Protein AF-0000000068108398 (afdb_homodimer)

Solvent-accessible surface area (backbone atoms only — not comparable to full-atom values): 90409 Å² total; per-residue (Å²): 116,77,87,76,58,71,74,39,80,56,63,69,45,81,67,49,63,61,57,51,33,92,83,16,48,69,71,27,20,71,45,86,46,44,87,45,89,63,36,20,20,32,41,35,68,89,55,82,79,49,40,41,29,35,30,39,80,52,62,22,35,47,40,32,44,31,39,44,39,39,75,56,62,52,48,34,33,36,43,27,32,35,34,30,36,14,74,42,89,85,36,59,24,82,35,38,45,45,46,50,68,88,48,40,70,63,50,74,42,67,37,60,32,52,36,80,43,37,46,55,40,54,26,26,26,38,34,41,32,65,69,35,26,71,44,62,78,53,38,44,41,48,31,18,58,48,40,32,23,37,65,54,64,70,60,45,40,52,29,45,42,51,43,34,45,51,50,42,51,54,36,50,32,39,49,44,49,51,26,55,76,43,62,38,57,64,22,34,52,36,41,35,61,52,28,41,59,74,54,48,32,70,68,51,50,52,36,43,46,27,33,46,74,62,64,33,54,69,59,27,52,51,51,49,52,49,37,54,73,70,50,49,38,50,63,42,59,71,62,52,69,58,42,81,45,54,43,80,73,37,72,56,52,70,69,54,49,48,59,68,66,56,70,58,74,72,69,79,63,34,71,52,63,91,82,64,86,77,49,82,29,55,74,63,51,50,48,69,83,83,72,65,78,74,68,77,59,70,71,62,63,66,54,76,77,67,64,88,74,72,78,81,49,55,74,70,39,20,15,16,40,34,62,42,66,39,63,89,78,39,34,34,40,38,41,40,5,28,45,59,83,49,58,30,31,33,32,35,35,31,32,67,85,75,65,44,55,43,82,75,32,78,52,24,53,80,58,58,32,58,63,57,25,23,32,34,36,55,43,69,37,79,85,81,40,31,36,40,39,42,50,39,59,72,56,80,92,55,68,41,82,90,62,53,56,19,43,33,34,34,34,34,64,86,77,66,43,46,38,72,77,31,74,35,28,40,86,58,49,39,61,62,32,21,24,41,43,36,53,38,65,40,71,88,77,38,32,37,38,38,36,23,4,41,40,67,59,88,48,75,68,36,66,79,51,79,44,48,29,28,33,33,36,37,34,63,90,75,69,42,45,40,75,75,39,60,48,82,68,89,62,75,54,83,69,40,27,26,49,43,34,58,44,68,32,79,87,77,41,26,37,36,39,38,41,21,30,47,89,94,42,65,43,56,29,29,29,40,33,29,73,86,80,63,50,51,41,69,57,36,77,28,79,59,14,60,42,76,33,59,59,41,44,51,40,54,40,70,38,69,88,74,37,31,36,38,36,42,35,11,31,32,44,45,93,71,75,44,46,23,33,33,38,35,36,34,32,67,80,58,32,41,70,44,73,60,49,77,45,70,57,71,70,82,66,75,85,72,88,80,73,80,73,76,82,67,75,53,82,75,31,30,32,26,50,37,57,38,62,28,79,80,80,54,36,32,38,37,40,41,6,28,56,72,44,82,53,45,63,45,50,35,32,37,30,32,35,36,38,34,69,44,56,84,47,71,65,54,53,50,41,50,53,51,34,52,52,42,48,52,47,41,54,58,33,43,70,38,87,90,31,55,66,60,27,50,52,39,46,68,48,63,42,47,70,51,48,53,80,83,39,64,70,50,40,51,51,53,54,55,59,57,46,55,70,64,52,55,75,65,68,67,71,71,72,62,68,76,54,60,59,29,46,62,54,40,52,50,51,54,61,60,36,52,74,37,67,67,78,70,63,25,38,54,52,29,51,32,58,50,24,46,73,55,83,66,68,72,75,80,74,88,77,72,79,70,66,72,62,73,78,74,81,72,85,71,72,76,69,71,80,60,79,55,73,60,61,52,58,62,33,51,60,34,48,53,48,50,56,60,59,44,64,42,40,49,72,84,38,28,64,65,86,62,55,70,62,61,68,60,70,108,116,78,85,75,56,72,76,40,79,56,62,67,46,79,67,50,64,62,57,51,34,93,84,17,48,70,72,28,20,74,47,87,47,45,87,46,88,61,37,19,22,31,41,34,66,88,54,83,80,48,38,41,30,36,30,39,81,54,62,22,36,48,41,34,44,31,39,42,39,39,74,56,60,53,48,33,33,37,43,26,34,36,34,28,34,14,74,40,90,85,39,58,23,83,35,38,46,48,44,51,68,90,49,41,69,61,51,74,44,67,37,60,34,52,37,80,42,38,44,55,40,55,26,26,26,38,36,41,32,64,70,34,28,71,43,61,77,52,38,45,40,47,30,18,56,47,41,33,22,37,64,54,64,70,61,45,42,53,29,44,43,52,45,33,45,52,50,42,50,54,38,48,30,41,48,44,49,51,27,56,77,42,62,39,58,64,22,34,53,35,41,35,63,52,27,42,59,73,52,47,33,71,69,50,49,52,35,43,47,26,33,44,74,62,64,32,52,69,58,26,51,50,49,51,50,49,36,54,74,72,51,49,38,51,62,41,58,71,63,52,66,60,44,82,45,55,43,81,74,37,70,55,52,71,67,53,49,48,58,69,66,57,69,60,74,73,67,80,60,25,69,45,66,93,82,66,84,78,49,80,31,56,74,63,64,53,32,64,85,83,74,65,77,74,69,78,60,72,75,62,66,67,56,76,78,65,65,86,71,72,78,76,51,54,73,69,39,21,18,16,39,35,62,41,67,39,66,89,78,40,33,35,41,37,41,39,5,28,47,59,82,50,58,29,29,34,32,35,35,32,34,68,84,74,65,43,54,42,84,75,33,79,52,24,52,80,58,58,34,57,61,57,25,23,34,33,36,56,42,68,38,78,85,81,40,31,38,39,38,43,50,37,61,71,55,79,92,54,68,42,80,88,63,52,55,19,43,32,35,35,33,34,64,86,77,69,44,45,40,72,75,33,72,36,28,42,84,59,51,39,60,61,32,21,24,41,43,34,54,40,66,40,70,88,76,39,31,37,38,38,37,24,4,41,39,67,58,90,48,76,68,35,64,78,50,79,44,49,29,27,33,33,38,36,33,62,91,77,71,44,42,41,76,75,39,60,46,83,68,89,61,77,54,83,70,40,27,25,50,42,33,58,46,70,32,79,84,80,40,27,38,38,39,35,41,22,31,45,89,92,43,65,42,61,26,30,30,39,35,30,72,86,81,63,50,50,41,70,58,36,73,44,82,54,16,61,43,73,36,58,60,41,44,52,40,53,40,71,38,70,88,76,36,32,35,38,36,44,36,10,32,32,44,45,93,70,74,44,46,23,33,34,36,34,36,33,31,68,80,58,32,39,71,44,72,61,48,77,46,68,57,71,69,82,65,74,84,72,90,81,73,78,74,77,82,68,75,53,82,75,30,32,33,27,48,38,56,38,62,30,79,80,78,56,35,31,41,37,41,39,5,29,58,71,44,81,54,45,63,48,51,34,32,37,29,32,35,36,38,36,71,44,55,82,46,69,65,54,53,50,40,51,53,50,34,54,50,41,49,51,46,41,53,57,34,44,71,37,88,89,29,55,68,61,26,50,51,41,47,68,48,62,42,48,70,50,49,54,78,85,38,66,71,48,38,52,51,55,53,54,58,57,45,54,68,63,53,55,76,67,68,66,72,72,70,61,68,76,55,59,58,29,45,62,54,40,51,51,52,55,59,58,37,53,76,33,68,66,81,71,65,25,39,54,54,30,54,30,58,47,24,46,73,57,82,67,67,71,75,80,72,88,77,73,80,72,64,74,63,72,79,73,82,73,86,71,70,77,70,71,80,60,79,54,74,61,61,54,58,60,32,50,60,33,49,54,48,50,56,60,58,44,64,43,40,50,71,85,38,29,64,64,87,62,55,70,61,61,68,61,72,108

Structure (mmCIF, N/CA/C/O backbone):
data_AF-0000000068108398-model_v1
#
loop_
_entity.id
_entity.type
_entity.pdbx_description
1 polymer 'Muskelin N-terminal domain-containing protein'
#
loop_
_atom_site.group_PDB
_atom_site.id
_atom_site.type_symbol
_atom_site.label_atom_id
_atom_site.label_alt_id
_atom_site.label_comp_id
_atom_site.label_asym_id
_atom_site.label_entity_id
_atom_site.label_seq_id
_atom_site.pdbx_PDB_ins_code
_atom_site.Cartn_x
_atom_site.Cartn_y
_atom_site.Cartn_z
_atom_site.occupancy
_atom_site.B_iso_or_equiv
_atom_site.auth_seq_id
_atom_site.auth_comp_id
_atom_site.auth_asym_id
_atom_site.auth_atom_id
_atom_site.pdbx_PDB_model_num
ATOM 1 N N . MET A 1 1 ? -14.086 8.734 33 1 42.06 1 MET A N 1
ATOM 2 C CA . MET A 1 1 ? -13.695 7.383 32.625 1 42.06 1 MET A CA 1
ATOM 3 C C . MET A 1 1 ? -12.18 7.27 32.5 1 42.06 1 MET A C 1
ATOM 5 O O . MET A 1 1 ? -11.617 6.191 32.719 1 42.06 1 MET A O 1
ATOM 9 N N . GLU A 1 2 ? -11.5 8.414 32.062 1 52.94 2 GLU A N 1
ATOM 10 C CA . GLU A 1 2 ? -10.047 8.367 31.891 1 52.94 2 GLU A CA 1
ATOM 11 C C . GLU A 1 2 ? -9.336 8.125 33.219 1 52.94 2 GLU A C 1
ATOM 13 O O . GLU A 1 2 ? -8.336 7.402 33.281 1 52.94 2 GLU A O 1
ATOM 18 N N . ASP A 1 3 ? -9.867 8.664 34.281 1 63.5 3 ASP A N 1
ATOM 19 C CA . ASP A 1 3 ? -9.156 8.656 35.562 1 63.5 3 ASP A CA 1
ATOM 20 C C . ASP A 1 3 ? -9.422 7.359 36.312 1 63.5 3 ASP A C 1
ATOM 22 O O . ASP A 1 3 ? -8.797 7.102 37.344 1 63.5 3 ASP A O 1
ATOM 26 N N . LYS A 1 4 ? -10.391 6.508 35.812 1 75.94 4 LYS A N 1
ATOM 27 C CA . LYS A 1 4 ? -10.82 5.332 36.562 1 75.94 4 LYS A CA 1
ATOM 28 C C . LYS A 1 4 ? -9.844 4.172 36.375 1 75.94 4 LYS A C 1
ATOM 30 O O . LYS A 1 4 ? -9.68 3.34 37.25 1 75.94 4 LYS A O 1
ATOM 35 N N . TYR A 1 5 ? -9.195 4.117 35.156 1 89.06 5 TYR A N 1
ATOM 36 C CA . TYR A 1 5 ? -8.367 2.947 34.875 1 89.06 5 TYR A CA 1
ATOM 37 C C . TYR A 1 5 ? -6.891 3.314 34.875 1 89.06 5 TYR A C 1
ATOM 39 O O . TYR A 1 5 ? -6.508 4.352 34.312 1 89.06 5 TYR A O 1
ATOM 47 N N . GLU A 1 6 ? -6.117 2.547 35.5 1 90.44 6 GLU A N 1
ATOM 48 C CA . GLU A 1 6 ? -4.68 2.773 35.594 1 90.44 6 GLU A CA 1
ATOM 49 C C . GLU A 1 6 ? -3.955 2.34 34.344 1 90.44 6 GLU A C 1
ATOM 51 O O . GLU A 1 6 ? -4.352 1.369 33.688 1 90.44 6 GLU A O 1
ATOM 56 N N . THR A 1 7 ? -2.939 3.1 33.969 1 92.69 7 THR A N 1
ATOM 57 C CA . THR A 1 7 ? -2.084 2.771 32.844 1 92.69 7 THR A CA 1
ATOM 58 C C . THR A 1 7 ? -1.021 1.755 33.25 1 92.69 7 THR A C 1
ATOM 60 O O . THR A 1 7 ? -0.357 1.913 34.25 1 92.69 7 THR A O 1
ATOM 63 N N . VAL A 1 8 ? -0.903 0.663 32.469 1 95.88 8 VAL A N 1
ATOM 64 C CA . VAL A 1 8 ? 0.052 -0.4 32.781 1 95.88 8 VAL A CA 1
ATOM 65 C C . VAL A 1 8 ? 0.964 -0.623 31.562 1 95.88 8 VAL A C 1
ATOM 67 O O . VAL A 1 8 ? 0.655 -0.186 30.453 1 95.88 8 VAL A O 1
ATOM 70 N N . GLN A 1 9 ? 2.1 -1.254 31.891 1 96.25 9 GLN A N 1
ATOM 71 C CA . GLN A 1 9 ? 2.961 -1.694 30.797 1 96.25 9 GLN A CA 1
ATOM 72 C C . GLN A 1 9 ? 2.371 -2.906 30.078 1 96.25 9 GLN A C 1
ATOM 74 O O . GLN A 1 9 ? 1.963 -3.875 30.734 1 96.25 9 GLN A O 1
ATOM 79 N N . LEU A 1 10 ? 2.293 -2.867 28.828 1 97.38 10 LEU A N 1
ATOM 80 C CA . LEU A 1 10 ? 1.646 -3.912 28.031 1 97.38 10 LEU A CA 1
ATOM 81 C C . LEU A 1 10 ? 2.676 -4.891 27.484 1 97.38 10 LEU A C 1
ATOM 83 O O . LEU A 1 10 ? 3.756 -4.484 27.047 1 97.38 10 LEU A O 1
ATOM 87 N N . SER A 1 11 ? 2.322 -6.145 27.5 1 96 11 SER A N 1
ATOM 88 C CA . SER A 1 11 ? 3.18 -7.184 26.938 1 96 11 SER A CA 1
ATOM 89 C C . SER A 1 11 ? 2.787 -7.512 25.5 1 96 11 SER A C 1
ATOM 91 O O . SER A 1 11 ? 1.619 -7.383 25.125 1 96 11 SER A O 1
ATOM 93 N N . TYR A 1 12 ? 3.834 -7.84 24.719 1 97.06 12 TYR A N 1
ATOM 94 C CA . TYR A 1 12 ? 3.557 -8.141 23.328 1 97.06 12 TYR A CA 1
ATOM 95 C C . TYR A 1 12 ? 4.539 -9.18 22.781 1 97.06 12 TYR A C 1
ATOM 97 O O . TYR A 1 12 ? 5.523 -9.516 23.453 1 97.06 12 TYR A O 1
ATOM 105 N N . SER A 1 13 ? 4.199 -9.773 21.625 1 96.94 13 SER A N 1
ATOM 106 C CA . SER A 1 13 ? 5.051 -10.664 20.844 1 96.94 13 SER A CA 1
ATOM 107 C C . SER A 1 13 ? 5.18 -10.188 19.406 1 96.94 13 SER A C 1
ATOM 109 O O . SER A 1 13 ? 4.449 -9.297 18.984 1 96.94 13 SER A O 1
ATOM 111 N N . ILE A 1 14 ? 6.223 -10.711 18.766 1 96.88 14 ILE A N 1
ATOM 112 C CA . ILE A 1 14 ? 6.402 -10.344 17.359 1 96.88 14 ILE A CA 1
ATOM 113 C C . ILE A 1 14 ? 5.484 -11.195 16.484 1 96.88 14 ILE A C 1
ATOM 115 O O . ILE A 1 14 ? 5.527 -12.43 16.547 1 96.88 14 ILE A O 1
ATOM 119 N N . HIS A 1 15 ? 4.613 -10.539 15.766 1 96.12 15 HIS A N 1
ATOM 120 C CA . HIS A 1 15 ? 3.689 -11.234 14.875 1 96.12 15 HIS A CA 1
ATOM 121 C C . HIS A 1 15 ? 4.332 -11.531 13.531 1 96.12 15 HIS A C 1
ATOM 123 O O . HIS A 1 15 ? 4.285 -12.664 13.047 1 96.12 15 HIS A O 1
ATOM 129 N N . LYS A 1 16 ? 4.801 -10.562 12.867 1 94.38 16 LYS A N 1
ATOM 130 C CA . LYS A 1 16 ? 5.527 -10.727 11.609 1 94.38 16 LYS A CA 1
ATOM 131 C C . LYS A 1 16 ? 6.406 -9.516 11.32 1 94.38 16 LYS A C 1
ATOM 133 O O . LYS A 1 16 ? 6.277 -8.477 11.969 1 94.38 16 LYS A O 1
ATOM 138 N N . CYS A 1 17 ? 7.422 -9.68 10.422 1 92.81 17 CYS A N 1
ATOM 139 C CA . CYS A 1 17 ? 8.305 -8.594 10.008 1 92.81 17 CYS A CA 1
ATOM 140 C C . CYS A 1 17 ? 8.656 -8.711 8.531 1 92.81 17 CYS A C 1
ATOM 142 O O . CYS A 1 17 ? 8.547 -9.789 7.941 1 92.81 17 CYS A O 1
ATOM 144 N N . SER A 1 18 ? 8.984 -7.621 7.945 1 88 18 SER A N 1
ATOM 145 C CA . SER A 1 18 ? 9.32 -7.586 6.527 1 88 18 SER A CA 1
ATOM 146 C C . SER A 1 18 ? 10.633 -8.312 6.25 1 88 18 SER A C 1
ATOM 148 O O . SER A 1 18 ? 10.719 -9.117 5.324 1 88 18 SER A O 1
ATOM 150 N N . SER A 1 19 ? 11.633 -7.941 6.93 1 86.25 19 SER A N 1
ATOM 151 C CA . SER A 1 19 ? 12.945 -8.547 6.738 1 86.25 19 SER A CA 1
ATOM 152 C C . SER A 1 19 ? 13.812 -8.383 7.98 1 86.25 19 SER A C 1
ATOM 154 O O . SER A 1 19 ? 13.438 -7.68 8.922 1 86.25 19 SER A O 1
ATOM 156 N N . HIS A 1 20 ? 14.797 -9.195 7.996 1 89.38 20 HIS A N 1
ATOM 157 C CA . HIS A 1 20 ? 15.812 -9 9.023 1 89.38 20 HIS A CA 1
ATOM 158 C C . HIS A 1 20 ? 17.172 -9.523 8.562 1 89.38 20 HIS A C 1
ATOM 160 O O . HIS A 1 20 ? 17.234 -10.438 7.734 1 89.38 20 HIS A O 1
ATOM 166 N N . SER A 1 21 ? 18.172 -8.852 8.875 1 85.94 21 SER A N 1
ATOM 167 C CA . SER A 1 21 ? 19.531 -9.305 8.617 1 85.94 21 SER A CA 1
ATOM 168 C C . SER A 1 21 ? 19.938 -10.422 9.57 1 85.94 21 SER A C 1
ATOM 170 O O . SER A 1 21 ? 19.344 -10.57 10.641 1 85.94 21 SER A O 1
ATOM 172 N N . SER A 1 22 ? 20.875 -11.234 9.086 1 82.06 22 SER A N 1
ATOM 173 C CA . SER A 1 22 ? 21.312 -12.383 9.883 1 82.06 22 SER A CA 1
ATOM 174 C C . SER A 1 22 ? 21.734 -11.953 11.281 1 82.06 22 SER A C 1
ATOM 176 O O . SER A 1 22 ? 22.531 -11.023 11.43 1 82.06 22 SER A O 1
ATOM 178 N N . GLY A 1 23 ? 21.219 -12.492 12.305 1 84.44 23 GLY A N 1
ATOM 179 C CA . GLY A 1 23 ? 21.547 -12.227 13.695 1 84.44 23 GLY A CA 1
ATOM 180 C C . GLY A 1 23 ? 20.703 -11.125 14.305 1 84.44 23 GLY A C 1
ATOM 181 O O . GLY A 1 23 ? 20.734 -10.914 15.516 1 84.44 23 GLY A O 1
ATOM 182 N N . TYR A 1 24 ? 20.125 -10.305 13.562 1 91.62 24 TYR A N 1
ATOM 183 C CA . TYR A 1 24 ? 19.328 -9.18 14.039 1 91.62 24 TYR A CA 1
ATOM 184 C C . TYR A 1 24 ? 17.844 -9.477 13.938 1 91.62 24 TYR A C 1
ATOM 186 O O . TYR A 1 24 ? 17.109 -8.75 13.266 1 91.62 24 TYR A O 1
ATOM 194 N N . VAL A 1 25 ? 17.406 -10.398 14.742 1 92.75 25 VAL A N 1
ATOM 195 C CA . VAL A 1 25 ? 16.031 -10.875 14.672 1 92.75 25 VAL A CA 1
ATOM 196 C C . VAL A 1 25 ? 15.086 -9.867 15.32 1 92.75 25 VAL A C 1
ATOM 198 O O . VAL A 1 25 ? 15.5 -9.117 16.219 1 92.75 25 VAL A O 1
ATOM 201 N N . PRO A 1 26 ? 13.844 -9.742 14.914 1 94.31 26 PRO A N 1
ATOM 202 C CA . PRO A 1 26 ? 12.898 -8.742 15.422 1 94.31 26 PRO A CA 1
ATOM 203 C C . PRO A 1 26 ? 12.625 -8.906 16.922 1 94.31 26 PRO A C 1
ATOM 205 O O . PRO A 1 26 ? 12.258 -7.938 17.594 1 94.31 26 PRO A O 1
ATOM 208 N N . GLU A 1 27 ? 12.789 -10.055 17.516 1 95.5 27 GLU A N 1
ATOM 209 C CA . GLU A 1 27 ? 12.523 -10.289 18.938 1 95.5 27 GLU A CA 1
ATOM 210 C C . GLU A 1 27 ? 13.484 -9.492 19.812 1 95.5 27 GLU A C 1
ATOM 212 O O . GLU A 1 27 ? 13.242 -9.328 21.016 1 95.5 27 GLU A O 1
ATOM 217 N N . ASN A 1 28 ? 14.539 -9.023 19.188 1 94.69 28 ASN A N 1
ATOM 218 C CA . ASN A 1 28 ? 15.516 -8.242 19.938 1 94.69 28 ASN A CA 1
ATOM 219 C C . ASN A 1 28 ? 14.922 -6.941 20.469 1 94.69 28 ASN A C 1
ATOM 221 O O . ASN A 1 28 ? 15.461 -6.336 21.391 1 94.69 28 ASN A O 1
ATOM 225 N N . ILE A 1 29 ? 13.852 -6.52 19.938 1 95.88 29 ILE A N 1
ATOM 226 C CA . ILE A 1 29 ? 13.305 -5.215 20.297 1 95.88 29 ILE A CA 1
ATOM 227 C C . ILE A 1 29 ? 12.547 -5.312 21.609 1 95.88 29 ILE A C 1
ATOM 229 O O . ILE A 1 29 ? 12.156 -4.297 22.188 1 95.88 29 ILE A O 1
ATOM 233 N N . ILE A 1 30 ? 12.352 -6.488 22.172 1 95.56 30 ILE A N 1
ATOM 234 C CA . ILE A 1 30 ? 11.586 -6.719 23.391 1 95.56 30 ILE A CA 1
ATOM 235 C C . ILE A 1 30 ? 12.461 -6.457 24.609 1 95.56 30 ILE A C 1
ATOM 237 O O . ILE A 1 30 ? 11.969 -6.066 25.672 1 95.56 30 ILE A O 1
ATOM 241 N N . VAL A 1 31 ? 13.773 -6.609 24.422 1 93.75 31 VAL A N 1
ATOM 242 C CA . VAL A 1 31 ? 14.711 -6.492 25.531 1 93.75 31 VAL A CA 1
ATOM 243 C C . VAL A 1 31 ? 15.492 -5.188 25.422 1 93.75 31 VAL A C 1
ATOM 245 O O . VAL A 1 31 ? 15.969 -4.836 24.344 1 93.75 31 VAL A O 1
ATOM 248 N N . ASN A 1 32 ? 15.547 -4.508 26.531 1 93.25 32 ASN A N 1
ATOM 249 C CA . ASN A 1 32 ? 16.281 -3.244 26.547 1 93.25 32 ASN A CA 1
ATOM 250 C C . ASN A 1 32 ? 17.703 -3.432 27.047 1 93.25 32 ASN A C 1
ATOM 252 O O . ASN A 1 32 ? 17.969 -3.395 28.25 1 93.25 32 ASN A O 1
ATOM 256 N N . GLN A 1 33 ? 18.609 -3.59 26.125 1 92.06 33 GLN A N 1
ATOM 257 C CA . GLN A 1 33 ? 20.031 -3.691 26.422 1 92.06 33 GLN A CA 1
ATOM 258 C C . GLN A 1 33 ? 20.844 -2.639 25.672 1 92.06 33 GLN A C 1
ATOM 260 O O . GLN A 1 33 ? 21.453 -2.941 24.641 1 92.06 33 GLN A O 1
ATOM 265 N N . PRO A 1 34 ? 20.938 -1.483 26.219 1 89.38 34 PRO A N 1
ATOM 266 C CA . PRO A 1 34 ? 21.547 -0.364 25.5 1 89.38 34 PRO A CA 1
ATOM 267 C C . PRO A 1 34 ? 23.031 -0.566 25.234 1 89.38 34 PRO A C 1
ATOM 269 O O . PRO A 1 34 ? 23.609 0.096 24.359 1 89.38 34 PRO A O 1
ATOM 272 N N . SER A 1 35 ? 23.719 -1.416 25.906 1 90.25 35 SER A N 1
ATOM 273 C CA . SER A 1 35 ? 25.156 -1.605 25.75 1 90.25 35 SER A CA 1
ATOM 274 C C . SER A 1 35 ? 25.453 -2.703 24.734 1 90.25 35 SER A C 1
ATOM 276 O O . SER A 1 35 ? 26.594 -2.85 24.281 1 90.25 35 SER A O 1
ATOM 278 N N . ASP A 1 36 ? 24.516 -3.473 24.312 1 91.38 36 ASP A N 1
ATOM 279 C CA . ASP A 1 36 ? 24.703 -4.566 23.359 1 91.38 36 ASP A CA 1
ATOM 280 C C . ASP A 1 36 ? 24.328 -4.145 21.953 1 91.38 36 ASP A C 1
ATOM 282 O O . ASP A 1 36 ? 23.141 -3.959 21.656 1 91.38 36 ASP A O 1
ATOM 286 N N . PRO A 1 37 ? 25.203 -4.09 21.094 1 88.25 37 PRO A N 1
ATOM 287 C CA . PRO A 1 37 ? 24.906 -3.641 19.734 1 88.25 37 PRO A CA 1
ATOM 288 C C . PRO A 1 37 ? 24.062 -4.648 18.938 1 88.25 37 PRO A C 1
ATOM 290 O O . PRO A 1 37 ? 23.484 -4.305 17.906 1 88.25 37 PRO A O 1
ATOM 293 N N . LEU A 1 38 ? 23.953 -5.844 19.422 1 89.25 38 LEU A N 1
ATOM 294 C CA . LEU A 1 38 ? 23.219 -6.883 18.703 1 89.25 38 LEU A CA 1
ATOM 295 C C . LEU A 1 38 ? 21.75 -6.91 19.125 1 89.25 38 LEU A C 1
ATOM 297 O O . LEU A 1 38 ? 20.922 -7.543 18.469 1 89.25 38 LEU A O 1
ATOM 301 N N . SER A 1 39 ? 21.422 -6.172 20.094 1 91.62 39 SER A N 1
ATOM 302 C CA . SER A 1 39 ? 20.078 -6.188 20.656 1 91.62 39 SER A CA 1
ATOM 303 C C . SER A 1 39 ? 19.156 -5.25 19.891 1 91.62 39 SER A C 1
ATOM 305 O O . SER A 1 39 ? 18.594 -4.32 20.469 1 91.62 39 SER A O 1
ATOM 307 N N . ARG A 1 40 ? 19.062 -5.43 18.609 1 93.38 40 ARG A N 1
ATOM 308 C CA . ARG A 1 40 ? 18.25 -4.566 17.766 1 93.38 40 ARG A CA 1
ATOM 309 C C . ARG A 1 40 ? 17.672 -5.344 16.594 1 93.38 40 ARG A C 1
ATOM 311 O O . ARG A 1 40 ? 18.125 -6.441 16.281 1 93.38 40 ARG A O 1
ATOM 318 N N . TRP A 1 41 ? 16.562 -4.836 16.094 1 95 41 TRP A N 1
ATOM 319 C CA . TRP A 1 41 ? 16.078 -5.25 14.789 1 95 41 TRP A CA 1
ATOM 320 C C . TRP A 1 41 ? 16.734 -4.43 13.68 1 95 41 TRP A C 1
ATOM 322 O O . TRP A 1 41 ? 16.797 -3.201 13.766 1 95 41 TRP A O 1
ATOM 332 N N . PHE A 1 42 ? 17.344 -5.129 12.758 1 93 42 PHE A N 1
ATOM 333 C CA . PHE A 1 42 ? 18.031 -4.504 11.633 1 93 42 PHE A CA 1
ATOM 334 C C . PHE A 1 42 ? 17.578 -5.125 10.312 1 93 42 PHE A C 1
ATOM 336 O O . PHE A 1 42 ? 17.641 -6.344 10.141 1 93 42 PHE A O 1
ATOM 343 N N . THR A 1 43 ? 17.047 -4.266 9.406 1 89.94 43 THR A N 1
ATOM 344 C CA . THR A 1 43 ? 16.375 -4.742 8.195 1 89.94 43 THR A CA 1
ATOM 345 C C . THR A 1 43 ? 17.406 -5.117 7.129 1 89.94 43 THR A C 1
ATOM 347 O O . THR A 1 43 ? 18.547 -4.68 7.18 1 89.94 43 THR A O 1
ATOM 350 N N . ASP A 1 44 ? 16.781 -5.941 6.215 1 81.31 44 ASP A N 1
ATOM 351 C CA . ASP A 1 44 ? 17.547 -6.25 5.012 1 81.31 44 ASP A CA 1
ATOM 352 C C . ASP A 1 44 ? 17.312 -5.195 3.932 1 81.31 44 ASP A C 1
ATOM 354 O O . ASP A 1 44 ? 16.219 -4.637 3.824 1 81.31 44 ASP A O 1
ATOM 358 N N . CYS A 1 45 ? 18.297 -4.809 3.094 1 68 45 CYS A N 1
ATOM 359 C CA . CYS A 1 45 ? 18.266 -3.684 2.168 1 68 45 CYS A CA 1
ATOM 360 C C . CYS A 1 45 ? 17.422 -4.004 0.944 1 68 45 CYS A C 1
ATOM 362 O O . CYS A 1 45 ? 16.984 -3.102 0.231 1 68 45 CYS A O 1
ATOM 364 N N . CYS A 1 46 ? 17.141 -5.242 0.681 1 64.75 46 CYS A N 1
ATOM 365 C CA . CYS A 1 46 ? 16.578 -5.582 -0.625 1 64.75 46 CYS A CA 1
ATOM 366 C C . CYS A 1 46 ? 15.07 -5.73 -0.549 1 64.75 46 CYS A C 1
ATOM 368 O O . CYS A 1 46 ? 14.422 -6.059 -1.546 1 64.75 46 CYS A O 1
ATOM 370 N N . VAL A 1 47 ? 14.586 -5.367 0.61 1 70.38 47 VAL A N 1
ATOM 371 C CA . VAL A 1 47 ? 13.148 -5.582 0.751 1 70.38 47 VAL A CA 1
ATOM 372 C C . VAL A 1 47 ? 12.453 -4.258 1.052 1 70.38 47 VAL A C 1
ATOM 374 O O . VAL A 1 47 ? 12.883 -3.506 1.929 1 70.38 47 VAL A O 1
ATOM 377 N N . SER A 1 48 ? 11.57 -3.785 0.216 1 73.38 48 SER A N 1
ATOM 378 C CA . SER A 1 48 ? 10.75 -2.611 0.487 1 73.38 48 SER A CA 1
ATOM 379 C C . SER A 1 48 ? 9.273 -2.898 0.222 1 73.38 48 SER A C 1
ATOM 381 O O . SER A 1 48 ? 8.938 -3.627 -0.713 1 73.38 48 SER A O 1
ATOM 383 N N . PRO A 1 49 ? 8.32 -2.418 1.131 1 79.31 49 PRO A N 1
ATOM 384 C CA . PRO A 1 49 ? 8.484 -1.572 2.314 1 79.31 49 PRO A CA 1
ATOM 385 C C . PRO A 1 49 ? 8.836 -2.371 3.566 1 79.31 49 PRO A C 1
ATOM 387 O O . PRO A 1 49 ? 8.438 -3.529 3.699 1 79.31 49 PRO A O 1
ATOM 390 N N . GLN A 1 50 ? 9.602 -1.745 4.453 1 87.19 50 GLN A N 1
ATOM 391 C CA . GLN A 1 50 ? 10.008 -2.385 5.703 1 87.19 50 GLN A CA 1
ATOM 392 C C . GLN A 1 50 ? 8.961 -2.166 6.793 1 87.19 50 GLN A C 1
ATOM 394 O O . GLN A 1 50 ? 8.367 -1.09 6.883 1 87.19 50 GLN A O 1
ATOM 399 N N . PHE A 1 51 ? 8.695 -3.146 7.57 1 94.25 51 PHE A N 1
ATOM 400 C CA . PHE A 1 51 ? 7.77 -2.994 8.688 1 94.25 51 PHE A CA 1
ATOM 401 C C . PHE A 1 51 ? 7.988 -4.086 9.727 1 94.25 51 PHE A C 1
ATOM 403 O O . PHE A 1 51 ? 8.602 -5.113 9.43 1 94.25 51 PHE A O 1
ATOM 410 N N . ILE A 1 52 ? 7.531 -3.895 10.93 1 95.62 52 ILE A N 1
ATOM 411 C CA . ILE A 1 52 ? 7.422 -4.883 12 1 95.62 52 ILE A CA 1
ATOM 412 C C . ILE A 1 52 ? 6.027 -4.828 12.617 1 95.62 52 ILE A C 1
ATOM 414 O O . ILE A 1 52 ? 5.477 -3.744 12.828 1 95.62 52 ILE A O 1
ATOM 418 N N . VAL A 1 53 ? 5.402 -5.969 12.766 1 97.44 53 VAL A N 1
ATOM 419 C CA . VAL A 1 53 ? 4.074 -6.047 13.367 1 97.44 53 VAL A CA 1
ATOM 420 C C . VAL A 1 53 ? 4.164 -6.738 14.727 1 97.44 53 VAL A C 1
ATOM 422 O O . VAL A 1 53 ? 4.656 -7.867 14.82 1 97.44 53 VAL A O 1
ATOM 425 N N . ILE A 1 54 ? 3.674 -6.078 15.672 1 97.38 54 ILE A N 1
ATOM 426 C CA . ILE A 1 54 ? 3.652 -6.613 17.031 1 97.38 54 ILE A CA 1
ATOM 427 C C . ILE A 1 54 ? 2.225 -7.004 17.406 1 97.38 54 ILE A C 1
ATOM 429 O O . ILE A 1 54 ? 1.265 -6.355 16.984 1 97.38 54 ILE A O 1
ATOM 433 N N . LYS A 1 55 ? 2.1 -8.07 18.172 1 97.56 55 LYS A N 1
ATOM 434 C CA . LYS A 1 55 ? 0.811 -8.539 18.672 1 97.56 55 LYS A CA 1
ATOM 435 C C . LYS A 1 55 ? 0.757 -8.469 20.203 1 97.56 55 LYS A C 1
ATOM 437 O O . LYS A 1 55 ? 1.605 -9.047 20.875 1 97.56 55 LYS A O 1
ATOM 442 N N . LEU A 1 56 ? -0.236 -7.766 20.656 1 97 56 LEU A N 1
ATOM 443 C CA . LEU A 1 56 ? -0.439 -7.676 22.094 1 97 56 LEU A CA 1
ATOM 444 C C . LEU A 1 56 ? -1.053 -8.961 22.641 1 97 56 LEU A C 1
ATOM 446 O O . LEU A 1 56 ? -1.753 -9.672 21.922 1 97 56 LEU A O 1
ATOM 450 N N . ASP A 1 57 ? -0.789 -9.273 23.859 1 93.5 57 ASP A N 1
ATOM 451 C CA . ASP A 1 57 ? -1.326 -10.477 24.484 1 93.5 57 ASP A CA 1
ATOM 452 C C . ASP A 1 57 ? -2.85 -10.414 24.562 1 93.5 57 ASP A C 1
ATOM 454 O O . ASP A 1 57 ? -3.521 -11.445 24.484 1 93.5 57 ASP A O 1
ATOM 458 N N . SER A 1 58 ? -3.33 -9.234 24.781 1 92 58 SER A N 1
ATOM 459 C CA . SER A 1 58 ? -4.762 -8.953 24.781 1 92 58 SER A CA 1
ATOM 460 C C . SER A 1 58 ? -5.059 -7.586 24.156 1 92 58 SER A C 1
ATOM 462 O O . SER A 1 58 ? -4.207 -6.695 24.172 1 92 58 SER A O 1
ATOM 464 N N . PRO A 1 59 ? -6.242 -7.543 23.594 1 94.5 59 PRO A N 1
ATOM 465 C CA . PRO A 1 59 ? -6.582 -6.207 23.094 1 94.5 59 PRO A CA 1
ATOM 466 C C . PRO A 1 59 ? -6.449 -5.129 24.172 1 94.5 59 PRO A C 1
ATOM 468 O O . PRO A 1 59 ? -6.789 -5.367 25.328 1 94.5 59 PRO A O 1
ATOM 471 N N . SER A 1 60 ? -5.887 -4.008 23.766 1 97.25 60 SER A N 1
ATOM 472 C CA . SER A 1 60 ? -5.605 -2.941 24.734 1 97.25 60 SER A CA 1
ATOM 473 C C . SER A 1 60 ? -5.812 -1.566 24.109 1 97.25 60 SER A C 1
ATOM 475 O O . SER A 1 60 ? -5.855 -1.436 22.875 1 97.25 60 SER A O 1
ATOM 477 N N . ILE A 1 61 ? -6.047 -0.633 24.984 1 96.56 61 ILE A N 1
ATOM 478 C CA . ILE A 1 61 ? -5.953 0.77 24.594 1 96.56 61 ILE A CA 1
ATOM 479 C C . ILE A 1 61 ? -4.516 1.26 24.781 1 96.56 61 ILE A C 1
ATOM 481 O O . ILE A 1 61 ? -4.094 1.555 25.891 1 96.56 61 ILE A O 1
ATOM 485 N N . VAL A 1 62 ? -3.801 1.334 23.703 1 97.12 62 VAL A N 1
ATOM 486 C CA . VAL A 1 62 ? -2.398 1.729 23.797 1 97.12 62 VAL A CA 1
ATOM 487 C C . VAL A 1 62 ? -2.289 3.252 23.781 1 97.12 62 VAL A C 1
ATOM 489 O O . VAL A 1 62 ? -2.723 3.906 22.828 1 97.12 62 VAL A O 1
ATOM 492 N N . GLU A 1 63 ? -1.661 3.777 24.75 1 93 63 GLU A N 1
ATOM 493 C CA . GLU A 1 63 ? -1.61 5.23 24.906 1 93 63 GLU A CA 1
ATOM 494 C C . GLU A 1 63 ? -0.252 5.781 24.469 1 93 63 GLU A C 1
ATOM 496 O O . GLU A 1 63 ? -0.173 6.852 23.875 1 93 63 GLU A O 1
ATOM 501 N N . THR A 1 64 ? 0.8 4.98 24.844 1 92.94 64 THR A N 1
ATOM 502 C CA . THR A 1 64 ? 2.125 5.5 24.531 1 92.94 64 THR A CA 1
ATOM 503 C C . THR A 1 64 ? 3.035 4.391 24.016 1 92.94 64 THR A C 1
ATOM 505 O O . THR A 1 64 ? 2.816 3.213 24.312 1 92.94 64 THR A O 1
ATOM 508 N N . ILE A 1 65 ? 3.963 4.777 23.219 1 95.75 65 ILE A N 1
ATOM 509 C CA . ILE A 1 65 ? 5.012 3.9 22.703 1 95.75 65 ILE A CA 1
ATOM 510 C C . ILE A 1 65 ? 6.379 4.516 22.984 1 95.75 65 ILE A C 1
ATOM 512 O O . ILE A 1 65 ? 6.633 5.672 22.641 1 95.75 65 ILE A O 1
ATOM 516 N N . LYS A 1 66 ? 7.238 3.781 23.625 1 95.81 66 LYS A N 1
ATOM 517 C CA . LYS A 1 66 ? 8.594 4.219 23.969 1 95.81 66 LYS A CA 1
ATOM 518 C C . LYS A 1 66 ? 9.625 3.527 23.078 1 95.81 66 LYS A C 1
ATOM 520 O O . LYS A 1 66 ? 9.586 2.307 22.906 1 95.81 66 LYS A O 1
ATOM 525 N N . PHE A 1 67 ? 10.461 4.305 22.516 1 95.19 67 PHE A N 1
ATOM 526 C CA . PHE A 1 67 ? 11.586 3.799 21.734 1 95.19 67 PHE A CA 1
ATOM 527 C C . PHE A 1 67 ? 12.883 3.908 22.531 1 95.19 67 PHE A C 1
ATOM 529 O O . PHE A 1 67 ? 13.328 5.012 22.859 1 95.19 67 PHE A O 1
ATOM 536 N N . GLY A 1 68 ? 13.43 2.76 22.891 1 94.88 68 GLY A N 1
ATOM 537 C CA . GLY A 1 68 ? 14.773 2.752 23.438 1 94.88 68 GLY A CA 1
ATOM 538 C C . GLY A 1 68 ? 15.859 2.891 22.375 1 94.88 68 GLY A C 1
ATOM 539 O O . GLY A 1 68 ? 15.602 2.701 21.188 1 94.88 68 GLY A O 1
ATOM 540 N N . LYS A 1 69 ? 17.062 3.234 22.859 1 93.31 69 LYS A N 1
ATOM 541 C CA . LYS A 1 69 ? 18.156 3.453 21.922 1 93.31 69 LYS A CA 1
ATOM 542 C C . LYS A 1 69 ? 19.453 2.842 22.438 1 93.31 69 LYS A C 1
ATOM 544 O O . LYS A 1 69 ? 19.578 2.533 23.625 1 93.31 69 LYS A O 1
ATOM 549 N N . TYR A 1 70 ? 20.344 2.691 21.438 1 92.81 70 TYR A N 1
ATOM 550 C CA . TYR A 1 70 ? 21.703 2.287 21.766 1 92.81 70 TYR A CA 1
ATOM 551 C C . TYR A 1 70 ? 22.469 3.42 22.438 1 92.81 70 TYR A C 1
ATOM 553 O O . TYR A 1 70 ? 22.078 4.586 22.344 1 92.81 70 TYR A O 1
ATOM 561 N N . ILE A 1 71 ? 23.562 3.113 23.109 1 91.75 71 ILE A N 1
ATOM 562 C CA . ILE A 1 71 ? 24.328 4.074 23.875 1 91.75 71 ILE A CA 1
ATOM 563 C C . ILE A 1 71 ? 24.969 5.094 22.938 1 91.75 71 ILE A C 1
ATOM 565 O O . ILE A 1 71 ? 25.328 6.199 23.359 1 91.75 71 ILE A O 1
ATOM 569 N N . LYS A 1 72 ? 25.141 4.656 21.641 1 91.12 72 LYS A N 1
ATOM 570 C CA . LYS A 1 72 ? 25.641 5.582 20.625 1 91.12 72 LYS A CA 1
ATOM 571 C C . LYS A 1 72 ? 24.609 5.824 19.531 1 91.12 72 LYS A C 1
ATOM 573 O O . LYS A 1 72 ? 23.828 4.926 19.188 1 91.12 72 LYS A O 1
ATOM 578 N N . ALA A 1 73 ? 24.656 6.984 19.031 1 88.75 73 ALA A N 1
ATOM 579 C CA . ALA A 1 73 ? 23.719 7.305 17.953 1 88.75 73 ALA A CA 1
ATOM 580 C C . ALA A 1 73 ? 24.016 6.477 16.703 1 88.75 73 ALA A C 1
ATOM 582 O O . ALA A 1 73 ? 25.172 6.32 16.312 1 88.75 73 ALA A O 1
ATOM 583 N N . LEU A 1 74 ? 23.047 5.91 16.188 1 88.94 74 LEU A N 1
ATOM 584 C CA . LEU A 1 74 ? 23.188 5.105 14.984 1 88.94 74 LEU A CA 1
ATOM 585 C C . LEU A 1 74 ? 22.578 5.824 13.781 1 88.94 74 LEU A C 1
ATOM 587 O O . LEU A 1 74 ? 21.531 6.441 13.891 1 88.94 74 LEU A O 1
ATOM 591 N N . VAL A 1 75 ? 23.219 5.711 12.648 1 89.25 75 VAL A N 1
ATOM 592 C CA . VAL A 1 75 ? 22.75 6.344 11.422 1 89.25 75 VAL A CA 1
ATOM 593 C C . VAL A 1 75 ? 21.5 5.621 10.914 1 89.25 75 VAL A C 1
ATOM 595 O O . VAL A 1 75 ? 20.703 6.195 10.172 1 89.25 75 VAL A O 1
ATOM 598 N N . SER A 1 76 ? 21.344 4.363 11.352 1 90.88 76 SER A N 1
ATOM 599 C CA . SER A 1 76 ? 20.219 3.557 10.891 1 90.88 76 SER A CA 1
ATOM 600 C C . SER A 1 76 ? 18.984 3.787 11.758 1 90.88 76 SER A C 1
ATOM 602 O O . SER A 1 76 ? 17.938 3.186 11.523 1 90.88 76 SER A O 1
ATOM 604 N N . ASP A 1 77 ? 19.062 4.738 12.688 1 91.5 77 ASP A N 1
ATOM 605 C CA . ASP A 1 77 ? 17.906 5.082 13.5 1 91.5 77 ASP A CA 1
ATOM 606 C C . ASP A 1 77 ? 16.812 5.742 12.656 1 91.5 77 ASP A C 1
ATOM 608 O O . ASP A 1 77 ? 17.094 6.309 11.602 1 91.5 77 ASP A O 1
ATOM 612 N N . LEU A 1 78 ? 15.617 5.652 13.172 1 90.56 78 LEU A N 1
ATOM 613 C CA . LEU A 1 78 ? 14.469 6.09 12.391 1 90.56 78 LEU A CA 1
ATOM 614 C C . LEU A 1 78 ? 14.32 7.605 12.445 1 90.56 78 LEU A C 1
ATOM 616 O O . LEU A 1 78 ? 13.93 8.156 13.469 1 90.56 78 LEU A O 1
ATOM 620 N N . LYS A 1 79 ? 14.578 8.227 11.352 1 85.25 79 LYS A N 1
ATOM 621 C CA . LYS A 1 79 ? 14.336 9.656 11.234 1 85.25 79 LYS A CA 1
ATOM 622 C C . LYS A 1 79 ? 12.844 9.953 11.086 1 85.25 79 LYS A C 1
ATOM 624 O O . LYS A 1 79 ? 12.359 10.984 11.57 1 85.25 79 LYS A O 1
ATOM 629 N N . LYS A 1 80 ? 12.18 9.125 10.352 1 84.38 80 LYS A N 1
ATOM 630 C CA . LYS A 1 80 ? 10.734 9.211 10.172 1 84.38 80 LYS A CA 1
ATOM 631 C C . LYS A 1 80 ? 10.102 7.82 10.172 1 84.38 80 LYS A C 1
ATOM 633 O O . LYS A 1 80 ? 10.641 6.891 9.57 1 84.38 80 LYS A O 1
ATOM 638 N N . PHE A 1 81 ? 8.977 7.621 10.891 1 89.38 81 PHE A N 1
ATOM 639 C CA . PHE A 1 81 ? 8.273 6.34 10.906 1 89.38 81 PHE A CA 1
ATOM 640 C C . PHE A 1 81 ? 6.781 6.543 11.125 1 89.38 81 PHE A C 1
ATOM 642 O O . PHE A 1 81 ? 6.344 7.641 11.484 1 89.38 81 PHE A O 1
ATOM 649 N N . GLN A 1 82 ? 6.023 5.613 10.852 1 89.5 82 GLN A N 1
ATOM 650 C CA . GLN A 1 82 ? 4.586 5.586 11.094 1 89.5 82 GLN A CA 1
ATOM 651 C C . GLN A 1 82 ? 4.188 4.355 11.906 1 89.5 82 GLN A C 1
ATOM 653 O O . GLN A 1 82 ? 4.82 3.303 11.797 1 89.5 82 GLN A O 1
ATOM 658 N N . VAL A 1 83 ? 3.189 4.52 12.734 1 94.38 83 VAL A N 1
ATOM 659 C CA . VAL A 1 83 ? 2.65 3.414 13.523 1 94.38 83 VAL A CA 1
ATOM 660 C C . VAL A 1 83 ? 1.174 3.215 13.188 1 94.38 83 VAL A C 1
ATOM 662 O O . VAL A 1 83 ? 0.384 4.16 13.25 1 94.38 83 VAL A O 1
ATOM 665 N N . TYR A 1 84 ? 0.854 2.02 12.852 1 95.31 84 TYR A N 1
ATOM 666 C CA . TYR A 1 84 ? -0.525 1.636 12.57 1 95.31 84 TYR A CA 1
ATOM 667 C C . TYR A 1 84 ? -1.047 0.663 13.625 1 95.31 84 TYR A C 1
ATOM 669 O O . TYR A 1 84 ? -0.269 -0.07 14.234 1 95.31 84 TYR A O 1
ATOM 677 N N . GLY A 1 85 ? -2.293 0.661 13.844 1 96.56 85 GLY A N 1
ATOM 678 C CA . GLY A 1 85 ? -2.881 -0.258 14.805 1 96.56 85 GLY A CA 1
ATOM 679 C C . GLY A 1 85 ? -4.305 -0.648 14.461 1 96.56 85 GLY A C 1
ATOM 680 O O . GLY A 1 85 ? -5 0.079 13.75 1 96.56 85 GLY A O 1
ATOM 681 N N . GLY A 1 86 ? -4.727 -1.789 14.938 1 94.5 86 GLY A N 1
ATOM 682 C CA . GLY A 1 86 ? -6.07 -2.305 14.758 1 94.5 86 GLY A CA 1
ATOM 683 C C . GLY A 1 86 ? -6.309 -3.621 15.477 1 94.5 86 GLY A C 1
ATOM 684 O O . GLY A 1 86 ? -5.402 -4.156 16.109 1 94.5 86 GLY A O 1
ATOM 685 N N . THR A 1 87 ? -7.535 -4.074 15.461 1 92.94 87 THR A N 1
ATOM 686 C CA . THR A 1 87 ? -7.891 -5.336 16.094 1 92.94 87 THR A CA 1
ATOM 687 C C . THR A 1 87 ? -7.566 -6.512 15.18 1 92.94 87 THR A C 1
ATOM 689 O O . THR A 1 87 ? -7.531 -7.664 15.625 1 92.94 87 THR A O 1
ATOM 692 N N . GLU A 1 88 ? -7.367 -6.215 13.938 1 90.19 88 GLU A N 1
ATOM 693 C CA . GLU A 1 88 ? -6.977 -7.215 12.945 1 90.19 88 GLU A CA 1
ATOM 694 C C . GLU A 1 88 ? -5.703 -6.797 12.211 1 90.19 88 GLU A C 1
ATOM 696 O O . GLU A 1 88 ? -5.461 -5.605 12.008 1 90.19 88 GLU A O 1
ATOM 701 N N . ASP A 1 89 ? -4.934 -7.75 11.781 1 90.06 89 ASP A N 1
ATOM 702 C CA . ASP A 1 89 ? -3.662 -7.43 11.141 1 90.06 89 ASP A CA 1
ATOM 703 C C . ASP A 1 89 ? -3.871 -6.988 9.695 1 90.06 89 ASP A C 1
ATOM 705 O O . ASP A 1 89 ? -2.984 -6.379 9.094 1 90.06 89 ASP A O 1
ATOM 709 N N . SER A 1 90 ? -5.035 -7.242 9.203 1 85.81 90 SER A N 1
ATOM 710 C CA . SER A 1 90 ? -5.305 -6.895 7.812 1 85.81 90 SER A CA 1
ATOM 711 C C . SER A 1 90 ? -5.902 -5.496 7.695 1 85.81 90 SER A C 1
ATOM 713 O O . SER A 1 90 ? -5.961 -4.93 6.602 1 85.81 90 SER A O 1
ATOM 715 N N . ASN A 1 91 ? -6.371 -4.945 8.688 1 88.25 91 ASN A N 1
ATOM 716 C CA . ASN A 1 91 ? -7.008 -3.631 8.695 1 88.25 91 ASN A CA 1
ATOM 717 C C . ASN A 1 91 ? -6.547 -2.789 9.883 1 88.25 91 ASN A C 1
ATOM 719 O O . ASN A 1 91 ? -6.988 -3.006 11.008 1 88.25 91 ASN A O 1
ATOM 723 N N . MET A 1 92 ? -5.723 -1.828 9.602 1 93.25 92 MET A N 1
ATOM 724 C CA . MET A 1 92 ? -5.176 -0.98 10.656 1 93.25 92 MET A CA 1
ATOM 725 C C . MET A 1 92 ? -5.32 0.495 10.297 1 93.25 92 MET A C 1
ATOM 727 O O . MET A 1 92 ? -5.445 0.844 9.125 1 93.25 92 MET A O 1
ATOM 731 N N . SER A 1 93 ? -5.398 1.325 11.242 1 92.06 93 SER A N 1
ATOM 732 C CA . SER A 1 93 ? -5.48 2.771 11.07 1 92.06 93 SER A CA 1
ATOM 733 C C . SER A 1 93 ? -4.195 3.457 11.523 1 92.06 93 SER A C 1
ATOM 735 O O . SER A 1 93 ? -3.484 2.941 12.391 1 92.06 93 SER A O 1
ATOM 737 N N . LEU A 1 94 ? -3.908 4.566 10.953 1 87.56 94 LEU A N 1
ATOM 738 C CA . LEU A 1 94 ? -2.736 5.344 11.336 1 87.56 94 LEU A CA 1
ATOM 739 C C . LEU A 1 94 ? -2.9 5.934 12.727 1 87.56 94 LEU A C 1
ATOM 741 O O . LEU A 1 94 ? -3.898 6.602 13.016 1 87.56 94 LEU A O 1
ATOM 745 N N . LEU A 1 95 ? -1.946 5.707 13.562 1 89.69 95 LEU A N 1
ATOM 746 C CA . LEU A 1 95 ? -2.039 6.164 14.945 1 89.69 95 LEU A CA 1
ATOM 747 C C . LEU A 1 95 ? -1.034 7.281 15.211 1 89.69 95 LEU A C 1
ATOM 749 O O . LEU A 1 95 ? -1.251 8.117 16.094 1 89.69 95 LEU A O 1
ATOM 753 N N . LEU A 1 96 ? 0.135 7.09 14.453 1 85.31 96 LEU A N 1
ATOM 754 C CA . LEU A 1 96 ? 1.206 8.039 14.75 1 85.31 96 LEU A CA 1
ATOM 755 C C . LEU A 1 96 ? 2.129 8.195 13.547 1 85.31 96 LEU A C 1
ATOM 757 O O . LEU A 1 96 ? 2.455 7.219 12.867 1 85.31 96 LEU A O 1
ATOM 761 N N . THR A 1 97 ? 2.441 9.344 13.172 1 81.94 97 THR A N 1
ATOM 762 C CA . THR A 1 97 ? 3.568 9.68 12.312 1 81.94 97 THR A CA 1
ATOM 763 C C . THR A 1 97 ? 4.598 10.516 13.07 1 81.94 97 THR A C 1
ATOM 765 O O . THR A 1 97 ? 4.273 11.578 13.609 1 81.94 97 THR A O 1
ATOM 768 N N . ALA A 1 98 ? 5.793 9.977 13.281 1 80.44 98 ALA A N 1
ATOM 769 C CA . ALA A 1 98 ? 6.809 10.664 14.078 1 80.44 98 ALA A CA 1
ATOM 770 C C . ALA A 1 98 ? 8.211 10.305 13.594 1 80.44 98 ALA A C 1
ATOM 772 O O . ALA A 1 98 ? 8.375 9.656 12.562 1 80.44 98 ALA A O 1
ATOM 773 N N . GLY A 1 99 ? 9.18 10.828 14.312 1 83.12 99 GLY A N 1
ATOM 774 C CA . GLY A 1 99 ? 10.586 10.547 14.039 1 83.12 99 GLY A CA 1
ATOM 775 C C . GLY A 1 99 ? 11.445 10.562 15.281 1 83.12 99 GLY A C 1
ATOM 776 O O . GLY A 1 99 ? 11.164 11.297 16.234 1 83.12 99 GLY A O 1
ATOM 777 N N . LEU A 1 100 ? 12.477 9.82 15.273 1 84.5 100 LEU A N 1
ATOM 778 C CA . LEU A 1 100 ? 13.422 9.773 16.391 1 84.5 100 LEU A CA 1
ATOM 779 C C . LEU A 1 100 ? 14.578 10.75 16.156 1 84.5 100 LEU A C 1
ATOM 781 O O . LEU A 1 100 ? 15 10.969 15.023 1 84.5 100 LEU A O 1
ATOM 785 N N . LYS A 1 101 ? 15.07 11.328 17.281 1 79.56 101 LYS A N 1
ATOM 786 C CA . LYS A 1 101 ? 16.266 12.164 17.234 1 79.56 101 LYS A CA 1
ATOM 787 C C . LYS A 1 101 ? 17.531 11.32 17.078 1 79.56 101 LYS A C 1
ATOM 789 O O . LYS A 1 101 ? 17.531 10.141 17.453 1 79.56 101 LYS A O 1
ATOM 794 N N . LYS A 1 102 ? 18.484 12 16.531 1 85.12 102 LYS A N 1
ATOM 795 C CA . LYS A 1 102 ? 19.75 11.297 16.359 1 85.12 102 LYS A CA 1
ATOM 796 C C . LYS A 1 102 ? 20.594 11.352 17.641 1 85.12 102 LYS A C 1
ATOM 798 O O . LYS A 1 102 ? 21.641 12 17.672 1 85.12 102 LYS A O 1
ATOM 803 N N . ASP A 1 103 ? 20.109 10.781 18.656 1 87.31 103 ASP A N 1
ATOM 804 C CA . ASP A 1 103 ? 20.828 10.703 19.922 1 87.31 103 ASP A CA 1
ATOM 805 C C . ASP A 1 103 ? 20.562 9.359 20.609 1 87.31 103 ASP A C 1
ATOM 807 O O . ASP A 1 103 ? 20.078 8.422 19.984 1 87.31 103 ASP A O 1
ATOM 811 N N . SER A 1 104 ? 21.062 9.219 21.891 1 89.75 104 SER A N 1
ATOM 812 C CA . SER A 1 104 ? 20.984 7.941 22.578 1 89.75 104 SER A CA 1
ATOM 813 C C . SER A 1 104 ? 19.906 7.973 23.656 1 89.75 104 SER A C 1
ATOM 815 O O . SER A 1 104 ? 19.781 7.035 24.453 1 89.75 104 SER A O 1
ATOM 817 N N . THR A 1 105 ? 19.125 9.016 23.719 1 89.38 105 THR A N 1
ATOM 818 C CA . THR A 1 105 ? 18.094 9.133 24.734 1 89.38 105 THR A CA 1
ATOM 819 C C . THR A 1 105 ? 16.797 8.492 24.281 1 89.38 105 THR A C 1
ATOM 821 O O . THR A 1 105 ? 16.328 8.742 23.156 1 89.38 105 THR A O 1
ATOM 824 N N . PRO A 1 106 ? 16.297 7.676 25.125 1 91.88 106 PRO A N 1
ATOM 825 C CA . PRO A 1 106 ? 14.992 7.105 24.75 1 91.88 106 PRO A CA 1
ATOM 826 C C . PRO A 1 106 ? 13.906 8.164 24.578 1 91.88 106 PRO A C 1
ATOM 828 O O . PRO A 1 106 ? 13.953 9.211 25.219 1 91.88 106 PRO A O 1
ATOM 831 N N . GLU A 1 107 ? 12.922 7.906 23.719 1 89.12 107 GLU A N 1
ATOM 832 C CA . GLU A 1 107 ? 11.836 8.844 23.422 1 89.12 107 GLU A CA 1
ATOM 833 C C . GLU A 1 107 ? 10.477 8.156 23.531 1 89.12 107 GLU A C 1
ATOM 835 O O . GLU A 1 107 ? 10.328 7.004 23.125 1 89.12 107 GLU A O 1
ATOM 840 N N . THR A 1 108 ? 9.539 8.789 24.094 1 88.12 108 THR A N 1
ATOM 841 C CA . THR A 1 108 ? 8.18 8.281 24.25 1 88.12 108 THR A CA 1
ATOM 842 C C . THR A 1 108 ? 7.188 9.141 23.484 1 88.12 108 THR A C 1
ATOM 844 O O . THR A 1 108 ? 7.234 10.367 23.547 1 88.12 108 THR A O 1
ATOM 847 N N . PHE A 1 109 ? 6.363 8.453 22.734 1 84 109 PHE A N 1
ATOM 848 C CA . PHE A 1 109 ? 5.352 9.117 21.922 1 84 109 PHE A CA 1
ATOM 849 C C . PHE A 1 109 ? 3.951 8.688 22.344 1 84 109 PHE A C 1
ATOM 851 O O . PHE A 1 109 ? 3.748 7.547 22.766 1 84 109 PHE A O 1
ATOM 858 N N . ARG A 1 110 ? 3.043 9.594 22.234 1 83.06 110 ARG A N 1
ATOM 859 C CA . ARG A 1 110 ? 1.643 9.25 22.469 1 83.06 110 ARG A CA 1
ATOM 860 C C . ARG A 1 110 ? 0.986 8.727 21.203 1 83.06 110 ARG A C 1
ATOM 862 O O . ARG A 1 110 ? 1.188 9.281 20.109 1 83.06 110 ARG A O 1
ATOM 869 N N . LEU A 1 111 ? 0.233 7.738 21.297 1 88.75 111 LEU A N 1
ATOM 870 C CA . LEU A 1 111 ? -0.502 7.164 20.172 1 88.75 111 LEU A CA 1
ATOM 871 C C . LEU A 1 111 ? -1.965 7.594 20.203 1 88.75 111 LEU A C 1
ATOM 873 O O . LEU A 1 111 ? -2.559 7.711 21.281 1 88.75 111 LEU A O 1
ATOM 877 N N . ARG A 1 112 ? -2.506 7.867 19.031 1 83.31 112 ARG A N 1
ATOM 878 C CA . ARG A 1 112 ? -3.947 8.086 18.953 1 83.31 112 ARG A CA 1
ATOM 879 C C . ARG A 1 112 ? -4.715 6.867 19.453 1 83.31 112 ARG A C 1
ATOM 881 O O . ARG A 1 112 ? -4.539 5.762 18.938 1 83.31 112 ARG A O 1
ATOM 888 N N . HIS A 1 113 ? -5.508 7.055 20.469 1 90.19 113 HIS A N 1
ATOM 889 C CA . HIS A 1 113 ? -6.219 5.91 21.031 1 90.19 113 HIS A CA 1
ATOM 890 C C . HIS A 1 113 ? -7.715 6.184 21.125 1 90.19 113 HIS A C 1
ATOM 892 O O . HIS A 1 113 ? -8.43 5.516 21.875 1 90.19 113 HIS A O 1
ATOM 898 N N . ARG A 1 114 ? -8.172 7.219 20.438 1 85.56 114 ARG A N 1
ATOM 899 C CA . ARG A 1 114 ? -9.594 7.527 20.312 1 85.56 114 ARG A CA 1
ATOM 900 C C . ARG A 1 114 ? -9.961 7.848 18.859 1 85.56 114 ARG A C 1
ATOM 902 O O . ARG A 1 114 ? -9.125 8.336 18.094 1 85.56 114 ARG A O 1
ATOM 909 N N . THR A 1 115 ? -11.203 7.523 18.531 1 84.81 115 THR A N 1
ATOM 910 C CA . THR A 1 115 ? -11.695 7.906 17.219 1 84.81 115 THR A CA 1
ATOM 911 C C . THR A 1 115 ? -12.055 9.391 17.188 1 84.81 115 THR A C 1
ATOM 913 O O . THR A 1 115 ? -12.016 10.07 18.219 1 84.81 115 THR A O 1
ATOM 916 N N . GLN A 1 116 ? -12.391 9.891 16.078 1 71.81 116 GLN A N 1
ATOM 917 C CA . GLN A 1 116 ? -12.758 11.297 15.914 1 71.81 116 GLN A CA 1
ATOM 918 C C . GLN A 1 116 ? -14 11.641 16.734 1 71.81 116 GLN A C 1
ATOM 920 O O . GLN A 1 116 ? -14.141 12.766 17.219 1 71.81 116 GLN A O 1
ATOM 925 N N . GLU A 1 117 ? -14.859 10.586 16.984 1 75.81 117 GLU A N 1
ATOM 926 C CA . GLU A 1 117 ? -16.094 10.789 17.734 1 75.81 117 GLU A CA 1
ATOM 927 C C . GLU A 1 117 ? -15.852 10.656 19.234 1 75.81 117 GLU A C 1
ATOM 929 O O . GLU A 1 117 ? -16.766 10.875 20.031 1 75.81 117 GLU A O 1
ATOM 934 N N . GLY A 1 118 ? -14.672 10.219 19.594 1 77.44 118 GLY A N 1
ATOM 935 C CA . GLY A 1 118 ? -14.336 10.164 21 1 77.44 118 GLY A CA 1
ATOM 936 C C . GLY A 1 118 ? -14.359 8.758 21.578 1 77.44 118 GLY A C 1
ATOM 937 O O . GLY A 1 118 ? -14.141 8.555 22.766 1 77.44 118 GLY A O 1
ATOM 938 N N . PHE A 1 119 ? -14.578 7.77 20.734 1 86.62 119 PHE A N 1
ATOM 939 C CA . PHE A 1 119 ? -14.586 6.391 21.219 1 86.62 119 PHE A CA 1
ATOM 940 C C . PHE A 1 119 ? -13.164 5.879 21.422 1 86.62 119 PHE A C 1
ATOM 942 O O . PHE A 1 119 ? -12.273 6.184 20.625 1 86.62 119 PHE A O 1
ATOM 949 N N . TYR A 1 120 ? -13.039 5.102 22.484 1 90.44 120 TYR A N 1
ATOM 950 C CA . TYR A 1 120 ? -11.75 4.43 22.656 1 90.44 120 TYR A CA 1
ATOM 951 C C . TYR A 1 120 ? -11.453 3.523 21.469 1 90.44 120 TYR A C 1
ATOM 953 O O . TYR A 1 120 ? -12.367 2.898 20.906 1 90.44 120 TYR A O 1
ATOM 961 N N . PHE A 1 121 ? -10.219 3.488 21.109 1 93.25 121 PHE A N 1
ATOM 962 C CA . PHE A 1 121 ? -9.789 2.701 19.969 1 93.25 121 PHE A CA 1
ATOM 963 C C . PHE A 1 121 ? -8.883 1.555 20.406 1 93.25 121 PHE A C 1
ATOM 965 O O . PHE A 1 121 ? -7.668 1.718 20.5 1 93.25 121 PHE A O 1
ATOM 972 N N . PRO A 1 122 ? -9.469 0.381 20.609 1 96.06 122 PRO A N 1
ATOM 973 C CA . PRO A 1 122 ? -8.664 -0.761 21.031 1 96.06 122 PRO A CA 1
ATOM 974 C C . PRO A 1 122 ? -7.805 -1.338 19.906 1 96.06 122 PRO A C 1
ATOM 976 O O . PRO A 1 122 ? -8.219 -1.334 18.75 1 96.06 122 PRO A O 1
ATOM 979 N N . VAL A 1 123 ? -6.645 -1.851 20.312 1 96.44 123 VAL A N 1
ATOM 980 C CA . VAL A 1 123 ? -5.711 -2.418 19.344 1 96.44 123 VAL A CA 1
ATOM 981 C C . VAL A 1 123 ? -5.203 -3.768 19.844 1 96.44 123 VAL A C 1
ATOM 983 O O . VAL A 1 123 ? -5.051 -3.973 21.047 1 96.44 123 VAL A O 1
ATOM 986 N N . GLU A 1 124 ? -5.082 -4.668 18.938 1 96.5 124 GLU A N 1
ATOM 987 C CA . GLU A 1 124 ? -4.441 -5.953 19.219 1 96.5 124 GLU A CA 1
ATOM 988 C C . GLU A 1 124 ? -3.146 -6.102 18.422 1 96.5 124 GLU A C 1
ATOM 990 O O . GLU A 1 124 ? -2.225 -6.797 18.859 1 96.5 124 GLU A O 1
ATOM 995 N N . TYR A 1 125 ? -3.109 -5.477 17.328 1 97.31 125 TYR A N 1
ATOM 996 C CA . TYR A 1 125 ? -1.937 -5.473 16.469 1 97.31 125 TYR A CA 1
ATOM 997 C C . TYR A 1 125 ? -1.412 -4.059 16.266 1 97.31 125 TYR A C 1
ATOM 999 O O . TYR A 1 125 ? -2.193 -3.115 16.109 1 97.31 125 TYR A O 1
ATOM 1007 N N . LEU A 1 126 ? -0.113 -3.889 16.281 1 97.75 126 LEU A N 1
ATOM 1008 C CA . LEU A 1 126 ? 0.562 -2.631 15.977 1 97.75 126 LEU A CA 1
ATOM 1009 C C . LEU A 1 126 ? 1.632 -2.83 14.906 1 97.75 126 LEU A C 1
ATOM 1011 O O . LEU A 1 126 ? 2.447 -3.75 15 1 97.75 126 LEU A O 1
ATOM 1015 N N . LYS A 1 127 ? 1.574 -2.053 13.938 1 97.62 127 LYS A N 1
ATOM 1016 C CA . LYS A 1 127 ? 2.539 -2.117 12.844 1 97.62 127 LYS A CA 1
ATOM 1017 C C . LYS A 1 127 ? 3.402 -0.86 12.797 1 97.62 127 LYS A C 1
ATOM 1019 O O . LYS A 1 127 ? 2.881 0.254 12.719 1 97.62 127 LYS A O 1
ATOM 1024 N N . ILE A 1 128 ? 4.688 -0.976 12.852 1 97.25 128 ILE A N 1
ATOM 1025 C CA . ILE A 1 128 ? 5.633 0.128 12.734 1 97.25 128 ILE A CA 1
ATOM 1026 C C . ILE A 1 128 ? 6.285 0.109 11.352 1 97.25 128 ILE A C 1
ATOM 1028 O O . ILE A 1 128 ? 6.875 -0.896 10.953 1 97.25 128 ILE A O 1
ATOM 1032 N N . VAL A 1 129 ? 6.203 1.233 10.688 1 93.25 129 VAL A N 1
ATOM 1033 C CA . VAL A 1 129 ? 6.73 1.341 9.336 1 93.25 129 VAL A CA 1
ATOM 1034 C C . VAL A 1 129 ? 7.801 2.428 9.281 1 93.25 129 VAL A C 1
ATOM 1036 O O . VAL A 1 129 ? 7.484 3.619 9.266 1 93.25 129 VAL A O 1
ATOM 1039 N N . PRO A 1 130 ? 9.055 1.985 9.203 1 91.5 130 PRO A N 1
ATOM 1040 C CA . PRO A 1 130 ? 10.109 2.984 8.992 1 91.5 130 PRO A CA 1
ATOM 1041 C C . PRO A 1 130 ? 10.039 3.619 7.602 1 91.5 130 PRO A C 1
ATOM 1043 O O . PRO A 1 130 ? 9.859 2.916 6.605 1 91.5 130 PRO A O 1
ATOM 1046 N N . LEU A 1 131 ? 10.18 4.895 7.551 1 82.88 131 LEU A N 1
ATOM 1047 C CA . LEU A 1 131 ? 10.102 5.602 6.277 1 82.88 131 LEU A CA 1
ATOM 1048 C C . LEU A 1 131 ? 11.461 6.152 5.875 1 82.88 131 LEU A C 1
ATOM 1050 O O . LEU A 1 131 ? 11.836 6.098 4.699 1 82.88 131 LEU A O 1
ATOM 1054 N N . GLN A 1 132 ? 12.172 6.742 6.879 1 82.88 132 GLN A N 1
ATOM 1055 C CA . GLN A 1 132 ? 13.477 7.348 6.629 1 82.88 132 GLN A CA 1
ATOM 1056 C C . GLN A 1 132 ? 14.438 7.078 7.781 1 82.88 132 GLN A C 1
ATOM 1058 O O . GLN A 1 132 ? 14.031 7.027 8.945 1 82.88 132 GLN A O 1
ATOM 1063 N N . SER A 1 133 ? 15.688 6.891 7.395 1 86.75 133 SER A N 1
ATOM 1064 C CA . SER A 1 133 ? 16.766 6.777 8.383 1 86.75 133 SER A CA 1
ATOM 1065 C C . SER A 1 133 ? 17.688 7.988 8.328 1 86.75 133 SER A C 1
ATOM 1067 O O . SER A 1 133 ? 17.594 8.812 7.418 1 86.75 133 SER A O 1
ATOM 1069 N N . TRP A 1 134 ? 18.516 8.203 9.297 1 84.88 134 TRP A N 1
ATOM 1070 C CA . TRP A 1 134 ? 19.469 9.312 9.336 1 84.88 134 TRP A CA 1
ATOM 1071 C C . TRP A 1 134 ? 20.625 9.07 8.375 1 84.88 134 TRP A C 1
ATOM 1073 O O . TRP A 1 134 ? 21.344 10.008 8.016 1 84.88 134 TRP A O 1
ATOM 1083 N N . GLY A 1 135 ? 20.703 7.848 7.922 1 80.88 135 GLY A N 1
ATOM 1084 C CA . GLY A 1 135 ? 21.75 7.449 6.98 1 80.88 135 GLY A CA 1
ATOM 1085 C C . GLY A 1 135 ? 21.188 6.996 5.641 1 80.88 135 GLY A C 1
ATOM 1086 O O . GLY A 1 135 ? 20.344 7.68 5.047 1 80.88 135 GLY A O 1
ATOM 1087 N N . PRO A 1 136 ? 21.766 5.836 5.285 1 74.12 136 PRO A N 1
ATOM 1088 C CA . PRO A 1 136 ? 21.281 5.312 4.004 1 74.12 136 PRO A CA 1
ATOM 1089 C C . PRO A 1 136 ? 19.812 4.93 4.043 1 74.12 136 PRO A C 1
ATOM 1091 O O . PRO A 1 136 ? 19.328 4.418 5.055 1 74.12 136 PRO A O 1
ATOM 1094 N N . PRO A 1 137 ? 19.078 5.281 2.996 1 71.12 137 PRO A N 1
ATOM 1095 C CA . PRO A 1 137 ? 17.625 5.18 2.998 1 71.12 137 PRO A CA 1
ATOM 1096 C C . PRO A 1 137 ? 17.125 3.732 2.998 1 71.12 137 PRO A C 1
ATOM 1098 O O . PRO A 1 137 ? 15.922 3.486 2.926 1 71.12 137 PRO A O 1
ATOM 1101 N N . TYR A 1 138 ? 17.938 2.68 3.215 1 71.88 138 TYR A N 1
ATOM 1102 C CA . TYR A 1 138 ? 17.406 1.338 3.027 1 71.88 138 TYR A CA 1
ATOM 1103 C C . TYR A 1 138 ? 17.609 0.487 4.273 1 71.88 138 TYR A C 1
ATOM 1105 O O . TYR A 1 138 ? 17.078 -0.624 4.371 1 71.88 138 TYR A O 1
ATOM 1113 N N . ASN A 1 139 ? 18.312 0.881 5.242 1 83.56 139 ASN A N 1
ATOM 1114 C CA . ASN A 1 139 ? 18.5 0.115 6.473 1 83.56 139 ASN A CA 1
ATOM 1115 C C . ASN A 1 139 ? 17.922 0.845 7.68 1 83.56 139 ASN A C 1
ATOM 1117 O O . ASN A 1 139 ? 18.188 2.031 7.883 1 83.56 139 ASN A O 1
ATOM 1121 N N . TYR A 1 140 ? 17.141 0.137 8.367 1 91.56 140 TYR A N 1
ATOM 1122 C CA . TYR A 1 140 ? 16.484 0.728 9.531 1 91.56 140 TYR A CA 1
ATOM 1123 C C . TYR A 1 140 ? 16.766 -0.086 10.789 1 91.56 140 TYR A C 1
ATOM 1125 O O . TYR A 1 140 ? 16.906 -1.311 10.719 1 91.56 140 TYR A O 1
ATOM 1133 N N . THR A 1 141 ? 16.859 0.61 11.812 1 93.5 141 THR A N 1
ATOM 1134 C CA . THR A 1 141 ? 17.094 -0.03 13.102 1 93.5 141 THR A CA 1
ATOM 1135 C C . THR A 1 141 ? 16.031 0.371 14.117 1 93.5 141 THR A C 1
ATOM 1137 O O . THR A 1 141 ? 15.656 1.543 14.195 1 93.5 141 THR A O 1
ATOM 1140 N N . ILE A 1 142 ? 15.461 -0.584 14.805 1 95.81 142 ILE A N 1
ATOM 1141 C CA . ILE A 1 142 ? 14.688 -0.379 16.016 1 95.81 142 ILE A CA 1
ATOM 1142 C C . ILE A 1 142 ? 15.336 -1.131 17.188 1 95.81 142 ILE A C 1
ATOM 1144 O O . ILE A 1 142 ? 15.484 -2.354 17.141 1 95.81 142 ILE A O 1
ATOM 1148 N N . TRP A 1 143 ? 15.742 -0.417 18.219 1 94.94 143 TRP A N 1
ATOM 1149 C CA . TRP A 1 143 ? 16.5 -1.003 19.312 1 94.94 143 TRP A CA 1
ATOM 1150 C C . TRP A 1 143 ? 15.586 -1.659 20.328 1 94.94 143 TRP A C 1
ATOM 1152 O O . TRP A 1 143 ? 15.789 -2.814 20.719 1 94.94 143 TRP A O 1
ATOM 1162 N N . TYR A 1 144 ? 14.609 -0.887 20.797 1 96 144 TYR A N 1
ATOM 1163 C CA . TYR A 1 144 ? 13.734 -1.33 21.875 1 96 144 TYR A CA 1
ATOM 1164 C C . TYR A 1 144 ? 12.375 -0.633 21.797 1 96 144 TYR A C 1
ATOM 1166 O O . TYR A 1 144 ? 12.305 0.563 21.516 1 96 144 TYR A O 1
ATOM 1174 N N . ILE A 1 145 ? 11.32 -1.394 22.109 1 97.69 145 ILE A N 1
ATOM 1175 C CA . ILE A 1 145 ? 9.969 -0.839 22.125 1 97.69 145 ILE A CA 1
ATOM 1176 C C . ILE A 1 145 ? 9.273 -1.22 23.438 1 97.69 145 ILE A C 1
ATOM 1178 O O . ILE A 1 145 ? 9.305 -2.381 23.844 1 97.69 145 ILE A O 1
ATOM 1182 N N . GLU A 1 146 ? 8.727 -0.243 24.062 1 97.38 146 GLU A N 1
ATOM 1183 C CA . GLU A 1 146 ? 7.902 -0.421 25.25 1 97.38 146 GLU A CA 1
ATOM 1184 C C . GLU A 1 146 ? 6.547 0.265 25.078 1 97.38 146 GLU A C 1
ATOM 1186 O O . GLU A 1 146 ? 6.477 1.402 24.609 1 97.38 146 GLU A O 1
ATOM 1191 N N . LEU A 1 147 ? 5.496 -0.468 25.453 1 97.81 147 LEU A N 1
ATOM 1192 C CA . LEU A 1 147 ? 4.145 0.053 25.281 1 97.81 147 LEU A CA 1
ATOM 1193 C C . LEU A 1 147 ? 3.447 0.207 26.625 1 97.81 147 LEU A C 1
ATOM 1195 O O . LEU A 1 147 ? 3.613 -0.631 27.516 1 97.81 147 LEU A O 1
ATOM 1199 N N . HIS A 1 148 ? 2.668 1.288 26.75 1 97.19 148 HIS A N 1
ATOM 1200 C CA . HIS A 1 148 ? 1.847 1.514 27.938 1 97.19 148 HIS A CA 1
ATOM 1201 C C . HIS A 1 148 ? 0.404 1.828 27.562 1 97.19 148 HIS A C 1
ATOM 1203 O O . HIS A 1 148 ? 0.154 2.479 26.547 1 97.19 148 HIS A O 1
ATOM 1209 N N . GLY A 1 149 ? -0.506 1.373 28.281 1 96.81 149 GLY A N 1
ATOM 1210 C CA . GLY A 1 149 ? -1.919 1.605 28.031 1 96.81 149 GLY A CA 1
ATOM 1211 C C . GLY A 1 149 ? -2.828 0.893 29.016 1 96.81 149 GLY A C 1
ATOM 1212 O O . GLY A 1 149 ? -2.447 0.658 30.156 1 96.81 149 GLY A O 1
ATOM 1213 N N . LYS A 1 150 ? -4.055 0.699 28.672 1 95.94 150 LYS A N 1
ATOM 1214 C CA . LYS A 1 150 ? -5.078 0.097 29.516 1 95.94 150 LYS A CA 1
ATOM 1215 C C . LYS A 1 150 ? -5.562 -1.229 28.938 1 95.94 150 LYS A C 1
ATOM 1217 O O . LYS A 1 150 ? -5.789 -1.339 27.719 1 95.94 150 LYS A O 1
ATOM 1222 N N . ASN A 1 151 ? -5.613 -2.24 29.766 1 93.81 151 ASN A N 1
ATOM 1223 C CA . ASN A 1 151 ? -6.07 -3.543 29.297 1 93.81 151 ASN A CA 1
ATOM 1224 C C . ASN A 1 151 ? -7.113 -4.145 30.25 1 93.81 151 ASN A C 1
ATOM 1226 O O . ASN A 1 151 ? -7.312 -5.359 30.266 1 93.81 151 ASN A O 1
ATOM 1230 N N . GLN A 1 152 ? -7.719 -3.32 31.078 1 92.19 152 GLN A N 1
ATOM 1231 C CA . GLN A 1 152 ? -8.758 -3.795 31.984 1 92.19 152 GLN A CA 1
ATOM 1232 C C . GLN A 1 152 ? -9.945 -4.367 31.203 1 92.19 152 GLN A C 1
ATOM 1234 O O . GLN A 1 152 ? -10.453 -3.73 30.281 1 92.19 152 GLN A O 1
ATOM 1239 N N . ALA A 1 153 ? -10.469 -5.43 31.641 1 88.88 153 ALA A N 1
ATOM 1240 C CA . ALA A 1 153 ? -11.453 -6.223 30.906 1 88.88 1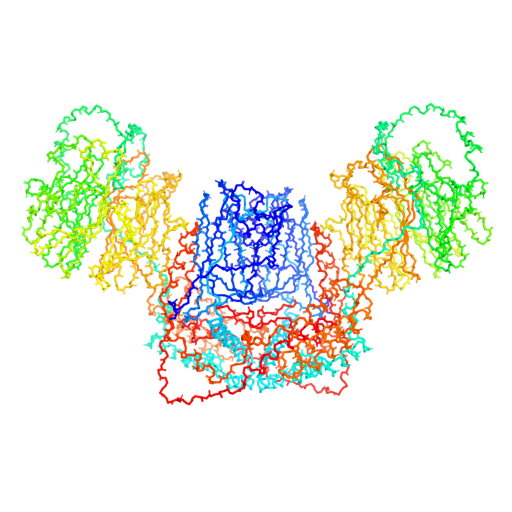53 ALA A CA 1
ATOM 1241 C C . ALA A 1 153 ? -12.758 -5.441 30.719 1 88.88 153 ALA A C 1
ATOM 1243 O O . ALA A 1 153 ? -13.359 -5.484 29.641 1 88.88 153 ALA A O 1
ATOM 1244 N N . GLU A 1 154 ? -13.18 -4.77 31.719 1 88.56 154 GLU A N 1
ATOM 1245 C CA . GLU A 1 154 ? -14.438 -4.035 31.641 1 88.56 154 GLU A CA 1
ATOM 1246 C C . GLU A 1 154 ? -14.367 -2.934 30.578 1 88.56 154 GLU A C 1
ATOM 1248 O O . GLU A 1 154 ? -15.281 -2.785 29.766 1 88.56 154 GLU A O 1
ATOM 1253 N N . LEU A 1 155 ? -13.273 -2.221 30.656 1 90.56 155 LEU A N 1
ATOM 1254 C CA . LEU A 1 155 ? -13.078 -1.142 29.703 1 90.56 155 LEU A CA 1
ATOM 1255 C C . LEU A 1 155 ? -12.984 -1.69 28.281 1 90.56 155 LEU A C 1
ATOM 1257 O O . LEU A 1 155 ? -13.602 -1.155 27.359 1 90.56 155 LEU A O 1
ATOM 1261 N N . LEU A 1 156 ? -12.289 -2.717 28.172 1 92 156 LEU A N 1
ATOM 1262 C CA . LEU A 1 156 ? -12.039 -3.27 26.844 1 92 156 LEU A CA 1
ATOM 1263 C C . LEU A 1 156 ? -13.305 -3.891 26.266 1 92 156 LEU A C 1
ATOM 1265 O O . LEU A 1 156 ? -13.523 -3.83 25.062 1 92 156 LEU A O 1
ATOM 1269 N N . ASN A 1 157 ? -14.078 -4.492 27.078 1 90.38 157 ASN A N 1
ATOM 1270 C CA . ASN A 1 157 ? -15.328 -5.059 26.578 1 90.38 157 ASN A CA 1
ATOM 1271 C C . ASN A 1 157 ? -16.25 -3.98 26.016 1 90.38 157 ASN A C 1
ATOM 1273 O O . ASN A 1 157 ? -16.812 -4.152 24.922 1 90.38 157 ASN A O 1
ATOM 1277 N N . GLU A 1 158 ? -16.312 -2.928 26.688 1 88.81 158 GLU A N 1
ATOM 1278 C CA . GLU A 1 158 ? -17.141 -1.82 26.219 1 88.81 158 GLU A CA 1
ATOM 1279 C C . GLU A 1 158 ? -16.547 -1.174 24.969 1 88.81 158 GLU A C 1
ATOM 1281 O O . GLU A 1 158 ? -17.281 -0.87 24.016 1 88.81 158 GLU A O 1
ATOM 1286 N N . ALA A 1 159 ? -15.273 -0.965 24.984 1 91.75 159 ALA A N 1
ATOM 1287 C CA . ALA A 1 159 ? -14.602 -0.317 23.875 1 91.75 159 ALA A CA 1
ATOM 1288 C C . ALA A 1 159 ? -14.703 -1.167 22.609 1 91.75 159 ALA A C 1
ATOM 1290 O O . ALA A 1 159 ? -14.969 -0.646 21.516 1 91.75 159 ALA A O 1
ATOM 1291 N N . LEU A 1 160 ? -14.523 -2.449 22.766 1 93 160 LEU A N 1
ATOM 1292 C CA . LEU A 1 160 ? -14.578 -3.35 21.625 1 93 160 LEU A CA 1
ATOM 1293 C C . LEU A 1 160 ? -15.984 -3.408 21.031 1 93 160 LEU A C 1
ATOM 1295 O O . LEU A 1 160 ? -16.156 -3.393 19.812 1 93 160 LEU A O 1
ATOM 1299 N N . GLU A 1 161 ? -16.922 -3.484 21.875 1 90.38 161 GLU A N 1
ATOM 1300 C CA . GLU A 1 161 ? -18.312 -3.504 21.391 1 90.38 161 GLU A CA 1
ATOM 1301 C C . GLU A 1 161 ? -18.641 -2.244 20.594 1 90.38 161 GLU A C 1
ATOM 1303 O O . GLU A 1 161 ? -19.234 -2.32 19.516 1 90.38 161 GLU A O 1
ATOM 1308 N N . THR A 1 162 ? -18.25 -1.146 21.172 1 90.5 162 THR A N 1
ATOM 1309 C CA . THR A 1 162 ? -18.531 0.132 20.531 1 90.5 162 THR A CA 1
ATOM 1310 C C . THR A 1 162 ? -17.812 0.232 19.188 1 90.5 162 THR A C 1
ATOM 1312 O O . THR A 1 162 ? -18.406 0.638 18.188 1 90.5 162 THR A O 1
ATOM 1315 N N . ILE A 1 163 ? -16.625 -0.176 19.141 1 92 163 ILE A N 1
ATOM 1316 C CA . ILE A 1 163 ? -15.812 -0.018 17.938 1 92 163 ILE A CA 1
ATOM 1317 C C . ILE A 1 163 ? -16.312 -0.976 16.844 1 92 163 ILE A C 1
ATOM 1319 O O . ILE A 1 163 ? -16.297 -0.64 15.664 1 92 163 ILE A O 1
ATOM 1323 N N . TYR A 1 164 ? -16.703 -2.172 17.234 1 91.94 164 TYR A N 1
ATOM 1324 C CA . TYR A 1 164 ? -17.219 -3.109 16.25 1 91.94 164 TYR A CA 1
ATOM 1325 C C . TYR A 1 164 ? -18.516 -2.586 15.648 1 91.94 164 TYR A C 1
ATOM 1327 O O . TYR A 1 164 ? -18.734 -2.703 14.438 1 91.94 164 TYR A O 1
ATOM 1335 N N . LEU A 1 165 ? -19.312 -2.027 16.469 1 93.06 165 LEU A N 1
ATOM 1336 C CA . LEU A 1 165 ? -20.562 -1.468 15.961 1 93.06 165 LEU A CA 1
ATOM 1337 C C . LEU A 1 165 ? -20.281 -0.264 15.062 1 93.06 165 LEU A C 1
ATOM 1339 O O . LEU A 1 165 ? -20.938 -0.092 14.039 1 93.06 165 LEU A O 1
ATOM 1343 N N . ARG A 1 166 ? -19.359 0.534 15.477 1 92.56 166 ARG A N 1
ATOM 1344 C CA . ARG A 1 166 ? -19.016 1.699 14.664 1 92.56 166 ARG A CA 1
ATOM 1345 C C . ARG A 1 166 ? -18.438 1.278 13.32 1 92.56 166 ARG A C 1
ATOM 1347 O O . ARG A 1 166 ? -18.75 1.88 12.289 1 92.56 166 ARG A O 1
ATOM 1354 N N . LYS A 1 167 ? -17.594 0.315 13.344 1 93.44 167 LYS A N 1
ATOM 1355 C CA . LYS A 1 167 ? -17.062 -0.226 12.102 1 93.44 167 LYS A CA 1
ATOM 1356 C C . LYS A 1 167 ? -18.172 -0.767 11.203 1 93.44 167 LYS A C 1
ATOM 1358 O O . LYS A 1 167 ? -18.156 -0.561 9.992 1 93.44 167 LYS A O 1
ATOM 1363 N N . GLU A 1 168 ? -19.047 -1.451 11.836 1 95.44 168 GLU A N 1
ATOM 1364 C CA . GLU A 1 168 ? -20.172 -2.002 11.086 1 95.44 168 GLU A CA 1
ATOM 1365 C C . GLU A 1 168 ? -21.016 -0.893 10.477 1 95.44 168 GLU A C 1
ATOM 1367 O O . GLU A 1 168 ? -21.531 -1.032 9.367 1 95.44 168 GLU A O 1
ATOM 1372 N N . GLU A 1 169 ? -21.219 0.136 11.195 1 95.19 169 GLU A N 1
ATOM 1373 C CA . GLU A 1 169 ? -21.969 1.272 10.672 1 95.19 169 GLU A CA 1
ATOM 1374 C C . GLU A 1 169 ? -21.344 1.81 9.391 1 95.19 169 GLU A C 1
ATOM 1376 O O . GLU A 1 169 ? -22.047 2.049 8.398 1 95.19 169 GLU A O 1
ATOM 1381 N N . GLU A 1 170 ? -20.078 1.989 9.43 1 94.75 170 GLU A N 1
ATOM 1382 C CA . GLU A 1 170 ? -19.391 2.48 8.242 1 94.75 170 GLU A CA 1
ATOM 1383 C C . GLU A 1 170 ? -19.453 1.468 7.102 1 94.75 170 GLU A C 1
ATOM 1385 O O . GLU A 1 170 ? -19.562 1.848 5.934 1 94.75 170 GLU A O 1
ATOM 1390 N N . ALA A 1 171 ? -19.297 0.201 7.418 1 96.44 171 ALA A N 1
ATOM 1391 C CA . ALA A 1 171 ? -19.406 -0.839 6.402 1 96.44 171 ALA A CA 1
ATOM 1392 C C . ALA A 1 171 ? -20.781 -0.802 5.73 1 96.44 171 ALA A C 1
ATOM 1394 O O . ALA A 1 171 ? -20.891 -0.886 4.504 1 96.44 171 ALA A O 1
ATOM 1395 N N . VAL A 1 172 ? -21.797 -0.7 6.559 1 97.81 172 VAL A N 1
ATOM 1396 C CA . VAL A 1 172 ? -23.156 -0.662 6.031 1 97.81 172 VAL A CA 1
ATOM 1397 C C . VAL A 1 172 ? -23.328 0.569 5.145 1 97.81 172 VAL A C 1
ATOM 1399 O O . VAL A 1 172 ? -24 0.503 4.105 1 97.81 172 VAL A O 1
ATOM 1402 N N . ARG A 1 173 ? -22.797 1.68 5.543 1 97.12 173 ARG A N 1
ATOM 1403 C CA . ARG A 1 173 ? -22.875 2.877 4.707 1 97.12 173 ARG A CA 1
ATOM 1404 C C . ARG A 1 173 ? -22.219 2.637 3.35 1 97.12 173 ARG A C 1
ATOM 1406 O O . ARG A 1 173 ? -22.719 3.105 2.324 1 97.12 173 ARG A O 1
ATOM 1413 N N . LEU A 1 174 ? -21.156 1.945 3.332 1 97.38 174 LEU A N 1
ATOM 1414 C CA . LEU A 1 174 ? -20.484 1.601 2.08 1 97.38 174 LEU A CA 1
ATOM 1415 C C . LEU A 1 174 ? -21.391 0.721 1.212 1 97.38 174 LEU A C 1
ATOM 1417 O O . LEU A 1 174 ? -21.453 0.902 -0.006 1 97.38 174 LEU A O 1
ATOM 1421 N N . LEU A 1 175 ? -22.016 -0.234 1.866 1 98.25 175 LEU A N 1
ATOM 1422 C CA . LEU A 1 175 ? -22.938 -1.107 1.141 1 98.25 175 LEU A CA 1
ATOM 1423 C C . LEU A 1 175 ? -24.094 -0.313 0.565 1 98.25 175 LEU A C 1
ATOM 1425 O O . LEU A 1 175 ? -24.453 -0.479 -0.605 1 98.25 175 LEU A O 1
ATOM 1429 N N . LEU A 1 176 ? -24.656 0.526 1.41 1 98.25 176 LEU A N 1
ATOM 1430 C CA . LEU A 1 176 ? -25.781 1.335 0.97 1 98.25 176 LEU A CA 1
ATOM 1431 C C . LEU A 1 176 ? -25.391 2.229 -0.201 1 98.25 176 LEU A C 1
ATOM 1433 O O . LEU A 1 176 ? -26.156 2.402 -1.145 1 98.25 176 LEU A O 1
ATOM 1437 N N . LYS A 1 177 ? -24.25 2.816 -0.12 1 97.69 177 LYS A N 1
ATOM 1438 C CA . LYS A 1 177 ? -23.75 3.648 -1.212 1 97.69 177 LYS A CA 1
ATOM 1439 C C . LYS A 1 177 ? -23.703 2.867 -2.521 1 97.69 177 LYS A C 1
ATOM 1441 O O . LYS A 1 177 ? -24.188 3.348 -3.555 1 97.69 177 LYS A O 1
ATOM 1446 N N . HIS A 1 178 ? -23.141 1.67 -2.479 1 97.69 178 HIS A N 1
ATOM 1447 C CA . HIS A 1 178 ? -23.031 0.853 -3.684 1 97.69 178 HIS A CA 1
ATOM 1448 C C . HIS A 1 178 ? -24.406 0.456 -4.207 1 97.69 178 HIS A C 1
ATOM 1450 O O . HIS A 1 178 ? -24.656 0.541 -5.41 1 97.69 178 HIS A O 1
ATOM 1456 N N . LEU A 1 179 ? -25.281 -0.021 -3.307 1 98.06 179 LEU A N 1
ATOM 1457 C CA . LEU A 1 179 ? -26.609 -0.461 -3.684 1 98.06 179 LEU A CA 1
ATOM 1458 C C . LEU A 1 179 ? -27.391 0.671 -4.344 1 98.06 179 LEU A C 1
ATOM 1460 O O . LEU A 1 179 ? -28.078 0.455 -5.344 1 98.06 179 LEU A O 1
ATOM 1464 N N . ARG A 1 180 ? -27.25 1.815 -3.824 1 96.5 180 ARG A N 1
ATOM 1465 C CA . ARG A 1 180 ? -27.969 2.957 -4.395 1 96.5 180 ARG A CA 1
ATOM 1466 C C . ARG A 1 180 ? -27.391 3.322 -5.762 1 96.5 180 ARG A C 1
ATOM 1468 O O . ARG A 1 180 ? -28.141 3.59 -6.703 1 96.5 180 ARG A O 1
ATOM 1475 N N . ARG A 1 181 ? -26.125 3.398 -5.859 1 95.44 181 ARG A N 1
ATOM 1476 C CA . ARG A 1 181 ? -25.453 3.771 -7.102 1 95.44 181 ARG A CA 1
ATOM 1477 C C . ARG A 1 181 ? -25.812 2.803 -8.227 1 95.44 181 ARG A C 1
ATOM 1479 O O . ARG A 1 181 ? -25.938 3.207 -9.383 1 95.44 181 ARG A O 1
ATOM 1486 N N . ARG A 1 182 ? -25.969 1.516 -7.875 1 94.94 182 ARG A N 1
ATOM 1487 C CA . ARG A 1 182 ? -26.266 0.488 -8.867 1 94.94 182 ARG A CA 1
ATOM 1488 C C . ARG A 1 182 ? -27.766 0.218 -8.938 1 94.94 182 ARG A C 1
ATOM 1490 O O . ARG A 1 182 ? -28.203 -0.719 -9.609 1 94.94 182 ARG A O 1
ATOM 1497 N N . ARG A 1 183 ? -28.594 0.925 -8.219 1 93.5 183 ARG A N 1
ATOM 1498 C CA . ARG A 1 183 ? -30.047 0.919 -8.25 1 93.5 183 ARG A CA 1
ATOM 1499 C C . ARG A 1 183 ? -30.594 -0.448 -7.859 1 93.5 183 ARG A C 1
ATOM 1501 O O . ARG A 1 183 ? -31.516 -0.957 -8.492 1 93.5 183 ARG A O 1
ATOM 1508 N N . TYR A 1 184 ? -29.906 -1.14 -6.969 1 96.75 184 TYR A N 1
ATOM 1509 C CA . TYR A 1 184 ? -30.531 -2.27 -6.285 1 96.75 184 TYR A CA 1
ATOM 1510 C C . TYR A 1 184 ? -31.516 -1.79 -5.219 1 96.75 184 TYR A C 1
ATOM 1512 O O . TYR A 1 184 ? -31.203 -1.832 -4.023 1 96.75 184 TYR A O 1
ATOM 1520 N N . LYS A 1 185 ? -32.625 -1.375 -5.621 1 96.06 185 LYS A N 1
ATOM 1521 C CA . LYS A 1 185 ? -33.562 -0.616 -4.809 1 96.06 185 LYS A CA 1
ATOM 1522 C C . LYS A 1 185 ? -34.094 -1.457 -3.652 1 96.06 185 LYS A C 1
ATOM 1524 O O . LYS A 1 185 ? -34.188 -0.984 -2.516 1 96.06 185 LYS A O 1
ATOM 1529 N N . ASP A 1 186 ? -34.5 -2.697 -3.938 1 97.12 186 ASP A N 1
ATOM 1530 C CA . ASP A 1 186 ? -35.031 -3.557 -2.895 1 97.12 186 ASP A CA 1
ATOM 1531 C C . ASP A 1 186 ? -34 -3.857 -1.821 1 97.12 186 ASP A C 1
ATOM 1533 O O . ASP A 1 186 ? -34.312 -3.832 -0.627 1 97.12 186 ASP A O 1
ATOM 1537 N N . ALA A 1 187 ? -32.844 -4.176 -2.258 1 98.19 187 ALA A N 1
ATOM 1538 C CA . ALA A 1 187 ? -31.766 -4.465 -1.318 1 98.19 187 ALA A CA 1
ATOM 1539 C C . ALA A 1 187 ? -31.422 -3.236 -0.484 1 98.19 187 ALA A C 1
ATOM 1541 O O . ALA A 1 187 ? -31.141 -3.346 0.715 1 98.19 187 ALA A O 1
ATOM 1542 N N . PHE A 1 188 ? -31.453 -2.059 -1.102 1 97.88 188 PHE A N 1
ATOM 1543 C CA . PHE A 1 188 ? -31.172 -0.806 -0.413 1 97.88 188 PHE A CA 1
ATOM 1544 C C . PHE A 1 188 ? -32.188 -0.558 0.699 1 97.88 188 PHE A C 1
ATOM 1546 O O . PHE A 1 188 ? -31.812 -0.229 1.826 1 97.88 188 PHE A O 1
ATOM 1553 N N . GLU A 1 189 ? -33.344 -0.681 0.352 1 97.62 189 GLU A N 1
ATOM 1554 C CA . GLU A 1 189 ? -34.406 -0.443 1.322 1 97.62 189 GLU A CA 1
ATOM 1555 C C . GLU A 1 189 ? -34.375 -1.473 2.447 1 97.62 189 GLU A C 1
ATOM 1557 O O . GLU A 1 189 ? -34.562 -1.131 3.617 1 97.62 189 GLU A O 1
ATOM 1562 N N . ALA A 1 190 ? -34.156 -2.738 2.107 1 98.06 190 ALA A N 1
ATOM 1563 C CA . ALA A 1 190 ? -34.094 -3.803 3.105 1 98.06 190 ALA A CA 1
ATOM 1564 C C . ALA A 1 190 ? -32.969 -3.562 4.098 1 98.06 190 ALA A C 1
ATOM 1566 O O . ALA A 1 190 ? -33.156 -3.66 5.309 1 98.06 190 ALA A O 1
ATOM 1567 N N . LEU A 1 191 ? -31.781 -3.256 3.594 1 98.19 191 LEU A N 1
ATOM 1568 C CA . LEU A 1 191 ? -30.625 -3.043 4.457 1 98.19 191 LEU A CA 1
ATOM 1569 C C . LEU A 1 191 ? -30.812 -1.804 5.324 1 98.19 191 LEU A C 1
ATOM 1571 O O . LEU A 1 191 ? -30.438 -1.798 6.5 1 98.19 191 LEU A O 1
ATOM 1575 N N . SER A 1 192 ? -31.375 -0.706 4.727 1 97.5 192 SER A N 1
ATOM 1576 C CA . SER A 1 192 ? -31.641 0.51 5.484 1 97.5 192 SER A CA 1
ATOM 1577 C C . SER A 1 192 ? -32.594 0.233 6.648 1 97.5 192 SER A C 1
ATOM 1579 O O . SER A 1 192 ? -32.375 0.73 7.758 1 97.5 192 SER A O 1
ATOM 1581 N N . ARG A 1 193 ? -33.531 -0.52 6.383 1 96.56 193 ARG A N 1
ATOM 1582 C CA . ARG A 1 193 ? -34.531 -0.858 7.398 1 96.56 193 ARG A CA 1
ATOM 1583 C C . ARG A 1 193 ? -33.938 -1.751 8.477 1 96.56 193 ARG A C 1
ATOM 1585 O O . ARG A 1 193 ? -34.125 -1.508 9.672 1 96.56 193 ARG A O 1
ATOM 1592 N N . GLU A 1 194 ? -33.156 -2.787 8.125 1 96.31 194 GLU A N 1
ATOM 1593 C CA . GLU A 1 194 ? -32.594 -3.762 9.055 1 96.31 194 GLU A CA 1
ATOM 1594 C C . GLU A 1 194 ? -31.516 -3.131 9.93 1 96.31 194 GLU A C 1
ATOM 1596 O O . GLU A 1 194 ? -31.406 -3.439 11.117 1 96.31 194 GLU A O 1
ATOM 1601 N N . SER A 1 195 ? -30.703 -2.295 9.352 1 96.5 195 SER A N 1
ATOM 1602 C CA . SER A 1 195 ? -29.562 -1.74 10.055 1 96.5 195 SER A CA 1
ATOM 1603 C C . SER A 1 195 ? -29.922 -0.454 10.781 1 96.5 195 SER A C 1
ATOM 1605 O O . SER A 1 195 ? -29.328 -0.125 11.812 1 96.5 195 SER A O 1
ATOM 1607 N N . GLY A 1 196 ? -30.859 0.309 10.25 1 95.12 196 GLY A N 1
ATOM 1608 C CA . GLY A 1 196 ? -31.203 1.61 10.797 1 95.12 196 GLY A CA 1
ATOM 1609 C C . GLY A 1 196 ? -30.172 2.684 10.477 1 95.12 196 GLY A C 1
ATOM 1610 O O . GLY A 1 196 ? -30.234 3.785 11.031 1 95.12 196 GLY A O 1
ATOM 1611 N N . VAL A 1 197 ? -29.25 2.375 9.57 1 95.81 197 VAL A N 1
ATOM 1612 C CA . VAL A 1 197 ? -28.172 3.293 9.242 1 95.81 197 VAL A CA 1
ATOM 1613 C C . VAL A 1 197 ? -28.641 4.27 8.164 1 95.81 197 VAL A C 1
ATOM 1615 O O . VAL A 1 197 ? -29.328 3.883 7.219 1 95.81 197 VAL A O 1
ATOM 1618 N N . GLN A 1 198 ? -28.328 5.512 8.406 1 93.62 198 GLN A N 1
ATOM 1619 C CA . GLN A 1 198 ? -28.594 6.535 7.395 1 93.62 198 GLN A CA 1
ATOM 1620 C C . GLN A 1 198 ? -27.344 6.805 6.551 1 93.62 198 GLN A C 1
ATOM 1622 O O . GLN A 1 198 ? -26.281 7.105 7.086 1 93.62 198 GLN A O 1
ATOM 1627 N N . LEU A 1 199 ? -27.484 6.73 5.297 1 95.44 199 LEU A N 1
ATOM 1628 C CA . LEU A 1 199 ? -26.359 6.871 4.379 1 95.44 199 LEU A CA 1
ATOM 1629 C C . LEU A 1 199 ? -25.844 8.312 4.359 1 95.44 199 LEU A C 1
ATOM 1631 O O . LEU A 1 199 ? -24.641 8.547 4.324 1 95.44 199 LEU A O 1
ATOM 1635 N N . GLU A 1 200 ? -26.797 9.242 4.355 1 95.06 200 GLU A N 1
ATOM 1636 C CA . GLU A 1 200 ? -26.453 10.648 4.211 1 95.06 200 GLU A CA 1
ATOM 1637 C C . GLU A 1 200 ? -27.5 11.547 4.863 1 95.06 200 GLU A C 1
ATOM 1639 O O . GLU A 1 200 ? -28.516 11.055 5.383 1 95.06 200 GLU A O 1
ATOM 1644 N N . GLY A 1 201 ? -27.281 12.797 4.867 1 93.44 201 GLY A N 1
ATOM 1645 C CA . GLY A 1 201 ? -28.219 13.758 5.445 1 93.44 201 GLY A CA 1
ATOM 1646 C C . GLY A 1 201 ? -29.391 14.062 4.547 1 93.44 201 GLY A C 1
ATOM 1647 O O . GLY A 1 201 ? -29.406 13.68 3.375 1 93.44 201 GLY A O 1
ATOM 1648 N N . PRO A 1 202 ? -30.375 14.664 5.086 1 94.62 202 PRO A N 1
ATOM 1649 C CA . PRO A 1 202 ? -31.594 14.945 4.32 1 94.62 202 PRO A CA 1
ATOM 1650 C C . PRO A 1 202 ? -31.344 15.859 3.125 1 94.62 202 PRO A C 1
ATOM 1652 O O . PRO A 1 202 ? -31.922 15.664 2.057 1 94.62 202 PRO A O 1
ATOM 1655 N N . THR A 1 203 ? -30.5 16.891 3.312 1 96.06 203 THR A N 1
ATOM 1656 C CA . THR A 1 203 ? -30.172 17.797 2.215 1 96.06 203 THR A CA 1
ATOM 1657 C C . THR A 1 203 ? -29.5 17.031 1.074 1 96.06 203 THR A C 1
ATOM 1659 O O . THR A 1 203 ? -29.828 17.25 -0.095 1 96.06 203 THR A O 1
ATOM 1662 N N . GLN A 1 204 ? -28.578 16.203 1.476 1 96.69 204 GLN A N 1
ATOM 1663 C CA . GLN A 1 204 ? -27.844 15.43 0.485 1 96.69 204 GLN A CA 1
ATOM 1664 C C . GLN A 1 204 ? -28.766 14.43 -0.217 1 96.69 204 GLN A C 1
ATOM 1666 O O . GLN A 1 204 ? -28.609 14.172 -1.411 1 96.69 204 GLN A O 1
ATOM 1671 N N . THR A 1 205 ? -29.734 13.859 0.529 1 97 205 THR A N 1
ATOM 1672 C CA . THR A 1 205 ? -30.703 12.953 -0.066 1 97 205 THR A CA 1
ATOM 1673 C C . THR A 1 205 ? -31.562 13.688 -1.095 1 97 205 THR A C 1
ATOM 1675 O O . THR A 1 205 ? -31.844 13.148 -2.17 1 97 205 THR A O 1
ATOM 1678 N N . LYS A 1 206 ? -32 14.875 -0.77 1 97.25 206 LYS A N 1
ATOM 1679 C CA . LYS A 1 206 ? -32.781 15.688 -1.714 1 97.25 206 LYS A CA 1
ATOM 1680 C C . LYS A 1 206 ? -31.938 16 -2.959 1 97.25 206 LYS A C 1
ATOM 1682 O O . LYS A 1 206 ? -32.469 15.953 -4.078 1 97.25 206 LYS A O 1
ATOM 1687 N N . LEU A 1 207 ? -30.734 16.359 -2.711 1 97.69 207 LEU A N 1
ATOM 1688 C CA . LEU A 1 207 ? -29.844 16.672 -3.816 1 97.69 207 LEU A CA 1
ATOM 1689 C C . LEU A 1 207 ? -29.641 15.469 -4.727 1 97.69 207 LEU A C 1
ATOM 1691 O O . LEU A 1 207 ? -29.656 15.602 -5.953 1 97.69 207 LEU A O 1
ATOM 1695 N N . TRP A 1 208 ? -29.469 14.305 -4.113 1 97.69 208 TRP A N 1
ATOM 1696 C CA . TRP A 1 208 ? -29.312 13.062 -4.863 1 97.69 208 TRP A CA 1
ATOM 1697 C C . TRP A 1 208 ? -30.531 12.812 -5.742 1 97.69 208 TRP A C 1
ATOM 1699 O O . TRP A 1 208 ? -30.406 12.516 -6.934 1 97.69 208 TRP A O 1
ATOM 1709 N N . ASN A 1 209 ? -31.734 12.906 -5.195 1 97.12 209 ASN A N 1
ATOM 1710 C CA . ASN A 1 209 ? -32.969 12.648 -5.934 1 97.12 209 ASN A CA 1
ATOM 1711 C C . ASN A 1 209 ? -33.156 13.641 -7.078 1 97.12 209 ASN A C 1
ATOM 1713 O O . ASN A 1 209 ? -33.531 13.25 -8.188 1 97.12 209 ASN A O 1
ATOM 1717 N N . ALA A 1 210 ? -32.875 14.836 -6.84 1 97.81 210 ALA A N 1
ATOM 1718 C CA . ALA A 1 210 ? -33.031 15.867 -7.863 1 97.81 210 ALA A CA 1
ATOM 1719 C C . ALA A 1 210 ? -32 15.688 -8.992 1 97.81 210 ALA A C 1
ATOM 1721 O O . ALA A 1 210 ? -32.375 15.695 -10.172 1 97.81 210 ALA A O 1
ATOM 1722 N N . LEU A 1 211 ? -30.766 15.469 -8.633 1 97.12 211 LEU A N 1
ATOM 1723 C CA . LEU A 1 211 ? -29.672 15.469 -9.602 1 97.12 211 LEU A CA 1
ATOM 1724 C C . LEU A 1 211 ? -29.531 14.102 -10.258 1 97.12 211 LEU A C 1
ATOM 1726 O O . LEU A 1 211 ? -29.625 13.977 -11.477 1 97.12 211 LEU A O 1
ATOM 1730 N N . VAL A 1 212 ? -29.359 13.039 -9.477 1 95.94 212 VAL A N 1
ATOM 1731 C CA . VAL A 1 212 ? -28.969 11.727 -9.992 1 95.94 212 VAL A CA 1
ATOM 1732 C C . VAL A 1 212 ? -30.203 10.984 -10.5 1 95.94 212 VAL A C 1
ATOM 1734 O O . VAL A 1 212 ? -30.203 10.477 -11.625 1 95.94 212 VAL A O 1
ATOM 1737 N N . GLU A 1 213 ? -31.266 10.992 -9.727 1 94.69 213 GLU A N 1
ATOM 1738 C CA . GLU A 1 213 ? -32.438 10.203 -10.102 1 94.69 213 GLU A CA 1
ATOM 1739 C C . GLU A 1 213 ? -33.281 10.914 -11.156 1 94.69 213 GLU A C 1
ATOM 1741 O O . GLU A 1 213 ? -33.75 10.289 -12.102 1 94.69 213 GLU A O 1
ATOM 1746 N N . ASN A 1 214 ? -33.438 12.273 -11.047 1 94.5 214 ASN A N 1
ATOM 1747 C CA . ASN A 1 214 ? -34.375 12.969 -11.898 1 94.5 214 ASN A CA 1
ATOM 1748 C C . ASN A 1 214 ? -33.656 13.82 -12.953 1 94.5 214 ASN A C 1
ATOM 1750 O O . ASN A 1 214 ? -34.281 14.273 -13.906 1 94.5 214 ASN A O 1
ATOM 1754 N N . GLY A 1 215 ? -32.406 14.086 -12.859 1 94.31 215 GLY A N 1
ATOM 1755 C CA . GLY A 1 215 ? -31.703 14.938 -13.789 1 94.31 215 GLY A CA 1
ATOM 1756 C C . GLY A 1 215 ? -32.188 16.375 -13.797 1 94.31 215 GLY A C 1
ATOM 1757 O O . GLY A 1 215 ? -32.188 17.047 -14.836 1 94.31 215 GLY A O 1
ATOM 1758 N N . ASP A 1 216 ? -32.781 16.781 -12.648 1 96.44 216 ASP A N 1
ATOM 1759 C CA . ASP A 1 216 ? -33.312 18.125 -12.492 1 96.44 216 ASP A CA 1
ATOM 1760 C C . ASP A 1 216 ? -32.25 19.078 -11.953 1 96.44 216 ASP A C 1
ATOM 1762 O O . ASP A 1 216 ? -32.156 19.312 -10.742 1 96.44 216 ASP A O 1
ATOM 1766 N N . TYR A 1 217 ? -31.516 19.703 -12.898 1 96.69 217 TYR A N 1
ATOM 1767 C CA . TYR A 1 217 ? -30.391 20.562 -12.523 1 96.69 217 TYR A CA 1
ATOM 1768 C C . TYR A 1 217 ? -30.875 21.844 -11.859 1 96.69 217 TYR A C 1
ATOM 1770 O O . TYR A 1 217 ? -30.188 22.391 -10.992 1 96.69 217 TYR A O 1
ATOM 1778 N N . GLN A 1 218 ? -32 22.375 -12.219 1 95.75 218 GLN A N 1
ATOM 1779 C CA . GLN A 1 218 ? -32.562 23.594 -11.609 1 95.75 218 GLN A CA 1
ATOM 1780 C C . GLN A 1 218 ? -32.906 23.359 -10.141 1 95.75 218 GLN A C 1
ATOM 1782 O O . GLN A 1 218 ? -32.594 24.188 -9.289 1 95.75 218 GLN A O 1
ATOM 1787 N N . ALA A 1 219 ? -33.562 22.266 -9.906 1 97.5 219 ALA A N 1
ATOM 1788 C CA . ALA A 1 219 ? -33.875 21.922 -8.523 1 97.5 219 ALA A CA 1
ATOM 1789 C C . ALA A 1 219 ? -32.625 21.688 -7.715 1 97.5 219 ALA A C 1
ATOM 1791 O O . ALA A 1 219 ? -32.531 22.047 -6.539 1 97.5 219 ALA A O 1
ATOM 1792 N N . ALA A 1 220 ? -31.641 21 -8.305 1 98 220 ALA A N 1
ATOM 1793 C CA . ALA A 1 220 ? -30.375 20.75 -7.633 1 98 220 ALA A CA 1
ATOM 1794 C C . ALA A 1 220 ? -29.688 22.047 -7.242 1 98 220 ALA A C 1
ATOM 1796 O O . ALA A 1 220 ? -29.125 22.156 -6.145 1 98 220 ALA A O 1
ATOM 1797 N N . GLU A 1 221 ? -29.656 23 -8.172 1 97.25 221 GLU A N 1
ATOM 1798 C CA . GLU A 1 221 ? -29.047 24.297 -7.887 1 97.25 221 GLU A CA 1
ATOM 1799 C C . GLU A 1 221 ? -29.75 25 -6.723 1 97.25 221 GLU A C 1
ATOM 1801 O O . GLU A 1 221 ? -29.094 25.578 -5.855 1 97.25 221 GLU A O 1
ATOM 1806 N N . LYS A 1 222 ? -31.062 24.906 -6.695 1 97.19 222 LYS A N 1
ATOM 1807 C CA . LYS A 1 222 ? -31.844 25.531 -5.621 1 97.19 222 LYS A CA 1
ATOM 1808 C C . LYS A 1 222 ? -31.562 24.859 -4.281 1 97.19 222 LYS A C 1
ATOM 1810 O O . LYS A 1 222 ? -31.453 25.516 -3.252 1 97.19 222 LYS A O 1
ATOM 1815 N N . ILE A 1 223 ? -31.5 23.594 -4.25 1 97.81 223 ILE A N 1
ATOM 1816 C CA . ILE A 1 223 ? -31.219 22.828 -3.035 1 97.81 223 ILE A CA 1
ATOM 1817 C C . ILE A 1 223 ? -29.828 23.188 -2.518 1 97.81 223 ILE A C 1
ATOM 1819 O O . ILE A 1 223 ? -29.625 23.391 -1.314 1 97.81 223 ILE A O 1
ATOM 1823 N N . PHE A 1 224 ? -28.875 23.266 -3.416 1 97.12 224 PHE A N 1
ATOM 1824 C CA . PHE A 1 224 ? -27.516 23.609 -3.014 1 97.12 224 PHE A CA 1
ATOM 1825 C C . PHE A 1 224 ? -27.438 25.031 -2.479 1 97.12 224 PHE A C 1
ATOM 1827 O O . PHE A 1 224 ? -26.734 25.297 -1.502 1 97.12 224 PHE A O 1
ATOM 1834 N N . GLU A 1 225 ? -28.109 25.922 -3.125 1 95.94 225 GLU A N 1
ATOM 1835 C CA . GLU A 1 225 ? -28.172 27.297 -2.65 1 95.94 225 GLU A CA 1
ATOM 1836 C C . GLU A 1 225 ? -28.75 27.375 -1.243 1 95.94 225 GLU A C 1
ATOM 1838 O O . GLU A 1 225 ? -28.25 28.125 -0.396 1 95.94 225 GLU A O 1
ATOM 1843 N N . GLN A 1 226 ? -29.781 26.641 -1.08 1 96 226 GLN A N 1
ATOM 1844 C CA . GLN A 1 226 ? -30.391 26.578 0.251 1 96 226 GLN A CA 1
ATOM 1845 C C . GLN A 1 226 ? -29.406 26.016 1.271 1 96 226 GLN A C 1
ATOM 1847 O O . GLN A 1 226 ? -29.359 26.469 2.418 1 96 226 GLN A O 1
ATOM 1852 N N . ALA A 1 227 ? -28.672 25.016 0.908 1 96.31 227 ALA A N 1
ATOM 1853 C CA . ALA A 1 227 ? -27.656 24.422 1.785 1 96.31 227 ALA A CA 1
ATOM 1854 C C . ALA A 1 227 ? -26.609 25.453 2.164 1 96.31 227 ALA A C 1
ATOM 1856 O O . ALA A 1 227 ? -26.156 25.5 3.309 1 96.31 227 ALA A O 1
ATOM 1857 N N . VAL A 1 228 ? -26.188 26.281 1.202 1 94.44 228 VAL A N 1
ATOM 1858 C CA . VAL A 1 228 ? -25.219 27.344 1.45 1 94.44 228 VAL A CA 1
ATOM 1859 C C . VAL A 1 228 ? -25.797 28.328 2.471 1 94.44 228 VAL A C 1
ATOM 1861 O O . VAL A 1 228 ? -25.109 28.703 3.43 1 94.44 228 VAL A O 1
ATOM 1864 N N . ASN A 1 229 ? -27.016 28.641 2.264 1 92.88 229 ASN A N 1
ATOM 1865 C CA . ASN A 1 229 ? -27.672 29.594 3.146 1 92.88 229 ASN A CA 1
ATOM 1866 C C . ASN A 1 229 ? -27.859 29.031 4.551 1 92.88 229 ASN A C 1
ATOM 1868 O O . ASN A 1 229 ? -27.828 29.766 5.535 1 92.88 229 ASN A O 1
ATOM 1872 N N . ASP A 1 230 ? -28.016 27.719 4.617 1 93.25 230 ASP A N 1
ATOM 1873 C CA . ASP A 1 230 ? -28.25 27.047 5.898 1 93.25 230 ASP A CA 1
ATOM 1874 C C . ASP A 1 230 ? -26.938 26.812 6.633 1 93.25 230 ASP A C 1
ATOM 1876 O O . ASP A 1 230 ? -26.938 26.297 7.754 1 93.25 230 ASP A O 1
ATOM 1880 N N . GLY A 1 231 ? -25.859 27.125 6.023 1 89.94 231 GLY A N 1
ATOM 1881 C CA . GLY A 1 231 ? -24.562 27.016 6.684 1 89.94 231 GLY A CA 1
ATOM 1882 C C . GLY A 1 231 ? -23.969 25.625 6.566 1 89.94 231 GLY A C 1
ATOM 1883 O O . GLY A 1 231 ? -23.094 25.25 7.363 1 89.94 231 GLY A O 1
ATOM 1884 N N . GLU A 1 232 ? -24.375 24.844 5.621 1 91.94 232 GLU A N 1
ATOM 1885 C CA . GLU A 1 232 ? -23.875 23.484 5.477 1 91.94 232 GLU A CA 1
ATOM 1886 C C . GLU A 1 232 ? -22.453 23.453 4.953 1 91.94 232 GLU A C 1
ATOM 1888 O O . GLU A 1 232 ? -21.75 22.453 5.078 1 91.94 232 GLU A O 1
ATOM 1893 N N . LEU A 1 233 ? -21.969 24.562 4.367 1 90.81 233 LEU A N 1
ATOM 1894 C CA . LEU A 1 233 ? -20.625 24.594 3.791 1 90.81 233 LEU A CA 1
ATOM 1895 C C . LEU A 1 233 ? -19.625 25.188 4.777 1 90.81 233 LEU A C 1
ATOM 1897 O O . LEU A 1 233 ? -18.453 25.391 4.438 1 90.81 233 LEU A O 1
ATOM 1901 N N . GLU A 1 234 ? -20.062 25.484 5.969 1 82.12 234 GLU A N 1
ATOM 1902 C CA . GLU A 1 234 ? -19.188 26.094 6.969 1 82.12 234 GLU A CA 1
ATOM 1903 C C . GLU A 1 234 ? -18 25.203 7.273 1 82.12 234 GLU A C 1
ATOM 1905 O O . GLU A 1 234 ? -16.875 25.688 7.473 1 82.12 234 GLU A O 1
ATOM 1910 N N . TRP A 1 235 ? -18.312 23.922 7.309 1 77.75 235 TRP A N 1
ATOM 1911 C CA . TRP A 1 235 ? -17.234 22.969 7.555 1 77.75 235 TRP A CA 1
ATOM 1912 C C . TRP A 1 235 ? -16.172 23.062 6.473 1 77.75 235 TRP A C 1
ATOM 1914 O O . TRP A 1 235 ? -14.977 23.141 6.781 1 77.75 235 TRP A O 1
ATOM 1924 N N . TYR A 1 236 ? -16.531 23.109 5.234 1 85.62 236 TYR A N 1
ATOM 1925 C CA . TYR A 1 236 ? -15.602 23.203 4.109 1 85.62 236 TYR A CA 1
ATOM 1926 C C . TYR A 1 236 ? -14.812 24.5 4.152 1 85.62 236 TYR A C 1
ATOM 1928 O O . TYR A 1 236 ? -13.609 24.516 3.91 1 85.62 236 TYR A O 1
ATOM 1936 N N . MET A 1 237 ? -15.492 25.547 4.426 1 78.75 237 MET A N 1
ATOM 1937 C CA . MET A 1 237 ? -14.867 26.859 4.453 1 78.75 237 MET A CA 1
ATOM 1938 C C . MET A 1 237 ? -13.789 26.938 5.527 1 78.75 237 MET A C 1
ATOM 1940 O O . MET A 1 237 ? -12.781 27.625 5.359 1 78.75 237 MET A O 1
ATOM 1944 N N . SER A 1 238 ? -14.117 26.156 6.555 1 70.62 238 SER A N 1
ATOM 1945 C CA . SER A 1 238 ? -13.195 26.188 7.688 1 70.62 238 SER A CA 1
ATOM 1946 C C . SER A 1 238 ? -11.852 25.562 7.332 1 70.62 238 SER A C 1
ATOM 1948 O O . SER A 1 238 ? -10.844 25.812 7.988 1 70.62 238 SER A O 1
ATOM 1950 N N . TRP A 1 239 ? -11.875 24.828 6.227 1 71.12 239 TRP A N 1
ATOM 1951 C CA . TRP A 1 239 ? -10.664 24.109 5.863 1 71.12 239 TRP A CA 1
ATOM 1952 C C . TRP A 1 239 ? -9.977 24.766 4.672 1 71.12 239 TRP A C 1
ATOM 1954 O O . TRP A 1 239 ? -8.906 24.328 4.242 1 71.12 239 TRP A O 1
ATOM 1964 N N . GLN A 1 240 ? -10.484 25.781 4.211 1 74.31 240 GLN A N 1
ATOM 1965 C CA . GLN A 1 240 ? -9.875 26.406 3.039 1 74.31 240 GLN A CA 1
ATOM 1966 C C . GLN A 1 240 ? -8.562 27.078 3.398 1 74.31 240 GLN A C 1
ATOM 1968 O O . GLN A 1 240 ? -8.469 27.766 4.422 1 74.31 240 GLN A O 1
ATOM 1973 N N . PRO A 1 241 ? -7.551 26.781 2.623 1 72.06 241 PRO A N 1
ATOM 1974 C CA . PRO A 1 241 ? -6.246 27.375 2.924 1 72.06 241 PRO A CA 1
ATOM 1975 C C . PRO A 1 241 ? -6.215 28.891 2.713 1 72.06 241 PRO A C 1
ATOM 1977 O O . PRO A 1 241 ? -6.93 29.406 1.852 1 72.06 241 PRO A O 1
ATOM 1980 N N . TYR A 1 242 ? -5.426 29.594 3.531 1 78.62 242 TYR A N 1
ATOM 1981 C CA . TYR A 1 242 ? -5.188 31.016 3.406 1 78.62 242 TYR A CA 1
ATOM 1982 C C . TYR A 1 242 ? -4.254 31.312 2.238 1 78.62 242 TYR A C 1
ATOM 1984 O O . TYR A 1 242 ? -3.312 30.562 1.98 1 78.62 242 TYR A O 1
ATOM 1992 N N . ARG A 1 243 ? -4.633 32.344 1.503 1 82.25 243 ARG A N 1
ATOM 1993 C CA . ARG A 1 243 ? -3.693 32.938 0.557 1 82.25 243 ARG A CA 1
ATOM 1994 C C . ARG A 1 243 ? -3.121 34.25 1.096 1 82.25 243 ARG A C 1
ATOM 1996 O O . ARG A 1 243 ? -3.861 35.219 1.32 1 82.25 243 ARG A O 1
ATOM 2003 N N . PRO A 1 244 ? -1.73 34.25 1.27 1 87.06 244 PRO A N 1
ATOM 2004 C CA . PRO A 1 244 ? -1.138 35.5 1.805 1 87.06 244 PRO A CA 1
ATOM 2005 C C . PRO A 1 244 ? -1.017 36.594 0.754 1 87.06 244 PRO A C 1
ATOM 2007 O O . PRO A 1 244 ? -0.593 36.344 -0.375 1 87.06 244 PRO A O 1
ATOM 2010 N N . GLU A 1 245 ? -1.569 37.781 0.988 1 89.25 245 GLU A N 1
ATOM 2011 C CA . GLU A 1 245 ? -1.429 38.969 0.153 1 89.25 245 GLU A CA 1
ATOM 2012 C C . GLU A 1 245 ? -0.582 40.031 0.844 1 89.25 245 GLU A C 1
ATOM 2014 O O . GLU A 1 245 ? -1.057 40.719 1.751 1 89.25 245 GLU A O 1
ATOM 2019 N N . TRP A 1 246 ? 0.696 40.188 0.342 1 91.5 246 TRP A N 1
ATOM 2020 C CA . TRP A 1 246 ? 1.598 41.219 0.889 1 91.5 246 TRP A CA 1
ATOM 2021 C C . TRP A 1 246 ? 1.459 42.531 0.136 1 91.5 246 TRP A C 1
ATOM 2023 O O . TRP A 1 246 ? 1.275 42.531 -1.084 1 91.5 246 TRP A O 1
ATOM 2033 N N . ARG A 1 247 ? 1.488 43.625 0.807 1 92.81 247 ARG A N 1
ATOM 2034 C CA . ARG A 1 247 ? 1.522 44.969 0.216 1 92.81 247 ARG A CA 1
ATOM 2035 C C . ARG A 1 247 ? 2.576 45.844 0.892 1 92.81 247 ARG A C 1
ATOM 2037 O O . ARG A 1 247 ? 2.625 45.906 2.121 1 92.81 247 ARG A O 1
ATOM 2044 N N . GLU A 1 248 ? 3.395 46.438 0.039 1 92.94 248 GLU A N 1
ATOM 2045 C CA . GLU A 1 248 ? 4.387 47.344 0.571 1 92.94 248 GLU A CA 1
ATOM 2046 C C . GLU A 1 248 ? 3.76 48.688 0.908 1 92.94 248 GLU A C 1
ATOM 2048 O O . GLU A 1 248 ? 3.234 49.375 0.026 1 92.94 248 GLU A O 1
ATOM 2053 N N . MET A 1 249 ? 3.824 49.031 2.143 1 92.88 249 MET A N 1
ATOM 2054 C CA . MET A 1 249 ? 3.225 50.312 2.586 1 92.88 249 MET A CA 1
ATOM 2055 C C . MET A 1 249 ? 4.238 51.438 2.525 1 92.88 249 MET A C 1
ATOM 2057 O O . MET A 1 249 ? 3.861 52.594 2.379 1 92.88 249 MET A O 1
ATOM 2061 N N . SER A 1 250 ? 5.484 51.125 2.861 1 89.12 250 SER A N 1
ATOM 2062 C CA . SER A 1 250 ? 6.609 52.062 2.793 1 89.12 250 SER A CA 1
ATOM 2063 C C . SER A 1 250 ? 7.887 51.344 2.348 1 89.12 250 SER A C 1
ATOM 2065 O O . SER A 1 250 ? 8.383 50.469 3.043 1 89.12 250 SER A O 1
ATOM 2067 N N . ALA A 1 251 ? 8.445 51.781 1.236 1 84.44 251 ALA A N 1
ATOM 2068 C CA . ALA A 1 251 ? 9.609 51.094 0.654 1 84.44 251 ALA A CA 1
ATOM 2069 C C . ALA A 1 251 ? 10.891 51.469 1.408 1 84.44 251 ALA A C 1
ATOM 2071 O O . ALA A 1 251 ? 10.906 52.438 2.178 1 84.44 251 ALA A O 1
ATOM 2072 N N . CYS A 1 252 ? 11.82 50.594 1.214 1 84.12 252 CYS A N 1
ATOM 2073 C CA . CYS A 1 252 ? 13.141 50.906 1.769 1 84.12 252 CYS A CA 1
ATOM 2074 C C . CYS A 1 252 ? 13.688 52.188 1.185 1 84.12 252 CYS A C 1
ATOM 2076 O O . CYS A 1 252 ? 13.391 52.531 0.041 1 84.12 252 CYS A O 1
ATOM 2078 N N . SER A 1 253 ? 14.539 52.812 1.961 1 80.44 253 SER A N 1
ATOM 2079 C CA . SER A 1 253 ? 15.234 54 1.467 1 80.44 253 SER A CA 1
ATOM 2080 C C . SER A 1 253 ? 16.188 53.656 0.321 1 80.44 253 SER A C 1
ATOM 2082 O O . SER A 1 253 ? 16.609 52.5 0.195 1 80.44 253 SER A O 1
ATOM 2084 N N . ALA A 1 254 ? 16.484 54.594 -0.512 1 76.25 254 ALA A N 1
ATOM 2085 C CA . ALA A 1 254 ? 17.328 54.375 -1.686 1 76.25 254 ALA A CA 1
ATOM 2086 C C . ALA A 1 254 ? 18.703 53.844 -1.288 1 76.25 254 ALA A C 1
ATOM 2088 O O . ALA A 1 254 ? 19.297 53.031 -2 1 76.25 254 ALA A O 1
ATOM 2089 N N . GLN A 1 255 ? 19.141 54.281 -0.194 1 77.25 255 GLN A N 1
ATOM 2090 C CA . GLN A 1 255 ? 20.438 53.875 0.285 1 77.25 255 GLN A CA 1
ATOM 2091 C C . GLN A 1 255 ? 20.453 52.375 0.634 1 77.25 255 GLN A C 1
ATOM 2093 O O . GLN A 1 255 ? 21.406 51.656 0.33 1 77.25 255 GLN A O 1
ATOM 2098 N N . VAL A 1 256 ? 19.438 52.031 1.311 1 83.94 256 VAL A N 1
ATOM 2099 C CA . VAL A 1 256 ? 19.344 50.625 1.707 1 83.94 256 VAL A CA 1
ATOM 2100 C C . VAL A 1 256 ? 19.172 49.75 0.469 1 83.94 256 VAL A C 1
ATOM 2102 O O . VAL A 1 256 ? 19.797 48.688 0.354 1 83.94 256 VAL A O 1
ATOM 2105 N N . GLU A 1 257 ? 18.469 50.219 -0.439 1 80.5 257 GLU A N 1
ATOM 2106 C CA . GLU A 1 257 ? 18.25 49.469 -1.668 1 80.5 257 GLU A CA 1
ATOM 2107 C C . GLU A 1 257 ? 19.547 49.281 -2.445 1 80.5 257 GLU A C 1
ATOM 2109 O O . GLU A 1 257 ? 19.766 48.219 -3.023 1 80.5 257 GLU A O 1
ATOM 2114 N N . GLU A 1 258 ? 20.281 50.281 -2.551 1 76.56 258 GLU A N 1
ATOM 2115 C CA . GLU A 1 258 ? 21.562 50.188 -3.246 1 76.56 258 GLU A CA 1
ATOM 2116 C C . GLU A 1 258 ? 22.484 49.156 -2.602 1 76.56 258 GLU A C 1
ATOM 2118 O O . GLU A 1 258 ? 23.219 48.469 -3.297 1 76.56 258 GLU A O 1
ATOM 2123 N N . ARG A 1 259 ? 22.469 49.094 -1.411 1 79.06 259 ARG A N 1
ATOM 2124 C CA . ARG A 1 259 ? 23.328 48.156 -0.691 1 79.06 259 ARG A CA 1
ATOM 2125 C C . ARG A 1 259 ? 22.844 46.75 -0.869 1 79.06 259 ARG A C 1
ATOM 2127 O O . ARG A 1 259 ? 23.641 45.812 -0.866 1 79.06 259 ARG A O 1
ATOM 2134 N N . LEU A 1 260 ? 21.547 46.688 -0.955 1 76.31 260 LEU A N 1
ATOM 2135 C CA . LEU A 1 260 ? 20.984 45.375 -1.175 1 76.31 260 LEU A CA 1
ATOM 2136 C C . LEU A 1 260 ? 21.375 44.844 -2.545 1 76.31 260 LEU A C 1
ATOM 2138 O O . LEU A 1 260 ? 21.594 43.625 -2.701 1 76.31 260 LEU A O 1
ATOM 2142 N N . ARG A 1 261 ? 21.562 45.688 -3.629 1 66.25 261 ARG A N 1
ATOM 2143 C CA . ARG A 1 261 ? 21.922 45.281 -4.992 1 66.25 261 ARG A CA 1
ATOM 2144 C C . ARG A 1 261 ? 23.422 45.094 -5.133 1 66.25 261 ARG A C 1
ATOM 2146 O O . ARG A 1 261 ? 23.859 44.25 -5.93 1 66.25 261 ARG A O 1
ATOM 2153 N N . SER A 1 262 ? 24.109 46.156 -4.734 1 60.66 262 SER A N 1
ATOM 2154 C CA . SER A 1 262 ? 25.547 46.156 -4.992 1 60.66 262 SER A CA 1
ATOM 2155 C C . SER A 1 262 ? 26.219 44.938 -4.363 1 60.66 262 SER A C 1
ATOM 2157 O O . SER A 1 262 ? 27.328 44.562 -4.742 1 60.66 262 SER A O 1
ATOM 2159 N N . GLY A 1 263 ? 25.781 43.906 -4.039 1 49.16 263 GLY A N 1
ATOM 2160 C CA . GLY A 1 263 ? 26.438 42.719 -3.492 1 49.16 263 GLY A CA 1
ATOM 2161 C C . GLY A 1 263 ? 27.766 43.062 -2.834 1 49.16 263 GLY A C 1
ATOM 2162 O O . GLY A 1 263 ? 28.641 42.188 -2.73 1 49.16 263 GLY A O 1
ATOM 2163 N N . ASP A 1 264 ? 28.453 44.25 -2.975 1 41.09 264 ASP A N 1
ATOM 2164 C CA . ASP A 1 264 ? 29.875 44.562 -2.818 1 41.09 264 ASP A CA 1
ATOM 2165 C C . ASP A 1 264 ? 30.438 43.938 -1.54 1 41.09 264 ASP A C 1
ATOM 2167 O O . ASP A 1 264 ? 29.672 43.594 -0.626 1 41.09 264 ASP A O 1
ATOM 2171 N N . ALA A 1 265 ? 32.062 44.312 -1.361 1 35.44 265 ALA A N 1
ATOM 2172 C CA . ALA A 1 265 ? 33.312 43.719 -0.823 1 35.44 265 ALA A CA 1
ATOM 2173 C C . ALA A 1 265 ? 33.156 43.438 0.672 1 35.44 265 ALA A C 1
ATOM 2175 O O . ALA A 1 265 ? 32.344 44.094 1.354 1 35.44 265 ALA A O 1
ATOM 2176 N N . HIS A 1 266 ? 33.938 42.531 1.046 1 39.69 266 HIS A N 1
ATOM 2177 C CA . HIS A 1 266 ? 34.375 41.781 2.197 1 39.69 266 HIS A CA 1
ATOM 2178 C C . HIS A 1 266 ? 34.812 42.688 3.342 1 39.69 266 HIS A C 1
ATOM 2180 O O . HIS A 1 266 ? 35.938 43.188 3.352 1 39.69 266 HIS A O 1
ATOM 2186 N N . VAL A 1 267 ? 34.219 43.656 3.697 1 32.78 267 VAL A N 1
ATOM 2187 C CA . VAL A 1 267 ? 35 44.125 4.84 1 32.78 267 VAL A CA 1
ATOM 2188 C C . VAL A 1 267 ? 34.938 43.062 5.957 1 32.78 267 VAL A C 1
ATOM 2190 O O . VAL A 1 267 ? 33.844 42.656 6.371 1 32.78 267 VAL A O 1
ATOM 2193 N N . ALA A 1 268 ? 36 42.281 6.156 1 32.41 268 ALA A N 1
ATOM 2194 C CA . ALA A 1 268 ? 36.281 41.312 7.207 1 32.41 268 ALA A CA 1
ATOM 2195 C C . ALA A 1 268 ? 35.969 41.875 8.586 1 32.41 268 ALA A C 1
ATOM 2197 O O . ALA A 1 268 ? 36.594 42.875 9 1 32.41 268 ALA A O 1
ATOM 2198 N N . GLY A 1 269 ? 34.875 41.875 9.078 1 31.88 269 GLY A N 1
ATOM 2199 C CA . GLY A 1 269 ? 34.688 42.406 10.422 1 31.88 269 GLY A CA 1
ATOM 2200 C C . GLY A 1 269 ? 35.406 41.594 11.484 1 31.88 269 GLY A C 1
ATOM 2201 O O . GLY A 1 269 ? 35.812 40.438 11.227 1 31.88 269 GLY A O 1
ATOM 2202 N N . PRO A 1 270 ? 36.031 42.219 12.484 1 31.75 270 PRO A N 1
ATOM 2203 C CA . PRO A 1 270 ? 36.875 41.562 13.484 1 31.75 270 PRO A CA 1
ATOM 2204 C C . PRO A 1 270 ? 36.219 40.375 14.156 1 31.75 270 PRO A C 1
ATOM 2206 O O . PRO A 1 270 ? 35 40.281 14.148 1 31.75 270 PRO A O 1
ATOM 2209 N N . PRO A 1 271 ? 36.969 39.344 14.516 1 32.78 271 PRO A N 1
ATOM 2210 C CA . PRO A 1 271 ? 36.531 38.125 15.195 1 32.78 271 PRO A CA 1
ATOM 2211 C C . PRO A 1 271 ? 35.719 38.406 16.469 1 32.78 271 PRO A C 1
ATOM 2213 O O . PRO A 1 271 ? 36.031 39.375 17.203 1 32.78 271 PRO A O 1
ATOM 2216 N N . ALA A 1 272 ? 34.469 38.125 16.609 1 37.28 272 ALA A N 1
ATOM 2217 C CA . ALA A 1 272 ? 33.562 38.219 17.766 1 37.28 272 ALA A CA 1
ATOM 2218 C C . ALA A 1 272 ? 34.219 37.688 19.016 1 37.28 272 ALA A C 1
ATOM 2220 O O . ALA A 1 272 ? 34.906 36.656 18.969 1 37.28 272 ALA A O 1
ATOM 2221 N N . ALA A 1 273 ? 34.375 38.5 20.031 1 39.44 273 ALA A N 1
ATOM 2222 C CA . ALA A 1 273 ? 34.844 37.969 21.297 1 39.44 273 ALA A CA 1
ATOM 2223 C C . ALA A 1 273 ? 33.938 36.875 21.812 1 39.44 273 ALA A C 1
ATOM 2225 O O . ALA A 1 273 ? 32.719 36.938 21.656 1 39.44 273 ALA A O 1
ATOM 2226 N N . PRO A 1 274 ? 34.406 35.719 22.266 1 40.5 274 PRO A N 1
ATOM 2227 C CA . PRO A 1 274 ? 33.75 34.469 22.656 1 40.5 274 PRO A CA 1
ATOM 2228 C C . PRO A 1 274 ? 32.562 34.688 23.594 1 40.5 274 PRO A C 1
ATOM 2230 O O . PRO A 1 274 ? 31.656 33.875 23.641 1 40.5 274 PRO A O 1
ATOM 2233 N N . HIS A 1 275 ? 32.531 35.781 24.516 1 41.94 275 HIS A N 1
ATOM 2234 C CA . HIS A 1 275 ? 31.594 35.812 25.641 1 41.94 275 HIS A CA 1
ATOM 2235 C C . HIS A 1 275 ? 30.469 36.812 25.422 1 41.94 275 HIS A C 1
ATOM 2237 O O . HIS A 1 275 ? 29.812 37.219 26.375 1 41.94 275 HIS A O 1
ATOM 2243 N N . ASP A 1 276 ? 30.219 37.219 24.266 1 44.56 276 ASP A N 1
ATOM 2244 C CA . ASP A 1 276 ? 29.234 38.281 24.141 1 44.56 276 ASP A CA 1
ATOM 2245 C C . ASP A 1 276 ? 27.828 37.719 24 1 44.56 276 ASP A C 1
ATOM 2247 O O . ASP A 1 276 ? 27.609 36.75 23.25 1 44.56 276 ASP A O 1
ATOM 2251 N N . LEU A 1 277 ? 26.969 38.125 24.938 1 50.84 277 LEU A N 1
ATOM 2252 C CA . LEU A 1 277 ? 25.562 37.75 24.906 1 50.84 277 LEU A CA 1
ATOM 2253 C C . LEU A 1 277 ? 24.891 38.281 23.641 1 50.84 277 LEU A C 1
ATOM 2255 O O . LEU A 1 277 ? 25.203 39.375 23.156 1 50.84 277 LEU A O 1
ATOM 2259 N N . LEU A 1 278 ? 24.484 37.406 22.75 1 55.78 278 LEU A N 1
ATOM 2260 C CA . LEU A 1 278 ? 23.875 37.812 21.5 1 55.78 278 LEU A CA 1
ATOM 2261 C C . LEU A 1 278 ? 22.359 37.875 21.625 1 55.78 278 LEU A C 1
ATOM 2263 O O . LEU A 1 278 ? 21.75 37.062 22.344 1 55.78 278 LEU A O 1
ATOM 2267 N N . CYS A 1 279 ? 21.859 39.156 21.391 1 54.59 279 CYS A N 1
ATOM 2268 C CA . CYS A 1 279 ? 20.406 39.312 21.281 1 54.59 279 CYS A CA 1
ATOM 2269 C C . CYS A 1 279 ? 19.922 38.875 19.906 1 54.59 279 CYS A C 1
ATOM 2271 O O . CYS A 1 279 ? 20.547 39.219 18.891 1 54.59 279 CYS A O 1
ATOM 2273 N N . ALA A 1 280 ? 18.969 38.062 19.828 1 56.5 280 ALA A N 1
ATOM 2274 C CA . ALA A 1 280 ? 18.438 37.531 18.578 1 56.5 280 ALA A CA 1
ATOM 2275 C C . ALA A 1 280 ? 18.125 38.656 17.578 1 56.5 280 ALA A C 1
ATOM 2277 O O . ALA A 1 280 ? 18.219 38.469 16.375 1 56.5 280 ALA A O 1
ATOM 2278 N N . ASP A 1 281 ? 17.891 39.875 18.078 1 55.38 281 ASP A N 1
ATOM 2279 C CA . ASP A 1 281 ? 17.422 40.938 17.219 1 55.38 281 ASP A CA 1
ATOM 2280 C C . ASP A 1 281 ? 18.562 41.844 16.781 1 55.38 281 ASP A C 1
ATOM 2282 O O . ASP A 1 281 ? 18.359 42.812 16.031 1 55.38 281 ASP A O 1
ATOM 2286 N N . ARG A 1 282 ? 19.938 41.594 17.328 1 56.69 282 ARG A N 1
ATOM 2287 C CA . ARG A 1 282 ? 21.078 42.469 17.031 1 56.69 282 ARG A CA 1
ATOM 2288 C C . ARG A 1 282 ? 22.141 41.719 16.234 1 56.69 282 ARG A C 1
ATOM 2290 O O . ARG A 1 282 ? 23.141 42.312 15.812 1 56.69 282 ARG A O 1
ATOM 2297 N N . GLU A 1 283 ? 22.203 40.906 15.664 1 52.22 283 GLU A N 1
ATOM 2298 C CA . GLU A 1 283 ? 23.312 40.031 15.234 1 52.22 283 GLU A CA 1
ATOM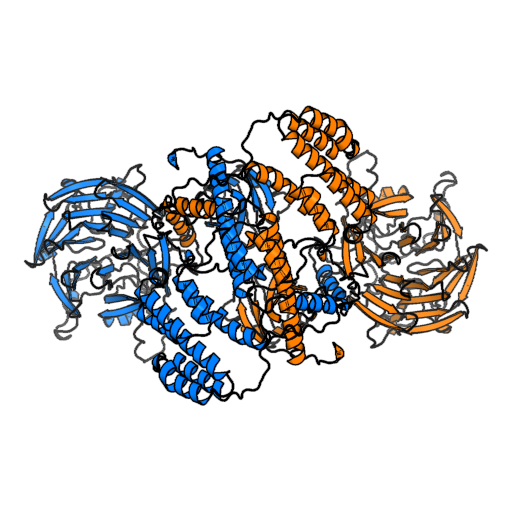 2299 C C . GLU A 1 283 ? 24.484 40.875 14.75 1 52.22 283 GLU A C 1
ATOM 2301 O O . GLU A 1 283 ? 25.516 40.312 14.32 1 52.22 283 GLU A O 1
ATOM 2306 N N . PRO A 1 284 ? 25.297 41.969 15.086 1 45.06 284 PRO A N 1
ATOM 2307 C CA . PRO A 1 284 ? 26.609 42.344 14.531 1 45.06 284 PRO A CA 1
ATOM 2308 C C . PRO A 1 284 ? 27.766 41.656 15.266 1 45.06 284 PRO A C 1
ATOM 2310 O O . PRO A 1 284 ? 27.734 41.531 16.484 1 45.06 284 PRO A O 1
ATOM 2313 N N . ARG A 1 285 ? 28.562 40.656 15.211 1 38.47 285 ARG A N 1
ATOM 2314 C CA . ARG A 1 285 ? 29.609 40.375 16.188 1 38.47 285 ARG A CA 1
ATOM 2315 C C . ARG A 1 285 ? 30.938 41 15.75 1 38.47 285 ARG A C 1
ATOM 2317 O O . ARG A 1 285 ? 31.969 40.75 16.359 1 38.47 285 ARG A O 1
ATOM 2324 N N . PRO A 1 286 ? 31.375 41.531 14.609 1 38.19 286 PRO A N 1
ATOM 2325 C CA . PRO A 1 286 ? 32.844 41.5 14.602 1 38.19 286 PRO A CA 1
ATOM 2326 C C . PRO A 1 286 ? 33.438 42.5 15.602 1 38.19 286 PRO A C 1
ATOM 2328 O O . PRO A 1 286 ? 33.062 43.656 15.656 1 38.19 286 PRO A O 1
ATOM 2331 N N . ASP A 1 287 ? 34.031 42.156 16.844 1 34.59 287 ASP A N 1
ATOM 2332 C CA . ASP A 1 287 ? 34.656 43.031 17.844 1 34.59 287 ASP A CA 1
ATOM 2333 C C . ASP A 1 287 ? 35.844 43.781 17.266 1 34.59 287 ASP A C 1
ATOM 2335 O O . ASP A 1 287 ? 36.906 43.219 17.031 1 34.59 287 ASP A O 1
ATOM 2339 N N . ALA A 1 288 ? 36.031 44.719 16.406 1 32.53 288 ALA A N 1
ATOM 2340 C CA . ALA A 1 288 ? 37.25 45.5 16.266 1 32.53 288 ALA A CA 1
ATOM 2341 C C . ALA A 1 288 ? 37.625 46.188 17.594 1 32.53 288 ALA A C 1
ATOM 2343 O O . ALA A 1 288 ? 36.719 46.625 18.328 1 32.53 288 ALA A O 1
ATOM 2344 N N . ALA A 1 289 ? 38.969 46.094 18.141 1 31.11 289 ALA A N 1
ATOM 2345 C CA . ALA A 1 289 ? 39.625 46.875 19.188 1 31.11 289 ALA A CA 1
ATOM 2346 C C . ALA A 1 289 ? 39.188 48.344 19.125 1 31.11 289 ALA A C 1
ATOM 2348 O O . ALA A 1 289 ? 38.719 48.906 20.125 1 31.11 289 ALA A O 1
ATOM 2349 N N . GLY A 1 290 ? 40.344 49.125 18.484 1 28.14 290 GLY A N 1
ATOM 2350 C CA . GLY A 1 290 ? 40.75 50.5 18.781 1 28.14 290 GLY A CA 1
ATOM 2351 C C . GLY A 1 290 ? 39.719 51.531 18.344 1 28.14 290 GLY A C 1
ATOM 2352 O O . GLY A 1 290 ? 39.531 51.75 17.156 1 28.14 290 GLY A O 1
ATOM 2353 N N . ALA A 1 291 ? 38.812 51.656 18.984 1 29.3 291 ALA A N 1
ATOM 2354 C CA . ALA A 1 291 ? 37.875 52.75 18.688 1 29.3 291 ALA A CA 1
ATOM 2355 C C . ALA A 1 291 ? 38.625 54.094 18.672 1 29.3 291 ALA A C 1
ATOM 2357 O O . ALA A 1 291 ? 39.094 54.562 19.703 1 29.3 291 ALA A O 1
ATOM 2358 N N . ALA A 1 292 ? 39.531 54.344 17.672 1 28.2 292 ALA A N 1
ATOM 2359 C CA . ALA A 1 292 ? 39.812 55.781 17.609 1 28.2 292 ALA A CA 1
ATOM 2360 C C . ALA A 1 292 ? 38.562 56.594 17.766 1 28.2 292 ALA A C 1
ATOM 2362 O O . ALA A 1 292 ? 37.469 56.156 17.391 1 28.2 292 ALA A O 1
ATOM 2363 N N . PRO A 1 293 ? 38.625 57.625 18.656 1 27.61 293 PRO A N 1
ATOM 2364 C CA . PRO A 1 293 ? 37.469 58.5 18.891 1 27.61 293 PRO A CA 1
ATOM 2365 C C . PRO A 1 293 ? 36.844 59 17.578 1 27.61 293 PRO A C 1
ATOM 2367 O O . PRO A 1 293 ? 37.562 59.5 16.703 1 27.61 293 PRO A O 1
ATOM 2370 N N . VAL A 1 294 ? 36.125 58.25 16.969 1 26.91 294 VAL A N 1
ATOM 2371 C CA . VAL A 1 294 ? 35.5 58.875 15.805 1 26.91 294 VAL A CA 1
ATOM 2372 C C . VAL A 1 294 ? 35.125 60.312 16.125 1 26.91 294 VAL A C 1
ATOM 2374 O O . VAL A 1 294 ? 34.531 60.594 17.172 1 26.91 294 VAL A O 1
ATOM 2377 N N . SER A 1 295 ? 35.969 61.219 15.734 1 24.97 295 SER A N 1
ATOM 2378 C CA . SER A 1 295 ? 35.719 62.656 15.664 1 24.97 295 SER A CA 1
ATOM 2379 C C . SER A 1 295 ? 34.281 62.938 15.25 1 24.97 295 SER A C 1
ATOM 2381 O O . SER A 1 295 ? 33.719 62.219 14.453 1 24.97 295 SER A O 1
ATOM 2383 N N . ASN A 1 296 ? 33.562 63.562 16.141 1 27.36 296 ASN A N 1
ATOM 2384 C CA . ASN A 1 296 ? 32.219 64.188 16.141 1 27.36 296 ASN A CA 1
ATOM 2385 C C . ASN A 1 296 ? 31.922 64.812 14.789 1 27.36 296 ASN A C 1
ATOM 2387 O O . ASN A 1 296 ? 30.953 65.562 14.672 1 27.36 296 ASN A O 1
ATOM 2391 N N . GLU A 1 297 ? 33 64.938 13.852 1 26.98 297 GLU A N 1
ATOM 2392 C CA . GLU A 1 297 ? 32.75 65.875 12.805 1 26.98 297 GLU A CA 1
ATOM 2393 C C . GLU A 1 297 ? 31.656 65.438 11.852 1 26.98 297 GLU A C 1
ATOM 2395 O O . GLU A 1 297 ? 31.016 66.25 11.18 1 26.98 297 GLU A O 1
ATOM 2400 N N . LEU A 1 298 ? 31.688 64.125 11.617 1 27.27 298 LEU A N 1
ATOM 2401 C CA . LEU A 1 298 ? 30.906 63.875 10.398 1 27.27 298 LEU A CA 1
ATOM 2402 C C . LEU A 1 298 ? 29.422 63.938 10.68 1 27.27 298 LEU A C 1
ATOM 2404 O O . LEU A 1 298 ? 28.609 63.594 9.812 1 27.27 298 LEU A O 1
ATOM 2408 N N . PHE A 1 299 ? 29.078 64 11.961 1 29.61 299 PHE A N 1
ATOM 2409 C CA . PHE A 1 299 ? 27.641 64.188 12.164 1 29.61 299 PHE A CA 1
ATOM 2410 C C . PHE A 1 299 ? 27.141 65.438 11.5 1 29.61 299 PHE A C 1
ATOM 2412 O O . PHE A 1 299 ? 25.922 65.625 11.367 1 29.61 299 PHE A O 1
ATOM 2419 N N . GLU A 1 300 ? 28.109 66.438 11.367 1 29.94 300 GLU A N 1
ATOM 2420 C CA . GLU A 1 300 ? 27.656 67.75 11.008 1 29.94 300 GLU A CA 1
ATOM 2421 C C . GLU A 1 300 ? 27.141 67.812 9.57 1 29.94 300 GLU A C 1
ATOM 2423 O O . GLU A 1 300 ? 26.391 68.688 9.203 1 29.94 300 GLU A O 1
ATOM 2428 N N . THR A 1 301 ? 27.859 67.062 8.656 1 27.66 301 THR A N 1
ATOM 2429 C CA . THR A 1 301 ? 27.438 67.375 7.305 1 27.66 301 THR A CA 1
ATOM 2430 C C . THR A 1 301 ? 26.109 66.688 6.969 1 27.66 301 THR A C 1
ATOM 2432 O O . THR A 1 301 ? 26.094 65.562 6.461 1 27.66 301 THR A O 1
ATOM 2435 N N . CYS A 1 302 ? 25.281 66.25 7.828 1 30.53 302 CYS A N 1
ATOM 2436 C CA . CYS A 1 302 ? 23.938 66.312 7.258 1 30.53 302 CYS A CA 1
ATOM 2437 C C . CYS A 1 302 ? 23.781 67.562 6.41 1 30.53 302 CYS A C 1
ATOM 2439 O O . CYS A 1 302 ? 23.641 68.688 6.949 1 30.53 302 CYS A O 1
ATOM 2441 N N . ASP A 1 303 ? 24.797 67.812 5.605 1 29.59 303 ASP A N 1
ATOM 2442 C CA . ASP A 1 303 ? 24.734 68.938 4.676 1 29.59 303 ASP A CA 1
ATOM 2443 C C . ASP A 1 303 ? 23.281 69.312 4.34 1 29.59 303 ASP A C 1
ATOM 2445 O O . ASP A 1 303 ? 22.422 68.438 4.238 1 29.59 303 ASP A O 1
ATOM 2449 N N . LEU A 1 304 ? 22.875 70.625 4.418 1 30.58 304 LEU A N 1
ATOM 2450 C CA . LEU A 1 304 ? 21.922 71.625 3.924 1 30.58 304 LEU A CA 1
ATOM 2451 C C . LEU A 1 304 ? 21.516 71.312 2.484 1 30.58 304 LEU A C 1
ATOM 2453 O O . LEU A 1 304 ? 20.594 71.938 1.959 1 30.58 304 LEU A O 1
ATOM 2457 N N . ALA A 1 305 ? 22.375 70.875 1.608 1 30.06 305 ALA A N 1
ATOM 2458 C CA . ALA A 1 305 ? 22.062 70.75 0.191 1 30.06 305 ALA A CA 1
ATOM 2459 C C . ALA A 1 305 ? 21.094 69.625 -0.039 1 30.06 305 ALA A C 1
ATOM 2461 O O . ALA A 1 305 ? 20.703 69.312 -1.174 1 30.06 305 ALA A O 1
ATOM 2462 N N . CYS A 1 306 ? 21.312 68.312 0.62 1 29.98 306 CYS A N 1
ATOM 2463 C CA . CYS A 1 306 ? 20.047 67.625 0.413 1 29.98 306 CYS A CA 1
ATOM 2464 C C . CYS A 1 306 ? 18.891 68.438 1.021 1 29.98 306 CYS A C 1
ATOM 2466 O O . CYS A 1 306 ? 18.938 68.812 2.199 1 29.98 306 CYS A O 1
ATOM 2468 N N . GLY A 1 307 ? 18.266 69.312 0.404 1 28.5 307 GLY A N 1
ATOM 2469 C CA . GLY A 1 307 ? 17.016 70 0.681 1 28.5 307 GLY A CA 1
ATOM 2470 C C . GLY A 1 307 ? 16.188 69.312 1.746 1 28.5 307 GLY A C 1
ATOM 2471 O O . GLY A 1 307 ? 16.406 68.125 2.053 1 28.5 307 GLY A O 1
ATOM 2472 N N . LEU A 1 308 ? 15.367 70 2.592 1 31.03 308 LEU A N 1
ATOM 2473 C CA . LEU A 1 308 ? 14.5 69.75 3.744 1 31.03 308 LEU A CA 1
ATOM 2474 C C . LEU A 1 308 ? 13.953 68.312 3.736 1 31.03 308 LEU A C 1
ATOM 2476 O O . LEU A 1 308 ? 13.922 67.688 4.777 1 31.03 308 LEU A O 1
ATOM 2480 N N . THR A 1 309 ? 12.938 67.875 2.873 1 33.34 309 THR A N 1
ATOM 2481 C CA . THR A 1 309 ? 11.633 67.25 2.979 1 33.34 309 THR A CA 1
ATOM 2482 C C . THR A 1 309 ? 11.773 65.75 2.996 1 33.34 309 THR A C 1
ATOM 2484 O O . THR A 1 309 ? 10.906 65.062 3.529 1 33.34 309 THR A O 1
ATOM 2487 N N . ALA A 1 310 ? 12.57 65 2.311 1 37.59 310 ALA A N 1
ATOM 2488 C CA . ALA A 1 310 ? 12.258 63.625 1.959 1 37.59 310 ALA A CA 1
ATOM 2489 C C . ALA A 1 310 ? 12.742 62.656 3.037 1 37.59 310 ALA A C 1
ATOM 2491 O O . ALA A 1 310 ? 12.117 61.625 3.281 1 37.59 310 ALA A O 1
ATOM 2492 N N . CYS A 1 311 ? 13.945 62.625 3.432 1 43.84 311 CYS A N 1
ATOM 2493 C CA . CYS A 1 311 ? 14.5 61.625 4.32 1 43.84 311 CYS A CA 1
ATOM 2494 C C . CYS A 1 311 ? 13.836 61.656 5.691 1 43.84 311 CYS A C 1
ATOM 2496 O O . CYS A 1 311 ? 13.961 60.719 6.48 1 43.84 311 CYS A O 1
ATOM 2498 N N . CYS A 1 312 ? 13.453 62.688 6.254 1 55.72 312 CYS A N 1
ATOM 2499 C CA . CYS A 1 312 ? 12.992 62.969 7.609 1 55.72 312 CYS A CA 1
ATOM 2500 C C . CYS A 1 312 ? 11.555 62.5 7.801 1 55.72 312 CYS A C 1
ATOM 2502 O O . CYS A 1 312 ? 10.961 62.719 8.859 1 55.72 312 CYS A O 1
ATOM 2504 N N . ASN A 1 313 ? 11.141 61.719 6.875 1 76.31 313 ASN A N 1
ATOM 2505 C CA . ASN A 1 313 ? 9.695 61.531 6.945 1 76.31 313 ASN A CA 1
ATOM 2506 C C . ASN A 1 313 ? 9.344 60.094 7.34 1 76.31 313 ASN A C 1
ATOM 2508 O O . ASN A 1 313 ? 8.164 59.75 7.422 1 76.31 313 ASN A O 1
ATOM 2512 N N . LYS A 1 314 ? 10.383 59.219 7.652 1 90.94 314 LYS A N 1
ATOM 2513 C CA . LYS A 1 314 ? 10.07 57.844 8.102 1 90.94 314 LYS A CA 1
ATOM 2514 C C . LYS A 1 314 ? 11.18 57.312 9 1 90.94 314 LYS A C 1
ATOM 2516 O O . LYS A 1 314 ? 12.289 57.844 9.016 1 90.94 314 LYS A O 1
ATOM 2521 N N . PRO A 1 315 ? 10.93 56.312 9.789 1 94.12 315 PRO A N 1
ATOM 2522 C CA . PRO A 1 315 ? 11.984 55.719 10.609 1 94.12 315 PRO A CA 1
ATOM 2523 C C . PRO A 1 315 ? 13.086 55.062 9.781 1 94.12 315 PRO A C 1
ATOM 2525 O O . PRO A 1 315 ? 12.805 54.469 8.75 1 94.12 315 PRO A O 1
ATOM 2528 N N . GLY A 1 316 ? 14.328 55.25 10.141 1 91.94 316 GLY A N 1
ATOM 2529 C CA . GLY A 1 316 ? 15.469 54.656 9.445 1 91.94 316 GLY A CA 1
ATOM 2530 C C . GLY A 1 316 ? 15.57 53.156 9.633 1 91.94 316 GLY A C 1
ATOM 2531 O O . GLY A 1 316 ? 14.75 52.562 10.336 1 91.94 316 GLY A O 1
ATOM 2532 N N . PRO A 1 317 ? 16.609 52.562 8.938 1 93.56 317 PRO A N 1
ATOM 2533 C CA . PRO A 1 317 ? 16.828 51.125 9.07 1 93.56 317 PRO A CA 1
ATOM 2534 C C . PRO A 1 317 ? 17.156 50.688 10.5 1 93.56 317 PRO A C 1
ATOM 2536 O O . PRO A 1 317 ? 17.875 51.406 11.203 1 93.56 317 PRO A O 1
ATOM 2539 N N . ARG A 1 318 ? 16.641 49.562 10.914 1 94.69 318 ARG A N 1
ATOM 2540 C CA . ARG A 1 318 ? 16.859 49.156 12.297 1 94.69 318 ARG A CA 1
ATOM 2541 C C . ARG A 1 318 ? 16.438 47.719 12.516 1 94.69 318 ARG A C 1
ATOM 2543 O O . ARG A 1 318 ? 15.688 47.156 11.727 1 94.69 318 ARG A O 1
ATOM 2550 N N . GLY A 1 319 ? 17.062 47.188 13.461 1 92.62 319 GLY A N 1
ATOM 2551 C CA . GLY A 1 319 ? 16.672 45.906 14.039 1 92.62 319 GLY A CA 1
ATOM 2552 C C . GLY A 1 319 ? 16.578 45.938 15.555 1 92.62 319 GLY A C 1
ATOM 2553 O O . GLY A 1 319 ? 17.109 46.844 16.188 1 92.62 319 GLY A O 1
ATOM 2554 N N . GLY A 1 320 ? 15.766 45 16.156 1 92.81 320 GLY A N 1
ATOM 2555 C CA . GLY A 1 320 ? 15.625 44.969 17.609 1 92.81 320 GLY A CA 1
ATOM 2556 C C . GLY A 1 320 ? 14.703 46.062 18.141 1 92.81 320 GLY A C 1
ATOM 2557 O O . GLY A 1 320 ? 14.703 46.344 19.328 1 92.81 320 GLY A O 1
ATOM 2558 N N . HIS A 1 321 ? 14.031 46.781 17.25 1 95.62 321 HIS A N 1
ATOM 2559 C CA . HIS A 1 321 ? 13.031 47.781 17.609 1 95.62 321 HIS A CA 1
ATOM 2560 C C . HIS A 1 321 ? 11.727 47.125 18.062 1 95.62 321 HIS A C 1
ATOM 2562 O O . HIS A 1 321 ? 11.609 45.875 18.031 1 95.62 321 HIS A O 1
ATOM 2568 N N . GLN A 1 322 ? 10.805 47.906 18.531 1 96.94 322 GLN A N 1
ATOM 2569 C CA . GLN A 1 322 ? 9.492 47.406 18.875 1 96.94 322 GLN A CA 1
ATOM 2570 C C . GLN A 1 322 ? 8.398 48.125 18.094 1 96.94 322 GLN A C 1
ATOM 2572 O O . GLN A 1 322 ? 8.523 49.312 17.797 1 96.94 322 GLN A O 1
ATOM 2577 N N . LEU A 1 323 ? 7.469 47.406 17.719 1 97.31 323 LEU A N 1
ATOM 2578 C CA . LEU A 1 323 ? 6.293 47.875 16.984 1 97.31 323 LEU A CA 1
ATOM 2579 C C . LEU A 1 323 ? 5.016 47.375 17.656 1 97.31 323 LEU A C 1
ATOM 2581 O O . LEU A 1 323 ? 4.914 46.219 18.031 1 97.31 323 LEU A O 1
ATOM 2585 N N . VAL A 1 324 ? 4.047 48.281 17.922 1 97.69 324 VAL A N 1
ATOM 2586 C CA . VAL A 1 324 ? 2.768 47.875 18.5 1 97.69 324 VAL A CA 1
ATOM 2587 C C . VAL A 1 324 ? 1.626 48.531 17.703 1 97.69 324 VAL A C 1
ATOM 2589 O O . VAL A 1 324 ? 1.83 49.5 17 1 97.69 324 VAL A O 1
ATOM 2592 N N . VAL A 1 325 ? 0.477 47.938 17.797 1 96.31 325 VAL A N 1
ATOM 2593 C CA . VAL A 1 325 ? -0.675 48.406 17.031 1 96.31 325 VAL A CA 1
ATOM 2594 C C . VAL A 1 325 ? -1.759 48.906 17.984 1 96.31 325 VAL A C 1
ATOM 2596 O O . VAL A 1 325 ? -2.039 48.281 19 1 96.31 325 VAL A O 1
ATOM 2599 N N . ASP A 1 326 ? -2.201 50.062 17.766 1 96.12 326 ASP A N 1
ATOM 2600 C CA . ASP A 1 326 ? -3.438 50.594 18.328 1 96.12 326 ASP A CA 1
ATOM 2601 C C . ASP A 1 326 ? -4.621 50.344 17.391 1 96.12 326 ASP A C 1
ATOM 2603 O O . ASP A 1 326 ? -4.863 51.125 16.469 1 96.12 326 ASP A O 1
ATOM 2607 N N . SER A 1 327 ? -5.328 49.344 17.703 1 92.31 327 SER A N 1
ATOM 2608 C CA . SER A 1 327 ? -6.395 48.906 16.812 1 92.31 327 SER A CA 1
ATOM 2609 C C . SER A 1 327 ? -7.574 49.875 16.844 1 92.31 327 SER A C 1
ATOM 2611 O O . SER A 1 327 ? -8.383 49.906 15.914 1 92.31 327 SER A O 1
ATOM 2613 N N . THR A 1 328 ? -7.68 50.625 17.922 1 90.38 328 THR A N 1
ATOM 2614 C CA . THR A 1 328 ? -8.781 51.594 18.047 1 90.38 328 THR A CA 1
ATOM 2615 C C . THR A 1 328 ? -8.648 52.719 17.031 1 90.38 328 THR A C 1
ATOM 2617 O O . THR A 1 328 ? -9.633 53.125 16.406 1 90.38 328 THR A O 1
ATOM 2620 N N . THR A 1 329 ? -7.469 53.156 16.797 1 92.62 329 THR A N 1
ATOM 2621 C CA . THR A 1 329 ? -7.262 54.281 15.914 1 92.62 329 THR A CA 1
ATOM 2622 C C . THR A 1 329 ? -6.621 53.844 14.602 1 92.62 329 THR A C 1
ATOM 2624 O O . THR A 1 329 ? -6.582 54.594 13.641 1 92.62 329 THR A O 1
ATOM 2627 N N . GLY A 1 330 ? -6.203 52.656 14.562 1 94.06 330 GLY A N 1
ATOM 2628 C CA . GLY A 1 330 ? -5.465 52.219 13.398 1 94.06 330 GLY A CA 1
ATOM 2629 C C . GLY A 1 330 ? -4.086 52.844 13.289 1 94.06 330 GLY A C 1
ATOM 2630 O O . GLY A 1 330 ? -3.668 53.25 12.211 1 94.06 330 GLY A O 1
ATOM 2631 N N . THR A 1 331 ? -3.416 52.938 14.422 1 97.06 331 THR A N 1
ATOM 2632 C CA . THR A 1 331 ? -2.098 53.562 14.477 1 97.06 331 THR A CA 1
ATOM 2633 C C . THR A 1 331 ? -1.042 52.562 14.93 1 97.06 331 THR A C 1
ATOM 2635 O O . THR A 1 331 ? -1.284 51.781 15.836 1 97.06 331 THR A O 1
ATOM 2638 N N . LEU A 1 332 ? 0.091 52.594 14.234 1 97.94 332 LEU A N 1
ATOM 2639 C CA . LEU A 1 332 ? 1.256 51.844 14.68 1 97.94 332 LEU A CA 1
ATOM 2640 C C . LEU A 1 332 ? 2.234 52.75 15.43 1 97.94 332 LEU A C 1
ATOM 2642 O O . LEU A 1 332 ? 2.422 53.906 15.055 1 97.94 332 LEU A O 1
ATOM 2646 N N . TYR A 1 333 ? 2.826 52.219 16.516 1 98.44 333 TYR A N 1
ATOM 2647 C CA . TYR A 1 333 ? 3.891 52.938 17.219 1 98.44 333 TYR A CA 1
ATOM 2648 C C . TYR A 1 333 ? 5.203 52.156 17.141 1 98.44 333 TYR A C 1
ATOM 2650 O O . TYR A 1 333 ? 5.234 50.938 17.344 1 98.44 333 TYR A O 1
ATOM 2658 N N . LEU A 1 334 ? 6.238 52.812 16.75 1 98.25 334 LEU A N 1
ATOM 2659 C CA . LEU A 1 334 ? 7.566 52.25 16.609 1 98.25 334 LEU A CA 1
ATOM 2660 C C . LEU A 1 334 ? 8.57 52.938 17.516 1 98.25 334 LEU A C 1
ATOM 2662 O O . LEU A 1 334 ? 8.648 54.156 17.531 1 98.25 334 LEU A O 1
ATOM 2666 N N . PHE A 1 335 ? 9.344 52.156 18.266 1 98.19 335 PHE A N 1
ATOM 2667 C CA . PHE A 1 335 ? 10.297 52.781 19.188 1 98.19 335 PHE A CA 1
ATOM 2668 C C . PHE A 1 335 ? 11.625 52.031 19.172 1 98.19 335 PHE A C 1
ATOM 2670 O O . PHE A 1 335 ? 11.656 50.781 19.188 1 98.19 335 PHE A O 1
ATOM 2677 N N . GLY A 1 336 ? 12.688 52.781 19.156 1 96.5 336 GLY A N 1
ATOM 2678 C CA . GLY A 1 336 ? 14.031 52.281 19.406 1 96.5 336 GLY A CA 1
ATOM 2679 C C . GLY A 1 336 ? 14.547 51.375 18.312 1 96.5 336 GLY A C 1
ATOM 2680 O O . GLY A 1 336 ? 14.18 51.531 17.141 1 96.5 336 GLY A O 1
ATOM 2681 N N . GLY A 1 337 ? 15.617 50.562 18.688 1 95.38 337 GLY A N 1
ATOM 2682 C CA . GLY A 1 337 ? 16.281 49.656 17.766 1 95.38 337 GLY A CA 1
ATOM 2683 C C . GLY A 1 337 ? 17.75 50 17.562 1 95.38 337 GLY A C 1
ATOM 2684 O O . GLY A 1 337 ? 18.281 50.906 18.203 1 95.38 337 GLY A O 1
ATOM 2685 N N . TRP A 1 338 ? 18.312 49.156 16.75 1 94.25 338 TRP A N 1
ATOM 2686 C CA . TRP A 1 338 ? 19.719 49.281 16.391 1 94.25 338 TRP A CA 1
ATOM 2687 C C . TRP A 1 338 ? 19.875 49.438 14.883 1 94.25 338 TRP A C 1
ATOM 2689 O O . TRP A 1 338 ? 19.297 48.688 14.109 1 94.25 338 TRP A O 1
ATOM 2699 N N . ASN A 1 339 ? 20.547 50.438 14.422 1 91.62 339 ASN A N 1
ATOM 2700 C CA . ASN A 1 339 ? 20.625 50.719 12.992 1 91.62 339 ASN A CA 1
ATOM 2701 C C . ASN A 1 339 ? 21.906 50.125 12.375 1 91.62 339 ASN A C 1
ATOM 2703 O O . ASN A 1 339 ? 22.234 50.438 11.227 1 91.62 339 ASN A O 1
ATOM 2707 N N . GLY A 1 340 ? 22.641 49.375 13.156 1 86.69 340 GLY A N 1
ATOM 2708 C CA . GLY A 1 340 ? 23.906 48.844 12.68 1 86.69 340 GLY A CA 1
ATOM 2709 C C . GLY A 1 340 ? 25.109 49.469 13.328 1 86.69 340 GLY A C 1
ATOM 2710 O O . GLY A 1 340 ? 26.188 48.875 13.375 1 86.69 340 GLY A O 1
ATOM 2711 N N . THR A 1 341 ? 24.859 50.656 13.797 1 85.31 341 THR A N 1
ATOM 2712 C CA . THR A 1 341 ? 25.969 51.406 14.375 1 85.31 341 THR A CA 1
ATOM 2713 C C . THR A 1 341 ? 25.656 51.812 15.812 1 85.31 341 THR A C 1
ATOM 2715 O O . THR A 1 341 ? 26.531 51.75 16.688 1 85.31 341 THR A O 1
ATOM 2718 N N . GLU A 1 342 ? 24.453 52.219 16.016 1 89.19 342 GLU A N 1
ATOM 2719 C CA . GLU A 1 342 ? 24.078 52.688 17.344 1 89.19 342 GLU A CA 1
ATOM 2720 C C . GLU A 1 342 ? 22.641 52.344 17.688 1 89.19 342 GLU A C 1
ATOM 2722 O O . GLU A 1 342 ? 21.844 52.031 16.781 1 89.19 342 GLU A O 1
ATOM 2727 N N . ASP A 1 343 ? 22.406 52.438 19.016 1 93.38 343 ASP A N 1
ATOM 2728 C CA . ASP A 1 343 ? 21.031 52.281 19.469 1 93.38 343 ASP A CA 1
ATOM 2729 C C . ASP A 1 343 ? 20.234 53.562 19.281 1 93.38 343 ASP A C 1
ATOM 2731 O O . ASP A 1 343 ? 20.781 54.656 19.344 1 93.38 343 ASP A O 1
ATOM 2735 N N . LEU A 1 344 ? 18.969 53.375 19.062 1 94.75 344 LEU A N 1
ATOM 2736 C CA . LEU A 1 344 ? 18.094 54.531 18.781 1 94.75 344 LEU A CA 1
ATOM 2737 C C . LEU A 1 344 ? 17.094 54.719 19.906 1 94.75 344 LEU A C 1
ATOM 2739 O O . LEU A 1 344 ? 16.828 53.812 20.688 1 94.75 344 LEU A O 1
ATOM 2743 N N . ASP A 1 345 ? 16.562 55.969 20.078 1 96.19 345 ASP A N 1
ATOM 2744 C CA . ASP A 1 345 ? 15.539 56.25 21.078 1 96.19 345 ASP A CA 1
ATOM 2745 C C . ASP A 1 345 ? 14.438 57.125 20.516 1 96.19 345 ASP A C 1
ATOM 2747 O O . ASP A 1 345 ? 13.867 57.969 21.219 1 96.19 345 ASP A O 1
ATOM 2751 N N . ASP A 1 346 ? 14.25 57.062 19.219 1 95.81 346 ASP A N 1
ATOM 2752 C CA . ASP A 1 346 ? 13.172 57.844 18.594 1 95.81 346 ASP A CA 1
ATOM 2753 C C . ASP A 1 346 ? 11.852 57.062 18.656 1 95.81 346 ASP A C 1
ATOM 2755 O O . ASP A 1 346 ? 11.844 55.844 18.656 1 95.81 346 ASP A O 1
ATOM 2759 N N . LEU A 1 347 ? 10.758 57.812 18.766 1 97.25 347 LEU A N 1
ATOM 2760 C CA . LEU A 1 347 ? 9.398 57.281 18.75 1 97.25 347 LEU A CA 1
ATOM 2761 C C . LEU A 1 347 ? 8.617 57.781 17.547 1 97.25 347 LEU A C 1
ATOM 2763 O O . LEU A 1 347 ? 8.562 59 17.312 1 97.25 347 LEU A O 1
ATOM 2767 N N . TRP A 1 348 ? 8.094 56.844 16.797 1 97.12 348 TRP A N 1
ATOM 2768 C CA . TRP A 1 348 ? 7.344 57.156 15.578 1 97.12 348 TRP A CA 1
ATOM 2769 C C . TRP A 1 348 ? 5.926 56.594 15.664 1 97.12 348 TRP A C 1
ATOM 2771 O O . TRP A 1 348 ? 5.66 55.656 16.422 1 97.12 348 TRP A O 1
ATOM 2781 N N . SER A 1 349 ? 5.023 57.219 15 1 96.81 349 SER A N 1
ATOM 2782 C CA . SER A 1 349 ? 3.695 56.656 14.773 1 96.81 349 SER A CA 1
ATOM 2783 C C . SER A 1 349 ? 3.389 56.531 13.281 1 96.81 349 SER A C 1
ATOM 2785 O O . SER A 1 349 ? 3.939 57.312 12.477 1 96.81 349 SER A O 1
ATOM 2787 N N . TYR A 1 350 ? 2.633 55.562 12.898 1 97.12 350 TYR A N 1
ATOM 2788 C CA . TYR A 1 350 ? 2.184 55.375 11.523 1 97.12 350 TYR A CA 1
ATOM 2789 C C . TYR A 1 350 ? 0.667 55.25 11.461 1 97.12 350 TYR A C 1
ATOM 2791 O O . TYR A 1 350 ? 0.087 54.375 12.109 1 97.12 350 TYR A O 1
ATOM 2799 N N . SER A 1 351 ? 0.049 56.062 10.688 1 94.94 351 SER A N 1
ATOM 2800 C CA . SER A 1 351 ? -1.381 55.938 10.422 1 94.94 351 SER A CA 1
ATOM 2801 C C . SER A 1 351 ? -1.65 54.969 9.289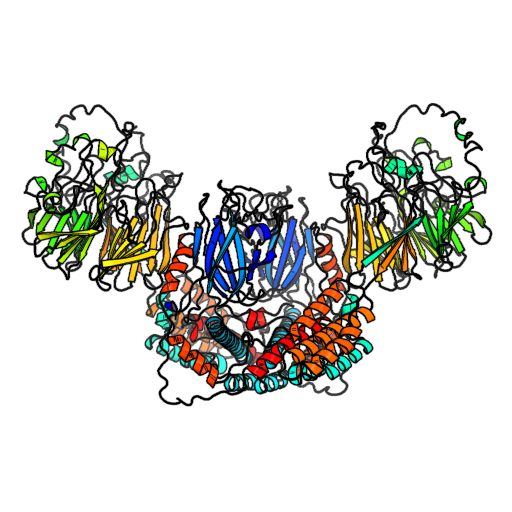 1 94.94 351 SER A C 1
ATOM 2803 O O . SER A 1 351 ? -1.284 55.219 8.141 1 94.94 351 SER A O 1
ATOM 2805 N N . THR A 1 352 ? -2.27 53.906 9.594 1 93.69 352 THR A N 1
ATOM 2806 C CA . THR A 1 352 ? -2.504 52.875 8.586 1 93.69 352 THR A CA 1
ATOM 2807 C C . THR A 1 352 ? -3.535 53.344 7.562 1 93.69 352 THR A C 1
ATOM 2809 O O . THR A 1 352 ? -3.529 52.906 6.414 1 93.69 352 THR A O 1
ATOM 2812 N N . LYS A 1 353 ? -4.445 54.219 7.988 1 88.81 353 LYS A N 1
ATOM 2813 C CA . LYS A 1 353 ? -5.426 54.812 7.066 1 88.81 353 LYS A CA 1
ATOM 2814 C C . LYS A 1 353 ? -4.797 55.875 6.191 1 88.81 353 LYS A C 1
ATOM 2816 O O . LYS A 1 353 ? -4.965 55.875 4.969 1 88.81 353 LYS A O 1
ATOM 2821 N N . GLY A 1 354 ? -4.043 56.719 6.801 1 91.69 354 GLY A N 1
ATOM 2822 C CA . GLY A 1 354 ? -3.398 57.781 6.07 1 91.69 354 GLY A CA 1
ATOM 2823 C C . GLY A 1 354 ? -2.09 57.375 5.426 1 91.69 354 GLY A C 1
ATOM 2824 O O . GLY A 1 354 ? -1.581 58.062 4.539 1 91.69 354 GLY A O 1
ATOM 2825 N N . GLU A 1 355 ? -1.568 56.312 5.832 1 92.44 355 GLU A N 1
ATOM 2826 C CA . GLU A 1 355 ? -0.313 55.75 5.359 1 92.44 355 GLU A CA 1
ATOM 2827 C C . GLU A 1 355 ? 0.823 56.75 5.438 1 92.44 355 GLU A C 1
ATOM 2829 O O . GLU A 1 355 ? 1.517 57 4.449 1 92.44 355 GLU A O 1
ATOM 2834 N N . ARG A 1 356 ? 0.966 57.219 6.551 1 92.69 356 ARG A N 1
ATOM 2835 C CA . ARG A 1 356 ? 1.983 58.25 6.777 1 92.69 356 ARG A CA 1
ATOM 2836 C C . ARG A 1 356 ? 2.652 58.062 8.133 1 92.69 356 ARG A C 1
ATOM 2838 O O . ARG A 1 356 ? 1.986 57.75 9.125 1 92.69 356 ARG A O 1
ATOM 2845 N N . TRP A 1 357 ? 3.941 58.281 8.156 1 95.06 357 TRP A N 1
ATOM 2846 C CA . TRP A 1 357 ? 4.715 58.25 9.391 1 95.06 357 TRP A CA 1
ATOM 2847 C C . TRP A 1 357 ? 4.711 59.625 10.047 1 95.06 357 TRP A C 1
ATOM 2849 O O . TRP A 1 357 ? 4.695 60.656 9.359 1 95.06 357 TRP A O 1
ATOM 2859 N N . THR A 1 358 ? 4.703 59.656 11.32 1 94.38 358 THR A N 1
ATOM 2860 C CA . THR A 1 358 ? 4.844 60.875 12.102 1 94.38 358 THR A CA 1
ATOM 2861 C C . THR A 1 358 ? 5.852 60.688 13.234 1 94.38 358 THR A C 1
ATOM 2863 O O . THR A 1 358 ? 5.797 59.688 13.961 1 94.38 358 THR A O 1
ATOM 2866 N N . LEU A 1 359 ? 6.801 61.594 13.328 1 94.56 359 LEU A N 1
ATOM 2867 C CA . LEU A 1 359 ? 7.773 61.562 14.414 1 94.56 359 LEU A CA 1
ATOM 2868 C C . LEU A 1 359 ? 7.18 62.125 15.703 1 94.56 359 LEU A C 1
ATOM 2870 O O . LEU A 1 359 ? 6.832 63.312 15.758 1 94.56 359 LEU A O 1
ATOM 2874 N N . LEU A 1 360 ? 7.047 61.375 16.719 1 94.69 360 LEU A N 1
ATOM 2875 C CA . LEU A 1 360 ? 6.461 61.781 17.984 1 94.69 360 LEU A CA 1
ATOM 2876 C C . LEU A 1 360 ? 7.539 62.312 18.938 1 94.69 360 LEU A C 1
ATOM 2878 O O . LEU A 1 360 ? 7.293 63.219 19.719 1 94.69 360 LEU A O 1
ATOM 2882 N N . CYS A 1 361 ? 8.648 61.594 18.953 1 94.25 361 CYS A N 1
ATOM 2883 C CA . CYS A 1 361 ? 9.773 61.938 19.812 1 94.25 361 CYS A CA 1
ATOM 2884 C C . CYS A 1 361 ? 11.102 61.594 19.156 1 94.25 361 CYS A C 1
ATOM 2886 O O . CYS A 1 361 ? 11.367 60.438 18.875 1 94.25 361 CYS A O 1
ATOM 2888 N N . ARG A 1 362 ? 11.93 62.531 18.906 1 91.88 362 ARG A N 1
ATOM 2889 C CA . ARG A 1 362 ? 13.195 62.312 18.203 1 91.88 362 ARG A CA 1
ATOM 2890 C C . ARG A 1 362 ? 14.227 61.688 19.125 1 91.88 362 ARG A C 1
ATOM 2892 O O . ARG A 1 362 ? 14.984 60.781 18.703 1 91.88 362 ARG A O 1
ATOM 2899 N N . HIS A 1 363 ? 14.289 62.219 20.297 1 94.19 363 HIS A N 1
ATOM 2900 C CA . HIS A 1 363 ? 15.195 61.688 21.312 1 94.19 363 HIS A CA 1
ATOM 2901 C C . HIS A 1 363 ? 14.516 61.625 22.672 1 94.19 363 HIS A C 1
ATOM 2903 O O . HIS A 1 363 ? 14.5 62.594 23.406 1 94.19 363 HIS A O 1
ATOM 2909 N N . SER A 1 364 ? 14.109 60.469 23.047 1 95.62 364 SER A N 1
ATOM 2910 C CA . SER A 1 364 ? 13.367 60.281 24.281 1 95.62 364 SER A CA 1
ATOM 2911 C C . SER A 1 364 ? 14.25 60.562 25.5 1 95.62 364 SER A C 1
ATOM 2913 O O . SER A 1 364 ? 13.781 61.094 26.5 1 95.62 364 SER A O 1
ATOM 2915 N N . SER A 1 365 ? 15.516 60.25 25.375 1 92.31 365 SER A N 1
ATOM 2916 C CA . SER A 1 365 ? 16.422 60.438 26.5 1 92.31 365 SER A CA 1
ATOM 2917 C C . SER A 1 365 ? 16.531 61.875 26.906 1 92.31 365 SER A C 1
ATOM 2919 O O . SER A 1 365 ? 16.828 62.188 28.062 1 92.31 365 SER A O 1
ATOM 2921 N N . LEU A 1 366 ? 16.234 62.781 25.969 1 92.5 366 LEU A N 1
ATOM 2922 C CA . LEU A 1 366 ? 16.375 64.188 26.219 1 92.5 366 LEU A CA 1
ATOM 2923 C C . LEU A 1 366 ? 15.117 64.812 26.844 1 92.5 366 LEU A C 1
ATOM 2925 O O . LEU A 1 366 ? 15.133 65.938 27.359 1 92.5 366 LEU A O 1
ATOM 2929 N N . VAL A 1 367 ? 14.086 64 26.922 1 94.06 367 VAL A N 1
ATOM 2930 C CA . VAL A 1 367 ? 12.828 64.562 27.422 1 94.06 367 VAL A CA 1
ATOM 2931 C C . VAL A 1 367 ? 12.281 63.656 28.531 1 94.06 367 VAL A C 1
ATOM 2933 O O . VAL A 1 367 ? 11.07 63.469 28.641 1 94.06 367 VAL A O 1
ATOM 2936 N N . GLY A 1 368 ? 13.141 63.031 29.188 1 92 368 GLY A N 1
ATOM 2937 C CA . GLY A 1 368 ? 12.742 62.281 30.359 1 92 368 GLY A CA 1
ATOM 2938 C C . GLY A 1 368 ? 12.273 60.875 30.016 1 92 368 GLY A C 1
ATOM 2939 O O . GLY A 1 368 ? 11.656 60.188 30.844 1 92 368 GLY A O 1
ATOM 2940 N N . GLY A 1 369 ? 12.469 60.438 28.812 1 95.81 369 GLY A N 1
ATOM 2941 C CA . GLY A 1 369 ? 12.109 59.094 28.391 1 95.81 369 GLY A CA 1
ATOM 2942 C C . GLY A 1 369 ? 13.273 58.125 28.453 1 95.81 369 GLY A C 1
ATOM 2943 O O . GLY A 1 369 ? 14.289 58.406 29.078 1 95.81 369 GLY A O 1
ATOM 2944 N N . PRO A 1 370 ? 13.086 56.938 27.891 1 95.81 370 PRO A N 1
ATOM 2945 C CA . PRO A 1 370 ? 14.133 55.906 27.938 1 95.81 370 PRO A CA 1
ATOM 2946 C C . PRO A 1 370 ? 15.367 56.281 27.125 1 95.81 370 PRO A C 1
ATOM 2948 O O . PRO A 1 370 ? 15.258 56.969 26.109 1 95.81 370 PRO A O 1
ATOM 2951 N N . THR A 1 371 ? 16.578 55.781 27.484 1 94.38 371 THR A N 1
ATOM 2952 C CA . THR A 1 371 ? 17.812 55.906 26.734 1 94.38 371 THR A CA 1
ATOM 2953 C C . THR A 1 371 ? 17.766 55.062 25.469 1 94.38 371 THR A C 1
ATOM 2955 O O . THR A 1 371 ? 16.922 54.156 25.344 1 94.38 371 THR A O 1
ATOM 2958 N N . PRO A 1 372 ? 18.625 55.438 24.469 1 94.19 372 PRO A N 1
ATOM 2959 C CA . PRO A 1 372 ? 18.672 54.562 23.297 1 94.19 372 PRO A CA 1
ATOM 2960 C C . PRO A 1 372 ? 18.828 53.094 23.672 1 94.19 372 PRO A C 1
ATOM 2962 O O . PRO A 1 372 ? 19.594 52.75 24.562 1 94.19 372 PRO A O 1
ATOM 2965 N N . ARG A 1 373 ? 18.047 52.281 22.953 1 94.56 373 ARG A N 1
ATOM 2966 C CA . ARG A 1 373 ? 18.016 50.875 23.391 1 94.56 373 ARG A CA 1
ATOM 2967 C C . ARG A 1 373 ? 17.547 49.969 22.25 1 94.56 373 ARG A C 1
ATOM 2969 O O . ARG A 1 373 ? 16.891 50.406 21.312 1 94.56 373 ARG A O 1
ATOM 2976 N N . SER A 1 374 ? 17.984 48.781 22.375 1 93.62 374 SER A N 1
ATOM 2977 C CA . SER A 1 374 ? 17.531 47.688 21.516 1 93.62 374 SER A CA 1
ATOM 2978 C C . SER A 1 374 ? 17.219 46.438 22.328 1 93.62 374 SER A C 1
ATOM 2980 O O . SER A 1 374 ? 17.531 46.375 23.516 1 93.62 374 SER A O 1
ATOM 2982 N N . CYS A 1 375 ? 16.453 45.5 21.766 1 94.12 375 CYS A N 1
ATOM 2983 C CA . CYS A 1 375 ? 16.062 44.25 22.391 1 94.12 375 CYS A CA 1
ATOM 2984 C C . CYS A 1 375 ? 15.188 44.469 23.609 1 94.12 375 CYS A C 1
ATOM 2986 O O . CYS A 1 375 ? 15.172 43.656 24.531 1 94.12 375 CYS A O 1
ATOM 2988 N N . HIS A 1 376 ? 14.586 45.688 23.672 1 95.81 376 HIS A N 1
ATOM 2989 C CA . HIS A 1 376 ? 13.531 45.969 24.641 1 95.81 376 HIS A CA 1
ATOM 2990 C C . HIS A 1 376 ? 12.172 45.5 24.125 1 95.81 376 HIS A C 1
ATOM 2992 O O . HIS A 1 376 ? 12.062 44.969 23.016 1 95.81 376 HIS A O 1
ATOM 2998 N N . LYS A 1 377 ? 11.156 45.594 25.016 1 97.38 377 LYS A N 1
ATOM 2999 C CA . LYS A 1 377 ? 9.797 45.281 24.578 1 97.38 377 LYS A CA 1
ATOM 3000 C C . LYS A 1 377 ? 8.844 46.406 24.922 1 97.38 377 LYS A C 1
ATOM 3002 O O . LYS A 1 377 ? 9.156 47.25 25.766 1 97.38 377 LYS A O 1
ATOM 3007 N N . MET A 1 378 ? 7.777 46.438 24.219 1 98 378 MET A N 1
ATOM 3008 C CA . MET A 1 378 ? 6.801 47.5 24.359 1 98 378 MET A CA 1
ATOM 3009 C C . MET A 1 378 ? 5.379 46.969 24.219 1 98 378 MET A C 1
ATOM 3011 O O . MET A 1 378 ? 5.129 46.062 23.422 1 98 378 MET A O 1
ATOM 3015 N N . VAL A 1 379 ? 4.477 47.5 25.062 1 98.12 379 VAL A N 1
ATOM 3016 C CA . VAL A 1 379 ? 3.064 47.125 24.953 1 98.12 379 VAL A CA 1
ATOM 3017 C C . VAL A 1 379 ? 2.213 48.406 24.938 1 98.12 379 VAL A C 1
ATOM 3019 O O . VAL A 1 379 ? 2.656 49.469 25.406 1 98.12 379 VAL A O 1
ATOM 3022 N N . PHE A 1 380 ? 1.084 48.312 24.344 1 97.56 380 PHE A N 1
ATOM 3023 C CA . PHE A 1 380 ? 0.148 49.438 24.266 1 97.56 380 PHE A CA 1
ATOM 3024 C C . PHE A 1 380 ? -1.105 49.156 25.094 1 97.56 380 PHE A C 1
ATOM 3026 O O . PHE A 1 380 ? -1.761 48.125 24.891 1 97.56 380 PHE A O 1
ATOM 3033 N N . ASP A 1 381 ? -1.39 50.031 25.984 1 96.31 381 ASP A N 1
ATOM 3034 C CA . ASP A 1 381 ? -2.627 50 26.766 1 96.31 381 ASP A CA 1
ATOM 3035 C C . ASP A 1 381 ? -3.742 50.75 26.047 1 96.31 381 ASP A C 1
ATOM 3037 O O . ASP A 1 381 ? -3.754 52 26.031 1 96.31 381 ASP A O 1
ATOM 3041 N N . PRO A 1 382 ? -4.695 50.062 25.562 1 93.44 382 PRO A N 1
ATOM 3042 C CA . PRO A 1 382 ? -5.746 50.75 24.797 1 93.44 382 PRO A CA 1
ATOM 3043 C C . PRO A 1 382 ? -6.734 51.5 25.703 1 93.44 382 PRO A C 1
ATOM 3045 O O . PRO A 1 382 ? -7.473 52.375 25.219 1 93.44 382 PRO A O 1
ATOM 3048 N N . VAL A 1 383 ? -6.754 51.188 26.984 1 92.44 383 VAL A N 1
ATOM 3049 C CA . VAL A 1 383 ? -7.707 51.812 27.891 1 92.44 383 VAL A CA 1
ATOM 3050 C C . VAL A 1 383 ? -7.258 53.25 28.203 1 92.44 383 VAL A C 1
ATOM 3052 O O . VAL A 1 383 ? -8.031 54.188 28.062 1 92.44 383 VAL A O 1
ATOM 3055 N N . HIS A 1 384 ? -6.039 53.375 28.531 1 94.31 384 HIS A N 1
ATOM 3056 C CA . HIS A 1 384 ? -5.539 54.719 28.922 1 94.31 384 HIS A CA 1
ATOM 3057 C C . HIS A 1 384 ? -4.711 55.344 27.812 1 94.31 384 HIS A C 1
ATOM 3059 O O . HIS A 1 384 ? -4.281 56.469 27.922 1 94.31 384 HIS A O 1
ATOM 3065 N N . ARG A 1 385 ? -4.477 54.562 26.75 1 95.06 385 ARG A N 1
ATOM 3066 C CA . ARG A 1 385 ? -3.711 55 25.578 1 95.06 385 ARG A CA 1
ATOM 3067 C C . ARG A 1 385 ? -2.281 55.344 25.969 1 95.06 385 ARG A C 1
ATOM 3069 O O . ARG A 1 385 ? -1.827 56.469 25.703 1 95.06 385 ARG A O 1
ATOM 3076 N N . ARG A 1 386 ? -1.681 54.375 26.547 1 97.75 386 ARG A N 1
ATOM 3077 C CA . ARG A 1 386 ? -0.317 54.531 27.047 1 97.75 386 ARG A CA 1
ATOM 3078 C C . ARG A 1 386 ? 0.59 53.406 26.516 1 97.75 386 ARG A C 1
ATOM 3080 O O . ARG A 1 386 ? 0.152 52.281 26.344 1 97.75 386 ARG A O 1
ATOM 3087 N N . LEU A 1 387 ? 1.837 53.781 26.219 1 98.12 387 LEU A N 1
ATOM 3088 C CA . LEU A 1 387 ? 2.871 52.844 25.844 1 98.12 387 LEU A CA 1
ATOM 3089 C C . LEU A 1 387 ? 3.797 52.531 27.016 1 98.12 387 LEU A C 1
ATOM 3091 O O . LEU A 1 387 ? 4.266 53.469 27.688 1 98.12 387 LEU A O 1
ATOM 3095 N N . TYR A 1 388 ? 3.984 51.281 27.312 1 98.44 388 TYR A N 1
ATOM 3096 C CA . TYR A 1 388 ? 4.93 50.875 28.344 1 98.44 388 TYR A CA 1
ATOM 3097 C C . TYR A 1 388 ? 6.152 50.188 27.734 1 98.44 388 TYR A C 1
ATOM 3099 O O . TYR A 1 388 ? 6.023 49.375 26.812 1 98.44 388 TYR A O 1
ATOM 3107 N N . THR A 1 389 ? 7.328 50.531 28.094 1 98.12 389 THR A N 1
ATOM 3108 C CA . THR A 1 389 ? 8.57 50 27.562 1 98.12 389 THR A CA 1
ATOM 3109 C C . THR A 1 389 ? 9.445 49.469 28.688 1 98.12 389 THR A C 1
ATOM 3111 O O . THR A 1 389 ? 9.625 50.125 29.703 1 98.12 389 THR A O 1
ATOM 3114 N N . LEU A 1 390 ? 9.992 48.281 28.484 1 97.81 390 LEU A N 1
ATOM 3115 C CA . LEU A 1 390 ? 10.836 47.625 29.5 1 97.81 390 LEU A CA 1
ATOM 3116 C C . LEU A 1 390 ? 11.984 46.875 28.844 1 97.81 390 LEU A C 1
ATOM 3118 O O . LEU A 1 390 ? 11.805 46.25 27.797 1 97.81 390 LEU A O 1
ATOM 3122 N N . GLY A 1 391 ? 13.172 46.969 29.453 1 95.81 391 GLY A N 1
ATOM 3123 C CA . GLY A 1 391 ? 14.312 46.156 29.047 1 95.81 391 GLY A CA 1
ATOM 3124 C C . GLY A 1 391 ? 15.227 46.875 28.062 1 95.81 391 GLY A C 1
ATOM 3125 O O . GLY A 1 391 ? 14.82 47.844 27.422 1 95.81 391 GLY A O 1
ATOM 3126 N N . ARG A 1 392 ? 16.469 46.375 27.859 1 94.06 392 ARG A N 1
ATOM 3127 C CA . ARG A 1 392 ? 17.453 46.844 26.906 1 94.06 392 ARG A CA 1
ATOM 3128 C C . ARG A 1 392 ? 18.719 46 26.953 1 94.06 392 ARG A C 1
ATOM 3130 O O . ARG A 1 392 ? 19.016 45.375 27.984 1 94.06 392 ARG A O 1
ATOM 3137 N N . TYR A 1 393 ? 19.344 46.031 25.906 1 92.06 393 TYR A N 1
ATOM 3138 C CA . TYR A 1 393 ? 20.641 45.375 25.797 1 92.06 393 TYR A CA 1
ATOM 3139 C C . TYR A 1 393 ? 21.781 46.344 26.047 1 92.06 393 TYR A C 1
ATOM 3141 O O . TYR A 1 393 ? 21.703 47.5 25.609 1 92.06 393 TYR A O 1
ATOM 3149 N N . LEU A 1 394 ? 22.812 45.875 26.828 1 88.38 394 LEU A N 1
ATOM 3150 C CA . LEU A 1 394 ? 24 46.688 27.062 1 88.38 394 LEU A CA 1
ATOM 3151 C C . LEU A 1 394 ? 25.266 45.906 26.656 1 88.38 394 LEU A C 1
ATOM 3153 O O . LEU A 1 394 ? 25.453 44.75 27.047 1 88.38 394 LEU A O 1
ATOM 3157 N N . ASP A 1 395 ? 26.062 46.625 25.922 1 80.38 395 ASP A N 1
ATOM 3158 C CA . ASP A 1 395 ? 27.375 46.062 25.625 1 80.38 395 ASP A CA 1
ATOM 3159 C C . ASP A 1 395 ? 28.234 45.969 26.875 1 80.38 395 ASP A C 1
ATOM 3161 O O . ASP A 1 395 ? 27.984 46.688 27.859 1 80.38 395 ASP A O 1
ATOM 3165 N N . ASN A 1 396 ? 29.234 45.219 26.797 1 78.19 396 ASN A N 1
ATOM 3166 C CA . ASN A 1 396 ? 30.094 44.969 27.953 1 78.19 396 ASN A CA 1
ATOM 3167 C C . ASN A 1 396 ? 30.656 46.281 28.531 1 78.19 396 ASN A C 1
ATOM 3169 O O . ASN A 1 396 ? 30.719 46.438 29.75 1 78.19 396 ASN A O 1
ATOM 3173 N N . ALA A 1 397 ? 31.016 47.156 27.562 1 77.5 397 ALA A N 1
ATOM 3174 C CA . ALA A 1 397 ? 31.625 48.406 27.984 1 77.5 397 ALA A CA 1
ATOM 3175 C C . ALA A 1 397 ? 30.625 49.281 28.734 1 77.5 397 ALA A C 1
ATOM 3177 O O . ALA A 1 397 ? 31.016 50.125 29.562 1 77.5 397 ALA A O 1
ATOM 3178 N N . GLN A 1 398 ? 29.375 49 28.562 1 81.81 398 GLN A N 1
ATOM 3179 C CA . GLN A 1 398 ? 28.328 49.844 29.141 1 81.81 398 GLN A CA 1
ATOM 3180 C C . GLN A 1 398 ? 27.781 49.25 30.422 1 81.81 398 GLN A C 1
ATOM 3182 O O . GLN A 1 398 ? 26.953 49.875 31.109 1 81.81 398 GLN A O 1
ATOM 3187 N N . ARG A 1 399 ? 28.25 48.156 30.859 1 84.94 399 ARG A N 1
ATOM 3188 C CA . ARG A 1 399 ? 27.703 47.469 32 1 84.94 399 ARG A CA 1
ATOM 3189 C C . ARG A 1 399 ? 28.328 47.938 33.312 1 84.94 399 ARG A C 1
ATOM 3191 O O . ARG A 1 399 ? 29.016 47.188 34 1 84.94 399 ARG A O 1
ATOM 3198 N N . VAL A 1 400 ? 28.062 49.156 33.594 1 82.38 400 VAL A N 1
ATOM 3199 C CA . VAL A 1 400 ? 28.469 49.781 34.875 1 82.38 400 VAL A CA 1
ATOM 3200 C C . VAL A 1 400 ? 27.281 49.844 35.812 1 82.38 400 VAL A C 1
ATOM 3202 O O . VAL A 1 400 ? 26.125 49.906 35.375 1 82.38 400 VAL A O 1
ATOM 3205 N N . PRO A 1 401 ? 27.547 49.719 37.125 1 81.44 401 PRO A N 1
ATOM 3206 C CA . PRO A 1 401 ? 26.469 49.656 38.094 1 81.44 401 PRO A CA 1
ATOM 3207 C C . PRO A 1 401 ? 25.406 50.719 37.906 1 81.44 401 PRO A C 1
ATOM 3209 O O . PRO A 1 401 ? 24.219 50.469 38.094 1 81.44 401 PRO A O 1
ATOM 3212 N N . SER A 1 402 ? 25.766 51.906 37.5 1 80.88 402 SER A N 1
ATOM 3213 C CA . SER A 1 402 ? 24.812 53 37.312 1 80.88 402 SER A CA 1
ATOM 3214 C C . SER A 1 402 ? 23.875 52.75 36.156 1 80.88 402 SER A C 1
ATOM 3216 O O . SER A 1 402 ? 22.766 53.281 36.094 1 80.88 402 SER A O 1
ATOM 3218 N N . ASN A 1 403 ? 24.344 51.906 35.219 1 86.75 403 ASN A N 1
ATOM 3219 C CA . ASN A 1 403 ? 23.562 51.656 34 1 86.75 403 ASN A CA 1
ATOM 3220 C C . ASN A 1 403 ? 22.781 50.375 34.094 1 86.75 403 ASN A C 1
ATOM 3222 O O . ASN A 1 403 ? 22.031 50.031 33.188 1 86.75 403 ASN A O 1
ATOM 3226 N N . MET A 1 404 ? 22.797 49.719 35.188 1 89.81 404 MET A N 1
ATOM 3227 C CA . MET A 1 404 ? 22.281 48.344 35.25 1 89.81 404 MET A CA 1
ATOM 3228 C C . MET A 1 404 ? 20.891 48.312 35.844 1 89.81 404 MET A C 1
ATOM 3230 O O . MET A 1 404 ? 20.297 47.219 35.969 1 89.81 404 MET A O 1
ATOM 3234 N N . ASN A 1 405 ? 20.344 49.438 36.219 1 91.88 405 ASN A N 1
ATOM 3235 C CA . ASN A 1 405 ? 18.984 49.469 36.75 1 91.88 405 ASN A CA 1
ATOM 3236 C C . ASN A 1 405 ? 17.953 49.156 35.656 1 91.88 405 ASN A C 1
ATOM 3238 O O . ASN A 1 405 ? 18.109 49.562 34.5 1 91.88 405 ASN A O 1
ATOM 3242 N N . SER A 1 406 ? 17.016 48.344 36.031 1 94.88 406 SER A N 1
ATOM 3243 C CA . SER A 1 406 ? 15.906 48.062 35.125 1 94.88 406 SER A CA 1
ATOM 3244 C C . SER A 1 406 ? 14.797 49.094 35.25 1 94.88 406 SER A C 1
ATOM 3246 O O . SER A 1 406 ? 14.102 49.156 36.25 1 94.88 406 SER A O 1
ATOM 3248 N N . ASP A 1 407 ? 14.641 49.906 34.25 1 96.12 407 ASP A N 1
ATOM 3249 C CA . ASP A 1 407 ? 13.672 51 34.281 1 96.12 407 ASP A CA 1
ATOM 3250 C C . ASP A 1 407 ? 12.414 50.656 33.5 1 96.12 407 ASP A C 1
ATOM 3252 O O . ASP A 1 407 ? 12.469 49.875 32.531 1 96.12 407 ASP A O 1
ATOM 3256 N N . LEU A 1 408 ? 11.328 51.094 34 1 97.81 408 LEU A N 1
ATOM 3257 C CA . LEU A 1 408 ? 10.047 51 33.312 1 97.81 408 LEU A CA 1
ATOM 3258 C C . LEU A 1 408 ? 9.547 52.406 32.938 1 97.81 408 LEU A C 1
ATOM 3260 O O . LEU A 1 408 ? 9.344 53.25 33.812 1 97.81 408 LEU A O 1
ATOM 3264 N N . TYR A 1 409 ? 9.352 52.656 31.641 1 98.12 409 TYR A N 1
ATOM 3265 C CA . TYR A 1 409 ? 8.883 53.938 31.172 1 98.12 409 TYR A CA 1
ATOM 3266 C C . TYR A 1 409 ? 7.477 53.844 30.594 1 98.12 409 TYR A C 1
ATOM 3268 O O . TYR A 1 409 ? 7.047 52.75 30.188 1 98.12 409 TYR A O 1
ATOM 3276 N N . MET A 1 410 ? 6.809 54.906 30.656 1 97.81 410 MET A N 1
ATOM 3277 C CA . MET A 1 410 ? 5.469 55 30.094 1 97.81 410 MET A CA 1
ATOM 3278 C C . MET A 1 410 ? 5.34 56.25 29.234 1 97.81 410 MET A C 1
ATOM 3280 O O . MET A 1 410 ? 5.828 57.344 29.625 1 97.81 410 MET A O 1
ATOM 3284 N N . TYR A 1 411 ? 4.82 56.188 28.062 1 98.19 411 TYR A N 1
ATOM 3285 C CA . TYR A 1 411 ? 4.508 57.312 27.188 1 98.19 411 TYR A CA 1
ATOM 3286 C C . TYR A 1 411 ? 3.002 57.5 27.078 1 98.19 411 TYR A C 1
ATOM 3288 O O . TYR A 1 411 ? 2.279 56.594 26.656 1 98.19 411 TYR A O 1
ATOM 3296 N N . ASP A 1 412 ? 2.541 58.656 27.438 1 96.62 412 ASP A N 1
ATOM 3297 C CA . ASP A 1 412 ? 1.13 59 27.312 1 96.62 412 ASP A CA 1
ATOM 3298 C C . ASP A 1 412 ? 0.838 59.594 25.938 1 96.62 412 ASP A C 1
ATOM 3300 O O . ASP A 1 412 ? 1.291 60.688 25.609 1 96.62 412 ASP A O 1
ATOM 3304 N N . VAL A 1 413 ? 0.093 58.938 25.203 1 95.19 413 VAL A N 1
ATOM 3305 C CA . VAL A 1 413 ? -0.141 59.312 23.797 1 95.19 413 VAL A CA 1
ATOM 3306 C C . VAL A 1 413 ? -0.931 60.625 23.734 1 95.19 413 VAL A C 1
ATOM 3308 O O . VAL A 1 413 ? -0.732 61.438 22.828 1 95.19 413 VAL A O 1
ATOM 3311 N N . TRP A 1 414 ? -1.785 60.875 24.734 1 92.75 414 TRP A N 1
ATOM 3312 C CA . TRP A 1 414 ? -2.598 62.094 24.75 1 92.75 414 TRP A CA 1
ATOM 3313 C C . TRP A 1 414 ? -1.739 63.312 25.031 1 92.75 414 TRP A C 1
ATOM 3315 O O . TRP A 1 414 ? -1.84 64.312 24.344 1 92.75 414 TRP A O 1
ATOM 3325 N N . THR A 1 415 ? -0.882 63.188 25.969 1 94.12 415 THR A N 1
ATOM 3326 C CA . THR A 1 415 ? -0.076 64.312 26.375 1 94.12 415 THR A CA 1
ATOM 3327 C C . THR A 1 415 ? 1.223 64.375 25.578 1 94.12 415 THR A C 1
ATOM 3329 O O . THR A 1 415 ? 1.858 65.438 25.5 1 94.12 415 THR A O 1
ATOM 3332 N N . GLY A 1 416 ? 1.601 63.312 25.031 1 94.25 416 GLY A N 1
ATOM 3333 C CA . GLY A 1 416 ? 2.84 63.25 24.266 1 94.25 416 GLY A CA 1
ATOM 3334 C C . GLY A 1 416 ? 4.078 63.344 25.141 1 94.25 416 GLY A C 1
ATOM 3335 O O . GLY A 1 416 ? 5.09 63.906 24.75 1 94.25 416 GLY A O 1
ATOM 3336 N N . GLU A 1 417 ? 3.953 62.781 26.359 1 95.25 417 GLU A N 1
ATOM 3337 C CA . GLU A 1 417 ? 5.055 62.906 27.312 1 95.25 417 GLU A CA 1
ATOM 3338 C C . GLU A 1 417 ? 5.477 61.531 27.844 1 95.25 417 GLU A C 1
ATOM 3340 O O . GLU A 1 417 ? 4.652 60.625 27.984 1 95.25 417 GLU A O 1
ATOM 3345 N N . TRP A 1 418 ? 6.766 61.406 28.109 1 97.06 418 TRP A N 1
ATOM 3346 C CA . TRP A 1 418 ? 7.332 60.219 28.75 1 97.06 418 TRP A CA 1
ATOM 3347 C C . TRP A 1 418 ? 7.324 60.375 30.266 1 97.06 418 TRP A C 1
ATOM 3349 O O . TRP A 1 418 ? 7.488 61.469 30.797 1 97.06 418 TRP A O 1
ATOM 3359 N N . TYR A 1 419 ? 7.094 59.25 30.938 1 96.44 419 TYR A N 1
ATOM 3360 C CA . TYR A 1 419 ? 7.156 59.188 32.406 1 96.44 419 TYR A CA 1
ATOM 3361 C C . TYR A 1 419 ? 7.969 57.969 32.844 1 96.44 419 TYR A C 1
ATOM 3363 O O . TYR A 1 419 ? 7.863 56.906 32.281 1 96.44 419 TYR A O 1
ATOM 3371 N N . LEU A 1 420 ? 8.82 58.219 33.812 1 96.56 420 LEU A N 1
ATOM 3372 C CA . LEU A 1 420 ? 9.484 57.094 34.469 1 96.56 420 LEU A CA 1
ATOM 3373 C C . LEU A 1 420 ? 8.586 56.469 35.531 1 96.56 420 LEU A C 1
ATOM 3375 O O . LEU A 1 420 ? 8.367 57.062 36.594 1 96.56 420 LEU A O 1
ATOM 3379 N N . VAL A 1 421 ? 8.07 55.344 35.312 1 96.12 421 VAL A N 1
ATOM 3380 C CA . VAL A 1 421 ? 7.121 54.688 36.188 1 96.12 421 VAL A CA 1
ATOM 3381 C C . VAL A 1 421 ? 7.875 54 37.344 1 96.12 421 VAL A C 1
ATOM 3383 O O . VAL A 1 421 ? 7.406 53.969 38.469 1 96.12 421 VAL A O 1
ATOM 3386 N N . CYS A 1 422 ? 8.93 53.344 37 1 94.94 422 CYS A N 1
ATOM 3387 C CA . CYS A 1 422 ? 9.766 52.656 37.969 1 94.94 422 CYS A CA 1
ATOM 3388 C C . CYS A 1 422 ? 11.234 52.781 37.594 1 94.94 422 CYS A C 1
ATOM 3390 O O . CYS A 1 422 ? 11.641 52.406 36.5 1 94.94 422 CYS A O 1
ATOM 3392 N N . SER A 1 423 ? 12.023 53.312 38.469 1 93.5 423 SER A N 1
ATOM 3393 C CA . SER A 1 423 ? 13.445 53.531 38.188 1 93.5 423 SER A CA 1
ATOM 3394 C C . SER A 1 423 ? 14.227 52.219 38.219 1 93.5 423 SER A C 1
ATOM 3396 O O . SER A 1 423 ? 15.258 52.094 37.562 1 93.5 423 SER A O 1
ATOM 3398 N N . ASP A 1 424 ? 13.773 51.344 39.031 1 95.31 424 ASP A N 1
ATOM 3399 C CA . ASP A 1 424 ? 14.367 50.031 39.125 1 95.31 424 ASP A CA 1
ATOM 3400 C C . ASP A 1 424 ? 13.312 48.969 39.469 1 95.31 424 ASP A C 1
ATOM 3402 O O . ASP A 1 424 ? 13 48.781 40.625 1 95.31 424 ASP A O 1
ATOM 3406 N N . THR A 1 425 ? 12.93 48.25 38.469 1 96.44 425 THR A N 1
ATOM 3407 C CA . THR A 1 425 ? 11.867 47.281 38.688 1 96.44 425 THR A CA 1
ATOM 3408 C C . THR A 1 425 ? 12.312 46.156 39.625 1 96.44 425 THR A C 1
ATOM 3410 O O . THR A 1 425 ? 11.5 45.594 40.344 1 96.44 425 THR A O 1
ATOM 3413 N N . ALA A 1 426 ? 13.578 45.844 39.594 1 94 426 ALA A N 1
ATOM 3414 C CA . ALA A 1 426 ? 14.086 44.781 40.469 1 94 426 ALA A CA 1
ATOM 3415 C C . ALA A 1 426 ? 13.852 45.125 41.938 1 94 426 ALA A C 1
ATOM 3417 O O . ALA A 1 426 ? 13.445 44.25 42.719 1 94 426 ALA A O 1
ATOM 3418 N N . SER A 1 427 ? 14.133 46.344 42.281 1 94.19 427 SER A N 1
ATOM 3419 C CA . SER A 1 427 ? 13.953 46.812 43.656 1 94.19 427 SER A CA 1
ATOM 3420 C C . SER A 1 427 ? 12.477 46.844 44.062 1 94.19 427 SER A C 1
ATOM 3422 O O . SER A 1 427 ? 12.133 46.75 45.219 1 94.19 427 SER A O 1
ATOM 3424 N N . ALA A 1 428 ? 11.656 46.938 43.094 1 95.5 428 ALA A N 1
ATOM 3425 C CA . ALA A 1 428 ? 10.219 47.031 43.344 1 95.5 428 ALA A CA 1
ATOM 3426 C C . ALA A 1 428 ? 9.57 45.625 43.25 1 95.5 428 ALA A C 1
ATOM 3428 O O . ALA A 1 428 ? 8.344 45.5 43.344 1 95.5 428 ALA A O 1
ATOM 3429 N N . GLY A 1 429 ? 10.312 44.656 43.094 1 94.62 429 GLY A N 1
ATOM 3430 C CA . GLY A 1 429 ? 9.781 43.312 43.062 1 94.62 429 GLY A CA 1
ATOM 3431 C C . GLY A 1 429 ? 9.57 42.781 41.656 1 94.62 429 GLY A C 1
ATOM 3432 O O . GLY A 1 429 ? 8.992 41.719 41.469 1 94.62 429 GLY A O 1
ATOM 3433 N N . GLY A 1 430 ? 9.938 43.531 40.688 1 96.69 430 GLY A N 1
ATOM 3434 C CA . GLY A 1 430 ? 9.836 43.125 39.281 1 96.69 430 GLY A CA 1
ATOM 3435 C C . GLY A 1 430 ? 11.109 42.5 38.75 1 96.69 430 GLY A C 1
ATOM 3436 O O . GLY A 1 430 ? 11.961 42.031 39.531 1 96.69 430 GLY A O 1
ATOM 3437 N N . PRO A 1 431 ? 11.18 42.344 37.469 1 96.31 431 PRO A N 1
ATOM 3438 C CA . PRO A 1 431 ? 12.359 41.688 36.906 1 96.31 431 PRO A CA 1
ATOM 3439 C C . PRO A 1 431 ? 13.602 42.594 36.938 1 96.31 431 PRO A C 1
ATOM 3441 O O . PRO A 1 431 ? 13.484 43.812 36.969 1 96.31 431 PRO A O 1
ATOM 3444 N N . ARG A 1 432 ? 14.789 41.969 36.938 1 94.94 432 ARG A N 1
ATOM 3445 C CA . ARG A 1 432 ? 16.047 42.688 36.75 1 94.94 432 ARG A CA 1
ATOM 3446 C C . ARG A 1 432 ? 16.203 43.156 35.281 1 94.94 432 ARG A C 1
ATOM 3448 O O . ARG A 1 432 ? 15.312 42.938 34.469 1 94.94 432 ARG A O 1
ATOM 3455 N N . LEU A 1 433 ? 17.234 43.875 35.031 1 95 433 LEU A N 1
ATOM 3456 C CA . LEU A 1 433 ? 17.453 44.312 33.656 1 95 433 LEU A CA 1
ATOM 3457 C C . LEU A 1 433 ? 17.609 43.156 32.719 1 95 433 LEU A C 1
ATOM 3459 O O . LEU A 1 433 ? 18.516 42.344 32.875 1 95 433 LEU A O 1
ATOM 3463 N N . VAL A 1 434 ? 16.641 43.094 31.859 1 95.12 434 VAL A N 1
ATOM 3464 C CA . VAL A 1 434 ? 16.594 41.938 30.953 1 95.12 434 VAL A CA 1
ATOM 3465 C C . VAL A 1 434 ? 16.609 42.438 29.516 1 95.12 434 VAL A C 1
ATOM 3467 O O . VAL A 1 434 ? 16.344 43.625 29.25 1 95.12 434 VAL A O 1
ATOM 3470 N N . PHE A 1 435 ? 16.984 41.531 28.609 1 93.44 435 PHE A N 1
ATOM 3471 C CA . PHE A 1 435 ? 16.812 41.719 27.172 1 93.44 435 PHE A CA 1
ATOM 3472 C C . PHE A 1 435 ? 16.297 40.469 26.516 1 93.44 435 PHE A C 1
ATOM 3474 O O . PHE A 1 435 ? 16.438 39.375 27.062 1 93.44 435 PHE A O 1
ATOM 3481 N N . ASP A 1 436 ? 15.562 40.625 25.391 1 92.75 436 ASP A N 1
ATOM 3482 C CA . ASP A 1 436 ? 14.992 39.531 24.594 1 92.75 436 ASP A CA 1
ATOM 3483 C C . ASP A 1 436 ? 13.859 38.844 25.359 1 92.75 436 ASP A C 1
ATOM 3485 O O . ASP A 1 436 ? 13.688 37.625 25.25 1 92.75 436 ASP A O 1
ATOM 3489 N N . HIS A 1 437 ? 13.219 39.531 26.266 1 95.75 437 HIS A N 1
ATOM 3490 C CA . HIS A 1 437 ? 11.992 39.094 26.906 1 95.75 437 HIS A CA 1
ATOM 3491 C C . HIS A 1 437 ? 10.773 39.375 26.047 1 95.75 437 HIS A C 1
ATOM 3493 O O . HIS A 1 437 ? 10.906 39.875 24.922 1 95.75 437 HIS A O 1
ATOM 3499 N N . GLN A 1 438 ? 9.633 38.875 26.5 1 96.81 438 GLN A N 1
ATOM 3500 C CA . GLN A 1 438 ? 8.375 39.219 25.844 1 96.81 438 GLN A CA 1
ATOM 3501 C C . GLN A 1 438 ? 7.398 39.875 26.812 1 96.81 438 GLN A C 1
ATOM 3503 O O . GLN A 1 438 ? 7.457 39.625 28.016 1 96.81 438 GLN A O 1
ATOM 3508 N N . MET A 1 439 ? 6.559 40.719 26.266 1 97.81 439 MET A N 1
ATOM 3509 C CA . MET A 1 439 ? 5.555 41.406 27.062 1 97.81 439 MET A CA 1
ATOM 3510 C C . MET A 1 439 ? 4.184 41.344 26.391 1 97.81 439 MET A C 1
ATOM 3512 O O . MET A 1 439 ? 4.078 41.438 25.172 1 97.81 439 MET A O 1
ATOM 3516 N N . CYS A 1 440 ? 3.188 41.125 27.234 1 97.56 440 CYS A N 1
ATOM 3517 C CA . CYS A 1 440 ? 1.796 41.188 26.797 1 97.56 440 CYS A CA 1
ATOM 3518 C C . CYS A 1 440 ? 0.953 41.969 27.797 1 97.56 440 CYS A C 1
ATOM 3520 O O . CYS A 1 440 ? 1.344 42.156 28.953 1 97.56 440 CYS A O 1
ATOM 3522 N N . ILE A 1 441 ? -0.142 42.469 27.328 1 97.19 441 ILE A N 1
ATOM 3523 C CA . ILE A 1 441 ? -1.003 43.219 28.234 1 97.19 441 ILE A CA 1
ATOM 3524 C C . ILE A 1 441 ? -2.42 42.656 28.188 1 97.19 441 ILE A C 1
ATOM 3526 O O . ILE A 1 441 ? -2.908 42.281 27.125 1 97.19 441 ILE A O 1
ATOM 3530 N N . ASP A 1 442 ? -2.967 42.5 29.312 1 95.31 442 ASP A N 1
ATOM 3531 C CA . ASP A 1 442 ? -4.395 42.281 29.5 1 95.31 442 ASP A CA 1
ATOM 3532 C C . ASP A 1 442 ? -5.137 43.594 29.781 1 95.31 442 ASP A C 1
ATOM 3534 O O . ASP A 1 442 ? -5.145 44.062 30.906 1 95.31 442 ASP A O 1
ATOM 3538 N N . ALA A 1 443 ? -5.746 44.094 28.797 1 92.06 443 ALA A N 1
ATOM 3539 C CA . ALA A 1 443 ? -6.383 45.406 28.891 1 92.06 443 ALA A CA 1
ATOM 3540 C C . ALA A 1 443 ? -7.531 45.375 29.891 1 92.06 443 ALA A C 1
ATOM 3542 O O . ALA A 1 443 ? -7.797 46.375 30.562 1 92.06 443 ALA A O 1
ATOM 3543 N N . ASP A 1 444 ? -8.133 44.25 30.047 1 90.81 444 ASP A N 1
ATOM 3544 C CA . ASP A 1 444 ? -9.305 44.156 30.922 1 90.81 444 ASP A CA 1
ATOM 3545 C C . ASP A 1 444 ? -8.906 44.281 32.375 1 90.81 444 ASP A C 1
ATOM 3547 O O . ASP A 1 444 ? -9.547 45 33.156 1 90.81 444 ASP A O 1
ATOM 3551 N N . THR A 1 445 ? -7.867 43.594 32.688 1 92.94 445 THR A N 1
ATOM 3552 C CA . THR A 1 445 ? -7.457 43.625 34.094 1 92.94 445 THR A CA 1
ATOM 3553 C C . THR A 1 445 ? -6.328 44.625 34.312 1 92.94 445 THR A C 1
ATOM 3555 O O . THR A 1 445 ? -5.852 44.781 35.438 1 92.94 445 THR A O 1
ATOM 3558 N N . GLN A 1 446 ? -5.914 45.281 33.25 1 93.44 446 GLN A N 1
ATOM 3559 C CA . GLN A 1 446 ? -4.836 46.25 33.312 1 93.44 446 GLN A CA 1
ATOM 3560 C C . GLN A 1 446 ? -3.582 45.656 33.938 1 93.44 446 GLN A C 1
ATOM 3562 O O . GLN A 1 446 ? -3.039 46.219 34.906 1 93.44 446 GLN A O 1
ATOM 3567 N N . THR A 1 447 ? -3.262 44.562 33.375 1 97.12 447 THR A N 1
ATOM 3568 C CA . THR A 1 447 ? -2.1 43.812 33.844 1 97.12 447 THR A CA 1
ATOM 3569 C C . THR A 1 447 ? -1.103 43.594 32.719 1 97.12 447 THR A C 1
ATOM 3571 O O . THR A 1 447 ? -1.483 43.188 31.609 1 97.12 447 THR A O 1
ATOM 3574 N N . ILE A 1 448 ? 0.153 43.938 32.906 1 98.12 448 ILE A N 1
ATOM 3575 C CA . ILE A 1 448 ? 1.216 43.625 31.969 1 98.12 448 ILE A CA 1
ATOM 3576 C C . ILE A 1 448 ? 1.972 42.375 32.406 1 98.12 448 ILE A C 1
ATOM 3578 O O . ILE A 1 448 ? 2.385 42.281 33.562 1 98.12 448 ILE A O 1
ATOM 3582 N N . TYR A 1 449 ? 2.109 41.438 31.516 1 98.25 449 TYR A N 1
ATOM 3583 C CA . TYR A 1 449 ? 2.871 40.219 31.797 1 98.25 449 TYR A CA 1
ATOM 3584 C C . TYR A 1 449 ? 4.234 40.281 31.109 1 98.25 449 TYR A C 1
ATOM 3586 O O . TYR A 1 449 ? 4.34 40.688 29.953 1 98.25 449 TYR A O 1
ATOM 3594 N N . VAL A 1 450 ? 5.262 39.938 31.812 1 98.19 450 VAL A N 1
ATOM 3595 C CA . VAL A 1 450 ? 6.633 39.938 31.297 1 98.19 450 VAL A CA 1
ATOM 3596 C C . VAL A 1 450 ? 7.238 38.531 31.531 1 98.19 450 VAL A C 1
ATOM 3598 O O . VAL A 1 450 ? 7.246 38.031 32.656 1 98.19 450 VAL A O 1
ATOM 3601 N N . PHE A 1 451 ? 7.695 38.031 30.469 1 97.25 451 PHE A N 1
ATOM 3602 C CA . PHE A 1 451 ? 8.234 36.688 30.609 1 97.25 451 PHE A CA 1
ATOM 3603 C C . PHE A 1 451 ? 9.531 36.531 29.828 1 97.25 451 PHE A C 1
ATOM 3605 O O . PHE A 1 451 ? 9.633 36.969 28.688 1 97.25 451 PHE A O 1
ATOM 3612 N N . GLY A 1 452 ? 10.422 35.812 30.5 1 95.56 452 GLY A N 1
ATOM 3613 C CA . GLY A 1 452 ? 11.648 35.406 29.828 1 95.56 452 GLY A CA 1
ATOM 3614 C C . GLY A 1 452 ? 12.656 36.531 29.672 1 95.56 452 GLY A C 1
ATOM 3615 O O . GLY A 1 452 ? 12.531 37.562 30.328 1 95.56 452 GLY A O 1
ATOM 3616 N N . GLY A 1 453 ? 13.719 36.219 28.766 1 94 453 GLY A N 1
ATOM 3617 C CA . GLY A 1 453 ? 14.836 37.125 28.547 1 94 453 GLY A CA 1
ATOM 3618 C C . GLY A 1 453 ? 16.062 36.781 29.375 1 94 453 GLY A C 1
ATOM 3619 O O . GLY A 1 453 ? 15.953 36.062 30.375 1 94 453 GLY A O 1
ATOM 3620 N N . ARG A 1 454 ? 17.109 37.281 28.938 1 93.31 454 ARG A N 1
ATOM 3621 C CA . ARG A 1 454 ? 18.375 37.094 29.656 1 93.31 454 ARG A CA 1
ATOM 3622 C C . ARG A 1 454 ? 18.641 38.219 30.625 1 93.31 454 ARG A C 1
ATOM 3624 O O . ARG A 1 454 ? 18.484 39.375 30.281 1 93.31 454 ARG A O 1
ATOM 3631 N N . VAL A 1 455 ? 18.984 37.844 31.828 1 93.12 455 VAL A N 1
ATOM 3632 C CA . VAL A 1 455 ? 19.344 38.844 32.812 1 93.12 455 VAL A CA 1
ATOM 3633 C C . VAL A 1 455 ? 20.797 39.25 32.625 1 93.12 455 VAL A C 1
ATOM 3635 O O . VAL A 1 455 ? 21.688 38.406 32.531 1 93.12 455 VAL A O 1
ATOM 3638 N N . LEU A 1 456 ? 21 40.531 32.438 1 89.44 456 LEU A N 1
ATOM 3639 C CA . LEU A 1 456 ? 22.359 41 32.281 1 89.44 456 LEU A CA 1
ATOM 3640 C C . LEU A 1 456 ? 23.172 40.688 33.562 1 89.44 456 LEU A C 1
ATOM 3642 O O . LEU A 1 456 ? 22.719 41 34.656 1 89.44 456 LEU A O 1
ATOM 3646 N N . PRO A 1 457 ? 24.312 40.125 33.406 1 86.12 457 PRO A N 1
ATOM 3647 C CA . PRO A 1 457 ? 25.094 39.719 34.594 1 86.12 457 PRO A CA 1
ATOM 3648 C C . PRO A 1 457 ? 25.641 40.906 35.375 1 86.12 457 PRO A C 1
ATOM 3650 O O . PRO A 1 457 ? 26.172 41.844 34.781 1 86.12 457 PRO A O 1
ATOM 3653 N N . ALA A 1 458 ? 25.453 40.875 36.656 1 76.62 458 ALA A N 1
ATOM 3654 C CA . ALA A 1 458 ? 25.953 41.906 37.531 1 76.62 458 ALA A CA 1
ATOM 3655 C C . ALA A 1 458 ? 27.344 41.562 38.094 1 76.62 458 ALA A C 1
ATOM 3657 O O . ALA A 1 458 ? 28.062 42.406 38.594 1 76.62 458 ALA A O 1
ATOM 3658 N N . ASN A 1 459 ? 27.656 40.281 38.062 1 77.75 459 ASN A N 1
ATOM 3659 C CA . ASN A 1 459 ? 28.938 39.812 38.594 1 77.75 459 ASN A CA 1
ATOM 3660 C C . ASN A 1 459 ? 29.531 38.688 37.75 1 77.75 459 ASN A C 1
ATOM 3662 O O . ASN A 1 459 ? 28.891 38.25 36.781 1 77.75 459 ASN A O 1
ATOM 3666 N N . THR A 1 460 ? 30.734 38.375 38.031 1 76.06 460 THR A N 1
ATOM 3667 C CA . THR A 1 460 ? 31.5 37.406 37.25 1 76.06 460 THR A CA 1
ATOM 3668 C C . THR A 1 460 ? 30.859 36 37.344 1 76.06 460 THR A C 1
ATOM 3670 O O . THR A 1 460 ? 30.969 35.219 36.406 1 76.06 460 THR A O 1
ATOM 3673 N N . GLU A 1 461 ? 30.219 35.719 38.406 1 75.31 461 GLU A N 1
ATOM 3674 C CA . GLU A 1 461 ? 29.578 34.406 38.562 1 75.31 461 GLU A CA 1
ATOM 3675 C C . GLU A 1 461 ? 28.422 34.219 37.594 1 75.31 461 GLU A C 1
ATOM 3677 O O . GLU A 1 461 ? 28.203 33.156 37.062 1 75.31 461 GLU A O 1
ATOM 3682 N N . GLU A 1 462 ? 27.75 35.281 37.375 1 79.31 462 GLU A N 1
ATOM 3683 C CA . GLU A 1 462 ? 26.562 35.25 36.531 1 79.31 462 GLU A CA 1
ATOM 3684 C C . GLU A 1 462 ? 26.953 35.188 35.031 1 79.31 462 GLU A C 1
ATOM 3686 O O . GLU A 1 462 ? 26.125 34.844 34.188 1 79.31 462 GLU A O 1
ATOM 3691 N N . VAL A 1 463 ? 28.172 35.531 34.781 1 76.38 463 VAL A N 1
ATOM 3692 C CA . VAL A 1 463 ? 28.672 35.406 33.406 1 76.38 463 VAL A CA 1
ATOM 3693 C C . VAL A 1 463 ? 28.844 33.938 33.031 1 76.38 463 VAL A C 1
ATOM 3695 O O . VAL A 1 463 ? 28.578 33.531 31.906 1 76.38 463 VAL A O 1
ATOM 3698 N N . VAL A 1 464 ? 29.266 33.156 34.062 1 76.25 464 VAL A N 1
ATOM 3699 C CA . VAL A 1 464 ? 29.547 31.734 33.844 1 76.25 464 VAL A CA 1
ATOM 3700 C C . VAL A 1 464 ? 28.219 30.969 33.75 1 76.25 464 VAL A C 1
ATOM 3702 O O . VAL A 1 464 ? 28.094 30.031 32.938 1 76.25 464 VAL A O 1
ATOM 3705 N N . SER A 1 465 ? 27.203 31.391 34.562 1 82.38 465 SER A N 1
ATOM 3706 C CA . SER A 1 465 ? 25.891 30.75 34.562 1 82.38 465 SER A CA 1
ATOM 3707 C C . SER A 1 465 ? 24.797 31.734 34.188 1 82.38 465 SER A C 1
ATOM 3709 O O . SER A 1 465 ? 24.25 32.438 35.062 1 82.38 465 SER A O 1
ATOM 3711 N N . PRO A 1 466 ? 24.438 31.719 32.938 1 85.56 466 PRO A N 1
ATOM 3712 C CA . PRO A 1 466 ? 23.453 32.688 32.469 1 85.56 466 PRO A CA 1
ATOM 3713 C C . PRO A 1 466 ? 22.125 32.594 33.25 1 85.56 466 PRO A C 1
ATOM 3715 O O . PRO A 1 466 ? 21.688 31.469 33.562 1 85.56 466 PRO A O 1
ATOM 3718 N N . GLN A 1 467 ? 21.594 33.75 33.594 1 89.12 467 GLN A N 1
ATOM 3719 C CA . GLN A 1 467 ? 20.312 33.812 34.281 1 89.12 467 GLN A CA 1
ATOM 3720 C C . GLN A 1 467 ? 19.203 34.312 33.344 1 89.12 467 GLN A C 1
ATOM 3722 O O . GLN A 1 467 ? 19.438 35.094 32.438 1 89.12 467 GLN A O 1
ATOM 3727 N N . TYR A 1 468 ? 18.016 33.75 33.531 1 94.44 468 TYR A N 1
ATOM 3728 C CA . TYR A 1 468 ? 16.844 34.125 32.781 1 94.44 468 TYR A CA 1
ATOM 3729 C C . TYR A 1 468 ? 15.766 34.719 33.688 1 94.44 468 TYR A C 1
ATOM 3731 O O . TYR A 1 468 ? 15.797 34.5 34.906 1 94.44 468 TYR A O 1
ATOM 3739 N N . SER A 1 469 ? 14.859 35.469 33.125 1 95.75 469 SER A N 1
ATOM 3740 C CA . SER A 1 469 ? 13.797 36.094 33.906 1 95.75 469 SER A CA 1
ATOM 3741 C C . SER A 1 469 ? 12.516 35.25 33.844 1 95.75 469 SER A C 1
ATOM 3743 O O . SER A 1 469 ? 12.133 34.75 32.812 1 95.75 469 SER A O 1
ATOM 3745 N N . GLY A 1 470 ? 11.883 35.094 34.938 1 96.06 470 GLY A N 1
ATOM 3746 C CA . GLY A 1 470 ? 10.633 34.344 35.031 1 96.06 470 GLY A CA 1
ATOM 3747 C C . GLY A 1 470 ? 9.445 35.094 34.469 1 96.06 470 GLY A C 1
ATOM 3748 O O . GLY A 1 470 ? 9.594 35.938 33.594 1 96.06 470 GLY A O 1
ATOM 3749 N N . LEU A 1 471 ? 8.266 34.625 34.938 1 97.38 471 LEU A N 1
ATOM 3750 C CA . LEU A 1 471 ? 7.031 35.312 34.562 1 97.38 471 LEU A CA 1
ATOM 3751 C C . LEU A 1 471 ? 6.582 36.281 35.656 1 97.38 471 LEU A C 1
ATOM 3753 O O . LEU A 1 471 ? 6.391 35.906 36.781 1 97.38 471 LEU A O 1
ATOM 3757 N N . TYR A 1 472 ? 6.438 37.531 35.25 1 98 472 TYR A N 1
ATOM 3758 C CA . TYR A 1 472 ? 6.016 38.594 36.188 1 98 472 TYR A CA 1
ATOM 3759 C C . TYR A 1 472 ? 4.719 39.25 35.719 1 98 472 TYR A C 1
ATOM 3761 O O . TYR A 1 472 ? 4.43 39.281 34.5 1 98 472 TYR A O 1
ATOM 3769 N N . ALA A 1 473 ? 3.98 39.719 36.688 1 97.5 473 ALA A N 1
ATOM 3770 C CA . ALA A 1 473 ? 2.818 40.562 36.406 1 97.5 473 ALA A CA 1
ATOM 3771 C C . ALA A 1 473 ? 2.996 41.969 36.969 1 97.5 473 ALA A C 1
ATOM 3773 O O . ALA A 1 473 ? 3.453 42.125 38.125 1 97.5 473 ALA A O 1
ATOM 3774 N N . TYR A 1 474 ? 2.768 43 36.219 1 98.25 474 TYR A N 1
ATOM 3775 C CA . TYR A 1 474 ? 2.688 44.375 36.688 1 98.25 474 TYR A CA 1
ATOM 3776 C C . TYR A 1 474 ? 1.246 44.875 36.656 1 98.25 474 TYR A C 1
ATOM 3778 O O . TYR A 1 474 ? 0.629 45 35.594 1 98.25 474 TYR A O 1
ATOM 3786 N N . TYR A 1 475 ? 0.779 45.188 37.812 1 96.88 475 TYR A N 1
ATOM 3787 C CA . TYR A 1 475 ? -0.577 45.719 37.906 1 96.88 475 TYR A CA 1
ATOM 3788 C C . TYR A 1 475 ? -0.583 47.219 37.781 1 96.88 475 TYR A C 1
ATOM 3790 O O . TYR A 1 475 ? -0.189 47.938 38.719 1 96.88 475 TYR A O 1
ATOM 3798 N N . ILE A 1 476 ? -1.074 47.688 36.75 1 96.25 476 ILE A N 1
ATOM 3799 C CA . ILE A 1 476 ? -1.004 49.125 36.375 1 96.25 476 ILE A CA 1
ATOM 3800 C C . ILE A 1 476 ? -1.754 49.938 37.406 1 96.25 476 ILE A C 1
ATOM 3802 O O . ILE A 1 476 ? -1.297 51.031 37.812 1 96.25 476 ILE A O 1
ATOM 3806 N N . SER A 1 477 ? -2.863 49.531 37.906 1 93.44 477 SER A N 1
ATOM 3807 C CA . SER A 1 477 ? -3.707 50.281 38.812 1 93.44 477 SER A CA 1
ATOM 3808 C C . SER A 1 477 ? -3.002 50.531 40.156 1 93.44 477 SER A C 1
ATOM 3810 O O . SER A 1 477 ? -3.117 51.594 40.75 1 93.44 477 SER A O 1
ATOM 3812 N N . THR A 1 478 ? -2.205 49.531 40.562 1 94.81 478 THR A N 1
ATOM 3813 C CA . THR A 1 478 ? -1.569 49.656 41.875 1 94.81 478 THR A CA 1
ATOM 3814 C C . THR A 1 478 ? -0.085 49.969 41.719 1 94.81 478 THR A C 1
ATOM 3816 O O . THR A 1 478 ? 0.566 50.375 42.688 1 94.81 478 THR A O 1
ATOM 3819 N N . GLY A 1 479 ? 0.395 49.812 40.531 1 94.62 479 GLY A N 1
ATOM 3820 C CA . GLY A 1 479 ? 1.812 50.031 40.312 1 94.62 479 GLY A CA 1
ATOM 3821 C C . GLY A 1 479 ? 2.701 49.031 41 1 94.62 479 GLY A C 1
ATOM 3822 O O . GLY A 1 479 ? 3.762 49.406 41.531 1 94.62 479 GLY A O 1
ATOM 3823 N N . THR A 1 480 ? 2.246 47.812 41.125 1 96.44 480 THR A N 1
ATOM 3824 C CA . THR A 1 480 ? 2.98 46.781 41.875 1 96.44 480 THR A CA 1
ATOM 3825 C C . THR A 1 480 ? 3.338 45.594 40.969 1 96.44 480 THR A C 1
ATOM 3827 O O . THR A 1 480 ? 2.656 45.344 39.969 1 96.44 480 THR A O 1
ATOM 3830 N N . TRP A 1 481 ? 4.422 44.969 41.312 1 97.06 481 TRP A N 1
ATOM 3831 C CA . TRP A 1 481 ? 4.91 43.781 40.594 1 97.06 481 TRP A CA 1
ATOM 3832 C C . TRP A 1 481 ? 4.629 42.5 41.375 1 97.06 481 TRP A C 1
ATOM 3834 O O . TRP A 1 481 ? 4.605 42.531 42.625 1 97.06 481 TRP A O 1
ATOM 3844 N N . GLN A 1 482 ? 4.332 41.438 40.656 1 96.56 482 GLN A N 1
ATOM 3845 C CA . GLN A 1 482 ? 4.18 40.094 41.25 1 96.56 482 GLN A CA 1
ATOM 3846 C C . GLN A 1 482 ? 4.922 39.062 40.438 1 96.56 482 GLN A C 1
ATOM 3848 O O . GLN A 1 482 ? 4.828 39.031 39.219 1 96.56 482 GLN A O 1
ATOM 3853 N N . LEU A 1 483 ? 5.695 38.25 41.125 1 95.69 483 LEU A N 1
ATOM 3854 C CA . LEU A 1 483 ? 6.328 37.094 40.469 1 95.69 483 LEU A CA 1
ATOM 3855 C C . LEU A 1 483 ? 5.355 35.938 40.375 1 95.69 483 LEU A C 1
ATOM 3857 O O . LEU A 1 483 ? 4.863 35.438 41.375 1 95.69 483 LEU A O 1
ATOM 3861 N N . LEU A 1 484 ? 5.035 35.531 39.219 1 94.56 484 LEU A N 1
ATOM 3862 C CA . LEU A 1 484 ? 4.086 34.438 38.969 1 94.56 484 LEU A CA 1
ATOM 3863 C C . LEU A 1 484 ? 4.812 33.094 38.844 1 94.56 484 LEU A C 1
ATOM 3865 O O . LEU A 1 484 ? 4.359 32.094 39.375 1 94.56 484 LEU A O 1
ATOM 3869 N N . LEU A 1 485 ? 5.812 33.031 37.969 1 93.5 485 LEU A N 1
ATOM 3870 C CA . LEU A 1 485 ? 6.664 31.859 37.781 1 93.5 485 LEU A CA 1
ATOM 3871 C C . LEU A 1 485 ? 8.141 32.25 37.875 1 93.5 485 LEU A C 1
ATOM 3873 O O . LEU A 1 485 ? 8.602 33.125 37.188 1 93.5 485 LEU A O 1
ATOM 3877 N N . ALA A 1 486 ? 8.836 31.531 38.656 1 89.31 486 ALA A N 1
ATOM 3878 C CA . ALA A 1 486 ? 10.25 31.828 38.875 1 89.31 486 ALA A CA 1
ATOM 3879 C C . ALA A 1 486 ? 11.109 31.234 37.75 1 89.31 486 ALA A C 1
ATOM 3881 O O . ALA A 1 486 ? 10.625 30.438 36.938 1 89.31 486 ALA A O 1
ATOM 3882 N N . ASP A 1 487 ? 12.289 31.734 37.656 1 85.12 487 ASP A N 1
ATOM 3883 C CA . ASP A 1 487 ? 13.219 31.203 36.656 1 85.12 487 ASP A CA 1
ATOM 3884 C C . ASP A 1 487 ? 13.438 29.703 36.844 1 85.12 487 ASP A C 1
ATOM 3886 O O . ASP A 1 487 ? 13.406 28.938 35.875 1 85.12 487 ASP A O 1
ATOM 3890 N N . LYS A 1 488 ? 13.719 29.359 38.094 1 82.38 488 LYS A N 1
ATOM 3891 C CA . LYS A 1 488 ? 13.914 27.938 38.375 1 82.38 488 LYS A CA 1
ATOM 3892 C C . LYS A 1 488 ? 12.703 27.344 39.094 1 82.38 488 LYS A C 1
ATOM 3894 O O . LYS A 1 488 ? 12.336 27.797 40.188 1 82.38 488 LYS A O 1
ATOM 3899 N N . HIS A 1 489 ? 11.953 26.594 38.375 1 81.12 489 HIS A N 1
ATOM 3900 C CA . HIS A 1 489 ? 10.812 25.906 38.969 1 81.12 489 HIS A CA 1
ATOM 3901 C C . HIS A 1 489 ? 10.68 24.484 38.438 1 81.12 489 HIS A C 1
ATOM 3903 O O . HIS A 1 489 ? 11.25 24.156 37.406 1 81.12 489 HIS A O 1
ATOM 3909 N N . ASP A 1 490 ? 9.961 23.641 39.156 1 78.31 490 ASP A N 1
ATOM 3910 C CA . ASP A 1 490 ? 9.734 22.25 38.75 1 78.31 490 ASP A CA 1
ATOM 3911 C C . ASP A 1 490 ? 8.297 22.047 38.281 1 78.31 490 ASP A C 1
ATOM 3913 O O . ASP A 1 490 ? 7.832 20.922 38.156 1 78.31 490 ASP A O 1
ATOM 3917 N N . GLU A 1 491 ? 7.68 23.078 37.969 1 78.62 491 GLU A N 1
ATOM 3918 C CA . GLU A 1 491 ? 6.297 22.984 37.531 1 78.62 491 GLU A CA 1
ATOM 3919 C C . GLU A 1 491 ? 6.227 22.641 36.031 1 78.62 491 GLU A C 1
ATOM 3921 O O . GLU A 1 491 ? 7.215 22.766 35.312 1 78.62 491 GLU A O 1
ATOM 3926 N N . ASP A 1 492 ? 5.102 21.969 35.656 1 80.06 492 ASP A N 1
ATOM 3927 C CA . ASP A 1 492 ? 4.852 21.719 34.25 1 80.06 492 ASP A CA 1
ATOM 3928 C C . ASP A 1 492 ? 4.457 23 33.5 1 80.06 492 ASP A C 1
ATOM 3930 O O . ASP A 1 492 ? 3.336 23.109 33 1 80.06 492 ASP A O 1
ATOM 3934 N N . ALA A 1 493 ? 5.418 23.859 33.5 1 87.5 493 ALA A N 1
ATOM 3935 C CA . ALA A 1 493 ? 5.254 25.203 32.906 1 87.5 493 ALA A CA 1
ATOM 3936 C C . ALA A 1 493 ? 6.449 25.562 32.031 1 87.5 493 ALA A C 1
ATOM 3938 O O . ALA A 1 493 ? 7.492 24.906 32.094 1 87.5 493 ALA A O 1
ATOM 3939 N N . PRO A 1 494 ? 6.262 26.516 31.234 1 88.06 494 PRO A N 1
ATOM 3940 C CA . PRO A 1 494 ? 7.387 26.875 30.359 1 88.06 494 PRO A CA 1
ATOM 3941 C C . PRO A 1 494 ? 8.578 27.422 31.141 1 88.06 494 PRO A C 1
ATOM 3943 O O . PRO A 1 494 ? 8.406 28.234 32.062 1 88.06 494 PRO A O 1
ATOM 3946 N N . GLN A 1 495 ? 9.742 26.984 30.766 1 89.5 495 GLN A N 1
ATOM 3947 C CA . GLN A 1 495 ? 10.969 27.547 31.328 1 89.5 495 GLN A CA 1
ATOM 3948 C C . GLN A 1 495 ? 11.328 28.875 30.672 1 89.5 495 GLN A C 1
ATOM 3950 O O . GLN A 1 495 ? 11.133 29.031 29.469 1 89.5 495 GLN A O 1
ATOM 3955 N N . PRO A 1 496 ? 11.797 29.812 31.531 1 93 496 PRO A N 1
ATOM 3956 C CA . PRO A 1 496 ? 12.203 31.078 30.922 1 93 496 PRO A CA 1
ATOM 3957 C C . PRO A 1 496 ? 13.234 30.891 29.812 1 93 496 PRO A C 1
ATOM 3959 O O . PRO A 1 496 ? 14.117 30.031 29.922 1 93 496 PRO A O 1
ATOM 3962 N N . ARG A 1 497 ? 13.148 31.719 28.844 1 91.12 497 ARG A N 1
ATOM 3963 C CA . ARG A 1 497 ? 13.898 31.547 27.609 1 91.12 497 ARG A CA 1
ATOM 3964 C C . ARG A 1 497 ? 14.039 32.875 26.844 1 91.12 497 ARG A C 1
ATOM 3966 O O . ARG A 1 497 ? 13.484 33.875 27.266 1 91.12 497 ARG A O 1
ATOM 3973 N N . VAL A 1 498 ? 14.875 32.75 25.797 1 90.19 498 VAL A N 1
ATOM 3974 C CA . VAL A 1 498 ? 15.016 33.906 24.906 1 90.19 498 VAL A CA 1
ATOM 3975 C C . VAL A 1 498 ? 14.539 33.562 23.5 1 90.19 498 VAL A C 1
ATOM 3977 O O . VAL A 1 498 ? 14.305 32.375 23.203 1 90.19 498 VAL A O 1
ATOM 3980 N N . SER A 1 499 ? 14.273 34.562 22.734 1 87.12 499 SER A N 1
ATOM 3981 C CA . SER A 1 499 ? 13.898 34.438 21.328 1 87.12 499 SER A CA 1
ATOM 3982 C C . SER A 1 499 ? 12.578 33.688 21.188 1 87.12 499 SER A C 1
ATOM 3984 O O . SER A 1 499 ? 12.375 32.938 20.219 1 87.12 499 SER A O 1
ATOM 3986 N N . HIS A 1 500 ? 11.727 33.75 22.25 1 90.31 500 HIS A N 1
ATOM 3987 C CA . HIS A 1 500 ? 10.406 33.125 22.203 1 90.31 500 HIS A CA 1
ATOM 3988 C C . HIS A 1 500 ? 9.336 34.156 21.828 1 90.31 500 HIS A C 1
ATOM 3990 O O . HIS A 1 500 ? 9.609 35.344 21.75 1 90.31 500 HIS A O 1
ATOM 3996 N N . SER A 1 501 ? 8.188 33.656 21.484 1 91.94 501 SER A N 1
ATOM 3997 C CA . SER A 1 501 ? 7.012 34.5 21.312 1 91.94 501 SER A CA 1
ATOM 3998 C C . SER A 1 501 ? 6.016 34.281 22.438 1 91.94 501 SER A C 1
ATOM 4000 O O . SER A 1 501 ? 5.898 33.188 22.984 1 91.94 501 SER A O 1
ATOM 4002 N N . MET A 1 502 ? 5.441 35.281 22.844 1 96 502 MET A N 1
ATOM 4003 C CA . MET A 1 502 ? 4.383 35.25 23.844 1 96 502 MET A CA 1
ATOM 4004 C C . MET A 1 502 ? 3.176 36.062 23.391 1 96 502 MET A C 1
ATOM 4006 O O . MET A 1 502 ? 3.32 37.219 23 1 96 502 MET A O 1
ATOM 4010 N N . LEU A 1 503 ? 2.064 35.406 23.375 1 96.69 503 LEU A N 1
ATOM 4011 C CA . LEU A 1 503 ? 0.836 36.031 22.906 1 96.69 503 LEU A CA 1
ATOM 4012 C C . LEU A 1 503 ? -0.27 35.906 23.938 1 96.69 503 LEU A C 1
ATOM 4014 O O . LEU A 1 503 ? -0.341 34.938 24.672 1 96.69 503 LEU A O 1
ATOM 4018 N N . PHE A 1 504 ? -1.115 36.969 24.031 1 95.56 504 PHE A N 1
ATOM 4019 C CA . PHE A 1 504 ? -2.246 36.938 24.953 1 95.56 504 PHE A CA 1
ATOM 4020 C C . PHE A 1 504 ? -3.557 36.781 24.188 1 95.56 504 PHE A C 1
ATOM 4022 O O . PHE A 1 504 ? -3.861 37.531 23.281 1 95.56 504 PHE A O 1
ATOM 4029 N N . HIS A 1 505 ? -4.297 35.719 24.562 1 94.06 505 HIS A N 1
ATOM 4030 C CA . HIS A 1 505 ? -5.637 35.5 24.031 1 94.06 505 HIS A CA 1
ATOM 4031 C C . HIS A 1 505 ? -6.703 36.094 24.953 1 94.06 505 HIS A C 1
ATOM 4033 O O . HIS A 1 505 ? -7.035 35.5 25.984 1 94.06 505 HIS A O 1
ATOM 4039 N N . PRO A 1 506 ? -7.301 37.125 24.578 1 89.69 506 PRO A N 1
ATOM 4040 C CA . PRO A 1 506 ? -8.195 37.844 25.484 1 89.69 506 PRO A CA 1
ATOM 4041 C C . PRO A 1 506 ? -9.477 37.062 25.781 1 89.69 506 PRO A C 1
ATOM 4043 O O . PRO A 1 506 ? -10.078 37.25 26.844 1 89.69 506 PRO A O 1
ATOM 4046 N N . VAL A 1 507 ? -9.914 36.281 24.891 1 87.19 507 VAL A N 1
ATOM 4047 C CA . VAL A 1 507 ? -11.148 35.5 25.078 1 87.19 507 VAL A CA 1
ATOM 4048 C C . VAL A 1 507 ? -10.875 34.312 26.016 1 87.19 507 VAL A C 1
ATOM 4050 O O . VAL A 1 507 ? -11.609 34.094 26.984 1 87.19 507 VAL A O 1
ATOM 4053 N N . GLN A 1 508 ? -9.812 33.656 25.781 1 86.19 508 GLN A N 1
ATOM 4054 C CA . GLN A 1 508 ? -9.453 32.5 26.594 1 86.19 508 GLN A CA 1
ATOM 4055 C C . GLN A 1 508 ? -8.758 32.938 27.891 1 86.19 508 GLN A C 1
ATOM 4057 O O . GLN A 1 508 ? -8.656 32.156 28.844 1 86.19 508 GLN A O 1
ATOM 4062 N N . ARG A 1 509 ? -8.266 34.125 27.906 1 90.56 509 ARG A N 1
ATOM 4063 C CA . ARG A 1 509 ? -7.48 34.719 29 1 90.56 509 ARG A CA 1
ATOM 4064 C C . ARG A 1 509 ? -6.258 33.844 29.297 1 90.56 509 ARG A C 1
ATOM 4066 O O . ARG A 1 509 ? -6.031 33.469 30.453 1 90.56 509 ARG A O 1
ATOM 4073 N N . ARG A 1 510 ? -5.609 33.5 28.266 1 93.75 510 ARG A N 1
ATOM 4074 C CA . ARG A 1 510 ? -4.418 32.656 28.344 1 93.75 510 ARG A CA 1
ATOM 4075 C C . ARG A 1 510 ? -3.234 33.344 27.641 1 93.75 510 ARG A C 1
ATOM 4077 O O . ARG A 1 510 ? -3.406 34 26.641 1 93.75 510 ARG A O 1
ATOM 4084 N N . LEU A 1 511 ? -2.047 33.156 28.266 1 95.88 511 LEU A N 1
ATOM 4085 C CA . LEU A 1 511 ? -0.792 33.438 27.578 1 95.88 511 LEU A CA 1
ATOM 4086 C C . LEU A 1 511 ? -0.305 32.219 26.797 1 95.88 511 LEU A C 1
ATOM 4088 O O . LEU A 1 511 ? -0.317 31.094 27.328 1 95.88 511 LEU A O 1
ATOM 4092 N N . TYR A 1 512 ? -0.028 32.438 25.562 1 93.75 512 TYR A N 1
ATOM 4093 C CA . TYR A 1 512 ? 0.605 31.375 24.766 1 93.75 512 TYR A CA 1
ATOM 4094 C C . TYR A 1 512 ? 2.086 31.672 24.562 1 93.75 512 TYR A C 1
ATOM 4096 O O . TYR A 1 512 ? 2.451 32.75 24.078 1 93.75 512 TYR A O 1
ATOM 4104 N N . ILE A 1 513 ? 2.951 30.766 24.953 1 92.62 513 ILE A N 1
ATOM 4105 C CA . ILE A 1 513 ? 4.398 30.906 24.844 1 92.62 513 ILE A CA 1
ATOM 4106 C C . ILE A 1 513 ? 4.938 29.875 23.844 1 92.62 513 ILE A C 1
ATOM 4108 O O . ILE A 1 513 ? 4.785 28.656 24.062 1 92.62 513 ILE A O 1
ATOM 4112 N N . PHE A 1 514 ? 5.551 30.422 22.859 1 88.31 514 PHE A N 1
ATOM 4113 C CA . PHE A 1 514 ? 5.961 29.531 21.781 1 88.31 514 PHE A CA 1
ATOM 4114 C C . PHE A 1 514 ? 7.457 29.656 21.516 1 88.31 514 PHE A C 1
ATOM 4116 O O . PHE A 1 514 ? 7.992 30.75 21.422 1 88.31 514 PHE A O 1
ATOM 4123 N N . ALA A 1 515 ? 8.156 28.484 21.453 1 82.69 515 ALA A N 1
ATOM 4124 C CA . ALA A 1 515 ? 9.531 28.312 21 1 82.69 515 ALA A CA 1
ATOM 4125 C C . ALA A 1 515 ? 10.492 29.141 21.844 1 82.69 515 ALA A C 1
ATOM 4127 O O . ALA A 1 515 ? 10.203 29.438 23 1 82.69 515 ALA A O 1
ATOM 4128 N N . GLY A 1 516 ? 11.695 29.266 21.312 1 83.12 516 GLY A N 1
ATOM 4129 C CA . GLY A 1 516 ? 12.742 30 22 1 83.12 516 GLY A CA 1
ATOM 4130 C C . GLY A 1 516 ? 14 29.203 22.219 1 83.12 516 GLY A C 1
ATOM 4131 O O . GLY A 1 516 ? 14.234 28.188 21.547 1 83.12 516 GLY A O 1
ATOM 4132 N N . GLN A 1 517 ? 14.836 29.859 23.078 1 82.75 517 GLN A N 1
ATOM 4133 C CA . GLN A 1 517 ? 16.125 29.234 23.359 1 82.75 517 GLN A CA 1
ATOM 4134 C C . GLN A 1 517 ? 16.5 29.375 24.828 1 82.75 517 GLN A C 1
ATOM 4136 O O . GLN A 1 517 ? 16.25 30.406 25.438 1 82.75 517 GLN A O 1
ATOM 4141 N N . ARG A 1 518 ? 16.984 28.312 25.344 1 83.94 518 ARG A N 1
ATOM 4142 C CA . ARG A 1 518 ? 17.562 28.312 26.688 1 83.94 518 ARG A CA 1
ATOM 4143 C C . ARG A 1 518 ? 18.922 27.641 26.703 1 83.94 518 ARG A C 1
ATOM 4145 O O . ARG A 1 518 ? 19.047 26.484 26.281 1 83.94 518 ARG A O 1
ATOM 4152 N N . ASN A 1 519 ? 19.859 28.438 27.047 1 80.31 519 ASN A N 1
ATOM 4153 C CA . ASN A 1 519 ? 21.234 27.969 26.922 1 80.31 519 ASN A CA 1
ATOM 4154 C C . ASN A 1 519 ? 21.547 27.531 25.5 1 80.31 519 ASN A C 1
ATOM 4156 O O . ASN A 1 519 ? 21.328 28.281 24.547 1 80.31 519 ASN A O 1
ATOM 4160 N N . LYS A 1 520 ? 22 26.344 25.297 1 71.62 520 LYS A N 1
ATOM 4161 C CA . LYS A 1 520 ? 22.344 25.891 23.953 1 71.62 520 LYS A CA 1
ATOM 4162 C C . LYS A 1 520 ? 21.188 25.125 23.312 1 71.62 520 LYS A C 1
ATOM 4164 O O . LYS A 1 520 ? 21.266 24.75 22.141 1 71.62 520 LYS A O 1
ATOM 4169 N N . GLU A 1 521 ? 20.109 25.141 24.047 1 71.88 521 GLU A N 1
ATOM 4170 C CA . GLU A 1 521 ? 19 24.328 23.562 1 71.88 521 GLU A CA 1
ATOM 4171 C C . GLU A 1 521 ? 17.953 25.188 22.875 1 71.88 521 GLU A C 1
ATOM 4173 O O . GLU A 1 521 ? 17.516 26.203 23.422 1 71.88 521 GLU A O 1
ATOM 4178 N N . HIS A 1 522 ? 17.609 24.844 21.719 1 72.38 522 HIS A N 1
ATOM 4179 C CA . HIS A 1 522 ? 16.5 25.484 21 1 72.38 522 HIS A CA 1
ATOM 4180 C C . HIS A 1 522 ? 15.188 24.781 21.312 1 72.38 522 HIS A C 1
ATOM 4182 O O . HIS A 1 522 ? 15.094 23.547 21.219 1 72.38 522 HIS A O 1
ATOM 4188 N N . LEU A 1 523 ? 14.156 25.578 21.719 1 74.44 523 LEU A N 1
ATOM 4189 C CA . LEU A 1 523 ? 12.875 25.047 22.172 1 74.44 523 LEU A CA 1
ATOM 4190 C C . LEU A 1 523 ? 11.797 25.266 21.109 1 74.44 523 LEU A C 1
ATOM 4192 O O . LEU A 1 523 ? 11.758 26.312 20.469 1 74.44 523 LEU A O 1
ATOM 4196 N N . LEU A 1 524 ? 10.992 24.297 20.844 1 70.94 524 LEU A N 1
ATOM 4197 C CA . LEU A 1 524 ? 9.891 24.406 19.891 1 70.94 524 LEU A CA 1
ATOM 4198 C C . LEU A 1 524 ? 8.562 24.062 20.562 1 70.94 524 LEU A C 1
ATOM 4200 O O . LEU A 1 524 ? 7.578 23.766 19.875 1 70.94 524 LEU A O 1
ATOM 4204 N N . ASP A 1 525 ? 8.539 24.125 21.844 1 77.56 525 ASP A N 1
ATOM 4205 C CA . ASP A 1 525 ? 7.332 23.812 22.609 1 77.56 525 ASP A CA 1
ATOM 4206 C C . ASP A 1 525 ? 6.367 25 22.609 1 77.56 525 ASP A C 1
ATOM 4208 O O . ASP A 1 525 ? 6.766 26.125 22.359 1 77.56 525 ASP A O 1
ATOM 4212 N N . LEU A 1 526 ? 5.07 24.703 22.734 1 84 526 LEU A N 1
ATOM 4213 C CA . LEU A 1 526 ? 4.004 25.688 22.891 1 84 526 LEU A CA 1
ATOM 4214 C C . LEU A 1 526 ? 3.26 25.469 24.203 1 84 526 LEU A C 1
ATOM 4216 O O . LEU A 1 526 ? 2.785 24.375 24.484 1 84 526 LEU A O 1
ATOM 4220 N N . TRP A 1 527 ? 3.295 26.547 24.984 1 88.81 527 TRP A N 1
ATOM 4221 C CA . TRP A 1 527 ? 2.674 26.484 26.297 1 88.81 527 TRP A CA 1
ATOM 4222 C C . TRP A 1 527 ? 1.515 27.469 26.406 1 88.81 527 TRP A C 1
ATOM 4224 O O . TRP A 1 527 ? 1.501 28.5 25.719 1 88.81 527 TRP A O 1
ATOM 4234 N N . TRP A 1 528 ? 0.475 27.078 27.172 1 89.56 528 TRP A N 1
ATOM 4235 C CA . TRP A 1 528 ? -0.53 28.062 27.578 1 89.56 528 TRP A CA 1
ATOM 4236 C C . TRP A 1 528 ? -0.51 28.281 29.078 1 89.56 528 TRP A C 1
ATOM 4238 O O . TRP A 1 528 ? -0.17 27.359 29.844 1 89.56 528 TRP A O 1
ATOM 4248 N N . TYR A 1 529 ? -0.681 29.5 29.516 1 93.5 529 TYR A N 1
ATOM 4249 C CA . TYR A 1 529 ? -0.81 29.906 30.906 1 93.5 529 TYR A CA 1
ATOM 4250 C C . TYR A 1 529 ? -2.102 30.688 31.125 1 93.5 529 TYR A C 1
ATOM 4252 O O . TYR A 1 529 ? -2.291 31.766 30.562 1 93.5 529 TYR A O 1
ATOM 4260 N N . GLU A 1 530 ? -2.975 30.141 31.984 1 91.62 530 GLU A N 1
ATOM 4261 C CA . GLU A 1 530 ? -4.223 30.828 32.281 1 91.62 530 GLU A CA 1
ATOM 4262 C C . GLU A 1 530 ? -4.012 31.891 33.344 1 91.62 530 GLU A C 1
ATOM 4264 O O . GLU A 1 530 ? -3.664 31.578 34.5 1 91.62 530 GLU A O 1
ATOM 4269 N N . VAL A 1 531 ? -4.211 33.094 33.094 1 90.62 531 VAL A N 1
ATOM 4270 C CA . VAL A 1 531 ? -3.816 34.219 33.938 1 90.62 531 VAL A CA 1
ATOM 4271 C C . VAL A 1 531 ? -4.734 34.312 35.156 1 90.62 531 VAL A C 1
ATOM 4273 O O . VAL A 1 531 ? -4.367 34.875 36.188 1 90.62 531 VAL A O 1
ATOM 4276 N N . GLY A 1 532 ? -5.949 33.812 35.094 1 85 532 GLY A N 1
ATOM 4277 C CA . GLY A 1 532 ? -6.836 33.844 36.25 1 85 532 GLY A CA 1
ATOM 4278 C C . GLY A 1 532 ? -6.5 32.812 37.312 1 85 532 GLY A C 1
ATOM 4279 O O . GLY A 1 532 ? -6.266 33.156 38.469 1 85 532 GLY A O 1
ATOM 4280 N N . SER A 1 533 ? -6.254 31.625 36.938 1 87.56 533 SER A N 1
ATOM 4281 C CA . SER A 1 533 ? -6.059 30.5 37.875 1 87.56 533 SER A CA 1
ATOM 4282 C C . SER A 1 533 ? -4.574 30.203 38.062 1 87.56 533 SER A C 1
ATOM 4284 O O . SER A 1 533 ? -4.184 29.641 39.094 1 87.56 533 SER A O 1
ATOM 4286 N N . GLY A 1 534 ? -3.811 30.578 37.094 1 88.25 534 GLY A N 1
ATOM 4287 C CA . GLY A 1 534 ? -2.4 30.234 37.156 1 88.25 534 GLY A CA 1
ATOM 4288 C C . GLY A 1 534 ? -2.115 28.844 36.594 1 88.25 534 GLY A C 1
ATOM 4289 O O . GLY A 1 534 ? -0.969 28.391 36.625 1 88.25 534 GLY A O 1
ATOM 4290 N N . ALA A 1 535 ? -3.15 28.25 36.156 1 87.88 535 ALA A N 1
ATOM 4291 C CA . ALA A 1 535 ? -2.967 26.938 35.562 1 87.88 535 ALA A CA 1
ATOM 4292 C C . ALA A 1 535 ? -2.158 27.016 34.281 1 87.88 535 ALA A C 1
ATOM 4294 O O . ALA A 1 535 ? -2.268 28 33.531 1 87.88 535 ALA A O 1
ATOM 4295 N N . CYS A 1 536 ? -1.274 26.078 34.062 1 87.88 536 CYS A N 1
ATOM 4296 C CA . CYS A 1 536 ? -0.431 26.047 32.875 1 87.88 536 CYS A CA 1
ATOM 4297 C C . CYS A 1 536 ? -0.408 24.656 32.25 1 87.88 536 CYS A C 1
ATOM 4299 O O . CYS A 1 536 ? -0.686 23.672 32.938 1 87.88 536 CYS A O 1
ATOM 4301 N N . GLY A 1 537 ? -0.283 24.594 30.969 1 82.88 537 GLY A N 1
ATOM 4302 C CA . GLY A 1 537 ? -0.159 23.312 30.281 1 82.88 537 GLY A CA 1
ATOM 4303 C C . GLY A 1 537 ? 0.572 23.422 28.953 1 82.88 537 GLY A C 1
ATOM 4304 O O . GLY A 1 537 ? 0.736 24.516 28.422 1 82.88 537 GLY A O 1
ATOM 4305 N N . ALA A 1 538 ? 1.131 22.297 28.578 1 78.12 538 ALA A N 1
ATOM 4306 C CA . ALA A 1 538 ? 1.813 22.234 27.281 1 78.12 538 ALA A CA 1
ATOM 4307 C C . ALA A 1 538 ? 0.851 21.828 26.172 1 78.12 538 ALA A C 1
ATOM 4309 O O . ALA A 1 538 ? 0.104 20.859 26.312 1 78.12 538 ALA A O 1
ATOM 4310 N N . LEU A 1 539 ? 0.658 22.703 25.234 1 71 539 LEU A N 1
ATOM 4311 C CA . LEU A 1 539 ? -0.113 22.312 24.062 1 71 539 LEU A CA 1
ATOM 4312 C C . LEU A 1 539 ? 0.711 21.406 23.141 1 71 539 LEU A C 1
ATOM 4314 O O . LEU A 1 539 ? 0.172 20.484 22.516 1 71 539 LEU A O 1
ATOM 4318 N N . CYS A 1 540 ? 1.95 21.781 22.891 1 59.53 540 CYS A N 1
ATOM 4319 C CA . CYS A 1 540 ? 2.889 20.984 22.109 1 59.53 540 CYS A CA 1
ATOM 4320 C C . CYS A 1 540 ? 4.227 20.859 22.828 1 59.53 540 CYS A C 1
ATOM 4322 O O . CYS A 1 540 ? 4.793 21.859 23.266 1 59.53 540 CYS A O 1
ATOM 4324 N N . ARG A 1 541 ? 4.633 19.656 23.328 1 53.28 541 ARG A N 1
ATOM 4325 C CA . ARG A 1 541 ? 5.977 19.484 23.875 1 53.28 541 ARG A CA 1
ATOM 4326 C C . ARG A 1 541 ? 6.969 19.125 22.766 1 53.28 541 ARG A C 1
ATOM 4328 O O . ARG A 1 541 ? 6.691 18.266 21.922 1 53.28 541 ARG A O 1
ATOM 4335 N N . CYS A 1 542 ? 7.754 19.844 22.312 1 45.12 542 CYS A N 1
ATOM 4336 C CA . CYS A 1 542 ? 8.602 19.859 21.125 1 45.12 542 CYS A CA 1
ATOM 4337 C C . CYS A 1 542 ? 9.234 18.5 20.891 1 45.12 542 CYS A C 1
ATOM 4339 O O . CYS A 1 542 ? 10.109 18.359 20.031 1 45.12 542 CYS A O 1
ATOM 4341 N N . GLY A 1 543 ? 9.344 17.469 21.125 1 33.22 543 GLY A N 1
ATOM 4342 C CA . GLY A 1 543 ? 10.594 17.031 20.516 1 33.22 543 GLY A CA 1
ATOM 4343 C C . GLY A 1 543 ? 10.711 17.406 19.062 1 33.22 543 GLY A C 1
ATOM 4344 O O . GLY A 1 543 ? 10.297 18.484 18.656 1 33.22 543 GLY A O 1
ATOM 4345 N N . ALA A 1 544 ? 10.75 16.453 18.125 1 30.97 544 ALA A N 1
ATOM 4346 C CA . ALA A 1 544 ? 11.586 16.156 16.969 1 30.97 544 ALA A CA 1
ATOM 4347 C C . ALA A 1 544 ? 11.094 16.906 15.727 1 30.97 544 ALA A C 1
ATOM 4349 O O . ALA A 1 544 ? 11.57 16.656 14.617 1 30.97 544 ALA A O 1
ATOM 4350 N N . ALA A 1 545 ? 9.891 17.281 15.531 1 34.56 545 ALA A N 1
ATOM 4351 C CA . ALA A 1 545 ? 9.805 17.719 14.141 1 34.56 545 ALA A CA 1
ATOM 4352 C C . ALA A 1 545 ? 10.633 18.984 13.914 1 34.56 545 ALA A C 1
ATOM 4354 O O . ALA A 1 545 ? 10.719 19.844 14.789 1 34.56 545 ALA A O 1
ATOM 4355 N N . PRO A 1 546 ? 11.711 19.125 13.039 1 31.09 546 PRO A N 1
ATOM 4356 C CA . PRO A 1 546 ? 12.492 20.359 13.156 1 31.09 546 PRO A CA 1
ATOM 4357 C C . PRO A 1 546 ? 11.625 21.609 13.164 1 31.09 546 PRO A C 1
ATOM 4359 O O . PRO A 1 546 ? 10.75 21.766 12.305 1 31.09 546 PRO A O 1
ATOM 4362 N N . PRO A 1 547 ? 11.008 22.031 14.305 1 35.62 547 PRO A N 1
ATOM 4363 C CA . PRO A 1 547 ? 10.758 23.469 14.336 1 35.62 547 PRO A CA 1
ATOM 4364 C C . PRO A 1 547 ? 11.625 24.234 13.344 1 35.62 547 PRO A C 1
ATOM 4366 O O . PRO A 1 547 ? 12.617 23.703 12.836 1 35.62 547 PRO A O 1
ATOM 4369 N N . PRO A 1 548 ? 11.055 25.391 12.906 1 37.5 548 PRO A N 1
ATOM 4370 C CA . PRO A 1 548 ? 12.117 26.188 12.305 1 37.5 548 PRO A CA 1
ATOM 4371 C C . PRO A 1 548 ? 13.5 25.859 12.875 1 37.5 548 PRO A C 1
ATOM 4373 O O . PRO A 1 548 ? 13.602 25.391 14.008 1 37.5 548 PRO A O 1
ATOM 4376 N N . ALA A 1 549 ? 14.453 25.422 11.984 1 38.38 549 ALA A N 1
ATOM 4377 C CA . ALA A 1 549 ? 15.836 25.188 12.375 1 38.38 549 ALA A CA 1
ATOM 4378 C C . ALA A 1 549 ? 16.156 25.875 13.703 1 38.38 549 ALA A C 1
ATOM 4380 O O . ALA A 1 549 ? 15.539 26.891 14.047 1 38.38 549 ALA A O 1
ATOM 4381 N N . ALA A 1 550 ? 16.844 25.281 14.547 1 37.53 550 ALA A N 1
ATOM 4382 C CA . ALA A 1 550 ? 17.609 25.797 15.688 1 37.53 550 ALA A CA 1
ATOM 4383 C C . ALA A 1 550 ? 18.391 27.047 15.297 1 37.53 550 ALA A C 1
ATOM 4385 O O . ALA A 1 550 ? 19.078 27.078 14.266 1 37.53 550 ALA A O 1
ATOM 4386 N N . GLY A 1 551 ? 17.953 28.25 15.398 1 46.91 551 GLY A N 1
ATOM 4387 C CA . GLY A 1 551 ? 18.438 29.609 15.172 1 46.91 551 GLY A CA 1
ATOM 4388 C C . GLY A 1 551 ? 17.359 30.578 14.75 1 46.91 551 GLY A C 1
ATOM 4389 O O . GLY A 1 551 ? 17.656 31.609 14.148 1 46.91 551 GLY A O 1
ATOM 4390 N N . PHE A 1 552 ? 16.234 30.234 15.148 1 53.59 552 PHE A N 1
ATOM 4391 C CA . PHE A 1 552 ? 14.875 30.562 14.766 1 53.59 552 PHE A CA 1
ATOM 4392 C C . PHE A 1 552 ? 14.469 31.922 15.336 1 53.59 552 PHE A C 1
ATOM 4394 O O . PHE A 1 552 ? 14.367 32.094 16.562 1 53.59 552 PHE A O 1
ATOM 4401 N N . THR A 1 553 ? 14.805 32.906 14.617 1 63.62 553 THR A N 1
ATOM 4402 C CA . THR A 1 553 ? 14.125 34.156 15.023 1 63.62 553 THR A CA 1
ATOM 4403 C C . THR A 1 553 ? 12.703 34.188 14.484 1 63.62 553 THR A C 1
ATOM 4405 O O . THR A 1 553 ? 12.484 34.094 13.273 1 63.62 553 THR A O 1
ATOM 4408 N N . GLN A 1 554 ? 11.695 33.938 15.391 1 77.75 554 GLN A N 1
ATOM 4409 C CA . GLN A 1 554 ? 10.305 33.906 14.953 1 77.75 554 GLN A CA 1
ATOM 4410 C C . GLN A 1 554 ? 9.492 35 15.617 1 77.75 554 GLN A C 1
ATOM 4412 O O . GLN A 1 554 ? 9.844 35.5 16.703 1 77.75 554 GLN A O 1
ATOM 4417 N N . ARG A 1 555 ? 8.641 35.531 14.859 1 90.06 555 ARG A N 1
ATOM 4418 C CA . ARG A 1 555 ? 7.598 36.406 15.375 1 90.06 555 ARG A CA 1
ATOM 4419 C C . ARG A 1 555 ? 6.215 35.812 15.188 1 90.06 555 ARG A C 1
ATOM 4421 O O . ARG A 1 555 ? 5.945 35.188 14.148 1 90.06 555 ARG A O 1
ATOM 4428 N N . ALA A 1 556 ? 5.469 35.938 16.234 1 92.81 556 ALA A N 1
ATOM 4429 C CA . ALA A 1 556 ? 4.148 35.312 16.156 1 92.81 556 ALA A CA 1
ATOM 4430 C C . ALA A 1 556 ? 3.047 36.312 16.484 1 92.81 556 ALA A C 1
ATOM 4432 O O . ALA A 1 556 ? 3.283 37.312 17.188 1 92.81 556 ALA A O 1
ATOM 4433 N N . THR A 1 557 ? 1.902 36.156 15.867 1 95.06 557 THR A N 1
ATOM 4434 C CA . THR A 1 557 ? 0.681 36.875 16.141 1 95.06 557 THR A CA 1
ATOM 4435 C C . THR A 1 557 ? -0.489 35.938 16.391 1 95.06 557 THR A C 1
ATOM 4437 O O . THR A 1 557 ? -0.371 34.719 16.172 1 95.06 557 THR A O 1
ATOM 4440 N N . LEU A 1 558 ? -1.554 36.531 16.938 1 94.94 558 LEU A N 1
ATOM 4441 C CA . LEU A 1 558 ? -2.697 35.688 17.297 1 94.94 558 LEU A CA 1
ATOM 4442 C C . LEU A 1 558 ? -4.008 36.375 16.938 1 94.94 558 LEU A C 1
ATOM 4444 O O . LEU A 1 558 ? -4.176 37.562 17.172 1 94.94 558 LEU A O 1
ATOM 4448 N N . ASP A 1 559 ? -4.867 35.688 16.266 1 90.81 559 ASP A N 1
ATOM 4449 C CA . ASP A 1 559 ? -6.238 36.125 16.031 1 90.81 559 ASP A CA 1
ATOM 4450 C C . ASP A 1 559 ? -7.207 35.406 16.984 1 90.81 559 ASP A C 1
ATOM 4452 O O . ASP A 1 559 ? -7.52 34.219 16.797 1 90.81 559 ASP A O 1
ATOM 4456 N N . PRO A 1 560 ? -7.66 36.125 17.953 1 86.38 560 PRO A N 1
ATOM 4457 C CA . PRO A 1 560 ? -8.539 35.469 18.938 1 86.38 560 PRO A CA 1
ATOM 4458 C C . PRO A 1 560 ? -9.875 35.031 18.328 1 86.38 560 PRO A C 1
ATOM 4460 O O . PRO A 1 560 ? -10.516 34.125 18.859 1 86.38 560 PRO A O 1
ATOM 4463 N N . ASP A 1 561 ? -10.281 35.688 17.25 1 82.75 561 ASP A N 1
ATOM 4464 C CA . ASP A 1 561 ? -11.562 35.344 16.641 1 82.75 561 ASP A CA 1
ATOM 4465 C C . ASP A 1 561 ? -11.508 33.969 16 1 82.75 561 ASP A C 1
ATOM 4467 O O . ASP A 1 561 ? -12.469 33.188 16.078 1 82.75 561 ASP A O 1
ATOM 4471 N N . THR A 1 562 ? -10.461 33.719 15.383 1 78.62 562 THR A N 1
ATOM 4472 C CA . THR A 1 562 ? -10.352 32.469 14.648 1 78.62 562 THR A CA 1
ATOM 4473 C C . THR A 1 562 ? -9.555 31.438 15.453 1 78.62 562 THR A C 1
ATOM 4475 O O . THR A 1 562 ? -9.438 30.266 15.047 1 78.62 562 THR A O 1
ATOM 4478 N N . ASP A 1 563 ? -9.078 31.797 16.609 1 82.94 563 ASP A N 1
ATOM 4479 C CA . ASP A 1 563 ? -8.25 30.922 17.438 1 82.94 563 ASP A CA 1
ATOM 4480 C C . ASP A 1 563 ? -7.07 30.375 16.641 1 82.94 563 ASP A C 1
ATOM 4482 O O . ASP A 1 563 ? -6.844 29.156 16.625 1 82.94 563 ASP A O 1
ATOM 4486 N N . GLN A 1 564 ? -6.434 31.266 15.984 1 87.5 564 GLN A N 1
ATOM 4487 C CA . GLN A 1 564 ? -5.285 30.875 15.172 1 87.5 564 GLN A CA 1
ATOM 4488 C C . GLN A 1 564 ? -4.047 31.703 15.539 1 87.5 564 GLN A C 1
ATOM 4490 O O . GLN A 1 564 ? -4.152 32.875 15.852 1 87.5 564 GLN A O 1
ATOM 4495 N N . MET A 1 565 ? -2.975 31.031 15.578 1 89.38 565 MET A N 1
ATOM 4496 C CA . MET A 1 565 ? -1.678 31.672 15.75 1 89.38 565 MET A CA 1
ATOM 4497 C C . MET A 1 565 ? -0.902 31.703 14.438 1 89.38 565 MET A C 1
ATOM 4499 O O . MET A 1 565 ? -0.893 30.719 13.703 1 89.38 565 MET A O 1
ATOM 4503 N N . PHE A 1 566 ? -0.354 32.844 14.125 1 90.38 566 PHE A N 1
ATOM 4504 C CA . PHE A 1 566 ? 0.45 33 12.922 1 90.38 566 PHE A CA 1
ATOM 4505 C C . PHE A 1 566 ? 1.922 33.188 13.273 1 90.38 566 PHE A C 1
ATOM 4507 O O . PHE A 1 566 ? 2.268 34.031 14.109 1 90.38 566 PHE A O 1
ATOM 4514 N N . VAL A 1 567 ? 2.781 32.375 12.703 1 87.88 567 VAL A N 1
ATOM 4515 C CA . VAL A 1 567 ? 4.207 32.438 13.016 1 87.88 567 VAL A CA 1
ATOM 4516 C C . VAL A 1 567 ? 5.004 32.688 11.742 1 87.88 567 VAL A C 1
ATOM 4518 O O . VAL A 1 567 ? 4.914 31.938 10.773 1 87.88 567 VAL A O 1
ATOM 4521 N N . LEU A 1 568 ? 5.695 33.812 11.711 1 88 568 LEU A N 1
ATOM 4522 C CA . LEU A 1 568 ? 6.629 34.094 10.633 1 88 568 LEU A CA 1
ATOM 4523 C C . LEU A 1 568 ? 8.062 33.781 11.055 1 88 568 LEU A C 1
ATOM 4525 O O . LEU A 1 568 ? 8.562 34.344 12.031 1 88 568 LEU A O 1
ATOM 4529 N N . SER A 1 569 ? 8.672 32.812 10.273 1 77.81 569 SER A N 1
ATOM 4530 C CA . SER A 1 569 ? 10.039 32.438 10.602 1 77.81 569 SER A CA 1
ATOM 4531 C C . SER A 1 569 ? 11.016 32.875 9.523 1 77.81 569 SER A C 1
ATOM 4533 O O . SER A 1 569 ? 10.688 32.875 8.336 1 77.81 569 SER A O 1
ATOM 4535 N N . GLY A 1 570 ? 12.258 33.375 9.836 1 69.88 570 GLY A N 1
ATOM 4536 C CA . GLY A 1 570 ? 13.172 33.969 8.859 1 69.88 570 GLY A CA 1
ATOM 4537 C C . GLY A 1 570 ? 14.508 33.25 8.789 1 69.88 570 GLY A C 1
ATOM 4538 O O . GLY A 1 570 ? 15.234 33.375 7.801 1 69.88 570 GLY A O 1
ATOM 4539 N N . MET A 1 571 ? 15.039 32.594 9.75 1 62.88 571 MET A N 1
ATOM 4540 C CA . MET A 1 571 ? 16.406 32.062 9.688 1 62.88 571 MET A CA 1
ATOM 4541 C C . MET A 1 571 ? 16.469 30.656 10.266 1 62.88 571 MET A C 1
ATOM 4543 O O . MET A 1 571 ? 15.789 30.359 11.25 1 62.88 571 MET A O 1
ATOM 4547 N N . SER A 1 572 ? 17.141 29.641 9.367 1 57.53 572 SER A N 1
ATOM 4548 C CA . SER A 1 572 ? 17.391 28.297 9.898 1 57.53 572 SER A CA 1
ATOM 4549 C C . SER A 1 572 ? 18.828 28.188 10.414 1 57.53 572 SER A C 1
ATOM 4551 O O . SER A 1 572 ? 19.75 28.703 9.797 1 57.53 572 SER A O 1
ATOM 4553 N N . LYS A 1 573 ? 19.016 27.984 11.68 1 50.75 573 LYS A N 1
ATOM 4554 C CA . LYS A 1 573 ? 20.344 27.859 12.273 1 50.75 573 LYS A CA 1
ATOM 4555 C C . LYS A 1 573 ? 21.016 26.562 11.844 1 50.75 573 LYS A C 1
ATOM 4557 O O . LYS A 1 573 ? 22.094 26.219 12.328 1 50.75 573 LYS A O 1
ATOM 4562 N N . GLU A 1 574 ? 20.438 25.812 10.984 1 48.66 574 GLU A N 1
ATOM 4563 C CA . GLU A 1 574 ? 21.172 24.625 10.562 1 48.66 574 GLU A CA 1
ATOM 4564 C C . GLU A 1 574 ? 22.484 25 9.883 1 48.66 574 GLU A C 1
ATOM 4566 O O . GLU A 1 574 ? 22.75 26.188 9.641 1 48.66 574 GLU A O 1
ATOM 4571 N N . LYS A 1 575 ? 23.297 24.172 9.523 1 47.47 575 LYS A N 1
ATOM 4572 C CA . LYS A 1 575 ? 24.688 24.312 9.094 1 47.47 575 LYS A CA 1
ATOM 4573 C C . LYS A 1 575 ? 24.812 25.391 8.016 1 47.47 575 LYS A C 1
ATOM 4575 O O . LYS A 1 575 ? 25.781 26.156 8.008 1 47.47 575 LYS A O 1
ATOM 4580 N N . GLU A 1 576 ? 23.984 25.406 7.156 1 49.25 576 GLU A N 1
ATOM 4581 C CA . GLU A 1 576 ? 24.094 26.438 6.137 1 49.25 576 GLU A CA 1
ATOM 4582 C C . GLU A 1 576 ? 23.188 27.625 6.457 1 49.25 576 GLU A C 1
ATOM 4584 O O . GLU A 1 576 ? 21.969 27.484 6.531 1 49.25 576 GLU A O 1
ATOM 4589 N N . LYS A 1 577 ? 23.516 28.578 7.41 1 52.09 577 LYS A N 1
ATOM 4590 C CA . LYS A 1 577 ? 22.875 29.812 7.84 1 52.09 577 LYS A CA 1
ATOM 4591 C C . LYS A 1 577 ? 22.078 30.438 6.703 1 52.09 577 LYS A C 1
ATOM 4593 O O . LYS A 1 577 ? 22.469 31.469 6.16 1 52.09 577 LYS A O 1
ATOM 4598 N N . ARG A 1 578 ? 20.984 29.875 6.242 1 61.81 578 ARG A N 1
ATOM 4599 C CA . ARG A 1 578 ? 20.156 30.406 5.156 1 61.81 578 ARG A CA 1
ATOM 4600 C C . ARG A 1 578 ? 18.984 31.203 5.695 1 61.81 578 ARG A C 1
ATOM 4602 O O . ARG A 1 578 ? 18.328 30.781 6.652 1 61.81 578 ARG A O 1
ATOM 4609 N N . VAL A 1 579 ? 18.906 32.406 5.199 1 72.44 579 VAL A N 1
ATOM 4610 C CA . VAL A 1 579 ? 17.797 33.281 5.59 1 72.44 579 VAL A CA 1
ATOM 4611 C C . VAL A 1 579 ? 16.609 33.031 4.676 1 72.44 579 VAL A C 1
ATOM 4613 O O . VAL A 1 579 ? 16.75 32.969 3.453 1 72.44 579 VAL A O 1
ATOM 4616 N N . TYR A 1 580 ? 15.422 32.656 5.238 1 76.25 580 TYR A N 1
ATOM 4617 C CA . TYR A 1 580 ? 14.18 32.438 4.512 1 76.25 580 TYR A CA 1
ATOM 4618 C C . TYR A 1 580 ? 12.992 33.031 5.262 1 76.25 580 TYR A C 1
ATOM 4620 O O . TYR A 1 580 ? 13.141 33.5 6.395 1 76.25 580 TYR A O 1
ATOM 4628 N N . ASN A 1 581 ? 11.875 33.25 4.586 1 77.88 581 ASN A N 1
ATOM 4629 C CA . ASN A 1 581 ? 10.594 33.594 5.211 1 77.88 581 ASN A CA 1
ATOM 4630 C C . ASN A 1 581 ? 9.586 32.469 5.062 1 77.88 581 ASN A C 1
ATOM 4632 O O . ASN A 1 581 ? 9.32 31.984 3.953 1 77.88 581 ASN A O 1
ATOM 4636 N N . THR A 1 582 ? 9.195 31.984 6.184 1 78.88 582 THR A N 1
ATOM 4637 C CA . THR A 1 582 ? 8.109 31.016 6.176 1 78.88 582 THR A CA 1
ATOM 4638 C C . THR A 1 582 ? 6.984 31.438 7.109 1 78.88 582 THR A C 1
ATOM 4640 O O . THR A 1 582 ? 7.242 31.906 8.227 1 78.88 582 THR A O 1
ATOM 4643 N N . LEU A 1 583 ? 5.805 31.422 6.621 1 84.06 583 LEU A N 1
ATOM 4644 C CA . LEU A 1 583 ? 4.633 31.75 7.426 1 84.06 583 LEU A CA 1
ATOM 4645 C C . LEU A 1 583 ? 3.832 30.484 7.754 1 84.06 583 LEU A C 1
ATOM 4647 O O . LEU A 1 583 ? 3.426 29.75 6.852 1 84.06 583 LEU A O 1
ATOM 4651 N N . TRP A 1 584 ? 3.633 30.375 9.031 1 79.75 584 TRP A N 1
ATOM 4652 C CA . TRP A 1 584 ? 2.883 29.219 9.516 1 79.75 584 TRP A CA 1
ATOM 4653 C C . TRP A 1 584 ? 1.635 29.656 10.273 1 79.75 584 TRP A C 1
ATOM 4655 O O . TRP A 1 584 ? 1.62 30.734 10.883 1 79.75 584 TRP A O 1
ATOM 4665 N N . VAL A 1 585 ? 0.616 28.812 10.164 1 82.5 585 VAL A N 1
ATOM 4666 C CA . VAL A 1 585 ? -0.598 29.062 10.938 1 82.5 585 VAL A CA 1
ATOM 4667 C C . VAL A 1 585 ? -0.901 27.844 11.812 1 82.5 585 VAL A C 1
ATOM 4669 O O . VAL A 1 585 ? -0.818 26.703 11.359 1 82.5 585 VAL A O 1
ATOM 4672 N N . LEU A 1 586 ? -1.116 28.156 13.039 1 79.94 586 LEU A N 1
ATOM 4673 C CA . LEU A 1 586 ? -1.555 27.125 13.977 1 79.94 586 LEU A CA 1
ATOM 4674 C C . LEU A 1 586 ? -3.008 27.344 14.383 1 79.94 586 LEU A C 1
ATOM 4676 O O . LEU A 1 586 ? -3.354 28.406 14.906 1 79.94 586 LEU A O 1
ATOM 4680 N N . SER A 1 587 ? -3.844 26.344 14.094 1 75.88 587 SER A N 1
ATOM 4681 C CA . SER A 1 587 ? -5.195 26.359 14.648 1 75.88 587 SER A CA 1
ATOM 4682 C C . SER A 1 587 ? -5.211 25.875 16.094 1 75.88 587 SER A C 1
ATOM 4684 O O . SER A 1 587 ? -4.859 24.734 16.359 1 75.88 587 SER A O 1
ATOM 4686 N N . LEU A 1 588 ? -5.586 26.734 16.938 1 74.75 588 LEU A N 1
ATOM 4687 C CA . LEU A 1 588 ? -5.648 26.359 18.344 1 74.75 588 LEU A CA 1
ATOM 4688 C C . LEU A 1 588 ? -6.805 25.391 18.609 1 74.75 588 LEU A C 1
ATOM 4690 O O . LEU A 1 588 ? -6.805 24.672 19.609 1 74.75 588 LEU A O 1
ATOM 4694 N N . ARG A 1 589 ? -7.66 25.391 17.688 1 64.31 589 ARG A N 1
ATOM 4695 C CA . ARG A 1 589 ? -8.82 24.516 17.812 1 64.31 589 ARG A CA 1
ATOM 4696 C C . ARG A 1 589 ? -8.477 23.078 17.406 1 64.31 589 ARG A C 1
ATOM 4698 O O . ARG A 1 589 ? -8.828 22.141 18.109 1 64.31 589 ARG A O 1
ATOM 4705 N N . THR A 1 590 ? -7.848 23.094 16.297 1 59.25 590 THR A N 1
ATOM 4706 C CA . THR A 1 590 ? -7.547 21.766 15.781 1 59.25 590 THR A CA 1
ATOM 4707 C C . THR A 1 590 ? -6.121 21.344 16.125 1 59.25 590 THR A C 1
ATOM 4709 O O . THR A 1 590 ? -5.746 20.188 15.969 1 59.25 590 THR A O 1
ATOM 4712 N N . ARG A 1 591 ? -5.379 22.312 16.656 1 67.38 591 ARG A N 1
ATOM 4713 C CA . ARG A 1 591 ? -3.98 22.109 17.016 1 67.38 591 ARG A CA 1
ATOM 4714 C C . ARG A 1 591 ? -3.174 21.578 15.836 1 67.38 591 ARG A C 1
ATOM 4716 O O . ARG A 1 591 ? -2.41 20.625 15.977 1 67.38 591 ARG A O 1
ATOM 4723 N N . THR A 1 592 ? -3.541 22.047 14.688 1 62.38 592 THR A N 1
ATOM 4724 C CA . THR A 1 592 ? -2.844 21.656 13.461 1 62.38 592 THR A CA 1
ATOM 4725 C C . THR A 1 592 ? -2.119 22.859 12.859 1 62.38 592 THR A C 1
ATOM 4727 O O . THR A 1 592 ? -2.623 23.984 12.898 1 62.38 592 THR A O 1
ATOM 4730 N N . TRP A 1 593 ? -0.832 22.578 12.367 1 68.5 593 TRP A N 1
ATOM 4731 C CA . TRP A 1 593 ? -0.052 23.594 11.672 1 68.5 593 TRP A CA 1
ATOM 4732 C C . TRP A 1 593 ? -0.269 23.516 10.164 1 68.5 593 TRP A C 1
ATOM 4734 O O . TRP A 1 593 ? -0.402 22.422 9.609 1 68.5 593 TRP A O 1
ATOM 4744 N N . SER A 1 594 ? -0.391 24.578 9.57 1 69.06 594 SER A N 1
ATOM 4745 C CA . SER A 1 594 ? -0.401 24.672 8.109 1 69.06 594 SER A CA 1
ATOM 4746 C C . SER A 1 594 ? 0.582 25.734 7.625 1 69.06 594 SER A C 1
ATOM 4748 O O . SER A 1 594 ? 0.665 26.812 8.195 1 69.06 594 SER A O 1
ATOM 4750 N N . CYS A 1 595 ? 1.435 25.328 6.637 1 73.19 595 CYS A N 1
ATOM 4751 C CA . CYS A 1 595 ? 2.355 26.281 6.047 1 73.19 595 CYS A CA 1
ATOM 4752 C C . CYS A 1 595 ? 1.684 27.078 4.93 1 73.19 595 CYS A C 1
ATOM 4754 O O . CYS A 1 595 ? 1.171 26.484 3.975 1 73.19 595 CYS A O 1
ATOM 4756 N N . LEU A 1 596 ? 1.663 28.266 5.078 1 74.69 596 LEU A N 1
ATOM 4757 C CA . LEU A 1 596 ? 0.969 29.094 4.098 1 74.69 596 LEU A CA 1
ATOM 4758 C C . LEU A 1 596 ? 1.908 29.516 2.971 1 74.69 596 LEU A C 1
ATOM 4760 O O . LEU A 1 596 ? 1.487 29.625 1.816 1 74.69 596 LEU A O 1
ATOM 4764 N N . TYR A 1 597 ? 3.061 29.906 3.252 1 72.56 597 TYR A N 1
ATOM 4765 C CA . TYR A 1 597 ? 3.973 30.25 2.168 1 72.56 597 TYR A CA 1
ATOM 4766 C C . TYR A 1 597 ? 5.426 30.078 2.6 1 72.56 597 TYR A C 1
ATOM 4768 O O . TYR A 1 597 ? 5.738 30.156 3.789 1 72.56 597 TYR A O 1
ATOM 4776 N N . ARG A 1 598 ? 6.312 29.719 1.632 1 70.19 598 ARG A N 1
ATOM 4777 C CA . ARG A 1 598 ? 7.758 29.625 1.804 1 70.19 598 ARG A CA 1
ATOM 4778 C C . ARG A 1 598 ? 8.492 30.422 0.738 1 70.19 598 ARG A C 1
ATOM 4780 O O . ARG A 1 598 ? 8.203 30.297 -0.453 1 70.19 598 ARG A O 1
ATOM 4787 N N . ALA A 1 599 ? 9.102 31.406 1.163 1 63.84 599 ALA A N 1
ATOM 4788 C CA . ALA A 1 599 ? 9.914 32.188 0.237 1 63.84 599 ALA A CA 1
ATOM 4789 C C . ALA A 1 599 ? 11.398 32.062 0.575 1 63.84 599 ALA A C 1
ATOM 4791 O O . ALA A 1 599 ? 11.781 32.125 1.745 1 63.84 599 ALA A O 1
ATOM 4792 N N . HIS A 1 600 ? 12.172 31.484 -0.41 1 59.41 600 HIS A N 1
ATOM 4793 C CA . HIS A 1 600 ? 13.617 31.422 -0.219 1 59.41 600 HIS A CA 1
ATOM 4794 C C . HIS A 1 600 ? 14.312 32.656 -0.797 1 59.41 600 HIS A C 1
ATOM 4796 O O . HIS A 1 600 ? 13.797 33.281 -1.73 1 59.41 600 HIS A O 1
ATOM 4802 N N . ALA A 1 601 ? 15.312 33.125 -0.166 1 51.62 601 ALA A N 1
ATOM 4803 C CA . ALA A 1 601 ? 16.109 34.219 -0.728 1 51.62 601 ALA A CA 1
ATOM 4804 C C . ALA A 1 601 ? 16.609 33.875 -2.123 1 51.62 601 ALA A C 1
ATOM 4806 O O . ALA A 1 601 ? 17.109 32.75 -2.348 1 51.62 601 ALA A O 1
ATOM 4807 N N . PRO A 1 602 ? 16.062 34.438 -3.279 1 45.56 602 PRO A N 1
ATOM 4808 C CA . PRO A 1 602 ? 16.641 34.156 -4.598 1 45.56 602 PRO A CA 1
ATOM 4809 C C . PRO A 1 602 ? 18.156 34.062 -4.562 1 45.56 602 PRO A C 1
ATOM 4811 O O . PRO A 1 602 ? 18.812 34.75 -3.756 1 45.56 602 PRO A O 1
ATOM 4814 N N . PRO A 1 603 ? 18.828 32.969 -5.059 1 39.72 603 PRO A N 1
ATOM 4815 C CA . PRO A 1 603 ? 20.25 33.281 -5.25 1 39.72 603 PRO A CA 1
ATOM 4816 C C . PRO A 1 603 ? 20.484 34.656 -5.902 1 39.72 603 PRO A C 1
ATOM 4818 O O . PRO A 1 603 ? 19.594 35.156 -6.59 1 39.72 603 PRO A O 1
ATOM 4821 N N . ALA A 1 604 ? 21.625 35.344 -5.453 1 34.16 604 ALA A N 1
ATOM 4822 C CA . ALA A 1 604 ? 21.984 36.594 -6.129 1 34.16 604 ALA A CA 1
ATOM 4823 C C . ALA A 1 604 ? 21.703 36.5 -7.625 1 34.16 604 ALA A C 1
ATOM 4825 O O . ALA A 1 604 ? 22.219 35.625 -8.305 1 34.16 604 ALA A O 1
ATOM 4826 N N . PRO A 1 605 ? 20.578 36.812 -8.078 1 35.88 605 PRO A N 1
ATOM 4827 C CA . PRO A 1 605 ? 20.594 36.875 -9.547 1 35.88 605 PRO A CA 1
ATOM 4828 C C . PRO A 1 605 ? 21.875 37.5 -10.094 1 35.88 605 PRO A C 1
ATOM 4830 O O . PRO A 1 605 ? 22.5 38.312 -9.422 1 35.88 605 PRO A O 1
ATOM 4833 N N . ALA A 1 606 ? 22.5 36.938 -11.016 1 36.5 606 ALA A N 1
ATOM 4834 C CA . ALA A 1 606 ? 23.469 37.75 -11.758 1 36.5 606 ALA A CA 1
ATOM 4835 C C . ALA A 1 606 ? 22.906 39.125 -12.039 1 36.5 606 ALA A C 1
ATOM 4837 O O . ALA A 1 606 ? 21.703 39.281 -12.289 1 36.5 606 ALA A O 1
ATOM 4838 N N . PRO A 1 607 ? 23.703 40.25 -11.773 1 30.64 607 PRO A N 1
ATOM 4839 C CA . PRO A 1 607 ? 23.344 41.625 -12.086 1 30.64 607 PRO A CA 1
ATOM 4840 C C . PRO A 1 607 ? 22.672 41.75 -13.445 1 30.64 607 PRO A C 1
ATOM 4842 O O . PRO A 1 607 ? 23.312 41.5 -14.477 1 30.64 607 PRO A O 1
ATOM 4845 N N . ALA A 1 608 ? 21.562 41.469 -13.82 1 34.78 608 ALA A N 1
ATOM 4846 C CA . ALA A 1 608 ? 21.234 42.062 -15.117 1 34.78 608 ALA A CA 1
ATOM 4847 C C . ALA A 1 608 ? 21.25 43.594 -15.031 1 34.78 608 ALA A C 1
ATOM 4849 O O . ALA A 1 608 ? 20.938 44.156 -13.977 1 34.78 608 ALA A O 1
ATOM 4850 N N . PRO A 1 609 ? 21.828 44.438 -16.078 1 34.22 609 PRO A N 1
ATOM 4851 C CA . PRO A 1 609 ? 21.984 45.906 -16.031 1 34.22 609 PRO A CA 1
ATOM 4852 C C . PRO A 1 609 ? 20.75 46.594 -15.445 1 34.22 609 PRO A C 1
ATOM 4854 O O . PRO A 1 609 ? 20.875 47.344 -14.461 1 34.22 609 PRO A O 1
ATOM 4857 N N . GLY A 1 610 ? 20.047 47.469 -16.312 1 35.62 610 GLY A N 1
ATOM 4858 C CA . GLY A 1 610 ? 19.344 48.75 -16.281 1 35.62 610 GLY A CA 1
ATOM 4859 C C . GLY A 1 610 ? 18 48.688 -15.57 1 35.62 610 GLY A C 1
ATOM 4860 O O . GLY A 1 610 ? 17.312 49.688 -15.438 1 35.62 610 GLY A O 1
ATOM 4861 N N . GLY A 1 611 ? 17.062 47.719 -15.945 1 36.81 611 GLY A N 1
ATOM 4862 C CA . GLY A 1 611 ? 15.656 48.031 -15.703 1 36.81 611 GLY A CA 1
ATOM 4863 C C . GLY A 1 611 ? 15.281 48 -14.234 1 36.81 611 GLY A C 1
ATOM 4864 O O . GLY A 1 611 ? 16.047 47.469 -13.414 1 36.81 611 GLY A O 1
ATOM 4865 N N . PRO A 1 612 ? 14.297 48.875 -13.766 1 37.25 612 PRO A N 1
ATOM 4866 C CA . PRO A 1 612 ? 13.789 48.938 -12.391 1 37.25 612 PRO A CA 1
ATOM 4867 C C . PRO A 1 612 ? 13.539 47.562 -11.797 1 37.25 612 PRO A C 1
ATOM 4869 O O . PRO A 1 612 ? 13.133 46.625 -12.508 1 37.25 612 PRO A O 1
ATOM 4872 N N . ALA A 1 613 ? 14.227 47.219 -10.883 1 40 613 ALA A N 1
ATOM 4873 C CA . ALA A 1 613 ? 14.102 45.938 -10.172 1 40 613 ALA A CA 1
ATOM 4874 C C . ALA A 1 613 ? 12.633 45.562 -9.953 1 40 613 ALA A C 1
ATOM 4876 O O . ALA A 1 613 ? 11.836 46.438 -9.547 1 40 613 ALA A O 1
ATOM 4877 N N . PRO A 1 614 ? 12.016 44.688 -10.578 1 41 614 PRO A N 1
ATOM 4878 C CA . PRO A 1 614 ? 10.609 44.312 -10.375 1 41 614 PRO A CA 1
ATOM 4879 C C . PRO A 1 614 ? 10.203 44.312 -8.906 1 41 614 PRO A C 1
ATOM 4881 O O . PRO A 1 614 ? 11.031 44.062 -8.031 1 41 614 PRO A O 1
ATOM 4884 N N . THR A 1 615 ? 9.242 45.281 -8.438 1 46.31 615 THR A N 1
ATOM 4885 C CA . THR A 1 615 ? 8.57 45.375 -7.141 1 46.31 615 THR A CA 1
ATOM 4886 C C . THR A 1 615 ? 8.375 43.969 -6.547 1 46.31 615 THR A C 1
ATOM 4888 O O . THR A 1 615 ? 7.781 43.094 -7.18 1 46.31 615 THR A O 1
ATOM 4891 N N . SER A 1 616 ? 9.125 43.625 -5.719 1 59.16 616 SER A N 1
ATOM 4892 C CA . SER A 1 616 ? 9.07 42.312 -5.074 1 59.16 616 SER A CA 1
ATOM 4893 C C . SER A 1 616 ? 7.695 42.062 -4.465 1 59.16 616 SER A C 1
ATOM 4895 O O . SER A 1 616 ? 7.117 42.938 -3.826 1 59.16 616 SER A O 1
ATOM 4897 N N . ARG A 1 617 ? 6.965 41.188 -4.68 1 71.81 617 ARG A N 1
ATOM 4898 C CA . ARG A 1 617 ? 5.625 40.75 -4.293 1 71.81 617 ARG A CA 1
ATOM 4899 C C . ARG A 1 617 ? 5.609 40.25 -2.852 1 71.81 617 ARG A C 1
ATOM 4901 O O . ARG A 1 617 ? 4.539 40.062 -2.268 1 71.81 617 ARG A O 1
ATOM 4908 N N . ALA A 1 618 ? 6.742 40.406 -2.186 1 85.06 618 ALA A N 1
ATOM 4909 C CA . ALA A 1 618 ? 6.836 39.938 -0.806 1 85.06 618 ALA A CA 1
ATOM 4910 C C . ALA A 1 618 ? 8.094 40.469 -0.127 1 85.06 618 ALA A C 1
ATOM 4912 O O . ALA A 1 618 ? 9.047 40.875 -0.8 1 85.06 618 ALA A O 1
ATOM 4913 N N . PRO A 1 619 ? 8.023 40.688 1.153 1 89.44 619 PRO A N 1
ATOM 4914 C CA . PRO A 1 619 ? 9.188 41.219 1.862 1 89.44 619 PRO A CA 1
ATOM 4915 C C . PRO A 1 619 ? 10.414 40.312 1.722 1 89.44 619 PRO A C 1
ATOM 4917 O O . PRO A 1 619 ? 10.289 39.094 1.681 1 89.44 619 PRO A O 1
ATOM 4920 N N . THR A 1 620 ? 11.555 40.969 1.662 1 86.88 620 THR A N 1
ATOM 4921 C CA . THR A 1 620 ? 12.82 40.25 1.674 1 86.88 620 THR A CA 1
ATOM 4922 C C . THR A 1 620 ? 12.953 39.375 2.936 1 86.88 620 THR A C 1
ATOM 4924 O O . THR A 1 620 ? 12.562 39.812 4.023 1 86.88 620 THR A O 1
ATOM 4927 N N . PRO A 1 621 ? 13.484 38.156 2.686 1 85.62 621 PRO A N 1
ATOM 4928 C CA . PRO A 1 621 ? 13.727 37.344 3.887 1 85.62 621 PRO A CA 1
ATOM 4929 C C . PRO A 1 621 ? 14.578 38.062 4.922 1 85.62 621 PRO A C 1
ATOM 4931 O O . PRO A 1 621 ? 15.523 38.781 4.562 1 85.62 621 PRO A O 1
ATOM 4934 N N . ARG A 1 622 ? 14.258 37.906 6.168 1 87.12 622 ARG A N 1
ATOM 4935 C CA . ARG A 1 622 ? 14.883 38.75 7.199 1 87.12 622 ARG A CA 1
ATOM 4936 C C . ARG A 1 622 ? 14.719 38.094 8.578 1 87.12 622 ARG A C 1
ATOM 4938 O O . ARG A 1 622 ? 13.945 37.156 8.742 1 87.12 622 ARG A O 1
ATOM 4945 N N . PHE A 1 623 ? 15.523 38.594 9.445 1 86.62 623 PHE A N 1
ATOM 4946 C CA . PHE A 1 623 ? 15.352 38.312 10.859 1 86.62 623 PHE A CA 1
ATOM 4947 C C . PHE A 1 623 ? 15.508 39.594 11.688 1 86.62 623 PHE A C 1
ATOM 4949 O O . PHE A 1 623 ? 15.812 40.656 11.148 1 86.62 623 PHE A O 1
ATOM 4956 N N . ALA A 1 624 ? 15.133 39.625 12.945 1 89.44 624 ALA A N 1
ATOM 4957 C CA . ALA A 1 624 ? 15.188 40.781 13.852 1 89.44 624 ALA A CA 1
ATOM 4958 C C . ALA A 1 624 ? 14.172 41.844 13.461 1 89.44 624 ALA A C 1
ATOM 4960 O O . ALA A 1 624 ? 14.398 43.031 13.672 1 89.44 624 ALA A O 1
ATOM 4961 N N . HIS A 1 625 ? 13.18 41.438 12.75 1 92.06 625 HIS A N 1
ATOM 4962 C CA . HIS A 1 625 ? 12.062 42.312 12.414 1 92.06 625 HIS A CA 1
ATOM 4963 C C . HIS A 1 625 ? 10.984 42.25 13.492 1 92.06 625 HIS A C 1
ATOM 4965 O O . HIS A 1 625 ? 11.125 41.562 14.492 1 92.06 625 HIS A O 1
ATOM 4971 N N . GLN A 1 626 ? 9.977 43.062 13.305 1 94.69 626 GLN A N 1
ATOM 4972 C CA . GLN A 1 626 ? 8.773 42.969 14.133 1 94.69 626 GLN A CA 1
ATOM 4973 C C . GLN A 1 626 ? 7.539 42.688 13.281 1 94.69 626 GLN A C 1
ATOM 4975 O O . GLN A 1 626 ? 7.457 43.125 12.133 1 94.69 626 GLN A O 1
ATOM 4980 N N . LEU A 1 627 ? 6.668 41.938 13.797 1 95.38 627 LEU A N 1
ATOM 4981 C CA . LEU A 1 627 ? 5.391 41.562 13.188 1 95.38 627 LEU A CA 1
ATOM 4982 C C . LEU A 1 627 ? 4.242 41.781 14.172 1 95.38 627 LEU A C 1
ATOM 4984 O O . LEU A 1 627 ? 4.258 41.25 15.273 1 95.38 627 LEU A O 1
ATOM 4988 N N . VAL A 1 628 ? 3.279 42.594 13.781 1 96.75 628 VAL A N 1
ATOM 4989 C CA . VAL A 1 628 ? 2.141 42.844 14.656 1 96.75 628 VAL A CA 1
ATOM 4990 C C . VAL A 1 628 ? 0.839 42.594 13.898 1 96.75 628 VAL A C 1
ATOM 4992 O O . VAL A 1 628 ? 0.84 42.469 12.672 1 96.75 628 VAL A O 1
ATOM 4995 N N . TYR A 1 629 ? -0.259 42.438 14.672 1 96.5 629 TYR A N 1
ATOM 4996 C CA . TYR A 1 629 ? -1.551 42.062 14.094 1 96.5 629 TYR A CA 1
ATOM 4997 C C . TYR A 1 629 ? -2.65 43 14.609 1 96.5 629 TYR A C 1
ATOM 4999 O O . TYR A 1 629 ? -2.738 43.25 15.805 1 96.5 629 TYR A O 1
ATOM 5007 N N . ASP A 1 630 ? -3.354 43.531 13.688 1 95.06 630 ASP A N 1
ATOM 5008 C CA . ASP A 1 630 ? -4.562 44.281 14.023 1 95.06 630 ASP A CA 1
ATOM 5009 C C . ASP A 1 630 ? -5.793 43.375 13.992 1 95.06 630 ASP A C 1
ATOM 5011 O O . ASP A 1 630 ? -6.273 43.031 12.922 1 95.06 630 ASP A O 1
ATOM 5015 N N . PRO A 1 631 ? -6.336 43.094 15.148 1 90.62 631 PRO A N 1
ATOM 5016 C CA . PRO A 1 631 ? -7.457 42.156 15.188 1 90.62 631 PRO A CA 1
ATOM 5017 C C . PRO A 1 631 ? -8.727 42.719 14.555 1 90.62 631 PRO A C 1
ATOM 5019 O O . PRO A 1 631 ? -9.641 41.969 14.211 1 90.62 631 PRO A O 1
ATOM 5022 N N . ASN A 1 632 ? -8.805 44.062 14.406 1 88.31 632 ASN A N 1
ATOM 5023 C CA . ASN A 1 632 ? -9.992 44.656 13.805 1 88.31 632 ASN A CA 1
ATOM 5024 C C . ASN A 1 632 ? -9.961 44.562 12.281 1 88.31 632 ASN A C 1
ATOM 5026 O O . ASN A 1 632 ? -10.922 44.125 11.664 1 88.31 632 ASN A O 1
ATOM 5030 N N . THR A 1 633 ? -8.859 44.906 11.719 1 90.56 633 THR A N 1
ATOM 5031 C CA . THR A 1 633 ? -8.758 44.906 10.266 1 90.56 633 THR A CA 1
ATOM 5032 C C . THR A 1 633 ? -8.242 43.562 9.758 1 90.56 633 THR A C 1
ATOM 5034 O O . THR A 1 633 ? -8.328 43.281 8.562 1 90.56 633 THR A O 1
ATOM 5037 N N . LYS A 1 634 ? -7.773 42.781 10.688 1 92.38 634 LYS A N 1
ATOM 5038 C CA . LYS A 1 634 ? -7.207 41.469 10.383 1 92.38 634 LYS A CA 1
ATOM 5039 C C . LYS A 1 634 ? -6.004 41.594 9.453 1 92.38 634 LYS A C 1
ATOM 5041 O O . LYS A 1 634 ? -5.883 40.844 8.477 1 92.38 634 LYS A O 1
ATOM 5046 N N . ILE A 1 635 ? -5.211 42.562 9.68 1 95.5 635 ILE A N 1
ATOM 5047 C CA . ILE A 1 635 ? -4.016 42.812 8.883 1 95.5 635 ILE A CA 1
ATOM 5048 C C . ILE A 1 635 ? -2.773 42.688 9.758 1 95.5 635 ILE A C 1
ATOM 5050 O O . ILE A 1 635 ? -2.762 43.156 10.898 1 95.5 635 ILE A O 1
ATOM 5054 N N . HIS A 1 636 ? -1.786 42 9.242 1 95.94 636 HIS A N 1
ATOM 5055 C CA . HIS A 1 636 ? -0.471 41.938 9.867 1 95.94 636 HIS A CA 1
ATOM 5056 C C . HIS A 1 636 ? 0.443 43.031 9.312 1 95.94 636 HIS A C 1
ATOM 5058 O O . HIS A 1 636 ? 0.381 43.344 8.125 1 95.94 636 HIS A O 1
ATOM 5064 N N . TYR A 1 637 ? 1.286 43.594 10.164 1 97.19 637 TYR A N 1
ATOM 5065 C CA . TYR A 1 637 ? 2.258 44.594 9.734 1 97.19 637 TYR A CA 1
ATOM 5066 C C . TYR A 1 637 ? 3.676 44.156 10.086 1 97.19 637 TYR A C 1
ATOM 5068 O O . TYR A 1 637 ? 3.936 43.75 11.219 1 97.19 637 TYR A O 1
ATOM 5076 N N . LEU A 1 638 ? 4.547 44.281 9.141 1 96.25 638 LEU A N 1
ATOM 5077 C CA . LEU A 1 638 ? 5.945 43.906 9.289 1 96.25 638 LEU A CA 1
ATOM 5078 C C . LEU A 1 638 ? 6.867 45.062 9.016 1 96.25 638 LEU A C 1
ATOM 5080 O O . LEU A 1 638 ? 6.707 45.781 8.016 1 96.25 638 LEU A O 1
ATOM 5084 N N . PHE A 1 639 ? 7.844 45.25 9.953 1 96.5 639 PHE A N 1
ATOM 5085 C CA . PHE A 1 639 ? 8.766 46.375 9.734 1 96.5 639 PHE A CA 1
ATOM 5086 C C . PHE A 1 639 ? 10.195 45.969 10.086 1 96.5 639 PHE A C 1
ATOM 5088 O O . PHE A 1 639 ? 10.414 45.25 11.07 1 96.5 639 PHE A O 1
ATOM 5095 N N . GLY A 1 640 ? 11.125 46.406 9.32 1 94.12 640 GLY A N 1
ATOM 5096 C CA . GLY A 1 640 ? 12.547 46.344 9.617 1 94.12 640 GLY A CA 1
ATOM 5097 C C . GLY A 1 640 ? 13.109 44.938 9.578 1 94.12 640 GLY A C 1
ATOM 5098 O O . GLY A 1 640 ? 12.547 44.062 8.922 1 94.12 640 GLY A O 1
ATOM 5099 N N . GLY A 1 641 ? 14.391 44.875 10.18 1 91.62 641 GLY A N 1
ATOM 5100 C CA . GLY A 1 641 ? 15.047 43.562 10.258 1 91.62 641 GLY A CA 1
ATOM 5101 C C . GLY A 1 641 ? 16.391 43.531 9.555 1 91.62 641 GLY A C 1
ATOM 5102 O O . GLY A 1 641 ? 16.859 44.562 9.039 1 91.62 641 GLY A O 1
ATOM 5103 N N . ASN A 1 642 ? 17.016 42.406 9.719 1 88.31 642 ASN A N 1
ATOM 5104 C CA . ASN A 1 642 ? 18.297 42.094 9.094 1 88.31 642 ASN A CA 1
ATOM 5105 C C . ASN A 1 642 ? 18.141 41.156 7.91 1 88.31 642 ASN A C 1
ATOM 5107 O O . ASN A 1 642 ? 17.688 40.031 8.086 1 88.31 642 ASN A O 1
ATOM 5111 N N . PRO A 1 643 ? 18.547 41.562 6.75 1 86.56 643 PRO A N 1
ATOM 5112 C CA . PRO A 1 643 ? 18.391 40.688 5.594 1 86.56 643 PRO A CA 1
ATOM 5113 C C . PRO A 1 643 ? 19.406 39.562 5.582 1 86.56 643 PRO A C 1
ATOM 5115 O O . PRO A 1 643 ? 19.266 38.594 4.809 1 86.56 643 PRO A O 1
ATOM 5118 N N . GLY A 1 644 ? 20.391 39.594 6.445 1 79.75 644 GLY A N 1
ATOM 5119 C CA . GLY A 1 644 ? 21.328 38.5 6.586 1 79.75 644 GLY A CA 1
ATOM 5120 C C . GLY A 1 644 ? 22.344 38.438 5.457 1 79.75 644 GLY A C 1
ATOM 5121 O O . GLY A 1 644 ? 22.844 37.344 5.137 1 79.75 644 GLY A O 1
ATOM 5122 N N . ILE A 1 645 ? 22.609 39.406 4.859 1 75.94 645 ILE A N 1
ATOM 5123 C CA . ILE A 1 645 ? 23.609 39.438 3.803 1 75.94 645 ILE A CA 1
ATOM 5124 C C . ILE A 1 645 ? 25.016 39.344 4.414 1 75.94 645 ILE A C 1
ATOM 5126 O O . ILE A 1 645 ? 25.422 40.188 5.215 1 75.94 645 ILE A O 1
ATOM 5130 N N . GLN A 1 646 ? 25.797 38.375 4.07 1 74.25 646 GLN A N 1
ATOM 5131 C CA . GLN A 1 646 ? 27.094 38.062 4.668 1 74.25 646 GLN A CA 1
ATOM 5132 C C . GLN A 1 646 ? 28.094 39.188 4.426 1 74.25 646 GLN A C 1
ATOM 5134 O O . GLN A 1 646 ? 28.953 39.438 5.273 1 74.25 646 GLN A O 1
ATOM 5139 N N . SER A 1 647 ? 27.984 39.781 3.225 1 73.19 647 SER A N 1
ATOM 5140 C CA . SER A 1 647 ? 28.922 40.844 2.889 1 73.19 647 SER A CA 1
ATOM 5141 C C . SER A 1 647 ? 28.641 42.125 3.686 1 73.19 647 SER A C 1
ATOM 5143 O O . SER A 1 647 ? 29.516 43 3.828 1 73.19 647 SER A O 1
ATOM 5145 N N . SER A 1 648 ? 27.453 42.281 4.238 1 79.94 648 SER A N 1
ATOM 5146 C CA . SER A 1 648 ? 27.047 43.438 5.016 1 79.94 648 SER A CA 1
ATOM 5147 C C . SER A 1 648 ? 26.25 43.031 6.246 1 79.94 648 SER A C 1
ATOM 5149 O O . SER A 1 648 ? 25.062 43.375 6.367 1 79.94 648 SER A O 1
ATOM 5151 N N . PRO A 1 649 ? 26.938 42.531 7.191 1 78.94 649 PRO A N 1
ATOM 5152 C CA . PRO A 1 649 ? 26.219 41.969 8.344 1 78.94 649 PRO A CA 1
ATOM 5153 C C . PRO A 1 649 ? 25.531 43.062 9.164 1 78.94 649 PRO A C 1
ATOM 5155 O O . PRO A 1 649 ? 24.594 42.781 9.914 1 78.94 649 PRO A O 1
ATOM 5158 N N . ARG A 1 650 ? 25.906 44.344 9.047 1 86.31 650 ARG A N 1
ATOM 5159 C CA . ARG A 1 650 ? 25.328 45.438 9.852 1 86.31 650 ARG A CA 1
ATOM 5160 C C . ARG A 1 650 ? 24.156 46.094 9.125 1 86.31 650 ARG A C 1
ATOM 5162 O O . ARG A 1 650 ? 23.484 46.938 9.695 1 86.31 650 ARG A O 1
ATOM 5169 N N . LEU A 1 651 ? 23.906 45.656 8.008 1 87.44 651 LEU A N 1
ATOM 5170 C CA . LEU A 1 651 ? 22.828 46.219 7.223 1 87.44 651 LEU A CA 1
ATOM 5171 C C . LEU A 1 651 ? 21.469 45.938 7.855 1 87.44 651 LEU A C 1
ATOM 5173 O O . LEU A 1 651 ? 21.234 44.812 8.328 1 87.44 651 LEU A O 1
ATOM 5177 N N . ARG A 1 652 ? 20.578 46.969 7.949 1 92.56 652 ARG A N 1
ATOM 5178 C CA . ARG A 1 652 ? 19.203 46.844 8.43 1 92.56 652 ARG A CA 1
ATOM 5179 C C . ARG A 1 652 ? 18.219 47.406 7.418 1 92.56 652 ARG A C 1
ATOM 5181 O O . ARG A 1 652 ? 18.578 48.25 6.598 1 92.56 652 ARG A O 1
ATOM 5188 N N . LEU A 1 653 ? 17.016 46.938 7.523 1 92.69 653 LEU A N 1
ATOM 5189 C CA . LEU A 1 653 ? 15.969 47.375 6.598 1 92.69 653 LEU A CA 1
ATOM 5190 C C . LEU A 1 653 ? 15.055 48.406 7.25 1 92.69 653 LEU A C 1
ATOM 5192 O O . LEU A 1 653 ? 15 48.5 8.477 1 92.69 653 LEU A O 1
ATOM 5196 N N . ASP A 1 654 ? 14.336 49.219 6.445 1 94.12 654 ASP A N 1
ATOM 5197 C CA . ASP A 1 654 ? 13.43 50.25 6.973 1 94.12 654 ASP A CA 1
ATOM 5198 C C . ASP A 1 654 ? 12.094 50.219 6.227 1 94.12 654 ASP A C 1
ATOM 5200 O O . ASP A 1 654 ? 11.375 51.219 6.211 1 94.12 654 ASP A O 1
ATOM 5204 N N . ASP A 1 655 ? 11.82 49.125 5.59 1 93.56 655 ASP A N 1
ATOM 5205 C CA . ASP A 1 655 ? 10.562 49 4.855 1 93.56 655 ASP A CA 1
ATOM 5206 C C . ASP A 1 655 ? 9.43 48.562 5.77 1 93.56 655 ASP A C 1
ATOM 5208 O O . ASP A 1 655 ? 9.68 47.906 6.797 1 93.56 655 ASP A O 1
ATOM 5212 N N . LEU A 1 656 ? 8.188 48.938 5.43 1 95.81 656 LEU A N 1
ATOM 5213 C CA . LEU A 1 656 ? 6.957 48.531 6.102 1 95.81 656 LEU A CA 1
ATOM 5214 C C . LEU A 1 656 ? 6.051 47.75 5.148 1 95.81 656 LEU A C 1
ATOM 5216 O O . LEU A 1 656 ? 5.785 48.219 4.035 1 95.81 656 LEU A O 1
ATOM 5220 N N . TRP A 1 657 ? 5.586 46.594 5.609 1 95.75 657 TRP A N 1
ATOM 5221 C CA . TRP A 1 657 ? 4.734 45.75 4.797 1 95.75 657 TRP A CA 1
ATOM 5222 C C . TRP A 1 657 ? 3.445 45.406 5.535 1 95.75 657 TRP A C 1
ATOM 5224 O O . TRP A 1 657 ? 3.432 45.312 6.766 1 95.75 657 TRP A O 1
ATOM 5234 N N . SER A 1 658 ? 2.406 45.25 4.828 1 95.62 658 SER A N 1
ATOM 5235 C CA . SER A 1 658 ? 1.16 44.719 5.348 1 95.62 658 SER A CA 1
ATOM 5236 C C . SER A 1 658 ? 0.875 43.344 4.758 1 95.62 658 SER A C 1
ATOM 5238 O O . SER A 1 658 ? 1.202 43.062 3.598 1 95.62 658 SER A O 1
ATOM 5240 N N . LEU A 1 659 ? 0.324 42.438 5.555 1 94.56 659 LEU A N 1
ATOM 5241 C CA . LEU A 1 659 ? -0.043 41.094 5.141 1 94.56 659 LEU A CA 1
ATOM 5242 C C . LEU A 1 659 ? -1.511 40.812 5.445 1 94.56 659 LEU A C 1
ATOM 5244 O O . LEU A 1 659 ? -1.948 40.938 6.59 1 94.56 659 LEU A O 1
ATOM 5248 N N . ARG A 1 660 ? -2.236 40.5 4.422 1 91.38 660 ARG A N 1
ATOM 5249 C CA . ARG A 1 660 ? -3.619 40.062 4.551 1 91.38 660 ARG A CA 1
ATOM 5250 C C . ARG A 1 660 ? -3.764 38.594 4.133 1 91.38 660 ARG A C 1
ATOM 5252 O O . ARG A 1 660 ? -3.229 38.188 3.102 1 91.38 660 ARG A O 1
ATOM 5259 N N . LEU A 1 661 ? -4.402 37.875 4.996 1 89 661 LEU A N 1
ATOM 5260 C CA . LEU A 1 661 ? -4.691 36.469 4.668 1 89 661 LEU A CA 1
ATOM 5261 C C . LEU A 1 661 ? -6.121 36.312 4.164 1 89 661 LEU A C 1
ATOM 5263 O O . LEU A 1 661 ? -7.074 36.531 4.91 1 89 661 LEU A O 1
ATOM 5267 N N . VAL A 1 662 ? -6.129 35.906 2.912 1 86.06 662 VAL A N 1
ATOM 5268 C CA . VAL A 1 662 ? -7.438 35.875 2.271 1 86.06 662 VAL A CA 1
ATOM 5269 C C . VAL A 1 662 ? -7.855 34.406 2.043 1 86.06 662 VAL A C 1
ATOM 5271 O O . VAL A 1 662 ? -7.023 33.562 1.696 1 86.06 662 VAL A O 1
ATOM 5274 N N . GLN A 1 663 ? -9.039 34.125 2.486 1 82.25 663 GLN A N 1
ATOM 5275 C CA . GLN A 1 663 ? -9.68 32.844 2.154 1 82.25 663 GLN A CA 1
ATOM 5276 C C . GLN A 1 663 ? -10.766 33.031 1.102 1 82.25 663 GLN A C 1
ATOM 5278 O O . GLN A 1 663 ? -11.289 34.156 0.933 1 82.25 663 GLN A O 1
ATOM 5283 N N . PRO A 1 664 ? -10.938 31.906 0.304 1 85.31 664 PRO A N 1
ATOM 5284 C CA . PRO A 1 664 ? -12.07 32.062 -0.618 1 85.31 664 PRO A CA 1
ATOM 5285 C C . PRO A 1 664 ? -13.375 32.375 0.099 1 85.31 664 PRO A C 1
ATOM 5287 O O . PRO A 1 664 ? -13.633 31.859 1.191 1 85.31 664 PRO A O 1
ATOM 5290 N N . SER A 1 665 ? -14.047 33.344 -0.417 1 86.5 665 SER A N 1
ATOM 5291 C CA . SER A 1 665 ? -15.328 33.719 0.173 1 86.5 665 SER A CA 1
ATOM 5292 C C . SER A 1 665 ? -16.391 32.656 -0.132 1 86.5 665 SER A C 1
ATOM 5294 O O . SER A 1 665 ? -16.25 31.875 -1.077 1 86.5 665 SER A O 1
ATOM 5296 N N . LEU A 1 666 ? -17.406 32.562 0.759 1 89.88 666 LEU A N 1
ATOM 5297 C CA . LEU A 1 666 ? -18.516 31.641 0.539 1 89.88 666 LEU A CA 1
ATOM 5298 C C . LEU A 1 666 ? -19.156 31.875 -0.827 1 89.88 666 LEU A C 1
ATOM 5300 O O . LEU A 1 666 ? -19.578 30.938 -1.494 1 89.88 666 LEU A O 1
ATOM 5304 N N . GLU A 1 667 ? -19.172 33.156 -1.24 1 89.06 667 GLU A N 1
ATOM 5305 C CA . GLU A 1 667 ? -19.734 33.5 -2.535 1 89.06 667 GLU A CA 1
ATOM 5306 C C . GLU A 1 667 ? -18.906 32.938 -3.682 1 89.06 667 GLU A C 1
ATOM 5308 O O . GLU A 1 667 ? -19.469 32.5 -4.691 1 89.06 667 GLU A O 1
ATOM 5313 N N . GLN A 1 668 ? -17.719 32.969 -3.48 1 88.25 668 GLN A N 1
ATOM 5314 C CA . GLN A 1 668 ? -16.844 32.406 -4.504 1 88.25 668 GLN A CA 1
ATOM 5315 C C . GLN A 1 668 ? -17.031 30.906 -4.613 1 88.25 668 GLN A C 1
ATOM 5317 O O . GLN A 1 668 ? -17.078 30.359 -5.719 1 88.25 668 GLN A O 1
ATOM 5322 N N . VAL A 1 669 ? -17.078 30.281 -3.457 1 91.19 669 VAL A N 1
ATOM 5323 C CA . VAL A 1 669 ? -17.25 28.828 -3.434 1 91.19 669 VAL A CA 1
ATOM 5324 C C . VAL A 1 669 ? -18.609 28.469 -4.043 1 91.19 669 VAL A C 1
ATOM 5326 O O . VAL A 1 669 ? -18.703 27.516 -4.832 1 91.19 669 VAL A O 1
ATOM 5329 N N . TRP A 1 670 ? -19.641 29.156 -3.65 1 93.12 670 TRP A N 1
ATOM 5330 C CA . TRP A 1 670 ? -20.953 28.953 -4.227 1 93.12 670 TRP A CA 1
ATOM 5331 C C . TRP A 1 670 ? -20.938 29.203 -5.73 1 93.12 670 TRP A C 1
ATOM 5333 O O . TRP A 1 670 ? -21.578 28.484 -6.496 1 93.12 670 TRP A O 1
ATOM 5343 N N . GLY A 1 671 ? -20.219 30.281 -6.141 1 91.69 671 GLY A N 1
ATOM 5344 C CA . GLY A 1 671 ? -20.094 30.562 -7.559 1 91.69 671 GLY A CA 1
ATOM 5345 C C . GLY A 1 671 ? -19.469 29.422 -8.344 1 91.69 671 GLY A C 1
ATOM 5346 O O . GLY A 1 671 ? -19.922 29.094 -9.438 1 91.69 671 GLY A O 1
ATOM 5347 N N . GLU A 1 672 ? -18.484 28.906 -7.793 1 91.06 672 GLU A N 1
ATOM 5348 C CA . GLU A 1 672 ? -17.812 27.781 -8.438 1 91.06 672 GLU A CA 1
ATOM 5349 C C . GLU A 1 672 ? -18.734 26.562 -8.523 1 91.06 672 GLU A C 1
ATOM 5351 O O . GLU A 1 672 ? -18.781 25.875 -9.547 1 91.06 672 GLU A O 1
ATOM 5356 N N . ALA A 1 673 ? -19.406 26.219 -7.402 1 94.62 673 ALA A N 1
ATOM 5357 C CA . ALA A 1 673 ? -20.344 25.094 -7.391 1 94.62 673 ALA A CA 1
ATOM 5358 C C . ALA A 1 673 ? -21.469 25.297 -8.406 1 94.62 673 ALA A C 1
ATOM 5360 O O . ALA A 1 673 ? -21.859 24.344 -9.086 1 94.62 673 ALA A O 1
ATOM 5361 N N . ARG A 1 674 ? -21.953 26.5 -8.469 1 94.69 674 ARG A N 1
ATOM 5362 C CA . ARG A 1 674 ? -23 26.828 -9.43 1 94.69 674 ARG A CA 1
ATOM 5363 C C . ARG A 1 674 ? -22.516 26.656 -10.859 1 94.69 674 ARG A C 1
ATOM 5365 O O . ARG A 1 674 ? -23.234 26.141 -11.711 1 94.69 674 ARG A O 1
ATOM 5372 N N . ALA A 1 675 ? -21.281 27.094 -11.109 1 93.69 675 ALA A N 1
ATOM 5373 C CA . ALA A 1 675 ? -20.688 26.922 -12.438 1 93.69 675 ALA A CA 1
ATOM 5374 C C . ALA A 1 675 ? -20.578 25.438 -12.797 1 93.69 675 ALA A C 1
ATOM 5376 O O . ALA A 1 675 ? -20.844 25.062 -13.945 1 93.69 675 ALA A O 1
ATOM 5377 N N . ILE A 1 676 ? -20.188 24.641 -11.875 1 94.81 676 ILE A N 1
ATOM 5378 C CA . ILE A 1 676 ? -20.047 23.203 -12.102 1 94.81 676 ILE A CA 1
ATOM 5379 C C . ILE A 1 676 ? -21.406 22.594 -12.438 1 94.81 676 ILE A C 1
ATOM 5381 O O . ILE A 1 676 ? -21.531 21.781 -13.352 1 94.81 676 ILE A O 1
ATOM 5385 N N . LEU A 1 677 ? -22.438 22.984 -11.695 1 96.25 677 LEU A N 1
ATOM 5386 C CA . LEU A 1 677 ? -23.797 22.484 -11.914 1 96.25 677 LEU A CA 1
ATOM 5387 C C . LEU A 1 677 ? -24.312 22.891 -13.289 1 96.25 677 LEU A C 1
ATOM 5389 O O . LEU A 1 677 ? -24.859 22.062 -14.023 1 96.25 677 LEU A O 1
ATOM 5393 N N . ARG A 1 678 ? -24.125 24.094 -13.688 1 95.94 678 ARG A N 1
ATOM 5394 C CA . ARG A 1 678 ? -24.656 24.594 -14.953 1 95.94 678 ARG A CA 1
ATOM 5395 C C . ARG A 1 678 ? -23.859 24.062 -16.141 1 95.94 678 ARG A C 1
ATOM 5397 O O . ARG A 1 678 ? -24.406 23.859 -17.219 1 95.94 678 ARG A O 1
ATOM 5404 N N . GLU A 1 679 ? -22.594 23.953 -15.922 1 94.5 679 GLU A N 1
ATOM 5405 C CA . GLU A 1 679 ? -21.797 23.297 -16.953 1 94.5 679 GLU A CA 1
ATOM 5406 C C . GLU A 1 679 ? -22.281 21.875 -17.203 1 94.5 679 GLU A C 1
ATOM 5408 O O . GLU A 1 679 ? -22.375 21.438 -18.359 1 94.5 679 GLU A O 1
ATOM 5413 N N . ALA A 1 680 ? -22.469 21.109 -16.094 1 94.81 680 ALA A N 1
ATOM 5414 C CA . ALA A 1 680 ? -22.969 19.75 -16.219 1 94.81 680 ALA A CA 1
ATOM 5415 C C . ALA A 1 680 ? -24.328 19.734 -16.922 1 94.81 680 ALA A C 1
ATOM 5417 O O . ALA A 1 680 ? -24.594 18.844 -17.75 1 94.81 680 ALA A O 1
ATOM 5418 N N . CYS A 1 681 ? -25.234 20.594 -16.594 1 94.31 681 CYS A N 1
ATOM 5419 C CA . CYS A 1 681 ? -26.531 20.719 -17.266 1 94.31 681 CYS A CA 1
ATOM 5420 C C . CYS A 1 681 ? -26.359 20.969 -18.75 1 94.31 681 CYS A C 1
ATOM 5422 O O . CYS A 1 681 ? -27.016 20.312 -19.562 1 94.31 681 CYS A O 1
ATOM 5424 N N . TYR A 1 682 ? -25.5 21.875 -19.156 1 93.38 682 TYR A N 1
ATOM 5425 C CA . TYR A 1 682 ? -25.234 22.172 -20.562 1 93.38 682 TYR A CA 1
ATOM 5426 C C . TYR A 1 682 ? -24.719 20.938 -21.297 1 93.38 682 TYR A C 1
ATOM 5428 O O . TYR A 1 682 ? -25.188 20.656 -22.406 1 93.38 682 TYR A O 1
ATOM 5436 N N . ARG A 1 683 ? -23.734 20.266 -20.625 1 91.12 683 ARG A N 1
ATOM 5437 C CA . ARG A 1 683 ? -23.156 19.094 -21.266 1 91.12 683 ARG A CA 1
ATOM 5438 C C . ARG A 1 683 ? -24.234 18.047 -21.547 1 91.12 683 ARG A C 1
ATOM 5440 O O . ARG A 1 683 ? -24.234 17.391 -22.594 1 91.12 683 ARG A O 1
ATOM 5447 N N . GLU A 1 684 ? -25.047 17.781 -20.562 1 90.19 684 GLU A N 1
ATOM 5448 C CA . GLU A 1 684 ? -26.125 16.812 -20.766 1 90.19 684 GLU A CA 1
ATOM 5449 C C . GLU A 1 684 ? -27.094 17.266 -21.859 1 90.19 684 GLU A C 1
ATOM 5451 O O . GLU A 1 684 ? -27.547 16.453 -22.672 1 90.19 684 GLU A O 1
ATOM 5456 N N . MET A 1 685 ? -27.406 18.578 -22 1 90 685 MET A N 1
ATOM 5457 C CA . MET A 1 685 ? -28.281 19.141 -23.016 1 90 685 MET A CA 1
ATOM 5458 C C . MET A 1 685 ? -27.656 19.016 -24.406 1 90 685 MET A C 1
ATOM 5460 O O . MET A 1 685 ? -28.344 18.719 -25.375 1 90 685 MET A O 1
ATOM 5464 N N . ALA A 1 686 ? -26.406 19.266 -24.422 1 88.56 686 ALA A N 1
ATOM 5465 C CA . ALA A 1 686 ? -25.688 19.25 -25.688 1 88.56 686 ALA A CA 1
ATOM 5466 C C . ALA A 1 686 ? -25.656 17.844 -26.281 1 88.56 686 ALA A C 1
ATOM 5468 O O . ALA A 1 686 ? -25.547 17.672 -27.5 1 88.56 686 ALA A O 1
ATOM 5469 N N . THR A 1 687 ? -25.625 16.828 -25.438 1 81.62 687 THR A N 1
ATOM 5470 C CA . THR A 1 687 ? -25.562 15.445 -25.906 1 81.62 687 THR A CA 1
ATOM 5471 C C . THR A 1 687 ? -26.938 14.945 -26.312 1 81.62 687 THR A C 1
ATOM 5473 O O . THR A 1 687 ? -27.062 13.938 -27.016 1 81.62 687 THR A O 1
ATOM 5476 N N . GLN A 1 688 ? -28.031 15.609 -25.875 1 80.56 688 GLN A N 1
ATOM 5477 C CA . GLN A 1 688 ? -29.375 15.188 -26.234 1 80.56 688 GLN A CA 1
ATOM 5478 C C . GLN A 1 688 ? -29.719 15.578 -27.672 1 80.56 688 GLN A C 1
ATOM 5480 O O . GLN A 1 688 ? -29.516 16.719 -28.078 1 80.56 688 GLN A O 1
ATOM 5485 N N . PRO A 1 689 ? -30.125 14.547 -28.406 1 78.25 689 PRO A N 1
ATOM 5486 C CA . PRO A 1 689 ? -30.484 14.852 -29.797 1 78.25 689 PRO A CA 1
ATOM 5487 C C . PRO A 1 689 ? -31.641 15.852 -29.891 1 78.25 689 PRO A C 1
ATOM 5489 O O . PRO A 1 689 ? -32.625 15.742 -29.172 1 78.25 689 PRO A O 1
ATOM 5492 N N . GLY A 1 690 ? -31.594 16.953 -30.641 1 79.44 690 GLY A N 1
ATOM 5493 C CA . GLY A 1 690 ? -32.656 17.906 -30.922 1 79.44 690 GLY A CA 1
ATOM 5494 C C . GLY A 1 690 ? -32.625 19.109 -29.984 1 79.44 690 GLY A C 1
ATOM 5495 O O . GLY A 1 690 ? -33.438 20.031 -30.109 1 79.44 690 GLY A O 1
ATOM 5496 N N . ALA A 1 691 ? -31.734 19.062 -29 1 84.25 691 ALA A N 1
ATOM 5497 C CA . ALA A 1 691 ? -31.734 20.141 -28.016 1 84.25 691 ALA A CA 1
ATOM 5498 C C . ALA A 1 691 ? -30.609 21.141 -28.297 1 84.25 691 ALA A C 1
ATOM 5500 O O . ALA A 1 691 ? -30.141 21.828 -27.375 1 84.25 691 ALA A O 1
ATOM 5501 N N . THR A 1 692 ? -30.125 21.266 -29.469 1 86.5 692 THR A N 1
ATOM 5502 C CA . THR A 1 692 ? -28.984 22.078 -29.812 1 86.5 692 THR A CA 1
ATOM 5503 C C . THR A 1 692 ? -29.297 23.562 -29.609 1 86.5 692 THR A C 1
ATOM 5505 O O . THR A 1 692 ? -28.469 24.312 -29.094 1 86.5 692 THR A O 1
ATOM 5508 N N . VAL A 1 693 ? -30.516 23.938 -30.062 1 88.75 693 VAL A N 1
ATOM 5509 C CA . VAL A 1 693 ? -30.891 25.344 -29.953 1 88.75 693 VAL A CA 1
ATOM 5510 C C . VAL A 1 693 ? -31.016 25.734 -28.484 1 88.75 693 VAL A C 1
ATOM 5512 O O . VAL A 1 693 ? -30.562 26.812 -28.078 1 88.75 693 VAL A O 1
ATOM 5515 N N . GLN A 1 694 ? -31.641 24.875 -27.766 1 91.56 694 GLN A N 1
ATOM 5516 C CA . GLN A 1 694 ? -31.797 25.125 -26.328 1 91.56 694 GLN A CA 1
ATOM 5517 C C . GLN A 1 694 ? -30.438 25.156 -25.641 1 91.56 694 GLN A C 1
ATOM 5519 O O . GLN A 1 694 ? -30.219 25.953 -24.734 1 91.56 694 GLN A O 1
ATOM 5524 N N . ALA A 1 695 ? -29.562 24.266 -26.016 1 93.12 695 ALA A N 1
ATOM 5525 C CA . ALA A 1 695 ? -28.219 24.203 -25.438 1 93.12 695 ALA A CA 1
ATOM 5526 C C . ALA A 1 695 ? -27.438 25.484 -25.734 1 93.12 695 ALA A C 1
ATOM 5528 O O . ALA A 1 695 ? -26.703 25.984 -24.875 1 93.12 695 ALA A O 1
ATOM 5529 N N . LEU A 1 696 ? -27.578 25.969 -26.969 1 91.81 696 LEU A N 1
ATOM 5530 C CA . LEU A 1 696 ? -26.891 27.188 -27.344 1 91.81 696 LEU A CA 1
ATOM 5531 C C . LEU A 1 696 ? -27.406 28.375 -26.531 1 91.81 696 LEU A C 1
ATOM 5533 O O . LEU A 1 696 ? -26.625 29.219 -26.094 1 91.81 696 LEU A O 1
ATOM 5537 N N . SER A 1 697 ? -28.734 28.453 -26.375 1 93.69 697 SER A N 1
ATOM 5538 C CA . SER A 1 697 ? -29.312 29.5 -25.547 1 93.69 697 SER A CA 1
ATOM 5539 C C . SER A 1 697 ? -28.828 29.406 -24.094 1 93.69 697 SER A C 1
ATOM 5541 O O . SER A 1 697 ? -28.531 30.422 -23.469 1 93.69 697 SER A O 1
ATOM 5543 N N . TYR A 1 698 ? -28.828 28.188 -23.578 1 94.56 698 TYR A N 1
ATOM 5544 C CA . TYR A 1 698 ? -28.359 27.953 -22.219 1 94.56 698 TYR A CA 1
ATOM 5545 C C . TYR A 1 698 ? -26.891 28.375 -22.078 1 94.56 698 TYR A C 1
ATOM 5547 O O . TYR A 1 698 ? -26.5 28.953 -21.047 1 94.56 698 TYR A O 1
ATOM 5555 N N . LEU A 1 699 ? -26.062 28.078 -23.047 1 93.19 699 LEU A N 1
ATOM 5556 C CA . LEU A 1 699 ? -24.656 28.438 -23.047 1 93.19 699 LEU A CA 1
ATOM 5557 C C . LEU A 1 699 ? -24.484 29.953 -23.016 1 93.19 699 LEU A C 1
ATOM 5559 O O . LEU A 1 699 ? -23.703 30.484 -22.219 1 93.19 699 LEU A O 1
ATOM 5563 N N . ARG A 1 700 ? -25.234 30.656 -23.766 1 91.25 700 ARG A N 1
ATOM 5564 C CA . ARG A 1 700 ? -25.094 32.094 -23.953 1 91.25 700 ARG A CA 1
ATOM 5565 C C . ARG A 1 700 ? -25.625 32.875 -22.766 1 91.25 700 ARG A C 1
ATOM 5567 O O . ARG A 1 700 ? -25.156 33.969 -22.469 1 91.25 700 ARG A O 1
ATOM 5574 N N . ASN A 1 701 ? -26.562 32.281 -22.031 1 93 701 ASN A N 1
ATOM 5575 C CA . ASN A 1 701 ? -27.219 33.031 -20.984 1 93 701 ASN A CA 1
ATOM 5576 C C . ASN A 1 701 ? -26.891 32.5 -19.594 1 93 701 ASN A C 1
ATOM 5578 O O . ASN A 1 701 ? -26.203 33.156 -18.812 1 93 701 ASN A O 1
ATOM 5582 N N . GLU A 1 702 ? -27.281 31.281 -19.344 1 92.94 702 GLU A N 1
ATOM 5583 C CA . GLU A 1 702 ? -27.156 30.719 -18 1 92.94 702 GLU A CA 1
ATOM 5584 C C . GLU A 1 702 ? -25.703 30.406 -17.672 1 92.94 702 GLU A C 1
ATOM 5586 O O . GLU A 1 702 ? -25.203 30.766 -16.594 1 92.94 702 GLU A O 1
ATOM 5591 N N . LEU A 1 703 ? -25.047 29.688 -18.562 1 93.19 703 LEU A N 1
ATOM 5592 C CA . LEU A 1 703 ? -23.672 29.281 -18.281 1 93.19 703 LEU A CA 1
ATOM 5593 C C . LEU A 1 703 ? -22.734 30.484 -18.344 1 93.19 703 LEU A C 1
ATOM 5595 O O . LEU A 1 703 ? -21.812 30.594 -17.531 1 93.19 703 LEU A O 1
ATOM 5599 N N . SER A 1 704 ? -22.906 31.359 -19.297 1 91.88 704 SER A N 1
ATOM 5600 C CA . SER A 1 704 ? -22.078 32.562 -19.438 1 91.88 704 SER A CA 1
ATOM 5601 C C . SER A 1 704 ? -22.156 33.438 -18.203 1 91.88 704 SER A C 1
ATOM 5603 O O . SER A 1 704 ? -21.172 34.062 -17.812 1 91.88 704 SER A O 1
ATOM 5605 N N . SER A 1 705 ? -23.312 33.469 -17.531 1 90.69 705 SER A N 1
ATOM 5606 C CA . SER A 1 705 ? -23.547 34.344 -16.391 1 90.69 705 SER A CA 1
ATOM 5607 C C . SER A 1 705 ? -22.734 33.906 -15.172 1 90.69 705 SER A C 1
ATOM 5609 O O . SER A 1 705 ? -22.484 34.688 -14.258 1 90.69 705 SER A O 1
ATOM 5611 N N . VAL A 1 706 ? -22.344 32.656 -15.094 1 91 706 VAL A N 1
ATOM 5612 C CA . VAL A 1 706 ? -21.672 32.125 -13.898 1 91 706 VAL A CA 1
ATOM 5613 C C . VAL A 1 706 ? -20.172 32 -14.172 1 91 706 VAL A C 1
ATOM 5615 O O . VAL A 1 706 ? -19.406 31.609 -13.281 1 91 706 VAL A O 1
ATOM 5618 N N . MET A 1 707 ? -19.734 32.25 -15.273 1 89.38 707 MET A N 1
ATOM 5619 C CA . MET A 1 707 ? -18.312 32.156 -15.602 1 89.38 707 MET A CA 1
ATOM 5620 C C . MET A 1 707 ? -17.656 33.531 -15.57 1 89.38 707 MET A C 1
ATOM 5622 O O . MET A 1 707 ? -18.297 34.531 -15.93 1 89.38 707 MET A O 1
ATOM 5626 N N . ASP A 1 708 ? -16.516 33.562 -15.047 1 85.88 708 ASP A N 1
ATOM 5627 C CA . ASP A 1 708 ? -15.75 34.812 -15.047 1 85.88 708 ASP A CA 1
ATOM 5628 C C . ASP A 1 708 ? -15.055 35.031 -16.391 1 85.88 708 ASP A C 1
ATOM 5630 O O . ASP A 1 708 ? -14.07 34.375 -16.703 1 85.88 708 ASP A O 1
ATOM 5634 N N . HIS A 1 709 ? -15.477 35.969 -17.125 1 88.06 709 HIS A N 1
ATOM 5635 C CA . HIS A 1 709 ? -14.992 36.219 -18.484 1 88.06 709 HIS A CA 1
ATOM 5636 C C . HIS A 1 709 ? -13.711 37.031 -18.469 1 88.06 709 HIS A C 1
ATOM 5638 O O . HIS A 1 709 ? -13.109 37.281 -19.516 1 88.06 709 HIS A O 1
ATOM 5644 N N . THR A 1 710 ? -13.227 37.375 -17.219 1 86.44 710 THR A N 1
ATOM 5645 C CA . THR A 1 710 ? -11.953 38.094 -17.094 1 86.44 710 THR A CA 1
ATOM 5646 C C . THR A 1 710 ? -10.812 37.094 -16.844 1 86.44 710 THR A C 1
ATOM 5648 O O . THR A 1 710 ? -9.641 37.469 -16.984 1 86.44 710 THR A O 1
ATOM 5651 N N . ASP A 1 711 ? -11.156 36 -16.484 1 86.38 711 ASP A N 1
ATOM 5652 C CA . ASP A 1 711 ? -10.18 34.938 -16.266 1 86.38 711 ASP A CA 1
ATOM 5653 C C . ASP A 1 711 ? -9.922 34.156 -17.562 1 86.38 711 ASP A C 1
ATOM 5655 O O . ASP A 1 711 ? -10.812 33.469 -18.062 1 86.38 711 ASP A O 1
ATOM 5659 N N . PRO A 1 712 ? -8.766 34.25 -18.047 1 87.81 712 PRO A N 1
ATOM 5660 C CA . PRO A 1 712 ? -8.477 33.594 -19.312 1 87.81 712 PRO A CA 1
ATOM 5661 C C . PRO A 1 712 ? -8.711 32.094 -19.25 1 87.81 712 PRO A C 1
ATOM 5663 O O . PRO A 1 712 ? -9.141 31.5 -20.25 1 87.81 712 PRO A O 1
ATOM 5666 N N . ALA A 1 713 ? -8.422 31.562 -18.172 1 86.75 713 ALA A N 1
ATOM 5667 C CA . ALA A 1 713 ? -8.625 30.125 -18.062 1 86.75 713 ALA A CA 1
ATOM 5668 C C . ALA A 1 713 ? -10.109 29.766 -18.188 1 86.75 713 ALA A C 1
ATOM 5670 O O . ALA A 1 713 ? -10.461 28.781 -18.844 1 86.75 713 ALA A O 1
ATOM 5671 N N . GLN A 1 714 ? -10.953 30.516 -17.625 1 86.88 714 GLN A N 1
ATOM 5672 C CA . GLN A 1 714 ? -12.391 30.266 -17.688 1 86.88 714 GLN A CA 1
ATOM 5673 C C . GLN A 1 714 ? -12.953 30.594 -19.062 1 86.88 714 GLN A C 1
ATOM 5675 O O . GLN A 1 714 ? -13.875 29.922 -19.531 1 86.88 714 GLN A O 1
ATOM 5680 N N . VAL A 1 715 ? -12.32 31.562 -19.672 1 88.19 715 VAL A N 1
ATOM 5681 C CA . VAL A 1 715 ? -12.75 31.906 -21.016 1 88.19 715 VAL A CA 1
ATOM 5682 C C . VAL A 1 715 ? -12.406 30.766 -21.969 1 88.19 715 VAL A C 1
ATOM 5684 O O . VAL A 1 715 ? -13.227 30.391 -22.828 1 88.19 715 VAL A O 1
ATOM 5687 N N . SER A 1 716 ? -11.258 30.297 -21.812 1 90.81 716 SER A N 1
ATOM 5688 C CA . SER A 1 716 ? -10.859 29.172 -22.641 1 90.81 716 SER A CA 1
ATOM 5689 C C . SER A 1 716 ? -11.781 27.969 -22.422 1 90.81 716 SER A C 1
ATOM 5691 O O . SER A 1 716 ? -12.148 27.297 -23.391 1 90.81 716 SER A O 1
ATOM 5693 N N . ARG A 1 717 ? -12.07 27.75 -21.234 1 88.12 717 ARG A N 1
ATOM 5694 C CA . ARG A 1 717 ? -12.984 26.656 -20.906 1 88.12 717 ARG A CA 1
ATOM 5695 C C . ARG A 1 717 ? -14.359 26.891 -21.531 1 88.12 717 ARG A C 1
ATOM 5697 O O . ARG A 1 717 ? -14.969 25.969 -22.078 1 88.12 717 ARG A O 1
ATOM 5704 N N . PHE A 1 718 ? -14.859 28.125 -21.531 1 89.5 718 PHE A N 1
ATOM 5705 C CA . PHE A 1 718 ? -16.156 28.484 -22.109 1 89.5 718 PHE A CA 1
ATOM 5706 C C . PHE A 1 718 ? -16.156 28.25 -23.609 1 89.5 718 PHE A C 1
ATOM 5708 O O . PHE A 1 718 ? -17.125 27.719 -24.156 1 89.5 718 PHE A O 1
ATOM 5715 N N . GLN A 1 719 ? -15.078 28.469 -24.219 1 87.69 719 GLN A N 1
ATOM 5716 C CA . GLN A 1 719 ? -14.969 28.281 -25.656 1 87.69 719 GLN A CA 1
ATOM 5717 C C . GLN A 1 719 ? -14.93 26.797 -26.016 1 87.69 719 GLN A C 1
ATOM 5719 O O . GLN A 1 719 ? -15.523 26.375 -27.016 1 87.69 719 GLN A O 1
ATOM 5724 N N . LYS A 1 720 ? -14.234 26.094 -25.234 1 88.69 720 LYS A N 1
ATOM 5725 C CA . LYS A 1 720 ? -14.164 24.656 -25.469 1 88.69 720 LYS A CA 1
ATOM 5726 C C . LYS A 1 720 ? -15.539 24.016 -25.328 1 88.69 720 LYS A C 1
ATOM 5728 O O . LYS A 1 720 ? -15.859 23.062 -26.062 1 88.69 720 LYS A O 1
ATOM 5733 N N . LEU A 1 721 ? -16.312 24.484 -24.406 1 89.25 721 LEU A N 1
ATOM 5734 C CA . LEU A 1 721 ? -17.656 23.953 -24.188 1 89.25 721 LEU A CA 1
ATOM 5735 C C . LEU A 1 721 ? -18.547 24.203 -25.406 1 89.25 721 LEU A C 1
ATOM 5737 O O . LEU A 1 721 ? -19.422 23.406 -25.719 1 89.25 721 LEU A O 1
ATOM 5741 N N . ALA A 1 722 ? -18.281 25.266 -26.125 1 87.75 722 ALA A N 1
ATOM 5742 C CA . ALA A 1 722 ? -19.047 25.609 -27.312 1 87.75 722 ALA A CA 1
ATOM 5743 C C . ALA A 1 722 ? -18.797 24.609 -28.438 1 87.75 722 ALA A C 1
ATOM 5745 O O . ALA A 1 722 ? -19.672 24.344 -29.266 1 87.75 722 ALA A O 1
ATOM 5746 N N . THR A 1 723 ? -17.609 24.047 -28.391 1 85.81 723 THR A N 1
ATOM 5747 C CA . THR A 1 723 ? -17.25 23.109 -29.438 1 85.81 723 THR A CA 1
ATOM 5748 C C . THR A 1 723 ? -18.031 21.812 -29.281 1 85.81 723 THR A C 1
ATOM 5750 O O . THR A 1 723 ? -18.172 21.047 -30.25 1 85.81 723 THR A O 1
ATOM 5753 N N . LEU A 1 724 ? -18.516 21.578 -28.156 1 85.44 724 LEU A N 1
ATOM 5754 C CA . LEU A 1 724 ? -19.25 20.344 -27.891 1 85.44 724 LEU A CA 1
ATOM 5755 C C . LEU A 1 724 ? -20.531 20.281 -28.734 1 85.44 724 LEU A C 1
ATOM 5757 O O . LEU A 1 724 ? -21.016 19.203 -29.047 1 85.44 724 LEU A O 1
ATOM 5761 N N . LEU A 1 725 ? -21.109 21.469 -29.109 1 82 725 LEU A N 1
ATOM 5762 C CA . LEU A 1 725 ? -22.359 21.547 -29.875 1 82 725 LEU A CA 1
ATOM 5763 C C . LEU A 1 725 ? -22.141 21.062 -31.297 1 82 725 LEU A C 1
ATOM 5765 O O . LEU A 1 725 ? -23.078 20.609 -31.953 1 82 725 LEU A O 1
ATOM 5769 N N . PHE A 1 726 ? -20.828 21.344 -31.812 1 74.31 726 PHE A N 1
ATOM 5770 C CA . PHE A 1 726 ? -20.562 21.062 -33.219 1 74.31 726 PHE A CA 1
ATOM 5771 C C . PHE A 1 726 ? -19.844 19.734 -33.375 1 74.31 726 PHE A C 1
ATOM 5773 O O . PHE A 1 726 ? -19.547 19.312 -34.5 1 74.31 726 PHE A O 1
ATOM 5780 N N . SER A 1 727 ? -19.172 19.531 -32.344 1 64.06 727 SER A N 1
ATOM 5781 C CA . SER A 1 727 ? -18.5 18.234 -32.438 1 64.06 727 SER A CA 1
ATOM 5782 C C . SER A 1 727 ? -19.484 17.125 -32.75 1 64.06 727 SER A C 1
ATOM 5784 O O . SER A 1 727 ? -20.5 16.984 -32.062 1 64.06 727 SER A O 1
ATOM 5786 N N . GLY A 1 728 ? -20.172 17.344 -34 1 52.19 728 GLY A N 1
ATOM 5787 C CA . GLY A 1 728 ? -21.094 16.328 -34.5 1 52.19 728 GLY A CA 1
ATOM 5788 C C . GLY A 1 728 ? -21.375 15.242 -33.469 1 52.19 728 GLY A C 1
ATOM 5789 O O . GLY A 1 728 ? -20.609 15.062 -32.531 1 52.19 728 GLY A O 1
ATOM 5790 N N . GLY A 1 729 ? -22.656 15.023 -33.281 1 47.06 729 GLY A N 1
ATOM 5791 C CA . GLY A 1 729 ? -23.172 13.828 -32.625 1 47.06 729 GLY A CA 1
ATOM 5792 C C . GLY A 1 729 ? -22.281 12.617 -32.844 1 47.06 729 GLY A C 1
ATOM 5793 O O . GLY A 1 729 ? -22.766 11.562 -33.281 1 47.06 729 GLY A O 1
ATOM 5794 N N . ASP A 1 730 ? -21.266 12.875 -33.656 1 41.62 730 ASP A N 1
ATOM 5795 C CA . ASP A 1 730 ? -20.656 11.57 -33.875 1 41.62 730 ASP A CA 1
ATOM 5796 C C . ASP A 1 730 ? -20.875 10.648 -32.688 1 41.62 730 ASP A C 1
ATOM 5798 O O . ASP A 1 730 ? -20.594 11.031 -31.547 1 41.62 730 ASP A O 1
ATOM 5802 N N . GLU A 1 731 ? -21.922 10.055 -32.875 1 41.84 731 GLU A N 1
ATOM 5803 C CA . GLU A 1 731 ? -22.25 8.852 -32.125 1 41.84 731 GLU A CA 1
ATOM 5804 C C . GLU A 1 731 ? -21 8.195 -31.547 1 41.84 731 GLU A C 1
ATOM 5806 O O . GLU A 1 731 ? -20.578 7.145 -32.031 1 41.84 731 GLU A O 1
ATOM 5811 N N . GLY A 1 732 ? -19.984 8.695 -31.75 1 46.16 732 GLY A N 1
ATOM 5812 C CA . GLY A 1 732 ? -18.953 7.918 -31.078 1 46.16 732 GLY A CA 1
ATOM 5813 C C . GLY A 1 732 ? -19.406 7.336 -29.75 1 46.16 732 GLY A C 1
ATOM 5814 O O . GLY A 1 732 ? -19.969 8.055 -28.922 1 46.16 732 GLY A O 1
ATOM 5815 N N . ALA A 1 733 ? -19.922 6.207 -29.922 1 52 733 ALA A N 1
ATOM 5816 C CA . ALA A 1 733 ? -20.453 5.234 -28.969 1 52 733 ALA A CA 1
ATOM 5817 C C . ALA A 1 733 ? -19.875 5.473 -27.578 1 52 733 ALA A C 1
ATOM 5819 O O . ALA A 1 733 ? -18.672 5.367 -27.359 1 52 733 ALA A O 1
ATOM 5820 N N . ALA A 1 734 ? -20.484 6.309 -26.828 1 62.62 734 ALA A N 1
ATOM 5821 C CA . ALA A 1 734 ? -20.188 6.477 -25.406 1 62.62 734 ALA A CA 1
ATOM 5822 C C . ALA A 1 734 ? -19.672 5.18 -24.797 1 62.62 734 ALA A C 1
ATOM 5824 O O . ALA A 1 734 ? -20.266 4.113 -25 1 62.62 734 ALA A O 1
ATOM 5825 N N . LEU A 1 735 ? -18.469 5.375 -24.312 1 75.62 735 LEU A N 1
ATOM 5826 C CA . LEU A 1 735 ? -17.891 4.199 -23.656 1 75.62 735 LEU A CA 1
ATOM 5827 C C . LEU A 1 735 ? -18.828 3.666 -22.578 1 75.62 735 LEU A C 1
ATOM 5829 O O . LEU A 1 735 ? -19.531 4.434 -21.922 1 75.62 735 LEU A O 1
ATOM 5833 N N . PRO A 1 736 ? -19.016 2.418 -22.594 1 84.56 736 PRO A N 1
ATOM 5834 C CA . PRO A 1 736 ? -19.859 1.812 -21.562 1 84.56 736 PRO A CA 1
ATOM 5835 C C . PRO A 1 736 ? -19.469 2.217 -20.141 1 84.56 736 PRO A C 1
ATOM 5837 O O . PRO A 1 736 ? -18.328 2.609 -19.906 1 84.56 736 PRO A O 1
ATOM 5840 N N . SER A 1 737 ? -20.531 2.328 -19.344 1 86.12 737 SER A N 1
ATOM 5841 C CA . SER A 1 737 ? -20.344 2.645 -17.938 1 86.12 737 SER A CA 1
ATOM 5842 C C . SER A 1 737 ? -20.781 1.488 -17.047 1 86.12 737 SER A C 1
ATOM 5844 O O . SER A 1 737 ? -21.516 0.601 -17.484 1 86.12 737 SER A O 1
ATOM 5846 N N . PRO A 1 738 ? -20.312 1.501 -15.82 1 88.31 738 PRO A N 1
ATOM 5847 C CA . PRO A 1 738 ? -20.734 0.458 -14.883 1 88.31 738 PRO A CA 1
ATOM 5848 C C . PRO A 1 738 ? -22.25 0.45 -14.664 1 88.31 738 PRO A C 1
ATOM 5850 O O . PRO A 1 738 ? -22.875 1.512 -14.602 1 88.31 738 PRO A O 1
ATOM 5853 N N . ARG A 1 739 ? -22.828 -0.719 -14.695 1 89.62 739 ARG A N 1
ATOM 5854 C CA . ARG A 1 739 ? -24.266 -0.864 -14.492 1 89.62 739 ARG A CA 1
ATOM 5855 C C . ARG A 1 739 ? -24.578 -2.062 -13.602 1 89.62 739 ARG A C 1
ATOM 5857 O O . ARG A 1 739 ? -23.688 -2.877 -13.32 1 89.62 739 ARG A O 1
ATOM 5864 N N . ALA A 1 740 ? -25.766 -2.139 -13.18 1 92.12 740 ALA A N 1
ATOM 5865 C CA . ALA A 1 740 ? -26.203 -3.201 -12.281 1 92.12 740 ALA A CA 1
ATOM 5866 C C . ALA A 1 740 ? -26.312 -4.535 -13.016 1 92.12 740 ALA A C 1
ATOM 5868 O O . ALA A 1 740 ? -26.469 -4.562 -14.242 1 92.12 740 ALA A O 1
ATOM 5869 N N . LEU A 1 741 ? -26.172 -5.559 -12.227 1 94.06 741 LEU A N 1
ATOM 5870 C CA . LEU A 1 741 ? -26.438 -6.898 -12.734 1 94.06 741 LEU A CA 1
ATOM 5871 C C . LEU A 1 741 ? -27.922 -7.234 -12.602 1 94.06 741 LEU A C 1
ATOM 5873 O O . LEU A 1 741 ? -28.641 -6.609 -11.82 1 94.06 741 LEU A O 1
ATOM 5877 N N . SER A 1 742 ? -28.422 -8.023 -13.422 1 92.5 742 SER A N 1
ATOM 5878 C CA . SER A 1 742 ? -29.703 -8.703 -13.383 1 92.5 742 SER A CA 1
ATOM 5879 C C . SER A 1 742 ? -29.547 -10.203 -13.602 1 92.5 742 SER A C 1
ATOM 5881 O O . SER A 1 742 ? -28.484 -10.664 -14.047 1 92.5 742 SER A O 1
ATOM 5883 N N . PRO A 1 743 ? -30.484 -11.039 -13.133 1 92 743 PRO A N 1
ATOM 5884 C CA . PRO A 1 743 ? -30.344 -12.484 -13.367 1 92 743 PRO A CA 1
ATOM 5885 C C . PRO A 1 743 ? -30.031 -12.812 -14.82 1 92 743 PRO A C 1
ATOM 5887 O O . PRO A 1 743 ? -29.234 -13.719 -15.094 1 92 743 PRO A O 1
ATOM 5890 N N . ARG A 1 744 ? -30.531 -12.047 -15.68 1 88.75 744 ARG A N 1
ATOM 5891 C CA . ARG A 1 744 ? -30.281 -12.258 -17.109 1 88.75 744 ARG A CA 1
ATOM 5892 C C . ARG A 1 744 ? -28.844 -11.914 -17.469 1 88.75 744 ARG A C 1
ATOM 5894 O O . ARG A 1 744 ? -28.172 -12.68 -18.156 1 88.75 744 ARG A O 1
ATOM 5901 N N . ARG A 1 745 ? -28.391 -10.773 -17.016 1 89.44 745 ARG A N 1
ATOM 5902 C CA . ARG A 1 745 ? -27.031 -10.352 -17.328 1 89.44 745 ARG A CA 1
ATOM 5903 C C . ARG A 1 745 ? -26 -11.281 -16.688 1 89.44 745 ARG A C 1
ATOM 5905 O O . ARG A 1 745 ? -24.953 -11.547 -17.266 1 89.44 745 ARG A O 1
ATOM 5912 N N . THR A 1 746 ? -26.359 -11.734 -15.523 1 91.12 746 THR A N 1
ATOM 5913 C CA . THR A 1 746 ? -25.453 -12.648 -14.828 1 91.12 746 THR A CA 1
ATOM 5914 C C . THR A 1 746 ? -25.312 -13.961 -15.594 1 91.12 746 THR A C 1
ATOM 5916 O O . THR A 1 746 ? -24.219 -14.484 -15.742 1 91.12 746 THR A O 1
ATOM 5919 N N . ARG A 1 747 ? -26.375 -14.469 -16.109 1 87.06 747 ARG A N 1
ATOM 5920 C CA . ARG A 1 747 ? -26.344 -15.688 -16.891 1 87.06 747 ARG A CA 1
ATOM 5921 C C . ARG A 1 747 ? -25.578 -15.477 -18.203 1 87.06 747 ARG A C 1
ATOM 5923 O O . ARG A 1 747 ? -24.828 -16.359 -18.641 1 87.06 747 ARG A O 1
ATOM 5930 N N . ALA A 1 748 ? -25.781 -14.312 -18.781 1 84.56 748 ALA A N 1
ATOM 5931 C CA . ALA A 1 748 ? -25.062 -13.984 -20 1 84.56 748 ALA A CA 1
ATOM 5932 C C . ALA A 1 748 ? -23.547 -13.938 -19.766 1 84.56 748 ALA A C 1
ATOM 5934 O O . ALA A 1 748 ? -22.766 -14.383 -20.609 1 84.56 748 ALA A O 1
ATOM 5935 N N . LEU A 1 749 ? -23.234 -13.375 -18.688 1 87.44 749 LEU A N 1
ATOM 5936 C CA . LEU A 1 749 ? -21.828 -13.289 -18.328 1 87.44 749 LEU A CA 1
ATOM 5937 C C . LEU A 1 749 ? -21.234 -14.68 -18.109 1 87.44 749 LEU A C 1
ATOM 5939 O O . LEU A 1 749 ? -20.109 -14.945 -18.531 1 87.44 749 LEU A O 1
ATOM 5943 N N . LEU A 1 750 ? -21.906 -15.57 -17.531 1 83.88 750 LEU A N 1
ATOM 5944 C CA . LEU A 1 750 ? -21.453 -16.922 -17.297 1 83.88 750 LEU A CA 1
ATOM 5945 C C . LEU A 1 750 ? -21.234 -17.672 -18.609 1 83.88 750 LEU A C 1
ATOM 5947 O O . LEU A 1 750 ? -20.281 -18.438 -18.734 1 83.88 750 LEU A O 1
ATOM 5951 N N . ARG A 1 751 ? -22.062 -17.391 -19.562 1 79.06 751 ARG A N 1
ATOM 5952 C CA . ARG A 1 751 ? -21.938 -18.031 -20.875 1 79.06 751 ARG A CA 1
ATOM 5953 C C . ARG A 1 751 ? -20.719 -17.516 -21.641 1 79.06 751 ARG A C 1
ATOM 5955 O O . ARG A 1 751 ? -20.078 -18.266 -22.375 1 79.06 751 ARG A O 1
ATOM 5962 N N . ALA A 1 752 ? -20.453 -16.312 -21.438 1 78.62 752 ALA A N 1
ATOM 5963 C CA . ALA A 1 752 ? -19.328 -15.695 -22.141 1 78.62 752 ALA A CA 1
ATOM 5964 C C . ALA A 1 752 ? -17.984 -16.219 -21.625 1 78.62 752 ALA A C 1
ATOM 5966 O O . ALA A 1 752 ? -16.984 -16.188 -22.328 1 78.62 752 ALA A O 1
ATOM 5967 N N . ARG A 1 753 ? -17.797 -16.609 -20.359 1 74.56 753 ARG A N 1
ATOM 5968 C CA . ARG A 1 753 ? -16.594 -17.141 -19.75 1 74.56 753 ARG A CA 1
ATOM 5969 C C . ARG A 1 753 ? -16.125 -18.406 -20.453 1 74.56 753 ARG A C 1
ATOM 5971 O O . ARG A 1 753 ? -14.922 -18.625 -20.641 1 74.56 753 ARG A O 1
ATOM 5978 N N . THR A 1 754 ? -16.828 -19.375 -20.812 1 56.34 754 THR A N 1
ATOM 5979 C CA . THR A 1 754 ? -16.547 -20.719 -21.297 1 56.34 754 THR A CA 1
ATOM 5980 C C . THR A 1 754 ? -15.82 -20.672 -22.641 1 56.34 754 THR A C 1
ATOM 5982 O O . THR A 1 754 ? -15.008 -21.547 -22.953 1 56.34 754 THR A O 1
ATOM 5985 N N . HIS A 1 755 ? -15.953 -19.594 -23.359 1 50.94 755 HIS A N 1
ATOM 5986 C CA . HIS A 1 755 ? -15.461 -19.641 -24.719 1 50.94 755 HIS A CA 1
ATOM 5987 C C . HIS A 1 755 ? -13.977 -19.312 -24.797 1 50.94 755 HIS A C 1
ATOM 5989 O O . HIS A 1 755 ? -13.297 -19.672 -25.75 1 50.94 755 HIS A O 1
ATOM 5995 N N . HIS A 1 756 ? -13.328 -18.625 -23.828 1 49.34 756 HIS A N 1
ATOM 5996 C CA . HIS A 1 756 ? -12.039 -18.031 -24.172 1 49.34 756 HIS A CA 1
ATOM 5997 C C . HIS A 1 756 ? -10.93 -18.578 -23.297 1 49.34 756 HIS A C 1
ATOM 5999 O O . HIS A 1 756 ? -9.852 -17.984 -23.188 1 49.34 756 HIS A O 1
ATOM 6005 N N . ALA A 1 757 ? -11.016 -19.641 -22.734 1 46.75 757 ALA A N 1
ATOM 6006 C CA . ALA A 1 757 ? -9.93 -20.062 -21.859 1 46.75 757 ALA A CA 1
ATOM 6007 C C . ALA A 1 757 ? -8.625 -20.234 -22.641 1 46.75 757 ALA A C 1
ATOM 6009 O O . ALA A 1 757 ? -8.32 -21.328 -23.109 1 46.75 757 ALA A O 1
ATOM 6010 N N . SER A 1 758 ? -8.367 -19.422 -23.562 1 41.44 758 SER A N 1
ATOM 6011 C CA . SER A 1 758 ? -7.121 -19.766 -24.25 1 41.44 758 SER A CA 1
ATOM 6012 C C . SER A 1 758 ? -5.922 -19.625 -23.328 1 41.44 758 SER A C 1
ATOM 6014 O O . SER A 1 758 ? -5.961 -18.844 -22.375 1 41.44 758 SER A O 1
ATOM 6016 N N . HIS A 1 759 ? -4.812 -20.484 -23.438 1 38.81 759 HIS A N 1
ATOM 6017 C CA . HIS A 1 759 ? -3.514 -20.984 -22.984 1 38.81 759 HIS A CA 1
ATOM 6018 C C . HIS A 1 759 ? -2.49 -19.844 -22.922 1 38.81 759 HIS A C 1
ATOM 6020 O O . HIS A 1 759 ? -1.338 -20.062 -22.547 1 38.81 759 HIS A O 1
ATOM 6026 N N . ALA A 1 760 ? -2.729 -18.672 -23.516 1 40.91 760 ALA A N 1
ATOM 6027 C CA . ALA A 1 760 ? -1.62 -17.812 -23.922 1 40.91 760 ALA A CA 1
ATOM 6028 C C . ALA A 1 760 ? -0.928 -17.188 -22.719 1 40.91 760 ALA A C 1
ATOM 6030 O O . ALA A 1 760 ? 0.283 -16.969 -22.734 1 40.91 760 ALA A O 1
ATOM 6031 N N . HIS A 1 761 ? -1.639 -17 -21.625 1 40.59 761 HIS A N 1
ATOM 6032 C CA . HIS A 1 761 ? -1.157 -16.125 -20.547 1 40.59 761 HIS A CA 1
ATOM 6033 C C . HIS A 1 761 ? -0.107 -16.844 -19.703 1 40.59 761 HIS A C 1
ATOM 6035 O O . HIS A 1 761 ? 0.53 -16.219 -18.844 1 40.59 761 HIS A O 1
ATOM 6041 N N . ILE A 1 762 ? -0.014 -18.078 -19.812 1 37.22 762 ILE A N 1
ATOM 6042 C CA . ILE A 1 762 ? 0.879 -18.828 -18.938 1 37.22 762 ILE A CA 1
ATOM 6043 C C . ILE A 1 762 ? 2.328 -18.453 -19.234 1 37.22 762 ILE A C 1
ATOM 6045 O O . ILE A 1 762 ? 3.139 -18.297 -18.312 1 37.22 762 ILE A O 1
ATOM 6049 N N . ALA A 1 763 ? 2.555 -18.188 -20.531 1 36.06 763 ALA A N 1
ATOM 6050 C CA . ALA A 1 763 ? 3.896 -17.844 -20.984 1 36.06 763 ALA A CA 1
ATOM 6051 C C . ALA A 1 763 ? 4.375 -16.547 -20.312 1 36.06 763 ALA A C 1
ATOM 6053 O O . ALA A 1 763 ? 5.535 -16.453 -19.906 1 36.06 763 ALA A O 1
ATOM 6054 N N . ASP A 1 764 ? 3.498 -15.656 -20.156 1 41.28 764 ASP A N 1
ATOM 6055 C CA . ASP A 1 764 ? 3.863 -14.367 -19.562 1 41.28 764 ASP A CA 1
ATOM 6056 C C . ASP A 1 764 ? 4.129 -14.492 -18.078 1 41.28 764 ASP A C 1
ATOM 6058 O O . ASP A 1 764 ? 5.066 -13.891 -17.547 1 41.28 764 ASP A O 1
ATOM 6062 N N . ALA A 1 765 ? 3.367 -15.328 -17.469 1 41.91 765 ALA A N 1
ATOM 6063 C CA . ALA A 1 765 ? 3.518 -15.516 -16.031 1 41.91 765 ALA A CA 1
ATOM 6064 C C . ALA A 1 765 ? 4.844 -16.203 -15.703 1 41.91 765 ALA A C 1
ATOM 6066 O O . ALA A 1 765 ? 5.512 -15.836 -14.734 1 41.91 765 ALA A O 1
ATOM 6067 N N . LEU A 1 766 ? 5.227 -17.141 -16.562 1 37.84 766 LEU A N 1
ATOM 6068 C CA . LEU A 1 766 ? 6.492 -17.844 -16.375 1 37.84 766 LEU A CA 1
ATOM 6069 C C . LEU A 1 766 ? 7.664 -16.859 -16.453 1 37.84 766 LEU A C 1
ATOM 6071 O O . LEU A 1 766 ? 8.602 -16.953 -15.664 1 37.84 766 LEU A O 1
ATOM 6075 N N . ALA A 1 767 ? 7.457 -15.922 -17.281 1 38.78 767 ALA A N 1
ATOM 6076 C CA . ALA A 1 767 ? 8.484 -14.914 -17.516 1 38.78 767 ALA A CA 1
ATOM 6077 C C . ALA A 1 767 ? 8.695 -14.055 -16.281 1 38.78 767 ALA A C 1
ATOM 6079 O O . ALA A 1 767 ? 9.828 -13.695 -15.945 1 38.78 767 ALA A O 1
ATOM 6080 N N . GLN A 1 768 ? 7.625 -13.773 -15.57 1 41.34 768 GLN A N 1
ATOM 6081 C CA . GLN A 1 768 ? 7.668 -12.898 -14.398 1 41.34 768 GLN A CA 1
ATOM 6082 C C . GLN A 1 768 ? 8.352 -13.594 -13.227 1 41.34 768 GLN A C 1
ATOM 6084 O O . GLN A 1 768 ? 9.031 -12.945 -12.43 1 41.34 768 GLN A O 1
ATOM 6089 N N . VAL A 1 769 ? 8.18 -14.938 -13.133 1 38.41 769 VAL A N 1
ATOM 6090 C CA . VAL A 1 769 ? 8.695 -15.664 -11.977 1 38.41 769 VAL A CA 1
ATOM 6091 C C . VAL A 1 769 ? 10.18 -15.969 -12.18 1 38.41 769 VAL A C 1
ATOM 6093 O O . VAL A 1 769 ? 10.969 -15.852 -11.242 1 38.41 769 VAL A O 1
ATOM 6096 N N . LEU A 1 770 ? 10.57 -16.438 -13.219 1 36.72 770 LEU A N 1
ATOM 6097 C CA . LEU A 1 770 ? 11.914 -16.969 -13.43 1 36.72 770 LEU A CA 1
ATOM 6098 C C . LEU A 1 770 ? 12.945 -15.852 -13.445 1 36.72 770 LEU A C 1
ATOM 6100 O O . LEU A 1 770 ? 14.133 -16.094 -13.219 1 36.72 770 LEU A O 1
ATOM 6104 N N . GLY A 1 771 ? 12.539 -14.625 -13.891 1 35.78 771 GLY A N 1
ATOM 6105 C CA . GLY A 1 771 ? 13.5 -13.539 -13.93 1 35.78 771 GLY A CA 1
ATOM 6106 C C . GLY A 1 771 ? 13.852 -13 -12.555 1 35.78 771 GLY A C 1
ATOM 6107 O O . GLY A 1 771 ? 14.594 -12.023 -12.438 1 35.78 771 GLY A O 1
ATOM 6108 N N . ALA A 1 772 ? 13.023 -13.305 -11.547 1 37.62 772 ALA A N 1
ATOM 6109 C CA . ALA A 1 772 ? 13.273 -12.609 -10.289 1 37.62 772 ALA A CA 1
ATOM 6110 C C . ALA A 1 772 ? 14.484 -13.195 -9.57 1 37.62 772 ALA A C 1
ATOM 6112 O O . ALA A 1 772 ? 14.609 -14.414 -9.445 1 37.62 772 ALA A O 1
ATOM 6113 N N . GLU A 1 773 ? 15.578 -12.578 -9.766 1 37.22 773 GLU A N 1
ATOM 6114 C CA . GLU A 1 773 ? 16.781 -12.859 -8.992 1 37.22 773 GLU A CA 1
ATOM 6115 C C . GLU A 1 773 ? 16.453 -13.148 -7.535 1 37.22 773 GLU A C 1
ATOM 6117 O O . GLU A 1 773 ? 17.344 -13.438 -6.734 1 37.22 773 GLU A O 1
ATOM 6122 N N . GLU A 1 774 ? 15.273 -12.797 -7.191 1 41.16 774 GLU A N 1
ATOM 6123 C CA . GLU A 1 774 ? 15.094 -12.867 -5.742 1 41.16 774 GLU A CA 1
ATOM 6124 C C . GLU A 1 774 ? 14.922 -14.312 -5.273 1 41.16 774 GLU A C 1
ATOM 6126 O O . GLU A 1 774 ? 14.242 -15.102 -5.93 1 41.16 774 GLU A O 1
ATOM 6131 N N . PRO A 1 775 ? 15.82 -14.695 -4.465 1 38.72 775 PRO A N 1
ATOM 6132 C CA . PRO A 1 775 ? 15.906 -16.016 -3.84 1 38.72 775 PRO A CA 1
ATOM 6133 C C . PRO A 1 775 ? 14.531 -16.609 -3.531 1 38.72 775 PRO A C 1
ATOM 6135 O O . PRO A 1 775 ? 14.391 -17.828 -3.416 1 38.72 775 PRO A O 1
ATOM 6138 N N . GLN A 1 776 ? 13.688 -15.75 -3.051 1 41.38 776 GLN A N 1
ATOM 6139 C CA . GLN A 1 776 ? 12.516 -16.438 -2.496 1 41.38 776 GLN A CA 1
ATOM 6140 C C . GLN A 1 776 ? 11.453 -16.656 -3.564 1 41.38 776 GLN A C 1
ATOM 6142 O O . GLN A 1 776 ? 11.055 -15.719 -4.258 1 41.38 776 GLN A O 1
ATOM 6147 N N . PRO A 1 777 ? 11.461 -17.906 -3.977 1 42.16 777 PRO A N 1
ATOM 6148 C CA . PRO A 1 777 ? 10.422 -18.234 -4.953 1 42.16 777 PRO A CA 1
ATOM 6149 C C . PRO A 1 777 ? 9.078 -17.578 -4.633 1 42.16 777 PRO A C 1
ATOM 6151 O O . PRO A 1 777 ? 8.695 -17.484 -3.463 1 42.16 777 PRO A O 1
ATOM 6154 N N . GLU A 1 778 ? 8.625 -16.641 -5.488 1 47.25 778 GLU A N 1
ATOM 6155 C CA . GLU A 1 778 ? 7.285 -16.125 -5.27 1 47.25 778 GLU A CA 1
ATOM 6156 C C . GLU A 1 778 ? 6.254 -17.234 -5.203 1 47.25 778 GLU A C 1
ATOM 6158 O O . GLU A 1 778 ? 6.316 -18.188 -5.984 1 47.25 778 GLU A O 1
ATOM 6163 N N . LEU A 1 779 ? 5.586 -17.359 -4.164 1 47.06 779 LEU A N 1
ATOM 6164 C CA . LEU A 1 779 ? 4.551 -18.375 -3.943 1 47.06 779 LEU A CA 1
ATOM 6165 C C . LEU A 1 779 ? 3.592 -18.438 -5.125 1 47.06 779 LEU A C 1
ATOM 6167 O O . LEU A 1 779 ? 3.23 -17.391 -5.691 1 47.06 779 LEU A O 1
ATOM 6171 N N . THR A 1 780 ? 3.559 -19.594 -5.699 1 48.72 780 THR A N 1
ATOM 6172 C CA . THR A 1 780 ? 2.602 -19.844 -6.773 1 48.72 780 THR A CA 1
ATOM 6173 C C . THR A 1 780 ? 1.196 -19.422 -6.348 1 48.72 780 THR A C 1
ATOM 6175 O O . THR A 1 780 ? 0.758 -19.734 -5.238 1 48.72 780 THR A O 1
ATOM 6178 N N . LEU A 1 781 ? 0.643 -18.469 -7.031 1 52.5 781 LEU A N 1
ATOM 6179 C CA . LEU A 1 781 ? -0.751 -18.125 -6.762 1 52.5 781 LEU A CA 1
ATOM 6180 C C . LEU A 1 781 ? -1.688 -19.156 -7.402 1 52.5 781 LEU A C 1
ATOM 6182 O O . LEU A 1 781 ? -1.511 -19.516 -8.562 1 52.5 781 LEU A O 1
ATOM 6186 N N . PRO A 1 782 ? -2.523 -19.875 -6.562 1 55.94 782 PRO A N 1
ATOM 6187 C CA . PRO A 1 782 ? -3.486 -20.844 -7.102 1 55.94 782 PRO A CA 1
ATOM 6188 C C . PRO A 1 782 ? -4.293 -20.281 -8.273 1 55.94 782 PRO A C 1
ATOM 6190 O O . PRO A 1 782 ? -4.609 -19.094 -8.289 1 55.94 782 PRO A O 1
ATOM 6193 N N . PHE A 1 783 ? -4.281 -20.984 -9.406 1 61.12 783 PHE A N 1
ATOM 6194 C CA . PHE A 1 783 ? -5.051 -20.594 -10.578 1 61.12 783 PHE A CA 1
ATOM 6195 C C . PHE A 1 783 ? -6.195 -21.562 -10.82 1 61.12 783 PHE A C 1
ATOM 6197 O O . PHE A 1 783 ? -6.055 -22.766 -10.586 1 61.12 783 PHE A O 1
ATOM 6204 N N . GLU A 1 784 ? -7.449 -21 -10.977 1 64.62 784 GLU A N 1
ATOM 6205 C CA . GLU A 1 784 ? -8.609 -21.844 -11.266 1 64.62 784 GLU A CA 1
ATOM 6206 C C . GLU A 1 784 ? -8.977 -21.781 -12.75 1 64.62 784 GLU A C 1
ATOM 6208 O O . GLU A 1 784 ? -9.164 -20.688 -13.305 1 64.62 784 GLU A O 1
ATOM 6213 N N . GLU A 1 785 ? -8.82 -23.016 -13.398 1 59.38 785 GLU A N 1
ATOM 6214 C CA . GLU A 1 785 ? -9.281 -23.078 -14.781 1 59.38 785 GLU A CA 1
ATOM 6215 C C . GLU A 1 785 ? -10.805 -22.938 -14.859 1 59.38 785 GLU A C 1
ATOM 6217 O O . GLU A 1 785 ? -11.523 -23.469 -14.023 1 59.38 785 GLU A O 1
ATOM 6222 N N . ALA A 1 786 ? -11.281 -21.953 -15.578 1 56.78 786 ALA A N 1
ATOM 6223 C CA . ALA A 1 786 ? -12.719 -21.75 -15.734 1 56.78 786 ALA A CA 1
ATOM 6224 C C . ALA A 1 786 ? -13.383 -22.984 -16.344 1 56.78 786 ALA A C 1
ATOM 6226 O O . ALA A 1 786 ? -12.883 -23.562 -17.312 1 56.78 786 ALA A O 1
ATOM 6227 N N . GLY A 1 787 ? -14.055 -23.812 -15.578 1 53.47 787 GLY A N 1
ATOM 6228 C CA . GLY A 1 787 ? -14.773 -24.969 -16.078 1 53.47 787 GLY A CA 1
ATOM 6229 C C . GLY A 1 787 ? -15.875 -24.609 -17.062 1 53.47 787 GLY A C 1
ATOM 6230 O O . GLY A 1 787 ? -16.281 -23.453 -17.156 1 53.47 787 GLY A O 1
ATOM 6231 N N . GLU A 1 788 ? -16.125 -25.484 -18.062 1 51.78 788 GLU A N 1
ATOM 6232 C CA . GLU A 1 788 ? -17.219 -25.344 -19.016 1 51.78 788 GLU A CA 1
ATOM 6233 C C . GLU A 1 788 ? -18.562 -25.219 -18.312 1 51.78 788 GLU A C 1
ATOM 6235 O O . GLU A 1 788 ? -18.844 -25.984 -17.375 1 51.78 788 GLU A O 1
ATOM 6240 N N . PRO A 1 789 ? -19.188 -24.016 -18.516 1 50.81 789 PRO A N 1
ATOM 6241 C CA . PRO A 1 789 ? -20.516 -23.953 -17.875 1 50.81 789 PRO A CA 1
ATOM 6242 C C . PRO A 1 789 ? -21.406 -25.141 -18.234 1 50.81 789 PRO A C 1
ATOM 6244 O O . PRO A 1 789 ? -21.281 -25.703 -19.328 1 50.81 789 PRO A O 1
ATOM 6247 N N . GLN A 1 790 ? -21.938 -25.734 -17.281 1 50.62 790 GLN A N 1
ATOM 6248 C CA . GLN A 1 790 ? -22.938 -26.766 -17.578 1 50.62 790 GLN A CA 1
ATOM 6249 C C . GLN A 1 790 ? -24.016 -26.219 -18.5 1 50.62 790 GLN A C 1
ATOM 6251 O O . GLN A 1 790 ? -24.516 -25.109 -18.297 1 50.62 790 GLN A O 1
ATOM 6256 N N . PRO A 1 791 ? -24.078 -26.75 -19.672 1 43.59 791 PRO A N 1
ATOM 6257 C CA . PRO A 1 791 ? -25.109 -26.297 -20.594 1 43.59 791 PRO A CA 1
ATOM 6258 C C . PRO A 1 791 ? -26.484 -26.156 -19.938 1 43.59 791 PRO A C 1
ATOM 6260 O O . PRO A 1 791 ? -26.953 -27.094 -19.281 1 43.59 791 PRO A O 1
ATOM 6263 N N . GLU A 1 792 ? -26.688 -25.094 -19.312 1 47.09 792 GLU A N 1
ATOM 6264 C CA . GLU A 1 792 ? -28.094 -25.031 -18.891 1 47.09 792 GLU A CA 1
ATOM 6265 C C . GLU A 1 792 ? -29.031 -25.203 -20.078 1 47.09 792 GLU A C 1
ATOM 6267 O O . GLU A 1 792 ? -28.828 -24.609 -21.125 1 47.09 792 GLU A O 1
ATOM 6272 N N . THR A 1 793 ? -29.688 -26.344 -20.109 1 39.44 793 THR A N 1
ATOM 6273 C CA . THR A 1 793 ? -30.672 -26.688 -21.125 1 39.44 793 THR A CA 1
ATOM 6274 C C . THR A 1 793 ? -31.484 -25.469 -21.547 1 39.44 793 THR A C 1
ATOM 6276 O O . THR A 1 793 ? -31.766 -25.281 -22.734 1 39.44 793 THR A O 1
ATOM 6279 N N . TRP A 1 794 ? -32.562 -25.109 -20.609 1 37.28 794 TRP A N 1
ATOM 6280 C CA . TRP A 1 794 ? -33.812 -24.594 -21.141 1 37.28 794 TRP A CA 1
ATOM 6281 C C . TRP A 1 794 ? -33.688 -23.125 -21.531 1 37.28 794 TRP A C 1
ATOM 6283 O O . TRP A 1 794 ? -34.406 -22.641 -22.391 1 37.28 794 TRP A O 1
ATOM 6293 N N . GLU A 1 795 ? -33.406 -22.141 -20.547 1 40.03 795 GLU A N 1
ATOM 6294 C CA . GLU A 1 795 ? -34.094 -20.875 -20.75 1 40.03 795 GLU A CA 1
ATOM 6295 C C . GLU A 1 795 ? -33.406 -20.016 -21.797 1 40.03 795 GLU A C 1
ATOM 6297 O O . GLU A 1 795 ? -32.375 -19.391 -21.5 1 40.03 795 GLU A O 1
ATOM 6302 N N . VAL A 1 796 ? -33.469 -20.328 -23.047 1 39.62 796 VAL A N 1
ATOM 6303 C CA . VAL A 1 796 ? -33.062 -19.625 -24.266 1 39.62 796 VAL A CA 1
ATOM 6304 C C . VAL A 1 796 ? -33.688 -18.219 -24.266 1 39.62 796 VAL A C 1
ATOM 6306 O O . VAL A 1 796 ? -33.625 -17.531 -25.281 1 39.62 796 VAL A O 1
ATOM 6309 N N . GLY A 1 797 ? -34.688 -17.891 -23.328 1 36.56 797 GLY A N 1
ATOM 6310 C CA . GLY A 1 797 ? -35.281 -16.641 -23.797 1 36.56 797 GLY A CA 1
ATOM 6311 C C . GLY A 1 797 ? -34.312 -15.477 -23.781 1 36.56 797 GLY A C 1
ATOM 6312 O O . GLY A 1 797 ? -33.406 -15.422 -22.938 1 36.56 797 GLY A O 1
ATOM 6313 N N . VAL A 1 798 ? -33.969 -14.961 -24.891 1 39 798 VAL A N 1
ATOM 6314 C CA . VAL A 1 798 ? -33.281 -13.688 -25.156 1 39 798 VAL A CA 1
ATOM 6315 C C . VAL A 1 798 ? -33.781 -12.625 -24.188 1 39 798 VAL A C 1
ATOM 6317 O O . VAL A 1 798 ? -34.938 -12.156 -24.297 1 39 798 VAL A O 1
ATOM 6320 N N . ASP A 1 799 ? -33.938 -12.891 -22.953 1 36.41 799 ASP A N 1
ATOM 6321 C CA . ASP A 1 799 ? -34.469 -11.742 -22.234 1 36.41 799 ASP A CA 1
ATOM 6322 C C . ASP A 1 799 ? -33.625 -10.5 -22.469 1 36.41 799 ASP A C 1
ATOM 6324 O O . ASP A 1 799 ? -32.406 -10.516 -22.219 1 36.41 799 ASP A O 1
ATOM 6328 N N . GLU A 1 800 ? -34.031 -9.703 -23.422 1 38.41 800 GLU A N 1
ATOM 6329 C CA . GLU A 1 800 ? -33.688 -8.312 -23.719 1 38.41 800 GLU A CA 1
ATOM 6330 C C . GLU A 1 800 ? -33.656 -7.461 -22.453 1 38.41 800 GLU A C 1
ATOM 6332 O O . GLU A 1 800 ? -34.719 -7.176 -21.875 1 38.41 800 GLU A O 1
ATOM 6337 N N . ASP A 1 801 ? -33.25 -7.789 -21.406 1 43.06 801 ASP A N 1
ATOM 6338 C CA . ASP A 1 801 ? -33.156 -6.812 -20.312 1 43.06 801 ASP A CA 1
ATOM 6339 C C . ASP A 1 801 ? -32.875 -5.414 -20.859 1 43.06 801 ASP A C 1
ATOM 6341 O O . ASP A 1 801 ? -31.797 -5.168 -21.422 1 43.06 801 ASP A O 1
ATOM 6345 N N . MET A 1 802 ? -33.938 -4.738 -21.219 1 43.62 802 MET A N 1
ATOM 6346 C CA . MET A 1 802 ? -34.25 -3.52 -21.953 1 43.62 802 MET A CA 1
ATOM 6347 C C . MET A 1 802 ? -33.719 -2.289 -21.234 1 43.62 802 MET A C 1
ATOM 6349 O O . MET A 1 802 ? -34.031 -1.157 -21.625 1 43.62 802 MET A O 1
ATOM 6353 N N . THR A 1 803 ? -33.5 -2.238 -19.891 1 49.09 803 THR A N 1
ATOM 6354 C CA . THR A 1 803 ? -33.219 -0.833 -19.625 1 49.09 803 THR A CA 1
ATOM 6355 C C . THR A 1 803 ? -32.125 -0.318 -20.547 1 49.09 803 THR A C 1
ATOM 6357 O O . THR A 1 803 ? -31.031 -0.878 -20.594 1 49.09 803 THR A O 1
ATOM 6360 N N . PRO A 1 804 ? -32.594 0.449 -21.406 1 55.22 804 PRO A N 1
ATOM 6361 C CA . PRO A 1 804 ? -31.672 0.906 -22.453 1 55.22 804 PRO A CA 1
ATOM 6362 C C . PRO A 1 804 ? -30.375 1.477 -21.891 1 55.22 804 PRO A C 1
ATOM 6364 O O . PRO A 1 804 ? -30.375 2.092 -20.812 1 55.22 804 PRO A O 1
ATOM 6367 N N . ASP A 1 805 ? -29.219 0.962 -22.312 1 62.84 805 ASP A N 1
ATOM 6368 C CA . ASP A 1 805 ? -27.844 1.399 -22.078 1 62.84 805 ASP A CA 1
ATOM 6369 C C . ASP A 1 805 ? -27.766 2.922 -22.016 1 62.84 805 ASP A C 1
ATOM 6371 O O . ASP A 1 805 ? -26.922 3.471 -21.312 1 62.84 805 ASP A O 1
ATOM 6375 N N . THR A 1 806 ? -28.922 3.527 -22.375 1 66.12 806 THR A N 1
ATOM 6376 C CA . THR A 1 806 ? -28.859 4.977 -22.516 1 66.12 806 THR A CA 1
ATOM 6377 C C . THR A 1 806 ? -29.062 5.668 -21.172 1 66.12 806 THR A C 1
ATOM 6379 O O . THR A 1 806 ? -28.484 6.727 -20.922 1 66.12 806 THR A O 1
ATOM 6382 N N . GLN A 1 807 ? -29.906 4.98 -20.25 1 73.31 807 GLN A N 1
ATOM 6383 C CA . GLN A 1 807 ? -30.156 5.598 -18.953 1 73.31 807 GLN A CA 1
ATOM 6384 C C . GLN A 1 807 ? -28.922 5.578 -18.078 1 73.31 807 GLN A C 1
ATOM 6386 O O . GLN A 1 807 ? -28.656 6.527 -17.344 1 73.31 807 GLN A O 1
ATOM 6391 N N . TRP A 1 808 ? -28.234 4.57 -18.25 1 81.62 808 TRP A N 1
ATOM 6392 C CA . TRP A 1 808 ? -27.031 4.461 -17.438 1 81.62 808 TRP A CA 1
ATOM 6393 C C . TRP A 1 808 ? -25.969 5.441 -17.922 1 81.62 808 TRP A C 1
ATOM 6395 O O . TRP A 1 808 ? -25.188 5.965 -17.125 1 81.62 808 TRP A O 1
ATOM 6405 N N . HIS A 1 809 ? -26.047 5.781 -19.141 1 80.38 809 HIS A N 1
ATOM 6406 C CA . HIS A 1 809 ? -25.062 6.695 -19.688 1 80.38 809 HIS A CA 1
ATOM 6407 C C . HIS A 1 809 ? -25.266 8.117 -19.188 1 80.38 809 HIS A C 1
ATOM 6409 O O . HIS A 1 809 ? -24.297 8.844 -18.938 1 80.38 809 HIS A O 1
ATOM 6415 N N . ALA A 1 810 ? -26.469 8.469 -19.047 1 83.94 810 ALA A N 1
ATOM 6416 C CA . ALA A 1 810 ? -26.781 9.812 -18.547 1 83.94 810 ALA A CA 1
ATOM 6417 C C . ALA A 1 810 ? -26.562 9.891 -17.031 1 83.94 810 ALA A C 1
ATOM 6419 O O . ALA A 1 810 ? -26.281 10.969 -16.5 1 83.94 810 ALA A O 1
ATOM 6420 N N . ARG A 1 811 ? -26.656 8.828 -16.359 1 90.19 811 ARG A N 1
ATOM 6421 C CA . ARG A 1 811 ? -26.609 8.789 -14.898 1 90.19 811 ARG A CA 1
ATOM 6422 C C . ARG A 1 811 ? -25.172 8.875 -14.391 1 90.19 811 ARG A C 1
ATOM 6424 O O . ARG A 1 811 ? -24.906 9.445 -13.328 1 90.19 811 ARG A O 1
ATOM 6431 N N . GLN A 1 812 ? -24.266 8.344 -15.109 1 89.62 812 GLN A N 1
ATOM 6432 C CA . GLN A 1 812 ? -22.891 8.242 -14.648 1 89.62 812 GLN A CA 1
ATOM 6433 C C . GLN A 1 812 ? -22.281 9.625 -14.414 1 89.62 812 GLN A C 1
ATOM 6435 O O . GLN A 1 812 ? -21.688 9.883 -13.367 1 89.62 812 GLN A O 1
ATOM 6440 N N . PRO A 1 813 ? -22.484 10.547 -15.414 1 91.44 813 PRO A N 1
ATOM 6441 C CA . PRO A 1 813 ? -21.969 11.883 -15.148 1 91.44 813 PRO A CA 1
ATOM 6442 C C . PRO A 1 813 ? -22.641 12.555 -13.953 1 91.44 813 PRO A C 1
ATOM 6444 O O . PRO A 1 813 ? -22.016 13.344 -13.242 1 91.44 813 PRO A O 1
ATOM 6447 N N . ARG A 1 814 ? -23.922 12.273 -13.805 1 95.31 814 ARG A N 1
ATOM 6448 C CA . ARG A 1 814 ? -24.641 12.844 -12.664 1 95.31 814 ARG A CA 1
ATOM 6449 C C . ARG A 1 814 ? -24.109 12.297 -11.352 1 95.31 814 ARG A C 1
ATOM 6451 O O . ARG A 1 814 ? -24.031 13.023 -10.352 1 95.31 814 ARG A O 1
ATOM 6458 N N . LEU A 1 815 ? -23.734 10.984 -11.305 1 95 815 LEU A N 1
ATOM 6459 C CA . LEU A 1 815 ? -23.125 10.383 -10.133 1 95 815 LEU A CA 1
ATOM 6460 C C . LEU A 1 815 ? -21.797 11.07 -9.789 1 95 815 LEU A C 1
ATOM 6462 O O . LEU A 1 815 ? -21.547 11.391 -8.633 1 95 815 LEU A O 1
ATOM 6466 N N . ALA A 1 816 ? -21.047 11.258 -10.805 1 93.25 816 ALA A N 1
ATOM 6467 C CA . ALA A 1 816 ? -19.766 11.922 -10.602 1 93.25 816 ALA A CA 1
ATOM 6468 C C . ALA A 1 816 ? -19.953 13.352 -10.102 1 93.25 816 ALA A C 1
ATOM 6470 O O . ALA A 1 816 ? -19.188 13.836 -9.273 1 93.25 816 ALA A O 1
ATOM 6471 N N . LEU A 1 817 ? -20.938 14.023 -10.68 1 96.12 817 LEU A N 1
ATOM 6472 C CA . LEU A 1 817 ? -21.234 15.383 -10.258 1 96.12 817 LEU A CA 1
ATOM 6473 C C . LEU A 1 817 ? -21.656 15.414 -8.789 1 96.12 817 LEU A C 1
ATOM 6475 O O . LEU A 1 817 ? -21.234 16.297 -8.039 1 96.12 817 LEU A O 1
ATOM 6479 N N . TYR A 1 818 ? -22.516 14.484 -8.391 1 97.06 818 TYR A N 1
ATOM 6480 C CA . TYR A 1 818 ? -22.938 14.406 -6.996 1 97.06 818 TYR A CA 1
ATOM 6481 C C . TYR A 1 818 ? -21.734 14.219 -6.082 1 97.06 818 TYR A C 1
ATOM 6483 O O . TYR A 1 818 ? -21.641 14.836 -5.02 1 97.06 818 TYR A O 1
ATOM 6491 N N . ASP A 1 819 ? -20.875 13.352 -6.441 1 95 819 ASP A N 1
ATOM 6492 C CA . ASP A 1 819 ? -19.672 13.125 -5.648 1 95 819 ASP A CA 1
ATOM 6493 C C . ASP A 1 819 ? -18.859 14.406 -5.516 1 95 819 ASP A C 1
ATOM 6495 O O . ASP A 1 819 ? -18.297 14.68 -4.453 1 95 819 ASP A O 1
ATOM 6499 N N . THR A 1 820 ? -18.734 15.164 -6.566 1 95.31 820 THR A N 1
ATOM 6500 C CA . THR A 1 820 ? -17.984 16.422 -6.551 1 95.31 820 THR A CA 1
ATOM 6501 C C . THR A 1 820 ? -18.641 17.422 -5.602 1 95.31 820 THR A C 1
ATOM 6503 O O . THR A 1 820 ? -17.953 18.094 -4.828 1 95.31 820 THR A O 1
ATOM 6506 N N . LEU A 1 821 ? -19.906 17.531 -5.703 1 95.94 821 LEU A N 1
ATOM 6507 C CA . LEU A 1 821 ? -20.625 18.469 -4.852 1 95.94 821 LEU A CA 1
ATOM 6508 C C . LEU A 1 821 ? -20.609 18.016 -3.396 1 95.94 821 LEU A C 1
ATOM 6510 O O . LEU A 1 821 ? -20.625 18.844 -2.484 1 95.94 821 LEU A O 1
ATOM 6514 N N . ALA A 1 822 ? -20.562 16.703 -3.191 1 94.62 822 ALA A N 1
ATOM 6515 C CA . ALA A 1 822 ? -20.562 16.141 -1.844 1 94.62 822 ALA A CA 1
ATOM 6516 C C . ALA A 1 822 ? -19.312 16.547 -1.075 1 94.62 822 ALA A C 1
ATOM 6518 O O . ALA A 1 822 ? -19.312 16.578 0.157 1 94.62 822 ALA A O 1
ATOM 6519 N N . GLN A 1 823 ? -18.312 16.969 -1.718 1 91.75 823 GLN A N 1
ATOM 6520 C CA . GLN A 1 823 ? -17.062 17.344 -1.075 1 91.75 823 GLN A CA 1
ATOM 6521 C C . GLN A 1 823 ? -17.203 18.625 -0.264 1 91.75 823 GLN A C 1
ATOM 6523 O O . GLN A 1 823 ? -16.391 18.906 0.619 1 91.75 823 GLN A O 1
ATOM 6528 N N . TYR A 1 824 ? -18.219 19.422 -0.569 1 92.81 824 TYR A N 1
ATOM 6529 C CA . TYR A 1 824 ? -18.422 20.703 0.1 1 92.81 824 TYR A CA 1
ATOM 6530 C C . TYR A 1 824 ? -19.141 20.516 1.43 1 92.81 824 TYR A C 1
ATOM 6532 O O . TYR A 1 824 ? -19.234 21.453 2.229 1 92.81 824 TYR A O 1
ATOM 6540 N N . PHE A 1 825 ? -19.688 19.297 1.646 1 92.56 825 PHE A N 1
ATOM 6541 C CA . PHE A 1 825 ? -20.453 19.016 2.859 1 92.56 825 PHE A CA 1
ATOM 6542 C C . PHE A 1 825 ? -19.594 18.266 3.877 1 92.56 825 PHE A C 1
ATOM 6544 O O . PHE A 1 825 ? -18.516 17.766 3.539 1 92.56 825 PHE A O 1
ATOM 6551 N N . ARG A 1 826 ? -20.125 18.25 5.094 1 88.12 826 ARG A N 1
ATOM 6552 C CA . ARG A 1 826 ? -19.469 17.5 6.152 1 88.12 826 ARG A CA 1
ATOM 6553 C C . ARG A 1 826 ? -19.391 16.016 5.801 1 88.12 826 ARG A C 1
ATOM 6555 O O . ARG A 1 826 ? -20.344 15.445 5.285 1 88.12 826 ARG A O 1
ATOM 6562 N N . PRO A 1 827 ? -18.266 15.32 6.105 1 85.75 827 PRO A N 1
ATOM 6563 C CA . PRO A 1 827 ? -18.078 13.906 5.766 1 85.75 827 PRO A CA 1
ATOM 6564 C C . PRO A 1 827 ? -19.141 13.008 6.406 1 85.75 827 PRO A C 1
ATOM 6566 O O . PRO A 1 827 ? -19.5 11.969 5.844 1 85.75 827 PRO A O 1
ATOM 6569 N N . SER A 1 828 ? -19.703 13.367 7.551 1 85.56 828 SER A N 1
ATOM 6570 C CA . SER A 1 828 ? -20.688 12.547 8.234 1 85.56 828 SER A CA 1
ATOM 6571 C C . SER A 1 828 ? -22.031 12.594 7.52 1 85.56 828 SER A C 1
ATOM 6573 O O . SER A 1 828 ? -22.891 11.727 7.727 1 85.56 828 SER A O 1
ATOM 6575 N N . THR A 1 829 ? -22.25 13.633 6.629 1 92.25 829 THR A N 1
ATOM 6576 C CA . THR A 1 829 ? -23.562 13.812 6 1 92.25 829 THR A CA 1
ATOM 6577 C C . THR A 1 829 ? -23.531 13.359 4.543 1 92.25 829 THR A C 1
ATOM 6579 O O . THR A 1 829 ? -24.5 13.516 3.818 1 92.25 829 THR A O 1
ATOM 6582 N N . VAL A 1 830 ? -22.406 12.938 4.105 1 95 830 VAL A N 1
ATOM 6583 C CA . VAL A 1 830 ? -22.297 12.453 2.734 1 95 830 VAL A CA 1
ATOM 6584 C C . VAL A 1 830 ? -21.844 10.992 2.738 1 95 830 VAL A C 1
ATOM 6586 O O . VAL A 1 830 ? -21.375 10.477 3.76 1 95 830 VAL A O 1
ATOM 6589 N N . PRO A 1 831 ? -22.062 10.258 1.653 1 95 831 PRO A N 1
ATOM 6590 C CA . PRO A 1 831 ? -21.578 8.883 1.591 1 95 831 PRO A CA 1
ATOM 6591 C C . PRO A 1 831 ? -20.062 8.781 1.753 1 95 831 PRO A C 1
ATOM 6593 O O . PRO A 1 831 ? -19.344 9.727 1.417 1 95 831 PRO A O 1
ATOM 6596 N N . PRO A 1 832 ? -19.672 7.617 2.303 1 93.19 832 PRO A N 1
ATOM 6597 C CA . PRO A 1 832 ? -18.234 7.449 2.518 1 93.19 832 PRO A CA 1
ATOM 6598 C C . PRO A 1 832 ? -17.438 7.48 1.217 1 93.19 832 PRO A C 1
ATOM 6600 O O . PRO A 1 832 ? -17.984 7.191 0.148 1 93.19 832 PRO A O 1
ATOM 6603 N N . ARG A 1 833 ? -16.203 7.805 1.289 1 88.25 833 ARG A N 1
ATOM 6604 C CA . ARG A 1 833 ? -15.32 7.922 0.128 1 88.25 833 ARG A CA 1
ATOM 6605 C C . ARG A 1 833 ? -14.977 6.551 -0.439 1 88.25 833 ARG A C 1
ATOM 6607 O O . ARG A 1 833 ? -14.82 6.395 -1.651 1 88.25 833 ARG A O 1
ATOM 6614 N N . GLY A 1 834 ? -14.883 5.555 0.44 1 88.81 834 GLY A N 1
ATOM 6615 C CA . GLY A 1 834 ? -14.531 4.223 -0.022 1 88.81 834 GLY A CA 1
ATOM 6616 C C . GLY A 1 834 ? -15.57 3.619 -0.949 1 88.81 834 GLY A C 1
ATOM 6617 O O . GLY A 1 834 ? -16.75 3.957 -0.869 1 88.81 834 GLY A O 1
ATOM 6618 N N . ASP A 1 835 ? -15.039 2.822 -1.891 1 91.69 835 ASP A N 1
ATOM 6619 C CA . ASP A 1 835 ? -15.898 2.123 -2.84 1 91.69 835 ASP A CA 1
ATOM 6620 C C . ASP A 1 835 ? -15.617 0.622 -2.834 1 91.69 835 ASP A C 1
ATOM 6622 O O . ASP A 1 835 ? -14.461 0.204 -2.896 1 91.69 835 ASP A O 1
ATOM 6626 N N . VAL A 1 836 ? -16.672 -0.184 -2.758 1 93.81 836 VAL A N 1
ATOM 6627 C CA . VAL A 1 836 ? -16.531 -1.635 -2.668 1 93.81 836 VAL A CA 1
ATOM 6628 C C . VAL A 1 836 ? -15.766 -2.16 -3.877 1 93.81 836 VAL A C 1
ATOM 6630 O O . VAL A 1 836 ? -15.047 -3.154 -3.773 1 93.81 836 VAL A O 1
ATOM 6633 N N . THR A 1 837 ? -15.891 -1.507 -5 1 91.88 837 THR A N 1
ATOM 6634 C CA . THR A 1 837 ? -15.227 -1.948 -6.219 1 91.88 837 THR A CA 1
ATOM 6635 C C . THR A 1 837 ? -13.711 -1.848 -6.074 1 91.88 837 THR A C 1
ATOM 6637 O O . THR A 1 837 ? -12.961 -2.447 -6.852 1 91.88 837 THR A O 1
ATOM 6640 N N . ASP A 1 838 ? -13.273 -1.067 -5.113 1 90.19 838 ASP A N 1
ATOM 6641 C CA . ASP A 1 838 ? -11.844 -0.939 -4.879 1 90.19 838 ASP A CA 1
ATOM 6642 C C . ASP A 1 838 ? -11.25 -2.246 -4.355 1 90.19 838 ASP A C 1
ATOM 6644 O O . ASP A 1 838 ? -10.039 -2.445 -4.395 1 90.19 838 ASP A O 1
ATOM 6648 N N . LEU A 1 839 ? -12.078 -3.172 -3.9 1 91.31 839 LEU A N 1
ATOM 6649 C CA . LEU A 1 839 ? -11.633 -4.457 -3.377 1 91.31 839 LEU A CA 1
ATOM 6650 C C . LEU A 1 839 ? -11.562 -5.5 -4.488 1 91.31 839 LEU A C 1
ATOM 6652 O O . LEU A 1 839 ? -11.078 -6.613 -4.266 1 91.31 839 LEU A O 1
ATOM 6656 N N . VAL A 1 840 ? -11.953 -5.082 -5.668 1 91.88 840 VAL A N 1
ATOM 6657 C CA . VAL A 1 840 ? -12.055 -6.059 -6.75 1 91.88 840 VAL A CA 1
ATOM 6658 C C . VAL A 1 840 ? -10.828 -5.961 -7.648 1 91.88 840 VAL A C 1
ATOM 6660 O O . VAL A 1 840 ? -10.562 -4.914 -8.242 1 91.88 840 VAL A O 1
ATOM 6663 N N . ALA A 1 841 ? -10.031 -7.004 -7.648 1 85.5 841 ALA A N 1
ATOM 6664 C CA . ALA A 1 841 ? -8.906 -7.125 -8.57 1 85.5 841 ALA A CA 1
ATOM 6665 C C . ALA A 1 841 ? -9.109 -8.281 -9.547 1 85.5 841 ALA A C 1
ATOM 6667 O O . ALA A 1 841 ? -9.336 -9.422 -9.125 1 85.5 841 ALA A O 1
ATOM 6668 N N . LEU A 1 842 ? -9.117 -7.938 -10.828 1 86.06 842 LEU A N 1
ATOM 6669 C CA . LEU A 1 842 ? -9.352 -8.977 -11.828 1 86.06 842 LEU A CA 1
ATOM 6670 C C . LEU A 1 842 ? -8.047 -9.398 -12.484 1 86.06 842 LEU A C 1
ATOM 6672 O O . LEU A 1 842 ? -7.188 -8.562 -12.766 1 86.06 842 LEU A O 1
ATOM 6676 N N . MET B 1 1 ? -11.344 -13.75 -32.75 1 41.62 1 MET B N 1
ATOM 6677 C CA . MET B 1 1 ? -11.422 -12.344 -32.375 1 41.62 1 MET B CA 1
ATOM 6678 C C . MET B 1 1 ? -10.031 -11.711 -32.344 1 41.62 1 MET B C 1
ATOM 6680 O O . MET B 1 1 ? -9.883 -10.508 -32.562 1 41.62 1 MET B O 1
ATOM 6684 N N . GLU B 1 2 ? -8.984 -12.539 -31.938 1 52.66 2 GLU B N 1
ATOM 6685 C CA . GLU B 1 2 ? -7.641 -11.984 -31.828 1 52.66 2 GLU B CA 1
ATOM 6686 C C . GLU B 1 2 ? -7.105 -11.531 -33.188 1 52.66 2 GLU B C 1
ATOM 6688 O O . GLU B 1 2 ? -6.434 -10.508 -33.281 1 52.66 2 GLU B O 1
ATOM 6693 N N . ASP B 1 3 ? -7.473 -12.242 -34.219 1 63.44 3 ASP B N 1
ATOM 6694 C CA . ASP B 1 3 ? -6.859 -12.008 -35.531 1 63.44 3 ASP B CA 1
ATOM 6695 C C . ASP B 1 3 ? -7.586 -10.898 -36.281 1 63.44 3 ASP B C 1
ATOM 6697 O O . ASP B 1 3 ? -7.129 -10.445 -37.312 1 63.44 3 ASP B O 1
ATOM 6701 N N . LYS B 1 4 ? -8.766 -10.438 -35.719 1 76.44 4 LYS B N 1
ATOM 6702 C CA . LYS B 1 4 ? -9.609 -9.492 -36.438 1 76.44 4 LYS B CA 1
ATOM 6703 C C . LYS B 1 4 ? -9.094 -8.062 -36.281 1 76.44 4 LYS B C 1
ATOM 6705 O O . LYS B 1 4 ? -9.258 -7.23 -37.188 1 76.44 4 LYS B O 1
ATOM 6710 N N . TYR B 1 5 ? -8.461 -7.766 -35.125 1 89 5 TYR B N 1
ATOM 6711 C CA . TYR B 1 5 ? -8.086 -6.375 -34.875 1 89 5 TYR B CA 1
ATOM 6712 C C . TYR B 1 5 ? -6.574 -6.199 -34.906 1 89 5 TYR B C 1
ATOM 6714 O O . TYR B 1 5 ? -5.832 -7.031 -34.375 1 89 5 TYR B O 1
ATOM 6722 N N . GLU B 1 6 ? -6.152 -5.215 -35.562 1 90.44 6 GLU B N 1
ATOM 6723 C CA . GLU B 1 6 ? -4.73 -4.922 -35.719 1 90.44 6 GLU B CA 1
ATOM 6724 C C . GLU B 1 6 ? -4.156 -4.25 -34.469 1 90.44 6 GLU B C 1
ATOM 6726 O O . GLU B 1 6 ? -4.848 -3.477 -33.812 1 90.44 6 GLU B O 1
ATOM 6731 N N . THR B 1 7 ? -2.92 -4.598 -34.156 1 92.75 7 THR B N 1
ATOM 6732 C CA . THR B 1 7 ? -2.189 -3.98 -33.062 1 92.75 7 THR B CA 1
ATOM 6733 C C . THR B 1 7 ? -1.576 -2.654 -33.5 1 92.75 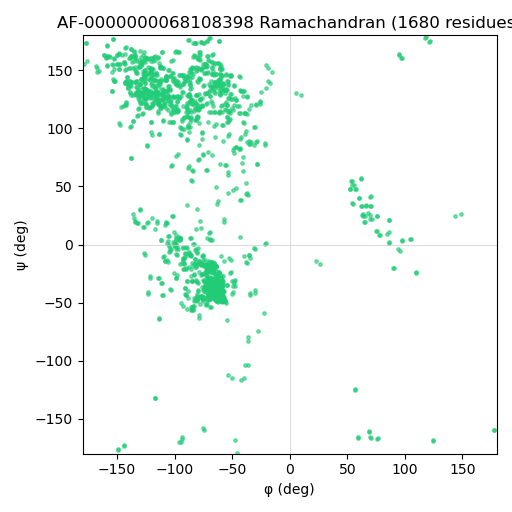7 THR B C 1
ATOM 6735 O O . THR B 1 7 ? -0.944 -2.57 -34.562 1 92.75 7 THR B O 1
ATOM 6738 N N . VAL B 1 8 ? -1.831 -1.582 -32.719 1 95.88 8 VAL B N 1
ATOM 6739 C CA . VAL B 1 8 ? -1.33 -0.249 -33.031 1 95.88 8 VAL B CA 1
ATOM 6740 C C . VAL B 1 8 ? -0.507 0.289 -31.875 1 95.88 8 VAL B C 1
ATOM 6742 O O . VAL B 1 8 ? -0.59 -0.229 -30.75 1 95.88 8 VAL B O 1
ATOM 6745 N N . GLN B 1 9 ? 0.318 1.271 -32.219 1 96.19 9 GLN B N 1
ATOM 6746 C CA . GLN B 1 9 ? 1.013 1.992 -31.172 1 96.19 9 GLN B CA 1
ATOM 6747 C C . GLN B 1 9 ? 0.062 2.924 -30.422 1 96.19 9 GLN B C 1
ATOM 6749 O O . GLN B 1 9 ? -0.683 3.686 -31.047 1 96.19 9 GLN B O 1
ATOM 6754 N N . LEU B 1 10 ? 0.051 2.867 -29.156 1 97.31 10 LEU B N 1
ATOM 6755 C CA . LEU B 1 10 ? -0.892 3.619 -28.344 1 97.31 10 LEU B CA 1
ATOM 6756 C C . LEU B 1 10 ? -0.254 4.902 -27.828 1 97.31 10 LEU B C 1
ATOM 6758 O O . LEU B 1 10 ? 0.917 4.906 -27.438 1 97.31 10 LEU B O 1
ATOM 6762 N N . SER B 1 11 ? -1.021 5.949 -27.812 1 96 11 SER B N 1
ATOM 6763 C CA . SER B 1 11 ? -0.565 7.23 -27.281 1 96 11 SER B CA 1
ATOM 6764 C C . SER B 1 11 ? -0.992 7.41 -25.828 1 96 11 SER B C 1
ATOM 6766 O O . SER B 1 11 ? -2.023 6.883 -25.406 1 96 11 SER B O 1
ATOM 6768 N N . TYR B 1 12 ? -0.103 8.086 -25.094 1 97.06 12 TYR B N 1
ATOM 6769 C CA . TYR B 1 12 ? -0.415 8.281 -23.688 1 97.06 12 TYR B CA 1
ATOM 6770 C C . TYR B 1 12 ? 0.159 9.602 -23.172 1 97.06 12 TYR B C 1
ATOM 6772 O O . TYR B 1 12 ? 0.934 10.258 -23.875 1 97.06 12 TYR B O 1
ATOM 6780 N N . SER B 1 13 ? -0.334 10.055 -22 1 96.88 13 SER B N 1
ATOM 6781 C CA . SER B 1 13 ? 0.175 11.195 -21.25 1 96.88 13 SER B CA 1
ATOM 6782 C C . SER B 1 13 ? 0.523 10.805 -19.812 1 96.88 13 SER B C 1
ATOM 6784 O O . SER B 1 13 ? 0.171 9.719 -19.359 1 96.88 13 SER B O 1
ATOM 6786 N N . ILE B 1 14 ? 1.338 11.656 -19.219 1 96.81 14 ILE B N 1
ATOM 6787 C CA . ILE B 1 14 ? 1.693 11.391 -17.828 1 96.81 14 ILE B CA 1
ATOM 6788 C C . ILE B 1 14 ? 0.572 11.867 -16.906 1 96.81 14 ILE B C 1
ATOM 6790 O O . ILE B 1 14 ? 0.175 13.031 -16.953 1 96.81 14 ILE B O 1
ATOM 6794 N N . HIS B 1 15 ? 0.03 10.961 -16.141 1 96.06 15 HIS B N 1
ATOM 6795 C CA . HIS B 1 15 ? -1.044 11.289 -15.211 1 96.06 15 HIS B CA 1
ATOM 6796 C C . HIS B 1 15 ? -0.488 11.805 -13.891 1 96.06 15 HIS B C 1
ATOM 6798 O O . HIS B 1 15 ? -0.917 12.852 -13.391 1 96.06 15 HIS B O 1
ATOM 6804 N N . LYS B 1 16 ? 0.325 11.078 -13.258 1 94.19 16 LYS B N 1
ATOM 6805 C CA . LYS B 1 16 ? 0.997 11.5 -12.031 1 94.19 16 LYS B CA 1
ATOM 6806 C C . LYS B 1 16 ? 2.256 10.672 -11.789 1 94.19 16 LYS B C 1
ATOM 6808 O O . LYS B 1 16 ? 2.475 9.648 -12.445 1 94.19 16 LYS B O 1
ATOM 6813 N N . CYS B 1 17 ? 3.176 11.18 -10.914 1 92.62 17 CYS B N 1
ATOM 6814 C CA . CYS B 1 17 ? 4.398 10.477 -10.547 1 92.62 17 CYS B CA 1
ATOM 6815 C C . CYS B 1 17 ? 4.75 10.719 -9.086 1 92.62 17 CYS B C 1
ATOM 6817 O O . CYS B 1 17 ? 4.281 11.695 -8.484 1 92.62 17 CYS B O 1
ATOM 6819 N N . SER B 1 18 ? 5.473 9.828 -8.539 1 87.75 18 SER B N 1
ATOM 6820 C CA . SER B 1 18 ? 5.855 9.922 -7.129 1 87.75 18 SER B CA 1
ATOM 6821 C C . SER B 1 18 ? 6.84 11.07 -6.898 1 87.75 18 SER B C 1
ATOM 6823 O O . SER B 1 18 ? 6.664 11.867 -5.977 1 87.75 18 SER B O 1
ATOM 6825 N N . SER B 1 19 ? 7.875 11.078 -7.609 1 86.12 19 SER B N 1
ATOM 6826 C CA . SER B 1 19 ? 8.891 12.109 -7.469 1 86.12 19 SER B CA 1
ATOM 6827 C C . SER B 1 19 ? 9.711 12.258 -8.75 1 86.12 19 SER B C 1
ATOM 6829 O O . SER B 1 19 ? 9.578 11.453 -9.672 1 86.12 19 SER B O 1
ATOM 6831 N N . HIS B 1 20 ? 10.336 13.359 -8.805 1 89.25 20 HIS B N 1
ATOM 6832 C CA . HIS B 1 20 ? 11.312 13.531 -9.875 1 89.25 20 HIS B CA 1
ATOM 6833 C C . HIS B 1 20 ? 12.414 14.5 -9.477 1 89.25 20 HIS B C 1
ATOM 6835 O O . HIS B 1 20 ? 12.195 15.391 -8.648 1 89.25 20 HIS B O 1
ATOM 6841 N N . SER B 1 21 ? 13.562 14.234 -9.82 1 85.81 21 SER B N 1
ATOM 6842 C CA . SER B 1 21 ? 14.688 15.141 -9.617 1 85.81 21 SER B CA 1
ATOM 6843 C C . SER B 1 21 ? 14.633 16.328 -10.578 1 85.81 21 SER B C 1
ATOM 6845 O O . SER B 1 21 ? 13.977 16.25 -11.625 1 85.81 21 SER B O 1
ATOM 6847 N N . SER B 1 22 ? 15.258 17.422 -10.133 1 82.25 22 SER B N 1
ATOM 6848 C CA . SER B 1 22 ? 15.227 18.641 -10.945 1 82.25 22 SER B CA 1
ATOM 6849 C C . SER B 1 22 ? 15.719 18.375 -12.359 1 82.25 22 SER B C 1
ATOM 6851 O O . SER B 1 22 ? 16.797 17.797 -12.555 1 82.25 22 SER B O 1
ATOM 6853 N N . GLY B 1 23 ? 15 18.703 -13.359 1 84.44 23 GLY B N 1
ATOM 6854 C CA . GLY B 1 23 ? 15.352 18.547 -14.766 1 84.44 23 GLY B CA 1
ATOM 6855 C C . GLY B 1 23 ? 14.93 17.219 -15.344 1 84.44 23 GLY B C 1
ATOM 6856 O O . GLY B 1 23 ? 14.977 17.016 -16.562 1 84.44 23 GLY B O 1
ATOM 6857 N N . TYR B 1 24 ? 14.688 16.25 -14.578 1 91.56 24 TYR B N 1
ATOM 6858 C CA . TYR B 1 24 ? 14.336 14.914 -15.031 1 91.56 24 TYR B CA 1
ATOM 6859 C C . TYR B 1 24 ? 12.836 14.664 -14.867 1 91.56 24 TYR B C 1
ATOM 6861 O O . TYR B 1 24 ? 12.438 13.727 -14.172 1 91.56 24 TYR B O 1
ATOM 6869 N N . VAL B 1 25 ? 12.07 15.359 -15.633 1 92.56 25 VAL B N 1
ATOM 6870 C CA . VAL B 1 25 ? 10.617 15.32 -15.5 1 92.56 25 VAL B CA 1
ATOM 6871 C C . VAL B 1 25 ? 10.078 14.031 -16.125 1 92.56 25 VAL B C 1
ATOM 6873 O O . VAL B 1 25 ? 10.688 13.477 -17.031 1 92.56 25 VAL B O 1
ATOM 6876 N N . PRO B 1 26 ? 8.961 13.484 -15.656 1 94.12 26 PRO B N 1
ATOM 6877 C CA . PRO B 1 26 ? 8.406 12.219 -16.141 1 94.12 26 PRO B CA 1
ATOM 6878 C C . PRO B 1 26 ? 8.039 12.258 -17.609 1 94.12 26 PRO B C 1
ATOM 6880 O O . PRO B 1 26 ? 8.016 11.219 -18.281 1 94.12 26 PRO B O 1
ATOM 6883 N N . GLU B 1 27 ? 7.773 13.383 -18.219 1 95.44 27 GLU B N 1
ATOM 6884 C CA . GLU B 1 27 ? 7.387 13.5 -19.625 1 95.44 27 GLU B CA 1
ATOM 6885 C C . GLU B 1 27 ? 8.531 13.086 -20.547 1 95.44 27 GLU B C 1
ATOM 6887 O O . GLU B 1 27 ? 8.312 12.836 -21.734 1 95.44 27 GLU B O 1
ATOM 6892 N N . ASN B 1 28 ? 9.695 13.031 -19.984 1 94.69 28 ASN B N 1
ATOM 6893 C CA . ASN B 1 28 ? 10.859 12.648 -20.766 1 94.69 28 ASN B CA 1
ATOM 6894 C C . ASN B 1 28 ? 10.742 11.211 -21.281 1 94.69 28 ASN B C 1
ATOM 6896 O O . ASN B 1 28 ? 11.422 10.828 -22.234 1 94.69 28 ASN B O 1
ATOM 6900 N N . ILE B 1 29 ? 9.906 10.438 -20.719 1 95.88 29 ILE B N 1
ATOM 6901 C CA . ILE B 1 29 ? 9.852 9.016 -21.062 1 95.88 29 ILE B CA 1
ATOM 6902 C C . ILE B 1 29 ? 9.055 8.836 -22.359 1 95.88 29 ILE B C 1
ATOM 6904 O O . ILE B 1 29 ? 9.016 7.738 -22.922 1 95.88 29 ILE B O 1
ATOM 6908 N N . ILE B 1 30 ? 8.438 9.859 -22.891 1 95.5 30 ILE B N 1
ATOM 6909 C CA . ILE B 1 30 ? 7.59 9.797 -24.078 1 95.5 30 ILE B CA 1
ATOM 6910 C C . ILE B 1 30 ? 8.453 9.859 -25.344 1 95.5 30 ILE B C 1
ATOM 6912 O O . ILE B 1 30 ? 8.078 9.32 -26.391 1 95.5 30 ILE B O 1
ATOM 6916 N N . VAL B 1 31 ? 9.648 10.461 -25.203 1 93.75 31 VAL B N 1
ATOM 6917 C CA . VAL B 1 31 ? 10.508 10.68 -26.359 1 93.75 31 VAL B CA 1
ATOM 6918 C C . VAL B 1 31 ? 11.711 9.734 -26.281 1 93.75 31 VAL B C 1
ATOM 6920 O O . VAL B 1 31 ? 12.32 9.578 -25.219 1 93.75 31 VAL B O 1
ATOM 6923 N N . ASN B 1 32 ? 11.953 9.102 -27.391 1 93.38 32 ASN B N 1
ATOM 6924 C CA . ASN B 1 32 ? 13.086 8.18 -27.469 1 93.38 32 ASN B CA 1
ATOM 6925 C C . ASN B 1 32 ? 14.336 8.859 -28.016 1 93.38 32 ASN B C 1
ATOM 6927 O O . ASN B 1 32 ? 14.539 8.906 -29.219 1 93.38 32 ASN B O 1
ATOM 6931 N N . GLN B 1 33 ? 15.172 9.344 -27.125 1 92.06 33 GLN B N 1
ATOM 6932 C CA . GLN B 1 33 ? 16.453 9.945 -27.469 1 92.06 33 GLN B CA 1
ATOM 6933 C C . GLN B 1 33 ? 17.609 9.25 -26.75 1 92.06 33 GLN B C 1
ATOM 6935 O O . GLN B 1 33 ? 18.125 9.758 -25.75 1 92.06 33 GLN B O 1
ATOM 6940 N N . PRO B 1 34 ? 18.094 8.195 -27.328 1 89.31 34 PRO B N 1
ATOM 6941 C CA . PRO B 1 34 ? 19.094 7.363 -26.625 1 89.31 34 PRO B CA 1
ATOM 6942 C C . PRO B 1 34 ? 20.422 8.078 -26.422 1 89.31 34 PRO B C 1
ATOM 6944 O O . PRO B 1 34 ? 21.219 7.66 -25.578 1 89.31 34 PRO B O 1
ATOM 6947 N N . SER B 1 35 ? 20.703 9.109 -27.125 1 90.19 35 SER B N 1
ATOM 6948 C CA . SER B 1 35 ? 21.984 9.789 -27.016 1 90.19 35 SER B CA 1
ATOM 6949 C C . SER B 1 35 ? 21.922 10.93 -26 1 90.19 35 SER B C 1
ATOM 6951 O O . SER B 1 35 ? 22.953 11.469 -25.594 1 90.19 35 SER B O 1
ATOM 6953 N N . ASP B 1 36 ? 20.797 11.328 -25.547 1 91.38 36 ASP B N 1
ATOM 6954 C CA . ASP B 1 36 ? 20.625 12.43 -24.594 1 91.38 36 ASP B CA 1
ATOM 6955 C C . ASP B 1 36 ? 20.469 11.906 -23.172 1 91.38 36 ASP B C 1
ATOM 6957 O O . ASP B 1 36 ? 19.438 11.312 -22.828 1 91.38 36 ASP B O 1
ATOM 6961 N N . PRO B 1 37 ? 21.328 12.172 -22.344 1 88.31 37 PRO B N 1
ATOM 6962 C CA . PRO B 1 37 ? 21.266 11.664 -20.969 1 88.31 37 PRO B CA 1
ATOM 6963 C C . PRO B 1 37 ? 20.156 12.312 -20.156 1 88.31 37 PRO B C 1
ATOM 6965 O O . PRO B 1 37 ? 19.766 11.789 -19.094 1 88.31 37 PRO B O 1
ATOM 6968 N N . LEU B 1 38 ? 19.609 13.383 -20.609 1 89.12 38 LEU B N 1
ATOM 6969 C CA . LEU B 1 38 ? 18.578 14.102 -19.844 1 89.12 38 LEU B CA 1
ATOM 6970 C C . LEU B 1 38 ? 17.188 13.602 -20.219 1 89.12 38 LEU B C 1
ATOM 6972 O O . LEU B 1 38 ? 16.219 13.906 -19.516 1 89.12 38 LEU B O 1
ATOM 6976 N N . SER B 1 39 ? 17.094 12.812 -21.188 1 91.56 39 SER B N 1
ATOM 6977 C CA . SER B 1 39 ? 15.805 12.344 -21.688 1 91.56 39 SER B CA 1
ATOM 6978 C C . SER B 1 39 ? 15.305 11.141 -20.906 1 91.56 39 SER B C 1
ATOM 6980 O O . SER B 1 39 ? 15.086 10.07 -21.469 1 91.56 39 SER B O 1
ATOM 6982 N N . ARG B 1 40 ? 15.219 11.273 -19.625 1 93.31 40 ARG B N 1
ATOM 6983 C CA . ARG B 1 40 ? 14.797 10.18 -18.75 1 93.31 40 ARG B CA 1
ATOM 6984 C C . ARG B 1 40 ? 14.031 10.711 -17.547 1 93.31 40 ARG B C 1
ATOM 6986 O O . ARG B 1 40 ? 14.094 11.906 -17.234 1 93.31 40 ARG B O 1
ATOM 6993 N N . TRP B 1 41 ? 13.203 9.844 -17 1 94.81 41 TRP B N 1
ATOM 6994 C CA . TRP B 1 41 ? 12.656 10.078 -15.672 1 94.81 41 TRP B CA 1
ATOM 6995 C C . TRP B 1 41 ? 13.602 9.547 -14.594 1 94.81 41 TRP B C 1
ATOM 6997 O O . TRP B 1 41 ? 14.094 8.422 -14.688 1 94.81 41 TRP B O 1
ATOM 7007 N N . PHE B 1 42 ? 13.977 10.43 -13.703 1 92.75 42 PHE B N 1
ATOM 7008 C CA . PHE B 1 42 ? 14.875 10.102 -12.609 1 92.75 42 PHE B CA 1
ATOM 7009 C C . PHE B 1 42 ? 14.289 10.531 -11.273 1 92.75 42 PHE B C 1
ATOM 7011 O O . PHE B 1 42 ? 13.93 11.703 -11.094 1 92.75 42 PHE B O 1
ATOM 7018 N N . THR B 1 43 ? 14.125 9.547 -10.336 1 89.62 43 THR B N 1
ATOM 7019 C CA . THR B 1 43 ? 13.383 9.766 -9.102 1 89.62 43 THR B CA 1
ATOM 7020 C C . THR B 1 43 ? 14.25 10.492 -8.07 1 89.62 43 THR B C 1
ATOM 7022 O O . THR B 1 43 ? 15.477 10.477 -8.164 1 89.62 43 THR B O 1
ATOM 7025 N N . ASP B 1 44 ? 13.391 11.078 -7.141 1 80.25 44 ASP B N 1
ATOM 7026 C CA . ASP B 1 44 ? 14.039 11.656 -5.969 1 80.25 44 ASP B CA 1
ATOM 7027 C C . ASP B 1 44 ? 14.242 10.602 -4.879 1 80.25 44 ASP B C 1
ATOM 7029 O O . ASP B 1 44 ? 13.422 9.695 -4.73 1 80.25 44 ASP B O 1
ATOM 7033 N N . CYS B 1 45 ? 15.32 10.57 -4.086 1 65.38 45 CYS B N 1
ATOM 7034 C CA . CYS B 1 45 ? 15.734 9.516 -3.172 1 65.38 45 CYS B CA 1
ATOM 7035 C C . CYS B 1 45 ? 14.867 9.5 -1.919 1 65.38 45 CYS B C 1
ATOM 7037 O O . CYS B 1 45 ? 14.805 8.492 -1.214 1 65.38 45 CYS B O 1
ATOM 7039 N N . CYS B 1 46 ? 14.164 10.523 -1.609 1 64.31 46 CYS B N 1
ATOM 7040 C CA . CYS B 1 46 ? 13.586 10.617 -0.274 1 64.31 46 CYS B CA 1
ATOM 7041 C C . CYS B 1 46 ? 12.117 10.219 -0.291 1 64.31 46 CYS B C 1
ATOM 7043 O O . CYS B 1 46 ? 11.438 10.289 0.736 1 64.31 46 CYS B O 1
ATOM 7045 N N . VAL B 1 47 ? 11.758 9.672 -1.433 1 69.12 47 VAL B N 1
ATOM 7046 C CA . VAL B 1 47 ? 10.336 9.359 -1.514 1 69.12 47 VAL B CA 1
ATOM 7047 C C . VAL B 1 47 ? 10.148 7.871 -1.792 1 69.12 47 VAL B C 1
ATOM 7049 O O . VAL B 1 47 ? 10.789 7.312 -2.684 1 69.12 47 VAL B O 1
ATOM 7052 N N . SER B 1 48 ? 9.523 7.121 -0.919 1 73.19 48 SER B N 1
ATOM 7053 C CA . SER B 1 48 ? 9.156 5.73 -1.167 1 73.19 48 SER B CA 1
ATOM 7054 C C . SER B 1 48 ? 7.691 5.473 -0.842 1 73.19 48 SER B C 1
ATOM 7056 O O . SER B 1 48 ? 7.156 6.031 0.118 1 73.19 48 SER B O 1
ATOM 7058 N N . PRO B 1 49 ? 6.934 4.715 -1.74 1 79.19 49 PRO B N 1
ATOM 7059 C CA . PRO B 1 49 ? 7.348 3.988 -2.943 1 79.19 49 PRO B CA 1
ATOM 7060 C C . PRO B 1 49 ? 7.348 4.867 -4.191 1 79.19 49 PRO B C 1
ATOM 7062 O O . PRO B 1 49 ? 6.539 5.793 -4.297 1 79.19 49 PRO B O 1
ATOM 7065 N N . GLN B 1 50 ? 8.266 4.562 -5.105 1 86.94 50 GLN B N 1
ATOM 7066 C CA . GLN B 1 50 ? 8.359 5.305 -6.359 1 86.94 50 GLN B CA 1
ATOM 7067 C C . GLN B 1 50 ? 7.422 4.723 -7.41 1 86.94 50 GLN B C 1
ATOM 7069 O O . GLN B 1 50 ? 7.242 3.506 -7.492 1 86.94 50 GLN B O 1
ATOM 7074 N N . PHE B 1 51 ? 6.781 5.527 -8.18 1 93.94 51 PHE B N 1
ATOM 7075 C CA . PHE B 1 51 ? 5.922 5.051 -9.258 1 93.94 51 PHE B CA 1
ATOM 7076 C C . PHE B 1 51 ? 5.703 6.145 -10.297 1 93.94 51 PHE B C 1
ATOM 7078 O O . PHE B 1 51 ? 5.926 7.324 -10.023 1 93.94 51 PHE B O 1
ATOM 7085 N N . ILE B 1 52 ? 5.309 5.812 -11.484 1 95.56 52 ILE B N 1
ATOM 7086 C CA . ILE B 1 52 ? 4.816 6.691 -12.539 1 95.56 52 ILE B CA 1
ATOM 7087 C C . ILE B 1 52 ? 3.504 6.145 -13.094 1 95.56 52 ILE B C 1
ATOM 7089 O O . ILE B 1 52 ? 3.361 4.934 -13.297 1 95.56 52 ILE B O 1
ATOM 7093 N N . VAL B 1 53 ? 2.512 6.98 -13.211 1 97.38 53 VAL B N 1
ATOM 7094 C CA . VAL B 1 53 ? 1.218 6.586 -13.758 1 97.38 53 VAL B CA 1
ATOM 7095 C C . VAL B 1 53 ? 1.002 7.254 -15.109 1 97.38 53 VAL B C 1
ATOM 7097 O O . VAL B 1 53 ? 1.053 8.484 -15.219 1 97.38 53 VAL B O 1
ATOM 7100 N N . ILE B 1 54 ? 0.739 6.457 -16.047 1 97.38 54 ILE B N 1
ATOM 7101 C CA . ILE B 1 54 ? 0.476 6.938 -17.391 1 97.38 54 ILE B CA 1
ATOM 7102 C C . ILE B 1 54 ? -1.011 6.793 -17.719 1 97.38 54 ILE B C 1
ATOM 7104 O O . ILE B 1 54 ? -1.659 5.848 -17.266 1 97.38 54 ILE B O 1
ATOM 7108 N N . LYS B 1 55 ? -1.536 7.734 -18.484 1 97.62 55 LYS B N 1
ATOM 7109 C CA . LYS B 1 55 ? -2.928 7.711 -18.922 1 97.62 55 LYS B CA 1
ATOM 7110 C C . LYS B 1 55 ? -3.018 7.621 -20.438 1 97.62 55 LYS B C 1
ATOM 7112 O O . LYS B 1 55 ? -2.463 8.461 -21.156 1 97.62 55 LYS B O 1
ATOM 7117 N N . LEU B 1 56 ? -3.713 6.617 -20.859 1 97 56 LEU B N 1
ATOM 7118 C CA . LEU B 1 56 ? -3.928 6.449 -22.297 1 97 56 LEU B CA 1
ATOM 7119 C C . LEU B 1 56 ? -4.977 7.434 -22.812 1 97 56 LEU B C 1
ATOM 7121 O O . LEU B 1 56 ? -5.855 7.855 -22.047 1 97 56 LEU B O 1
ATOM 7125 N N . ASP B 1 57 ? -4.895 7.801 -24.031 1 93.5 57 ASP B N 1
ATOM 7126 C CA . ASP B 1 57 ? -5.848 8.734 -24.625 1 93.5 57 ASP B CA 1
ATOM 7127 C C . ASP B 1 57 ? -7.25 8.133 -24.656 1 93.5 57 ASP B C 1
ATOM 7129 O O . ASP B 1 57 ? -8.242 8.859 -24.531 1 93.5 57 ASP B O 1
ATOM 7133 N N . SER B 1 58 ? -7.281 6.863 -24.859 1 91.94 58 SER B N 1
ATOM 7134 C CA . SER B 1 58 ? -8.516 6.094 -24.797 1 91.94 58 SER B CA 1
ATOM 7135 C C . SER B 1 58 ? -8.289 4.719 -24.188 1 91.94 58 SER B C 1
ATOM 7137 O O . SER B 1 58 ? -7.176 4.184 -24.25 1 91.94 58 SER B O 1
ATOM 7139 N N . PRO B 1 59 ? -9.359 4.266 -23.562 1 94.44 59 PRO B N 1
ATOM 7140 C CA . PRO B 1 59 ? -9.18 2.898 -23.062 1 94.44 59 PRO B CA 1
ATOM 7141 C C . PRO B 1 59 ? -8.727 1.928 -24.156 1 94.44 59 PRO B C 1
ATOM 7143 O O . PRO B 1 59 ? -9.172 2.02 -25.297 1 94.44 59 PRO B O 1
ATOM 7146 N N . SER B 1 60 ? -7.781 1.082 -23.781 1 97.19 60 SER B N 1
ATOM 7147 C CA . SER B 1 60 ? -7.18 0.178 -24.766 1 97.19 60 SER B CA 1
ATOM 7148 C C . SER B 1 60 ? -6.863 -1.177 -24.141 1 97.19 60 SER B C 1
ATOM 7150 O O . SER B 1 60 ? -6.805 -1.304 -22.922 1 97.19 60 SER B O 1
ATOM 7152 N N . ILE B 1 61 ? -6.785 -2.146 -25.016 1 96.5 61 ILE B N 1
ATOM 7153 C CA . ILE B 1 61 ? -6.184 -3.422 -24.641 1 96.5 61 ILE B CA 1
ATOM 7154 C C . ILE B 1 61 ? -4.676 -3.373 -24.891 1 96.5 61 ILE B C 1
ATOM 7156 O O . ILE B 1 61 ? -4.223 -3.508 -26.031 1 96.5 61 ILE B O 1
ATOM 7160 N N . VAL B 1 62 ? -3.945 -3.178 -23.844 1 97.19 62 VAL B N 1
ATOM 7161 C CA . VAL B 1 62 ? -2.5 -3.051 -23.984 1 97.19 62 VAL B CA 1
ATOM 7162 C C . VAL B 1 62 ? -1.856 -4.438 -24 1 97.19 62 VAL B C 1
ATOM 7164 O O . VAL B 1 62 ? -1.99 -5.195 -23.031 1 97.19 62 VAL B O 1
ATOM 7167 N N . GLU B 1 63 ? -1.122 -4.715 -25 1 93.12 63 GLU B N 1
ATOM 7168 C CA . GLU B 1 63 ? -0.566 -6.055 -25.156 1 93.12 63 GLU B CA 1
ATOM 7169 C C . GLU B 1 63 ? 0.915 -6.09 -24.797 1 93.12 63 GLU B C 1
ATOM 7171 O O . GLU B 1 63 ? 1.394 -7.059 -24.203 1 93.12 63 GLU B O 1
ATOM 7176 N N . THR B 1 64 ? 1.598 -4.969 -25.203 1 93 64 THR B N 1
ATOM 7177 C CA . THR B 1 64 ? 3.033 -4.988 -24.938 1 93 64 THR B CA 1
ATOM 7178 C C . THR B 1 64 ? 3.512 -3.623 -24.453 1 93 64 THR B C 1
ATOM 7180 O O . THR B 1 64 ? 2.879 -2.602 -24.719 1 93 64 THR B O 1
ATOM 7183 N N . ILE B 1 65 ? 4.539 -3.645 -23.688 1 95.75 65 ILE B N 1
ATOM 7184 C CA . ILE B 1 65 ? 5.227 -2.449 -23.219 1 95.75 65 ILE B CA 1
ATOM 7185 C C . ILE B 1 65 ? 6.715 -2.545 -23.562 1 95.75 65 ILE B C 1
ATOM 7187 O O . ILE B 1 65 ? 7.371 -3.535 -23.234 1 95.75 65 ILE B O 1
ATOM 7191 N N . LYS B 1 66 ? 7.23 -1.571 -24.234 1 95.88 66 LYS B N 1
ATOM 7192 C CA . LYS B 1 66 ? 8.633 -1.503 -24.625 1 95.88 66 LYS B CA 1
ATOM 7193 C C . LYS B 1 66 ? 9.398 -0.483 -23.781 1 95.88 66 LYS B C 1
ATOM 7195 O O . LYS B 1 66 ? 8.938 0.646 -23.594 1 95.88 66 LYS B O 1
ATOM 7200 N N . PHE B 1 67 ? 10.469 -0.918 -23.25 1 95.12 67 PHE B N 1
ATOM 7201 C CA . PHE B 1 67 ? 11.375 -0.039 -22.516 1 95.12 67 PHE B CA 1
ATOM 7202 C C . PHE B 1 67 ? 12.594 0.311 -23.359 1 95.12 67 PHE B C 1
ATOM 7204 O O . PHE B 1 67 ? 13.383 -0.567 -23.719 1 95.12 67 PHE B O 1
ATOM 7211 N N . GLY B 1 68 ? 12.688 1.581 -23.719 1 94.88 68 GLY B N 1
ATOM 7212 C CA . GLY B 1 68 ? 13.922 2.057 -24.328 1 94.88 68 GLY B CA 1
ATOM 7213 C C . GLY B 1 68 ? 15.023 2.318 -23.312 1 94.88 68 GLY B C 1
ATOM 7214 O O . GLY B 1 68 ? 14.766 2.41 -22.109 1 94.88 68 GLY B O 1
ATOM 7215 N N . LYS B 1 69 ? 16.266 2.414 -23.844 1 93.19 69 LYS B N 1
ATOM 7216 C CA . LYS B 1 69 ? 17.391 2.602 -22.938 1 93.19 69 LYS B CA 1
ATOM 7217 C C . LYS B 1 69 ? 18.375 3.631 -23.5 1 93.19 69 LYS B C 1
ATOM 7219 O O . LYS B 1 69 ? 18.344 3.945 -24.688 1 93.19 69 LYS B O 1
ATOM 7224 N N . TYR B 1 70 ? 19.188 4.105 -22.547 1 92.56 70 TYR B N 1
ATOM 7225 C CA . TYR B 1 70 ? 20.312 4.965 -22.922 1 92.56 70 TYR B CA 1
ATOM 7226 C C . TYR B 1 70 ? 21.391 4.164 -23.641 1 92.56 70 TYR B C 1
ATOM 7228 O O . TYR B 1 70 ? 21.438 2.938 -23.531 1 92.56 70 TYR B O 1
ATOM 7236 N N . ILE B 1 71 ? 22.266 4.836 -24.344 1 91.56 71 ILE B N 1
ATOM 7237 C CA . ILE B 1 71 ? 23.297 4.203 -25.141 1 91.56 71 ILE B CA 1
ATOM 7238 C C . ILE B 1 71 ? 24.297 3.486 -24.234 1 91.56 71 ILE B C 1
ATOM 7240 O O . ILE B 1 71 ? 25 2.572 -24.688 1 91.56 71 ILE B O 1
ATOM 7244 N N . LYS B 1 72 ? 24.359 3.975 -22.953 1 91.19 72 LYS B N 1
ATOM 7245 C CA . LYS B 1 72 ? 25.203 3.299 -21.969 1 91.19 72 LYS B CA 1
ATOM 7246 C C . LYS B 1 72 ? 24.359 2.711 -20.828 1 91.19 72 LYS B C 1
ATOM 7248 O O . LYS B 1 72 ? 23.344 3.285 -20.453 1 91.19 72 LYS B O 1
ATOM 7253 N N . ALA B 1 73 ? 24.844 1.642 -20.359 1 88.69 73 ALA B N 1
ATOM 7254 C CA . ALA B 1 73 ? 24.141 1.015 -19.25 1 88.69 73 ALA B CA 1
ATOM 7255 C C . ALA B 1 73 ? 24.172 1.902 -18 1 88.69 73 ALA B C 1
ATOM 7257 O O . ALA B 1 73 ? 25.203 2.463 -17.656 1 88.69 73 ALA B O 1
ATOM 7258 N N . LEU B 1 74 ? 23.078 2.098 -17.438 1 89 74 LEU B N 1
ATOM 7259 C CA . LEU B 1 74 ? 22.969 2.906 -16.234 1 89 74 LEU B CA 1
ATOM 7260 C C . LEU B 1 74 ? 22.703 2.029 -15.008 1 89 74 LEU B C 1
ATOM 7262 O O . LEU B 1 74 ? 21.922 1.075 -15.078 1 89 74 LEU B O 1
ATOM 7266 N N . VAL B 1 75 ? 23.297 2.371 -13.906 1 89.25 75 VAL B N 1
ATOM 7267 C CA . VAL B 1 75 ? 23.125 1.615 -12.672 1 89.25 75 VAL B CA 1
ATOM 7268 C C . VAL B 1 75 ? 21.719 1.854 -12.117 1 89.25 75 VAL B C 1
ATOM 7270 O O . VAL B 1 75 ? 21.203 1.042 -11.344 1 89.25 75 VAL B O 1
ATOM 7273 N N . SER B 1 76 ? 21.125 2.975 -12.523 1 90.75 76 SER B N 1
ATOM 7274 C CA . SER B 1 76 ? 19.812 3.336 -12.016 1 90.75 76 SER B CA 1
ATOM 7275 C C . SER B 1 76 ? 18.703 2.674 -12.836 1 90.75 76 SER B C 1
ATOM 7277 O O . SER B 1 76 ? 17.516 2.863 -12.555 1 90.75 76 SER B O 1
ATOM 7279 N N . ASP B 1 77 ? 19.062 1.8 -13.781 1 91.38 77 ASP B N 1
ATOM 7280 C CA . ASP B 1 77 ? 18.062 1.062 -14.547 1 91.38 77 ASP B CA 1
ATOM 7281 C C . ASP B 1 77 ? 17.312 0.064 -13.664 1 91.38 77 ASP B C 1
ATOM 7283 O O . ASP B 1 77 ? 17.828 -0.356 -12.625 1 91.38 77 ASP B O 1
ATOM 7287 N N . LEU B 1 78 ? 16.156 -0.273 -14.117 1 90.38 78 LEU B N 1
ATOM 7288 C CA . LEU B 1 78 ? 15.266 -1.081 -13.289 1 90.38 78 LEU B CA 1
ATOM 7289 C C . LEU B 1 78 ? 15.656 -2.555 -13.352 1 90.38 78 LEU B C 1
ATOM 7291 O O . LEU B 1 78 ? 15.438 -3.219 -14.367 1 90.38 78 LEU B O 1
ATOM 7295 N N . LYS B 1 79 ? 16.172 -3.012 -12.281 1 85.19 79 LYS B N 1
ATOM 7296 C CA . LYS B 1 79 ? 16.453 -4.438 -12.172 1 85.19 79 LYS B CA 1
ATOM 7297 C C . LYS B 1 79 ? 15.172 -5.242 -11.961 1 85.19 79 LYS B C 1
ATOM 7299 O O . LYS B 1 79 ? 15.062 -6.383 -12.422 1 85.19 79 LYS B O 1
ATOM 7304 N N . LYS B 1 80 ? 14.281 -4.715 -11.195 1 84.38 80 LYS B N 1
ATOM 7305 C CA . LYS B 1 80 ? 12.969 -5.305 -10.961 1 84.38 80 LYS B CA 1
ATOM 7306 C C . LYS B 1 80 ? 11.883 -4.23 -10.914 1 84.38 80 LYS B C 1
ATOM 7308 O O . LYS B 1 80 ? 12.086 -3.164 -10.328 1 84.38 80 LYS B O 1
ATOM 7313 N N . PHE B 1 81 ? 10.727 -4.434 -11.586 1 89.31 81 PHE B N 1
ATOM 7314 C CA . PHE B 1 81 ? 9.617 -3.486 -11.57 1 89.31 81 PHE B CA 1
ATOM 7315 C C . PHE B 1 81 ? 8.281 -4.207 -11.727 1 89.31 81 PHE B C 1
ATOM 7317 O O . PHE B 1 81 ? 8.25 -5.391 -12.07 1 89.31 81 PHE B O 1
ATOM 7324 N N . GLN B 1 82 ? 7.258 -3.609 -11.422 1 89.31 82 GLN B N 1
ATOM 7325 C CA . GLN B 1 82 ? 5.895 -4.094 -11.602 1 89.31 82 GLN B CA 1
ATOM 7326 C C . GLN B 1 82 ? 5.055 -3.092 -12.391 1 89.31 82 GLN B C 1
ATOM 7328 O O . GLN B 1 82 ? 5.273 -1.882 -12.297 1 89.31 82 GLN B O 1
ATOM 7333 N N . VAL B 1 83 ? 4.152 -3.6 -13.18 1 94.31 83 VAL B N 1
ATOM 7334 C CA . VAL B 1 83 ? 3.229 -2.762 -13.938 1 94.31 83 VAL B CA 1
ATOM 7335 C C . VAL B 1 83 ? 1.791 -3.096 -13.547 1 94.31 83 VAL B C 1
ATOM 7337 O O . VAL B 1 83 ? 1.385 -4.258 -13.586 1 94.31 83 VAL B O 1
ATOM 7340 N N . TYR B 1 84 ? 1.084 -2.092 -13.188 1 95.31 84 TYR B N 1
ATOM 7341 C CA . TYR B 1 84 ? -0.329 -2.219 -12.852 1 95.31 84 TYR B CA 1
ATOM 7342 C C . TYR B 1 84 ? -1.202 -1.502 -13.875 1 95.31 84 TYR B C 1
ATOM 7344 O O . TYR B 1 84 ? -0.76 -0.545 -14.516 1 95.31 84 TYR B O 1
ATOM 7352 N N . GLY B 1 85 ? -2.383 -1.94 -14.047 1 96.56 85 GLY B N 1
ATOM 7353 C CA . GLY B 1 85 ? -3.297 -1.296 -14.977 1 96.56 85 GLY B CA 1
ATOM 7354 C C . GLY B 1 85 ? -4.754 -1.429 -14.57 1 96.56 85 GLY B C 1
ATOM 7355 O O . GLY B 1 85 ? -5.113 -2.346 -13.828 1 96.56 85 GLY B O 1
ATOM 7356 N N . GLY B 1 86 ? -5.57 -0.519 -15.016 1 94.5 86 GLY B N 1
ATOM 7357 C CA . GLY B 1 86 ? -7.004 -0.509 -14.766 1 94.5 86 GLY B CA 1
ATOM 7358 C C . GLY B 1 86 ? -7.723 0.632 -15.469 1 94.5 86 GLY B C 1
ATOM 7359 O O . GLY B 1 86 ? -7.09 1.451 -16.141 1 94.5 86 GLY B O 1
ATOM 7360 N N . THR B 1 87 ? -9.031 0.627 -15.406 1 92.94 87 THR B N 1
ATOM 7361 C CA . THR B 1 87 ? -9.828 1.682 -16.016 1 92.94 87 THR B CA 1
ATOM 7362 C C . THR B 1 87 ? -9.906 2.902 -15.109 1 92.94 87 THR B C 1
ATOM 7364 O O . THR B 1 87 ? -10.297 3.986 -15.539 1 92.94 87 THR B O 1
ATOM 7367 N N . GLU B 1 88 ? -9.562 2.686 -13.875 1 90.12 88 GLU B N 1
ATOM 7368 C CA . GLU B 1 88 ? -9.508 3.762 -12.891 1 90.12 88 GLU B CA 1
ATOM 7369 C C . GLU B 1 88 ? -8.148 3.824 -12.211 1 90.12 88 GLU B C 1
ATOM 7371 O O . GLU B 1 88 ? -7.492 2.795 -12.023 1 90.12 88 GLU B O 1
ATOM 7376 N N . ASP B 1 89 ? -7.738 4.988 -11.797 1 89.88 89 ASP B N 1
ATOM 7377 C CA . ASP B 1 89 ? -6.414 5.141 -11.211 1 89.88 89 ASP B CA 1
ATOM 7378 C C . ASP B 1 89 ? -6.395 4.66 -9.758 1 89.88 89 ASP B C 1
ATOM 7380 O O . ASP B 1 89 ? -5.328 4.402 -9.195 1 89.88 89 ASP B O 1
ATOM 7384 N N . SER B 1 90 ? -7.562 4.488 -9.227 1 85.81 90 SER B N 1
ATOM 7385 C CA . SER B 1 90 ? -7.637 4.078 -7.828 1 85.81 90 SER B CA 1
ATOM 7386 C C . SER B 1 90 ? -7.699 2.559 -7.703 1 85.81 90 SER B C 1
ATOM 7388 O O . SER B 1 90 ? -7.523 2.014 -6.609 1 85.81 90 SER B O 1
ATOM 7390 N N . ASN B 1 91 ? -7.973 1.877 -8.672 1 88.38 91 ASN B N 1
ATOM 7391 C CA . ASN B 1 91 ? -8.102 0.424 -8.664 1 88.38 91 ASN B CA 1
ATOM 7392 C C . ASN B 1 91 ? -7.422 -0.206 -9.875 1 88.38 91 ASN B C 1
ATOM 7394 O O . ASN B 1 91 ? -7.953 -0.165 -10.992 1 88.38 91 ASN B O 1
ATOM 7398 N N . MET B 1 92 ? -6.312 -0.807 -9.641 1 93.25 92 MET B N 1
ATOM 7399 C CA . MET B 1 92 ? -5.543 -1.411 -10.719 1 93.25 92 MET B CA 1
ATOM 7400 C C . MET B 1 92 ? -5.137 -2.84 -10.375 1 93.25 92 MET B C 1
ATOM 7402 O O . MET B 1 92 ? -5.082 -3.203 -9.195 1 93.25 92 MET B O 1
ATOM 7406 N N . SER B 1 93 ? -4.949 -3.652 -11.32 1 92 93 SER B N 1
ATOM 7407 C CA . SER B 1 93 ? -4.508 -5.035 -11.164 1 92 93 SER B CA 1
ATOM 7408 C C . SER B 1 93 ? -3.082 -5.223 -11.672 1 92 93 SER B C 1
ATOM 7410 O O . SER B 1 93 ? -2.631 -4.492 -12.555 1 92 93 SER B O 1
ATOM 7412 N N . LEU B 1 94 ? -2.4 -6.148 -11.133 1 87.56 94 LEU B N 1
ATOM 7413 C CA . LEU B 1 94 ? -1.042 -6.465 -11.562 1 87.56 94 LEU B CA 1
ATOM 7414 C C . LEU B 1 94 ? -1.043 -7.086 -12.953 1 87.56 94 LEU B C 1
ATOM 7416 O O . LEU B 1 94 ? -1.754 -8.062 -13.203 1 87.56 94 LEU B O 1
ATOM 7420 N N . LEU B 1 95 ? -0.258 -6.547 -13.82 1 89.62 95 LEU B N 1
ATOM 7421 C CA . LEU B 1 95 ? -0.236 -7.016 -15.203 1 89.62 95 LEU B CA 1
ATOM 7422 C C . LEU B 1 95 ? 1.086 -7.707 -15.523 1 89.62 95 LEU B C 1
ATOM 7424 O O . LEU B 1 95 ? 1.144 -8.57 -16.391 1 89.62 95 LEU B O 1
ATOM 7428 N N . LEU B 1 96 ? 2.141 -7.109 -14.805 1 85.25 96 LEU B N 1
ATOM 7429 C CA . LEU B 1 96 ? 3.463 -7.617 -15.141 1 85.25 96 LEU B CA 1
ATOM 7430 C C . LEU B 1 96 ? 4.434 -7.438 -13.977 1 85.25 96 LEU B C 1
ATOM 7432 O O . LEU B 1 96 ? 4.414 -6.406 -13.305 1 85.25 96 LEU B O 1
ATOM 7436 N N . THR B 1 97 ? 5.145 -8.391 -13.625 1 81.75 97 THR B N 1
ATOM 7437 C CA . THR B 1 97 ? 6.355 -8.305 -12.812 1 81.75 97 THR B CA 1
ATOM 7438 C C . THR B 1 97 ? 7.582 -8.719 -13.617 1 81.75 97 THR B C 1
ATOM 7440 O O . THR B 1 97 ? 7.633 -9.828 -14.156 1 81.75 97 THR B O 1
ATOM 7443 N N . ALA B 1 98 ? 8.5 -7.789 -13.891 1 80.38 98 ALA B N 1
ATOM 7444 C CA . ALA B 1 98 ? 9.656 -8.078 -14.727 1 80.38 98 ALA B CA 1
ATOM 7445 C C . ALA B 1 98 ? 10.859 -7.242 -14.305 1 80.38 98 ALA B C 1
ATOM 7447 O O . ALA B 1 98 ? 10.828 -6.57 -13.266 1 80.38 98 ALA B O 1
ATOM 7448 N N . GLY B 1 99 ? 11.93 -7.387 -15.062 1 83 99 GLY B N 1
ATOM 7449 C CA . GLY B 1 99 ? 13.148 -6.629 -14.844 1 83 99 GLY B CA 1
ATOM 7450 C C . GLY B 1 99 ? 13.922 -6.348 -16.125 1 83 99 GLY B C 1
ATOM 7451 O O . GLY B 1 99 ? 13.875 -7.137 -17.062 1 83 99 GLY B O 1
ATOM 7452 N N . LEU B 1 100 ? 14.617 -5.281 -16.141 1 84.44 100 LEU B N 1
ATOM 7453 C CA . LEU B 1 100 ? 15.438 -4.906 -17.297 1 84.44 100 LEU B CA 1
ATOM 7454 C C . LEU B 1 100 ? 16.859 -5.41 -17.125 1 84.44 100 LEU B C 1
ATOM 7456 O O . LEU B 1 100 ? 17.391 -5.453 -16 1 84.44 100 LEU B O 1
ATOM 7460 N N . LYS B 1 101 ? 17.484 -5.793 -18.266 1 79.38 101 LYS B N 1
ATOM 7461 C CA . LYS B 1 101 ? 18.906 -6.152 -18.281 1 79.38 101 LYS B CA 1
ATOM 7462 C C . LYS B 1 101 ? 19.797 -4.914 -18.156 1 79.38 101 LYS B C 1
ATOM 7464 O O . LYS B 1 101 ? 19.375 -3.811 -18.5 1 79.38 101 LYS B O 1
ATOM 7469 N N . LYS B 1 102 ? 20.969 -5.223 -17.656 1 84.94 102 LYS B N 1
ATOM 7470 C CA . LYS B 1 102 ? 21.906 -4.117 -17.531 1 84.94 102 LYS B CA 1
ATOM 7471 C C . LYS B 1 102 ? 22.656 -3.875 -18.828 1 84.94 102 LYS B C 1
ATOM 7473 O O . LYS B 1 102 ? 23.859 -4.117 -18.922 1 84.94 102 LYS B O 1
ATOM 7478 N N . ASP B 1 103 ? 21.969 -3.51 -19.797 1 87.25 103 ASP B N 1
ATOM 7479 C CA . ASP B 1 103 ? 22.547 -3.197 -21.109 1 87.25 103 ASP B CA 1
ATOM 7480 C C . ASP B 1 103 ? 21.812 -2.035 -21.766 1 87.25 103 ASP B C 1
ATOM 7482 O O . ASP B 1 103 ? 21.047 -1.328 -21.125 1 87.25 103 ASP B O 1
ATOM 7486 N N . SER B 1 104 ? 22.172 -1.741 -23.062 1 89.69 104 SER B N 1
ATOM 7487 C CA . SER B 1 104 ? 21.609 -0.581 -23.75 1 89.69 104 SER B CA 1
ATOM 7488 C C . SER B 1 104 ? 20.562 -0.999 -24.781 1 89.69 104 SER B C 1
ATOM 7490 O O . SER B 1 104 ? 20.078 -0.171 -25.562 1 89.69 104 SER B O 1
ATOM 7492 N N . THR B 1 105 ? 20.203 -2.248 -24.828 1 89.5 105 THR B N 1
ATOM 7493 C CA . THR B 1 105 ? 19.234 -2.729 -25.812 1 89.5 105 THR B CA 1
ATOM 7494 C C . THR B 1 105 ? 17.812 -2.59 -25.297 1 89.5 105 THR B C 1
ATOM 7496 O O . THR B 1 105 ? 17.516 -2.99 -24.172 1 89.5 105 THR B O 1
ATOM 7499 N N . PRO B 1 106 ? 17.031 -2.01 -26.109 1 91.75 106 PRO B N 1
ATOM 7500 C CA . PRO B 1 106 ? 15.633 -1.933 -25.688 1 91.75 106 PRO B CA 1
ATOM 7501 C C . PRO B 1 106 ? 15 -3.307 -25.484 1 91.75 106 PRO B C 1
ATOM 7503 O O . PRO B 1 106 ? 15.391 -4.277 -26.125 1 91.75 106 PRO B O 1
ATOM 7506 N N . GLU B 1 107 ? 14.008 -3.402 -24.578 1 89 107 GLU B N 1
ATOM 7507 C CA . GLU B 1 107 ? 13.336 -4.656 -24.25 1 89 107 GLU B CA 1
ATOM 7508 C C . GLU B 1 107 ? 11.82 -4.496 -24.297 1 89 107 GLU B C 1
ATOM 7510 O O . GLU B 1 107 ? 11.289 -3.467 -23.875 1 89 107 GLU B O 1
ATOM 7515 N N . THR B 1 108 ? 11.156 -5.434 -24.828 1 88.06 108 THR B N 1
ATOM 7516 C CA . THR B 1 108 ? 9.703 -5.438 -24.938 1 88.06 108 THR B CA 1
ATOM 7517 C C . THR B 1 108 ? 9.102 -6.586 -24.125 1 88.06 108 THR B C 1
ATOM 7519 O O . THR B 1 108 ? 9.578 -7.719 -24.203 1 88.06 108 THR B O 1
ATOM 7522 N N . PHE B 1 109 ? 8.109 -6.23 -23.344 1 84 109 PHE B N 1
ATOM 7523 C CA . PHE B 1 109 ? 7.434 -7.207 -22.5 1 84 109 PHE B CA 1
ATOM 7524 C C . PHE B 1 109 ? 5.957 -7.305 -22.859 1 84 109 PHE B C 1
ATOM 7526 O O . PHE B 1 109 ? 5.348 -6.316 -23.266 1 84 109 PHE B O 1
ATOM 7533 N N . ARG B 1 110 ? 5.441 -8.469 -22.719 1 83.06 110 ARG B N 1
ATOM 7534 C CA . ARG B 1 110 ? 4.004 -8.648 -22.891 1 83.06 110 ARG B CA 1
ATOM 7535 C C . ARG B 1 110 ? 3.254 -8.391 -21.594 1 83.06 110 ARG B C 1
ATOM 7537 O O . ARG B 1 110 ? 3.678 -8.828 -20.531 1 83.06 110 ARG B O 1
ATOM 7544 N N . LEU B 1 111 ? 2.193 -7.719 -21.656 1 88.75 111 LEU B N 1
ATOM 7545 C CA . LEU B 1 111 ? 1.349 -7.438 -20.5 1 88.75 111 LEU B CA 1
ATOM 7546 C C . LEU B 1 111 ? 0.132 -8.359 -20.469 1 88.75 111 LEU B C 1
ATOM 7548 O O . LEU B 1 111 ? -0.421 -8.688 -21.516 1 88.75 111 LEU B O 1
ATOM 7552 N N . ARG B 1 112 ? -0.237 -8.789 -19.281 1 83.25 112 ARG B N 1
ATOM 7553 C CA . ARG B 1 112 ? -1.502 -9.508 -19.141 1 83.25 112 ARG B CA 1
ATOM 7554 C C . ARG B 1 112 ? -2.67 -8.641 -19.594 1 83.25 112 ARG B C 1
ATOM 7556 O O . A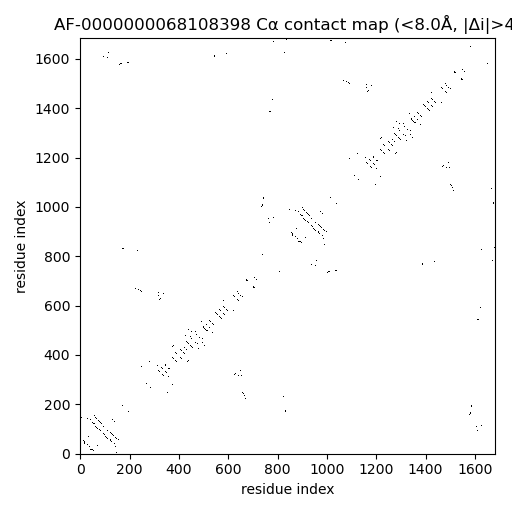RG B 1 112 ? -2.875 -7.539 -19.094 1 83.25 112 ARG B O 1
ATOM 7563 N N . HIS B 1 113 ? -3.381 -9.109 -20.594 1 90.12 113 HIS B N 1
ATOM 7564 C CA . HIS B 1 113 ? -4.473 -8.297 -21.109 1 90.12 113 HIS B CA 1
ATOM 7565 C C . HIS B 1 113 ? -5.777 -9.086 -21.141 1 90.12 113 HIS B C 1
ATOM 7567 O O . HIS B 1 113 ? -6.711 -8.711 -21.859 1 90.12 113 HIS B O 1
ATOM 7573 N N . ARG B 1 114 ? -5.805 -10.211 -20.438 1 85.44 114 ARG B N 1
ATOM 7574 C CA . ARG B 1 114 ? -7.016 -11 -20.266 1 85.44 114 ARG B CA 1
ATOM 7575 C C . ARG B 1 114 ? -7.191 -11.422 -18.812 1 85.44 114 ARG B C 1
ATOM 7577 O O . ARG B 1 114 ? -6.211 -11.578 -18.078 1 85.44 114 ARG B O 1
ATOM 7584 N N . THR B 1 115 ? -8.461 -11.562 -18.438 1 84.69 115 THR B N 1
ATOM 7585 C CA . THR B 1 115 ? -8.742 -12.086 -17.109 1 84.69 115 THR B CA 1
ATOM 7586 C C . THR B 1 115 ? -8.547 -13.602 -17.062 1 84.69 115 THR B C 1
ATOM 7588 O O . THR B 1 115 ? -8.312 -14.227 -18.109 1 84.69 115 THR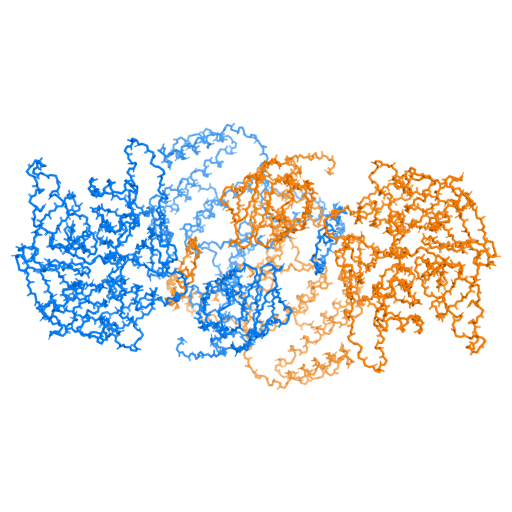 B O 1
ATOM 7591 N N . GLN B 1 116 ? -8.641 -14.172 -15.945 1 71.94 116 GLN B N 1
ATOM 7592 C CA . GLN B 1 116 ? -8.484 -15.609 -15.781 1 71.94 116 GLN B CA 1
ATOM 7593 C C . GLN B 1 116 ? -9.555 -16.375 -16.562 1 71.94 116 GLN B C 1
ATOM 7595 O O . GLN B 1 116 ? -9.312 -17.484 -17.031 1 71.94 116 GLN B O 1
ATOM 7600 N N . GLU B 1 117 ? -10.742 -15.703 -16.75 1 75.81 117 GLU B N 1
ATOM 7601 C CA . GLU B 1 117 ? -11.859 -16.328 -17.453 1 75.81 117 GLU B CA 1
ATOM 7602 C C . GLU B 1 117 ? -11.734 -16.141 -18.953 1 75.81 117 GLU B C 1
ATOM 7604 O O . GLU B 1 117 ? -12.547 -16.656 -19.719 1 75.81 117 GLU B O 1
ATOM 7609 N N . GLY B 1 118 ? -10.789 -15.305 -19.375 1 77.5 118 GLY B N 1
ATOM 7610 C CA . GLY B 1 118 ? -10.562 -15.148 -20.797 1 77.5 118 GLY B CA 1
ATOM 7611 C C . GLY B 1 118 ? -11.102 -13.844 -21.359 1 77.5 118 GLY B C 1
ATOM 7612 O O . GLY B 1 118 ? -11.016 -13.594 -22.562 1 77.5 118 GLY B O 1
ATOM 7613 N N . PHE B 1 119 ? -11.617 -12.992 -20.5 1 86.44 119 PHE B N 1
ATOM 7614 C CA . PHE B 1 119 ? -12.133 -11.711 -20.969 1 86.44 119 PHE B CA 1
ATOM 7615 C C . PHE B 1 119 ? -10.992 -10.734 -21.234 1 86.44 119 PHE B C 1
ATOM 7617 O O . PHE B 1 119 ? -10.016 -10.695 -20.469 1 86.44 119 PHE B O 1
ATOM 7624 N N . TYR B 1 120 ? -11.188 -9.969 -22.297 1 90.38 120 TYR B N 1
ATOM 7625 C CA . TYR B 1 120 ? -10.227 -8.891 -22.5 1 90.38 120 TYR B CA 1
ATOM 7626 C C . TYR B 1 120 ? -10.227 -7.93 -21.328 1 90.38 120 TYR B C 1
ATOM 7628 O O . TYR B 1 120 ? -11.273 -7.664 -20.734 1 90.38 120 TYR B O 1
ATOM 7636 N N . PHE B 1 121 ? -9.062 -7.457 -21.016 1 93.19 121 PHE B N 1
ATOM 7637 C CA . PHE B 1 121 ? -8.891 -6.559 -19.891 1 93.19 121 PHE B CA 1
ATOM 7638 C C . PHE B 1 121 ? -8.477 -5.172 -20.359 1 93.19 121 PHE B C 1
ATOM 7640 O O . PHE B 1 121 ? -7.289 -4.891 -20.5 1 93.19 121 PHE B O 1
ATOM 7647 N N . PRO B 1 122 ? -9.453 -4.273 -20.516 1 96 122 PRO B N 1
ATOM 7648 C CA . PRO B 1 122 ? -9.125 -2.92 -20.969 1 96 122 PRO B CA 1
ATOM 7649 C C . PRO B 1 122 ? -8.477 -2.068 -19.875 1 96 122 PRO B C 1
ATOM 7651 O O . PRO B 1 122 ? -8.82 -2.213 -18.688 1 96 122 PRO B O 1
ATOM 7654 N N . VAL B 1 123 ? -7.59 -1.186 -20.312 1 96.44 123 VAL B N 1
ATOM 7655 C CA . VAL B 1 123 ? -6.879 -0.321 -19.375 1 96.44 123 VAL B CA 1
ATOM 7656 C C . VAL B 1 123 ? -6.902 1.119 -19.875 1 96.44 123 VAL B C 1
ATOM 7658 O O . VAL B 1 123 ? -6.883 1.359 -21.094 1 96.44 123 VAL B O 1
ATOM 7661 N N . GLU B 1 124 ? -7.074 2.016 -18.969 1 96.5 124 GLU B N 1
ATOM 7662 C CA . GLU B 1 124 ? -6.941 3.441 -19.25 1 96.5 124 GLU B CA 1
ATOM 7663 C C . GLU B 1 124 ? -5.754 4.047 -18.516 1 96.5 124 GLU B C 1
ATOM 7665 O O . GLU B 1 124 ? -5.156 5.016 -18.984 1 96.5 124 GLU B O 1
ATOM 7670 N N . TYR B 1 125 ? -5.453 3.473 -17.438 1 97.31 125 TYR B N 1
ATOM 7671 C CA . TYR B 1 125 ? -4.324 3.893 -16.609 1 97.31 125 TYR B CA 1
ATOM 7672 C C . TYR B 1 125 ? -3.322 2.756 -16.438 1 97.31 125 TYR B C 1
ATOM 7674 O O . TYR B 1 125 ? -3.711 1.601 -16.25 1 97.31 125 TYR B O 1
ATOM 7682 N N . LEU B 1 126 ? -2.049 3.064 -16.516 1 97.75 126 LEU B N 1
ATOM 7683 C CA . LEU B 1 126 ? -0.959 2.129 -16.25 1 97.75 126 LEU B CA 1
ATOM 7684 C C . LEU B 1 126 ? 0.014 2.701 -15.227 1 97.75 126 LEU B C 1
ATOM 7686 O O . LEU B 1 126 ? 0.445 3.85 -15.344 1 97.75 126 LEU B O 1
ATOM 7690 N N . LYS B 1 127 ? 0.274 1.953 -14.273 1 97.56 127 LYS B N 1
ATOM 7691 C CA . LYS B 1 127 ? 1.196 2.363 -13.219 1 97.56 127 LYS B CA 1
ATOM 7692 C C . LYS B 1 127 ? 2.449 1.49 -13.211 1 97.56 127 LYS B C 1
ATOM 7694 O O . LYS B 1 127 ? 2.357 0.264 -13.125 1 97.56 127 LYS B O 1
ATOM 7699 N N . ILE B 1 128 ? 3.602 2.062 -13.305 1 97.12 128 ILE B N 1
ATOM 7700 C CA . ILE B 1 128 ? 4.883 1.367 -13.242 1 97.12 128 ILE B CA 1
ATOM 7701 C C . ILE B 1 128 ? 5.539 1.625 -11.883 1 97.12 128 ILE B C 1
ATOM 7703 O O . ILE B 1 128 ? 5.746 2.777 -11.5 1 97.12 128 ILE B O 1
ATOM 7707 N N . VAL B 1 129 ? 5.891 0.547 -11.227 1 93.19 129 VAL B N 1
ATOM 7708 C CA . VAL B 1 129 ? 6.473 0.644 -9.891 1 93.19 129 VAL B CA 1
ATOM 7709 C C . VAL B 1 129 ? 7.863 0.006 -9.891 1 93.19 129 VAL B C 1
ATOM 7711 O O . VAL B 1 129 ? 7.988 -1.22 -9.867 1 93.19 129 VAL B O 1
ATOM 7714 N N . PRO B 1 130 ? 8.883 0.875 -9.867 1 91.25 130 PRO B N 1
ATOM 7715 C CA . PRO B 1 130 ? 10.227 0.313 -9.695 1 91.25 130 PRO B CA 1
ATOM 7716 C C . PRO B 1 130 ? 10.438 -0.299 -8.312 1 91.25 130 PRO B C 1
ATOM 7718 O O . PRO B 1 130 ? 10.055 0.297 -7.305 1 91.25 130 PRO B O 1
ATOM 7721 N N . LEU B 1 131 ? 11.023 -1.459 -8.273 1 82.75 131 LEU B N 1
ATOM 7722 C CA . LEU B 1 131 ? 11.25 -2.145 -7.004 1 82.75 131 LEU B CA 1
ATOM 7723 C C . LEU B 1 131 ? 12.734 -2.172 -6.66 1 82.75 131 LEU B C 1
ATOM 7725 O O . LEU B 1 131 ? 13.117 -1.989 -5.5 1 82.75 131 LEU B O 1
ATOM 7729 N N . GLN B 1 132 ? 13.578 -2.471 -7.703 1 82.75 132 GLN B N 1
ATOM 7730 C CA . GLN B 1 132 ? 15.023 -2.574 -7.512 1 82.75 132 GLN B CA 1
ATOM 7731 C C . GLN B 1 132 ? 15.773 -1.984 -8.695 1 82.75 132 GLN B C 1
ATOM 7733 O O . GLN B 1 132 ? 15.328 -2.09 -9.844 1 82.75 132 GLN B O 1
ATOM 7738 N N . SER B 1 133 ? 16.891 -1.366 -8.359 1 86.44 133 SER B N 1
ATOM 7739 C CA . SER B 1 133 ? 17.812 -0.884 -9.383 1 86.44 133 SER B CA 1
ATOM 7740 C C . SER B 1 133 ? 19.109 -1.68 -9.383 1 86.44 133 SER B C 1
ATOM 7742 O O . SER B 1 133 ? 19.359 -2.473 -8.469 1 86.44 133 SER B O 1
ATOM 7744 N N . TRP B 1 134 ? 19.938 -1.595 -10.383 1 84.62 134 TRP B N 1
ATOM 7745 C CA . TRP B 1 134 ? 21.203 -2.291 -10.469 1 84.62 134 TRP B CA 1
ATOM 7746 C C . TRP B 1 134 ? 22.25 -1.639 -9.555 1 84.62 134 TRP B C 1
ATOM 7748 O O . TRP B 1 134 ? 23.266 -2.25 -9.227 1 84.62 134 TRP B O 1
ATOM 7758 N N . GLY B 1 135 ? 21.906 -0.464 -9.102 1 80.69 135 GLY B N 1
ATOM 7759 C CA . GLY B 1 135 ? 22.766 0.288 -8.203 1 80.69 135 GLY B CA 1
ATOM 7760 C C . GLY B 1 135 ? 22.141 0.525 -6.84 1 80.69 135 GLY B C 1
ATOM 7761 O O . GLY B 1 135 ? 21.641 -0.406 -6.215 1 80.69 135 GLY B O 1
ATOM 7762 N N . PRO B 1 136 ? 22.281 1.812 -6.512 1 74.06 136 PRO B N 1
ATOM 7763 C CA . PRO B 1 136 ? 21.703 2.139 -5.207 1 74.06 136 PRO B CA 1
ATOM 7764 C C . PRO B 1 136 ? 20.188 1.959 -5.176 1 74.06 136 PRO B C 1
ATOM 7766 O O . PRO B 1 136 ? 19.5 2.242 -6.164 1 74.06 136 PRO B O 1
ATOM 7769 N N . PRO B 1 137 ? 19.672 1.405 -4.082 1 70.94 137 PRO B N 1
ATOM 7770 C CA . PRO B 1 137 ? 18.281 0.967 -4.016 1 70.94 137 PRO B CA 1
ATOM 7771 C C . PRO B 1 137 ? 17.297 2.135 -4 1 70.94 137 PRO B C 1
ATOM 7773 O O . PRO B 1 137 ? 16.078 1.923 -3.904 1 70.94 137 PRO B O 1
ATOM 7776 N N . TYR B 1 138 ? 17.672 3.406 -4.238 1 71.75 138 TYR B N 1
ATOM 7777 C CA . TYR B 1 138 ? 16.672 4.457 -4.027 1 71.75 138 TYR B CA 1
ATOM 7778 C C . TYR B 1 138 ? 16.531 5.324 -5.273 1 71.75 138 TYR B C 1
ATOM 7780 O O . TYR B 1 138 ? 15.641 6.172 -5.348 1 71.75 138 TYR B O 1
ATOM 7788 N N . ASN B 1 139 ? 17.297 5.215 -6.262 1 83.31 139 ASN B N 1
ATOM 7789 C CA . ASN B 1 139 ? 17.156 5.984 -7.492 1 83.31 139 ASN B CA 1
ATOM 7790 C C . ASN B 1 139 ? 16.812 5.09 -8.68 1 83.31 139 ASN B C 1
ATOM 7792 O O . ASN B 1 139 ? 17.484 4.074 -8.906 1 83.31 139 ASN B O 1
ATOM 7796 N N . TYR B 1 140 ? 15.797 5.461 -9.32 1 91.44 140 TYR B N 1
ATOM 7797 C CA . TYR B 1 140 ? 15.352 4.672 -10.461 1 91.44 140 TYR B CA 1
ATOM 7798 C C . TYR B 1 140 ? 15.289 5.527 -11.727 1 91.44 140 TYR B C 1
ATOM 7800 O O . TYR B 1 140 ? 14.992 6.723 -11.656 1 91.44 140 TYR B O 1
ATOM 7808 N N . THR B 1 141 ? 15.57 4.898 -12.773 1 93.38 141 THR B N 1
ATOM 7809 C CA . THR B 1 141 ? 15.516 5.57 -14.07 1 93.38 141 THR B CA 1
ATOM 7810 C C . THR B 1 141 ? 14.625 4.809 -15.039 1 93.38 141 THR B C 1
ATOM 7812 O O . THR B 1 141 ? 14.68 3.58 -15.109 1 93.38 141 THR B O 1
ATOM 7815 N N . ILE B 1 142 ? 13.719 5.492 -15.695 1 95.75 142 ILE B N 1
ATOM 7816 C CA . ILE B 1 142 ? 13.016 5.02 -16.891 1 95.75 142 ILE B CA 1
ATOM 7817 C C . ILE B 1 142 ? 13.305 5.945 -18.062 1 95.75 142 ILE B C 1
ATOM 7819 O O . ILE B 1 142 ? 13.008 7.141 -18 1 95.75 142 ILE B O 1
ATOM 7823 N N . TRP B 1 143 ? 13.875 5.395 -19.141 1 94.75 143 TRP B N 1
ATOM 7824 C CA . TRP B 1 143 ? 14.328 6.211 -20.266 1 94.75 143 TRP B CA 1
ATOM 7825 C C . TRP B 1 143 ? 13.188 6.473 -21.25 1 94.75 143 TRP B C 1
ATOM 7827 O O . TRP B 1 143 ? 12.93 7.621 -21.609 1 94.75 143 TRP B O 1
ATOM 7837 N N . TYR B 1 144 ? 12.57 5.438 -21.688 1 96.44 144 TYR B N 1
ATOM 7838 C CA . TYR B 1 144 ? 11.547 5.527 -22.734 1 96.44 144 TYR B CA 1
ATOM 7839 C C . TYR B 1 144 ? 10.531 4.398 -22.594 1 96.44 144 TYR B C 1
ATOM 7841 O O . TYR B 1 144 ? 10.898 3.256 -22.328 1 96.44 144 TYR B O 1
ATOM 7849 N N . ILE B 1 145 ? 9.273 4.738 -22.828 1 97.75 145 ILE B N 1
ATOM 7850 C CA . ILE B 1 145 ? 8.203 3.744 -22.797 1 97.75 145 ILE B CA 1
ATOM 7851 C C . ILE B 1 145 ? 7.367 3.844 -24.078 1 97.75 145 ILE B C 1
ATOM 7853 O O . ILE B 1 145 ? 6.957 4.938 -24.469 1 97.75 145 ILE B O 1
ATOM 7857 N N . GLU B 1 146 ? 7.188 2.738 -24.672 1 97.31 146 GLU B N 1
ATOM 7858 C CA . GLU B 1 146 ? 6.301 2.604 -25.828 1 97.31 146 GLU B CA 1
ATOM 7859 C C . GLU B 1 146 ? 5.289 1.482 -25.625 1 97.31 146 GLU B C 1
ATOM 7861 O O . GLU B 1 146 ? 5.641 0.398 -25.156 1 97.31 146 GLU B O 1
ATOM 7866 N N . LEU B 1 147 ? 4.027 1.783 -25.938 1 97.81 147 LEU B N 1
ATOM 7867 C CA . LEU B 1 147 ? 2.957 0.817 -25.719 1 97.81 147 LEU B CA 1
ATOM 7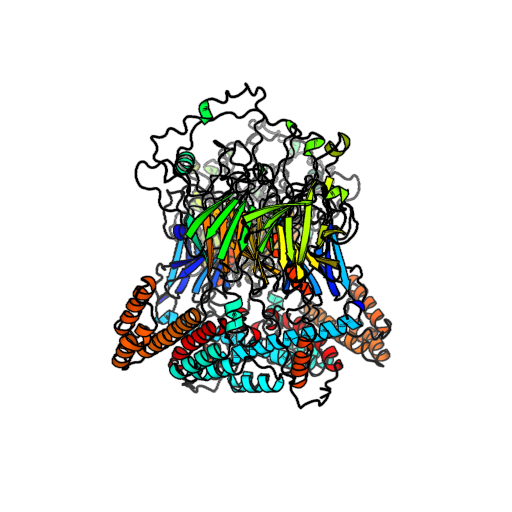868 C C . LEU B 1 147 ? 2.309 0.417 -27.047 1 97.81 147 LEU B C 1
ATOM 7870 O O . LEU B 1 147 ? 2.133 1.254 -27.938 1 97.81 147 LEU B O 1
ATOM 7874 N N . HIS B 1 148 ? 1.968 -0.869 -27.141 1 97.19 148 HIS B N 1
ATOM 7875 C CA . HIS B 1 148 ? 1.234 -1.379 -28.297 1 97.19 148 HIS B CA 1
ATOM 7876 C C . HIS B 1 148 ? 0.015 -2.184 -27.859 1 97.19 148 HIS B C 1
ATOM 7878 O O . HIS B 1 148 ? 0.055 -2.877 -26.844 1 97.19 148 HIS B O 1
ATOM 7884 N N . GLY B 1 149 ? -1.035 -2.088 -28.547 1 96.81 149 GLY B N 1
ATOM 7885 C CA . GLY B 1 149 ? -2.262 -2.807 -28.25 1 96.81 149 GLY B CA 1
ATOM 7886 C C . GLY B 1 149 ? -3.404 -2.467 -29.188 1 96.81 149 GLY B C 1
ATOM 7887 O O . GLY B 1 149 ? -3.18 -2.115 -30.344 1 96.81 149 GLY B O 1
ATOM 7888 N N . LYS B 1 150 ? -4.598 -2.713 -28.797 1 96 150 LYS B N 1
ATOM 7889 C CA . LYS B 1 150 ? -5.801 -2.518 -29.594 1 96 150 LYS B CA 1
ATOM 7890 C C . LYS B 1 150 ? -6.699 -1.444 -28.984 1 96 150 LYS B C 1
ATOM 7892 O O . LYS B 1 150 ? -6.902 -1.416 -27.766 1 96 150 LYS B O 1
ATOM 7897 N N . ASN B 1 151 ? -7.145 -0.525 -29.812 1 93.69 151 ASN B N 1
ATOM 7898 C CA . ASN B 1 151 ? -8.016 0.535 -29.312 1 93.69 151 ASN B CA 1
ATOM 7899 C C . ASN B 1 151 ? -9.234 0.72 -30.203 1 93.69 151 ASN B C 1
ATOM 7901 O O . ASN B 1 151 ? -9.859 1.784 -30.203 1 93.69 151 ASN B O 1
ATOM 7905 N N . GLN B 1 152 ? -9.539 -0.254 -31.016 1 92.25 152 GLN B N 1
ATOM 7906 C CA . GLN B 1 152 ? -10.719 -0.184 -31.875 1 92.25 152 GLN B CA 1
ATOM 7907 C C . GLN B 1 152 ? -12 -0.064 -31.062 1 92.25 152 GLN B C 1
ATOM 7909 O O . GLN B 1 152 ? -12.211 -0.835 -30.125 1 92.25 152 GLN B O 1
ATOM 7914 N N . ALA B 1 153 ? -12.875 0.744 -31.453 1 88.88 153 ALA B N 1
ATOM 7915 C CA . ALA B 1 153 ? -14.047 1.141 -30.688 1 88.88 153 ALA B CA 1
ATOM 7916 C C . ALA B 1 153 ? -14.977 -0.047 -30.453 1 88.88 153 ALA B C 1
ATOM 7918 O O . ALA B 1 153 ? -15.523 -0.216 -29.359 1 88.88 153 ALA B O 1
ATOM 7919 N N . GLU B 1 154 ? -15.188 -0.832 -31.438 1 88.5 154 GLU B N 1
ATOM 7920 C CA . GLU B 1 154 ? -16.109 -1.965 -31.312 1 88.5 154 GLU B CA 1
ATOM 7921 C C . GLU B 1 154 ? -15.602 -2.967 -30.281 1 88.5 154 GLU B C 1
ATOM 7923 O O . GLU B 1 154 ? -16.375 -3.428 -29.438 1 88.5 154 GLU B O 1
ATOM 7928 N N . LEU B 1 155 ? -14.336 -3.248 -30.391 1 90.56 155 LEU B N 1
ATOM 7929 C CA . LEU B 1 155 ? -13.734 -4.184 -29.453 1 90.56 155 LEU B CA 1
ATOM 7930 C C . LEU B 1 155 ? -13.781 -3.627 -28.031 1 90.56 155 LEU B C 1
ATOM 7932 O O . LEU B 1 155 ? -14.133 -4.344 -27.094 1 90.56 155 LEU B O 1
ATOM 7936 N N . LEU B 1 156 ? -13.492 -2.416 -27.953 1 91.94 156 LEU B N 1
ATOM 7937 C CA . LEU B 1 156 ? -13.398 -1.802 -26.641 1 91.94 156 LEU B CA 1
ATOM 7938 C C . LEU B 1 156 ? -14.773 -1.667 -26 1 91.94 156 LEU B C 1
ATOM 7940 O O . LEU B 1 156 ? -14.914 -1.793 -24.781 1 91.94 156 LEU B O 1
ATOM 7944 N N . ASN B 1 157 ? -15.742 -1.384 -26.75 1 90.25 157 ASN B N 1
ATOM 7945 C CA . ASN B 1 157 ? -17.094 -1.299 -26.219 1 90.25 157 ASN B CA 1
ATOM 7946 C C . ASN B 1 157 ? -17.547 -2.627 -25.609 1 90.25 157 ASN B C 1
ATOM 7948 O O . ASN B 1 157 ? -18.094 -2.662 -24.5 1 90.25 157 ASN B O 1
ATOM 7952 N N . GLU B 1 158 ? -17.266 -3.641 -26.297 1 88.56 158 GLU B N 1
ATOM 7953 C CA . GLU B 1 158 ? -17.625 -4.969 -25.812 1 88.56 158 GLU B CA 1
ATOM 7954 C C . GLU B 1 158 ? -16.797 -5.355 -24.594 1 88.56 158 GLU B C 1
ATOM 7956 O O . GLU B 1 158 ? -17.328 -5.895 -23.609 1 88.56 158 GLU B O 1
ATOM 7961 N N . ALA B 1 159 ? -15.531 -5.102 -24.656 1 91.69 159 ALA B N 1
ATOM 7962 C CA . ALA B 1 159 ? -14.625 -5.457 -23.578 1 91.69 159 ALA B CA 1
ATOM 7963 C C . ALA B 1 159 ? -14.969 -4.691 -22.297 1 91.69 159 ALA B C 1
ATOM 7965 O O . ALA B 1 159 ? -14.984 -5.266 -21.203 1 91.69 159 ALA B O 1
ATOM 7966 N N . LEU B 1 160 ? -15.266 -3.426 -22.453 1 92.94 160 LEU B N 1
ATOM 7967 C CA . LEU B 1 160 ? -15.586 -2.596 -21.297 1 92.94 160 LEU B CA 1
ATOM 7968 C C . LEU B 1 160 ? -16.906 -3.041 -20.656 1 92.94 160 LEU B C 1
ATOM 7970 O O . LEU B 1 160 ? -17.016 -3.109 -19.438 1 92.94 160 LEU B O 1
ATOM 7974 N N . GLU B 1 161 ? -17.844 -3.309 -21.453 1 90.31 161 GLU B N 1
ATOM 7975 C CA . GLU B 1 161 ? -19.109 -3.777 -20.922 1 90.31 161 GLU B CA 1
ATOM 7976 C C . GLU B 1 161 ? -18.938 -5.066 -20.125 1 90.31 161 GLU B C 1
ATOM 7978 O O . GLU B 1 161 ? -19.484 -5.203 -19.031 1 90.31 161 GLU B O 1
ATOM 7983 N N . THR B 1 162 ? -18.219 -5.957 -20.719 1 90.38 162 THR B N 1
ATOM 7984 C CA . THR B 1 162 ? -18 -7.25 -20.078 1 90.38 162 THR B CA 1
ATOM 7985 C C . THR B 1 162 ? -17.234 -7.082 -18.766 1 90.38 162 THR B C 1
ATOM 7987 O O . THR B 1 162 ? -17.609 -7.668 -17.75 1 90.38 162 THR B O 1
ATOM 7990 N N . ILE B 1 163 ? -16.266 -6.285 -18.766 1 92 163 ILE B N 1
ATOM 7991 C CA . ILE B 1 163 ? -15.414 -6.141 -17.594 1 92 163 ILE B CA 1
ATOM 7992 C C . ILE B 1 163 ? -16.172 -5.414 -16.484 1 92 163 ILE B C 1
ATOM 7994 O O . ILE B 1 163 ? -16 -5.719 -15.297 1 92 163 ILE B O 1
ATOM 7998 N N . TYR B 1 164 ? -16.969 -4.426 -16.844 1 91.81 164 TYR B N 1
ATOM 7999 C CA . TYR B 1 164 ? -17.766 -3.73 -15.836 1 91.81 164 TYR B CA 1
ATOM 8000 C C . TYR B 1 164 ? -18.766 -4.676 -15.18 1 91.81 164 TYR B C 1
ATOM 8002 O O . TYR B 1 164 ? -18.953 -4.637 -13.961 1 91.81 164 TYR B O 1
ATOM 8010 N N . LEU B 1 165 ? -19.328 -5.488 -15.977 1 93.06 165 LEU B N 1
ATOM 8011 C CA . LEU B 1 165 ? -20.266 -6.453 -15.43 1 93.06 165 LEU B CA 1
ATOM 8012 C C . LEU B 1 165 ? -19.562 -7.477 -14.547 1 93.06 165 LEU B C 1
ATOM 8014 O O . LEU B 1 165 ? -20.062 -7.859 -13.5 1 93.06 165 LEU B O 1
ATOM 8018 N N . ARG B 1 166 ? -18.422 -7.895 -15 1 92.5 166 ARG B N 1
ATOM 8019 C CA . ARG B 1 166 ? -17.656 -8.859 -14.211 1 92.5 166 ARG B CA 1
ATOM 8020 C C . ARG B 1 166 ? -17.219 -8.25 -12.883 1 92.5 166 ARG B C 1
ATOM 8022 O O . ARG B 1 166 ? -17.25 -8.914 -11.844 1 92.5 166 ARG B O 1
ATOM 8029 N N . LYS B 1 167 ? -16.781 -7.043 -12.922 1 93.44 167 LYS B N 1
ATOM 8030 C CA . LYS B 1 167 ? -16.422 -6.336 -11.695 1 93.44 167 LYS B CA 1
ATOM 8031 C C . LYS B 1 167 ? -17.625 -6.223 -10.758 1 93.44 167 LYS B C 1
ATOM 8033 O O . LYS B 1 167 ? -17.484 -6.402 -9.547 1 93.44 167 LYS B O 1
ATOM 8038 N N . GLU B 1 168 ? -18.703 -5.895 -11.359 1 95.44 168 GLU B N 1
ATOM 8039 C CA . GLU B 1 168 ? -19.906 -5.777 -10.555 1 95.44 168 GLU B CA 1
ATOM 8040 C C . GLU B 1 168 ? -20.297 -7.113 -9.93 1 95.44 168 GLU B C 1
ATOM 8042 O O . GLU B 1 168 ? -20.781 -7.16 -8.797 1 95.44 168 GLU B O 1
ATOM 8047 N N . GLU B 1 169 ? -20.141 -8.156 -10.633 1 95.19 169 GLU B N 1
ATOM 8048 C CA . GLU B 1 169 ? -20.422 -9.484 -10.094 1 95.19 169 GLU B CA 1
ATOM 8049 C C . GLU B 1 169 ? -19.594 -9.75 -8.844 1 95.19 169 GLU B C 1
ATOM 8051 O O . GLU B 1 169 ? -20.109 -10.219 -7.832 1 95.19 169 GLU B O 1
ATOM 8056 N N . GLU B 1 170 ? -18.344 -9.477 -8.938 1 94.75 170 GLU B N 1
ATOM 8057 C CA . GLU B 1 170 ? -17.469 -9.672 -7.785 1 94.75 170 GLU B CA 1
ATOM 8058 C C . GLU B 1 170 ? -17.859 -8.742 -6.633 1 94.75 170 GLU B C 1
ATOM 8060 O O . GLU B 1 170 ? -17.766 -9.133 -5.465 1 94.75 170 GLU B O 1
ATOM 8065 N N . ALA B 1 171 ? -18.172 -7.508 -6.945 1 96.44 171 ALA B N 1
ATOM 8066 C CA . ALA B 1 171 ? -18.625 -6.57 -5.914 1 96.44 171 ALA B CA 1
ATOM 8067 C C . ALA B 1 171 ? -19.859 -7.09 -5.191 1 96.44 171 ALA B C 1
ATOM 8069 O O . ALA B 1 171 ? -19.938 -7.035 -3.963 1 96.44 171 ALA B O 1
ATOM 8070 N N . VAL B 1 172 ? -20.797 -7.551 -5.98 1 97.81 172 VAL B N 1
ATOM 8071 C CA . VAL B 1 172 ? -22.031 -8.07 -5.398 1 97.81 172 VAL B CA 1
ATOM 8072 C C . VAL B 1 172 ? -21.719 -9.273 -4.516 1 97.81 172 VAL B C 1
ATOM 8074 O O . VAL B 1 172 ? -22.312 -9.445 -3.453 1 97.81 172 VAL B O 1
ATOM 8077 N N . ARG B 1 173 ? -20.844 -10.125 -4.941 1 97.12 173 ARG B N 1
ATOM 8078 C CA . ARG B 1 173 ? -20.438 -11.258 -4.113 1 97.12 173 ARG B CA 1
ATOM 8079 C C . ARG B 1 173 ? -19.875 -10.789 -2.781 1 97.12 173 ARG B C 1
ATOM 8081 O O . ARG B 1 173 ? -20.125 -11.398 -1.741 1 97.12 173 ARG B O 1
ATOM 8088 N N . LEU B 1 174 ? -19.125 -9.773 -2.805 1 97.38 174 LEU B N 1
ATOM 8089 C CA . LEU B 1 174 ? -18.578 -9.203 -1.579 1 97.38 174 LEU B CA 1
ATOM 8090 C C . LEU B 1 174 ? -19.688 -8.695 -0.668 1 97.38 174 LEU B C 1
ATOM 8092 O O . LEU B 1 174 ? -19.641 -8.883 0.55 1 97.38 174 LEU B O 1
ATOM 8096 N N . LEU B 1 175 ? -20.641 -8.023 -1.291 1 98.25 175 LEU B N 1
ATOM 8097 C CA . LEU B 1 175 ? -21.781 -7.527 -0.521 1 98.25 175 LEU B CA 1
ATOM 8098 C C . LEU B 1 175 ? -22.562 -8.68 0.095 1 98.25 175 LEU B C 1
ATOM 8100 O O . LEU B 1 175 ? -22.906 -8.641 1.279 1 98.25 175 LEU B O 1
ATOM 8104 N N . LEU B 1 176 ? -22.812 -9.68 -0.731 1 98.31 176 LEU B N 1
ATOM 8105 C CA . LEU B 1 176 ? -23.562 -10.836 -0.251 1 98.31 176 LEU B CA 1
ATOM 8106 C C . LEU B 1 176 ? -22.828 -11.516 0.895 1 98.31 176 LEU B C 1
ATOM 8108 O O . LEU B 1 176 ? -23.453 -11.945 1.869 1 98.31 176 LEU B O 1
ATOM 8112 N N . LYS B 1 177 ? -21.562 -11.664 0.766 1 97.69 177 LYS B N 1
ATOM 8113 C CA . LYS B 1 177 ? -20.766 -12.25 1.83 1 97.69 177 LYS B CA 1
ATOM 8114 C C . LYS B 1 177 ? -20.938 -11.492 3.143 1 97.69 177 LYS B C 1
ATOM 8116 O O . LYS B 1 177 ? -21.172 -12.102 4.191 1 97.69 177 LYS B O 1
ATOM 8121 N N . HIS B 1 178 ? -20.828 -10.172 3.08 1 97.69 178 HIS B N 1
ATOM 8122 C CA . HIS B 1 178 ? -20.969 -9.359 4.281 1 97.69 178 HIS B CA 1
ATOM 8123 C C . HIS B 1 178 ? -22.375 -9.477 4.867 1 97.69 178 HIS B C 1
ATOM 8125 O O . HIS B 1 178 ? -22.547 -9.641 6.078 1 97.69 178 HIS B O 1
ATOM 8131 N N . LEU B 1 179 ? -23.406 -9.344 4.004 1 98.06 179 LEU B N 1
ATOM 8132 C CA . LEU B 1 179 ? -24.797 -9.406 4.438 1 98.06 179 LEU B CA 1
ATOM 8133 C C . LEU B 1 179 ? -25.094 -10.734 5.125 1 98.06 179 LEU B C 1
ATOM 8135 O O . LEU B 1 179 ? -25.766 -10.773 6.152 1 98.06 179 LEU B O 1
ATOM 8139 N N . ARG B 1 180 ? -24.578 -11.758 4.586 1 96.5 180 ARG B N 1
ATOM 8140 C CA . ARG B 1 180 ? -24.812 -13.07 5.18 1 96.5 180 ARG B CA 1
ATOM 8141 C C . ARG B 1 180 ? -24.094 -13.203 6.52 1 96.5 180 ARG B C 1
ATOM 8143 O O . ARG B 1 180 ? -24.656 -13.711 7.488 1 96.5 180 ARG B O 1
ATOM 8150 N N . ARG B 1 181 ? -22.875 -12.828 6.574 1 95.5 181 ARG B N 1
ATOM 8151 C CA . ARG B 1 181 ? -22.062 -12.93 7.785 1 95.5 181 ARG B CA 1
ATOM 8152 C C . ARG B 1 181 ? -22.703 -12.141 8.93 1 95.5 181 ARG B C 1
ATOM 8154 O O . ARG B 1 181 ? -22.625 -12.562 10.086 1 95.5 181 ARG B O 1
ATOM 8161 N N . ARG B 1 182 ? -23.312 -10.992 8.594 1 94.88 182 ARG B N 1
ATOM 8162 C CA . ARG B 1 182 ? -23.922 -10.133 9.602 1 94.88 182 ARG B CA 1
ATOM 8163 C C . ARG B 1 182 ? -25.422 -10.414 9.734 1 94.88 182 ARG B C 1
ATOM 8165 O O . ARG B 1 182 ? -26.125 -9.688 10.43 1 94.88 182 ARG B O 1
ATOM 8172 N N . ARG B 1 183 ? -25.953 -11.375 9.047 1 93.56 183 ARG B N 1
ATOM 8173 C CA . ARG B 1 183 ? -27.312 -11.891 9.141 1 93.56 183 ARG B CA 1
ATOM 8174 C C . ARG B 1 183 ? -28.344 -10.812 8.781 1 93.56 183 ARG B C 1
ATOM 8176 O O . ARG B 1 183 ? -29.359 -10.664 9.453 1 93.56 183 ARG B O 1
ATOM 8183 N N . TYR B 1 184 ? -27.984 -9.93 7.867 1 96.75 184 TYR B N 1
ATOM 8184 C CA . TYR B 1 184 ? -29 -9.102 7.219 1 96.75 184 TYR B CA 1
ATOM 8185 C C . TYR B 1 184 ? -29.781 -9.906 6.191 1 96.75 184 TYR B C 1
ATOM 8187 O O . TYR B 1 184 ? -29.562 -9.766 4.984 1 96.75 184 TYR B O 1
ATOM 8195 N N . LYS B 1 185 ? -30.672 -10.688 6.633 1 96.06 185 LYS B N 1
ATOM 8196 C CA . LYS B 1 185 ? -31.312 -11.742 5.852 1 96.06 185 LYS B CA 1
ATOM 8197 C C . LYS B 1 185 ? -32.156 -11.148 4.723 1 96.06 185 LYS B C 1
ATOM 8199 O O . LYS B 1 185 ? -32.094 -11.625 3.586 1 96.06 185 LYS B O 1
ATOM 8204 N N . ASP B 1 186 ? -32.938 -10.125 5.039 1 97.12 186 ASP B N 1
ATOM 8205 C CA . ASP B 1 186 ? -33.812 -9.531 4.027 1 97.12 186 ASP B CA 1
ATOM 8206 C C . ASP B 1 186 ? -32.969 -8.883 2.916 1 97.12 186 ASP B C 1
ATOM 8208 O O . ASP B 1 186 ? -33.312 -9.023 1.734 1 97.12 186 ASP B O 1
ATOM 8212 N N . ALA B 1 187 ? -31.984 -8.164 3.309 1 98.19 187 ALA B N 1
ATOM 8213 C CA . ALA B 1 187 ? -31.125 -7.516 2.328 1 98.19 187 ALA B CA 1
ATOM 8214 C C . ALA B 1 187 ? -30.391 -8.547 1.472 1 98.19 187 ALA B C 1
ATOM 8216 O O . ALA B 1 187 ? -30.234 -8.359 0.264 1 98.19 187 ALA B O 1
ATOM 8217 N N . PHE B 1 188 ? -30 -9.672 2.074 1 97.94 188 PHE B N 1
ATOM 8218 C CA . PHE B 1 188 ? -29.312 -10.742 1.365 1 97.94 188 PHE B CA 1
ATOM 8219 C C . PHE B 1 188 ? -30.219 -11.352 0.295 1 97.94 188 PHE B C 1
ATOM 8221 O O . PHE B 1 188 ? -29.797 -11.523 -0.85 1 97.94 188 PHE B O 1
ATOM 8228 N N . GLU B 1 189 ? -31.328 -11.633 0.683 1 97.62 189 GLU B N 1
ATOM 8229 C CA . GLU B 1 189 ? -32.281 -12.242 -0.246 1 97.62 189 GLU B CA 1
ATOM 8230 C C . GLU B 1 189 ? -32.656 -11.273 -1.363 1 97.62 189 GLU B C 1
ATOM 8232 O O . GLU B 1 189 ? -32.75 -11.672 -2.525 1 97.62 189 GLU B O 1
ATOM 8237 N N . ALA B 1 190 ? -32.875 -10.008 -1.02 1 98.12 190 ALA B N 1
ATOM 8238 C CA . ALA B 1 190 ? -33.25 -9 -2.014 1 98.12 190 ALA B CA 1
ATOM 8239 C C . ALA B 1 190 ? -32.156 -8.828 -3.049 1 98.12 190 ALA B C 1
ATOM 8241 O O . ALA B 1 190 ? -32.406 -8.82 -4.254 1 98.12 190 ALA B O 1
ATOM 8242 N N . LEU B 1 191 ? -30.922 -8.695 -2.594 1 98.19 191 LEU B N 1
ATOM 8243 C CA . LEU B 1 191 ? -29.797 -8.492 -3.506 1 98.19 191 LEU B CA 1
ATOM 8244 C C . LEU B 1 191 ? -29.562 -9.727 -4.375 1 98.19 191 LEU B C 1
ATOM 8246 O O . LEU B 1 191 ? -29.266 -9.609 -5.562 1 98.19 191 LEU B O 1
ATOM 8250 N N . SER B 1 192 ? -29.672 -10.945 -3.771 1 97.5 192 SER B N 1
ATOM 8251 C CA . SER B 1 192 ? -29.531 -12.188 -4.527 1 97.5 192 SER B CA 1
ATOM 8252 C C . SER B 1 192 ? -30.562 -12.273 -5.648 1 97.5 192 SER B C 1
ATOM 8254 O O . SER B 1 192 ? -30.234 -12.672 -6.77 1 97.5 192 SER B O 1
ATOM 8256 N N . ARG B 1 193 ? -31.688 -11.898 -5.332 1 96.56 193 ARG B N 1
ATOM 8257 C CA . ARG B 1 193 ? -32.781 -11.938 -6.305 1 96.56 193 ARG B CA 1
ATOM 8258 C C . ARG B 1 193 ? -32.594 -10.898 -7.402 1 96.56 193 ARG B C 1
ATOM 8260 O O . ARG B 1 193 ? -32.719 -11.203 -8.586 1 96.56 193 ARG B O 1
ATOM 8267 N N . GLU B 1 194 ? -32.219 -9.656 -7.07 1 96.31 194 GLU B N 1
ATOM 8268 C CA . GLU B 1 194 ? -32.062 -8.547 -8.016 1 96.31 194 GLU B CA 1
ATOM 8269 C C . GLU B 1 194 ? -30.875 -8.766 -8.93 1 96.31 194 GLU B C 1
ATOM 8271 O O . GLU B 1 194 ? -30.922 -8.445 -10.117 1 96.31 194 GLU B O 1
ATOM 8276 N N . SER B 1 195 ? -29.797 -9.258 -8.398 1 96.5 195 SER B N 1
ATOM 8277 C CA . SER B 1 195 ? -28.562 -9.375 -9.156 1 96.5 195 SER B CA 1
ATOM 8278 C C . SER B 1 195 ? -28.469 -10.711 -9.883 1 96.5 195 SER B C 1
ATOM 8280 O O . SER B 1 195 ? -27.844 -10.812 -10.938 1 96.5 195 SER B O 1
ATOM 8282 N N . GLY B 1 196 ? -29.047 -11.758 -9.305 1 95.06 196 GLY B N 1
ATOM 8283 C CA . GLY B 1 196 ? -28.922 -13.102 -9.852 1 95.06 196 GLY B CA 1
ATOM 8284 C C . GLY B 1 196 ? -27.562 -13.734 -9.586 1 95.06 196 GLY B C 1
ATOM 8285 O O . GLY B 1 196 ? -27.25 -14.789 -10.141 1 95.06 196 GLY B O 1
ATOM 8286 N N . VAL B 1 197 ? -26.781 -13.109 -8.711 1 95.81 197 VAL B N 1
ATOM 8287 C CA . VAL B 1 197 ? -25.422 -13.578 -8.438 1 95.81 197 VAL B CA 1
ATOM 8288 C C . VAL B 1 197 ? -25.453 -14.648 -7.348 1 95.81 197 VAL B C 1
ATOM 8290 O O . VAL B 1 197 ? -26.203 -14.523 -6.371 1 95.81 197 VAL B O 1
ATOM 8293 N N . GLN B 1 198 ? -24.75 -15.695 -7.613 1 93.69 198 GLN B N 1
ATOM 8294 C CA . GLN B 1 198 ? -24.578 -16.734 -6.605 1 93.69 198 GLN B CA 1
ATOM 8295 C C . GLN B 1 198 ? -23.297 -16.531 -5.812 1 93.69 198 GLN B C 1
ATOM 8297 O O . GLN B 1 198 ? -22.203 -16.438 -6.395 1 93.69 198 GLN B O 1
ATOM 8302 N N . LEU B 1 199 ? -23.391 -16.516 -4.555 1 95.5 199 LEU B N 1
ATOM 8303 C CA . LEU B 1 199 ? -22.266 -16.234 -3.686 1 95.5 199 LEU B CA 1
ATOM 8304 C C . LEU B 1 199 ? -21.266 -17.406 -3.691 1 95.5 199 LEU B C 1
ATOM 8306 O O . LEU B 1 199 ? -20.062 -17.188 -3.707 1 95.5 199 LEU B O 1
ATOM 8310 N N . GLU B 1 200 ? -21.844 -18.609 -3.662 1 95.19 200 GLU B N 1
ATOM 8311 C CA . GLU B 1 200 ? -21 -19.797 -3.535 1 95.19 200 GLU B CA 1
ATOM 8312 C C . GLU B 1 200 ? -21.688 -21.016 -4.148 1 95.19 200 GLU B C 1
ATOM 8314 O O . GLU B 1 200 ? -22.828 -20.922 -4.633 1 95.19 200 GLU B O 1
ATOM 8319 N N . GLY B 1 201 ? -21.031 -22.109 -4.164 1 93.5 201 GLY B N 1
ATOM 8320 C CA . GLY B 1 201 ? -21.578 -23.344 -4.711 1 93.5 201 GLY B CA 1
ATOM 8321 C C . GLY B 1 201 ? -22.547 -24.031 -3.768 1 93.5 201 GLY B C 1
ATOM 8322 O O . GLY B 1 201 ? -22.625 -23.688 -2.592 1 93.5 201 GLY B O 1
ATOM 8323 N N . PRO B 1 202 ? -23.281 -24.953 -4.273 1 94.62 202 PRO B N 1
ATOM 8324 C CA . PRO B 1 202 ? -24.281 -25.641 -3.461 1 94.62 202 PRO B CA 1
ATOM 8325 C C . PRO B 1 202 ? -23.672 -26.406 -2.285 1 94.62 202 PRO B C 1
ATOM 8327 O O . PRO B 1 202 ? -24.25 -26.422 -1.192 1 94.62 202 PRO B O 1
ATOM 8330 N N . THR B 1 203 ? -22.516 -27.078 -2.502 1 96.06 203 THR B N 1
ATOM 8331 C CA . THR B 1 203 ? -21.844 -27.797 -1.424 1 96.06 203 THR B CA 1
ATOM 8332 C C . THR B 1 203 ? -21.453 -26.828 -0.306 1 96.06 203 THR B C 1
ATOM 8334 O O . THR B 1 203 ? -21.641 -27.141 0.875 1 96.06 203 THR B O 1
ATOM 8337 N N . GLN B 1 204 ? -20.906 -25.734 -0.734 1 96.69 204 GLN B N 1
ATOM 8338 C CA . GLN B 1 204 ? -20.453 -24.734 0.23 1 96.69 204 GLN B CA 1
ATOM 8339 C C . GLN B 1 204 ? -21.641 -24.125 0.972 1 96.69 204 GLN B C 1
ATOM 8341 O O . GLN B 1 204 ? -21.547 -23.812 2.16 1 96.69 204 GLN B O 1
ATOM 8346 N N . THR B 1 205 ? -22.781 -23.938 0.268 1 97 205 THR B N 1
ATOM 8347 C CA . THR B 1 205 ? -23.984 -23.438 0.905 1 97 205 THR B CA 1
ATOM 8348 C C . THR B 1 205 ? -24.5 -24.422 1.963 1 97 205 THR B C 1
ATOM 8350 O O . THR B 1 205 ? -24.891 -24.016 3.055 1 97 205 THR B O 1
ATOM 8353 N N . LYS B 1 206 ? -24.5 -25.688 1.647 1 97.25 206 LYS B N 1
ATOM 8354 C CA . LYS B 1 206 ? -24.891 -26.719 2.617 1 97.25 206 LYS B CA 1
ATOM 8355 C C . LYS B 1 206 ? -23.953 -26.703 3.826 1 97.25 206 LYS B C 1
ATOM 8357 O O . LYS B 1 206 ? -24.406 -26.828 4.965 1 97.25 206 LYS B O 1
ATOM 8362 N N . LEU B 1 207 ? -22.703 -26.609 3.529 1 97.69 207 LEU B N 1
ATOM 8363 C CA . LEU B 1 207 ? -21.719 -26.578 4.598 1 97.69 207 LEU B CA 1
ATOM 8364 C C . LEU B 1 207 ? -21.922 -25.375 5.508 1 97.69 207 LEU B C 1
ATOM 8366 O O . LEU B 1 207 ? -21.859 -25.5 6.73 1 97.69 207 LEU B O 1
ATOM 8370 N N . TRP B 1 208 ? -22.188 -24.219 4.895 1 97.69 208 TRP B N 1
ATOM 8371 C CA . TRP B 1 208 ? -22.469 -23 5.648 1 97.69 208 TRP B CA 1
ATOM 8372 C C . TRP B 1 208 ? -23.672 -23.188 6.574 1 97.69 208 TRP B C 1
ATOM 8374 O O . TRP B 1 208 ? -23.594 -22.859 7.762 1 97.69 208 TRP B O 1
ATOM 8384 N N . ASN B 1 209 ? -24.766 -23.719 6.074 1 97.19 209 ASN B N 1
ATOM 8385 C CA . ASN B 1 209 ? -25.969 -23.906 6.863 1 97.19 209 ASN B CA 1
ATOM 8386 C C . ASN B 1 209 ? -25.75 -24.891 8.008 1 97.19 209 ASN B C 1
ATOM 8388 O O . ASN B 1 209 ? -26.188 -24.656 9.133 1 97.19 209 ASN B O 1
ATOM 8392 N N . ALA B 1 210 ? -25.062 -25.906 7.742 1 97.81 210 ALA B N 1
ATOM 8393 C CA . ALA B 1 210 ? -24.812 -26.922 8.766 1 97.81 210 ALA B CA 1
ATOM 8394 C C . ALA B 1 210 ? -23.891 -26.375 9.852 1 97.81 210 ALA B C 1
ATOM 8396 O O . ALA B 1 210 ? -24.172 -26.5 11.039 1 97.81 210 ALA B O 1
ATOM 8397 N N . LEU B 1 211 ? -22.828 -25.734 9.445 1 97.06 211 LEU B N 1
ATOM 8398 C CA . LEU B 1 211 ? -21.766 -25.344 10.375 1 97.06 211 LEU B CA 1
ATOM 8399 C C . LEU B 1 211 ? -22.094 -24 11.023 1 97.06 211 LEU B C 1
ATOM 8401 O O . LEU B 1 211 ? -22.188 -23.906 12.25 1 97.06 211 LEU B O 1
ATOM 8405 N N . VAL B 1 212 ? -22.328 -22.938 10.25 1 95.88 212 VAL B N 1
ATOM 8406 C CA . VAL B 1 212 ? -22.422 -21.578 10.758 1 95.88 212 VAL B CA 1
ATOM 8407 C C . VAL B 1 212 ? -23.812 -21.328 11.32 1 95.88 212 VAL B C 1
ATOM 8409 O O . VAL B 1 212 ? -23.969 -20.844 12.445 1 95.88 212 VAL B O 1
ATOM 8412 N N . GLU B 1 213 ? -24.844 -21.719 10.594 1 94.69 213 GLU B N 1
ATOM 8413 C CA . GLU B 1 213 ? -26.203 -21.406 11.016 1 94.69 213 GLU B CA 1
ATOM 8414 C C . GLU B 1 213 ? -26.672 -22.359 12.094 1 94.69 213 GLU B C 1
ATOM 8416 O O . GLU B 1 213 ? -27.312 -21.938 13.062 1 94.69 213 GLU B O 1
ATOM 8421 N N . ASN B 1 214 ? -26.344 -23.672 11.977 1 94.5 214 ASN B N 1
ATOM 8422 C CA . ASN B 1 214 ? -26.953 -24.672 12.859 1 94.5 214 ASN B CA 1
ATOM 8423 C C . ASN B 1 214 ? -25.938 -25.203 13.883 1 94.5 214 ASN B C 1
ATOM 8425 O O . ASN B 1 214 ? -26.328 -25.844 14.859 1 94.5 214 ASN B O 1
ATOM 8429 N N . GLY B 1 215 ? -24.688 -25 13.742 1 94.31 215 GLY B N 1
ATOM 8430 C CA . GLY B 1 215 ? -23.672 -25.531 14.641 1 94.31 215 GLY B CA 1
ATOM 8431 C C . GLY B 1 215 ? -23.625 -27.062 14.656 1 94.31 215 GLY B C 1
ATOM 8432 O O . GLY B 1 215 ? -23.344 -27.656 15.688 1 94.31 215 GLY B O 1
ATOM 8433 N N . ASP B 1 216 ? -24.078 -27.641 13.523 1 96.44 216 ASP B N 1
ATOM 8434 C CA . ASP B 1 216 ? -24.094 -29.094 13.375 1 96.44 216 ASP B CA 1
ATOM 8435 C C . ASP B 1 216 ? -22.781 -29.609 12.789 1 96.44 216 ASP B C 1
ATOM 8437 O O . ASP B 1 216 ? -22.672 -29.828 11.578 1 96.44 216 ASP B O 1
ATOM 8441 N N . TYR B 1 217 ? -21.844 -29.938 13.703 1 96.62 217 TYR B N 1
ATOM 8442 C CA . TYR B 1 217 ? -20.5 -30.344 13.281 1 96.62 217 TYR B CA 1
ATOM 8443 C C . TYR B 1 217 ? -20.531 -31.719 12.625 1 96.62 217 TYR B C 1
ATOM 8445 O O . TYR B 1 217 ? -19.734 -32 11.727 1 96.62 217 TYR B O 1
ATOM 8453 N N . GLN B 1 218 ? -21.375 -32.594 13.016 1 95.75 218 GLN B N 1
ATOM 8454 C CA . GLN B 1 218 ? -21.484 -33.938 12.43 1 95.75 218 GLN B CA 1
ATOM 8455 C C . GLN B 1 218 ? -21.938 -33.844 10.977 1 95.75 218 GLN B C 1
ATOM 8457 O O . GLN B 1 218 ? -21.391 -34.531 10.102 1 95.75 218 GLN B O 1
ATOM 8462 N N . ALA B 1 219 ? -22.969 -33.062 10.781 1 97.5 219 ALA B N 1
ATOM 8463 C CA . ALA B 1 219 ? -23.438 -32.875 9.406 1 97.5 219 ALA B CA 1
ATOM 8464 C C . ALA B 1 219 ? -22.359 -32.219 8.555 1 97.5 219 ALA B C 1
ATOM 8466 O O . ALA B 1 219 ? -22.203 -32.531 7.375 1 97.5 219 ALA B O 1
ATOM 8467 N N . ALA B 1 220 ? -21.672 -31.219 9.109 1 98 220 ALA B N 1
ATOM 8468 C CA . ALA B 1 220 ? -20.609 -30.531 8.391 1 98 220 ALA B CA 1
ATOM 8469 C C . ALA B 1 220 ? -19.516 -31.5 7.965 1 98 220 ALA B C 1
ATOM 8471 O O . ALA B 1 220 ? -19 -31.422 6.848 1 98 220 ALA B O 1
ATOM 8472 N N . GLU B 1 221 ? -19.125 -32.375 8.883 1 97.25 221 GLU B N 1
ATOM 8473 C CA . GLU B 1 221 ? -18.109 -33.375 8.57 1 97.25 221 GLU B CA 1
ATOM 8474 C C . GLU B 1 221 ? -18.562 -34.281 7.43 1 97.25 221 GLU B C 1
ATOM 8476 O O . GLU B 1 221 ? -17.781 -34.594 6.531 1 97.25 221 GLU B O 1
ATOM 8481 N N . LYS B 1 222 ? -19.812 -34.688 7.457 1 97.19 222 LYS B N 1
ATOM 8482 C CA . LYS B 1 222 ? -20.359 -35.531 6.41 1 97.19 222 LYS B CA 1
ATOM 8483 C C . LYS B 1 222 ? -20.391 -34.812 5.066 1 97.19 222 LYS B C 1
ATOM 8485 O O . LYS B 1 222 ? -20.094 -35.406 4.027 1 97.19 222 LYS B O 1
ATOM 8490 N N . ILE B 1 223 ? -20.781 -33.625 5.047 1 97.81 223 ILE B N 1
ATOM 8491 C CA . ILE B 1 223 ? -20.828 -32.812 3.828 1 97.81 223 ILE B CA 1
ATOM 8492 C C . ILE B 1 223 ? -19.422 -32.656 3.252 1 97.81 223 ILE B C 1
ATOM 8494 O O . ILE B 1 223 ? -19.234 -32.812 2.043 1 97.81 223 ILE B O 1
ATOM 8498 N N . PHE B 1 224 ? -18.469 -32.375 4.109 1 97.19 224 PHE B N 1
ATOM 8499 C CA . PHE B 1 224 ? -17.109 -32.219 3.65 1 97.19 224 PHE B CA 1
ATOM 8500 C C . PHE B 1 224 ? -16.547 -33.531 3.102 1 97.19 224 PHE B C 1
ATOM 8502 O O . PHE B 1 224 ? -15.844 -33.531 2.094 1 97.19 224 PHE B O 1
ATOM 8509 N N . GLU B 1 225 ? -16.844 -34.594 3.766 1 95.94 225 GLU B N 1
ATOM 8510 C CA . GLU B 1 225 ? -16.422 -35.906 3.285 1 95.94 225 GLU B CA 1
ATOM 8511 C C . GLU B 1 225 ? -17 -36.188 1.898 1 95.94 225 GLU B C 1
ATOM 8513 O O . GLU B 1 225 ? -16.297 -36.719 1.027 1 95.94 225 GLU B O 1
ATOM 8518 N N . GLN B 1 226 ? -18.219 -35.875 1.781 1 95.94 226 GLN B N 1
ATOM 8519 C CA . GLN B 1 226 ? -18.844 -36.062 0.475 1 95.94 226 GLN B CA 1
ATOM 8520 C C . GLN B 1 226 ? -18.172 -35.188 -0.579 1 95.94 226 GLN B C 1
ATOM 8522 O O . GLN B 1 226 ? -18.016 -35.594 -1.729 1 95.94 226 GLN B O 1
ATOM 8527 N N . ALA B 1 227 ? -17.844 -33.969 -0.238 1 96.25 227 ALA B N 1
ATOM 8528 C CA . ALA B 1 227 ? -17.141 -33.094 -1.149 1 96.25 227 ALA B CA 1
ATOM 8529 C C . ALA B 1 227 ? -15.797 -33.688 -1.574 1 96.25 227 ALA B C 1
ATOM 8531 O O . ALA B 1 227 ? -15.406 -33.562 -2.738 1 96.25 227 ALA B O 1
ATOM 8532 N N . VAL B 1 228 ? -15.078 -34.281 -0.634 1 94.38 228 VAL B N 1
ATOM 8533 C CA . VAL B 1 228 ? -13.812 -34.938 -0.925 1 94.38 228 VAL B CA 1
ATOM 8534 C C . VAL B 1 228 ? -14.031 -36.062 -1.928 1 94.38 228 VAL B C 1
ATOM 8536 O O . VAL B 1 228 ? -13.297 -36.188 -2.916 1 94.38 228 VAL B O 1
ATOM 8539 N N . ASN B 1 229 ? -15.047 -36.781 -1.672 1 92.69 229 ASN B N 1
ATOM 8540 C CA . ASN B 1 229 ? -15.352 -37.938 -2.535 1 92.69 229 ASN B CA 1
ATOM 8541 C C . ASN B 1 229 ? -15.789 -37.469 -3.926 1 92.69 229 ASN B C 1
ATOM 8543 O O . ASN B 1 229 ? -15.539 -38.156 -4.914 1 92.69 229 ASN B O 1
ATOM 8547 N N . ASP B 1 230 ? -16.422 -36.312 -3.975 1 93.12 230 ASP B N 1
ATOM 8548 C CA . ASP B 1 230 ? -16.922 -35.781 -5.242 1 93.12 230 ASP B CA 1
ATOM 8549 C C . ASP B 1 230 ? -15.805 -35.094 -6.023 1 93.12 230 ASP B C 1
ATOM 8551 O O . ASP B 1 230 ? -16.031 -34.625 -7.145 1 93.12 230 ASP B O 1
ATOM 8555 N N . GLY B 1 231 ? -14.656 -35 -5.461 1 89.88 231 GLY B N 1
ATOM 8556 C CA . GLY B 1 231 ? -13.516 -34.438 -6.176 1 89.88 231 GLY B CA 1
ATOM 8557 C C . GLY B 1 231 ? -13.445 -32.938 -6.074 1 89.88 231 GLY B C 1
ATOM 8558 O O . GLY B 1 231 ? -12.805 -32.281 -6.902 1 89.88 231 GLY B O 1
ATOM 8559 N N . GLU B 1 232 ? -14.062 -32.344 -5.117 1 91.81 232 GLU B N 1
ATOM 8560 C CA . GLU B 1 232 ? -14.086 -30.891 -4.988 1 91.81 232 GLU B CA 1
ATOM 8561 C C . GLU B 1 232 ? -12.734 -30.359 -4.52 1 91.81 232 GLU B C 1
ATOM 8563 O O . GLU B 1 232 ? -12.445 -29.172 -4.66 1 91.81 232 GLU B O 1
ATOM 8568 N N . LEU B 1 233 ? -11.859 -31.219 -3.947 1 90.69 233 LEU B N 1
ATOM 8569 C CA . LEU B 1 233 ? -10.57 -30.766 -3.424 1 90.69 233 LEU B CA 1
ATOM 8570 C C . LEU B 1 233 ? -9.461 -30.969 -4.449 1 90.69 233 LEU B C 1
ATOM 8572 O O . LEU B 1 233 ? -8.289 -30.719 -4.16 1 90.69 233 LEU B O 1
ATOM 8576 N N . GLU B 1 234 ? -9.82 -31.406 -5.617 1 82 234 GLU B N 1
ATOM 8577 C CA . GLU B 1 234 ? -8.828 -31.672 -6.656 1 82 234 GLU B CA 1
ATOM 8578 C C . GLU B 1 234 ? -8.039 -30.406 -7 1 82 234 GLU B C 1
ATOM 8580 O O . GLU B 1 234 ? -6.828 -30.469 -7.238 1 82 234 GLU B O 1
ATOM 8585 N N . TRP B 1 235 ? -8.797 -29.344 -7.023 1 77.31 235 TRP B N 1
ATOM 8586 C CA . TRP B 1 235 ? -8.141 -28.062 -7.301 1 77.31 235 TRP B CA 1
ATOM 8587 C C . TRP B 1 235 ? -7.066 -27.766 -6.262 1 77.31 235 TRP B C 1
ATOM 8589 O O . TRP B 1 235 ? -5.934 -27.438 -6.609 1 77.31 235 TRP B O 1
ATOM 8599 N N . TYR B 1 236 ? -7.336 -27.922 -5.008 1 85.31 236 TYR B N 1
ATOM 8600 C CA . TYR B 1 236 ? -6.398 -27.672 -3.918 1 85.31 236 TYR B CA 1
ATOM 8601 C C . TYR B 1 236 ? -5.199 -28.609 -4 1 85.31 236 TYR B C 1
ATOM 8603 O O . TYR B 1 236 ? -4.059 -28.172 -3.797 1 85.31 236 TYR B O 1
ATOM 8611 N N . MET B 1 237 ? -5.48 -29.812 -4.254 1 78.56 237 MET B N 1
ATOM 8612 C CA . MET B 1 237 ? -4.426 -30.828 -4.312 1 78.56 237 MET B CA 1
ATOM 8613 C C . MET B 1 237 ? -3.436 -30.516 -5.43 1 78.56 237 MET B C 1
ATOM 8615 O O . MET B 1 237 ? -2.24 -30.781 -5.301 1 78.56 237 MET B O 1
ATOM 8619 N N . SER B 1 238 ? -4.051 -29.922 -6.426 1 70.56 238 SER B N 1
ATOM 8620 C CA . SER B 1 238 ? -3.223 -29.625 -7.594 1 70.56 238 SER B CA 1
ATOM 8621 C C . SER B 1 238 ? -2.184 -28.562 -7.289 1 70.56 238 SER B C 1
ATOM 8623 O O . SER B 1 238 ? -1.174 -28.438 -7.988 1 70.56 238 SER B O 1
ATOM 8625 N N . TRP B 1 239 ? -2.43 -27.859 -6.188 1 71.44 239 TRP B N 1
ATOM 8626 C CA . TRP B 1 239 ? -1.532 -26.766 -5.867 1 71.44 239 TRP B CA 1
ATOM 8627 C C . TRP B 1 239 ? -0.618 -27.125 -4.699 1 71.44 239 TRP B C 1
ATOM 8629 O O . TRP B 1 239 ? 0.224 -26.312 -4.293 1 71.44 239 TRP B O 1
ATOM 8639 N N . GLN B 1 240 ? -0.709 -28.25 -4.238 1 74.56 240 GLN B N 1
ATOM 8640 C CA . GLN B 1 240 ? 0.121 -28.609 -3.092 1 74.56 240 GLN B CA 1
ATOM 8641 C C . GLN B 1 240 ? 1.582 -28.766 -3.502 1 74.56 240 GLN B C 1
ATOM 8643 O O . GLN B 1 240 ? 1.879 -29.375 -4.527 1 74.56 240 GLN B O 1
ATOM 8648 N N . PRO B 1 241 ? 2.432 -28.125 -2.762 1 72.06 241 PRO B N 1
ATOM 8649 C CA . PRO B 1 241 ? 3.852 -28.203 -3.109 1 72.06 241 PRO B CA 1
ATOM 8650 C C . PRO B 1 241 ? 4.43 -29.609 -2.902 1 72.06 241 PRO B C 1
ATOM 8652 O O . PRO B 1 241 ? 3.975 -30.344 -2.02 1 72.06 241 PRO B O 1
ATOM 8655 N N . TYR B 1 242 ? 5.387 -29.984 -3.746 1 78.75 242 TYR B N 1
ATOM 8656 C CA . TYR B 1 242 ? 6.121 -31.234 -3.635 1 78.75 242 TYR B CA 1
ATOM 8657 C C . TYR B 1 242 ? 7.141 -31.172 -2.504 1 78.75 242 TYR B C 1
ATOM 8659 O O . TYR B 1 242 ? 7.758 -30.125 -2.275 1 78.75 242 TYR B O 1
ATOM 8667 N N . ARG B 1 243 ? 7.176 -32.25 -1.754 1 82.31 243 ARG B N 1
ATOM 8668 C CA . ARG B 1 243 ? 8.297 -32.469 -0.845 1 82.31 243 ARG B CA 1
ATOM 8669 C C . ARG B 1 243 ? 9.281 -33.5 -1.408 1 82.31 243 ARG B C 1
ATOM 8671 O O . ARG B 1 243 ? 8.922 -34.656 -1.611 1 82.31 243 ARG B O 1
ATOM 8678 N N . PRO B 1 244 ? 10.586 -33.031 -1.634 1 87.06 244 PRO B N 1
ATOM 8679 C CA . PRO B 1 244 ? 11.555 -33.969 -2.193 1 87.06 244 PRO B CA 1
ATOM 8680 C C . PRO B 1 244 ? 12.094 -34.938 -1.154 1 87.06 244 PRO B C 1
ATOM 8682 O O . PRO B 1 244 ? 12.43 -34.531 -0.038 1 87.06 244 PRO B O 1
ATOM 8685 N N . GLU B 1 245 ? 11.992 -36.25 -1.383 1 89.19 245 GLU B N 1
ATOM 8686 C CA . GLU B 1 245 ? 12.57 -37.312 -0.558 1 89.19 245 GLU B CA 1
ATOM 8687 C C . GLU B 1 245 ? 13.719 -38 -1.283 1 89.19 245 GLU B C 1
ATOM 8689 O O . GLU B 1 245 ? 13.484 -38.812 -2.199 1 89.19 245 GLU B O 1
ATOM 8694 N N . TRP B 1 246 ? 14.984 -37.719 -0.82 1 91.44 246 TRP B N 1
ATOM 8695 C CA . TRP B 1 246 ? 16.172 -38.344 -1.402 1 91.44 246 TRP B CA 1
ATOM 8696 C C . TRP B 1 246 ? 16.531 -39.625 -0.648 1 91.44 246 TRP B C 1
ATOM 8698 O O . TRP B 1 246 ? 16.406 -39.688 0.578 1 91.44 246 TRP B O 1
ATOM 8708 N N . ARG B 1 247 ? 16.922 -40.625 -1.323 1 92.75 247 ARG B N 1
ATOM 8709 C CA . ARG B 1 247 ? 17.438 -41.875 -0.737 1 92.75 247 ARG B CA 1
ATOM 8710 C C . ARG B 1 247 ? 18.719 -42.312 -1.452 1 92.75 247 ARG B C 1
ATOM 8712 O O . ARG B 1 247 ? 18.734 -42.406 -2.682 1 92.75 247 ARG B O 1
ATOM 8719 N N . GLU B 1 248 ? 19.719 -42.594 -0.617 1 92.81 248 GLU B N 1
ATOM 8720 C CA . GLU B 1 248 ? 20.953 -43.094 -1.186 1 92.81 248 GLU B CA 1
ATOM 8721 C C . GLU B 1 248 ? 20.828 -44.594 -1.504 1 92.81 248 GLU B C 1
ATOM 8723 O O . GLU B 1 248 ? 20.625 -45.406 -0.605 1 92.81 248 GLU B O 1
ATOM 8728 N N . MET B 1 249 ? 20.969 -44.906 -2.744 1 92.81 249 MET B N 1
ATOM 8729 C CA . MET B 1 249 ? 20.844 -46.312 -3.17 1 92.81 249 MET B CA 1
ATOM 8730 C C . MET B 1 249 ? 22.188 -47 -3.15 1 92.81 249 MET B C 1
ATOM 8732 O O . MET B 1 249 ? 22.266 -48.219 -2.941 1 92.81 249 MET B O 1
ATOM 8736 N N . SER B 1 250 ? 23.234 -46.281 -3.537 1 88.88 250 SER B N 1
ATOM 8737 C CA . SER B 1 250 ? 24.625 -46.75 -3.518 1 88.88 250 SER B CA 1
ATOM 8738 C C . SER B 1 250 ? 25.562 -45.625 -3.109 1 88.88 250 SER B C 1
ATOM 8740 O O . SER B 1 250 ? 25.703 -44.625 -3.816 1 88.88 250 SER B O 1
ATOM 8742 N N . ALA B 1 251 ? 26.297 -45.812 -2.025 1 84.38 251 ALA B N 1
ATOM 8743 C CA . ALA B 1 251 ? 27.156 -44.781 -1.479 1 84.38 251 ALA B CA 1
ATOM 8744 C C . ALA B 1 251 ? 28.453 -44.656 -2.277 1 84.38 251 ALA B C 1
ATOM 8746 O O . ALA B 1 251 ? 28.797 -45.562 -3.049 1 84.38 251 ALA B O 1
ATOM 8747 N N . CYS B 1 252 ? 29.016 -43.5 -2.107 1 84.06 252 CYS B N 1
ATOM 8748 C CA . CYS B 1 252 ? 30.328 -43.344 -2.709 1 84.06 252 CYS B CA 1
ATOM 8749 C C . CYS B 1 252 ? 31.328 -44.344 -2.145 1 84.06 252 CYS B C 1
ATOM 8751 O O . CYS B 1 252 ? 31.203 -44.781 -0.99 1 84.06 252 CYS B O 1
ATOM 8753 N N . SER B 1 253 ? 32.312 -44.656 -2.967 1 80.75 253 SER B N 1
ATOM 8754 C CA . SER B 1 253 ? 33.406 -45.531 -2.5 1 80.75 253 SER B CA 1
ATOM 8755 C C . SER B 1 253 ? 34.188 -44.844 -1.391 1 80.75 253 SER B C 1
ATOM 8757 O O . SER B 1 253 ? 34.219 -43.625 -1.281 1 80.75 253 SER B O 1
ATOM 8759 N N . ALA B 1 254 ? 34.844 -45.594 -0.568 1 76.06 254 ALA B N 1
ATOM 8760 C CA . ALA B 1 254 ? 35.594 -45.094 0.573 1 76.06 254 ALA B CA 1
ATOM 8761 C C . ALA B 1 254 ? 36.688 -44.125 0.122 1 76.06 254 ALA B C 1
ATOM 8763 O O . ALA B 1 254 ? 36.969 -43.125 0.802 1 76.06 254 ALA B O 1
ATOM 8764 N N . GLN B 1 255 ? 37.188 -44.406 -0.989 1 76.88 255 GLN B N 1
ATOM 8765 C CA . GLN B 1 255 ? 38.25 -43.562 -1.519 1 76.88 255 GLN B CA 1
ATOM 8766 C C . GLN B 1 255 ? 37.719 -42.188 -1.864 1 76.88 255 GLN B C 1
ATOM 8768 O O . GLN B 1 255 ? 38.375 -41.188 -1.589 1 76.88 255 GLN B O 1
ATOM 8773 N N . VAL B 1 256 ? 36.625 -42.219 -2.494 1 83.75 256 VAL B N 1
ATOM 8774 C CA . VAL B 1 256 ? 36.031 -40.938 -2.887 1 83.75 256 VAL B CA 1
ATOM 8775 C C . VAL B 1 256 ? 35.594 -40.188 -1.643 1 83.75 256 VAL B C 1
ATOM 8777 O O . VAL B 1 256 ? 35.812 -38.969 -1.549 1 83.75 256 VAL B O 1
ATOM 8780 N N . GLU B 1 257 ? 35.156 -40.844 -0.703 1 80.25 257 GLU B N 1
ATOM 8781 C CA . GLU B 1 257 ? 34.719 -40.219 0.534 1 80.25 257 GLU B CA 1
ATOM 8782 C C . GLU B 1 257 ? 35.875 -39.562 1.267 1 80.25 257 GLU B C 1
ATOM 8784 O O . GLU B 1 257 ? 35.75 -38.469 1.823 1 80.25 257 GLU B O 1
ATOM 8789 N N . GLU B 1 258 ? 36.938 -40.219 1.328 1 76.12 258 GLU B N 1
ATOM 8790 C CA . GLU B 1 258 ? 38.125 -39.719 1.975 1 76.12 258 GLU B CA 1
ATOM 8791 C C . GLU B 1 258 ? 38.594 -38.406 1.299 1 76.12 258 GLU B C 1
ATOM 8793 O O . GLU B 1 258 ? 39 -37.469 1.973 1 76.12 258 GLU B O 1
ATOM 8798 N N . ARG B 1 259 ? 38.5 -38.406 0.107 1 78.69 259 ARG B N 1
ATOM 8799 C CA . ARG B 1 259 ? 38.938 -37.219 -0.642 1 78.69 259 ARG B CA 1
ATOM 8800 C C . ARG B 1 259 ? 38 -36.062 -0.441 1 78.69 259 ARG B C 1
ATOM 8802 O O . ARG B 1 259 ? 38.406 -34.875 -0.476 1 78.69 259 ARG B O 1
ATOM 8809 N N . LEU B 1 260 ? 36.781 -36.469 -0.301 1 75.94 260 LEU B N 1
ATOM 8810 C CA . LEU B 1 260 ? 35.781 -35.438 -0.057 1 75.94 260 LEU B CA 1
ATOM 8811 C C . LEU B 1 260 ? 36 -34.781 1.3 1 75.94 260 LEU B C 1
ATOM 8813 O O . LEU B 1 260 ? 35.781 -33.562 1.453 1 75.94 260 LEU B O 1
ATOM 8817 N N . ARG B 1 261 ? 36.531 -35.5 2.375 1 65.56 261 ARG B N 1
ATOM 8818 C CA . ARG B 1 261 ? 36.781 -35 3.727 1 65.56 261 ARG B CA 1
ATOM 8819 C C . ARG B 1 261 ? 38.125 -34.281 3.811 1 65.56 261 ARG B C 1
ATOM 8821 O O . ARG B 1 261 ? 38.25 -33.344 4.586 1 65.56 261 ARG B O 1
ATOM 8828 N N . SER B 1 262 ? 39.125 -35.062 3.395 1 60.53 262 SER B N 1
ATOM 8829 C CA . SER B 1 262 ? 40.469 -34.562 3.607 1 60.53 262 SER B CA 1
ATOM 8830 C C . SER B 1 262 ? 40.656 -33.188 2.941 1 60.53 262 SER B C 1
ATOM 8832 O O . SER B 1 262 ? 41.562 -32.438 3.291 1 60.53 262 SER B O 1
ATOM 8834 N N . GLY B 1 263 ? 39.875 -32.406 2.59 1 49.38 263 GLY B N 1
ATOM 8835 C CA . GLY B 1 263 ? 40.094 -31.094 1.983 1 49.38 263 GLY B CA 1
ATOM 8836 C C . GLY B 1 263 ? 41.406 -31 1.254 1 49.38 263 GLY B C 1
ATOM 8837 O O . GLY B 1 263 ? 41.969 -29.906 1.073 1 49.38 263 GLY B O 1
ATOM 8838 N N . ASP B 1 264 ? 42.438 -31.891 1.427 1 40.81 264 ASP B N 1
ATOM 8839 C CA . ASP B 1 264 ? 43.875 -31.766 1.23 1 40.81 264 ASP B CA 1
ATOM 8840 C C . ASP B 1 264 ? 44.188 -31.125 -0.123 1 40.81 264 ASP B C 1
ATOM 8842 O O . ASP B 1 264 ? 43.344 -31.094 -1.015 1 40.81 264 ASP B O 1
ATOM 8846 N N . ALA B 1 265 ? 45.812 -31.266 -0.482 1 35.62 265 ALA B N 1
ATOM 8847 C CA . ALA B 1 265 ? 46.875 -30.453 -1.073 1 35.62 265 ALA B CA 1
ATOM 8848 C C . ALA B 1 265 ? 46.594 -30.188 -2.551 1 35.62 265 ALA B C 1
ATOM 8850 O O . ALA B 1 265 ? 45.906 -30.969 -3.211 1 35.62 265 ALA B O 1
ATOM 8851 N N . HIS B 1 266 ? 47.062 -29.078 -2.928 1 39.75 266 HIS B N 1
ATOM 8852 C CA . HIS B 1 266 ? 47.25 -28.234 -4.094 1 39.75 266 HIS B CA 1
ATOM 8853 C C . HIS B 1 266 ? 47.875 -29.016 -5.25 1 39.75 266 HIS B C 1
ATOM 8855 O O . HIS B 1 266 ? 49.094 -29.203 -5.293 1 39.75 266 HIS B O 1
ATOM 8861 N N . VAL B 1 267 ? 47.5 -30.109 -5.605 1 33.16 267 VAL B N 1
ATOM 8862 C CA . VAL B 1 267 ? 48.312 -30.375 -6.781 1 33.16 267 VAL B CA 1
ATOM 8863 C C . VAL B 1 267 ? 47.969 -29.391 -7.895 1 33.16 267 VAL B C 1
ATOM 8865 O O . VAL B 1 267 ? 46.812 -29.25 -8.266 1 33.16 267 VAL B O 1
ATOM 8868 N N . ALA B 1 268 ? 48.812 -28.359 -8.117 1 32.5 268 ALA B N 1
ATOM 8869 C CA . ALA B 1 268 ? 48.812 -27.328 -9.164 1 32.5 268 ALA B CA 1
ATOM 8870 C C . ALA B 1 268 ? 48.625 -27.969 -10.547 1 32.5 268 ALA B C 1
ATOM 8872 O O . ALA B 1 268 ? 49.469 -28.766 -10.977 1 32.5 268 ALA B O 1
ATOM 8873 N N . GLY B 1 269 ? 47.531 -28.266 -10.992 1 32.06 269 GLY B N 1
ATOM 8874 C CA . GLY B 1 269 ? 47.438 -28.812 -12.336 1 32.06 269 GLY B CA 1
ATOM 8875 C C . GLY B 1 269 ? 47.875 -27.828 -13.414 1 32.06 269 GLY B C 1
ATOM 8876 O O . GLY B 1 269 ? 47.969 -26.625 -13.156 1 32.06 269 GLY B O 1
ATOM 8877 N N . PRO B 1 270 ? 48.594 -28.219 -14.453 1 31.38 270 PRO B N 1
ATOM 8878 C CA . PRO B 1 270 ? 49.188 -27.375 -15.484 1 31.38 270 PRO B CA 1
ATOM 8879 C C . PRO B 1 270 ? 48.188 -26.422 -16.125 1 31.38 270 PRO B C 1
ATOM 8881 O O . PRO B 1 270 ? 46.969 -26.672 -16.078 1 31.38 270 PRO B O 1
ATOM 8884 N N . PRO B 1 271 ? 48.562 -25.219 -16.516 1 32.59 271 PRO B N 1
ATOM 8885 C CA . PRO B 1 271 ? 47.75 -24.172 -17.156 1 32.59 271 PRO B CA 1
ATOM 8886 C C . PRO B 1 271 ? 47.031 -24.656 -18.406 1 32.59 271 PRO B C 1
ATOM 8888 O O . PRO B 1 271 ? 47.594 -25.453 -19.172 1 32.59 271 PRO B O 1
ATOM 8891 N N . ALA B 1 272 ? 45.719 -24.75 -18.5 1 37.88 272 ALA B N 1
ATOM 8892 C CA . ALA B 1 272 ? 44.844 -25.109 -19.625 1 37.88 272 ALA B CA 1
ATOM 8893 C C . ALA B 1 272 ? 45.281 -24.344 -20.875 1 37.88 272 ALA B C 1
ATOM 8895 O O . ALA B 1 272 ? 45.594 -23.172 -20.828 1 37.88 272 ALA B O 1
ATOM 8896 N N . ALA B 1 273 ? 45.562 -25.094 -21.953 1 40.22 273 ALA B N 1
ATOM 8897 C CA . ALA B 1 273 ? 45.812 -24.422 -23.219 1 40.22 273 ALA B CA 1
ATOM 8898 C C . ALA B 1 273 ? 44.562 -23.641 -23.672 1 40.22 273 ALA B C 1
ATOM 8900 O O . ALA B 1 273 ? 43.438 -24.062 -23.422 1 40.22 273 ALA B O 1
ATOM 8901 N N . PRO B 1 274 ? 44.625 -22.422 -24.125 1 41.16 274 PRO B N 1
ATOM 8902 C CA . PRO B 1 274 ? 43.594 -21.422 -24.469 1 41.16 274 PRO B CA 1
ATOM 8903 C C . PRO B 1 274 ? 42.469 -22 -25.328 1 41.16 274 PRO B C 1
ATOM 8905 O O . PRO B 1 274 ? 41.375 -21.469 -25.328 1 41.16 274 PRO B O 1
ATOM 8908 N N . HIS B 1 275 ? 42.656 -23.062 -26.25 1 42.88 275 HIS B N 1
ATOM 8909 C CA . HIS B 1 275 ? 41.719 -23.375 -27.312 1 42.88 275 HIS B CA 1
ATOM 8910 C C . HIS B 1 275 ? 40.938 -24.656 -27.016 1 42.88 275 HIS B C 1
ATOM 8912 O O . HIS B 1 275 ? 40.375 -25.281 -27.922 1 42.88 275 HIS B O 1
ATOM 8918 N N . ASP B 1 276 ? 40.875 -25.078 -25.844 1 44.88 276 ASP B N 1
ATOM 8919 C CA . ASP B 1 276 ? 40.281 -26.391 -25.641 1 44.88 276 ASP B CA 1
ATOM 8920 C C . ASP B 1 276 ? 38.75 -26.266 -25.438 1 44.88 276 ASP B C 1
ATOM 8922 O O . ASP B 1 276 ? 38.312 -25.391 -24.703 1 44.88 276 ASP B O 1
ATOM 8926 N N . LEU B 1 277 ? 38 -26.922 -26.344 1 51.53 277 LEU B N 1
ATOM 8927 C CA . LEU B 1 277 ? 36.562 -27.016 -26.25 1 51.53 277 LEU B CA 1
ATOM 8928 C C . LEU B 1 277 ? 36.125 -27.688 -24.938 1 51.53 277 LEU B C 1
ATOM 8930 O O . LEU B 1 277 ? 36.812 -28.594 -24.453 1 51.53 277 LEU B O 1
ATOM 8934 N N . LEU B 1 278 ? 35.469 -26.953 -24.062 1 56.31 278 LEU B N 1
ATOM 8935 C CA . LEU B 1 278 ? 35.062 -27.5 -22.781 1 56.31 278 LEU B CA 1
ATOM 8936 C C . LEU B 1 278 ? 33.688 -28.109 -22.859 1 56.31 278 LEU B C 1
ATOM 8938 O O . LEU B 1 278 ? 32.812 -27.594 -23.562 1 56.31 278 LEU B O 1
ATOM 8942 N N . CYS B 1 279 ? 33.656 -29.469 -22.578 1 54.75 279 CYS B N 1
ATOM 8943 C CA . CYS B 1 279 ? 32.375 -30.125 -22.422 1 54.75 279 CYS B CA 1
ATOM 8944 C C . CYS B 1 279 ? 31.812 -29.891 -21.031 1 54.75 279 CYS B C 1
ATOM 8946 O O . CYS B 1 279 ? 32.531 -29.984 -20.031 1 54.75 279 CYS B O 1
ATOM 8948 N N . ALA B 1 280 ? 30.609 -29.453 -20.922 1 57.19 280 ALA B N 1
ATOM 8949 C CA . ALA B 1 280 ? 29.969 -29.141 -19.656 1 57.19 280 ALA B CA 1
ATOM 8950 C C . ALA B 1 280 ? 30.078 -30.312 -18.672 1 57.19 280 ALA B C 1
ATOM 8952 O O . ALA B 1 280 ? 30.156 -30.094 -17.469 1 57.19 280 ALA B O 1
ATOM 8953 N N . ASP B 1 281 ? 30.234 -31.484 -19.203 1 56.22 281 ASP B N 1
ATOM 8954 C CA . ASP B 1 281 ? 30.188 -32.656 -18.344 1 56.22 281 ASP B CA 1
ATOM 8955 C C . ASP B 1 281 ? 31.594 -33.125 -17.938 1 56.22 281 ASP B C 1
ATOM 8957 O O . ASP B 1 281 ? 31.75 -34.094 -17.188 1 56.22 281 ASP B O 1
ATOM 8961 N N . ARG B 1 282 ? 32.75 -32.406 -18.516 1 57.09 282 ARG B N 1
ATOM 8962 C CA . ARG B 1 282 ? 34.125 -32.812 -18.25 1 57.09 282 ARG B CA 1
ATOM 8963 C C . ARG B 1 282 ? 34.875 -31.719 -17.469 1 57.09 282 ARG B C 1
ATOM 8965 O O . ARG B 1 282 ? 36.031 -31.906 -17.094 1 57.09 282 ARG B O 1
ATOM 8972 N N . GLU B 1 283 ? 34.625 -30.938 -16.922 1 53.53 283 GLU B N 1
ATOM 8973 C CA . GLU B 1 283 ? 35.344 -29.719 -16.484 1 53.53 283 GLU B CA 1
ATOM 8974 C C . GLU B 1 283 ? 36.781 -30.047 -16.094 1 53.53 283 GLU B C 1
ATOM 8976 O O . GLU B 1 283 ? 37.5 -29.156 -15.648 1 53.53 283 GLU B O 1
ATOM 8981 N N . PRO B 1 284 ? 37.844 -30.547 -16.828 1 45.62 284 PRO B N 1
ATOM 8982 C CA . PRO B 1 284 ? 39.219 -30.609 -16.359 1 45.62 284 PRO B CA 1
ATOM 8983 C C . PRO B 1 284 ? 40 -29.312 -16.625 1 45.62 284 PRO B C 1
ATOM 8985 O O . PRO B 1 284 ? 39.625 -28.531 -17.5 1 45.62 284 PRO B O 1
ATOM 8988 N N . ARG B 1 285 ? 40.344 -28.203 -17.016 1 39.56 285 ARG B N 1
ATOM 8989 C CA . ARG B 1 285 ? 41.469 -27.844 -17.875 1 39.56 285 ARG B CA 1
ATOM 8990 C C . ARG B 1 285 ? 42.719 -27.578 -17.062 1 39.56 285 ARG B C 1
ATOM 8992 O O . ARG B 1 285 ? 42.969 -26.469 -16.609 1 39.56 285 ARG B O 1
ATOM 8999 N N . PRO B 1 286 ? 43.281 -28.031 -15.961 1 37.16 286 PRO B N 1
ATOM 9000 C CA . PRO B 1 286 ? 44.656 -27.578 -15.859 1 37.16 286 PRO B CA 1
ATOM 9001 C C . PRO B 1 286 ? 45.562 -28.219 -16.906 1 37.16 286 PRO B C 1
ATOM 9003 O O . PRO B 1 286 ? 45.469 -29.422 -17.172 1 37.16 286 PRO B O 1
ATOM 9006 N N . ASP B 1 287 ? 46.312 -27.562 -18.094 1 33.66 287 ASP B N 1
ATOM 9007 C CA . ASP B 1 287 ? 47.188 -28.031 -19.172 1 33.66 287 ASP B CA 1
ATOM 9008 C C . ASP B 1 287 ? 48.469 -28.594 -18.609 1 33.66 287 ASP B C 1
ATOM 9010 O O . ASP B 1 287 ? 49.406 -27.828 -18.312 1 33.66 287 ASP B O 1
ATOM 9014 N N . ALA B 1 288 ? 49 -29.375 -17.766 1 32.06 288 ALA B N 1
ATOM 9015 C CA . ALA B 1 288 ? 50.438 -29.672 -17.719 1 32.06 288 ALA B CA 1
ATOM 9016 C C . ALA B 1 288 ? 50.906 -30.281 -19.031 1 32.06 288 ALA B C 1
ATOM 9018 O O . ALA B 1 288 ? 50.188 -31.047 -19.672 1 32.06 288 ALA B O 1
ATOM 9019 N N . ALA B 1 289 ? 52.125 -29.781 -19.734 1 30.47 289 ALA B N 1
ATOM 9020 C CA . ALA B 1 289 ? 52.906 -30.328 -20.844 1 30.47 289 ALA B CA 1
ATOM 9021 C C . ALA B 1 289 ? 53.031 -31.844 -20.719 1 30.47 289 ALA B C 1
ATOM 9023 O O . ALA B 1 289 ? 52.719 -32.594 -21.641 1 30.47 289 ALA B O 1
ATOM 9024 N N . GLY B 1 290 ? 54.438 -32.219 -20.203 1 27.81 290 GLY B N 1
ATOM 9025 C CA . GLY B 1 290 ? 55.312 -33.312 -20.562 1 27.81 290 GLY B CA 1
ATOM 9026 C C . GLY B 1 290 ? 54.812 -34.656 -20.062 1 27.81 290 GLY B C 1
ATOM 9027 O O . GLY B 1 290 ? 54.812 -34.906 -18.859 1 27.81 290 GLY B O 1
ATOM 9028 N N . ALA B 1 291 ? 53.969 -35.156 -20.703 1 28.61 291 ALA B N 1
ATOM 9029 C CA . ALA B 1 291 ? 53.594 -36.531 -20.359 1 28.61 291 ALA B CA 1
ATOM 9030 C C . ALA B 1 291 ? 54.812 -37.469 -20.406 1 28.61 291 ALA B C 1
ATOM 9032 O O . ALA B 1 291 ? 55.406 -37.688 -21.469 1 28.61 291 ALA B O 1
ATOM 9033 N N . ALA B 1 292 ? 55.844 -37.344 -19.469 1 28.67 292 ALA B N 1
ATOM 9034 C CA . ALA B 1 292 ? 56.656 -38.562 -19.438 1 28.67 292 ALA B CA 1
ATOM 9035 C C . ALA B 1 292 ? 55.812 -39.812 -19.531 1 28.67 292 ALA B C 1
ATOM 9037 O O . ALA B 1 292 ? 54.656 -39.812 -19.047 1 28.67 292 ALA B O 1
ATOM 9038 N N . PRO B 1 293 ? 56.156 -40.719 -20.484 1 27.73 293 PRO B N 1
ATOM 9039 C CA . PRO B 1 293 ? 55.438 -41.969 -20.656 1 27.73 293 PRO B CA 1
ATOM 9040 C C . PRO B 1 293 ? 55.125 -42.656 -19.328 1 27.73 293 PRO B C 1
ATOM 9042 O O . PRO B 1 293 ? 56.031 -42.844 -18.5 1 27.73 293 PRO B O 1
ATOM 9045 N N . VAL B 1 294 ? 54.125 -42.281 -18.672 1 26.5 294 VAL B N 1
ATOM 9046 C CA . VAL B 1 294 ? 53.844 -43.094 -17.516 1 26.5 294 VAL B CA 1
ATOM 9047 C C . VAL B 1 294 ? 54.094 -44.562 -17.844 1 26.5 294 VAL B C 1
ATOM 9049 O O . VAL B 1 294 ? 53.625 -45.062 -18.875 1 26.5 294 VAL B O 1
ATOM 9052 N N . SER B 1 295 ? 55.281 -45.031 -17.516 1 25.27 295 SER B N 1
ATOM 9053 C CA . SER B 1 295 ? 55.562 -46.469 -17.469 1 25.27 295 SER B CA 1
ATOM 9054 C C . SER B 1 295 ? 54.375 -47.281 -17.016 1 25.27 295 SER B C 1
ATOM 9056 O O . SER B 1 295 ? 53.562 -46.812 -16.188 1 25.27 295 SER B O 1
ATOM 9058 N N . ASN B 1 296 ? 53.938 -48.188 -17.875 1 26.92 296 ASN B N 1
ATOM 9059 C CA . ASN B 1 296 ? 52.906 -49.219 -17.828 1 26.92 296 ASN B CA 1
ATOM 9060 C C . ASN B 1 296 ? 52.875 -49.906 -16.453 1 26.92 296 ASN B C 1
ATOM 9062 O O . ASN B 1 296 ? 52.219 -50.938 -16.297 1 26.92 296 ASN B O 1
ATOM 9066 N N . GLU B 1 297 ? 53.938 -49.625 -15.547 1 27.36 297 GLU B N 1
ATOM 9067 C CA . GLU B 1 297 ? 54.094 -50.656 -14.516 1 27.36 297 GLU B CA 1
ATOM 9068 C C . GLU B 1 297 ? 52.938 -50.594 -13.523 1 27.36 297 GLU B C 1
ATOM 9070 O O . GLU B 1 297 ? 52.625 -51.594 -12.859 1 27.36 297 GLU B O 1
ATOM 9075 N N . LEU B 1 298 ? 52.5 -49.375 -13.203 1 27.17 298 LEU B N 1
ATOM 9076 C CA . LEU B 1 298 ? 51.781 -49.438 -11.945 1 27.17 298 LEU B CA 1
ATOM 9077 C C . LEU B 1 298 ? 50.375 -49.969 -12.18 1 27.17 298 LEU B C 1
ATOM 9079 O O . LEU B 1 298 ? 49.531 -49.938 -11.281 1 27.17 298 LEU B O 1
ATOM 9083 N N . PHE B 1 299 ? 50 -50.219 -13.43 1 29.36 299 PHE B N 1
ATOM 9084 C CA . PHE B 1 299 ? 48.688 -50.875 -13.594 1 29.36 299 PHE B CA 1
ATOM 9085 C C . PHE B 1 299 ? 48.656 -52.219 -12.891 1 29.36 299 PHE B C 1
ATOM 9087 O O . PHE B 1 299 ? 47.594 -52.812 -12.719 1 29.36 299 PHE B O 1
ATOM 9094 N N . GLU B 1 300 ? 49.906 -52.844 -12.742 1 29.95 300 GLU B N 1
ATOM 9095 C CA . GLU B 1 300 ? 49.906 -54.25 -12.375 1 29.95 300 GLU B CA 1
ATOM 9096 C C . GLU B 1 300 ? 49.438 -54.438 -10.938 1 29.95 300 GLU B C 1
ATOM 9098 O O . GLU B 1 300 ? 48.938 -55.5 -10.586 1 29.95 300 GLU B O 1
ATOM 9103 N N . THR B 1 301 ? 49.938 -53.562 -9.984 1 27.97 301 THR B N 1
ATOM 9104 C CA . THR B 1 301 ? 49.688 -54.062 -8.633 1 27.97 301 THR B CA 1
ATOM 9105 C C . THR B 1 301 ? 48.281 -53.781 -8.188 1 27.97 301 THR B C 1
ATOM 9107 O O . THR B 1 301 ? 47.969 -52.719 -7.664 1 27.97 301 THR B O 1
ATOM 9110 N N . CYS B 1 302 ? 47.281 -53.719 -8.977 1 29.95 302 CYS B N 1
ATOM 9111 C CA . CYS B 1 302 ? 46.062 -54.219 -8.32 1 29.95 302 CYS B CA 1
ATOM 9112 C C . CYS B 1 302 ? 46.406 -55.438 -7.434 1 29.95 302 CYS B C 1
ATOM 9114 O O . CYS B 1 302 ? 46.688 -56.531 -7.934 1 29.95 302 CYS B O 1
ATOM 9116 N N . ASP B 1 303 ? 47.375 -55.219 -6.574 1 29.84 303 ASP B N 1
ATOM 9117 C CA . ASP B 1 303 ? 47.688 -56.25 -5.598 1 29.84 303 ASP B CA 1
ATOM 9118 C C . ASP B 1 303 ? 46.5 -57.156 -5.301 1 29.84 303 ASP B C 1
ATOM 9120 O O . ASP B 1 303 ? 45.375 -56.656 -5.219 1 29.84 303 ASP B O 1
ATOM 9124 N N . LEU B 1 304 ? 46.594 -58.5 -5.477 1 30.66 304 LEU B N 1
ATOM 9125 C CA . LEU B 1 304 ? 46 -59.781 -5.031 1 30.66 304 LEU B CA 1
ATOM 9126 C C . LEU B 1 304 ? 45.5 -59.656 -3.594 1 30.66 304 LEU B C 1
ATOM 9128 O O . LEU B 1 304 ? 44.781 -60.531 -3.119 1 30.66 304 LEU B O 1
ATOM 9132 N N . ALA B 1 305 ? 46.188 -59.031 -2.658 1 30.16 305 ALA B N 1
ATOM 9133 C CA . ALA B 1 305 ? 45.844 -59.062 -1.243 1 30.16 305 ALA B CA 1
ATOM 9134 C C . ALA B 1 305 ? 44.562 -58.25 -0.991 1 30.16 305 ALA B C 1
ATOM 9136 O O . ALA B 1 305 ? 44.062 -58.219 0.134 1 30.16 305 ALA B O 1
ATOM 9137 N N . CYS B 1 306 ? 44.375 -57.031 -1.577 1 30.06 306 CYS B N 1
ATOM 9138 C CA . CYS B 1 306 ? 43 -56.688 -1.317 1 30.06 306 CYS B CA 1
ATOM 9139 C C . CYS B 1 306 ? 42.031 -57.656 -2.004 1 30.06 306 CYS B C 1
ATOM 9141 O O . CYS B 1 306 ? 42.156 -57.906 -3.205 1 30.06 306 CYS B O 1
ATOM 9143 N N . GLY B 1 307 ? 41.594 -58.688 -1.388 1 29.03 307 GLY B N 1
ATOM 9144 C CA . GLY B 1 307 ? 40.625 -59.688 -1.734 1 29.03 307 GLY B CA 1
ATOM 9145 C C . GLY B 1 307 ? 39.656 -59.25 -2.814 1 29.03 307 GLY B C 1
ATOM 9146 O O . GLY B 1 307 ? 39.469 -58.062 -3.041 1 29.03 307 GLY B O 1
ATOM 9147 N N . LEU B 1 308 ? 39.344 -60.094 -3.871 1 32.06 308 LEU B N 1
ATOM 9148 C CA . LEU B 1 308 ? 38.5 -60.156 -5.078 1 32.06 308 LEU B CA 1
ATOM 9149 C C . LEU B 1 308 ? 37.312 -59.188 -4.98 1 32.06 308 LEU B C 1
ATOM 9151 O O . LEU B 1 308 ? 36.875 -58.656 -5.996 1 32.06 308 LEU B O 1
ATOM 9155 N N . THR B 1 309 ? 36.406 -59.281 -3.971 1 33.59 309 THR B N 1
ATOM 9156 C CA . THR B 1 309 ? 34.938 -59.156 -3.994 1 33.59 309 THR B CA 1
ATOM 9157 C C . THR B 1 309 ? 34.5 -57.688 -4.012 1 33.59 309 THR B C 1
ATOM 9159 O O . THR B 1 309 ? 33.438 -57.375 -4.543 1 33.59 309 THR B O 1
ATOM 9162 N N . ALA B 1 310 ? 35.031 -56.75 -3.281 1 37.75 310 ALA B N 1
ATOM 9163 C CA . ALA B 1 310 ? 34.25 -55.594 -2.904 1 37.75 310 ALA B CA 1
ATOM 9164 C C . ALA B 1 310 ? 34.281 -54.531 -3.998 1 37.75 310 ALA B C 1
ATOM 9166 O O . ALA B 1 310 ? 33.281 -53.812 -4.207 1 37.75 310 ALA B O 1
ATOM 9167 N N . CYS B 1 311 ? 35.375 -54.062 -4.48 1 43.91 311 CYS B N 1
ATOM 9168 C CA . CYS B 1 311 ? 35.469 -52.938 -5.379 1 43.91 311 CYS B CA 1
ATOM 9169 C C . CYS B 1 311 ? 34.812 -53.219 -6.715 1 43.91 311 CYS B C 1
ATOM 9171 O O . CYS B 1 311 ? 34.531 -52.312 -7.5 1 43.91 311 CYS B O 1
ATOM 9173 N N . CYS B 1 312 ? 34.719 -54.312 -7.254 1 55.84 312 CYS B N 1
ATOM 9174 C CA . CYS B 1 312 ? 34.312 -54.75 -8.594 1 55.84 312 CYS B CA 1
ATOM 9175 C C . CYS B 1 312 ? 32.812 -54.812 -8.711 1 55.84 312 CYS B C 1
ATOM 9177 O O . CYS B 1 312 ? 32.281 -55.219 -9.742 1 55.84 312 CYS B O 1
ATOM 9179 N N . ASN B 1 313 ? 32.156 -54.25 -7.781 1 77 313 ASN B N 1
ATOM 9180 C CA . ASN B 1 313 ? 30.719 -54.594 -7.801 1 77 313 ASN B CA 1
ATOM 9181 C C . ASN B 1 313 ? 29.875 -53.375 -8.172 1 77 313 ASN B C 1
ATOM 9183 O O . ASN B 1 313 ? 28.641 -53.469 -8.203 1 77 313 ASN B O 1
ATOM 9187 N N . LYS B 1 314 ? 30.484 -52.188 -8.516 1 91 314 LYS B N 1
ATOM 9188 C CA . LYS B 1 314 ? 29.688 -51.031 -8.953 1 91 314 LYS B CA 1
ATOM 9189 C C . LYS B 1 314 ? 30.5 -50.125 -9.883 1 91 314 LYS B C 1
ATOM 9191 O O . LYS B 1 314 ? 31.734 -50.25 -9.945 1 91 314 LYS B O 1
ATOM 9196 N N . PRO B 1 315 ? 29.891 -49.312 -10.656 1 94.12 315 PRO B N 1
ATOM 9197 C CA . PRO B 1 315 ? 30.641 -48.375 -11.523 1 94.12 315 PRO B CA 1
ATOM 9198 C C . PRO B 1 315 ? 31.469 -47.375 -10.734 1 94.12 315 PRO B C 1
ATOM 9200 O O . PRO B 1 315 ? 31.031 -46.875 -9.688 1 94.12 315 PRO B O 1
ATOM 9203 N N . GLY B 1 316 ? 32.688 -47.125 -11.141 1 91.94 316 GLY B N 1
ATOM 9204 C CA . GLY B 1 316 ? 33.562 -46.156 -10.484 1 91.94 316 GLY B CA 1
ATOM 9205 C C . GLY B 1 316 ? 33.125 -44.719 -10.672 1 91.94 316 GLY B C 1
ATOM 9206 O O . GLY B 1 316 ? 32.125 -44.438 -11.344 1 91.94 316 GLY B O 1
ATOM 9207 N N . PRO B 1 317 ? 33.906 -43.781 -10.008 1 93.44 317 PRO B N 1
ATOM 9208 C CA . PRO B 1 317 ? 33.594 -42.344 -10.141 1 93.44 317 PRO B CA 1
ATOM 9209 C C . PRO B 1 317 ? 33.719 -41.875 -11.586 1 93.44 317 PRO B C 1
ATOM 9211 O O . PRO B 1 317 ? 34.594 -42.281 -12.32 1 93.44 317 PRO B O 1
ATOM 9214 N N . ARG B 1 318 ? 32.812 -41 -11.984 1 94.69 318 ARG B N 1
ATOM 9215 C CA . ARG B 1 318 ? 32.812 -40.562 -13.375 1 94.69 318 ARG B CA 1
ATOM 9216 C C . ARG B 1 318 ? 31.906 -39.344 -13.578 1 94.69 318 ARG B C 1
ATOM 9218 O O . ARG B 1 318 ? 31.016 -39.094 -12.766 1 94.69 318 ARG B O 1
ATOM 9225 N N . GLY B 1 319 ? 32.281 -38.625 -14.539 1 92.81 319 GLY B N 1
ATOM 9226 C CA . GLY B 1 319 ? 31.453 -37.594 -15.102 1 92.81 319 GLY B CA 1
ATOM 9227 C C . GLY B 1 319 ? 31.312 -37.656 -16.609 1 92.81 319 GLY B C 1
ATOM 9228 O O . GLY B 1 319 ? 32.094 -38.375 -17.266 1 92.81 319 GLY B O 1
ATOM 9229 N N . GLY B 1 320 ? 30.203 -37.094 -17.172 1 93 320 GLY B N 1
ATOM 9230 C CA . GLY B 1 320 ? 30 -37.125 -18.609 1 93 320 GLY B CA 1
ATOM 9231 C C . GLY B 1 320 ? 29.5 -38.469 -19.109 1 93 320 GLY B C 1
ATOM 9232 O O . GLY B 1 320 ? 29.578 -38.75 -20.312 1 93 320 GLY B O 1
ATOM 9233 N N . HIS B 1 321 ? 29.156 -39.375 -18.203 1 95.69 321 HIS B N 1
ATOM 9234 C CA . HIS B 1 321 ? 28.547 -40.656 -18.531 1 95.69 321 HIS B CA 1
ATOM 9235 C C . HIS B 1 321 ? 27.094 -40.5 -18.938 1 95.69 321 HIS B C 1
ATOM 9237 O O . HIS B 1 321 ? 26.547 -39.375 -18.891 1 95.69 321 HIS B O 1
ATOM 9243 N N . GLN B 1 322 ? 26.5 -41.594 -19.375 1 97.06 322 GLN B N 1
ATOM 9244 C CA . GLN B 1 322 ? 25.078 -41.562 -19.656 1 97.06 322 GLN B CA 1
ATOM 9245 C C . GLN B 1 322 ? 24.344 -42.625 -18.844 1 97.06 322 GLN B C 1
ATOM 9247 O O . GLN B 1 322 ? 24.891 -43.688 -18.547 1 97.06 322 GLN B O 1
ATOM 9252 N N . LEU B 1 323 ? 23.25 -42.281 -18.438 1 97.31 323 LEU B N 1
ATOM 9253 C CA . LEU B 1 323 ? 22.328 -43.094 -17.656 1 97.31 323 LEU B CA 1
ATOM 9254 C C . LEU B 1 323 ? 20.938 -43.094 -18.281 1 97.31 323 LEU B C 1
ATOM 9256 O O . LEU B 1 323 ? 20.422 -42.062 -18.656 1 97.31 323 LEU B O 1
ATOM 9260 N N . VAL B 1 324 ? 20.344 -44.312 -18.516 1 97.75 324 VAL B N 1
ATOM 9261 C CA . VAL B 1 324 ? 18.984 -44.406 -19.031 1 97.75 324 VAL B CA 1
ATOM 9262 C C . VAL B 1 324 ? 18.156 -45.375 -18.203 1 97.75 324 VAL B C 1
ATOM 9264 O O . VAL B 1 324 ? 18.719 -46.219 -17.5 1 97.75 324 VAL B O 1
ATOM 9267 N N . VAL B 1 325 ? 16.891 -45.25 -18.266 1 96.31 325 VAL B N 1
ATOM 9268 C CA . VAL B 1 325 ? 16 -46.062 -17.453 1 96.31 325 VAL B CA 1
ATOM 9269 C C . VAL B 1 325 ? 15.133 -46.938 -18.359 1 96.31 325 VAL B C 1
ATOM 9271 O O . VAL B 1 325 ? 14.609 -46.438 -19.375 1 96.31 325 VAL B O 1
ATOM 9274 N N . ASP B 1 326 ? 15.117 -48.156 -18.125 1 96.19 326 ASP B N 1
ATOM 9275 C CA . ASP B 1 326 ? 14.133 -49.094 -18.656 1 96.19 326 ASP B CA 1
ATOM 9276 C C . ASP B 1 326 ? 12.969 -49.281 -17.672 1 96.19 326 ASP B C 1
ATOM 9278 O O . ASP B 1 326 ? 13.047 -50.094 -16.75 1 96.19 326 ASP B O 1
ATOM 9282 N N . SER B 1 327 ? 11.945 -48.594 -17.953 1 92.25 327 SER B N 1
ATOM 9283 C CA . SER B 1 327 ? 10.828 -48.562 -17.016 1 92.25 327 SER B CA 1
ATOM 9284 C C . SER B 1 327 ? 10.062 -49.875 -17.016 1 92.25 327 SER B C 1
ATOM 9286 O O . SER B 1 327 ? 9.352 -50.188 -16.047 1 92.25 327 SER B O 1
ATOM 9288 N N . THR B 1 328 ? 10.188 -50.625 -18.094 1 90.38 328 THR B N 1
ATOM 9289 C CA . THR B 1 328 ? 9.492 -51.906 -18.172 1 90.38 328 THR B CA 1
ATOM 9290 C C . THR B 1 328 ? 10.047 -52.906 -17.156 1 90.38 328 THR B C 1
ATOM 9292 O O . THR B 1 328 ? 9.289 -53.594 -16.5 1 90.38 328 THR B O 1
ATOM 9295 N N . THR B 1 329 ? 11.312 -52.875 -16.969 1 92.56 329 THR B N 1
ATOM 9296 C CA . THR B 1 329 ? 11.938 -53.875 -16.094 1 92.56 329 THR B CA 1
ATOM 9297 C C . THR B 1 329 ? 12.422 -53.219 -14.812 1 92.56 329 THR B C 1
ATOM 9299 O O . THR B 1 329 ? 12.773 -53.906 -13.852 1 92.56 329 THR B O 1
ATOM 9302 N N . GLY B 1 330 ? 12.406 -51.969 -14.789 1 94.06 330 GLY B N 1
ATOM 9303 C CA . GLY B 1 330 ? 12.977 -51.281 -13.648 1 94.06 330 GLY B CA 1
ATOM 9304 C C . GLY B 1 330 ? 14.492 -51.375 -13.594 1 94.06 330 GLY B C 1
ATOM 9305 O O . GLY B 1 330 ? 15.07 -51.594 -12.531 1 94.06 330 GLY B O 1
ATOM 9306 N N . THR B 1 331 ? 15.117 -51.219 -14.75 1 97.06 331 THR B N 1
ATOM 9307 C CA . THR B 1 331 ? 16.562 -51.344 -14.852 1 97.06 331 THR B CA 1
ATOM 9308 C C . THR B 1 331 ? 17.188 -50.062 -15.336 1 97.06 331 THR B C 1
ATOM 9310 O O . THR B 1 331 ? 16.656 -49.406 -16.234 1 97.06 331 THR B O 1
ATOM 9313 N N . LEU B 1 332 ? 18.281 -49.688 -14.688 1 98 332 LEU B N 1
ATOM 9314 C CA . LEU B 1 332 ? 19.094 -48.562 -15.172 1 98 332 LEU B CA 1
ATOM 9315 C C . LEU B 1 332 ? 20.297 -49.062 -15.953 1 98 332 LEU B C 1
ATOM 9317 O O . LEU B 1 332 ? 20.906 -50.094 -15.586 1 98 332 LEU B O 1
ATOM 9321 N N . TYR B 1 333 ? 20.625 -48.406 -17.078 1 98.44 333 TYR B N 1
ATOM 9322 C CA . TYR B 1 333 ? 21.844 -48.688 -17.828 1 98.44 333 TYR B CA 1
ATOM 9323 C C . TYR B 1 333 ? 22.797 -47.5 -17.781 1 98.44 333 TYR B C 1
ATOM 9325 O O . TYR B 1 333 ? 22.391 -46.375 -18 1 98.44 333 TYR B O 1
ATOM 9333 N N . LEU B 1 334 ? 24.016 -47.781 -17.438 1 98.25 334 LEU B N 1
ATOM 9334 C CA . LEU B 1 334 ? 25.062 -46.75 -17.328 1 98.25 334 LEU B CA 1
ATOM 9335 C C . LEU B 1 334 ? 26.219 -47.062 -18.281 1 98.25 334 LEU B C 1
ATOM 9337 O O . LEU B 1 334 ? 26.719 -48.188 -18.297 1 98.25 334 LEU B O 1
ATOM 9341 N N . PHE B 1 335 ? 26.625 -46.062 -19.062 1 98.19 335 PHE B N 1
ATOM 9342 C CA . PHE B 1 335 ? 27.688 -46.312 -20.016 1 98.19 335 PHE B CA 1
ATOM 9343 C C . PHE B 1 335 ? 28.672 -45.156 -20.047 1 98.19 335 PHE B C 1
ATOM 9345 O O . PHE B 1 335 ? 28.266 -44 -20.094 1 98.19 335 PHE B O 1
ATOM 9352 N N . GLY B 1 336 ? 29.938 -45.469 -20.062 1 96.62 336 GLY B N 1
ATOM 9353 C CA . GLY B 1 336 ? 31.016 -44.562 -20.359 1 96.62 336 GLY B CA 1
ATOM 9354 C C . GLY B 1 336 ? 31.219 -43.5 -19.281 1 96.62 336 GLY B C 1
ATOM 9355 O O . GLY B 1 336 ? 30.969 -43.75 -18.109 1 96.62 336 GLY B O 1
ATOM 9356 N N . GLY B 1 337 ? 31.922 -42.375 -19.703 1 95.44 337 GLY B N 1
ATOM 9357 C CA . GLY B 1 337 ? 32.25 -41.281 -18.812 1 95.44 337 GLY B CA 1
ATOM 9358 C C . GLY B 1 337 ? 33.75 -41.094 -18.656 1 95.44 337 GLY B C 1
ATOM 9359 O O . GLY B 1 337 ? 34.562 -41.75 -19.312 1 95.44 337 GLY B O 1
ATOM 9360 N N . TRP B 1 338 ? 34 -40.062 -17.875 1 94.31 338 TRP B N 1
ATOM 9361 C CA . TRP B 1 338 ? 35.375 -39.719 -17.578 1 94.31 338 TRP B CA 1
ATOM 9362 C C . TRP B 1 338 ? 35.656 -39.781 -16.078 1 94.31 338 TRP B C 1
ATOM 9364 O O . TRP B 1 338 ? 34.875 -39.281 -15.273 1 94.31 338 TRP B O 1
ATOM 9374 N N . ASN B 1 339 ? 36.656 -40.438 -15.633 1 91.62 339 ASN B N 1
ATOM 9375 C CA . ASN B 1 339 ? 36.875 -40.688 -14.211 1 91.62 339 ASN B CA 1
ATOM 9376 C C . ASN B 1 339 ? 37.875 -39.688 -13.641 1 91.62 339 ASN B C 1
ATOM 9378 O O . ASN B 1 339 ? 38.344 -39.844 -12.508 1 91.62 339 ASN B O 1
ATOM 9382 N N . GLY B 1 340 ? 38.281 -38.719 -14.453 1 86.81 340 GLY B N 1
ATOM 9383 C CA . GLY B 1 340 ? 39.281 -37.781 -14.023 1 86.81 340 GLY B CA 1
ATOM 9384 C C . GLY B 1 340 ? 40.625 -37.938 -14.727 1 86.81 340 GLY B C 1
ATOM 9385 O O . GLY B 1 340 ? 41.406 -37 -14.805 1 86.81 340 GLY B O 1
ATOM 9386 N N . THR B 1 341 ? 40.781 -39.156 -15.18 1 85.31 341 THR B N 1
ATOM 9387 C CA . THR B 1 341 ? 42.062 -39.469 -15.805 1 85.31 341 THR B CA 1
ATOM 9388 C C . THR B 1 341 ? 41.844 -39.969 -17.234 1 85.31 341 THR B C 1
ATOM 9390 O O . THR B 1 341 ? 42.594 -39.594 -18.141 1 85.31 341 THR B O 1
ATOM 9393 N N . GLU B 1 342 ? 40.875 -40.781 -17.391 1 89.12 342 GLU B N 1
ATOM 9394 C CA . GLU B 1 342 ? 40.625 -41.375 -18.703 1 89.12 342 GLU B CA 1
ATOM 9395 C C . GLU B 1 342 ? 39.156 -41.531 -18.984 1 89.12 342 GLU B C 1
ATOM 9397 O O . GLU B 1 342 ? 38.344 -41.531 -18.047 1 89.12 342 GLU B O 1
ATOM 9402 N N . ASP B 1 343 ? 38.906 -41.75 -20.297 1 93.44 343 ASP B N 1
ATOM 9403 C CA . ASP B 1 343 ? 37.562 -42.094 -20.703 1 93.44 343 ASP B CA 1
ATOM 9404 C C . ASP B 1 343 ? 37.281 -43.562 -20.484 1 93.44 343 ASP B C 1
ATOM 9406 O O . ASP B 1 343 ? 38.188 -44.406 -20.562 1 93.44 343 ASP B O 1
ATOM 9410 N N . LEU B 1 344 ? 36.062 -43.844 -20.219 1 94.88 344 LEU B N 1
ATOM 9411 C CA . LEU B 1 344 ? 35.625 -45.188 -19.906 1 94.88 344 LEU B CA 1
ATOM 9412 C C . LEU B 1 344 ? 34.719 -45.75 -20.984 1 94.88 344 LEU B C 1
ATOM 9414 O O . LEU B 1 344 ? 34.125 -45 -21.766 1 94.88 344 LEU B O 1
ATOM 9418 N N . ASP B 1 345 ? 34.656 -47.094 -21.141 1 96.25 345 ASP B N 1
ATOM 9419 C CA . ASP B 1 345 ? 33.781 -47.75 -22.109 1 96.25 345 ASP B CA 1
ATOM 9420 C C . ASP B 1 345 ? 33.062 -48.938 -21.484 1 96.25 345 ASP B C 1
ATOM 9422 O O . ASP B 1 345 ? 32.781 -49.938 -22.188 1 96.25 345 ASP B O 1
ATOM 9426 N N . ASP B 1 346 ? 32.938 -48.938 -20.188 1 95.88 346 ASP B N 1
ATOM 9427 C CA . ASP B 1 346 ? 32.219 -50.031 -19.531 1 95.88 346 ASP B CA 1
ATOM 9428 C C . ASP B 1 346 ? 30.703 -49.781 -19.531 1 95.88 346 ASP B C 1
ATOM 9430 O O . ASP B 1 346 ? 30.266 -48.625 -19.547 1 95.88 346 ASP B O 1
ATOM 9434 N N . LEU B 1 347 ? 29.922 -50.875 -19.625 1 97.31 347 LEU B N 1
ATOM 9435 C CA . LEU B 1 347 ? 28.469 -50.844 -19.562 1 97.31 347 LEU B CA 1
ATOM 9436 C C . LEU B 1 347 ? 27.969 -51.594 -18.328 1 97.31 347 LEU B C 1
ATOM 9438 O O . LEU B 1 347 ? 28.344 -52.719 -18.078 1 97.31 347 LEU B O 1
ATOM 9442 N N . TRP B 1 348 ? 27.172 -50.875 -17.547 1 97.12 348 TRP B N 1
ATOM 9443 C CA . TRP B 1 348 ? 26.625 -51.406 -16.297 1 97.12 348 TRP B CA 1
ATOM 9444 C C . TRP B 1 348 ? 25.094 -51.406 -16.328 1 97.12 348 TRP B C 1
ATOM 9446 O O . TRP B 1 348 ? 24.5 -50.625 -17.078 1 97.12 348 TRP B O 1
ATOM 9456 N N . SER B 1 349 ? 24.484 -52.281 -15.633 1 96.81 349 SER B N 1
ATOM 9457 C CA . SER B 1 349 ? 23.062 -52.219 -15.352 1 96.81 349 SER B CA 1
ATOM 9458 C C . SER B 1 349 ? 22.781 -52.219 -13.852 1 96.81 349 SER B C 1
ATOM 9460 O O . SER B 1 349 ? 23.594 -52.688 -13.07 1 96.81 349 SER B O 1
ATOM 9462 N N . TYR B 1 350 ? 21.766 -51.562 -13.453 1 97.19 350 TYR B N 1
ATOM 9463 C CA . TYR B 1 350 ? 21.312 -51.5 -12.062 1 97.19 350 TYR B CA 1
ATOM 9464 C C . TYR B 1 350 ? 19.859 -51.906 -11.938 1 97.19 350 TYR B C 1
ATOM 9466 O O . TYR B 1 350 ? 18.984 -51.312 -12.578 1 97.19 350 TYR B O 1
ATOM 9474 N N . SER B 1 351 ? 19.594 -52.906 -11.148 1 94.88 351 SER B N 1
ATOM 9475 C CA . SER B 1 351 ? 18.219 -53.281 -10.828 1 94.88 351 SER B CA 1
ATOM 9476 C C . SER B 1 351 ? 17.656 -52.438 -9.688 1 94.88 351 SER B C 1
ATOM 9478 O O . SER B 1 351 ? 18.109 -52.562 -8.547 1 94.88 351 SER B O 1
ATOM 9480 N N . THR B 1 352 ? 16.703 -51.688 -9.969 1 93.62 352 THR B N 1
ATOM 9481 C CA . THR B 1 352 ? 16.156 -50.812 -8.953 1 93.62 352 THR B CA 1
ATOM 9482 C C . THR B 1 352 ? 15.398 -51.594 -7.891 1 93.62 352 THR B C 1
ATOM 9484 O O . THR B 1 352 ? 15.281 -51.156 -6.746 1 93.62 352 THR B O 1
ATOM 9487 N N . LYS B 1 353 ? 14.836 -52.75 -8.289 1 88.75 353 LYS B N 1
ATOM 9488 C CA . LYS B 1 353 ? 14.148 -53.594 -7.332 1 88.75 353 LYS B CA 1
ATOM 9489 C C . LYS B 1 353 ? 15.156 -54.375 -6.484 1 88.75 353 LYS B C 1
ATOM 9491 O O . LYS B 1 353 ? 15.047 -54.406 -5.254 1 88.75 353 LYS B O 1
ATOM 9496 N N . GLY B 1 354 ? 16.125 -54.906 -7.125 1 91.69 354 GLY B N 1
ATOM 9497 C CA . GLY B 1 354 ? 17.141 -55.688 -6.422 1 91.69 354 GLY B CA 1
ATOM 9498 C C . GLY B 1 354 ? 18.234 -54.812 -5.82 1 91.69 354 GLY B C 1
ATOM 9499 O O . GLY B 1 354 ? 19 -55.281 -4.973 1 91.69 354 GLY B O 1
ATOM 9500 N N . GLU B 1 355 ? 18.344 -53.656 -6.238 1 92.44 355 GLU B N 1
ATOM 9501 C CA . GLU B 1 355 ? 19.328 -52.656 -5.801 1 92.44 355 GLU B CA 1
ATOM 9502 C C . GLU B 1 355 ? 20.75 -53.219 -5.926 1 92.44 355 GLU B C 1
ATOM 9504 O O . GLU B 1 355 ? 21.516 -53.188 -4.961 1 92.44 355 GLU B O 1
ATOM 9509 N N . ARG B 1 356 ? 21 -53.625 -7.043 1 92.75 356 ARG B N 1
ATOM 9510 C CA . ARG B 1 356 ? 22.312 -54.219 -7.309 1 92.75 356 ARG B CA 1
ATOM 9511 C C . ARG B 1 356 ? 22.828 -53.844 -8.688 1 92.75 356 ARG B C 1
ATOM 9513 O O . ARG B 1 356 ? 22.047 -53.781 -9.656 1 92.75 356 ARG B O 1
ATOM 9520 N N . TRP B 1 357 ? 24.094 -53.562 -8.75 1 95.12 357 TRP B N 1
ATOM 9521 C CA . TRP B 1 357 ? 24.781 -53.312 -10.016 1 95.12 357 TRP B CA 1
ATOM 9522 C C . TRP B 1 357 ? 25.234 -54.594 -10.68 1 95.12 357 TRP B C 1
ATOM 9524 O O . TRP B 1 357 ? 25.609 -55.562 -9.992 1 95.12 357 TRP B O 1
ATOM 9534 N N . THR B 1 358 ? 25.188 -54.656 -11.953 1 94.44 358 THR B N 1
ATOM 9535 C CA . THR B 1 358 ? 25.719 -55.75 -12.742 1 94.44 358 THR B CA 1
ATOM 9536 C C . THR B 1 358 ? 26.562 -55.219 -13.906 1 94.44 358 THR B C 1
ATOM 9538 O O . THR B 1 358 ? 26.141 -54.312 -14.625 1 94.44 358 THR B O 1
ATOM 9541 N N . LEU B 1 359 ? 27.766 -55.75 -14.039 1 94.69 359 LEU B N 1
ATOM 9542 C CA . LEU B 1 359 ? 28.625 -55.375 -15.156 1 94.69 359 LEU B CA 1
ATOM 9543 C C . LEU B 1 359 ? 28.219 -56.125 -16.422 1 94.69 359 LEU B C 1
ATOM 9545 O O . LEU B 1 359 ? 28.312 -57.344 -16.469 1 94.69 359 LEU B O 1
ATOM 9549 N N . LEU B 1 360 ? 27.781 -55.469 -17.422 1 94.75 360 LEU B N 1
ATOM 9550 C CA . LEU B 1 360 ? 27.344 -56.094 -18.672 1 94.75 360 LEU B CA 1
ATOM 9551 C C . LEU B 1 360 ? 28.5 -56.219 -19.656 1 94.75 360 LEU B C 1
ATOM 9553 O O . LEU B 1 360 ? 28.562 -57.156 -20.438 1 94.75 360 LEU B O 1
ATOM 9557 N N . CYS B 1 361 ? 29.266 -55.125 -19.734 1 94.25 361 CYS B N 1
ATOM 9558 C CA . CYS B 1 361 ? 30.422 -55.094 -20.641 1 94.25 361 CYS B CA 1
ATOM 9559 C C . CYS B 1 361 ? 31.562 -54.281 -20.016 1 94.25 361 CYS B C 1
ATOM 9561 O O . CYS B 1 361 ? 31.406 -53.094 -19.766 1 94.25 361 CYS B O 1
ATOM 9563 N N . ARG B 1 362 ? 32.688 -54.875 -19.797 1 91.94 362 ARG B N 1
ATOM 9564 C CA . ARG B 1 362 ? 33.812 -54.219 -19.141 1 91.94 362 ARG B CA 1
ATOM 9565 C C . ARG B 1 362 ? 34.531 -53.25 -20.094 1 91.94 362 ARG B C 1
ATOM 9567 O O . ARG B 1 362 ? 34.906 -52.156 -19.719 1 91.94 362 ARG B O 1
ATOM 9574 N N . HIS B 1 363 ? 34.719 -53.75 -21.281 1 94.25 363 HIS B N 1
ATOM 9575 C CA . HIS B 1 363 ? 35.344 -52.938 -22.312 1 94.25 363 HIS B CA 1
ATOM 9576 C C . HIS B 1 363 ? 34.656 -53.125 -23.656 1 94.25 363 HIS B C 1
ATOM 9578 O O . HIS B 1 363 ? 34.938 -54.094 -24.391 1 94.25 363 HIS B O 1
ATOM 9584 N N . SER B 1 364 ? 33.844 -52.219 -24 1 95.62 364 SER B N 1
ATOM 9585 C CA . SER B 1 364 ? 33.031 -52.344 -25.219 1 95.62 364 SER B CA 1
ATOM 9586 C C . SER B 1 364 ? 33.938 -52.312 -26.469 1 95.62 364 SER B C 1
ATOM 9588 O O . SER B 1 364 ? 33.656 -52.969 -27.453 1 95.62 364 SER B O 1
ATOM 9590 N N . SER B 1 365 ? 35 -51.562 -26.391 1 92.38 365 SER B N 1
ATOM 9591 C CA . SER B 1 365 ? 35.875 -51.406 -27.547 1 92.38 365 SER B CA 1
ATOM 9592 C C . SER B 1 365 ? 36.469 -52.75 -27.969 1 92.38 365 SER B C 1
ATOM 9594 O O . SER B 1 365 ? 36.844 -52.938 -29.125 1 92.38 365 SER B O 1
ATOM 9596 N N . LEU B 1 366 ? 36.531 -53.656 -27.016 1 92.69 366 LEU B N 1
ATOM 9597 C CA . LEU B 1 366 ? 37.188 -54.938 -27.266 1 92.69 366 LEU B CA 1
ATOM 9598 C C . LEU B 1 366 ? 36.188 -55.938 -27.844 1 92.69 366 LEU B C 1
ATOM 9600 O O . LEU B 1 366 ? 36.562 -57 -28.344 1 92.69 366 LEU B O 1
ATOM 9604 N N . VAL B 1 367 ? 34.938 -55.594 -27.891 1 94.06 367 VAL B N 1
ATOM 9605 C CA . VAL B 1 367 ? 33.938 -56.562 -28.344 1 94.06 367 VAL B CA 1
ATOM 9606 C C . VAL B 1 367 ? 33.062 -55.906 -29.422 1 94.06 367 VAL B C 1
ATOM 9608 O O . VAL B 1 367 ? 31.859 -56.156 -29.484 1 94.06 367 VAL B O 1
ATOM 9611 N N . GLY B 1 368 ? 33.625 -55.031 -30.141 1 92.12 368 GLY B N 1
ATOM 9612 C CA . GLY B 1 368 ? 32.938 -54.469 -31.281 1 92.12 368 GLY B CA 1
ATOM 9613 C C . GLY B 1 368 ? 32.031 -53.312 -30.922 1 92.12 368 GLY B C 1
ATOM 9614 O O . GLY B 1 368 ? 31.188 -52.906 -31.719 1 92.12 368 GLY B O 1
ATOM 9615 N N . GLY B 1 369 ? 32.094 -52.844 -29.719 1 95.94 369 GLY B N 1
ATOM 9616 C CA . GLY B 1 369 ? 31.297 -51.688 -29.266 1 95.94 369 GLY B CA 1
ATOM 9617 C C . GLY B 1 369 ? 32.031 -50.375 -29.375 1 95.94 369 GLY B C 1
ATOM 9618 O O . GLY B 1 369 ? 33.062 -50.281 -30.047 1 95.94 369 GLY B O 1
ATOM 9619 N N . PRO B 1 370 ? 31.469 -49.344 -28.812 1 96 370 PRO B N 1
ATOM 9620 C CA . PRO B 1 370 ? 32.094 -48 -28.906 1 96 370 PRO B CA 1
ATOM 9621 C C . PRO B 1 370 ? 33.406 -47.906 -28.141 1 96 370 PRO B C 1
ATOM 9623 O O . PRO B 1 370 ? 33.594 -48.594 -27.141 1 96 370 PRO B O 1
ATOM 9626 N N . THR B 1 371 ? 34.344 -47 -28.562 1 94.5 371 THR B N 1
ATOM 9627 C CA . THR B 1 371 ? 35.562 -46.688 -27.844 1 94.5 371 THR B CA 1
ATOM 9628 C C . THR B 1 371 ? 35.281 -45.906 -26.578 1 94.5 371 THR B C 1
ATOM 9630 O O . THR B 1 371 ? 34.156 -45.375 -26.422 1 94.5 371 THR B O 1
ATOM 9633 N N . PRO B 1 372 ? 36.25 -45.938 -25.609 1 94.25 372 PRO B N 1
ATOM 9634 C CA . PRO B 1 372 ? 36.031 -45.094 -24.438 1 94.25 372 PRO B CA 1
ATOM 9635 C C . PRO B 1 372 ? 35.625 -43.656 -24.812 1 94.25 372 PRO B C 1
ATOM 9637 O O . PRO B 1 372 ? 36.188 -43.062 -25.734 1 94.25 372 PRO B O 1
ATOM 9640 N N . ARG B 1 373 ? 34.625 -43.156 -24.078 1 94.75 373 ARG B N 1
ATOM 9641 C CA . ARG B 1 373 ? 34.094 -41.875 -24.5 1 94.75 373 ARG B CA 1
ATOM 9642 C C . ARG B 1 373 ? 33.375 -41.188 -23.344 1 94.75 373 ARG B C 1
ATOM 9644 O O . ARG B 1 373 ? 32.969 -41.812 -22.391 1 94.75 373 ARG B O 1
ATOM 9651 N N . SER B 1 374 ? 33.375 -39.938 -23.484 1 93.75 374 SER B N 1
ATOM 9652 C CA . SER B 1 374 ? 32.625 -39.062 -22.609 1 93.75 374 SER B CA 1
ATOM 9653 C C . SER B 1 374 ? 31.844 -38 -23.406 1 93.75 374 SER B C 1
ATOM 9655 O O . SER B 1 374 ? 32.062 -37.844 -24.609 1 93.75 374 SER B O 1
ATOM 9657 N N . CYS B 1 375 ? 30.812 -37.375 -22.812 1 94.31 375 CYS B N 1
ATOM 9658 C CA . CYS B 1 375 ? 30 -36.344 -23.406 1 94.31 375 CYS B CA 1
ATOM 9659 C C . CYS B 1 375 ? 29.203 -36.875 -24.594 1 94.31 375 CYS B C 1
ATOM 9661 O O . CYS B 1 375 ? 28.875 -36.125 -25.531 1 94.31 375 CYS B O 1
ATOM 9663 N N . HIS B 1 376 ? 29.062 -38.219 -24.641 1 95.94 376 HIS B N 1
ATOM 9664 C CA . HIS B 1 376 ? 28.141 -38.875 -25.562 1 95.94 376 HIS B CA 1
ATOM 9665 C C . HIS B 1 376 ? 26.719 -38.875 -25.016 1 95.94 376 HIS B C 1
ATOM 9667 O O . HIS B 1 376 ? 26.484 -38.438 -23.891 1 95.94 376 HIS B O 1
ATOM 9673 N N . LYS B 1 377 ? 25.781 -39.344 -25.859 1 97.5 377 LYS B N 1
ATOM 9674 C CA . LYS B 1 377 ? 24.406 -39.531 -25.375 1 97.5 377 LYS B CA 1
ATOM 9675 C C . LYS B 1 377 ? 23.906 -40.938 -25.688 1 97.5 377 LYS B C 1
ATOM 9677 O O . LYS B 1 377 ? 24.453 -41.625 -26.547 1 97.5 377 LYS B O 1
ATOM 9682 N N . MET B 1 378 ? 22.938 -41.312 -24.938 1 98 378 MET B N 1
ATOM 9683 C CA . MET B 1 378 ? 22.391 -42.688 -25.047 1 98 378 MET B CA 1
ATOM 9684 C C . MET B 1 378 ? 20.891 -42.688 -24.844 1 98 378 MET B C 1
ATOM 9686 O O . MET B 1 378 ? 20.359 -41.906 -24.031 1 98 378 MET B O 1
ATOM 9690 N N . VAL B 1 379 ? 20.188 -43.5 -25.672 1 98.12 379 VAL B N 1
ATOM 9691 C CA . VAL B 1 379 ? 18.75 -43.656 -25.5 1 98.12 379 VAL B CA 1
ATOM 9692 C C . VAL B 1 379 ? 18.391 -45.125 -25.453 1 98.12 379 VAL B C 1
ATOM 9694 O O . VAL B 1 379 ? 19.156 -45.969 -25.953 1 98.12 379 VAL B O 1
ATOM 9697 N N . PHE B 1 380 ? 17.328 -45.438 -24.812 1 97.62 380 PHE B N 1
ATOM 9698 C CA . PHE B 1 380 ? 16.859 -46.812 -24.703 1 97.62 380 PHE B CA 1
ATOM 9699 C C . PHE B 1 380 ? 15.555 -47 -25.484 1 97.62 380 PHE B C 1
ATOM 9701 O O . PHE B 1 380 ? 14.586 -46.281 -25.266 1 97.62 380 PHE B O 1
ATOM 9708 N N . ASP B 1 381 ? 15.562 -47.938 -26.375 1 96.38 381 ASP B N 1
ATOM 9709 C CA . ASP B 1 381 ? 14.367 -48.375 -27.109 1 96.38 381 ASP B CA 1
ATOM 9710 C C . ASP B 1 381 ? 13.617 -49.438 -26.344 1 96.38 381 ASP B C 1
ATOM 9712 O O . ASP B 1 381 ? 14.031 -50.625 -26.344 1 96.38 381 ASP B O 1
ATOM 9716 N N . PRO B 1 382 ? 12.5 -49.125 -25.828 1 93.44 382 PRO B N 1
ATOM 9717 C CA . PRO B 1 382 ? 11.789 -50.125 -25.031 1 93.44 382 PRO B CA 1
ATOM 9718 C C . PRO B 1 382 ? 11.094 -51.188 -25.875 1 93.44 382 PRO B C 1
ATOM 9720 O O . PRO B 1 382 ? 10.719 -52.25 -25.375 1 93.44 382 PRO B O 1
ATOM 9723 N N . VAL B 1 383 ? 10.914 -50.906 -27.172 1 92.44 383 VAL B N 1
ATOM 9724 C CA . VAL B 1 383 ? 10.203 -51.844 -28.047 1 92.44 383 VAL B CA 1
ATOM 9725 C C . VAL B 1 383 ? 11.109 -53.031 -28.391 1 92.44 383 VAL B C 1
ATOM 9727 O O . VAL B 1 383 ? 10.727 -54.188 -28.188 1 92.44 383 VAL B O 1
ATOM 9730 N N . HIS B 1 384 ? 12.305 -52.75 -28.75 1 94.44 384 HIS B N 1
ATOM 9731 C CA . HIS B 1 384 ? 13.219 -53.812 -29.156 1 94.44 384 HIS B CA 1
ATOM 9732 C C . HIS B 1 384 ? 14.25 -54.094 -28.078 1 94.44 384 HIS B C 1
ATOM 9734 O O . HIS B 1 384 ? 15.055 -55.031 -28.203 1 94.44 384 HIS B O 1
ATOM 9740 N N . ARG B 1 385 ? 14.25 -53.281 -27.031 1 95.12 385 ARG B N 1
ATOM 9741 C CA . ARG B 1 385 ? 15.156 -53.406 -25.891 1 95.12 385 ARG B CA 1
ATOM 9742 C C . ARG B 1 385 ? 16.609 -53.25 -26.328 1 95.12 385 ARG B C 1
ATOM 9744 O O . ARG B 1 385 ? 17.438 -54.125 -26.094 1 95.12 385 ARG B O 1
ATOM 9751 N N . ARG B 1 386 ? 16.812 -52.094 -26.938 1 97.75 386 ARG B N 1
ATOM 9752 C CA . ARG B 1 386 ? 18.125 -51.781 -27.484 1 97.75 386 ARG B CA 1
ATOM 9753 C C . ARG B 1 386 ? 18.594 -50.406 -26.984 1 97.75 386 ARG B C 1
ATOM 9755 O O . ARG B 1 386 ? 17.797 -49.5 -26.797 1 97.75 386 ARG B O 1
ATOM 9762 N N . LEU B 1 387 ? 19.906 -50.344 -26.719 1 98.19 387 LEU B N 1
ATOM 9763 C CA . LEU B 1 387 ? 20.562 -49.062 -26.375 1 98.19 387 LEU B CA 1
ATOM 9764 C C . LEU B 1 387 ? 21.281 -48.469 -27.594 1 98.19 387 LEU B C 1
ATOM 9766 O O . LEU B 1 387 ? 22.031 -49.188 -28.266 1 98.19 387 LEU B O 1
ATOM 9770 N N . TYR B 1 388 ? 20.984 -47.219 -27.906 1 98.5 388 TYR B N 1
ATOM 9771 C CA . TYR B 1 388 ? 21.688 -46.531 -28.984 1 98.5 388 TYR B CA 1
ATOM 9772 C C . TYR B 1 388 ? 22.609 -45.469 -28.406 1 98.5 388 TYR B C 1
ATOM 9774 O O . TYR B 1 388 ? 22.234 -44.719 -27.484 1 98.5 388 TYR B O 1
ATOM 9782 N N . THR B 1 389 ? 23.828 -45.375 -28.797 1 98.19 389 THR B N 1
ATOM 9783 C CA . THR B 1 389 ? 24.812 -44.438 -28.312 1 98.19 389 THR B CA 1
ATOM 9784 C C . THR B 1 389 ? 25.406 -43.625 -29.484 1 98.19 389 THR B C 1
ATOM 9786 O O . THR B 1 389 ? 25.781 -44.219 -30.516 1 98.19 389 THR B O 1
ATOM 9789 N N . LEU B 1 390 ? 25.5 -42.312 -29.297 1 97.88 390 LEU B N 1
ATOM 9790 C CA . LEU B 1 390 ? 26.031 -41.438 -30.344 1 97.88 390 LEU B CA 1
ATOM 9791 C C . LEU B 1 390 ? 26.859 -40.312 -29.719 1 97.88 390 LEU B C 1
ATOM 9793 O O . LEU B 1 390 ? 26.516 -39.781 -28.672 1 97.88 390 LEU B O 1
ATOM 9797 N N . GLY B 1 391 ? 27.984 -40 -30.375 1 95.88 391 GLY B N 1
ATOM 9798 C CA . GLY B 1 391 ? 28.781 -38.844 -30.016 1 95.88 391 GLY B CA 1
ATOM 9799 C C . GLY B 1 391 ? 29.922 -39.156 -29.062 1 95.88 391 GLY B C 1
ATOM 9800 O O . GLY B 1 391 ? 29.906 -40.219 -28.406 1 95.88 391 GLY B O 1
ATOM 9801 N N . ARG B 1 392 ? 30.922 -38.281 -28.906 1 94.19 392 ARG B N 1
ATOM 9802 C CA . ARG B 1 392 ? 32.031 -38.344 -27.984 1 94.19 392 ARG B CA 1
ATOM 9803 C C . ARG B 1 392 ? 32.906 -37.094 -28.062 1 94.19 392 ARG B C 1
ATOM 9805 O O . ARG B 1 392 ? 32.938 -36.438 -29.094 1 94.19 392 ARG B O 1
ATOM 9812 N N . TYR B 1 393 ? 33.562 -36.906 -27.047 1 92.25 393 TYR B N 1
ATOM 9813 C CA . TYR B 1 393 ? 34.531 -35.812 -26.984 1 92.25 393 TYR B CA 1
ATOM 9814 C C . TYR B 1 393 ? 35.938 -36.344 -27.266 1 92.25 393 TYR B C 1
ATOM 9816 O O . TYR B 1 393 ? 36.312 -37.438 -26.828 1 92.25 393 TYR B O 1
ATOM 9824 N N . LEU B 1 394 ? 36.719 -35.562 -28.094 1 88.5 394 LEU B N 1
ATOM 9825 C CA . LEU B 1 394 ? 38.094 -35.875 -28.375 1 88.5 394 LEU B CA 1
ATOM 9826 C C . LEU B 1 394 ? 39.031 -34.719 -28.016 1 88.5 394 LEU B C 1
ATOM 9828 O O . LEU B 1 394 ? 38.781 -33.562 -28.406 1 88.5 394 LEU B O 1
ATOM 9832 N N . ASP B 1 395 ? 40.062 -35.094 -27.297 1 80.81 395 ASP B N 1
ATOM 9833 C CA . ASP B 1 395 ? 41.094 -34.094 -27.031 1 80.81 395 ASP B CA 1
ATOM 9834 C C . ASP B 1 395 ? 41.812 -33.719 -28.328 1 80.81 395 ASP B C 1
ATOM 9836 O O . ASP B 1 395 ? 41.781 -34.469 -29.297 1 80.81 395 ASP B O 1
ATOM 9840 N N . ASN B 1 396 ? 42.5 -32.656 -28.281 1 78.38 396 ASN B N 1
ATOM 9841 C CA . ASN B 1 396 ? 43.156 -32.125 -29.453 1 78.38 396 ASN B CA 1
ATOM 9842 C C . ASN B 1 396 ? 44.125 -33.156 -30.062 1 78.38 396 ASN B C 1
ATOM 9844 O O . ASN B 1 396 ? 44.188 -33.312 -31.281 1 78.38 396 ASN B O 1
ATOM 9848 N N . ALA B 1 397 ? 44.812 -33.844 -29.109 1 77.75 397 ALA B N 1
ATOM 9849 C CA . ALA B 1 397 ? 45.812 -34.812 -29.562 1 77.75 397 ALA B CA 1
ATOM 9850 C C . ALA B 1 397 ? 45.156 -35.969 -30.281 1 77.75 397 ALA B C 1
ATOM 9852 O O . ALA B 1 397 ? 45.781 -36.625 -31.125 1 77.75 397 ALA B O 1
ATOM 9853 N N . GLN B 1 398 ? 43.875 -36.156 -30.047 1 81.94 398 GLN B N 1
ATOM 9854 C CA . GLN B 1 398 ? 43.188 -37.344 -30.594 1 81.94 398 GLN B CA 1
ATOM 9855 C C . GLN B 1 398 ? 42.406 -36.969 -31.859 1 81.94 398 GLN B C 1
ATOM 9857 O O . GLN B 1 398 ? 41.844 -37.844 -32.5 1 81.94 398 GLN B O 1
ATOM 9862 N N . ARG B 1 399 ? 42.438 -35.781 -32.312 1 85.25 399 ARG B N 1
ATOM 9863 C CA . ARG B 1 399 ? 41.656 -35.344 -33.438 1 85.25 399 ARG B CA 1
ATOM 9864 C C . ARG B 1 399 ? 42.375 -35.594 -34.75 1 85.25 399 ARG B C 1
ATOM 9866 O O . ARG B 1 399 ? 42.719 -34.656 -35.469 1 85.25 399 ARG B O 1
ATOM 9873 N N . VAL B 1 400 ? 42.531 -36.812 -35.062 1 82.62 400 VAL B N 1
ATOM 9874 C CA . VAL B 1 400 ? 43.094 -37.281 -36.312 1 82.62 400 VAL B CA 1
ATOM 9875 C C . VAL B 1 400 ? 41.969 -37.75 -37.219 1 82.62 400 VAL B C 1
ATOM 9877 O O . VAL B 1 400 ? 40.938 -38.219 -36.75 1 82.62 400 VAL B O 1
ATOM 9880 N N . PRO B 1 401 ? 42.125 -37.594 -38.562 1 81.81 401 PRO B N 1
ATOM 9881 C CA . PRO B 1 401 ? 41.062 -37.906 -39.5 1 81.81 401 PRO B CA 1
ATOM 9882 C C . PRO B 1 401 ? 40.469 -39.281 -39.25 1 81.81 401 PRO B C 1
ATOM 9884 O O . PRO B 1 401 ? 39.25 -39.469 -39.375 1 81.81 401 PRO B O 1
ATOM 9887 N N . SER B 1 402 ? 41.219 -40.281 -38.844 1 81.44 402 SER B N 1
ATOM 9888 C CA . SER B 1 402 ? 40.75 -41.625 -38.656 1 81.44 402 SER B CA 1
ATOM 9889 C C . SER B 1 402 ? 39.812 -41.719 -37.438 1 81.44 402 SER B C 1
ATOM 9891 O O . SER B 1 402 ? 38.969 -42.594 -37.375 1 81.44 402 SER B O 1
ATOM 9893 N N . ASN B 1 403 ? 39.969 -40.75 -36.531 1 86.94 403 ASN B N 1
ATOM 9894 C CA . ASN B 1 403 ? 39.219 -40.781 -35.281 1 86.94 403 ASN B CA 1
ATOM 9895 C C . ASN B 1 403 ? 38 -39.844 -35.375 1 86.94 403 ASN B C 1
ATOM 9897 O O . ASN B 1 403 ? 37.219 -39.781 -34.406 1 86.94 403 ASN B O 1
ATOM 9901 N N . MET B 1 404 ? 37.75 -39.219 -36.469 1 90 404 MET B N 1
ATOM 9902 C CA . MET B 1 404 ? 36.812 -38.125 -36.5 1 90 404 MET B CA 1
ATOM 9903 C C . MET B 1 404 ? 35.469 -38.594 -37.062 1 90 404 MET B C 1
ATOM 9905 O O . MET B 1 404 ? 34.531 -37.812 -37.156 1 90 404 MET B O 1
ATOM 9909 N N . ASN B 1 405 ? 35.344 -39.875 -37.375 1 92.06 405 ASN B N 1
ATOM 9910 C CA . ASN B 1 405 ? 34.031 -40.375 -37.844 1 92.06 405 ASN B CA 1
ATOM 9911 C C . ASN B 1 405 ? 33 -40.406 -36.719 1 92.06 405 ASN B C 1
ATOM 9913 O O . ASN B 1 405 ? 33.344 -40.75 -35.594 1 92.06 405 ASN B O 1
ATOM 9917 N N . SER B 1 406 ? 31.828 -40 -37.062 1 95 406 SER B N 1
ATOM 9918 C CA . SER B 1 406 ? 30.734 -40.094 -36.125 1 95 406 SER B CA 1
ATOM 9919 C C . SER B 1 406 ? 30.062 -41.469 -36.188 1 95 406 SER B C 1
ATOM 9921 O O . SER B 1 406 ? 29.375 -41.781 -37.188 1 95 406 SER B O 1
ATOM 9923 N N . ASP B 1 407 ? 30.234 -42.281 -35.219 1 96.19 407 ASP B N 1
ATOM 9924 C CA . ASP B 1 407 ? 29.719 -43.656 -35.219 1 96.19 407 ASP B CA 1
ATOM 9925 C C . ASP B 1 407 ? 28.438 -43.75 -34.406 1 96.19 407 ASP B C 1
ATOM 9927 O O . ASP B 1 407 ? 28.25 -43 -33.438 1 96.19 407 ASP B O 1
ATOM 9931 N N . LEU B 1 408 ? 27.562 -44.531 -34.844 1 97.88 408 LEU B N 1
ATOM 9932 C CA . LEU B 1 408 ? 26.359 -44.906 -34.094 1 97.88 408 LEU B CA 1
ATOM 9933 C C . LEU B 1 408 ? 26.391 -46.406 -33.719 1 97.88 408 LEU B C 1
ATOM 9935 O O . LEU B 1 408 ? 26.469 -47.25 -34.594 1 97.88 408 LEU B O 1
ATOM 9939 N N . TYR B 1 409 ? 26.344 -46.656 -32.438 1 98.19 409 TYR B N 1
ATOM 9940 C CA . TYR B 1 409 ? 26.375 -48.031 -31.938 1 98.19 409 TYR B CA 1
ATOM 9941 C C . TYR B 1 409 ? 25.047 -48.438 -31.312 1 98.19 409 TYR B C 1
ATOM 9943 O O . TYR B 1 409 ? 24.281 -47.562 -30.875 1 98.19 409 TYR B O 1
ATOM 9951 N N . MET B 1 410 ? 24.797 -49.656 -31.359 1 97.81 410 MET B N 1
ATOM 9952 C CA . MET B 1 410 ? 23.594 -50.219 -30.734 1 97.81 410 MET B CA 1
ATOM 9953 C C . MET B 1 410 ? 23.953 -51.438 -29.891 1 97.81 410 MET B C 1
ATOM 9955 O O . MET B 1 410 ? 24.766 -52.281 -30.281 1 97.81 410 MET B O 1
ATOM 9959 N N . TYR B 1 411 ? 23.469 -51.531 -28.672 1 98.19 411 TYR B N 1
ATOM 9960 C CA . TYR B 1 411 ? 23.609 -52.688 -27.797 1 98.19 411 TYR B CA 1
ATOM 9961 C C . TYR B 1 411 ? 22.281 -53.406 -27.625 1 98.19 411 TYR B C 1
ATOM 9963 O O . TYR B 1 411 ? 21.297 -52.812 -27.172 1 98.19 411 TYR B O 1
ATOM 9971 N N . ASP B 1 412 ? 22.234 -54.656 -27.984 1 96.69 412 ASP B N 1
ATOM 9972 C CA . ASP B 1 412 ? 21.047 -55.469 -27.797 1 96.69 412 ASP B CA 1
ATOM 9973 C C . ASP B 1 412 ? 21.031 -56.094 -26.422 1 96.69 412 ASP B C 1
ATOM 9975 O O . ASP B 1 412 ? 21.844 -56.969 -26.125 1 96.69 412 ASP B O 1
ATOM 9979 N N . VAL B 1 413 ? 20.125 -55.75 -25.656 1 95.31 413 VAL B N 1
ATOM 9980 C CA . VAL B 1 413 ? 20.094 -56.156 -24.25 1 95.31 413 VAL B CA 1
ATOM 9981 C C . VAL B 1 413 ? 19.812 -57.656 -24.156 1 95.31 413 VAL B C 1
ATOM 9983 O O . VAL B 1 413 ? 20.312 -58.344 -23.266 1 95.31 413 VAL B O 1
ATOM 9986 N N . TRP B 1 414 ? 19.062 -58.219 -25.109 1 92.88 414 TRP B N 1
ATOM 9987 C CA . TRP B 1 414 ? 18.734 -59.625 -25.094 1 92.88 414 TRP B CA 1
ATOM 9988 C C . TRP B 1 414 ? 19.953 -60.5 -25.422 1 92.88 414 TRP B C 1
ATOM 9990 O O . TRP B 1 414 ? 20.25 -61.469 -24.734 1 92.88 414 TRP B O 1
ATOM 10000 N N . THR B 1 415 ? 20.672 -60.094 -26.391 1 94.19 415 THR B N 1
ATOM 10001 C CA . THR B 1 415 ? 21.812 -60.875 -26.844 1 94.19 415 THR B CA 1
ATOM 10002 C C . THR B 1 415 ? 23.078 -60.469 -26.094 1 94.19 415 THR B C 1
ATOM 10004 O O . THR B 1 415 ? 24.047 -61.219 -26.031 1 94.19 415 THR B O 1
ATOM 10007 N N . GLY B 1 416 ? 23.078 -59.312 -25.531 1 94.31 416 GLY B N 1
ATOM 10008 C CA . GLY B 1 416 ? 24.234 -58.812 -24.828 1 94.31 416 GLY B CA 1
ATOM 10009 C C . GLY B 1 416 ? 25.391 -58.469 -25.75 1 94.31 416 GLY B C 1
ATOM 10010 O O . GLY B 1 416 ? 26.562 -58.656 -25.391 1 94.31 416 GLY B O 1
ATOM 10011 N N . GLU B 1 417 ? 25.031 -58 -26.953 1 95.31 417 GLU B N 1
ATOM 10012 C CA . GLU B 1 417 ? 26.078 -57.75 -27.953 1 95.31 417 GLU B CA 1
ATOM 10013 C C . GLU B 1 417 ? 25.969 -56.312 -28.5 1 95.31 417 GLU B C 1
ATOM 10015 O O . GLU B 1 417 ? 24.875 -55.75 -28.594 1 95.31 417 GLU B O 1
ATOM 10020 N N . TRP B 1 418 ? 27.141 -55.781 -28.812 1 97.06 418 TRP B N 1
ATOM 10021 C CA . TRP B 1 418 ? 27.234 -54.469 -29.469 1 97.06 418 TRP B CA 1
ATOM 10022 C C . TRP B 1 418 ? 27.219 -54.594 -30.984 1 97.06 418 TRP B C 1
ATOM 10024 O O . TRP B 1 418 ? 27.75 -55.562 -31.531 1 97.06 418 TRP B O 1
ATOM 10034 N N . TYR B 1 419 ? 26.578 -53.656 -31.672 1 96.44 419 TYR B N 1
ATOM 10035 C CA . TYR B 1 419 ? 26.562 -53.594 -33.125 1 96.44 419 TYR B CA 1
ATOM 10036 C C . TYR B 1 419 ? 26.875 -52.156 -33.594 1 96.44 419 TYR B C 1
ATOM 10038 O O . TYR B 1 419 ? 26.406 -51.188 -33.031 1 96.44 419 TYR B O 1
ATOM 10046 N N . LEU B 1 420 ? 27.734 -52.094 -34.594 1 96.69 420 LEU B N 1
ATOM 10047 C CA . LEU B 1 420 ? 27.938 -50.812 -35.281 1 96.69 420 LEU B CA 1
ATOM 10048 C C . LEU B 1 420 ? 26.844 -50.562 -36.312 1 96.69 420 LEU B C 1
ATOM 10050 O O . LEU B 1 420 ? 26.812 -51.219 -37.344 1 96.69 420 LEU B O 1
ATOM 10054 N N . VAL B 1 421 ? 25.969 -49.688 -36.062 1 96.19 421 VAL B N 1
ATOM 10055 C CA . VAL B 1 421 ? 24.812 -49.406 -36.906 1 96.19 421 VAL B CA 1
ATOM 10056 C C . VAL B 1 421 ? 25.234 -48.531 -38.062 1 96.19 421 VAL B C 1
ATOM 10058 O O . VAL B 1 421 ? 24.766 -48.688 -39.188 1 96.19 421 VAL B O 1
ATOM 10061 N N . CYS B 1 422 ? 26 -47.531 -37.781 1 95.06 422 CYS B N 1
ATOM 10062 C CA . CYS B 1 422 ? 26.5 -46.594 -38.781 1 95.06 422 CYS B CA 1
ATOM 10063 C C . CYS B 1 422 ? 27.938 -46.188 -38.469 1 95.06 422 CYS B C 1
ATOM 10065 O O . CYS B 1 422 ? 28.219 -45.688 -37.375 1 95.06 422 CYS B O 1
ATOM 10067 N N . SER B 1 423 ? 28.844 -46.406 -39.344 1 93.62 423 SER B N 1
ATOM 10068 C CA . SER B 1 423 ? 30.25 -46.125 -39.125 1 93.62 423 SER B CA 1
ATOM 10069 C C . SER B 1 423 ? 30.531 -44.625 -39.188 1 93.62 423 SER B C 1
ATOM 10071 O O . SER B 1 423 ? 31.469 -44.125 -38.562 1 93.62 423 SER B O 1
ATOM 10073 N N . ASP B 1 424 ? 29.766 -44 -39.969 1 95.44 424 ASP B N 1
ATOM 10074 C CA . ASP B 1 424 ? 29.844 -42.531 -40.062 1 95.44 424 ASP B CA 1
ATOM 10075 C C . ASP B 1 424 ? 28.484 -41.938 -40.375 1 95.44 424 ASP B C 1
ATOM 10077 O O . ASP B 1 424 ? 28.078 -41.844 -41.531 1 95.44 424 ASP B O 1
ATOM 10081 N N . THR B 1 425 ? 27.906 -41.375 -39.375 1 96.5 425 THR B N 1
ATOM 10082 C CA . THR B 1 425 ? 26.547 -40.844 -39.531 1 96.5 425 THR B CA 1
ATOM 10083 C C . THR B 1 425 ? 26.547 -39.656 -40.5 1 96.5 425 THR B C 1
ATOM 10085 O O . THR B 1 425 ? 25.562 -39.438 -41.188 1 96.5 425 THR B O 1
ATOM 10088 N N . ALA B 1 426 ? 27.625 -38.875 -40.531 1 94.12 426 ALA B N 1
ATOM 10089 C CA . ALA B 1 426 ? 27.688 -37.719 -41.406 1 94.12 426 ALA B CA 1
ATOM 10090 C C . ALA B 1 426 ? 27.547 -38.125 -42.875 1 94.12 426 ALA B C 1
ATOM 10092 O O . ALA B 1 426 ? 26.828 -37.5 -43.625 1 94.12 426 ALA B O 1
ATOM 10093 N N . SER B 1 427 ? 28.219 -39.219 -43.219 1 94.25 427 SER B N 1
ATOM 10094 C CA . SER B 1 427 ? 28.156 -39.719 -44.594 1 94.25 427 SER B CA 1
ATOM 10095 C C . SER B 1 427 ? 26.781 -40.281 -44.938 1 94.25 427 SER B C 1
ATOM 10097 O O . SER B 1 427 ? 26.391 -40.312 -46.094 1 94.25 427 SER B O 1
ATOM 10099 N N . ALA B 1 428 ? 26.078 -40.625 -43.938 1 95.56 428 ALA B N 1
ATOM 10100 C CA . ALA B 1 428 ? 24.75 -41.219 -44.125 1 95.56 428 ALA B CA 1
ATOM 10101 C C . ALA B 1 428 ? 23.672 -40.156 -44.031 1 95.56 428 ALA B C 1
ATOM 10103 O O . ALA B 1 428 ? 22.469 -40.469 -44.031 1 95.56 428 ALA B O 1
ATOM 10104 N N . GLY B 1 429 ? 24.016 -39 -43.906 1 94.69 429 GLY B N 1
ATOM 10105 C CA . GLY B 1 429 ? 23.047 -37.906 -43.844 1 94.69 429 GLY B CA 1
ATOM 10106 C C . GLY B 1 429 ? 22.719 -37.469 -42.438 1 94.69 429 GLY B C 1
ATOM 10107 O O . GLY B 1 429 ? 21.797 -36.688 -42.219 1 94.69 429 GLY B O 1
ATOM 10108 N N . GLY B 1 430 ? 23.359 -38.031 -41.438 1 96.69 430 GLY B N 1
ATOM 10109 C CA . GLY B 1 430 ? 23.172 -37.656 -40.062 1 96.69 430 GLY B CA 1
ATOM 10110 C C . GLY B 1 430 ? 24.156 -36.625 -39.562 1 96.69 430 GLY B C 1
ATOM 10111 O O . GLY B 1 430 ? 24.781 -35.906 -40.375 1 96.69 430 GLY B O 1
ATOM 10112 N N . PRO B 1 431 ? 24.219 -36.469 -38.281 1 96.31 431 PRO B N 1
ATOM 10113 C CA . PRO B 1 431 ? 25.109 -35.438 -37.75 1 96.31 431 PRO B CA 1
ATOM 10114 C C . PRO B 1 431 ? 26.578 -35.812 -37.844 1 96.31 431 PRO B C 1
ATOM 10116 O O . PRO B 1 431 ? 26.906 -37 -37.875 1 96.31 431 PRO B O 1
ATOM 10119 N N . ARG B 1 432 ? 27.469 -34.812 -37.875 1 95 432 ARG B N 1
ATOM 10120 C CA . ARG B 1 432 ? 28.906 -35.031 -37.719 1 95 432 ARG B CA 1
ATOM 10121 C C . ARG B 1 432 ? 29.281 -35.406 -36.281 1 95 432 ARG B C 1
ATOM 10123 O O . ARG B 1 432 ? 28.391 -35.5 -35.438 1 95 432 ARG B O 1
ATOM 10130 N N . LEU B 1 433 ? 30.516 -35.719 -36.062 1 95.06 433 LEU B N 1
ATOM 10131 C CA . LEU B 1 433 ? 30.922 -36.062 -34.719 1 95.06 433 LEU B CA 1
ATOM 10132 C C . LEU B 1 433 ? 30.688 -34.875 -33.781 1 95.06 433 LEU B C 1
ATOM 10134 O O . LEU B 1 433 ? 31.266 -33.812 -33.938 1 95.06 433 LEU B O 1
ATOM 10138 N N . VAL B 1 434 ? 29.781 -35.125 -32.906 1 95.19 434 VAL B N 1
ATOM 10139 C CA . VAL B 1 434 ? 29.359 -34.094 -31.984 1 95.19 434 VAL B CA 1
ATOM 10140 C C . VAL B 1 434 ? 29.594 -34.531 -30.531 1 95.19 434 VAL B C 1
ATOM 10142 O O . VAL B 1 434 ? 29.75 -35.719 -30.266 1 95.19 434 VAL B O 1
ATOM 10145 N N . PHE B 1 435 ? 29.688 -33.562 -29.641 1 93.62 435 PHE B N 1
ATOM 10146 C CA . PHE B 1 435 ? 29.625 -33.781 -28.203 1 93.62 435 PHE B CA 1
ATOM 10147 C C . PHE B 1 435 ? 28.719 -32.781 -27.516 1 93.62 435 PHE B C 1
ATOM 10149 O O . PHE B 1 435 ? 28.453 -31.688 -28.078 1 93.62 435 PHE B O 1
ATOM 10156 N N . ASP B 1 436 ? 28.141 -33.156 -26.375 1 93 436 ASP B N 1
ATOM 10157 C CA . ASP B 1 436 ? 27.25 -32.344 -25.562 1 93 436 ASP B CA 1
ATOM 10158 C C . ASP B 1 436 ? 25.922 -32.094 -26.281 1 93 436 ASP B C 1
ATOM 10160 O O . ASP B 1 436 ? 25.328 -31.031 -26.172 1 93 436 ASP B O 1
ATOM 10164 N N . HIS B 1 437 ? 25.516 -32.969 -27.156 1 95.94 437 HIS B N 1
ATOM 10165 C CA . HIS B 1 437 ? 24.188 -33 -27.766 1 95.94 437 HIS B CA 1
ATOM 10166 C C . HIS B 1 437 ? 23.188 -33.688 -26.844 1 95.94 437 HIS B C 1
ATOM 10168 O O . HIS B 1 437 ? 23.531 -34.094 -25.75 1 95.94 437 HIS B O 1
ATOM 10174 N N . GLN B 1 438 ? 21.938 -33.625 -27.266 1 96.88 438 GLN B N 1
ATOM 10175 C CA . GLN B 1 438 ? 20.906 -34.406 -26.547 1 96.88 438 GLN B CA 1
ATOM 10176 C C . GLN B 1 438 ? 20.188 -35.344 -27.5 1 96.88 438 GLN B C 1
ATOM 10178 O O . GLN B 1 438 ? 20.094 -35.094 -28.703 1 96.88 438 GLN B O 1
ATOM 10183 N N . MET B 1 439 ? 19.703 -36.406 -26.922 1 97.88 439 MET B N 1
ATOM 10184 C CA . MET B 1 439 ? 18.984 -37.438 -27.688 1 97.88 439 MET B CA 1
ATOM 10185 C C . MET B 1 439 ? 17.703 -37.844 -26.969 1 97.88 439 MET B C 1
ATOM 10187 O O . MET B 1 439 ? 17.688 -37.969 -25.734 1 97.88 439 MET B O 1
ATOM 10191 N N . CYS B 1 440 ? 16.672 -38.031 -27.766 1 97.56 440 CYS B N 1
ATOM 10192 C CA . CYS B 1 440 ? 15.406 -38.562 -27.297 1 97.56 440 CYS B CA 1
ATOM 10193 C C . CYS B 1 440 ? 14.859 -39.594 -28.266 1 97.56 440 CYS B C 1
ATOM 10195 O O . CYS B 1 440 ? 15.234 -39.625 -29.438 1 97.56 440 CYS B O 1
ATOM 10197 N N . ILE B 1 441 ? 14.023 -40.438 -27.75 1 97.25 441 ILE B N 1
ATOM 10198 C CA . ILE B 1 441 ? 13.453 -41.469 -28.609 1 97.25 441 ILE B CA 1
ATOM 10199 C C . ILE B 1 441 ? 11.93 -41.438 -28.516 1 97.25 441 ILE B C 1
ATOM 10201 O O . ILE B 1 441 ? 11.375 -41.25 -27.438 1 97.25 441 ILE B O 1
ATOM 10205 N N . ASP B 1 442 ? 11.328 -41.5 -29.625 1 95.19 442 ASP B N 1
ATOM 10206 C CA . ASP B 1 442 ? 9.906 -41.781 -29.75 1 95.19 442 ASP B CA 1
ATOM 10207 C C . ASP B 1 442 ? 9.656 -43.25 -30 1 95.19 442 ASP B C 1
ATOM 10209 O O . ASP B 1 442 ? 9.789 -43.75 -31.125 1 95.19 442 ASP B O 1
ATOM 10213 N N . ALA B 1 443 ? 9.289 -43.938 -28.984 1 92 443 ALA B N 1
ATOM 10214 C CA . ALA B 1 443 ? 9.156 -45.375 -29.062 1 92 443 ALA B CA 1
ATOM 10215 C C . ALA B 1 443 ? 8.031 -45.781 -30.031 1 92 443 ALA B C 1
ATOM 10217 O O . ALA B 1 443 ? 8.109 -46.812 -30.688 1 92 443 ALA B O 1
ATOM 10218 N N . ASP B 1 444 ? 7.066 -44.938 -30.156 1 90.69 444 ASP B N 1
ATOM 10219 C CA . ASP B 1 444 ? 5.91 -45.281 -30.984 1 90.69 444 ASP B CA 1
ATOM 10220 C C . ASP B 1 444 ? 6.27 -45.281 -32.469 1 90.69 444 ASP B C 1
ATOM 10222 O O . ASP B 1 444 ? 5.902 -46.188 -33.188 1 90.69 444 ASP B O 1
ATOM 10226 N N . THR B 1 445 ? 6.992 -44.281 -32.812 1 92.88 445 THR B N 1
ATOM 10227 C CA . THR B 1 445 ? 7.332 -44.156 -34.219 1 92.88 445 THR B CA 1
ATOM 10228 C C . THR B 1 445 ? 8.734 -44.719 -34.5 1 92.88 445 THR B C 1
ATOM 10230 O O . THR B 1 445 ? 9.203 -44.688 -35.625 1 92.88 445 THR B O 1
ATOM 10233 N N . GLN B 1 446 ? 9.391 -45.156 -33.469 1 93.19 446 GLN B N 1
ATOM 10234 C CA . GLN B 1 446 ? 10.742 -45.719 -33.562 1 93.19 446 GLN B CA 1
ATOM 10235 C C . GLN B 1 446 ? 11.688 -44.719 -34.219 1 93.19 446 GLN B C 1
ATOM 10237 O O . GLN B 1 446 ? 12.352 -45.062 -35.219 1 93.19 446 GLN B O 1
ATOM 10242 N N . THR B 1 447 ? 11.617 -43.562 -33.656 1 97.12 447 THR B N 1
ATOM 10243 C CA . THR B 1 447 ? 12.422 -42.469 -34.188 1 97.12 447 THR B CA 1
ATOM 10244 C C . THR B 1 447 ? 13.32 -41.875 -33.094 1 97.12 447 THR B C 1
ATOM 10246 O O . THR B 1 447 ? 12.859 -41.625 -31.969 1 97.12 447 THR B O 1
ATOM 10249 N N . ILE B 1 448 ? 14.625 -41.781 -33.344 1 98.12 448 ILE B N 1
ATOM 10250 C CA . ILE B 1 448 ? 15.547 -41.125 -32.438 1 98.12 448 ILE B CA 1
ATOM 10251 C C . ILE B 1 448 ? 15.797 -39.688 -32.906 1 98.12 448 ILE B C 1
ATOM 10253 O O . ILE B 1 448 ? 16.109 -39.438 -34.062 1 98.12 448 ILE B O 1
ATOM 10257 N N . TYR B 1 449 ? 15.617 -38.719 -32 1 98.25 449 TYR B N 1
ATOM 10258 C CA . TYR B 1 449 ? 15.891 -37.312 -32.312 1 98.25 449 TYR B CA 1
ATOM 10259 C C . TYR B 1 449 ? 17.203 -36.875 -31.672 1 98.25 449 TYR B C 1
ATOM 10261 O O . TYR B 1 449 ? 17.484 -37.219 -30.516 1 98.25 449 TYR B O 1
ATOM 10269 N N . VAL B 1 450 ? 18.047 -36.219 -32.406 1 98.19 450 VAL B N 1
ATOM 10270 C CA . VAL B 1 450 ? 19.328 -35.719 -31.953 1 98.19 450 VAL B CA 1
ATOM 10271 C C . VAL B 1 450 ? 19.406 -34.219 -32.219 1 98.19 450 VAL B C 1
ATOM 10273 O O . VAL B 1 450 ? 19.203 -33.75 -33.344 1 98.19 450 VAL B O 1
ATOM 10276 N N . PHE B 1 451 ? 19.672 -33.562 -31.172 1 97.31 451 PHE B N 1
ATOM 10277 C CA . PHE B 1 451 ? 19.703 -32.094 -31.328 1 97.31 451 PHE B CA 1
ATOM 10278 C C . PHE B 1 451 ? 20.891 -31.5 -30.594 1 97.31 451 PHE B C 1
ATOM 10280 O O . PHE B 1 451 ? 21.188 -31.859 -29.453 1 97.31 451 PHE B O 1
ATOM 10287 N N . GLY B 1 452 ? 21.453 -30.531 -31.297 1 95.62 452 GLY B N 1
ATOM 10288 C CA . GLY B 1 452 ? 22.469 -29.703 -30.672 1 95.62 452 GLY B CA 1
ATOM 10289 C C . GLY B 1 452 ? 23.812 -30.406 -30.562 1 95.62 452 GLY B C 1
ATOM 10290 O O . GLY B 1 452 ? 24.047 -31.422 -31.219 1 95.62 452 GLY B O 1
ATOM 10291 N N . GLY B 1 453 ? 24.75 -29.734 -29.672 1 94.12 453 GLY B N 1
ATOM 10292 C CA . GLY B 1 453 ? 26.109 -30.203 -29.5 1 94.12 453 GLY B CA 1
ATOM 10293 C C . GLY B 1 453 ? 27.109 -29.438 -30.359 1 94.12 453 GLY B C 1
ATOM 10294 O O . GLY B 1 453 ? 26.719 -28.828 -31.359 1 94.12 453 GLY B O 1
ATOM 10295 N N . ARG B 1 454 ? 28.297 -29.531 -29.969 1 93.44 454 ARG B N 1
ATOM 10296 C CA . ARG B 1 454 ? 29.375 -28.906 -30.719 1 93.44 454 ARG B CA 1
ATOM 10297 C C . ARG B 1 454 ? 29.984 -29.891 -31.703 1 93.44 454 ARG B C 1
ATOM 10299 O O . ARG B 1 454 ? 30.281 -31.031 -31.359 1 93.44 454 ARG B O 1
ATOM 10306 N N . VAL B 1 455 ? 30.125 -29.422 -32.938 1 93.31 455 VAL B N 1
ATOM 10307 C CA . VAL B 1 455 ? 30.781 -30.25 -33.938 1 93.31 455 VAL B CA 1
ATOM 10308 C C . VAL B 1 455 ? 32.312 -30.125 -33.812 1 93.31 455 VAL B C 1
ATOM 10310 O O . VAL B 1 455 ? 32.844 -29.016 -33.75 1 93.31 455 VAL B O 1
ATOM 10313 N N . LEU B 1 456 ? 32.938 -31.234 -33.594 1 89.69 456 LEU B N 1
ATOM 10314 C CA . LEU B 1 456 ? 34.406 -31.188 -33.5 1 89.69 456 LEU B CA 1
ATOM 10315 C C . LEU B 1 456 ? 35 -30.656 -34.812 1 89.69 456 LEU B C 1
ATOM 10317 O O . LEU B 1 456 ? 34.656 -31.109 -35.906 1 89.69 456 LEU B O 1
ATOM 10321 N N . PRO B 1 457 ? 35.875 -29.703 -34.688 1 86.25 457 PRO B N 1
ATOM 10322 C CA . PRO B 1 457 ? 36.406 -29.047 -35.906 1 86.25 457 PRO B CA 1
ATOM 10323 C C . PRO B 1 457 ? 37.312 -29.969 -36.719 1 86.25 457 PRO B C 1
ATOM 10325 O O . PRO B 1 457 ? 38.188 -30.656 -36.156 1 86.25 457 PRO B O 1
ATOM 10328 N N . ALA B 1 458 ? 37.094 -30.047 -38 1 77.06 458 ALA B N 1
ATOM 10329 C CA . ALA B 1 458 ? 37.875 -30.859 -38.906 1 77.06 458 ALA B CA 1
ATOM 10330 C C . ALA B 1 458 ? 39.031 -30.031 -39.5 1 77.06 458 ALA B C 1
ATOM 10332 O O . ALA B 1 458 ? 40 -30.594 -40.031 1 77.06 458 ALA B O 1
ATOM 10333 N N . ASN B 1 459 ? 38.906 -28.719 -39.469 1 78.12 459 ASN B N 1
ATOM 10334 C CA . ASN B 1 459 ? 39.906 -27.844 -40.062 1 78.12 459 ASN B CA 1
ATOM 10335 C C . ASN B 1 459 ? 40.094 -26.578 -39.219 1 78.12 459 ASN B C 1
ATOM 10337 O O . ASN B 1 459 ? 39.375 -26.375 -38.219 1 78.12 459 ASN B O 1
ATOM 10341 N N . THR B 1 460 ? 41.094 -25.859 -39.531 1 76.44 460 THR B N 1
ATOM 10342 C CA . THR B 1 460 ? 41.5 -24.672 -38.812 1 76.44 460 THR B CA 1
ATOM 10343 C C . THR B 1 460 ? 40.406 -23.609 -38.844 1 76.44 460 THR B C 1
ATOM 10345 O O . THR B 1 460 ? 40.25 -22.812 -37.906 1 76.44 460 THR B O 1
ATOM 10348 N N . GLU B 1 461 ? 39.656 -23.578 -39.906 1 75.75 461 GLU B N 1
ATOM 10349 C CA . GLU B 1 461 ? 38.594 -22.578 -40.031 1 75.75 461 GLU B CA 1
ATOM 10350 C C . GLU B 1 461 ? 37.469 -22.812 -39.031 1 75.75 461 GLU B C 1
ATOM 10352 O O . GLU B 1 461 ? 36.906 -21.875 -38.469 1 75.75 461 GLU B O 1
ATOM 10357 N N . GLU B 1 462 ? 37.219 -24.047 -38.781 1 79.62 462 GLU B N 1
ATOM 10358 C CA . GLU B 1 462 ? 36.125 -24.406 -37.875 1 79.62 462 GLU B CA 1
ATOM 10359 C C . GLU B 1 462 ? 36.531 -24.203 -36.406 1 79.62 462 GLU B C 1
ATOM 10361 O O . GLU B 1 462 ? 35.656 -24.156 -35.531 1 79.62 462 GLU B O 1
ATOM 10366 N N . VAL B 1 463 ? 37.812 -24.078 -36.188 1 76.81 463 VAL B N 1
ATOM 10367 C CA . VAL B 1 463 ? 38.281 -23.781 -34.844 1 76.81 463 VAL B CA 1
ATOM 10368 C C . VAL B 1 463 ? 37.969 -22.328 -34.469 1 76.81 463 VAL B C 1
ATOM 10370 O O . VAL B 1 463 ? 37.594 -22.047 -33.344 1 76.81 463 VAL B O 1
ATOM 10373 N N . VAL B 1 464 ? 38.062 -21.469 -35.5 1 76.56 464 VAL B N 1
ATOM 10374 C CA . VAL B 1 464 ? 37.812 -20.047 -35.312 1 76.56 464 VAL B CA 1
ATOM 10375 C C . VAL B 1 464 ? 36.312 -19.781 -35.156 1 76.56 464 VAL B C 1
ATOM 10377 O O . VAL B 1 464 ? 35.875 -18.953 -34.344 1 76.56 464 VAL B O 1
ATOM 10380 N N . SER B 1 465 ? 35.469 -20.547 -35.938 1 82.5 465 SER B N 1
ATOM 10381 C CA . SER B 1 465 ? 34.031 -20.406 -35.906 1 82.5 465 SER B CA 1
ATOM 10382 C C . SER B 1 465 ? 33.344 -21.703 -35.469 1 82.5 465 SER B C 1
ATOM 10384 O O . SER B 1 465 ? 33.031 -22.547 -36.312 1 82.5 465 SER B O 1
ATOM 10386 N N . PRO B 1 466 ? 33.062 -21.797 -34.188 1 85.75 466 PRO B N 1
ATOM 10387 C CA . PRO B 1 466 ? 32.5 -23.047 -33.719 1 85.75 466 PRO B CA 1
ATOM 10388 C C . PRO B 1 466 ? 31.188 -23.422 -34.438 1 85.75 466 PRO B C 1
ATOM 10390 O O . PRO B 1 466 ? 30.375 -22.547 -34.75 1 85.75 466 PRO B O 1
ATOM 10393 N N . GLN B 1 467 ? 31.078 -24.719 -34.75 1 89.12 467 GLN B N 1
ATOM 10394 C CA . GLN B 1 467 ? 29.891 -25.234 -35.406 1 89.12 467 GLN B CA 1
ATOM 10395 C C . GLN B 1 467 ? 29.047 -26.062 -34.438 1 89.12 467 GLN B C 1
ATOM 10397 O O . GLN B 1 467 ? 29.578 -26.703 -33.531 1 89.12 467 GLN B O 1
ATOM 10402 N N . TYR B 1 468 ? 27.734 -25.953 -34.594 1 94.44 468 TYR B N 1
ATOM 10403 C CA . TYR B 1 468 ? 26.797 -26.719 -33.781 1 94.44 468 TYR B CA 1
ATOM 10404 C C . TYR B 1 468 ? 25.953 -27.641 -34.656 1 94.44 468 TYR B C 1
ATOM 10406 O O . TYR B 1 468 ? 25.844 -27.438 -35.844 1 94.44 468 TYR B O 1
ATOM 10414 N N . SER B 1 469 ? 25.406 -28.672 -34.062 1 95.69 469 SER B N 1
ATOM 10415 C CA . SER B 1 469 ? 24.594 -29.656 -34.812 1 95.69 469 SER B CA 1
ATOM 10416 C C . SER B 1 469 ? 23.109 -29.312 -34.719 1 95.69 469 SER B C 1
ATOM 10418 O O . SER B 1 469 ? 22.609 -28.969 -33.625 1 95.69 469 SER B O 1
ATOM 10420 N N . GLY B 1 470 ? 22.406 -29.375 -35.781 1 96 470 GLY B N 1
ATOM 10421 C CA . GLY B 1 470 ? 20.984 -29.109 -35.812 1 96 470 GLY B CA 1
ATOM 10422 C C . GLY B 1 470 ? 20.141 -30.25 -35.219 1 96 470 GLY B C 1
ATOM 10423 O O . GLY B 1 470 ? 20.609 -30.984 -34.344 1 96 470 GLY B O 1
ATOM 10424 N N . LEU B 1 471 ? 18.859 -30.234 -35.656 1 97.38 471 LEU B N 1
ATOM 10425 C CA . LEU B 1 471 ? 17.953 -31.297 -35.219 1 97.38 471 LEU B CA 1
ATOM 10426 C C . LEU B 1 471 ? 17.844 -32.375 -36.281 1 97.38 471 LEU B C 1
ATOM 10428 O O . LEU B 1 471 ? 17.484 -32.094 -37.438 1 97.38 471 LEU B O 1
ATOM 10432 N N . TYR B 1 472 ? 18.156 -33.594 -35.906 1 98.06 472 TYR B N 1
ATOM 10433 C CA . TYR B 1 472 ? 18.109 -34.75 -36.812 1 98.06 472 TYR B CA 1
ATOM 10434 C C . TYR B 1 472 ? 17.141 -35.812 -36.281 1 98.06 472 TYR B C 1
ATOM 10436 O O . TYR B 1 472 ? 16.922 -35.906 -35.062 1 98.06 472 TYR B O 1
ATOM 10444 N N . ALA B 1 473 ? 16.578 -36.531 -37.25 1 97.56 473 ALA B N 1
ATOM 10445 C CA . ALA B 1 473 ? 15.797 -37.719 -36.906 1 97.56 473 ALA B CA 1
ATOM 10446 C C . ALA B 1 473 ? 16.438 -38.969 -37.5 1 97.56 473 ALA B C 1
ATOM 10448 O O . ALA B 1 473 ? 16.859 -38.969 -38.656 1 97.56 473 ALA B O 1
ATOM 10449 N N . TYR B 1 474 ? 16.625 -40 -36.75 1 98.25 474 TYR B N 1
ATOM 10450 C CA . TYR B 1 474 ? 17.016 -41.344 -37.188 1 98.25 474 TYR B CA 1
ATOM 10451 C C . TYR B 1 474 ? 15.844 -42.312 -37.125 1 98.25 474 TYR B C 1
ATOM 10453 O O . TYR B 1 474 ? 15.344 -42.625 -36.062 1 98.25 474 TYR B O 1
ATOM 10461 N N . TYR B 1 475 ? 15.461 -42.781 -38.25 1 96.88 475 TYR B N 1
ATOM 10462 C CA . TYR B 1 475 ? 14.375 -43.75 -38.312 1 96.88 475 TYR B CA 1
ATOM 10463 C C . TYR B 1 475 ? 14.914 -45.156 -38.188 1 96.88 475 TYR B C 1
ATOM 10465 O O . TYR B 1 475 ? 15.516 -45.688 -39.125 1 96.88 475 TYR B O 1
ATOM 10473 N N . ILE B 1 476 ? 14.648 -45.781 -37.125 1 96.25 476 ILE B N 1
ATOM 10474 C CA . ILE B 1 476 ? 15.227 -47.062 -36.781 1 96.25 476 ILE B CA 1
ATOM 10475 C C . ILE B 1 476 ? 14.781 -48.125 -37.781 1 96.25 476 ILE B C 1
ATOM 10477 O O . ILE B 1 476 ? 15.578 -48.969 -38.188 1 96.25 476 ILE B O 1
ATOM 10481 N N . SER B 1 477 ? 13.578 -48.125 -38.219 1 93.44 477 SER B N 1
ATOM 10482 C CA . SER B 1 477 ? 13.023 -49.125 -39.125 1 93.44 477 SER B CA 1
ATOM 10483 C C . SER B 1 477 ? 13.719 -49.125 -40.469 1 93.44 477 SER B C 1
ATOM 10485 O O . SER B 1 477 ? 13.977 -50.188 -41.062 1 93.44 477 SER B O 1
ATOM 10487 N N . THR B 1 478 ? 14.102 -47.938 -40.906 1 94.81 478 THR B N 1
ATOM 10488 C CA . THR B 1 478 ? 14.695 -47.812 -42.25 1 94.81 478 THR B CA 1
ATOM 10489 C C . THR B 1 478 ? 16.203 -47.594 -42.156 1 94.81 478 THR B C 1
ATOM 10491 O O . THR B 1 478 ? 16.922 -47.75 -43.156 1 94.81 478 THR B O 1
ATOM 10494 N N . GLY B 1 479 ? 16.641 -47.25 -40.969 1 94.62 479 GLY B N 1
ATOM 10495 C CA . GLY B 1 479 ? 18.062 -46.969 -40.781 1 94.62 479 GLY B CA 1
ATOM 10496 C C . GLY B 1 479 ? 18.516 -45.719 -41.531 1 94.62 479 GLY B C 1
ATOM 10497 O O . GLY B 1 479 ? 19.609 -45.688 -42.094 1 94.62 479 GLY B O 1
ATOM 10498 N N . THR B 1 480 ? 17.625 -44.75 -41.625 1 96.44 480 THR B N 1
ATOM 10499 C CA . THR B 1 480 ? 17.922 -43.531 -42.406 1 96.44 480 THR B CA 1
ATOM 10500 C C . THR B 1 480 ? 17.891 -42.312 -41.5 1 96.44 480 THR B C 1
ATOM 10502 O O . THR B 1 480 ? 17.188 -42.281 -40.469 1 96.44 480 THR B O 1
ATOM 10505 N N . TRP B 1 481 ? 18.688 -41.312 -41.875 1 97.12 481 TRP B N 1
ATOM 10506 C CA . TRP B 1 481 ? 18.75 -40.031 -41.188 1 97.12 481 TRP B CA 1
ATOM 10507 C C . TRP B 1 481 ? 18.016 -38.969 -41.969 1 97.12 481 TRP B C 1
ATOM 10509 O O . TRP B 1 481 ? 17.969 -39 -43.188 1 97.12 481 TRP B O 1
ATOM 10519 N N . GLN B 1 482 ? 17.359 -38.031 -41.219 1 96.62 482 GLN B N 1
ATOM 10520 C CA . GLN B 1 482 ? 16.734 -36.875 -41.812 1 96.62 482 GLN B CA 1
ATOM 10521 C C . GLN B 1 482 ? 17.078 -35.594 -41.031 1 96.62 482 GLN B C 1
ATOM 10523 O O . GLN B 1 482 ? 17.031 -35.594 -39.781 1 96.62 482 GLN B O 1
ATOM 10528 N N . LEU B 1 483 ? 17.516 -34.594 -41.719 1 95.69 483 LEU B N 1
ATOM 10529 C CA . LEU B 1 483 ? 17.719 -33.281 -41.094 1 95.69 483 LEU B CA 1
ATOM 10530 C C . LEU B 1 483 ? 16.406 -32.531 -40.969 1 95.69 483 LEU B C 1
ATOM 10532 O O . LEU B 1 483 ? 15.734 -32.25 -41.969 1 95.69 483 LEU B O 1
ATOM 10536 N N . LEU B 1 484 ? 15.992 -32.25 -39.781 1 94.5 484 LEU B N 1
ATOM 10537 C CA . LEU B 1 484 ? 14.734 -31.578 -39.531 1 94.5 484 LEU B CA 1
ATOM 10538 C C . LEU B 1 484 ? 14.945 -30.078 -39.406 1 94.5 484 LEU B C 1
ATOM 10540 O O . LEU B 1 484 ? 14.156 -29.281 -39.938 1 94.5 484 LEU B O 1
ATOM 10544 N N . LEU B 1 485 ? 15.891 -29.625 -38.594 1 93.44 485 LEU B N 1
ATOM 10545 C CA . LEU B 1 485 ? 16.281 -28.234 -38.438 1 93.44 485 LEU B CA 1
ATOM 10546 C C . LEU B 1 485 ? 17.797 -28.062 -38.594 1 93.44 485 LEU B C 1
ATOM 10548 O O . LEU B 1 485 ? 18.562 -28.734 -37.875 1 93.44 485 LEU B O 1
ATOM 10552 N N . ALA B 1 486 ? 18.172 -27.172 -39.375 1 89.12 486 ALA B N 1
ATOM 10553 C CA . ALA B 1 486 ? 19.594 -26.969 -39.625 1 89.12 486 ALA B CA 1
ATOM 10554 C C . ALA B 1 486 ? 20.234 -26.094 -38.562 1 89.12 486 ALA B C 1
ATOM 10556 O O . ALA B 1 486 ? 19.531 -25.516 -37.719 1 89.12 486 ALA B O 1
ATOM 10557 N N . ASP B 1 487 ? 21.516 -26.156 -38.469 1 85.06 487 ASP B N 1
ATOM 10558 C CA . ASP B 1 487 ? 22.234 -25.312 -37.531 1 85.06 487 ASP B CA 1
ATOM 10559 C C . ASP B 1 487 ? 21.906 -23.844 -37.75 1 85.06 487 ASP B C 1
ATOM 10561 O O . ASP B 1 487 ? 21.625 -23.109 -36.781 1 85.06 487 ASP B O 1
ATOM 10565 N N . LYS B 1 488 ? 22 -23.422 -38.969 1 82.44 488 LYS B N 1
ATOM 10566 C CA . LYS B 1 488 ? 21.688 -22.031 -39.281 1 82.44 488 LYS B CA 1
ATOM 10567 C C . LYS B 1 488 ? 20.312 -21.922 -39.938 1 82.44 488 LYS B C 1
ATOM 10569 O O . LYS B 1 488 ? 20.078 -22.484 -41.031 1 82.44 488 LYS B O 1
ATOM 10574 N N . HIS B 1 489 ? 19.375 -21.469 -39.219 1 81.38 489 HIS B N 1
ATOM 10575 C CA . HIS B 1 489 ? 18.031 -21.234 -39.75 1 81.38 489 HIS B CA 1
ATOM 10576 C C . HIS B 1 489 ? 17.438 -19.953 -39.219 1 81.38 489 HIS B C 1
ATOM 10578 O O . HIS B 1 489 ? 17.891 -19.422 -38.188 1 81.38 489 HIS B O 1
ATOM 10584 N N . ASP B 1 490 ? 16.438 -19.406 -39.875 1 78.56 490 ASP B N 1
ATOM 10585 C CA . ASP B 1 490 ? 15.758 -18.172 -39.469 1 78.56 490 ASP B CA 1
ATOM 10586 C C . ASP B 1 490 ? 14.359 -18.484 -38.938 1 78.56 490 ASP B C 1
ATOM 10588 O O . ASP B 1 490 ? 13.531 -17.578 -38.812 1 78.56 490 ASP B O 1
ATOM 10592 N N . GLU B 1 491 ? 14.141 -19.672 -38.625 1 78.88 491 GLU B N 1
ATOM 10593 C CA . GLU B 1 491 ? 12.828 -20.062 -38.125 1 78.88 491 GLU B CA 1
ATOM 10594 C C . GLU B 1 491 ? 12.695 -19.734 -36.625 1 78.88 491 GLU B C 1
ATOM 10596 O O . GLU B 1 491 ? 13.695 -19.516 -35.969 1 78.88 491 GLU B O 1
ATOM 10601 N N . ASP B 1 492 ? 11.43 -19.5 -36.219 1 80.25 492 ASP B N 1
ATOM 10602 C CA . ASP B 1 492 ? 11.164 -19.328 -34.781 1 80.25 492 ASP B CA 1
ATOM 10603 C C . ASP B 1 492 ? 11.266 -20.656 -34.031 1 80.25 492 ASP B C 1
ATOM 10605 O O . ASP B 1 492 ? 10.273 -21.156 -33.5 1 80.25 492 ASP B O 1
ATOM 10609 N N . ALA B 1 493 ? 12.461 -21.141 -34.062 1 87.69 493 ALA B N 1
ATOM 10610 C CA . ALA B 1 493 ? 12.789 -22.438 -33.5 1 87.69 493 ALA B CA 1
ATOM 10611 C C . ALA B 1 493 ? 14.07 -22.359 -32.656 1 87.69 493 ALA B C 1
ATOM 10613 O O . ALA B 1 493 ? 14.805 -21.375 -32.75 1 87.69 493 ALA B O 1
ATOM 10614 N N . PRO B 1 494 ? 14.266 -23.312 -31.844 1 88.12 494 PRO B N 1
ATOM 10615 C CA . PRO B 1 494 ? 15.477 -23.234 -31.016 1 88.12 494 PRO B CA 1
ATOM 10616 C C . PRO B 1 494 ? 16.75 -23.344 -31.844 1 88.12 494 PRO B C 1
ATOM 10618 O O . PRO B 1 494 ? 16.844 -24.172 -32.75 1 88.12 494 PRO B O 1
ATOM 10621 N N . GLN B 1 495 ? 17.703 -22.5 -31.5 1 89.62 495 GLN B N 1
ATOM 10622 C CA . GLN B 1 495 ? 19.016 -22.594 -32.125 1 89.62 495 GLN B CA 1
ATOM 10623 C C . GLN B 1 495 ? 19.844 -23.703 -31.469 1 89.62 495 GLN B C 1
ATOM 10625 O O . GLN B 1 495 ? 19.766 -23.922 -30.25 1 89.62 495 GLN B O 1
ATOM 10630 N N . PRO B 1 496 ? 20.609 -24.438 -32.344 1 93.12 496 PRO B N 1
ATOM 10631 C CA . PRO B 1 496 ? 21.453 -25.484 -31.75 1 93.12 496 PRO B CA 1
ATOM 10632 C C . PRO B 1 496 ? 22.375 -24.938 -30.672 1 93.12 496 PRO B C 1
ATOM 10634 O O . PRO B 1 496 ? 22.891 -23.812 -30.812 1 93.12 496 PRO B O 1
ATOM 10637 N N . ARG B 1 497 ? 22.625 -25.719 -29.719 1 91.19 497 ARG B N 1
ATOM 10638 C CA . ARG B 1 497 ? 23.297 -25.281 -28.5 1 91.19 497 ARG B CA 1
ATOM 10639 C C . ARG B 1 497 ? 23.922 -26.453 -27.766 1 91.19 497 ARG B C 1
ATOM 10641 O O . ARG B 1 497 ? 23.734 -27.609 -28.141 1 91.19 497 ARG B O 1
ATOM 10648 N N . VAL B 1 498 ? 24.719 -26.047 -26.734 1 90.5 498 VAL B N 1
ATOM 10649 C CA . VAL B 1 498 ? 25.281 -27.078 -25.859 1 90.5 498 VAL B CA 1
ATOM 10650 C C . VAL B 1 498 ? 24.766 -26.891 -24.438 1 90.5 498 VAL B C 1
ATOM 10652 O O . VAL B 1 498 ? 24.141 -25.875 -24.125 1 90.5 498 VAL B O 1
ATOM 10655 N N . SER B 1 499 ? 24.891 -27.938 -23.672 1 87.38 499 SER B N 1
ATOM 10656 C CA . SER B 1 499 ? 24.547 -27.906 -22.25 1 87.38 499 SER B CA 1
ATOM 10657 C C . SER B 1 499 ? 23.047 -27.672 -22.047 1 87.38 499 SER B C 1
ATOM 10659 O O . SER B 1 499 ? 22.641 -27.047 -21.078 1 87.38 499 SER B O 1
ATOM 10661 N N . HIS B 1 500 ? 22.234 -28.047 -23.078 1 90.56 500 HIS B N 1
ATOM 10662 C CA . HIS B 1 500 ? 20.797 -27.938 -22.984 1 90.56 500 HIS B CA 1
ATOM 10663 C C . HIS B 1 500 ? 20.156 -29.266 -22.562 1 90.56 500 HIS B C 1
ATOM 10665 O O . HIS B 1 500 ? 20.844 -30.297 -22.531 1 90.56 500 HIS B O 1
ATOM 10671 N N . SER B 1 501 ? 18.922 -29.188 -22.172 1 92.12 501 SER B N 1
ATOM 10672 C CA . SER B 1 501 ? 18.125 -30.391 -21.969 1 92.12 501 SER B CA 1
ATOM 10673 C C . SER B 1 501 ? 17.078 -30.562 -23.062 1 92.12 501 SER B C 1
ATOM 10675 O O . SER B 1 501 ? 16.562 -29.578 -23.594 1 92.12 501 SER B O 1
ATOM 10677 N N . MET B 1 502 ? 16.875 -31.703 -23.453 1 96.19 502 MET B N 1
ATOM 10678 C CA . MET B 1 502 ? 15.828 -32.031 -24.406 1 96.19 502 MET B CA 1
ATOM 10679 C C . MET B 1 502 ? 15 -33.219 -23.922 1 96.19 502 MET B C 1
ATOM 10681 O O . MET B 1 502 ? 15.555 -34.25 -23.547 1 96.19 502 MET B O 1
ATOM 10685 N N . LEU B 1 503 ? 13.734 -33.031 -23.859 1 96.75 503 LEU B N 1
ATOM 10686 C CA . LEU B 1 503 ? 12.82 -34.031 -23.344 1 96.75 503 LEU B CA 1
ATOM 10687 C C . LEU B 1 503 ? 11.703 -34.312 -24.328 1 96.75 503 LEU B C 1
ATOM 10689 O O . LEU B 1 503 ? 11.25 -33.406 -25.047 1 96.75 503 LEU B O 1
ATOM 10693 N N . PHE B 1 504 ? 11.281 -35.594 -24.422 1 95.56 504 PHE B N 1
ATOM 10694 C CA . PHE B 1 504 ? 10.18 -35.969 -25.297 1 95.56 504 PHE B CA 1
ATOM 10695 C C . PHE B 1 504 ? 8.922 -36.25 -24.484 1 95.56 504 PHE B C 1
ATOM 10697 O O . PHE B 1 504 ? 8.945 -37.062 -23.562 1 95.56 504 PHE B O 1
ATOM 10704 N N . HIS B 1 505 ? 7.852 -35.562 -24.797 1 94 505 HIS B N 1
ATOM 10705 C CA . HIS B 1 505 ? 6.539 -35.812 -24.219 1 94 505 HIS B CA 1
ATOM 10706 C C . HIS B 1 505 ? 5.719 -36.75 -25.094 1 94 505 HIS B C 1
ATOM 10708 O O . HIS B 1 505 ? 5.172 -36.344 -26.125 1 94 505 HIS B O 1
ATOM 10714 N N . PRO B 1 506 ? 5.551 -37.938 -24.703 1 89.69 506 PRO B N 1
ATOM 10715 C CA . PRO B 1 506 ? 4.93 -38.938 -25.594 1 89.69 506 PRO B CA 1
ATOM 10716 C C . PRO B 1 506 ? 3.449 -38.656 -25.844 1 89.69 506 PRO B C 1
ATOM 10718 O O . PRO B 1 506 ? 2.908 -39.062 -26.875 1 89.69 506 PRO B O 1
ATOM 10721 N N . VAL B 1 507 ? 2.781 -38.031 -24.906 1 87.31 507 VAL B N 1
ATOM 10722 C CA . VAL B 1 507 ? 1.357 -37.75 -25.062 1 87.31 507 VAL B CA 1
ATOM 10723 C C . VAL B 1 507 ? 1.159 -36.562 -26 1 87.31 507 VAL B C 1
ATOM 10725 O O . VAL B 1 507 ? 0.368 -36.625 -26.938 1 87.31 507 VAL B O 1
ATOM 10728 N N . GLN B 1 508 ? 1.927 -35.562 -25.797 1 86.38 508 GLN B N 1
ATOM 10729 C CA . GLN B 1 508 ? 1.822 -34.375 -26.625 1 86.38 508 GLN B CA 1
ATOM 10730 C C . GLN B 1 508 ? 2.578 -34.562 -27.953 1 86.38 508 GLN B C 1
ATOM 10732 O O . GLN B 1 508 ? 2.369 -33.781 -28.891 1 86.38 508 GLN B O 1
ATOM 10737 N N . ARG B 1 509 ? 3.467 -35.5 -27.984 1 90.62 509 ARG B N 1
ATOM 10738 C CA . ARG B 1 509 ? 4.355 -35.781 -29.109 1 90.62 509 ARG B CA 1
ATOM 10739 C C . ARG B 1 509 ? 5.188 -34.531 -29.453 1 90.62 509 ARG B C 1
ATOM 10741 O O . ARG B 1 509 ? 5.227 -34.125 -30.609 1 90.62 509 ARG B O 1
ATOM 10748 N N . ARG B 1 510 ? 5.719 -34 -28.438 1 93.62 510 ARG B N 1
ATOM 10749 C CA . ARG B 1 510 ? 6.535 -32.781 -28.562 1 93.62 510 ARG B CA 1
ATOM 10750 C C . ARG B 1 510 ? 7.898 -32.969 -27.906 1 93.62 510 ARG B C 1
ATOM 10752 O O . ARG B 1 510 ? 8.016 -33.656 -26.891 1 93.62 510 ARG B O 1
ATOM 10759 N N . LEU B 1 511 ? 8.93 -32.406 -28.578 1 95.88 511 LEU B N 1
ATOM 10760 C CA . LEU B 1 511 ? 10.227 -32.219 -27.938 1 95.88 511 LEU B CA 1
ATOM 10761 C C . LEU B 1 511 ? 10.281 -30.891 -27.172 1 95.88 511 LEU B C 1
ATOM 10763 O O . LEU B 1 511 ? 9.883 -29.859 -27.703 1 95.88 511 LEU B O 1
ATOM 10767 N N . TYR B 1 512 ? 10.656 -30.984 -25.953 1 93.81 512 TYR B N 1
ATOM 10768 C CA . TYR B 1 512 ? 10.906 -29.766 -25.172 1 93.81 512 TYR B CA 1
ATOM 10769 C C . TYR B 1 512 ? 12.406 -29.516 -25.031 1 93.81 512 TYR B C 1
ATOM 10771 O O . TYR B 1 512 ? 13.141 -30.391 -24.562 1 93.81 512 TYR B O 1
ATOM 10779 N N . ILE B 1 513 ? 12.883 -28.359 -25.453 1 92.81 513 ILE B N 1
ATOM 10780 C CA . ILE B 1 513 ? 14.289 -27.984 -25.391 1 92.81 513 ILE B CA 1
ATOM 10781 C C . ILE B 1 513 ? 14.469 -26.812 -24.422 1 92.81 513 ILE B C 1
ATOM 10783 O O . ILE B 1 513 ? 13.891 -25.75 -24.625 1 92.81 513 ILE B O 1
ATOM 10787 N N . PHE B 1 514 ? 15.297 -27.125 -23.453 1 88.5 514 PHE B N 1
ATOM 10788 C CA . PHE B 1 514 ? 15.406 -26.141 -22.391 1 88.5 514 PHE B CA 1
ATOM 10789 C C . PHE B 1 514 ? 16.859 -25.719 -22.188 1 88.5 514 PHE B C 1
ATOM 10791 O O . PHE B 1 514 ? 17.75 -26.562 -22.109 1 88.5 514 PHE B O 1
ATOM 10798 N N . ALA B 1 515 ? 17.094 -24.359 -22.141 1 82.81 515 ALA B N 1
ATOM 10799 C CA . ALA B 1 515 ? 18.328 -23.719 -21.734 1 82.81 515 ALA B CA 1
ATOM 10800 C C . ALA B 1 515 ? 19.5 -24.156 -22.625 1 82.81 515 ALA B C 1
ATOM 10802 O O . ALA B 1 515 ? 19.297 -24.531 -23.781 1 82.81 515 ALA B O 1
ATOM 10803 N N . GLY B 1 516 ? 20.672 -23.844 -22.141 1 83.38 516 GLY B N 1
ATOM 10804 C CA . GLY B 1 516 ? 21.891 -24.188 -22.859 1 83.38 516 GLY B CA 1
ATOM 10805 C C . GLY B 1 516 ? 22.781 -22.984 -23.125 1 83.38 516 GLY B C 1
ATOM 10806 O O . GLY B 1 516 ? 22.656 -21.953 -22.469 1 83.38 516 GLY B O 1
ATOM 10807 N N . GLN B 1 517 ? 23.75 -23.328 -24.016 1 83.06 517 GLN B N 1
ATOM 10808 C CA . GLN B 1 517 ? 24.734 -22.281 -24.344 1 83.06 517 GLN B CA 1
ATOM 10809 C C . GLN B 1 517 ? 25.078 -22.297 -25.828 1 83.06 517 GLN B C 1
ATOM 10811 O O . GLN B 1 517 ? 25.188 -23.359 -26.438 1 83.06 517 GLN B O 1
ATOM 10816 N N . ARG B 1 518 ? 25.141 -21.141 -26.344 1 84.12 518 ARG B N 1
ATOM 10817 C CA . ARG B 1 518 ? 25.625 -20.953 -27.719 1 84.12 518 ARG B CA 1
ATOM 10818 C C . ARG B 1 518 ? 26.672 -19.844 -27.781 1 84.12 518 ARG B C 1
ATOM 10820 O O . ARG B 1 518 ? 26.391 -18.703 -27.359 1 84.12 518 ARG B O 1
ATOM 10827 N N . ASN B 1 519 ? 27.812 -20.266 -28.156 1 80.44 519 ASN B N 1
ATOM 10828 C CA . ASN B 1 519 ? 28.938 -19.344 -28.078 1 80.44 519 ASN B CA 1
ATOM 10829 C C . ASN B 1 519 ? 29.125 -18.797 -26.672 1 80.44 519 ASN B C 1
ATOM 10831 O O . ASN B 1 519 ? 29.219 -19.578 -25.703 1 80.44 519 ASN B O 1
ATOM 10835 N N . LYS B 1 520 ? 29.141 -17.547 -26.484 1 72.06 520 LYS B N 1
ATOM 10836 C CA . LYS B 1 520 ? 29.359 -16.984 -25.156 1 72.06 520 LYS B CA 1
ATOM 10837 C C . LYS B 1 520 ? 28.031 -16.656 -24.469 1 72.06 520 LYS B C 1
ATOM 10839 O O . LYS B 1 520 ? 28 -16.266 -23.312 1 72.06 520 LYS B O 1
ATOM 10844 N N . GLU B 1 521 ? 26.984 -17.062 -25.172 1 72.12 521 GLU B N 1
ATOM 10845 C CA . GLU B 1 521 ? 25.688 -16.688 -24.641 1 72.12 521 GLU B CA 1
ATOM 10846 C C . GLU B 1 521 ? 25.031 -17.859 -23.906 1 72.12 521 GLU B C 1
ATOM 10848 O O . GLU B 1 521 ? 24.969 -18.969 -24.438 1 72.12 521 GLU B O 1
ATOM 10853 N N . HIS B 1 522 ? 24.641 -17.656 -22.734 1 72.62 522 HIS B N 1
ATOM 10854 C CA . HIS B 1 522 ? 23.859 -18.625 -21.984 1 72.62 522 HIS B CA 1
ATOM 10855 C C . HIS B 1 522 ? 22.375 -18.438 -22.234 1 72.62 522 HIS B C 1
ATOM 10857 O O . HIS B 1 522 ? 21.844 -17.312 -22.141 1 72.62 522 HIS B O 1
ATOM 10863 N N . LEU B 1 523 ? 21.672 -19.547 -22.609 1 74.81 523 LEU B N 1
ATOM 10864 C CA . LEU B 1 523 ? 20.281 -19.516 -23.016 1 74.81 523 LEU B CA 1
ATOM 10865 C C . LEU B 1 523 ? 19.375 -20.078 -21.906 1 74.81 523 LEU B C 1
ATOM 10867 O O . LEU B 1 523 ? 19.734 -21.062 -21.266 1 74.81 523 LEU B O 1
ATOM 10871 N N . LEU B 1 524 ? 18.281 -19.453 -21.625 1 71.12 524 LEU B N 1
ATOM 10872 C CA . LEU B 1 524 ? 17.328 -19.938 -20.641 1 71.12 524 LEU B CA 1
ATOM 10873 C C . LEU B 1 524 ? 15.945 -20.094 -21.266 1 71.12 524 LEU B C 1
ATOM 10875 O O . LEU B 1 524 ? 14.945 -20.172 -20.547 1 71.12 524 LEU B O 1
ATOM 10879 N N . ASP B 1 525 ? 15.906 -20.156 -22.547 1 77.62 525 ASP B N 1
ATOM 10880 C CA . ASP B 1 525 ? 14.641 -20.297 -23.25 1 77.62 525 ASP B CA 1
ATOM 10881 C C . ASP B 1 525 ? 14.148 -21.75 -23.234 1 77.62 525 ASP B C 1
ATOM 10883 O O . ASP B 1 525 ? 14.93 -22.672 -22.984 1 77.62 525 ASP B O 1
ATOM 10887 N N . LEU B 1 526 ? 12.812 -21.922 -23.297 1 84.56 526 LEU B N 1
ATOM 10888 C CA . LEU B 1 526 ? 12.156 -23.219 -23.422 1 84.56 526 LEU B CA 1
ATOM 10889 C C . LEU B 1 526 ? 11.336 -23.312 -24.703 1 84.56 526 LEU B C 1
ATOM 10891 O O . LEU B 1 526 ? 10.492 -22.453 -24.953 1 84.56 526 LEU B O 1
ATOM 10895 N N . TRP B 1 527 ? 11.719 -24.297 -25.5 1 88.94 527 TRP B N 1
ATOM 10896 C CA . TRP B 1 527 ? 11.07 -24.484 -26.781 1 88.94 527 TRP B CA 1
ATOM 10897 C C . TRP B 1 527 ? 10.328 -25.812 -26.844 1 88.94 527 TRP B C 1
ATOM 10899 O O . TRP B 1 527 ? 10.703 -26.766 -26.156 1 88.94 527 TRP B O 1
ATOM 10909 N N . TRP B 1 528 ? 9.195 -25.828 -27.562 1 89.5 528 TRP B N 1
ATOM 10910 C CA . TRP B 1 528 ? 8.586 -27.094 -27.938 1 89.5 528 TRP B CA 1
ATOM 10911 C C . TRP B 1 528 ? 8.625 -27.312 -29.438 1 89.5 528 TRP B C 1
ATOM 10913 O O . TRP B 1 528 ? 8.586 -26.344 -30.203 1 89.5 528 TRP B O 1
ATOM 10923 N N . TYR B 1 529 ? 8.875 -28.516 -29.875 1 93.5 529 TYR B N 1
ATOM 10924 C CA . TYR B 1 529 ? 8.852 -28.953 -31.266 1 93.5 529 TYR B CA 1
ATOM 10925 C C . TYR B 1 529 ? 7.902 -30.141 -31.438 1 93.5 529 TYR B C 1
ATOM 10927 O O . TYR B 1 529 ? 8.117 -31.203 -30.859 1 93.5 529 TYR B O 1
ATOM 10935 N N . GLU B 1 530 ? 6.871 -29.938 -32.25 1 91.62 530 GLU B N 1
ATOM 10936 C CA . GLU B 1 530 ? 5.934 -31.016 -32.5 1 91.62 530 GLU B CA 1
ATOM 10937 C C . GLU B 1 530 ? 6.469 -31.969 -33.594 1 91.62 530 GLU B C 1
ATOM 10939 O O . GLU B 1 530 ? 6.645 -31.562 -34.75 1 91.62 530 GLU B O 1
ATOM 10944 N N . VAL B 1 531 ? 6.711 -33.156 -33.312 1 90.5 531 VAL B N 1
ATOM 10945 C CA . VAL B 1 531 ? 7.445 -34.094 -34.188 1 90.5 531 VAL B CA 1
ATOM 10946 C C . VAL B 1 531 ? 6.574 -34.5 -35.375 1 90.5 531 VAL B C 1
ATOM 10948 O O . VAL B 1 531 ? 7.086 -34.844 -36.438 1 90.5 531 VAL B O 1
ATOM 10951 N N . GLY B 1 532 ? 5.27 -34.469 -35.281 1 84.88 532 GLY B N 1
ATOM 10952 C CA . GLY B 1 532 ? 4.414 -34.812 -36.375 1 84.88 532 GLY B CA 1
ATOM 10953 C C . GLY B 1 532 ? 4.324 -33.719 -37.438 1 84.88 532 GLY B C 1
ATOM 10954 O O . GLY B 1 532 ? 4.629 -33.969 -38.625 1 84.88 532 GLY B O 1
ATOM 10955 N N . SER B 1 533 ? 4.141 -32.531 -37.094 1 87.69 533 SER B N 1
ATOM 10956 C CA . SER B 1 533 ? 3.895 -31.422 -38 1 87.69 533 SER B CA 1
ATOM 10957 C C . SER B 1 533 ? 5.172 -30.625 -38.281 1 87.69 533 SER B C 1
ATOM 10959 O O . SER B 1 533 ? 5.297 -29.969 -39.312 1 87.69 533 SER B O 1
ATOM 10961 N N . GLY B 1 534 ? 6.062 -30.703 -37.312 1 88.31 534 GLY B N 1
ATOM 10962 C CA . GLY B 1 534 ? 7.258 -29.891 -37.438 1 88.31 534 GLY B CA 1
ATOM 10963 C C . GLY B 1 534 ? 7.062 -28.484 -36.906 1 88.31 534 GLY B C 1
ATOM 10964 O O . GLY B 1 534 ? 7.977 -27.656 -36.938 1 88.31 534 GLY B O 1
ATOM 10965 N N . ALA B 1 535 ? 5.895 -28.281 -36.406 1 88 535 ALA B N 1
ATOM 10966 C CA . ALA B 1 535 ? 5.629 -26.969 -35.844 1 88 535 ALA B CA 1
ATOM 10967 C C . ALA B 1 535 ? 6.457 -26.766 -34.562 1 88 535 ALA B C 1
ATOM 10969 O O . ALA B 1 535 ? 6.723 -27.703 -33.812 1 88 535 ALA B O 1
ATOM 10970 N N . CYS B 1 536 ? 6.969 -25.578 -34.375 1 88 536 CYS B N 1
ATOM 10971 C CA . CYS B 1 536 ? 7.785 -25.25 -33.219 1 88 536 CYS B CA 1
ATOM 10972 C C . CYS B 1 536 ? 7.332 -23.938 -32.594 1 88 536 CYS B C 1
ATOM 10974 O O . CYS B 1 536 ? 6.703 -23.109 -33.25 1 88 536 CYS B O 1
ATOM 10976 N N . GLY B 1 537 ? 7.461 -23.812 -31.328 1 83.06 537 GLY B N 1
ATOM 10977 C CA . GLY B 1 537 ? 7.148 -22.578 -30.641 1 83.06 537 GLY B CA 1
ATOM 10978 C C . GLY B 1 537 ? 7.914 -22.391 -29.344 1 83.06 537 GLY B C 1
ATOM 10979 O O . GLY B 1 537 ? 8.469 -23.359 -28.797 1 83.06 537 GLY B O 1
ATOM 10980 N N . ALA B 1 538 ? 8.078 -21.156 -28.969 1 78.19 538 ALA B N 1
ATOM 10981 C CA . ALA B 1 538 ? 8.742 -20.844 -27.719 1 78.19 538 ALA B CA 1
ATOM 10982 C C . ALA B 1 538 ? 7.734 -20.781 -26.562 1 78.19 538 ALA B C 1
ATOM 10984 O O . ALA B 1 538 ? 6.688 -20.141 -26.688 1 78.19 538 ALA B O 1
ATOM 10985 N N . LEU B 1 539 ? 7.914 -21.672 -25.625 1 71.31 539 LEU B N 1
ATOM 10986 C CA . LEU B 1 539 ? 7.102 -21.562 -24.422 1 71.31 539 LEU B CA 1
ATOM 10987 C C . LEU B 1 539 ? 7.586 -20.422 -23.547 1 71.31 539 LEU B C 1
ATOM 10989 O O . LEU B 1 539 ? 6.785 -19.75 -22.891 1 71.31 539 LEU B O 1
ATOM 10993 N N . CYS B 1 540 ? 8.898 -20.328 -23.359 1 59.34 540 CYS B N 1
ATOM 10994 C CA . CYS B 1 540 ? 9.531 -19.234 -22.625 1 59.34 540 CYS B CA 1
ATOM 10995 C C . CYS B 1 540 ? 10.711 -18.672 -23.391 1 59.34 540 CYS B C 1
ATOM 10997 O O . CYS B 1 540 ? 11.57 -19.406 -23.875 1 59.34 540 CYS B O 1
ATOM 10999 N N . ARG B 1 541 ? 10.727 -17.469 -23.938 1 52.56 541 ARG B N 1
ATOM 11000 C CA . ARG B 1 541 ? 11.914 -16.875 -24.547 1 52.56 541 ARG B CA 1
ATOM 11001 C C . ARG B 1 541 ? 12.805 -16.234 -23.5 1 52.56 541 ARG B C 1
ATOM 11003 O O . ARG B 1 541 ? 12.328 -15.852 -22.422 1 52.56 541 ARG B O 1
ATOM 11010 N N . CYS B 1 542 ? 14.031 -15.883 -23.609 1 44.44 542 CYS B N 1
ATOM 11011 C CA . CYS B 1 542 ? 15.109 -15.562 -22.672 1 44.44 542 CYS B CA 1
ATOM 11012 C C . CYS B 1 542 ? 14.672 -14.461 -21.703 1 44.44 542 CYS B C 1
ATOM 11014 O O . CYS B 1 542 ? 15.383 -14.156 -20.75 1 44.44 542 CYS B O 1
ATOM 11016 N N . GLY B 1 543 ? 14.391 -13.344 -21.828 1 32.91 543 GLY B N 1
ATOM 11017 C CA . GLY B 1 543 ? 15.359 -12.469 -21.188 1 32.91 543 GLY B CA 1
ATOM 11018 C C . GLY B 1 543 ? 15.594 -12.812 -19.719 1 32.91 543 GLY B C 1
ATOM 11019 O O . GLY B 1 543 ? 16.375 -13.719 -19.406 1 32.91 543 GLY B O 1
ATOM 11020 N N . ALA B 1 544 ? 15.195 -11.961 -18.812 1 30.95 544 ALA B N 1
ATOM 11021 C CA . ALA B 1 544 ? 15.859 -11.32 -17.672 1 30.95 544 ALA B CA 1
ATOM 11022 C C . ALA B 1 544 ? 15.82 -12.219 -16.438 1 30.95 544 ALA B C 1
ATOM 11024 O O . ALA B 1 544 ? 16.297 -11.828 -15.367 1 30.95 544 ALA B O 1
ATOM 11025 N N . ALA B 1 545 ? 14.844 -13.055 -16.188 1 34.94 545 ALA B N 1
ATOM 11026 C CA . ALA B 1 545 ? 15.055 -13.477 -14.805 1 34.94 545 ALA B CA 1
ATOM 11027 C C . ALA B 1 545 ? 16.281 -14.375 -14.688 1 34.94 545 ALA B C 1
ATOM 11029 O O . ALA B 1 545 ? 16.547 -15.18 -15.586 1 34.94 545 ALA B O 1
ATOM 11030 N N . PRO B 1 546 ? 17.469 -14.07 -14 1 30.94 546 PRO B N 1
ATOM 11031 C CA . PRO B 1 546 ? 18.625 -14.945 -14.203 1 30.94 546 PRO B CA 1
ATOM 11032 C C . PRO B 1 546 ? 18.266 -16.422 -14.109 1 30.94 546 PRO B C 1
ATOM 11034 O O . PRO B 1 546 ? 17.609 -16.844 -13.156 1 30.94 546 PRO B O 1
ATOM 11037 N N . PRO B 1 547 ? 17.766 -17.094 -15.188 1 35.88 547 PRO B N 1
ATOM 11038 C CA . PRO B 1 547 ? 18.016 -18.531 -15.164 1 35.88 547 PRO B CA 1
ATOM 11039 C C . PRO B 1 547 ? 19.172 -18.906 -14.234 1 35.88 547 PRO B C 1
ATOM 11041 O O . PRO B 1 547 ? 19.953 -18.047 -13.828 1 35.88 547 PRO B O 1
ATOM 11044 N N . PRO B 1 548 ? 19.078 -20.172 -13.773 1 38.22 548 PRO B N 1
ATOM 11045 C CA . PRO B 1 548 ? 20.391 -20.516 -13.211 1 38.22 548 PRO B CA 1
ATOM 11046 C C . PRO B 1 548 ? 21.531 -19.719 -13.844 1 38.22 548 PRO B C 1
ATOM 11048 O O . PRO B 1 548 ? 21.422 -19.266 -14.977 1 38.22 548 PRO B O 1
ATOM 11051 N N . ALA B 1 549 ? 22.297 -18.984 -12.961 1 38.84 549 ALA B N 1
ATOM 11052 C CA . ALA B 1 549 ? 23.5 -18.281 -13.43 1 38.84 549 ALA B CA 1
ATOM 11053 C C . ALA B 1 549 ? 23.984 -18.844 -14.758 1 38.84 549 ALA B C 1
ATOM 11055 O O . ALA B 1 549 ? 23.734 -20 -15.07 1 38.84 549 ALA B O 1
ATOM 11056 N N . ALA B 1 550 ? 24.406 -18.047 -15.617 1 37.62 550 ALA B N 1
ATOM 11057 C CA . ALA B 1 550 ? 25.266 -18.281 -16.766 1 37.62 550 ALA B CA 1
ATOM 11058 C C . ALA B 1 550 ? 26.422 -19.219 -16.406 1 37.62 550 ALA B C 1
ATOM 11060 O O . ALA B 1 550 ? 27.094 -19.016 -15.391 1 37.62 550 ALA B O 1
ATOM 11061 N N . GLY B 1 551 ? 26.359 -20.547 -16.578 1 47.47 551 GLY B N 1
ATOM 11062 C CA . GLY B 1 551 ? 27.297 -21.641 -16.375 1 47.47 551 GLY B CA 1
ATOM 11063 C C . GLY B 1 551 ? 26.625 -22.906 -15.875 1 47.47 551 GLY B C 1
ATOM 11064 O O . GLY B 1 551 ? 27.281 -23.766 -15.281 1 47.47 551 GLY B O 1
ATOM 11065 N N . PHE B 1 552 ? 25.453 -22.953 -16.172 1 53.88 552 PHE B N 1
ATOM 11066 C CA . PHE B 1 552 ? 24.344 -23.766 -15.688 1 53.88 552 PHE B CA 1
ATOM 11067 C C . PHE B 1 552 ? 24.406 -25.172 -16.25 1 53.88 552 PHE B C 1
ATOM 11069 O O . PHE B 1 552 ? 24.312 -25.359 -17.469 1 53.88 552 PHE B O 1
ATOM 11076 N N . THR B 1 553 ? 25.062 -26 -15.508 1 65.12 553 THR B N 1
ATOM 11077 C CA . THR B 1 553 ? 24.875 -27.391 -15.898 1 65.12 553 THR B CA 1
ATOM 11078 C C . THR B 1 553 ? 23.578 -27.938 -15.312 1 65.12 553 THR B C 1
ATOM 11080 O O . THR B 1 553 ? 23.375 -27.922 -14.094 1 65.12 553 THR B O 1
ATOM 11083 N N . GLN B 1 554 ? 22.531 -28.125 -16.203 1 78.25 554 GLN B N 1
ATOM 11084 C CA . GLN B 1 554 ? 21.234 -28.594 -15.719 1 78.25 554 GLN B CA 1
ATOM 11085 C C . GLN B 1 554 ? 20.844 -29.922 -16.359 1 78.25 554 GLN B C 1
ATOM 11087 O O . GLN B 1 554 ? 21.328 -30.25 -17.453 1 78.25 554 GLN B O 1
ATOM 11092 N N . ARG B 1 555 ? 20.234 -30.703 -15.578 1 90.31 555 ARG B N 1
ATOM 11093 C CA . ARG B 1 555 ? 19.562 -31.891 -16.062 1 90.31 555 ARG B CA 1
ATOM 11094 C C . ARG B 1 555 ? 18.047 -31.797 -15.82 1 90.31 555 ARG B C 1
ATOM 11096 O O . ARG B 1 555 ? 17.609 -31.297 -14.781 1 90.31 555 ARG B O 1
ATOM 11103 N N . ALA B 1 556 ? 17.375 -32.219 -16.844 1 92.94 556 ALA B N 1
ATOM 11104 C CA . ALA B 1 556 ? 15.922 -32.125 -16.719 1 92.94 556 ALA B CA 1
ATOM 11105 C C . ALA B 1 556 ? 15.242 -33.438 -17 1 92.94 556 ALA B C 1
ATOM 11107 O O . ALA B 1 556 ? 15.781 -34.281 -17.719 1 92.94 556 ALA B O 1
ATOM 11108 N N . THR B 1 557 ? 14.109 -33.656 -16.344 1 95.12 557 THR B N 1
ATOM 11109 C CA . THR B 1 557 ? 13.227 -34.781 -16.594 1 95.12 557 THR B CA 1
ATOM 11110 C C . THR B 1 557 ? 11.781 -34.312 -16.781 1 95.12 557 THR B C 1
ATOM 11112 O O . THR B 1 557 ? 11.477 -33.156 -16.547 1 95.12 557 THR B O 1
ATOM 11115 N N . LEU B 1 558 ? 10.984 -35.25 -17.297 1 95 558 LEU B N 1
ATOM 11116 C CA . LEU B 1 558 ? 9.609 -34.875 -17.609 1 95 558 LEU B CA 1
ATOM 11117 C C . LEU B 1 558 ? 8.641 -35.969 -17.203 1 95 558 LEU B C 1
ATOM 11119 O O . LEU B 1 558 ? 8.898 -37.156 -17.453 1 95 558 LEU B O 1
ATOM 11123 N N . ASP B 1 559 ? 7.609 -35.625 -16.516 1 90.88 559 ASP B N 1
ATOM 11124 C CA . ASP B 1 559 ? 6.488 -36.5 -16.234 1 90.88 559 ASP B CA 1
ATOM 11125 C C . ASP B 1 559 ? 5.297 -36.188 -17.141 1 90.88 559 ASP B C 1
ATOM 11127 O O . ASP B 1 559 ? 4.598 -35.219 -16.922 1 90.88 559 ASP B O 1
ATOM 11131 N N . PRO B 1 560 ? 5.098 -37.031 -18.078 1 86.25 560 PRO B N 1
ATOM 11132 C CA . PRO B 1 560 ? 4.016 -36.75 -19.031 1 86.25 560 PRO B CA 1
ATOM 11133 C C . PRO B 1 560 ? 2.637 -36.812 -18.375 1 86.25 560 PRO B C 1
ATOM 11135 O O . PRO B 1 560 ? 1.694 -36.188 -18.875 1 86.25 560 PRO B O 1
ATOM 11138 N N . ASP B 1 561 ? 2.514 -37.531 -17.281 1 82.75 561 ASP B N 1
ATOM 11139 C CA . ASP B 1 561 ? 1.218 -37.656 -16.625 1 82.75 561 ASP B CA 1
ATOM 11140 C C . ASP B 1 561 ? 0.805 -36.344 -15.977 1 82.75 561 ASP B C 1
ATOM 11142 O O . ASP B 1 561 ? -0.365 -35.969 -16.031 1 82.75 561 ASP B O 1
ATOM 11146 N N . THR B 1 562 ? 1.724 -35.75 -15.398 1 78.56 562 THR B N 1
ATOM 11147 C CA . THR B 1 562 ? 1.407 -34.531 -14.664 1 78.56 562 THR B CA 1
ATOM 11148 C C . THR B 1 562 ? 1.753 -33.312 -15.492 1 78.56 562 THR B C 1
ATOM 11150 O O . THR B 1 562 ? 1.47 -32.156 -15.086 1 78.56 562 THR B O 1
ATOM 11153 N N . ASP B 1 563 ? 2.279 -33.5 -16.656 1 83 563 ASP B N 1
ATOM 11154 C CA . ASP B 1 563 ? 2.723 -32.375 -17.516 1 83 563 ASP B CA 1
ATOM 11155 C C . ASP B 1 563 ? 3.654 -31.438 -16.766 1 83 563 ASP B C 1
ATOM 11157 O O . ASP B 1 563 ? 3.441 -30.234 -16.75 1 83 563 ASP B O 1
ATOM 11161 N N . GLN B 1 564 ? 4.594 -32.062 -16.125 1 87.38 564 GLN B N 1
ATOM 11162 C CA . GLN B 1 564 ? 5.559 -31.281 -15.367 1 87.38 564 GLN B CA 1
ATOM 11163 C C . GLN B 1 564 ? 6.988 -31.609 -15.781 1 87.38 564 GLN B C 1
ATOM 11165 O O . GLN B 1 564 ? 7.305 -32.75 -16.078 1 87.38 564 GLN B O 1
ATOM 11170 N N . MET B 1 565 ? 7.75 -30.594 -15.859 1 89.5 565 MET B N 1
ATOM 11171 C CA . MET B 1 565 ? 9.188 -30.75 -16.094 1 89.5 565 MET B CA 1
ATOM 11172 C C . MET B 1 565 ? 9.969 -30.484 -14.805 1 89.5 565 MET B C 1
ATOM 11174 O O . MET B 1 565 ? 9.664 -29.547 -14.062 1 89.5 565 MET B O 1
ATOM 11178 N N . PHE B 1 566 ? 10.906 -31.359 -14.523 1 90.5 566 PHE B N 1
ATOM 11179 C CA . PHE B 1 566 ? 11.758 -31.219 -13.352 1 90.5 566 PHE B CA 1
ATOM 11180 C C . PHE B 1 566 ? 13.188 -30.875 -13.758 1 90.5 566 PHE B C 1
ATOM 11182 O O . PHE B 1 566 ? 13.781 -31.562 -14.602 1 90.5 566 PHE B O 1
ATOM 11189 N N . VAL B 1 567 ? 13.711 -29.797 -13.211 1 88 567 VAL B N 1
ATOM 11190 C CA . VAL B 1 567 ? 15.047 -29.344 -13.578 1 88 567 VAL B CA 1
ATOM 11191 C C . VAL B 1 567 ? 15.938 -29.312 -12.336 1 88 567 VAL B C 1
ATOM 11193 O O . VAL B 1 567 ? 15.625 -28.625 -11.359 1 88 567 VAL B O 1
ATOM 11196 N N . LEU B 1 568 ? 16.984 -30.094 -12.336 1 88.12 568 LEU B N 1
ATOM 11197 C CA . LEU B 1 568 ? 18 -30.031 -11.297 1 88.12 568 LEU B CA 1
ATOM 11198 C C . LEU B 1 568 ? 19.219 -29.234 -11.766 1 88.12 568 LEU B C 1
ATOM 11200 O O . LEU B 1 568 ? 19.844 -29.578 -12.766 1 88.12 568 LEU B O 1
ATOM 11204 N N . SER B 1 569 ? 19.469 -28.109 -10.984 1 78 569 SER B N 1
ATOM 11205 C CA . SER B 1 569 ? 20.594 -27.266 -11.367 1 78 569 SER B CA 1
ATOM 11206 C C . SER B 1 569 ? 21.703 -27.328 -10.328 1 78 569 SER B C 1
ATOM 11208 O O . SER B 1 569 ? 21.438 -27.422 -9.133 1 78 569 SER B O 1
ATOM 11210 N N . GLY B 1 570 ? 23.047 -27.359 -10.672 1 70.19 570 GLY B N 1
ATOM 11211 C CA . GLY B 1 570 ? 24.141 -27.578 -9.734 1 70.19 570 GLY B CA 1
ATOM 11212 C C . GLY B 1 570 ? 25.141 -26.438 -9.719 1 70.19 570 GLY B C 1
ATOM 11213 O O . GLY B 1 570 ? 25.906 -26.297 -8.758 1 70.19 570 GLY B O 1
ATOM 11214 N N . MET B 1 571 ? 25.406 -25.656 -10.719 1 63.41 571 MET B N 1
ATOM 11215 C CA . MET B 1 571 ? 26.5 -24.688 -10.711 1 63.41 571 MET B CA 1
ATOM 11216 C C . MET B 1 571 ? 26.031 -23.359 -11.297 1 63.41 571 MET B C 1
ATOM 11218 O O . MET B 1 571 ? 25.266 -23.328 -12.258 1 63.41 571 MET B O 1
ATOM 11222 N N . SER B 1 572 ? 26.328 -22.141 -10.414 1 57.69 572 SER B N 1
ATOM 11223 C CA . SER B 1 572 ? 26.094 -20.812 -10.969 1 57.69 572 SER B CA 1
ATOM 11224 C C . SER B 1 572 ? 27.375 -20.203 -11.523 1 57.69 572 SER B C 1
ATOM 11226 O O . SER B 1 572 ? 28.453 -20.344 -10.93 1 57.69 572 SER B O 1
ATOM 11228 N N . LYS B 1 573 ? 27.453 -19.984 -12.797 1 51.09 573 LYS B N 1
ATOM 11229 C CA . LYS B 1 573 ? 28.625 -19.406 -13.438 1 51.09 573 LYS B CA 1
ATOM 11230 C C . LYS B 1 573 ? 28.828 -17.953 -13.016 1 51.09 573 LYS B C 1
ATOM 11232 O O . LYS B 1 573 ? 29.719 -17.266 -13.523 1 51.09 573 LYS B O 1
ATOM 11237 N N . GLU B 1 574 ? 28.047 -17.438 -12.133 1 48.78 574 GLU B N 1
ATOM 11238 C CA . GLU B 1 574 ? 28.344 -16.062 -11.742 1 48.78 574 GLU B CA 1
ATOM 11239 C C . GLU B 1 574 ? 29.734 -15.961 -11.109 1 48.78 574 GLU B C 1
ATOM 11241 O O . GLU B 1 574 ? 30.391 -16.969 -10.867 1 48.78 574 GLU B O 1
ATOM 11246 N N . LYS B 1 575 ? 30.203 -14.852 -10.789 1 47.41 575 LYS B N 1
ATOM 11247 C CA . LYS B 1 575 ? 31.578 -14.516 -10.406 1 47.41 575 LYS B CA 1
ATOM 11248 C C . LYS B 1 575 ? 32.094 -15.469 -9.336 1 47.41 575 LYS B C 1
ATOM 11250 O O . LYS B 1 575 ? 33.25 -15.859 -9.352 1 47.41 575 LYS B O 1
ATOM 11255 N N . GLU B 1 576 ? 31.312 -15.766 -8.461 1 49.5 576 GLU B N 1
ATOM 11256 C CA . GLU B 1 576 ? 31.812 -16.672 -7.426 1 49.5 576 GLU B CA 1
ATOM 11257 C C . GLU B 1 576 ? 31.375 -18.109 -7.703 1 49.5 576 GLU B C 1
ATOM 11259 O O . GLU B 1 576 ? 30.188 -18.406 -7.75 1 49.5 576 GLU B O 1
ATOM 11264 N N . LYS B 1 577 ? 31.984 -18.891 -8.695 1 52.72 577 LYS B N 1
ATOM 11265 C CA . LYS B 1 577 ? 31.781 -20.281 -9.102 1 52.72 577 LYS B CA 1
ATOM 11266 C C . LYS B 1 577 ? 31.297 -21.125 -7.934 1 52.72 577 LYS B C 1
ATOM 11268 O O . LYS B 1 577 ? 32.031 -21.953 -7.406 1 52.72 577 LYS B O 1
ATOM 11273 N N . ARG B 1 578 ? 30.094 -20.969 -7.426 1 61.72 578 ARG B N 1
ATOM 11274 C CA . ARG B 1 578 ? 29.547 -21.734 -6.312 1 61.72 578 ARG B CA 1
ATOM 11275 C C . ARG B 1 578 ? 28.703 -22.891 -6.812 1 61.72 578 ARG B C 1
ATOM 11277 O O . ARG B 1 578 ? 27.922 -22.734 -7.746 1 61.72 578 ARG B O 1
ATOM 11284 N N . VAL B 1 579 ? 29.094 -24.047 -6.309 1 72.62 579 VAL B N 1
ATOM 11285 C CA . VAL B 1 579 ? 28.344 -25.25 -6.66 1 72.62 579 VAL B CA 1
ATOM 11286 C C . VAL B 1 579 ? 27.172 -25.438 -5.703 1 72.62 579 VAL B C 1
ATOM 11288 O O . VAL B 1 579 ? 27.328 -25.328 -4.484 1 72.62 579 VAL B O 1
ATOM 11291 N N . TYR B 1 580 ? 25.922 -25.5 -6.23 1 76.12 580 TYR B N 1
ATOM 11292 C CA . TYR B 1 580 ? 24.703 -25.719 -5.461 1 76.12 580 TYR B CA 1
ATOM 11293 C C . TYR B 1 580 ? 23.781 -26.703 -6.168 1 76.12 580 TYR B C 1
ATOM 11295 O O . TYR B 1 580 ? 24.031 -27.109 -7.305 1 76.12 580 TYR B O 1
ATOM 11303 N N . ASN B 1 581 ? 22.828 -27.281 -5.445 1 77.94 581 ASN B N 1
ATOM 11304 C CA . ASN B 1 581 ? 21.734 -28.062 -6.023 1 77.94 581 ASN B CA 1
ATOM 11305 C C . ASN B 1 581 ? 20.391 -27.344 -5.836 1 77.94 581 ASN B C 1
ATOM 11307 O O . ASN B 1 581 ? 20.016 -27 -4.715 1 77.94 581 ASN B O 1
ATOM 11311 N N . THR B 1 582 ? 19.812 -27.062 -6.941 1 78.62 582 THR B N 1
ATOM 11312 C CA . THR B 1 582 ? 18.453 -26.547 -6.891 1 78.62 582 THR B CA 1
ATOM 11313 C C . THR B 1 582 ? 17.531 -27.359 -7.781 1 78.62 582 THR B C 1
ATOM 11315 O O . THR B 1 582 ? 17.891 -27.734 -8.898 1 78.62 582 THR B O 1
ATOM 11318 N N . LEU B 1 583 ? 16.438 -27.75 -7.238 1 83.88 583 LEU B N 1
ATOM 11319 C CA . LEU B 1 583 ? 15.422 -28.484 -8 1 83.88 583 LEU B CA 1
ATOM 11320 C C . LEU B 1 583 ? 14.219 -27.594 -8.297 1 83.88 583 LEU B C 1
ATOM 11322 O O . LEU B 1 583 ? 13.609 -27.047 -7.375 1 83.88 583 LEU B O 1
ATOM 11326 N N . TRP B 1 584 ? 13.945 -27.578 -9.562 1 79.81 584 TRP B N 1
ATOM 11327 C CA . TRP B 1 584 ? 12.82 -26.766 -10.023 1 79.81 584 TRP B CA 1
ATOM 11328 C C . TRP B 1 584 ? 11.781 -27.641 -10.734 1 79.81 584 TRP B C 1
ATOM 11330 O O . TRP B 1 584 ? 12.125 -28.641 -11.352 1 79.81 584 TRP B O 1
ATOM 11340 N N . VAL B 1 585 ? 10.523 -27.203 -10.57 1 82.69 585 VAL B N 1
ATOM 11341 C CA . VAL B 1 585 ? 9.445 -27.859 -11.305 1 82.69 585 VAL B CA 1
ATOM 11342 C C . VAL B 1 585 ? 8.703 -26.844 -12.164 1 82.69 585 VAL B C 1
ATOM 11344 O O . VAL B 1 585 ? 8.391 -25.75 -11.711 1 82.69 585 VAL B O 1
ATOM 11347 N N . LEU B 1 586 ? 8.57 -27.219 -13.383 1 80.06 586 LEU B N 1
ATOM 11348 C CA . LEU B 1 586 ? 7.766 -26.422 -14.305 1 80.06 586 LEU B CA 1
ATOM 11349 C C . LEU B 1 586 ? 6.469 -27.141 -14.656 1 80.06 586 LEU B C 1
ATOM 11351 O O . LEU B 1 586 ? 6.5 -28.266 -15.172 1 80.06 586 LEU B O 1
ATOM 11355 N N . SER B 1 587 ? 5.344 -26.5 -14.32 1 75.94 587 SER B N 1
ATOM 11356 C CA . SER B 1 587 ? 4.07 -27 -14.82 1 75.94 587 SER B CA 1
ATOM 11357 C C . SER B 1 587 ? 3.828 -26.562 -16.266 1 75.94 587 SER B C 1
ATOM 11359 O O . SER B 1 587 ? 3.73 -25.375 -16.547 1 75.94 587 SER B O 1
ATOM 11361 N N . LEU B 1 588 ? 3.75 -27.516 -17.109 1 74.94 588 LEU B N 1
ATOM 11362 C CA . LEU B 1 588 ? 3.51 -27.203 -18.516 1 74.94 588 LEU B CA 1
ATOM 11363 C C . LEU B 1 588 ? 2.08 -26.719 -18.734 1 74.94 588 LEU B C 1
ATOM 11365 O O . LEU B 1 588 ? 1.786 -26.062 -19.734 1 74.94 588 LEU B O 1
ATOM 11369 N N . ARG B 1 589 ? 1.312 -27.016 -17.766 1 64.56 589 ARG B N 1
ATOM 11370 C CA . ARG B 1 589 ? -0.088 -26.609 -17.844 1 64.56 589 ARG B CA 1
ATOM 11371 C C . ARG B 1 589 ? -0.258 -25.141 -17.453 1 64.56 589 ARG B C 1
ATOM 11373 O O . ARG B 1 589 ? -0.938 -24.391 -18.156 1 64.56 589 ARG B O 1
ATOM 11380 N N . THR B 1 590 ? 0.382 -24.906 -16.375 1 59.28 590 THR B N 1
ATOM 11381 C CA . THR B 1 590 ? 0.207 -23.547 -15.867 1 59.28 590 THR B CA 1
ATOM 11382 C C . THR B 1 590 ? 1.386 -22.672 -16.266 1 59.28 590 THR B C 1
ATOM 11384 O O . THR B 1 590 ? 1.332 -21.438 -16.109 1 59.28 590 THR B O 1
ATOM 11387 N N . ARG B 1 591 ? 2.391 -23.297 -16.812 1 67.31 591 ARG B N 1
ATOM 11388 C CA . ARG B 1 591 ? 3.609 -22.625 -17.234 1 67.31 591 ARG B CA 1
ATOM 11389 C C . ARG B 1 591 ? 4.223 -21.828 -16.094 1 67.31 591 ARG B C 1
ATOM 11391 O O . ARG B 1 591 ? 4.617 -20.672 -16.266 1 67.31 591 ARG B O 1
ATOM 11398 N N . THR B 1 592 ? 4.086 -22.375 -14.922 1 62.69 592 THR B N 1
ATOM 11399 C CA . THR B 1 592 ? 4.652 -21.766 -13.727 1 62.69 592 THR B CA 1
ATOM 11400 C C . THR B 1 592 ? 5.773 -22.625 -13.148 1 62.69 592 THR B C 1
ATOM 11402 O O . THR B 1 592 ? 5.688 -23.844 -13.164 1 62.69 592 THR B O 1
ATOM 11405 N N . TRP B 1 593 ? 6.898 -21.891 -12.711 1 68.5 593 TRP B N 1
ATOM 11406 C CA . TRP B 1 593 ? 8.016 -22.562 -12.055 1 68.5 593 TRP B CA 1
ATOM 11407 C C . TRP B 1 593 ? 7.836 -22.547 -10.539 1 68.5 593 TRP B C 1
ATOM 11409 O O . TRP B 1 593 ? 7.352 -21.562 -9.969 1 68.5 593 TRP B O 1
ATOM 11419 N N . SER B 1 594 ? 8.117 -23.578 -9.945 1 69.19 594 SER B N 1
ATOM 11420 C CA . SER B 1 594 ? 8.195 -23.656 -8.484 1 69.19 594 SER B CA 1
ATOM 11421 C C . SER B 1 594 ? 9.508 -24.297 -8.039 1 69.19 594 SER B C 1
ATOM 11423 O O . SER B 1 594 ? 9.953 -25.297 -8.617 1 69.19 594 SER B O 1
ATOM 11425 N N . CYS B 1 595 ? 10.188 -23.594 -7.086 1 73.31 595 CYS B N 1
ATOM 11426 C CA . CYS B 1 595 ? 11.414 -24.156 -6.535 1 73.31 595 CYS B CA 1
ATOM 11427 C C . CYS B 1 595 ? 11.109 -25.109 -5.387 1 73.31 595 CYS B C 1
ATOM 11429 O O . CYS B 1 595 ? 10.453 -24.734 -4.414 1 73.31 595 CYS B O 1
ATOM 11431 N N . LEU B 1 596 ? 11.5 -26.234 -5.547 1 74.69 596 LEU B N 1
ATOM 11432 C CA . LEU B 1 596 ? 11.18 -27.25 -4.539 1 74.69 596 LEU B CA 1
ATOM 11433 C C . LEU B 1 596 ? 12.242 -27.266 -3.443 1 74.69 596 LEU B C 1
ATOM 11435 O O . LEU B 1 596 ? 11.93 -27.484 -2.271 1 74.69 596 LEU B O 1
ATOM 11439 N N . TYR B 1 597 ? 13.461 -27.25 -3.758 1 72.31 597 TYR B N 1
ATOM 11440 C CA . TYR B 1 597 ? 14.469 -27.188 -2.705 1 72.31 597 TYR B CA 1
ATOM 11441 C C . TYR B 1 597 ? 15.742 -26.531 -3.207 1 72.31 597 TYR B C 1
ATOM 11443 O O . TYR B 1 597 ? 16.016 -26.531 -4.41 1 72.31 597 TYR B O 1
ATOM 11451 N N . ARG B 1 598 ? 16.484 -25.875 -2.297 1 69.62 598 ARG B N 1
ATOM 11452 C CA . ARG B 1 598 ? 17.797 -25.281 -2.527 1 69.62 598 ARG B CA 1
ATOM 11453 C C . ARG B 1 598 ? 18.797 -25.75 -1.487 1 69.62 598 ARG B C 1
ATOM 11455 O O . ARG B 1 598 ? 18.531 -25.688 -0.285 1 69.62 598 ARG B O 1
ATOM 11462 N N . ALA B 1 599 ? 19.703 -26.484 -1.92 1 63.78 599 ALA B N 1
ATOM 11463 C CA . ALA B 1 599 ? 20.766 -26.906 -1.021 1 63.78 599 ALA B CA 1
ATOM 11464 C C . ALA B 1 599 ? 22.094 -26.281 -1.411 1 63.78 599 ALA B C 1
ATOM 11466 O O . ALA B 1 599 ? 22.438 -26.219 -2.594 1 63.78 599 ALA B O 1
ATOM 11467 N N . HIS B 1 600 ? 22.641 -25.438 -0.454 1 59.22 600 HIS B N 1
ATOM 11468 C CA . HIS B 1 600 ? 23.953 -24.875 -0.698 1 59.22 600 HIS B CA 1
ATOM 11469 C C . HIS B 1 600 ? 25.062 -25.781 -0.152 1 59.22 600 HIS B C 1
ATOM 11471 O O . HIS B 1 600 ? 24.828 -26.531 0.795 1 59.22 600 HIS B O 1
ATOM 11477 N N . ALA B 1 601 ? 26.141 -25.891 -0.844 1 51.78 601 ALA B N 1
ATOM 11478 C CA . ALA B 1 601 ? 27.281 -26.625 -0.319 1 51.78 601 ALA B CA 1
ATOM 11479 C C . ALA B 1 601 ? 27.688 -26.109 1.056 1 51.78 601 ALA B C 1
ATOM 11481 O O . ALA B 1 601 ? 27.766 -24.891 1.269 1 51.78 601 ALA B O 1
ATOM 11482 N N . PRO B 1 602 ? 27.406 -26.844 2.227 1 45.03 602 PRO B N 1
ATOM 11483 C CA . PRO B 1 602 ? 27.906 -26.359 3.516 1 45.03 602 PRO B CA 1
ATOM 11484 C C . PRO B 1 602 ? 29.297 -25.734 3.406 1 45.03 602 PRO B C 1
ATOM 11486 O O . PRO B 1 602 ? 30.094 -26.125 2.549 1 45.03 602 PRO B O 1
ATOM 11489 N N . PRO B 1 603 ? 29.547 -24.5 3.885 1 38.53 603 PRO B N 1
ATOM 11490 C CA . PRO B 1 603 ? 31 -24.266 4.008 1 38.53 603 PRO B CA 1
ATOM 11491 C C . PRO B 1 603 ? 31.719 -25.469 4.602 1 38.53 603 PRO B C 1
ATOM 11493 O O . PRO B 1 603 ? 31.125 -26.297 5.301 1 38.53 603 PRO B O 1
ATOM 11496 N N . ALA B 1 604 ? 33 -25.703 4.07 1 33.81 604 ALA B N 1
ATOM 11497 C CA . ALA B 1 604 ? 33.844 -26.75 4.68 1 33.81 604 ALA B CA 1
ATOM 11498 C C . ALA B 1 604 ? 33.625 -26.797 6.188 1 33.81 604 ALA B C 1
ATOM 11500 O O . ALA B 1 604 ? 33.812 -25.797 6.883 1 33.81 604 ALA B O 1
ATOM 11501 N N . PRO B 1 605 ? 32.656 -27.516 6.645 1 36.53 605 PRO B N 1
ATOM 11502 C CA . PRO B 1 605 ? 32.781 -27.578 8.102 1 36.53 605 PRO B CA 1
ATOM 11503 C C . PRO B 1 605 ? 34.219 -27.734 8.578 1 36.53 605 PRO B C 1
ATOM 11505 O O . PRO B 1 605 ? 35.062 -28.281 7.859 1 36.53 605 PRO B O 1
ATOM 11508 N N . ALA B 1 606 ? 34.625 -26.984 9.492 1 35.03 606 ALA B N 1
ATOM 11509 C CA . ALA B 1 606 ? 35.844 -27.438 10.18 1 35.03 606 ALA B CA 1
ATOM 11510 C C . ALA B 1 606 ? 35.781 -28.922 10.477 1 35.03 606 ALA B C 1
ATOM 11512 O O . ALA B 1 606 ? 34.688 -29.469 10.742 1 35.03 606 ALA B O 1
ATOM 11513 N N . PRO B 1 607 ? 36.906 -29.703 10.156 1 27.3 607 PRO B N 1
ATOM 11514 C CA . PRO B 1 607 ? 37.031 -31.109 10.523 1 27.3 607 PRO B CA 1
ATOM 11515 C C . PRO B 1 607 ? 36.531 -31.406 11.938 1 27.3 607 PRO B C 1
ATOM 11517 O O . PRO B 1 607 ? 37.094 -30.891 12.906 1 27.3 607 PRO B O 1
ATOM 11520 N N . ALA B 1 608 ? 35.344 -31.391 12.328 1 34.5 608 ALA B N 1
ATOM 11521 C CA . ALA B 1 608 ? 35.375 -32.031 13.648 1 34.5 608 ALA B CA 1
ATOM 11522 C C . ALA B 1 608 ? 35.844 -33.469 13.57 1 34.5 608 ALA B C 1
ATOM 11524 O O . ALA B 1 608 ? 35.688 -34.125 12.547 1 34.5 608 ALA B O 1
ATOM 11525 N N . PRO B 1 609 ? 36.812 -34.062 14.719 1 33.03 609 PRO B N 1
ATOM 11526 C CA . PRO B 1 609 ? 37.469 -35.375 14.664 1 33.03 609 PRO B CA 1
ATOM 11527 C C . PRO B 1 609 ? 36.594 -36.469 14.094 1 33.03 609 PRO B C 1
ATOM 11529 O O . PRO B 1 609 ? 36.938 -37.125 13.109 1 33.03 609 PRO B O 1
ATOM 11532 N N . GLY B 1 610 ? 36.219 -37.531 14.984 1 35.09 610 GLY B N 1
ATOM 11533 C CA . GLY B 1 610 ? 36.031 -38.969 14.977 1 35.09 610 GLY B CA 1
ATOM 11534 C C . GLY B 1 610 ? 34.719 -39.375 14.336 1 35.09 610 GLY B C 1
ATOM 11535 O O . GLY B 1 610 ? 34.406 -40.562 14.25 1 35.09 610 GLY B O 1
ATOM 11536 N N . GLY B 1 611 ? 33.531 -38.781 14.75 1 36.47 611 GLY B N 1
ATOM 11537 C CA . GLY B 1 611 ? 32.312 -39.562 14.57 1 36.47 611 GLY B CA 1
ATOM 11538 C C . GLY B 1 611 ? 31.906 -39.688 13.117 1 36.47 611 GLY B C 1
ATOM 11539 O O . GLY B 1 611 ? 32.438 -39 12.25 1 36.47 611 GLY B O 1
ATOM 11540 N N . PRO B 1 612 ? 31.266 -40.844 12.75 1 37.09 612 PRO B N 1
ATOM 11541 C CA . PRO B 1 612 ? 30.75 -41.094 11.406 1 37.09 612 PRO B CA 1
ATOM 11542 C C . PRO B 1 612 ? 30.016 -39.906 10.812 1 37.09 612 PRO B C 1
ATOM 11544 O O . PRO B 1 612 ? 29.359 -39.156 11.547 1 37.09 612 PRO B O 1
ATOM 11547 N N . ALA B 1 613 ? 30.5 -39.375 9.883 1 40.16 613 ALA B N 1
ATOM 11548 C CA . ALA B 1 613 ? 29.922 -38.25 9.164 1 40.16 613 ALA B CA 1
ATOM 11549 C C . ALA B 1 613 ? 28.406 -38.406 9 1 40.16 613 ALA B C 1
ATOM 11551 O O . ALA B 1 613 ? 27.938 -39.5 8.648 1 40.16 613 ALA B O 1
ATOM 11552 N N . PRO B 1 614 ? 27.547 -37.781 9.656 1 40.84 614 PRO B N 1
ATOM 11553 C CA . PRO B 1 614 ? 26.094 -37.906 9.5 1 40.84 614 PRO B CA 1
ATOM 11554 C C . PRO B 1 614 ? 25.672 -38.094 8.039 1 40.84 614 PRO B C 1
ATOM 11556 O O . PRO B 1 614 ? 26.344 -37.594 7.137 1 40.84 614 PRO B O 1
ATOM 11559 N N . THR B 1 615 ? 25.109 -39.344 7.598 1 46.12 615 THR B N 1
ATOM 11560 C CA . THR B 1 615 ? 24.453 -39.688 6.332 1 46.12 615 THR B CA 1
ATOM 11561 C C . THR B 1 615 ? 23.75 -38.438 5.754 1 46.12 615 THR B C 1
ATOM 11563 O O . THR B 1 615 ? 22.922 -37.812 6.418 1 46.12 615 THR B O 1
ATOM 11566 N N . SER B 1 616 ? 24.297 -37.875 4.895 1 59.25 616 SER B N 1
ATOM 11567 C CA . SER B 1 616 ? 23.766 -36.656 4.258 1 59.25 616 SER B CA 1
ATOM 11568 C C . SER B 1 616 ? 22.359 -36.906 3.707 1 59.25 616 SER B C 1
ATOM 11570 O O . SER B 1 616 ? 22.109 -37.938 3.086 1 59.25 616 SER B O 1
ATOM 11572 N N . ARG B 1 617 ? 21.375 -36.375 3.969 1 71.44 617 ARG B N 1
ATOM 11573 C CA . ARG B 1 617 ? 19.953 -36.438 3.641 1 71.44 617 ARG B CA 1
ATOM 11574 C C . ARG B 1 617 ? 19.703 -36 2.201 1 71.44 617 ARG B C 1
ATOM 11576 O O . ARG B 1 617 ? 18.609 -36.219 1.661 1 71.44 617 ARG B O 1
ATOM 11583 N N . ALA B 1 618 ? 20.797 -35.719 1.489 1 85 618 ALA B N 1
ATOM 11584 C CA . ALA B 1 618 ? 20.672 -35.281 0.107 1 85 618 ALA B CA 1
ATOM 11585 C C . ALA B 1 618 ? 22 -35.344 -0.62 1 85 618 ALA B C 1
ATOM 11587 O O . ALA B 1 618 ? 23.062 -35.375 0.015 1 85 618 ALA B O 1
ATOM 11588 N N . PRO B 1 619 ? 21.953 -35.594 -1.899 1 89.38 619 PRO B N 1
ATOM 11589 C CA . PRO B 1 619 ? 23.219 -35.688 -2.652 1 89.38 619 PRO B CA 1
ATOM 11590 C C . PRO B 1 619 ? 24.047 -34.406 -2.557 1 89.38 619 PRO B C 1
ATOM 11592 O O . PRO B 1 619 ? 23.5 -33.312 -2.5 1 89.38 619 PRO B O 1
ATOM 11595 N N . THR B 1 620 ? 25.344 -34.594 -2.539 1 86.69 620 THR B N 1
ATOM 11596 C CA . THR B 1 620 ? 26.281 -33.469 -2.6 1 86.69 620 THR B CA 1
ATOM 11597 C C . THR B 1 620 ? 26.047 -32.656 -3.861 1 86.69 620 THR B C 1
ATOM 11599 O O . THR B 1 620 ? 25.812 -33.219 -4.938 1 86.69 620 THR B O 1
ATOM 11602 N N . PRO B 1 621 ? 26.109 -31.297 -3.623 1 85.56 621 PRO B N 1
ATOM 11603 C CA . PRO B 1 621 ? 26.016 -30.484 -4.832 1 85.56 621 PRO B CA 1
ATOM 11604 C C . PRO B 1 621 ? 27.031 -30.875 -5.898 1 85.56 621 PRO B C 1
ATOM 11606 O O . PRO B 1 621 ? 28.172 -31.203 -5.574 1 85.56 621 PRO B O 1
ATOM 11609 N N . ARG B 1 622 ? 26.641 -30.859 -7.133 1 87.25 622 ARG B N 1
ATOM 11610 C CA . ARG B 1 622 ? 27.484 -31.422 -8.188 1 87.25 622 ARG B CA 1
ATOM 11611 C C . ARG B 1 622 ? 27.062 -30.906 -9.555 1 87.25 622 ARG B C 1
ATOM 11613 O O . ARG B 1 622 ? 25.984 -30.297 -9.695 1 87.25 622 ARG B O 1
ATOM 11620 N N . PHE B 1 623 ? 27.969 -31.094 -10.453 1 86.88 623 PHE B N 1
ATOM 11621 C CA . PHE B 1 623 ? 27.656 -30.922 -11.859 1 86.88 623 PHE B CA 1
ATOM 11622 C C . PHE B 1 623 ? 28.219 -32.062 -12.695 1 86.88 623 PHE B C 1
ATOM 11624 O O . PHE B 1 623 ? 28.891 -32.938 -12.164 1 86.88 623 PHE B O 1
ATOM 11631 N N . ALA B 1 624 ? 27.812 -32.25 -13.93 1 89.56 624 ALA B N 1
ATOM 11632 C CA . ALA B 1 624 ? 28.234 -33.281 -14.844 1 89.56 624 ALA B CA 1
ATOM 11633 C C . ALA B 1 624 ? 27.672 -34.656 -14.414 1 89.56 624 ALA B C 1
ATOM 11635 O O . ALA B 1 624 ? 28.297 -35.688 -14.648 1 89.56 624 ALA B O 1
ATOM 11636 N N . HIS B 1 625 ? 26.641 -34.625 -13.656 1 92.19 625 HIS B N 1
ATOM 11637 C CA . HIS B 1 625 ? 25.922 -35.812 -13.281 1 92.19 625 HIS B CA 1
ATOM 11638 C C . HIS B 1 625 ? 24.859 -36.156 -14.32 1 92.19 625 HIS B C 1
ATOM 11640 O O . HIS B 1 625 ? 24.703 -35.469 -15.32 1 92.19 625 HIS B O 1
ATOM 11646 N N . GLN B 1 626 ? 24.203 -37.281 -14.109 1 94.81 626 GLN B N 1
ATOM 11647 C CA . GLN B 1 626 ? 23.031 -37.625 -14.891 1 94.81 626 GLN B CA 1
ATOM 11648 C C . GLN B 1 626 ? 21.797 -37.812 -14 1 94.81 626 GLN B C 1
ATOM 11650 O O . GLN B 1 626 ? 21.922 -38.25 -12.852 1 94.81 626 GLN B O 1
ATOM 11655 N N . LEU B 1 627 ? 20.703 -37.406 -14.492 1 95.44 627 LEU B N 1
ATOM 11656 C CA . LEU B 1 627 ? 19.406 -37.5 -13.828 1 95.44 627 LEU B CA 1
ATOM 11657 C C . LEU B 1 627 ? 18.359 -38.125 -14.766 1 95.44 627 LEU B C 1
ATOM 11659 O O . LEU B 1 627 ? 18.141 -37.594 -15.875 1 95.44 627 LEU B O 1
ATOM 11663 N N . VAL B 1 628 ? 17.75 -39.188 -14.344 1 96.81 628 VAL B N 1
ATOM 11664 C CA . VAL B 1 628 ? 16.75 -39.844 -15.18 1 96.81 628 VAL B CA 1
ATOM 11665 C C . VAL B 1 628 ? 15.469 -40.062 -14.367 1 96.81 628 VAL B C 1
ATOM 11667 O O . VAL B 1 628 ? 15.477 -39.938 -13.141 1 96.81 628 VAL B O 1
ATOM 11670 N N . TYR B 1 629 ? 14.352 -40.281 -15.102 1 96.44 629 TYR B N 1
ATOM 11671 C CA . TYR B 1 629 ? 13.039 -40.406 -14.477 1 96.44 629 TYR B CA 1
ATOM 11672 C C . TYR B 1 629 ? 12.32 -41.656 -14.945 1 96.44 629 TYR B C 1
ATOM 11674 O O . TYR B 1 629 ? 12.281 -41.969 -16.141 1 96.44 629 TYR B O 1
ATOM 11682 N N . ASP B 1 630 ? 11.883 -42.406 -14.008 1 95 630 ASP B N 1
ATOM 11683 C CA . ASP B 1 630 ? 11.008 -43.531 -14.297 1 95 630 ASP B CA 1
ATOM 11684 C C . ASP B 1 630 ? 9.539 -43.125 -14.219 1 95 630 ASP B C 1
ATOM 11686 O O . ASP B 1 630 ? 9 -42.938 -13.125 1 95 630 ASP B O 1
ATOM 11690 N N . PRO B 1 631 ? 8.891 -43.062 -15.344 1 90.44 631 PRO B N 1
ATOM 11691 C CA . PRO B 1 631 ? 7.508 -42.594 -15.336 1 90.44 631 PRO B CA 1
ATOM 11692 C C . PRO B 1 631 ? 6.547 -43.562 -14.664 1 90.44 631 PRO B C 1
ATOM 11694 O O . PRO B 1 631 ? 5.434 -43.188 -14.289 1 90.44 631 PRO B O 1
ATOM 11697 N N . ASN B 1 632 ? 6.953 -44.812 -14.516 1 88.25 632 ASN B N 1
ATOM 11698 C CA . ASN B 1 632 ? 6.078 -45.812 -13.875 1 88.25 632 ASN B CA 1
ATOM 11699 C C . ASN B 1 632 ? 6.133 -45.688 -12.352 1 88.25 632 ASN B C 1
ATOM 11701 O O . ASN B 1 632 ? 5.09 -45.594 -11.695 1 88.25 632 ASN B O 1
ATOM 11705 N N . THR B 1 633 ? 7.297 -45.625 -11.844 1 90.5 633 THR B N 1
ATOM 11706 C CA . THR B 1 633 ? 7.445 -45.562 -10.391 1 90.5 633 THR B CA 1
ATOM 11707 C C . THR B 1 633 ? 7.473 -44.125 -9.906 1 90.5 633 THR B C 1
ATOM 11709 O O . THR B 1 633 ? 7.348 -43.844 -8.703 1 90.5 633 THR B O 1
ATOM 11712 N N . LYS B 1 634 ? 7.59 -43.219 -10.844 1 92.38 634 LYS B N 1
ATOM 11713 C CA . LYS B 1 634 ? 7.668 -41.781 -10.562 1 92.38 634 LYS B CA 1
ATOM 11714 C C . LYS B 1 634 ? 8.875 -41.469 -9.68 1 92.38 634 LYS B C 1
ATOM 11716 O O . LYS B 1 634 ? 8.758 -40.719 -8.711 1 92.38 634 LYS B O 1
ATOM 11721 N N . ILE B 1 635 ? 9.961 -42.094 -9.93 1 95.5 635 ILE B N 1
ATOM 11722 C CA . ILE B 1 635 ? 11.188 -41.906 -9.172 1 95.5 635 ILE B CA 1
ATOM 11723 C C . ILE B 1 635 ? 12.273 -41.344 -10.094 1 95.5 635 ILE B C 1
ATOM 11725 O O . ILE B 1 635 ? 12.422 -41.812 -11.234 1 95.5 635 ILE B O 1
ATOM 11729 N N . HIS B 1 636 ? 12.969 -40.344 -9.617 1 95.94 636 HIS B N 1
ATOM 11730 C CA . HIS B 1 636 ? 14.164 -39.875 -10.289 1 95.94 636 HIS B CA 1
ATOM 11731 C C . HIS B 1 636 ? 15.422 -40.562 -9.773 1 95.94 636 HIS B C 1
ATOM 11733 O O . HIS B 1 636 ? 15.516 -40.875 -8.578 1 95.94 636 HIS B O 1
ATOM 11739 N N . TYR B 1 637 ? 16.391 -40.781 -10.656 1 97.19 637 TYR B N 1
ATOM 11740 C CA . TYR B 1 637 ? 17.656 -41.375 -10.258 1 97.19 637 TYR B CA 1
ATOM 11741 C C . TYR B 1 637 ? 18.828 -40.5 -10.672 1 97.19 637 TYR B C 1
ATOM 11743 O O . TYR B 1 637 ? 18.875 -40.031 -11.812 1 97.19 637 TYR B O 1
ATOM 11751 N N . LEU B 1 638 ? 19.703 -40.281 -9.758 1 96.25 638 LEU B N 1
ATOM 11752 C CA . LEU B 1 638 ? 20.875 -39.438 -9.953 1 96.25 638 LEU B CA 1
ATOM 11753 C C . LEU B 1 638 ? 22.156 -40.219 -9.719 1 96.25 638 LEU B C 1
ATOM 11755 O O . LEU B 1 638 ? 22.297 -40.906 -8.719 1 96.25 638 LEU B O 1
ATOM 11759 N N . PHE B 1 639 ? 23.109 -40.062 -10.688 1 96.5 639 PHE B N 1
ATOM 11760 C CA . PHE B 1 639 ? 24.375 -40.75 -10.516 1 96.5 639 PHE B CA 1
ATOM 11761 C C . PHE B 1 639 ? 25.547 -39.875 -10.914 1 96.5 639 PHE B C 1
ATOM 11763 O O . PHE B 1 639 ? 25.469 -39.156 -11.914 1 96.5 639 PHE B O 1
ATOM 11770 N N . GLY B 1 640 ? 26.594 -39.938 -10.18 1 94.12 640 GLY B N 1
ATOM 11771 C CA . GLY B 1 640 ? 27.891 -39.406 -10.531 1 94.12 640 GLY B CA 1
ATOM 11772 C C . GLY B 1 640 ? 27.922 -37.875 -10.516 1 94.12 640 GLY B C 1
ATOM 11773 O O . GLY B 1 640 ? 27.109 -37.25 -9.852 1 94.12 640 GLY B O 1
ATOM 11774 N N . GLY B 1 641 ? 29.078 -37.375 -11.156 1 91.69 641 GLY B N 1
ATOM 11775 C CA . GLY B 1 641 ? 29.234 -35.938 -11.258 1 91.69 641 GLY B CA 1
ATOM 11776 C C . GLY B 1 641 ? 30.5 -35.438 -10.602 1 91.69 641 GLY B C 1
ATOM 11777 O O . GLY B 1 641 ? 31.312 -36.219 -10.109 1 91.69 641 GLY B O 1
ATOM 11778 N N . ASN B 1 642 ? 30.672 -34.156 -10.789 1 88.38 642 ASN B N 1
ATOM 11779 C CA . ASN B 1 642 ? 31.797 -33.406 -10.211 1 88.38 642 ASN B CA 1
ATOM 11780 C C . ASN B 1 642 ? 31.344 -32.562 -9.023 1 88.38 642 ASN B C 1
ATOM 11782 O O . ASN B 1 642 ? 30.516 -31.656 -9.18 1 88.38 642 ASN B O 1
ATOM 11786 N N . PRO B 1 643 ? 31.922 -32.812 -7.871 1 86.56 643 PRO B N 1
ATOM 11787 C CA . PRO B 1 643 ? 31.5 -32 -6.711 1 86.56 643 PRO B CA 1
ATOM 11788 C C . PRO B 1 643 ? 32.062 -30.594 -6.738 1 86.56 643 PRO B C 1
ATOM 11790 O O . PRO B 1 643 ? 31.625 -29.734 -5.949 1 86.56 643 PRO B O 1
ATOM 11793 N N . GLY B 1 644 ? 32.969 -30.297 -7.641 1 79.81 644 GLY B N 1
ATOM 11794 C CA . GLY B 1 644 ? 33.438 -28.938 -7.82 1 79.81 644 GLY B CA 1
ATOM 11795 C C . GLY B 1 644 ? 34.406 -28.5 -6.734 1 79.81 644 GLY B C 1
ATOM 11796 O O . GLY B 1 644 ? 34.5 -27.312 -6.438 1 79.81 644 GLY B O 1
ATOM 11797 N N . ILE B 1 645 ? 35.031 -29.312 -6.141 1 76.12 645 ILE B N 1
ATOM 11798 C CA . ILE B 1 645 ? 36.031 -28.984 -5.121 1 76.12 645 ILE B CA 1
ATOM 11799 C C . ILE B 1 645 ? 37.25 -28.391 -5.785 1 76.12 645 ILE B C 1
ATOM 11801 O O . ILE B 1 645 ? 37.906 -29.047 -6.605 1 76.12 645 ILE B O 1
ATOM 11805 N N . GLN B 1 646 ? 37.656 -27.234 -5.473 1 74.31 646 GLN B N 1
ATOM 11806 C CA . GLN B 1 646 ? 38.719 -26.484 -6.117 1 74.31 646 GLN B CA 1
ATOM 11807 C C . GLN B 1 646 ? 40.062 -27.172 -5.918 1 74.31 646 GLN B C 1
ATOM 11809 O O . GLN B 1 646 ? 40.938 -27.141 -6.805 1 74.31 646 GLN B O 1
ATOM 11814 N N . SER B 1 647 ? 40.219 -27.766 -4.715 1 73.31 647 SER B N 1
ATOM 11815 C CA . SER B 1 647 ? 41.5 -28.422 -4.418 1 73.31 647 SER B CA 1
ATOM 11816 C C . SER B 1 647 ? 41.656 -29.719 -5.203 1 73.31 647 SER B C 1
ATOM 11818 O O . SER B 1 647 ? 42.781 -30.219 -5.379 1 73.31 647 SER B O 1
ATOM 11820 N N . SER B 1 648 ? 40.594 -30.297 -5.707 1 79.88 648 SER B N 1
ATOM 11821 C CA . SER B 1 648 ? 40.594 -31.531 -6.469 1 79.88 648 SER B CA 1
ATOM 11822 C C . SER B 1 648 ? 39.656 -31.453 -7.664 1 79.88 648 SER B C 1
ATOM 11824 O O . SER B 1 648 ? 38.656 -32.156 -7.734 1 79.88 648 SER B O 1
ATOM 11826 N N . PRO B 1 649 ? 40.094 -30.734 -8.641 1 78.94 649 PRO B N 1
ATOM 11827 C CA . PRO B 1 649 ? 39.156 -30.484 -9.766 1 78.94 649 PRO B CA 1
ATOM 11828 C C . PRO B 1 649 ? 38.875 -31.766 -10.555 1 78.94 649 PRO B C 1
ATOM 11830 O O . PRO B 1 649 ? 37.875 -31.828 -11.273 1 78.94 649 PRO B O 1
ATOM 11833 N N . ARG B 1 650 ? 39.688 -32.844 -10.445 1 86.25 650 ARG B N 1
ATOM 11834 C CA . ARG B 1 650 ? 39.5 -34.062 -11.227 1 86.25 650 ARG B CA 1
ATOM 11835 C C . ARG B 1 650 ? 38.656 -35.062 -10.461 1 86.25 650 ARG B C 1
ATOM 11837 O O . ARG B 1 650 ? 38.312 -36.125 -10.992 1 86.25 650 ARG B O 1
ATOM 11844 N N . LEU B 1 651 ? 38.312 -34.75 -9.336 1 87.38 651 LEU B N 1
ATOM 11845 C CA . LEU B 1 651 ? 37.531 -35.656 -8.508 1 87.38 651 LEU B CA 1
ATOM 11846 C C . LEU B 1 651 ? 36.156 -35.875 -9.094 1 87.38 651 LEU B C 1
ATOM 11848 O O . LEU B 1 651 ? 35.531 -34.906 -9.555 1 87.38 651 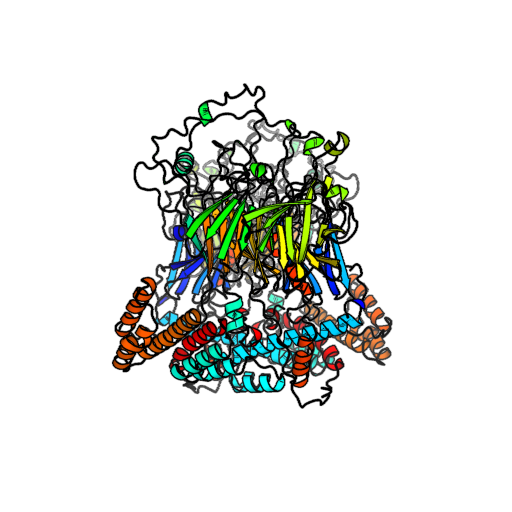LEU B O 1
ATOM 11852 N N . ARG B 1 652 ? 35.688 -37.156 -9.156 1 92.56 652 ARG B N 1
ATOM 11853 C CA . ARG B 1 652 ? 34.344 -37.5 -9.578 1 92.56 652 ARG B CA 1
ATOM 11854 C C . ARG B 1 652 ? 33.656 -38.375 -8.531 1 92.56 652 ARG B C 1
ATOM 11856 O O . ARG B 1 652 ? 34.312 -39 -7.703 1 92.56 652 ARG B O 1
ATOM 11863 N N . LEU B 1 653 ? 32.344 -38.375 -8.609 1 92.69 653 LEU B N 1
ATOM 11864 C CA . LEU B 1 653 ? 31.562 -39.125 -7.645 1 92.69 653 LEU B CA 1
ATOM 11865 C C . LEU B 1 653 ? 31.047 -40.438 -8.258 1 92.69 653 LEU B C 1
ATOM 11867 O O . LEU B 1 653 ? 31 -40.562 -9.484 1 92.69 653 LEU B O 1
ATOM 11871 N N . ASP B 1 654 ? 30.703 -41.438 -7.426 1 94.19 654 ASP B N 1
ATOM 11872 C CA . ASP B 1 654 ? 30.188 -42.719 -7.918 1 94.19 654 ASP B CA 1
ATOM 11873 C C . ASP B 1 654 ? 28.969 -43.156 -7.125 1 94.19 654 ASP B C 1
ATOM 11875 O O . ASP B 1 654 ? 28.641 -44.344 -7.098 1 94.19 654 ASP B O 1
ATOM 11879 N N . ASP B 1 655 ? 28.344 -42.219 -6.473 1 93.5 655 ASP B N 1
ATOM 11880 C CA . ASP B 1 655 ? 27.141 -42.531 -5.695 1 93.5 655 ASP B CA 1
ATOM 11881 C C . ASP B 1 655 ? 25.891 -42.5 -6.566 1 93.5 655 ASP B C 1
ATOM 11883 O O . ASP B 1 655 ? 25.859 -41.844 -7.598 1 93.5 655 ASP B O 1
ATOM 11887 N N . LEU B 1 656 ? 24.875 -43.312 -6.188 1 95.81 656 LEU B N 1
ATOM 11888 C CA . LEU B 1 656 ? 23.562 -43.375 -6.812 1 95.81 656 LEU B CA 1
ATOM 11889 C C . LEU B 1 656 ? 22.484 -42.969 -5.824 1 95.81 656 LEU B C 1
ATOM 11891 O O . LEU B 1 656 ? 22.438 -43.469 -4.699 1 95.81 656 LEU B O 1
ATOM 11895 N N . TRP B 1 657 ? 21.625 -42.031 -6.273 1 95.75 657 TRP B N 1
ATOM 11896 C CA . TRP B 1 657 ? 20.547 -41.531 -5.426 1 95.75 657 TRP B CA 1
ATOM 11897 C C . TRP B 1 657 ? 19.203 -41.656 -6.117 1 95.75 657 TRP B C 1
ATOM 11899 O O . TRP B 1 657 ? 19.109 -41.594 -7.344 1 95.75 657 TRP B O 1
ATOM 11909 N N . SER B 1 658 ? 18.203 -41.906 -5.367 1 95.56 658 SER B N 1
ATOM 11910 C CA . SER B 1 658 ? 16.812 -41.844 -5.84 1 95.56 658 SER B CA 1
ATOM 11911 C C . SER B 1 658 ? 16.094 -40.625 -5.238 1 95.56 658 SER B C 1
ATOM 11913 O O . SER B 1 658 ? 16.344 -40.25 -4.094 1 95.56 658 SER B O 1
ATOM 11915 N N . LEU B 1 659 ? 15.25 -40 -6.027 1 94.5 659 LEU B N 1
ATOM 11916 C CA . LEU B 1 659 ? 14.445 -38.875 -5.594 1 94.5 659 LEU B CA 1
ATOM 11917 C C . LEU B 1 659 ? 12.961 -39.125 -5.844 1 94.5 659 LEU B C 1
ATOM 11919 O O . LEU B 1 659 ? 12.555 -39.406 -6.977 1 94.5 659 LEU B O 1
ATOM 11923 N N . ARG B 1 660 ? 12.203 -39.094 -4.785 1 91.44 660 ARG B N 1
ATOM 11924 C CA . ARG B 1 660 ? 10.742 -39.156 -4.859 1 91.44 660 ARG B CA 1
ATOM 11925 C C . ARG B 1 660 ? 10.109 -37.844 -4.43 1 91.44 660 ARG B C 1
ATOM 11927 O O . ARG B 1 660 ? 10.5 -37.281 -3.414 1 91.44 660 ARG B O 1
ATOM 11934 N N . LEU B 1 661 ? 9.227 -37.375 -5.266 1 89 661 LEU B N 1
ATOM 11935 C CA . LEU B 1 661 ? 8.484 -36.188 -4.922 1 89 661 LEU B CA 1
ATOM 11936 C C . LEU B 1 661 ? 7.109 -36.531 -4.359 1 89 661 LEU B C 1
ATOM 11938 O O . LEU B 1 661 ? 6.266 -37.094 -5.07 1 89 661 LEU B O 1
ATOM 11942 N N . VAL B 1 662 ? 7.012 -36.125 -3.115 1 86.12 662 VAL B N 1
ATOM 11943 C CA . VAL B 1 662 ? 5.797 -36.562 -2.42 1 86.12 662 VAL B CA 1
ATOM 11944 C C . VAL B 1 662 ? 4.898 -35.344 -2.178 1 86.12 662 VAL B C 1
ATOM 11946 O O . VAL B 1 662 ? 5.387 -34.25 -1.872 1 86.12 662 VAL B O 1
ATOM 11949 N N . GLN B 1 663 ? 3.67 -35.5 -2.564 1 82.38 663 GLN B N 1
ATOM 11950 C CA . GLN B 1 663 ? 2.629 -34.531 -2.209 1 82.38 663 GLN B CA 1
ATOM 11951 C C . GLN B 1 663 ? 1.712 -35.094 -1.125 1 82.38 663 GLN B C 1
ATOM 11953 O O . GLN B 1 663 ? 1.624 -36.312 -0.949 1 82.38 663 GLN B O 1
ATOM 11958 N N . PRO B 1 664 ? 1.184 -34.094 -0.315 1 85.19 664 PRO B N 1
ATOM 11959 C CA . PRO B 1 664 ? 0.209 -34.625 0.642 1 85.19 664 PRO B CA 1
ATOM 11960 C C . PRO B 1 664 ? -0.921 -35.406 -0.035 1 85.19 664 PRO B C 1
ATOM 11962 O O . PRO B 1 664 ? -1.373 -35.031 -1.118 1 85.19 664 PRO B O 1
ATOM 11965 N N . SER B 1 665 ? -1.184 -36.531 0.491 1 86.44 665 SER B N 1
ATOM 11966 C CA . SER B 1 665 ? -2.271 -37.344 -0.059 1 86.44 665 SER B CA 1
ATOM 11967 C C . SER B 1 665 ? -3.631 -36.75 0.292 1 86.44 665 SER B C 1
ATOM 11969 O O . SER B 1 665 ? -3.742 -35.969 1.232 1 86.44 665 SER B O 1
ATOM 11971 N N . LEU B 1 666 ? -4.625 -37.031 -0.555 1 89.75 666 LEU B N 1
ATOM 11972 C CA . LEU B 1 666 ? -5.984 -36.562 -0.288 1 89.75 666 LEU B CA 1
ATOM 11973 C C . LEU B 1 666 ? -6.441 -37 1.1 1 89.75 666 LEU B C 1
ATOM 11975 O O . LEU B 1 666 ? -7.145 -36.25 1.789 1 89.75 666 LEU B O 1
ATOM 11979 N N . GLU B 1 667 ? -5.988 -38.188 1.498 1 89.06 667 GLU B N 1
ATOM 11980 C CA . GLU B 1 667 ? -6.348 -38.719 2.812 1 89.06 667 GLU B CA 1
ATOM 11981 C C . GLU B 1 667 ? -5.742 -37.875 3.928 1 89.06 667 GLU B C 1
ATOM 11983 O O . GLU B 1 667 ? -6.379 -37.656 4.957 1 89.06 667 GLU B O 1
ATOM 11988 N N . GLN B 1 668 ? -4.609 -37.5 3.684 1 88.25 668 GLN B N 1
ATOM 11989 C CA . GLN B 1 668 ? -3.955 -36.656 4.676 1 88.25 668 GLN B CA 1
ATOM 11990 C C . GLN B 1 668 ? -4.656 -35.312 4.801 1 88.25 668 GLN B C 1
ATOM 11992 O O . GLN B 1 668 ? -4.871 -34.812 5.91 1 88.25 668 GLN B O 1
ATOM 11997 N N . VAL B 1 669 ? -4.973 -34.75 3.643 1 91.12 669 VAL B N 1
ATOM 11998 C CA . VAL B 1 669 ? -5.656 -33.469 3.633 1 91.12 669 VAL B CA 1
ATOM 11999 C C . VAL B 1 669 ? -7.027 -33.594 4.297 1 91.12 669 VAL B C 1
ATOM 12001 O O . VAL B 1 669 ? -7.422 -32.75 5.098 1 91.12 669 VAL B O 1
ATOM 12004 N N . TRP B 1 670 ? -7.746 -34.625 3.951 1 93.12 670 TRP B N 1
ATOM 12005 C CA . TRP B 1 670 ? -9.039 -34.875 4.578 1 93.12 670 TRP B CA 1
ATOM 12006 C C . TRP B 1 670 ? -8.875 -35.094 6.078 1 93.12 670 TRP B C 1
ATOM 12008 O O . TRP B 1 670 ? -9.695 -34.625 6.875 1 93.12 670 TRP B O 1
ATOM 12018 N N . GLY B 1 671 ? -7.809 -35.844 6.434 1 91.62 671 GLY B N 1
ATOM 12019 C CA . GLY B 1 671 ? -7.539 -36.062 7.848 1 91.62 671 GLY B CA 1
ATOM 12020 C C . GLY B 1 671 ? -7.324 -34.75 8.609 1 91.62 671 GLY B C 1
ATOM 12021 O O . GLY B 1 671 ? -7.82 -34.594 9.727 1 91.62 671 GLY B O 1
ATOM 12022 N N . GLU B 1 672 ? -6.609 -33.938 8.039 1 91 672 GLU B N 1
ATOM 12023 C CA . GLU B 1 672 ? -6.359 -32.625 8.656 1 91 672 GLU B CA 1
ATOM 12024 C C . GLU B 1 672 ? -7.648 -31.828 8.797 1 91 672 GLU B C 1
ATOM 12026 O O . GLU B 1 672 ? -7.887 -31.203 9.828 1 91 672 GLU B O 1
ATOM 12031 N N . ALA B 1 673 ? -8.445 -31.75 7.699 1 94.62 673 ALA B N 1
ATOM 12032 C CA . ALA B 1 673 ? -9.711 -31.031 7.73 1 94.62 673 ALA B CA 1
ATOM 12033 C C . ALA B 1 673 ? -10.648 -31.609 8.789 1 94.62 673 ALA B C 1
ATOM 12035 O O . ALA B 1 673 ? -11.336 -30.859 9.492 1 94.62 673 ALA B O 1
ATOM 12036 N N . ARG B 1 674 ? -10.688 -32.906 8.859 1 94.69 674 ARG B N 1
ATOM 12037 C CA . ARG B 1 674 ? -11.508 -33.594 9.859 1 94.69 674 ARG B CA 1
ATOM 12038 C C . ARG B 1 674 ? -11.055 -33.219 11.273 1 94.69 674 ARG B C 1
ATOM 12040 O O . ARG B 1 674 ? -11.883 -33 12.156 1 94.69 674 ARG B O 1
ATOM 12047 N N . ALA B 1 675 ? -9.742 -33.219 11.477 1 93.62 675 ALA B N 1
ATOM 12048 C CA . ALA B 1 675 ? -9.195 -32.844 12.773 1 93.62 675 ALA B CA 1
ATOM 12049 C C . ALA B 1 675 ? -9.609 -31.406 13.148 1 93.62 675 ALA B C 1
ATOM 12051 O O . ALA B 1 675 ? -9.953 -31.141 14.297 1 93.62 675 ALA B O 1
ATOM 12052 N N . ILE B 1 676 ? -9.555 -30.531 12.219 1 94.75 676 ILE B N 1
ATOM 12053 C CA . ILE B 1 676 ? -9.93 -29.141 12.445 1 94.75 676 ILE B CA 1
ATOM 12054 C C . ILE B 1 676 ? -11.398 -29.047 12.844 1 94.75 676 ILE B C 1
ATOM 12056 O O . ILE B 1 676 ? -11.766 -28.328 13.766 1 94.75 676 ILE B O 1
ATOM 12060 N N . LEU B 1 677 ? -12.242 -29.766 12.133 1 96.25 677 LEU B N 1
ATOM 12061 C CA . LEU B 1 677 ? -13.68 -29.781 12.406 1 96.25 677 LEU B CA 1
ATOM 12062 C C . LEU B 1 677 ? -13.961 -30.344 13.797 1 96.25 677 LEU B C 1
ATOM 12064 O O . LEU B 1 677 ? -14.734 -29.75 14.555 1 96.25 677 LEU B O 1
ATOM 12068 N N . ARG B 1 678 ? -13.367 -31.406 14.18 1 95.94 678 ARG B N 1
ATOM 12069 C CA . ARG B 1 678 ? -13.625 -32.031 15.461 1 95.94 678 ARG B CA 1
ATOM 12070 C C . ARG B 1 678 ? -13.023 -31.25 16.609 1 95.94 678 ARG B C 1
ATOM 12072 O O . ARG B 1 678 ? -13.562 -31.234 17.719 1 95.94 678 ARG B O 1
ATOM 12079 N N . GLU B 1 679 ? -11.883 -30.703 16.359 1 94.44 679 GLU B N 1
ATOM 12080 C CA . GLU B 1 679 ? -11.328 -29.797 17.359 1 94.44 679 GLU B CA 1
ATOM 12081 C C . GLU B 1 679 ? -12.281 -28.641 17.641 1 94.44 679 GLU B C 1
ATOM 12083 O O . GLU B 1 679 ? -12.477 -28.25 18.797 1 94.44 679 GLU B O 1
ATOM 12088 N N . ALA B 1 680 ? -12.773 -28.016 16.531 1 94.75 680 ALA B N 1
ATOM 12089 C CA . ALA B 1 680 ? -13.727 -26.922 16.688 1 94.75 680 ALA B CA 1
ATOM 12090 C C . ALA B 1 680 ? -14.969 -27.375 17.453 1 94.75 680 ALA B C 1
ATOM 12092 O O . ALA B 1 680 ? -15.492 -26.641 18.297 1 94.75 680 ALA B O 1
ATOM 12093 N N . CYS B 1 681 ? -15.5 -28.5 17.156 1 94.25 681 CYS B N 1
ATOM 12094 C CA . CYS B 1 681 ? -16.641 -29.062 17.859 1 94.25 681 CYS B CA 1
ATOM 12095 C C . CYS B 1 681 ? -16.344 -29.219 19.344 1 94.25 681 CYS B C 1
ATOM 12097 O O . CYS B 1 681 ? -17.156 -28.844 20.188 1 94.25 681 CYS B O 1
ATOM 12099 N N . TYR B 1 682 ? -15.234 -29.766 19.703 1 93.12 682 TYR B N 1
ATOM 12100 C CA . TYR B 1 682 ? -14.805 -29.938 21.078 1 93.12 682 TYR B CA 1
ATOM 12101 C C . TYR B 1 682 ? -14.742 -28.594 21.812 1 93.12 682 TYR B C 1
ATOM 12103 O O . TYR B 1 682 ? -15.234 -28.469 22.938 1 93.12 682 TYR B O 1
ATOM 12111 N N . ARG B 1 683 ? -14.07 -27.625 21.125 1 91.19 683 ARG B N 1
ATOM 12112 C CA . ARG B 1 683 ? -13.922 -26.312 21.75 1 91.19 683 ARG B CA 1
ATOM 12113 C C . ARG B 1 683 ? -15.289 -25.719 22.078 1 91.19 683 ARG B C 1
ATOM 12115 O O . ARG B 1 683 ? -15.469 -25.109 23.125 1 91.19 683 ARG B O 1
ATOM 12122 N N . GLU B 1 684 ? -16.188 -25.766 21.125 1 90.12 684 GLU B N 1
ATOM 12123 C CA . GLU B 1 684 ? -17.531 -25.25 21.359 1 90.12 684 GLU B CA 1
ATOM 12124 C C . GLU B 1 684 ? -18.219 -26 22.484 1 90.12 684 GLU B C 1
ATOM 12126 O O . GLU B 1 684 ? -18.906 -25.406 23.328 1 90.12 684 GLU B O 1
ATOM 12131 N N . MET B 1 685 ? -18.047 -27.328 22.641 1 90 685 MET B N 1
ATOM 12132 C CA . MET B 1 685 ? -18.625 -28.156 23.703 1 90 685 MET B CA 1
ATOM 12133 C C . MET B 1 685 ? -18.031 -27.797 25.047 1 90 685 MET B C 1
ATOM 12135 O O . MET B 1 685 ? -18.75 -27.766 26.062 1 90 685 MET B O 1
ATOM 12139 N N . ALA B 1 686 ? -16.781 -27.594 25.016 1 88.5 686 ALA B N 1
ATOM 12140 C CA . ALA B 1 686 ? -16.062 -27.312 26.25 1 88.5 686 ALA B CA 1
ATOM 12141 C C . ALA B 1 686 ? -16.5 -25.984 26.859 1 88.5 686 ALA B C 1
ATOM 12143 O O . ALA B 1 686 ? -16.406 -25.766 28.062 1 88.5 686 ALA B O 1
ATOM 12144 N N . THR B 1 687 ? -16.875 -25.031 26 1 81.69 687 THR B N 1
ATOM 12145 C CA . THR B 1 687 ? -17.281 -23.719 26.469 1 81.69 687 THR B CA 1
ATOM 12146 C C . THR B 1 687 ? -18.734 -23.734 26.938 1 81.69 687 THR B C 1
ATOM 12148 O O . THR B 1 687 ? -19.172 -22.828 27.641 1 81.69 687 THR B O 1
ATOM 12151 N N . GLN B 1 688 ? -19.531 -24.75 26.562 1 80.56 688 GLN B N 1
ATOM 12152 C CA . GLN B 1 688 ? -20.922 -24.828 26.969 1 80.56 688 GLN B CA 1
ATOM 12153 C C . GLN B 1 688 ? -21.047 -25.312 28.422 1 80.56 688 GLN B C 1
ATOM 12155 O O . GLN B 1 688 ? -20.438 -26.312 28.797 1 80.56 688 GLN B O 1
ATOM 12160 N N . PRO B 1 689 ? -21.766 -24.469 29.172 1 78.5 689 PRO B N 1
ATOM 12161 C CA . PRO B 1 689 ? -21.938 -24.875 30.562 1 78.5 689 PRO B CA 1
ATOM 12162 C C . PRO B 1 689 ? -22.656 -26.219 30.703 1 78.5 689 PRO B C 1
ATOM 12164 O O . PRO B 1 689 ? -23.641 -26.469 30.016 1 78.5 689 PRO B O 1
ATOM 12167 N N . GLY B 1 690 ? -22.188 -27.219 31.438 1 79.44 690 GLY B N 1
ATOM 12168 C CA . GLY B 1 690 ? -22.828 -28.5 31.75 1 79.44 690 GLY B CA 1
ATOM 12169 C C . GLY B 1 690 ? -22.422 -29.609 30.797 1 79.44 690 GLY B C 1
ATOM 12170 O O . GLY B 1 690 ? -22.844 -30.75 30.953 1 79.44 690 GLY B O 1
ATOM 12171 N N . ALA B 1 691 ? -21.641 -29.266 29.797 1 84.25 691 ALA B N 1
ATOM 12172 C CA . ALA B 1 691 ? -21.297 -30.281 28.797 1 84.25 691 ALA B CA 1
ATOM 12173 C C . ALA B 1 691 ? -19.891 -30.812 29.016 1 84.25 691 ALA B C 1
ATOM 12175 O O . ALA B 1 691 ? -19.234 -31.297 28.094 1 84.25 691 ALA B O 1
ATOM 12176 N N . THR B 1 692 ? -19.359 -30.75 30.188 1 86.44 692 THR B N 1
ATOM 12177 C CA . THR B 1 692 ? -17.969 -31.109 30.484 1 86.44 692 THR B CA 1
ATOM 12178 C C . THR B 1 692 ? -17.75 -32.594 30.281 1 86.44 692 THR B C 1
ATOM 12180 O O . THR B 1 692 ? -16.719 -33.031 29.719 1 86.44 692 THR B O 1
ATOM 12183 N N . VAL B 1 693 ? -18.703 -33.375 30.797 1 88.62 693 VAL B N 1
ATOM 12184 C CA . VAL B 1 693 ? -18.562 -34.812 30.688 1 88.62 693 VAL B CA 1
ATOM 12185 C C . VAL B 1 693 ? -18.594 -35.25 29.219 1 88.62 693 VAL B C 1
ATOM 12187 O O . VAL B 1 693 ? -17.812 -36.094 28.797 1 88.62 693 VAL B O 1
ATOM 12190 N N . GLN B 1 694 ? -19.547 -34.688 28.531 1 91.38 694 GLN B N 1
ATOM 12191 C CA . GLN B 1 694 ? -19.641 -34.969 27.109 1 91.38 694 GLN B CA 1
ATOM 12192 C C . GLN B 1 694 ? -18.391 -34.531 26.359 1 91.38 694 GLN B C 1
ATOM 12194 O O . GLN B 1 694 ? -17.938 -35.219 25.438 1 91.38 694 GLN B O 1
ATOM 12199 N N . ALA B 1 695 ? -17.875 -33.406 26.703 1 93.06 695 ALA B N 1
ATOM 12200 C CA . ALA B 1 695 ? -16.672 -32.875 26.078 1 93.06 695 ALA B CA 1
ATOM 12201 C C . ALA B 1 695 ? -15.477 -33.781 26.328 1 93.06 695 ALA B C 1
ATOM 12203 O O . ALA B 1 695 ? -14.656 -34 25.438 1 93.06 695 ALA B O 1
ATOM 12204 N N . LEU B 1 696 ? -15.383 -34.25 27.562 1 91.62 696 LEU B N 1
ATOM 12205 C CA . LEU B 1 696 ? -14.289 -35.156 27.906 1 91.62 696 LEU B CA 1
ATOM 12206 C C . LEU B 1 696 ? -14.383 -36.469 27.094 1 91.62 696 LEU B C 1
ATOM 12208 O O . LEU B 1 696 ? -13.367 -36.969 26.625 1 91.62 696 LEU B O 1
ATOM 12212 N N . SER B 1 697 ? -15.609 -37 26.984 1 93.62 697 SER B N 1
ATOM 12213 C CA . SER B 1 697 ? -15.812 -38.188 26.172 1 93.62 697 SER B CA 1
ATOM 12214 C C . SER B 1 697 ? -15.438 -37.938 24.719 1 93.62 697 SER B C 1
ATOM 12216 O O . SER B 1 697 ? -14.828 -38.812 24.078 1 93.62 697 SER B O 1
ATOM 12218 N N . TYR B 1 698 ? -15.898 -36.812 24.219 1 94.5 698 TYR B N 1
ATOM 12219 C CA . TYR B 1 698 ? -15.586 -36.469 22.844 1 94.5 698 TYR B CA 1
ATOM 12220 C C . TYR B 1 698 ? -14.078 -36.344 22.641 1 94.5 698 TYR B C 1
ATOM 12222 O O . TYR B 1 698 ? -13.547 -36.75 21.594 1 94.5 698 TYR B O 1
ATOM 12230 N N . LEU B 1 699 ? -13.383 -35.75 23.578 1 93.06 699 LEU B N 1
ATOM 12231 C CA . LEU B 1 699 ? -11.938 -35.594 23.516 1 93.06 699 LEU B CA 1
ATOM 12232 C C . LEU B 1 699 ? -11.242 -36.938 23.469 1 93.06 699 LEU B C 1
ATOM 12234 O O . LEU B 1 699 ? -10.359 -37.156 22.641 1 93.06 699 LEU B O 1
ATOM 12238 N N . ARG B 1 700 ? -11.664 -37.844 24.25 1 91.06 700 ARG B N 1
ATOM 12239 C CA . ARG B 1 700 ? -11 -39.125 24.438 1 91.06 700 ARG B CA 1
ATOM 12240 C C . ARG B 1 700 ? -11.273 -40.062 23.25 1 91.06 700 ARG B C 1
ATOM 12242 O O . ARG B 1 700 ? -10.461 -40.938 22.938 1 91.06 700 ARG B O 1
ATOM 12249 N N . ASN B 1 701 ? -12.391 -39.844 22.562 1 92.81 701 ASN B N 1
ATOM 12250 C CA . ASN B 1 701 ? -12.789 -40.812 21.547 1 92.81 701 ASN B CA 1
ATOM 12251 C C . ASN B 1 701 ? -12.719 -40.188 20.156 1 92.81 701 ASN B C 1
ATOM 12253 O O . ASN B 1 701 ? -11.883 -40.594 19.344 1 92.81 701 ASN B O 1
ATOM 12257 N N . GLU B 1 702 ? -13.523 -39.188 19.906 1 92.94 702 GLU B N 1
ATOM 12258 C CA . GLU B 1 702 ? -13.656 -38.625 18.562 1 92.94 702 GLU B CA 1
ATOM 12259 C C . GLU B 1 702 ? -12.43 -37.844 18.172 1 92.94 702 GLU B C 1
ATOM 12261 O O . GLU B 1 702 ? -11.883 -38 17.078 1 92.94 702 GLU B O 1
ATOM 12266 N N . LEU B 1 703 ? -12.047 -36.938 19.047 1 93.12 703 LEU B N 1
ATOM 12267 C CA . LEU B 1 703 ? -10.922 -36.062 18.719 1 93.12 703 LEU B CA 1
ATOM 12268 C C . LEU B 1 703 ? -9.617 -36.844 18.719 1 93.12 703 LEU B C 1
ATOM 12270 O O . LEU B 1 703 ? -8.75 -36.625 17.875 1 93.12 703 LEU B O 1
ATOM 12274 N N . SER B 1 704 ? -9.406 -37.719 19.688 1 91.69 704 SER B N 1
ATOM 12275 C CA . SER B 1 704 ? -8.203 -38.531 19.797 1 91.69 704 SER B CA 1
ATOM 12276 C C . SER B 1 704 ? -8.016 -39.406 18.547 1 91.69 704 SER B C 1
ATOM 12278 O O . SER B 1 704 ? -6.891 -39.656 18.125 1 91.69 704 SER B O 1
ATOM 12280 N N . SER B 1 705 ? -9.102 -39.844 17.922 1 90.62 705 SER B N 1
ATOM 12281 C CA . SER B 1 705 ? -9.062 -40.75 16.781 1 90.62 705 SER B CA 1
ATOM 12282 C C . SER B 1 705 ? -8.516 -40.062 15.531 1 90.62 705 SER B C 1
ATOM 12284 O O . SER B 1 705 ? -8.031 -40.719 14.609 1 90.62 705 SER B O 1
ATOM 12286 N N . VAL B 1 706 ? -8.594 -38.75 15.461 1 90.94 706 VAL B N 1
ATOM 12287 C CA . VAL B 1 706 ? -8.195 -38.031 14.25 1 90.94 706 VAL B CA 1
ATOM 12288 C C . VAL B 1 706 ? -6.836 -37.375 14.461 1 90.94 706 VAL B C 1
ATOM 12290 O O . VAL B 1 706 ? -6.289 -36.781 13.539 1 90.94 706 VAL B O 1
ATOM 12293 N N . MET B 1 707 ? -6.305 -37.438 15.539 1 89.25 707 MET B N 1
ATOM 12294 C CA . MET B 1 707 ? -4.992 -36.875 15.812 1 89.25 707 MET B CA 1
ATOM 12295 C C . MET B 1 707 ? -3.9 -37.938 15.75 1 89.25 707 MET B C 1
ATOM 12297 O O . MET B 1 707 ? -4.129 -39.062 16.125 1 89.25 707 MET B O 1
ATOM 12301 N N . ASP B 1 708 ? -2.84 -37.562 15.172 1 85.88 708 ASP B N 1
ATOM 12302 C CA . ASP B 1 708 ? -1.684 -38.438 15.125 1 85.88 708 ASP B CA 1
ATOM 12303 C C . ASP B 1 708 ? -0.902 -38.375 16.438 1 85.88 708 ASP B C 1
ATOM 12305 O O . ASP B 1 708 ? -0.202 -37.406 16.703 1 85.88 708 ASP B O 1
ATOM 12309 N N . HIS B 1 709 ? -0.936 -39.406 17.188 1 87.94 709 HIS B N 1
ATOM 12310 C CA . HIS B 1 709 ? -0.344 -39.438 18.516 1 87.94 709 HIS B CA 1
ATOM 12311 C C . HIS B 1 709 ? 1.146 -39.75 18.453 1 87.94 709 HIS B C 1
ATOM 12313 O O . HIS B 1 709 ? 1.831 -39.75 19.469 1 87.94 709 HIS B O 1
ATOM 12319 N N . THR B 1 710 ? 1.67 -39.938 17.188 1 86.38 710 THR B N 1
ATOM 12320 C CA . THR B 1 710 ? 3.102 -40.156 17 1 86.38 710 THR B CA 1
ATOM 12321 C C . THR B 1 710 ? 3.812 -38.844 16.719 1 86.38 710 THR B C 1
ATOM 12323 O O . THR B 1 710 ? 5.039 -38.75 16.812 1 86.38 710 THR B O 1
ATOM 12326 N N . ASP B 1 711 ? 3.07 -37.906 16.391 1 86.38 711 ASP B N 1
ATOM 12327 C CA . ASP B 1 711 ? 3.607 -36.594 16.156 1 86.38 711 ASP B CA 1
ATOM 12328 C C . ASP B 1 711 ? 3.619 -35.75 17.422 1 86.38 711 ASP B C 1
ATOM 12330 O O . ASP B 1 711 ? 2.562 -35.438 17.969 1 86.38 711 ASP B O 1
ATOM 12334 N N . PRO B 1 712 ? 4.746 -35.438 17.859 1 87.69 712 PRO B N 1
ATOM 12335 C CA . PRO B 1 712 ? 4.832 -34.719 19.125 1 87.69 712 PRO B CA 1
ATOM 12336 C C . PRO B 1 712 ? 4.078 -33.375 19.094 1 87.69 712 PRO B C 1
ATOM 12338 O O . PRO B 1 712 ? 3.502 -32.969 20.094 1 87.69 712 PRO B O 1
ATOM 12341 N N . ALA B 1 713 ? 4.121 -32.781 17.984 1 86.75 713 ALA B N 1
ATOM 12342 C CA . ALA B 1 713 ? 3.416 -31.516 17.891 1 86.75 713 ALA B CA 1
ATOM 12343 C C . ALA B 1 713 ? 1.913 -31.703 18.078 1 86.75 713 ALA B C 1
ATOM 12345 O O . ALA B 1 713 ? 1.258 -30.906 18.75 1 86.75 713 ALA B O 1
ATOM 12346 N N . GLN B 1 714 ? 1.371 -32.719 17.562 1 86.69 714 GLN B N 1
ATOM 12347 C CA . GLN B 1 714 ? -0.058 -32.969 17.672 1 86.69 714 GLN B CA 1
ATOM 12348 C C . GLN B 1 714 ? -0.419 -33.469 19.062 1 86.69 714 GLN B C 1
ATOM 12350 O O . GLN B 1 714 ? -1.495 -33.156 19.578 1 86.69 714 GLN B O 1
ATOM 12355 N N . VAL B 1 715 ? 0.539 -34.156 19.625 1 88.06 715 VAL B N 1
ATOM 12356 C CA . VAL B 1 715 ? 0.31 -34.625 20.984 1 88.06 715 VAL B CA 1
ATOM 12357 C C . VAL B 1 715 ? 0.268 -33.406 21.938 1 88.06 715 VAL B C 1
ATOM 12359 O O . VAL B 1 715 ? -0.594 -33.344 22.828 1 88.06 715 VAL B O 1
ATOM 12362 N N . SER B 1 716 ? 1.169 -32.594 21.734 1 90.75 716 SER B N 1
ATOM 12363 C CA . SER B 1 716 ? 1.176 -31.375 22.562 1 90.75 716 SER B CA 1
ATOM 12364 C C . SER B 1 716 ? -0.115 -30.578 22.391 1 90.75 716 SER B C 1
ATOM 12366 O O . SER B 1 716 ? -0.669 -30.078 23.375 1 90.75 716 SER B O 1
ATOM 12368 N N . ARG B 1 717 ? -0.505 -30.484 21.219 1 87.88 717 ARG B N 1
ATOM 12369 C CA . ARG B 1 717 ? -1.758 -29.797 20.938 1 87.88 717 ARG B CA 1
ATOM 12370 C C . ARG B 1 717 ? -2.936 -30.484 21.609 1 87.88 717 ARG B C 1
ATOM 12372 O O . ARG B 1 717 ? -3.811 -29.828 22.172 1 87.88 717 ARG B O 1
ATOM 12379 N N . PHE B 1 718 ? -2.967 -31.812 21.625 1 89.38 718 PHE B N 1
ATOM 12380 C CA . PHE B 1 718 ? -4.016 -32.625 22.25 1 89.38 718 PHE B CA 1
ATOM 12381 C C . PHE B 1 718 ? -4.055 -32.375 23.75 1 89.38 718 PHE B C 1
ATOM 12383 O O . PHE B 1 718 ? -5.129 -32.219 24.328 1 89.38 718 PHE B O 1
ATOM 12390 N N . GLN B 1 719 ? -2.949 -32.188 24.297 1 87.38 719 GLN B N 1
ATOM 12391 C CA . GLN B 1 719 ? -2.852 -31.969 25.75 1 87.38 719 GLN B CA 1
ATOM 12392 C C . GLN B 1 719 ? -3.326 -30.578 26.109 1 87.38 719 GLN B C 1
ATOM 12394 O O . GLN B 1 719 ? -3.992 -30.391 27.141 1 87.38 719 GLN B O 1
ATOM 12399 N N . LYS B 1 720 ? -2.957 -29.688 25.297 1 88.62 720 LYS B N 1
ATOM 12400 C CA . LYS B 1 720 ? -3.389 -28.312 25.547 1 88.62 720 LYS B CA 1
ATOM 12401 C C . LYS B 1 720 ? -4.906 -28.188 25.469 1 88.62 720 LYS B C 1
ATOM 12403 O O . LYS B 1 720 ? -5.512 -27.406 26.203 1 88.62 720 LYS B O 1
ATOM 12408 N N . LEU B 1 721 ? -5.504 -28.906 24.578 1 89.12 721 LEU B N 1
ATOM 12409 C CA . LEU B 1 721 ? -6.953 -28.891 24.422 1 89.12 721 LEU B CA 1
ATOM 12410 C C . LEU B 1 721 ? -7.641 -29.438 25.672 1 89.12 721 LEU B C 1
ATOM 12412 O O . LEU B 1 721 ? -8.727 -28.984 26.031 1 89.12 721 LEU B O 1
ATOM 12416 N N . ALA B 1 722 ? -6.996 -30.328 26.375 1 87.5 722 ALA B N 1
ATOM 12417 C CA . ALA B 1 722 ? -7.551 -30.906 27.594 1 87.5 722 ALA B CA 1
ATOM 12418 C C . ALA B 1 722 ? -7.613 -29.875 28.703 1 87.5 722 ALA B C 1
ATOM 12420 O O . ALA B 1 722 ? -8.5 -29.922 29.562 1 87.5 722 ALA B O 1
ATOM 12421 N N . THR B 1 723 ? -6.703 -28.922 28.609 1 85.81 723 THR B N 1
ATOM 12422 C CA . THR B 1 723 ? -6.66 -27.906 29.656 1 85.81 723 THR B CA 1
ATOM 12423 C C . THR B 1 723 ? -7.852 -26.969 29.547 1 85.81 723 THR B C 1
ATOM 12425 O O . THR B 1 723 ? -8.211 -26.281 30.516 1 85.81 723 THR B O 1
ATOM 12428 N N . LEU B 1 724 ? -8.438 -26.953 28.438 1 85.31 724 LEU B N 1
ATOM 12429 C CA . LEU B 1 724 ? -9.57 -26.062 28.203 1 85.31 724 LEU B CA 1
ATOM 12430 C C . LEU B 1 724 ? -10.75 -26.453 29.094 1 85.31 724 LEU B C 1
ATOM 12432 O O . LEU B 1 724 ? -11.57 -25.609 29.438 1 85.31 724 LEU B O 1
ATOM 12436 N N . LEU B 1 725 ? -10.867 -27.75 29.484 1 81.94 725 LEU B N 1
ATOM 12437 C CA . LEU B 1 725 ? -11.969 -28.25 30.297 1 81.94 725 LEU B CA 1
ATOM 12438 C C . LEU B 1 725 ? -11.867 -27.719 31.734 1 81.94 725 LEU B C 1
ATOM 12440 O O . LEU B 1 725 ? -12.883 -27.609 32.438 1 81.94 725 LEU B O 1
ATOM 12444 N N . PHE B 1 726 ? -10.516 -27.531 32.188 1 74.19 726 PHE B N 1
ATOM 12445 C CA . PHE B 1 726 ? -10.312 -27.156 33.594 1 74.19 726 PHE B CA 1
ATOM 12446 C C . PHE B 1 726 ? -10.102 -25.656 33.719 1 74.19 726 PHE B C 1
ATOM 12448 O O . PHE B 1 726 ? -9.938 -25.141 34.812 1 74.19 726 PHE B O 1
ATOM 12455 N N . SER B 1 727 ? -9.586 -25.234 32.656 1 63.66 727 SER B N 1
ATOM 12456 C CA . SER B 1 727 ? -9.43 -23.781 32.719 1 63.66 727 SER B CA 1
ATOM 12457 C C . SER B 1 727 ? -10.758 -23.109 33.062 1 63.66 727 SER B C 1
ATOM 12459 O O . SER B 1 727 ? -11.773 -23.359 32.438 1 63.66 727 SER B O 1
ATOM 12461 N N . GLY B 1 728 ? -11.242 -23.516 34.375 1 52.06 728 GLY B N 1
ATOM 12462 C CA . GLY B 1 728 ? -12.453 -22.906 34.906 1 52.06 728 GLY B CA 1
ATOM 12463 C C . GLY B 1 728 ? -13.133 -21.984 33.938 1 52.06 728 GLY B C 1
ATOM 12464 O O . GLY B 1 728 ? -12.523 -21.531 32.969 1 52.06 728 GLY B O 1
ATOM 12465 N N . GLY B 1 729 ? -14.445 -22.219 33.812 1 47.16 729 GLY B N 1
ATOM 12466 C CA . GLY B 1 729 ? -15.375 -21.281 33.188 1 47.16 729 GLY B CA 1
ATOM 12467 C C . GLY B 1 729 ? -14.953 -19.828 33.375 1 47.16 729 GLY B C 1
ATOM 12468 O O . GLY B 1 729 ? -15.734 -19.016 33.844 1 47.16 729 GLY B O 1
ATOM 12469 N N . ASP B 1 730 ? -13.859 -19.719 34.125 1 41.53 730 ASP B N 1
ATOM 12470 C CA . ASP B 1 730 ? -13.734 -18.281 34.344 1 41.53 730 ASP B CA 1
ATOM 12471 C C . ASP B 1 730 ? -14.32 -17.5 33.156 1 41.53 730 ASP B C 1
ATOM 12473 O O . ASP B 1 730 ? -13.992 -17.797 31.984 1 41.53 730 ASP B O 1
ATOM 12477 N N . GLU B 1 731 ? -15.516 -17.328 33.375 1 42 731 GLU B N 1
ATOM 12478 C CA . GLU B 1 731 ? -16.281 -16.328 32.625 1 42 731 GLU B CA 1
ATOM 12479 C C . GLU B 1 731 ? -15.359 -15.289 32 1 42 731 GLU B C 1
ATOM 12481 O O . GLU B 1 731 ? -15.266 -14.156 32.5 1 42 731 GLU B O 1
ATOM 12486 N N . GLY B 1 732 ? -14.227 -15.406 32.156 1 45.81 732 GLY B N 1
ATOM 12487 C CA . GLY B 1 732 ? -13.555 -14.328 31.422 1 45.81 732 GLY B CA 1
ATOM 12488 C C . GLY B 1 732 ? -14.266 -13.938 30.141 1 45.81 732 GLY B C 1
ATOM 12489 O O . GLY B 1 732 ? -14.594 -14.797 29.328 1 45.81 732 GLY B O 1
ATOM 12490 N N . ALA B 1 733 ? -15.125 -13.055 30.344 1 51.66 733 ALA B N 1
ATOM 12491 C CA . ALA B 1 733 ? -16 -12.32 29.438 1 51.66 733 ALA B CA 1
ATOM 12492 C C . ALA B 1 733 ? -15.445 -12.352 28.016 1 51.66 733 ALA B C 1
ATOM 12494 O O . ALA B 1 733 ? -14.352 -11.844 27.75 1 51.66 733 ALA B O 1
ATOM 12495 N N . ALA B 1 734 ? -15.758 -13.375 27.281 1 62.66 734 ALA B N 1
ATOM 12496 C CA . ALA B 1 734 ? -15.484 -13.43 25.844 1 62.66 734 ALA B CA 1
ATOM 12497 C C . ALA B 1 734 ? -15.492 -12.039 25.234 1 62.66 734 ALA B C 1
ATOM 12499 O O . ALA B 1 734 ? -16.406 -11.25 25.469 1 62.66 734 ALA B O 1
ATOM 12500 N N . LEU B 1 735 ? -14.32 -11.789 24.672 1 75.81 735 LEU B N 1
ATOM 12501 C CA . LEU B 1 735 ? -14.227 -10.492 24.016 1 75.81 735 LEU B CA 1
ATOM 12502 C C . LEU B 1 735 ? -15.328 -10.328 22.984 1 75.81 735 LEU B C 1
ATOM 12504 O O . LEU B 1 735 ? -15.742 -11.305 22.344 1 75.81 735 LEU B O 1
ATOM 12508 N N . PRO B 1 736 ? -15.945 -9.234 23 1 84.69 736 PRO B N 1
ATOM 12509 C CA . PRO B 1 736 ? -17 -8.977 22.016 1 84.69 736 PRO B CA 1
ATOM 12510 C C . PRO B 1 736 ? -16.531 -9.227 20.578 1 84.69 736 PRO B C 1
ATOM 12512 O O . PRO B 1 736 ? -15.336 -9.195 20.312 1 84.69 736 PRO B O 1
ATOM 12515 N N . SER B 1 737 ? -17.516 -9.719 19.828 1 86.31 737 SER B N 1
ATOM 12516 C CA . SER B 1 737 ? -17.281 -9.961 18.406 1 86.31 737 SER B CA 1
ATOM 12517 C C . SER B 1 737 ? -18.141 -9.047 17.547 1 86.31 737 SER B C 1
ATOM 12519 O O . SER B 1 737 ? -19.125 -8.469 18.016 1 86.31 737 SER B O 1
ATOM 12521 N N . PRO B 1 738 ? -17.719 -8.898 16.312 1 88.31 738 PRO B N 1
ATOM 12522 C CA . PRO B 1 738 ? -18.531 -8.086 15.391 1 88.31 738 PRO B CA 1
ATOM 12523 C C . PRO B 1 738 ? -19.953 -8.617 15.234 1 88.31 738 PRO B C 1
ATOM 12525 O O . PRO B 1 738 ? -20.172 -9.828 15.195 1 88.31 738 PRO B O 1
ATOM 12528 N N . ARG B 1 739 ? -20.922 -7.73 15.297 1 89.62 739 ARG B N 1
ATOM 12529 C CA . ARG B 1 739 ? -22.312 -8.109 15.148 1 89.62 739 ARG B CA 1
ATOM 12530 C C . ARG B 1 739 ? -23.078 -7.105 14.281 1 89.62 739 ARG B C 1
ATOM 12532 O O . ARG B 1 739 ? -22.547 -6.031 13.969 1 89.62 739 ARG B O 1
ATOM 12539 N N . ALA B 1 740 ? -24.234 -7.461 13.906 1 92.19 740 ALA B N 1
ATOM 12540 C CA . ALA B 1 740 ? -25.062 -6.633 13.031 1 92.19 740 ALA B CA 1
ATOM 12541 C C . ALA B 1 740 ? -25.609 -5.422 13.781 1 92.19 740 ALA B C 1
ATOM 12543 O O . ALA B 1 740 ? -25.703 -5.438 15.016 1 92.19 740 ALA B O 1
ATOM 12544 N N . LEU B 1 741 ? -25.844 -4.418 13 1 94.12 741 LEU B N 1
ATOM 12545 C CA . LEU B 1 741 ? -26.562 -3.262 13.531 1 94.12 741 LEU B CA 1
ATOM 12546 C C . LEU B 1 741 ? -28.078 -3.479 13.461 1 94.12 741 LEU B C 1
ATOM 12548 O O . LEU B 1 741 ? -28.547 -4.328 12.711 1 94.12 741 LEU B O 1
ATOM 12552 N N . SER B 1 742 ? -28.781 -2.908 14.297 1 92.69 742 SER B N 1
ATOM 12553 C CA . SER B 1 742 ? -30.234 -2.729 14.312 1 92.69 742 SER B CA 1
ATOM 12554 C C . SER B 1 742 ? -30.594 -1.267 14.539 1 92.69 742 SER B C 1
ATOM 12556 O O . SER B 1 742 ? -29.766 -0.462 14.953 1 92.69 742 SER B O 1
ATOM 12558 N N . PRO B 1 743 ? -31.797 -0.818 14.117 1 92.19 743 PRO B N 1
ATOM 12559 C CA . PRO B 1 743 ? -32.156 0.58 14.359 1 92.19 743 PRO B CA 1
ATOM 12560 C C . PRO B 1 743 ? -31.938 1.01 15.805 1 92.19 743 PRO B C 1
ATOM 12562 O O . PRO B 1 743 ? -31.5 2.137 16.047 1 92.19 743 PRO B O 1
ATOM 12565 N N . ARG B 1 744 ? -32.094 0.118 16.688 1 88.88 744 ARG B N 1
ATOM 12566 C CA . ARG B 1 744 ? -31.891 0.412 18.094 1 88.88 744 ARG B CA 1
ATOM 12567 C C . ARG B 1 744 ? -30.406 0.606 18.406 1 88.88 744 ARG B C 1
ATOM 12569 O O . ARG B 1 744 ? -30.031 1.562 19.078 1 88.88 744 ARG B O 1
ATOM 12576 N N . ARG B 1 745 ? -29.594 -0.3 17.938 1 89.56 745 ARG B N 1
ATOM 12577 C CA . ARG B 1 745 ? -28.156 -0.213 18.172 1 89.56 745 ARG B CA 1
ATOM 12578 C C . ARG B 1 745 ? -27.562 1.014 17.5 1 89.56 745 ARG B C 1
ATOM 12580 O O . ARG B 1 745 ? -26.656 1.646 18.031 1 89.56 745 ARG B O 1
ATOM 12587 N N . THR B 1 746 ? -28.078 1.303 16.359 1 91.44 746 THR B N 1
ATOM 12588 C CA . THR B 1 746 ? -27.609 2.471 15.625 1 91.44 746 THR B CA 1
ATOM 12589 C C . THR B 1 746 ? -27.906 3.752 16.391 1 91.44 746 THR B C 1
ATOM 12591 O O . THR B 1 746 ? -27.062 4.641 16.5 1 91.44 746 THR B O 1
ATOM 12594 N N . ARG B 1 747 ? -29.047 3.844 16.969 1 87.38 747 ARG B N 1
ATOM 12595 C CA . ARG B 1 747 ? -29.422 5.008 17.766 1 87.38 747 ARG B CA 1
ATOM 12596 C C . ARG B 1 747 ? -28.578 5.09 19.031 1 87.38 747 ARG B C 1
ATOM 12598 O O . ARG B 1 747 ? -28.188 6.18 19.453 1 87.38 747 ARG B O 1
ATOM 12605 N N . ALA B 1 748 ? -28.328 3.943 19.609 1 84.81 748 ALA B N 1
ATOM 12606 C CA . ALA B 1 748 ? -27.484 3.902 20.797 1 84.81 748 ALA B CA 1
ATOM 12607 C C . ALA B 1 748 ? -26.078 4.395 20.5 1 84.81 748 ALA B C 1
ATOM 12609 O O . ALA B 1 748 ? -25.469 5.09 21.312 1 84.81 748 ALA B O 1
ATOM 12610 N N . LEU B 1 749 ? -25.625 3.965 19.406 1 87.56 749 LEU B N 1
ATOM 12611 C CA . LEU B 1 749 ? -24.297 4.391 18.984 1 87.56 749 LEU B CA 1
ATOM 12612 C C . LEU B 1 749 ? -24.25 5.898 18.766 1 87.56 749 LEU B C 1
ATOM 12614 O O . LEU B 1 749 ? -23.281 6.555 19.125 1 87.56 749 LEU B O 1
ATOM 12618 N N . LEU B 1 750 ? -25.234 6.473 18.203 1 84.38 750 LEU B N 1
ATOM 12619 C CA . LEU B 1 750 ? -25.312 7.91 17.953 1 84.38 750 LEU B CA 1
ATOM 12620 C C . LEU B 1 750 ? -25.312 8.688 19.266 1 84.38 750 LEU B C 1
ATOM 12622 O O . LEU B 1 750 ? -24.688 9.742 19.375 1 84.38 750 LEU B O 1
ATOM 12626 N N . ARG B 1 751 ? -25.922 8.141 20.297 1 79.75 751 ARG B N 1
ATOM 12627 C CA . ARG B 1 751 ? -25.984 8.781 21.594 1 79.75 751 ARG B CA 1
ATOM 12628 C C . ARG B 1 751 ? -24.641 8.742 22.297 1 79.75 751 ARG B C 1
ATOM 12630 O O . ARG B 1 751 ? -24.266 9.688 23 1 79.75 751 ARG B O 1
ATOM 12637 N N . ALA B 1 752 ? -23.969 7.715 22.078 1 79.25 752 ALA B N 1
ATOM 12638 C CA . ALA B 1 752 ? -22.672 7.543 22.734 1 79.25 752 ALA B CA 1
ATOM 12639 C C . ALA B 1 752 ? -21.641 8.508 22.156 1 79.25 752 ALA B C 1
ATOM 12641 O O . ALA B 1 752 ? -20.672 8.867 22.828 1 79.25 752 ALA B O 1
ATOM 12642 N N . ARG B 1 753 ? -21.641 8.914 20.906 1 75.12 753 ARG B N 1
ATOM 12643 C CA . ARG B 1 753 ? -20.734 9.852 20.234 1 75.12 753 ARG B CA 1
ATOM 12644 C C . ARG B 1 753 ? -20.75 11.211 20.922 1 75.12 753 ARG B C 1
ATOM 12646 O O . ARG B 1 753 ? -19.703 11.844 21.094 1 75.12 753 ARG B O 1
ATOM 12653 N N . THR B 1 754 ? -21.75 11.812 21.281 1 56.88 754 THR B N 1
ATOM 12654 C CA . THR B 1 754 ? -21.969 13.172 21.766 1 56.88 754 THR B CA 1
ATOM 12655 C C . THR B 1 754 ? -21.281 13.375 23.109 1 56.88 754 THR B C 1
ATOM 12657 O O . THR B 1 754 ? -20.828 14.484 23.422 1 56.88 754 THR B O 1
ATOM 12660 N N . HIS B 1 755 ? -21 12.336 23.797 1 52.59 755 HIS B N 1
ATOM 12661 C CA . HIS B 1 755 ? -20.5 12.492 25.156 1 52.59 755 HIS B CA 1
ATOM 12662 C C . HIS B 1 755 ? -18.969 12.648 25.156 1 52.59 755 HIS B C 1
ATOM 12664 O O . HIS B 1 755 ? -18.406 13.219 26.078 1 52.59 755 HIS B O 1
ATOM 12670 N N . HIS B 1 756 ? -18.219 12.266 24.125 1 50.5 756 HIS B N 1
ATOM 12671 C CA . HIS B 1 756 ? -16.781 12.117 24.328 1 50.5 756 HIS B CA 1
ATOM 12672 C C . HIS B 1 756 ? -16 13.102 23.469 1 50.5 756 HIS B C 1
ATOM 12674 O O . HIS B 1 756 ? -14.773 13.016 23.359 1 50.5 756 HIS B O 1
ATOM 12680 N N . ALA B 1 757 ? -16.562 14.031 22.922 1 47.59 757 ALA B N 1
ATOM 12681 C CA . ALA B 1 757 ? -15.773 14.875 22.016 1 47.59 757 ALA B CA 1
ATOM 12682 C C . ALA B 1 757 ? -14.648 15.586 22.75 1 47.59 757 ALA B C 1
ATOM 12684 O O . ALA B 1 757 ? -14.828 16.688 23.266 1 47.59 757 ALA B O 1
ATOM 12685 N N . SER B 1 758 ? -14.078 14.945 23.734 1 42.34 758 SER B N 1
ATOM 12686 C CA . SER B 1 758 ? -13.031 15.75 24.359 1 42.34 758 SER B CA 1
ATOM 12687 C C . SER B 1 758 ? -11.859 15.969 23.406 1 42.34 758 SER B C 1
ATOM 12689 O O . SER B 1 758 ? -11.625 15.164 22.516 1 42.34 758 SER B O 1
ATOM 12691 N N . HIS B 1 759 ? -11.094 17.188 23.438 1 39.44 759 HIS B N 1
ATOM 12692 C CA . HIS B 1 759 ? -10.07 18.062 22.891 1 39.44 759 HIS B CA 1
ATOM 12693 C C . HIS B 1 759 ? -8.711 17.359 22.859 1 39.44 759 HIS B C 1
ATOM 12695 O O . HIS B 1 759 ? -7.715 17.953 22.422 1 39.44 759 HIS B O 1
ATOM 12701 N N . ALA B 1 760 ? -8.516 16.203 23.453 1 40.78 760 ALA B N 1
ATOM 12702 C CA . ALA B 1 760 ? -7.164 15.828 23.875 1 40.78 760 ALA B CA 1
ATOM 12703 C C . ALA B 1 760 ? -6.297 15.469 22.672 1 40.78 760 ALA B C 1
ATOM 12705 O O . ALA B 1 760 ? -5.086 15.688 22.672 1 40.78 760 ALA B O 1
ATOM 12706 N N . HIS B 1 761 ? -6.914 14.977 21.594 1 40.47 761 HIS B N 1
ATOM 12707 C CA . HIS B 1 761 ? -6.141 14.297 20.547 1 40.47 761 HIS B CA 1
ATOM 12708 C C . HIS B 1 761 ? -5.402 15.297 19.672 1 40.47 761 HIS B C 1
ATOM 12710 O O . HIS B 1 761 ? -4.598 14.906 18.828 1 40.47 761 HIS B O 1
ATOM 12716 N N . ILE B 1 762 ? -5.738 16.484 19.703 1 37.16 762 ILE B N 1
ATOM 12717 C CA . ILE B 1 762 ? -5.191 17.469 18.766 1 37.16 762 ILE B CA 1
ATOM 12718 C C . ILE B 1 762 ? -3.697 17.656 19.031 1 37.16 762 ILE B C 1
ATOM 12720 O O . ILE B 1 762 ? -2.908 17.797 18.094 1 37.16 762 ILE B O 1
ATOM 12724 N N . ALA B 1 763 ? -3.363 17.516 20.328 1 35.88 763 ALA B N 1
ATOM 12725 C CA . ALA B 1 763 ? -1.974 17.688 20.734 1 35.88 763 ALA B CA 1
ATOM 12726 C C . ALA B 1 763 ? -1.068 16.672 20.062 1 35.88 763 ALA B C 1
ATOM 12728 O O . ALA B 1 763 ? 0.033 17 19.625 1 35.88 763 ALA B O 1
ATOM 12729 N N . ASP B 1 764 ? -1.564 15.516 19.922 1 40.81 764 ASP B N 1
ATOM 12730 C CA . ASP B 1 764 ? -0.759 14.445 19.359 1 40.81 764 ASP B CA 1
ATOM 12731 C C . ASP B 1 764 ? -0.588 14.633 17.844 1 40.81 764 ASP B C 1
ATOM 12733 O O . ASP B 1 764 ? 0.497 14.406 17.312 1 40.81 764 ASP B O 1
ATOM 12737 N N . ALA B 1 765 ? -1.622 15.117 17.266 1 41.56 765 ALA B N 1
ATOM 12738 C CA . ALA B 1 765 ? -1.579 15.328 15.82 1 41.56 765 ALA B CA 1
ATOM 12739 C C . ALA B 1 765 ? -0.591 16.438 15.461 1 41.56 765 ALA B C 1
ATOM 12741 O O . ALA B 1 765 ? 0.142 16.328 14.477 1 41.56 765 ALA B O 1
ATOM 12742 N N . LEU B 1 766 ? -0.536 17.453 16.312 1 37.16 766 LEU B N 1
ATOM 12743 C CA . LEU B 1 766 ? 0.391 18.562 16.078 1 37.16 766 LEU B CA 1
ATOM 12744 C C . LEU B 1 766 ? 1.835 18.078 16.125 1 37.16 766 LEU B C 1
ATOM 12746 O O . LEU B 1 766 ? 2.658 18.484 15.305 1 37.16 766 LEU B O 1
ATOM 12750 N N . ALA B 1 767 ? 1.997 17.125 16.953 1 38.16 767 ALA B N 1
ATOM 12751 C CA . ALA B 1 767 ? 3.332 16.578 17.156 1 38.16 767 ALA B CA 1
ATOM 12752 C C . ALA B 1 767 ? 3.814 15.844 15.898 1 38.16 767 ALA B C 1
ATOM 12754 O O . ALA B 1 767 ? 4.992 15.922 15.547 1 38.16 767 ALA B O 1
ATOM 12755 N N . GLN B 1 768 ? 2.895 15.188 15.219 1 41.19 768 GLN B N 1
ATOM 12756 C CA . GLN B 1 768 ? 3.23 14.375 14.055 1 41.19 768 GLN B CA 1
ATOM 12757 C C . GLN B 1 768 ? 3.582 15.25 12.859 1 41.19 768 GLN B C 1
ATOM 12759 O O . GLN B 1 768 ? 4.426 14.883 12.039 1 41.19 768 GLN B O 1
ATOM 12764 N N . VAL B 1 769 ? 2.926 16.438 12.766 1 37.81 769 VAL B N 1
ATOM 12765 C CA . VAL B 1 769 ? 3.107 17.281 11.586 1 37.81 769 VAL B CA 1
ATOM 12766 C C . VAL B 1 769 ? 4.375 18.109 11.734 1 37.81 769 VAL B C 1
ATOM 12768 O O . VAL B 1 769 ? 5.133 18.281 10.773 1 37.81 769 VAL B O 1
ATOM 12771 N N . LEU B 1 770 ? 4.582 18.719 12.758 1 36.25 770 LEU B N 1
ATOM 12772 C CA . LEU B 1 770 ? 5.641 19.703 12.914 1 36.25 770 LEU B CA 1
ATOM 12773 C C . LEU B 1 770 ? 7.016 19.047 12.883 1 36.25 770 LEU B C 1
ATOM 12775 O O . LEU B 1 770 ? 8.023 19.703 12.609 1 36.25 770 LEU B O 1
ATOM 12779 N N . GLY B 1 771 ? 7.102 17.766 13.352 1 35.31 771 GLY B N 1
ATOM 12780 C CA . GLY B 1 771 ? 8.398 17.109 13.344 1 35.31 771 GLY B CA 1
ATOM 12781 C C . GLY B 1 771 ? 8.867 16.703 11.961 1 35.31 771 GLY B C 1
ATOM 12782 O O . GLY B 1 771 ? 9.914 16.078 11.805 1 35.31 771 GLY B O 1
ATOM 12783 N N . ALA B 1 772 ? 7.934 16.672 11 1 37.59 772 ALA B N 1
ATOM 12784 C CA . ALA B 1 772 ? 8.367 16.094 9.734 1 37.59 772 ALA B CA 1
ATOM 12785 C C . ALA B 1 772 ? 9.242 17.078 8.953 1 37.59 772 ALA B C 1
ATOM 12787 O O . ALA B 1 772 ? 8.898 18.25 8.82 1 37.59 772 ALA B O 1
ATOM 12788 N N . GLU B 1 773 ? 10.484 16.906 9.094 1 36.53 773 GLU B N 1
ATOM 12789 C CA . GLU B 1 773 ? 11.477 17.609 8.281 1 36.53 773 GLU B CA 1
ATOM 12790 C C . GLU B 1 773 ? 11 17.766 6.84 1 36.53 773 GLU B C 1
ATOM 12792 O O . GLU B 1 773 ? 11.695 18.344 6.008 1 36.53 773 GLU B O 1
ATOM 12797 N N . GLU B 1 774 ? 10.016 17 6.527 1 40.62 774 GLU B N 1
ATOM 12798 C CA . GLU B 1 774 ? 9.766 17 5.086 1 40.62 774 GLU B CA 1
ATOM 12799 C C . GLU B 1 774 ? 9.047 18.281 4.656 1 40.62 774 GLU B C 1
ATOM 12801 O O . GLU B 1 774 ? 8.141 18.75 5.348 1 40.62 774 GLU B O 1
ATOM 12806 N N . PRO B 1 775 ? 9.703 18.953 3.816 1 38.78 775 PRO B N 1
ATOM 12807 C CA . PRO B 1 775 ? 9.273 20.219 3.207 1 38.78 775 PRO B CA 1
ATOM 12808 C C . PRO B 1 775 ? 7.766 20.281 2.965 1 38.78 775 PRO B C 1
ATOM 12810 O O . PRO B 1 775 ? 7.191 21.359 2.877 1 38.78 775 PRO B O 1
ATOM 12813 N N . GLN B 1 776 ? 7.262 19.172 2.471 1 40.66 776 GLN B N 1
ATOM 12814 C CA . GLN B 1 776 ? 5.91 19.391 1.969 1 40.66 776 GLN B CA 1
ATOM 12815 C C . GLN B 1 776 ? 4.875 19.219 3.078 1 40.66 776 GLN B C 1
ATOM 12817 O O . GLN B 1 776 ? 4.855 18.188 3.762 1 40.66 776 GLN B O 1
ATOM 12822 N N . PRO B 1 777 ? 4.477 20.375 3.535 1 41.69 777 PRO B N 1
ATOM 12823 C CA . PRO B 1 777 ? 3.426 20.312 4.555 1 41.69 777 PRO B CA 1
ATOM 12824 C C . PRO B 1 777 ? 2.385 19.234 4.262 1 41.69 777 PRO B C 1
ATOM 12826 O O . PRO B 1 777 ? 1.996 19.047 3.105 1 41.69 777 PRO B O 1
ATOM 12829 N N . GLU B 1 778 ? 2.314 18.188 5.102 1 46.69 778 GLU B N 1
ATOM 12830 C CA . GLU B 1 778 ? 1.228 17.234 4.91 1 46.69 778 GLU B CA 1
ATOM 12831 C C . GLU B 1 778 ? -0.128 17.938 4.906 1 46.69 778 GLU B C 1
ATOM 12833 O O . GLU B 1 778 ? -0.367 18.844 5.703 1 46.69 778 GLU B O 1
ATOM 12838 N N . LEU B 1 779 ? -0.834 17.844 3.879 1 46.53 779 LEU B N 1
ATOM 12839 C CA . LEU B 1 779 ? -2.158 18.422 3.707 1 46.53 779 LEU B CA 1
ATOM 12840 C C . LEU B 1 779 ? -3.035 18.156 4.926 1 46.53 779 LEU B C 1
ATOM 12842 O O . LEU B 1 779 ? -2.992 17.062 5.492 1 46.53 779 LEU B O 1
ATOM 12846 N N . THR B 1 780 ? -3.441 19.234 5.512 1 48.31 780 THR B N 1
ATOM 12847 C CA . THR B 1 780 ? -4.387 19.125 6.621 1 48.31 780 THR B CA 1
ATOM 12848 C C . THR B 1 780 ? -5.566 18.234 6.246 1 48.31 780 THR B C 1
ATOM 12850 O O . THR B 1 780 ? -6.129 18.359 5.156 1 48.31 780 THR B O 1
ATOM 12853 N N . LEU B 1 781 ? -5.703 17.141 6.922 1 52.25 781 LEU B N 1
ATOM 12854 C CA . LEU B 1 781 ? -6.898 16.328 6.703 1 52.25 781 LEU B CA 1
ATOM 12855 C C . LEU B 1 781 ? -8.109 16.953 7.387 1 52.25 781 LEU B C 1
ATOM 12857 O O . LEU B 1 781 ? -8.023 17.375 8.547 1 52.25 781 LEU B O 1
ATOM 12861 N N . PRO B 1 782 ? -9.18 17.328 6.605 1 54.91 782 PRO B N 1
ATOM 12862 C CA . PRO B 1 782 ? -10.398 17.891 7.184 1 54.91 782 PRO B CA 1
ATOM 12863 C C . PRO B 1 782 ? -10.906 17.094 8.391 1 54.91 782 PRO B C 1
ATOM 12865 O O . PRO B 1 782 ? -10.781 15.867 8.414 1 54.91 782 PRO B O 1
ATOM 12868 N N . PHE B 1 783 ? -11.078 17.766 9.523 1 60.72 783 PHE B N 1
ATOM 12869 C CA . PHE B 1 783 ? -11.617 17.156 10.734 1 60.72 783 PHE B CA 1
ATOM 12870 C C . PHE B 1 783 ? -13.031 17.656 11.008 1 60.72 783 PHE B C 1
ATOM 12872 O O . PHE B 1 783 ? -13.344 18.828 10.781 1 60.72 783 PHE B O 1
ATOM 12879 N N . GLU B 1 784 ? -13.984 16.672 11.195 1 64.31 784 GLU B N 1
ATOM 12880 C CA . GLU B 1 784 ? -15.359 17.031 11.523 1 64.31 784 GLU B CA 1
ATOM 12881 C C . GLU B 1 784 ? -15.633 16.859 13.016 1 64.31 784 GLU B C 1
ATOM 12883 O O . GLU B 1 784 ? -15.406 15.781 13.578 1 64.31 784 GLU B O 1
ATOM 12888 N N . GLU B 1 785 ? -15.922 18.078 13.664 1 58.5 785 GLU B N 1
ATOM 12889 C CA . GLU B 1 785 ? -16.328 17.969 15.062 1 58.5 785 GLU B CA 1
ATOM 12890 C C . GLU B 1 785 ? -17.703 17.312 15.195 1 58.5 785 GLU B C 1
ATOM 12892 O O . GLU B 1 785 ? -18.594 17.547 14.375 1 58.5 785 GLU B O 1
ATOM 12897 N N . ALA B 1 786 ? -17.797 16.25 15.93 1 56.09 786 ALA B N 1
ATOM 12898 C CA . ALA B 1 786 ? -19.062 15.547 16.141 1 56.09 786 ALA B CA 1
ATOM 12899 C C . ALA B 1 786 ? -20.109 16.469 16.75 1 56.09 786 ALA B C 1
ATOM 12901 O O . ALA B 1 786 ? -19.812 17.203 17.703 1 56.09 786 ALA B O 1
ATOM 12902 N N . GLY B 1 787 ? -21.047 16.969 16 1 52.75 787 GLY B N 1
ATOM 12903 C CA . GLY B 1 787 ? -22.125 17.797 16.516 1 52.75 787 GLY B CA 1
ATOM 12904 C C . GLY B 1 787 ? -22.984 17.078 17.531 1 52.75 787 GLY B C 1
ATOM 12905 O O . GLY B 1 787 ? -22.953 15.852 17.641 1 52.75 787 GLY B O 1
ATOM 12906 N N . GLU B 1 788 ? -23.516 17.828 18.531 1 51.22 788 GLU B N 1
ATOM 12907 C CA . GLU B 1 788 ? -24.453 17.328 19.531 1 51.22 788 GLU B CA 1
ATOM 12908 C C . GLU B 1 788 ? -25.688 16.719 18.875 1 51.22 788 GLU B C 1
ATOM 12910 O O . GLU B 1 788 ? -26.25 17.297 17.938 1 51.22 788 GLU B O 1
ATOM 12915 N N . PRO B 1 789 ? -25.844 15.367 19.109 1 50.06 789 PRO B N 1
ATOM 12916 C CA . PRO B 1 789 ? -27.062 14.812 18.516 1 50.06 789 PRO B CA 1
ATOM 12917 C C . PRO B 1 789 ? -28.312 15.609 18.906 1 50.06 789 PRO B C 1
ATOM 12919 O O . PRO B 1 789 ? -28.359 16.203 19.984 1 50.06 789 PRO B O 1
ATOM 12922 N N . GLN B 1 790 ? -29.047 15.953 17.953 1 49.91 790 GLN B N 1
ATOM 12923 C CA . GLN B 1 790 ? -30.328 16.547 18.281 1 49.91 790 GLN B CA 1
ATOM 12924 C C . GLN B 1 790 ? -31.125 15.656 19.25 1 49.91 790 GLN B C 1
ATOM 12926 O O . GLN B 1 790 ? -31.172 14.438 19.078 1 49.91 790 GLN B O 1
ATOM 12931 N N . PRO B 1 791 ? -31.328 16.172 20.422 1 42.91 791 PRO B N 1
ATOM 12932 C CA . PRO B 1 791 ? -32.094 15.398 21.391 1 42.91 791 PRO B CA 1
ATOM 12933 C C . PRO B 1 791 ? -33.312 14.734 20.766 1 42.91 791 PRO B C 1
ATOM 12935 O O . PRO B 1 791 ? -34.125 15.406 20.109 1 42.91 791 PRO B O 1
ATOM 12938 N N . GLU B 1 792 ? -33.125 13.648 20.172 1 46.41 792 GLU B N 1
ATOM 12939 C CA . GLU B 1 792 ? -34.406 13.055 19.797 1 46.41 792 GLU B CA 1
ATOM 12940 C C . GLU B 1 792 ? -35.344 12.898 21.016 1 46.41 792 GLU B C 1
ATOM 12942 O O . GLU B 1 792 ? -34.875 12.469 22.078 1 46.41 792 GLU B O 1
ATOM 12947 N N . THR B 1 793 ? -36.375 13.703 21.016 1 38.84 793 THR B N 1
ATOM 12948 C CA . THR B 1 793 ? -37.375 13.68 22.062 1 38.84 793 THR B CA 1
ATOM 12949 C C . THR B 1 793 ? -37.625 12.25 22.547 1 38.84 793 THR B C 1
ATOM 12951 O O . THR B 1 793 ? -37.75 12 23.75 1 38.84 793 THR B O 1
ATOM 12954 N N . TRP B 1 794 ? -38.562 11.5 21.703 1 36.72 794 TRP B N 1
ATOM 12955 C CA . TRP B 1 794 ? -39.531 10.57 22.312 1 36.72 794 TRP B CA 1
ATOM 12956 C C . TRP B 1 794 ? -38.844 9.25 22.672 1 36.72 794 TRP B C 1
ATOM 12958 O O . TRP B 1 794 ? -39.344 8.5 23.516 1 36.72 794 TRP B O 1
ATOM 12968 N N . GLU B 1 795 ? -38.25 8.469 21.656 1 39.72 795 GLU B N 1
ATOM 12969 C CA . GLU B 1 795 ? -38.406 7.031 21.859 1 39.72 795 GLU B CA 1
ATOM 12970 C C . GLU B 1 795 ? -37.406 6.492 22.891 1 39.72 795 GLU B C 1
ATOM 12972 O O . GLU B 1 795 ? -36.25 6.309 22.578 1 39.72 795 GLU B O 1
ATOM 12977 N N . VAL B 1 796 ? -37.594 6.754 24.141 1 39.16 796 VAL B N 1
ATOM 12978 C CA . VAL B 1 796 ? -36.969 6.234 25.359 1 39.16 796 VAL B CA 1
ATOM 12979 C C . VAL B 1 796 ? -37 4.707 25.344 1 39.16 796 VAL B C 1
ATOM 12981 O O . VAL B 1 796 ? -36.688 4.062 26.344 1 39.16 796 VAL B O 1
ATOM 12984 N N . GLY B 1 797 ? -37.812 4.031 24.422 1 36.47 797 GLY B N 1
ATOM 12985 C CA . GLY B 1 797 ? -37.906 2.658 24.875 1 36.47 797 GLY B CA 1
ATOM 12986 C C . GLY B 1 797 ? -36.594 1.916 24.828 1 36.47 797 GLY B C 1
ATOM 12987 O O . GLY B 1 797 ? -35.75 2.186 23.969 1 36.47 797 GLY B O 1
ATOM 12988 N N . VAL B 1 798 ? -36.062 1.542 25.922 1 38.75 798 VAL B N 1
ATOM 12989 C CA . VAL B 1 798 ? -35 0.59 26.172 1 38.75 798 VAL B CA 1
ATOM 12990 C C . VAL B 1 798 ? -35.094 -0.577 25.203 1 38.75 798 VAL B C 1
ATOM 12992 O O . VAL B 1 798 ? -36 -1.42 25.312 1 38.75 798 VAL B O 1
ATOM 12995 N N . ASP B 1 799 ? -35.344 -0.365 23.969 1 36.44 799 ASP B N 1
ATOM 12996 C CA . ASP B 1 799 ? -35.438 -1.618 23.234 1 36.44 799 ASP B CA 1
ATOM 12997 C C . ASP B 1 799 ? -34.219 -2.486 23.438 1 36.44 799 ASP B C 1
ATOM 12999 O O . ASP B 1 799 ? -33.094 -2.045 23.188 1 36.44 799 ASP B O 1
ATOM 13003 N N . GLU B 1 800 ? -34.281 -3.377 24.391 1 38.09 800 GLU B N 1
ATOM 13004 C CA . GLU B 1 800 ? -33.5 -4.559 24.672 1 38.09 800 GLU B CA 1
ATOM 13005 C C . GLU B 1 800 ? -33.219 -5.352 23.406 1 38.09 800 GLU B C 1
ATOM 13007 O O . GLU B 1 800 ? -34.094 -6.016 22.875 1 38.09 800 GLU B O 1
ATOM 13012 N N . ASP B 1 801 ? -32.969 -4.895 22.344 1 42.94 801 ASP B N 1
ATOM 13013 C CA . ASP B 1 801 ? -32.594 -5.781 21.25 1 42.94 801 ASP B CA 1
ATOM 13014 C C . ASP B 1 801 ? -31.781 -6.977 21.781 1 42.94 801 ASP B C 1
ATOM 13016 O O . ASP B 1 801 ? -30.672 -6.816 22.281 1 42.94 801 ASP B O 1
ATOM 13020 N N . MET B 1 802 ? -32.531 -7.973 22.188 1 43.12 802 MET B N 1
ATOM 13021 C CA . MET B 1 802 ? -32.375 -9.219 22.938 1 43.12 802 MET B CA 1
ATOM 13022 C C . MET B 1 802 ? -31.438 -10.18 22.203 1 43.12 802 MET B C 1
ATOM 13024 O O . MET B 1 802 ? -31.281 -11.336 22.594 1 43.12 802 MET B O 1
ATOM 13028 N N . THR B 1 803 ? -31.25 -10.148 20.844 1 49.38 803 THR B N 1
ATOM 13029 C CA . THR B 1 803 ? -30.469 -11.352 20.562 1 49.38 803 THR B CA 1
ATOM 13030 C C . THR B 1 803 ? -29.219 -11.406 21.453 1 49.38 803 THR B C 1
ATOM 13032 O O . THR B 1 803 ? -28.422 -10.477 21.438 1 49.38 803 THR B O 1
ATOM 13035 N N . PRO B 1 804 ? -29.359 -12.273 22.328 1 55.12 804 PRO B N 1
ATOM 13036 C CA . PRO B 1 804 ? -28.312 -12.344 23.344 1 55.12 804 PRO B CA 1
ATOM 13037 C C . PRO B 1 804 ? -26.906 -12.406 22.734 1 55.12 804 PRO B C 1
ATOM 13039 O O . PRO B 1 804 ? -26.734 -12.984 21.656 1 55.12 804 PRO B O 1
ATOM 13042 N N . ASP B 1 805 ? -25.984 -11.508 23.109 1 62.94 805 ASP B N 1
ATOM 13043 C CA . ASP B 1 805 ? -24.562 -11.43 22.828 1 62.94 805 ASP B CA 1
ATOM 13044 C C . ASP B 1 805 ? -23.938 -12.82 22.766 1 62.94 805 ASP B C 1
ATOM 13046 O O . ASP B 1 805 ? -22.969 -13.039 22.016 1 62.94 805 ASP B O 1
ATOM 13050 N N . THR B 1 806 ? -24.797 -13.805 23.172 1 66.12 806 THR B N 1
ATOM 13051 C CA . THR B 1 806 ? -24.219 -15.133 23.312 1 66.12 806 THR B CA 1
ATOM 13052 C C . THR B 1 806 ? -24.219 -15.867 21.969 1 66.12 806 THR B C 1
ATOM 13054 O O . THR B 1 806 ? -23.312 -16.656 21.688 1 66.12 806 THR B O 1
ATOM 13057 N N . GLN B 1 807 ? -25.297 -15.523 21.094 1 73.19 807 GLN B N 1
ATOM 13058 C CA . GLN B 1 807 ? -25.375 -16.203 19.812 1 73.19 807 GLN B CA 1
ATOM 13059 C C . GLN B 1 807 ? -24.25 -15.75 18.875 1 73.19 807 GLN B C 1
ATOM 13061 O O . GLN B 1 807 ? -23.703 -16.547 18.109 1 73.19 807 GLN B O 1
ATOM 13066 N N . TRP B 1 808 ? -23.953 -14.57 19.016 1 81.5 808 TRP B N 1
ATOM 13067 C CA . TRP B 1 808 ? -22.906 -14.047 18.156 1 81.5 808 TRP B CA 1
ATOM 13068 C C . TRP B 1 808 ? -21.531 -14.578 18.594 1 81.5 808 TRP B C 1
ATOM 13070 O O . TRP B 1 808 ? -20.656 -14.805 17.75 1 81.5 808 TRP B O 1
ATOM 13080 N N . HIS B 1 809 ? -21.453 -14.914 19.812 1 80.31 809 HIS B N 1
ATOM 13081 C CA . HIS B 1 809 ? -20.172 -15.406 20.312 1 80.31 809 HIS B CA 1
ATOM 13082 C C . HIS B 1 809 ? -19.891 -16.812 19.812 1 80.31 809 HIS B C 1
ATOM 13084 O O . HIS B 1 809 ? -18.734 -17.156 19.516 1 80.31 809 HIS B O 1
ATOM 13090 N N . ALA B 1 810 ? -20.891 -17.578 19.703 1 84 810 ALA B N 1
ATOM 13091 C CA . ALA B 1 810 ? -20.703 -18.938 19.219 1 84 810 ALA B CA 1
ATOM 13092 C C . ALA B 1 810 ? -20.547 -18.953 17.703 1 84 810 ALA B C 1
ATOM 13094 O O . ALA B 1 810 ? -19.906 -19.859 17.141 1 84 810 ALA B O 1
ATOM 13095 N N . ARG B 1 811 ? -21.031 -18 17.031 1 90.31 811 ARG B N 1
ATOM 13096 C CA . ARG B 1 811 ? -21.062 -17.969 15.578 1 90.31 811 ARG B CA 1
ATOM 13097 C C . ARG B 1 811 ? -19.719 -17.531 15.016 1 90.31 811 ARG B C 1
ATOM 13099 O O . ARG B 1 811 ? -19.312 -17.984 13.938 1 90.31 811 ARG B O 1
ATOM 13106 N N . GLN B 1 812 ? -19.031 -16.703 15.695 1 89.62 812 GLN B N 1
ATOM 13107 C CA . GLN B 1 812 ? -17.797 -16.125 15.188 1 89.62 812 GLN B CA 1
ATOM 13108 C C . GLN B 1 812 ? -16.75 -17.203 14.922 1 89.62 812 GLN B C 1
ATOM 13110 O O . GLN B 1 812 ? -16.156 -17.234 13.844 1 89.62 812 GLN B O 1
ATOM 13115 N N . PRO B 1 813 ? -16.562 -18.125 15.922 1 91.44 813 PRO B N 1
ATOM 13116 C CA . PRO B 1 813 ? -15.609 -19.188 15.617 1 91.44 813 PRO B CA 1
ATOM 13117 C C . PRO B 1 813 ? -16.047 -20.062 14.453 1 91.44 813 PRO B C 1
ATOM 13119 O O . PRO B 1 813 ? -15.219 -20.594 13.711 1 91.44 813 PRO B O 1
ATOM 13122 N N . ARG B 1 814 ? -17.359 -20.266 14.359 1 95.31 814 ARG B N 1
ATOM 13123 C CA . ARG B 1 814 ? -17.875 -21.062 13.25 1 95.31 814 ARG B CA 1
ATOM 13124 C C . ARG B 1 814 ? -17.609 -20.375 11.914 1 95.31 814 ARG B C 1
ATOM 13126 O O . ARG B 1 814 ? -17.328 -21.031 10.914 1 95.31 814 ARG B O 1
ATOM 13133 N N . LEU B 1 815 ? -17.734 -19.016 11.867 1 95.06 815 LEU B N 1
ATOM 13134 C CA . LEU B 1 815 ? -17.422 -18.25 10.664 1 95.06 815 LEU B CA 1
ATOM 13135 C C . LEU B 1 815 ? -15.961 -18.422 10.273 1 95.06 815 LEU B C 1
ATOM 13137 O O . LEU B 1 815 ? -15.656 -18.656 9.102 1 95.06 815 LEU B O 1
ATOM 13141 N N . ALA B 1 816 ? -15.156 -18.328 11.258 1 93.25 816 ALA B N 1
ATOM 13142 C CA . ALA B 1 816 ? -13.727 -18.484 11 1 93.25 816 ALA B CA 1
ATOM 13143 C C . ALA B 1 816 ? -13.414 -19.891 10.5 1 93.25 816 ALA B C 1
ATOM 13145 O O . ALA B 1 816 ? -12.555 -20.078 9.641 1 93.25 816 ALA B O 1
ATOM 13146 N N . LEU B 1 817 ? -14.07 -20.859 11.117 1 96.19 817 LEU B N 1
ATOM 13147 C CA . LEU B 1 817 ? -13.883 -22.234 10.688 1 96.19 817 LEU B CA 1
ATOM 13148 C C . LEU B 1 817 ? -14.328 -22.438 9.242 1 96.19 817 LEU B C 1
ATOM 13150 O O . LEU B 1 817 ? -13.656 -23.109 8.469 1 96.19 817 LEU B O 1
ATOM 13154 N N . TYR B 1 818 ? -15.484 -21.891 8.883 1 97.12 818 TYR B N 1
ATOM 13155 C CA . TYR B 1 818 ? -15.953 -21.969 7.5 1 97.12 818 TYR B CA 1
ATOM 13156 C C . TYR B 1 818 ? -14.93 -21.375 6.543 1 97.12 818 TYR B C 1
ATOM 13158 O O . TYR B 1 818 ? -14.672 -21.938 5.473 1 97.12 818 TYR B O 1
ATOM 13166 N N . ASP B 1 819 ? -14.414 -20.266 6.879 1 95.12 819 ASP B N 1
ATOM 13167 C CA . ASP B 1 819 ? -13.406 -19.625 6.043 1 95.12 819 ASP B CA 1
ATOM 13168 C C . ASP B 1 819 ? -12.188 -20.531 5.871 1 95.12 819 ASP B C 1
ATOM 13170 O O . ASP B 1 819 ? -11.609 -20.609 4.785 1 95.12 819 ASP B O 1
ATOM 13174 N N . THR B 1 820 ? -11.766 -21.188 6.914 1 95.31 820 THR B N 1
ATOM 13175 C CA . THR B 1 820 ? -10.625 -22.094 6.863 1 95.31 820 THR B CA 1
ATOM 13176 C C . THR B 1 820 ? -10.914 -23.266 5.938 1 95.31 820 THR B C 1
ATOM 13178 O O . THR B 1 820 ? -10.062 -23.656 5.129 1 95.31 820 THR B O 1
ATOM 13181 N N . LEU B 1 821 ? -12.062 -23.812 6.082 1 95.94 821 LEU B N 1
ATOM 13182 C CA . LEU B 1 821 ? -12.43 -24.953 5.258 1 95.94 821 LEU B CA 1
ATOM 13183 C C . LEU B 1 821 ? -12.625 -24.531 3.803 1 95.94 821 LEU B C 1
ATOM 13185 O O . LEU B 1 821 ? -12.383 -25.328 2.887 1 95.94 821 LEU B O 1
ATOM 13189 N N . ALA B 1 822 ? -13.062 -23.312 3.605 1 94.69 822 ALA B N 1
ATOM 13190 C CA . ALA B 1 822 ? -13.312 -22.797 2.262 1 94.69 822 ALA B CA 1
ATOM 13191 C C . ALA B 1 822 ? -12.023 -22.734 1.445 1 94.69 822 ALA B C 1
ATOM 13193 O O . ALA B 1 822 ? -12.062 -22.766 0.213 1 94.69 822 ALA B O 1
ATOM 13194 N N . GLN B 1 823 ? -10.914 -22.75 2.041 1 91.69 823 GLN B N 1
ATOM 13195 C CA . GLN B 1 823 ? -9.633 -22.656 1.349 1 91.69 823 GLN B CA 1
ATOM 13196 C C . GLN B 1 823 ? -9.352 -23.922 0.537 1 91.69 823 GLN B C 1
ATOM 13198 O O . GLN B 1 823 ? -8.523 -23.906 -0.375 1 91.69 823 GLN B O 1
ATOM 13203 N N . TYR B 1 824 ? -10 -25.031 0.882 1 92.75 824 TYR B N 1
ATOM 13204 C CA . TYR B 1 824 ? -9.75 -26.297 0.213 1 92.75 824 TYR B CA 1
ATOM 13205 C C . TYR B 1 824 ? -10.539 -26.391 -1.087 1 92.75 824 TYR B C 1
ATOM 13207 O O . TYR B 1 824 ? -10.328 -27.312 -1.886 1 92.75 824 TYR B O 1
ATOM 13215 N N . PHE B 1 825 ? -11.508 -25.453 -1.275 1 92.5 825 PHE B N 1
ATOM 13216 C CA . PHE B 1 825 ? -12.359 -25.469 -2.457 1 92.5 825 PHE B CA 1
ATOM 13217 C C . PHE B 1 825 ? -11.867 -24.484 -3.5 1 92.5 825 PHE B C 1
ATOM 13219 O O . PHE B 1 825 ? -11.031 -23.625 -3.203 1 92.5 825 PHE B O 1
ATOM 13226 N N . ARG B 1 826 ? -12.414 -24.656 -4.688 1 88.12 826 ARG B N 1
ATOM 13227 C CA . ARG B 1 826 ? -12.109 -23.734 -5.77 1 88.12 826 ARG B CA 1
ATOM 13228 C C . ARG B 1 826 ? -12.555 -22.312 -5.41 1 88.12 826 ARG B C 1
ATOM 13230 O O . ARG B 1 826 ? -13.633 -22.125 -4.852 1 88.12 826 ARG B O 1
ATOM 13237 N N . PRO B 1 827 ? -11.758 -21.266 -5.758 1 85.62 827 PRO B N 1
ATOM 13238 C CA . PRO B 1 827 ? -12.086 -19.875 -5.418 1 85.62 827 PRO B CA 1
ATOM 13239 C C . PRO B 1 827 ? -13.414 -19.422 -6.012 1 85.62 827 PRO B C 1
ATOM 13241 O O . PRO B 1 827 ? -14.094 -18.578 -5.434 1 85.62 827 PRO B O 1
ATOM 13244 N N . SER B 1 828 ? -13.844 -19.969 -7.137 1 85.5 828 SER B N 1
ATOM 13245 C CA . SER B 1 828 ? -15.094 -19.562 -7.777 1 85.5 828 SER B CA 1
ATOM 13246 C C . SER B 1 828 ? -16.297 -20.078 -7.012 1 85.5 828 SER B C 1
ATOM 13248 O O . SER B 1 828 ? -17.422 -19.578 -7.188 1 85.5 828 SER B O 1
ATOM 13250 N N . THR B 1 829 ? -16.109 -21.125 -6.125 1 92.31 829 THR B N 1
ATOM 13251 C CA . THR B 1 829 ? -17.25 -21.75 -5.449 1 92.31 829 THR B CA 1
ATOM 13252 C C . THR B 1 829 ? -17.312 -21.297 -3.99 1 92.31 829 THR B C 1
ATOM 13254 O O . THR B 1 829 ? -18.141 -21.797 -3.225 1 92.31 829 THR B O 1
ATOM 13257 N N . VAL B 1 830 ? -16.406 -20.5 -3.592 1 95 830 VAL B N 1
ATOM 13258 C CA . VAL B 1 830 ? -16.422 -20 -2.223 1 95 830 VAL B CA 1
ATOM 13259 C C . VAL B 1 830 ? -16.516 -18.469 -2.234 1 95 830 VAL B C 1
ATOM 13261 O O . VAL B 1 830 ? -16.312 -17.844 -3.27 1 95 830 VAL B O 1
ATOM 13264 N N . PRO B 1 831 ? -16.938 -17.859 -1.131 1 95.06 831 PRO B N 1
ATOM 13265 C CA . PRO B 1 831 ? -16.969 -16.391 -1.078 1 95.06 831 PRO B CA 1
ATOM 13266 C C . PRO B 1 831 ? -15.602 -15.758 -1.304 1 95.06 831 PRO B C 1
ATOM 13268 O O . PRO B 1 831 ? -14.578 -16.375 -1.003 1 95.06 831 PRO B O 1
ATOM 13271 N N . PRO B 1 832 ? -15.68 -14.539 -1.863 1 93.19 832 PRO B N 1
ATOM 13272 C CA . PRO B 1 832 ? -14.406 -13.867 -2.139 1 93.19 832 PRO B CA 1
ATOM 13273 C C . PRO B 1 832 ? -13.594 -13.602 -0.872 1 93.19 832 PRO B C 1
ATOM 13275 O O . PRO B 1 832 ? -14.164 -13.516 0.22 1 93.19 832 PRO B O 1
ATOM 13278 N N . ARG B 1 833 ? -12.328 -13.461 -1.006 1 88.31 833 ARG B N 1
ATOM 13279 C CA . ARG B 1 833 ? -11.414 -13.25 0.117 1 88.31 833 ARG B CA 1
ATOM 13280 C C . ARG B 1 833 ? -11.555 -11.836 0.675 1 88.31 833 ARG B C 1
ATOM 13282 O O . ARG B 1 833 ? -11.406 -11.625 1.881 1 88.31 833 ARG B O 1
ATOM 13289 N N . GLY B 1 834 ? -11.859 -10.875 -0.203 1 89 834 GLY B N 1
ATOM 13290 C CA . GLY B 1 834 ? -11.984 -9.5 0.253 1 89 834 GLY B CA 1
ATOM 13291 C C . GLY B 1 834 ? -13.133 -9.297 1.231 1 89 834 GLY B C 1
ATOM 13292 O O . GLY B 1 834 ? -14.117 -10.039 1.199 1 89 834 GLY B O 1
ATOM 13293 N N . ASP B 1 835 ? -12.883 -8.359 2.17 1 91.88 835 ASP B N 1
ATOM 13294 C CA . ASP B 1 835 ? -13.891 -8.008 3.164 1 91.88 835 ASP B CA 1
ATOM 13295 C C . ASP B 1 835 ? -14.164 -6.508 3.162 1 91.88 835 ASP B C 1
ATOM 13297 O O . ASP B 1 835 ? -13.234 -5.699 3.189 1 91.88 835 ASP B O 1
ATOM 13301 N N . VAL B 1 836 ? -15.438 -6.137 3.127 1 93.88 836 VAL B N 1
ATOM 13302 C CA . VAL B 1 836 ? -15.836 -4.734 3.043 1 93.88 836 VAL B CA 1
ATOM 13303 C C . VAL B 1 836 ? -15.258 -3.961 4.227 1 93.88 836 VAL B C 1
ATOM 13305 O O . VAL B 1 836 ? -14.945 -2.773 4.105 1 93.88 836 VAL B O 1
ATOM 13308 N N . THR B 1 837 ? -15.102 -4.605 5.344 1 91.94 837 THR B N 1
ATOM 13309 C CA . THR B 1 837 ? -14.586 -3.947 6.543 1 91.94 837 THR B CA 1
ATOM 13310 C C . THR B 1 837 ? -13.141 -3.496 6.336 1 91.94 837 THR B C 1
ATOM 13312 O O . THR B 1 837 ? -12.633 -2.664 7.09 1 91.94 837 THR B O 1
ATOM 13315 N N . ASP B 1 838 ? -12.508 -4.086 5.355 1 90.19 838 ASP B N 1
ATOM 13316 C CA . ASP B 1 838 ? -11.133 -3.693 5.059 1 90.19 838 ASP B CA 1
ATOM 13317 C C . ASP B 1 838 ? -11.07 -2.268 4.516 1 90.19 838 ASP B C 1
ATOM 13319 O O . ASP B 1 838 ? -10.008 -1.646 4.504 1 90.19 838 ASP B O 1
ATOM 13323 N N . LEU B 1 839 ? -12.188 -1.699 4.098 1 91.31 839 LEU B N 1
ATOM 13324 C CA . LEU B 1 839 ? -12.258 -0.344 3.564 1 91.31 839 LEU B CA 1
ATOM 13325 C C . LEU B 1 839 ? -12.508 0.668 4.676 1 91.31 839 LEU B C 1
ATOM 13327 O O . LEU B 1 839 ? -12.469 1.878 4.441 1 91.31 839 LEU B O 1
ATOM 13331 N N . VAL B 1 840 ? -12.68 0.143 5.871 1 91.88 840 VAL B N 1
ATOM 13332 C CA . VAL B 1 840 ? -13.078 1.028 6.961 1 91.88 840 VAL B CA 1
ATOM 13333 C C . VAL B 1 840 ? -11.859 1.38 7.809 1 91.88 840 VAL B C 1
ATOM 13335 O O . VAL B 1 840 ? -11.211 0.495 8.375 1 91.88 840 VAL B O 1
ATOM 13338 N N . ALA B 1 841 ? -11.484 2.635 7.793 1 85.62 841 ALA B N 1
ATOM 13339 C CA . ALA B 1 841 ? -10.438 3.148 8.672 1 85.62 841 ALA B CA 1
ATOM 13340 C C . ALA B 1 841 ? -11 4.164 9.664 1 85.62 841 ALA B C 1
ATOM 13342 O O . ALA B 1 841 ? -11.633 5.145 9.266 1 85.62 841 ALA B O 1
ATOM 13343 N N . LEU B 1 842 ? -10.844 3.857 10.938 1 86.12 842 LEU B N 1
ATOM 13344 C CA . LEU B 1 842 ? -11.391 4.75 11.961 1 86.12 842 LEU B CA 1
ATOM 13345 C C . LEU B 1 842 ? -10.289 5.613 12.57 1 86.12 842 LEU B C 1
ATOM 13347 O O . LEU B 1 842 ? -9.172 5.141 12.789 1 86.12 842 LEU B O 1
#

Foldseek 3Di:
DVVPFDKDWFDKAWDDWQAFDPQQDCRLQADDDQADPSSKGKGDQPTPFTKTKIFTPAKFQWFKKKFAFHQAFDQQEFQWKWKWFAQDPVDTDTFDIHGDDRGRDMDMDTTRQADPVGAGGIGGMMMMTRQAGNDDRRMHIGRYMIIMGGDDPVSVVVRVVVVVLVVVLQVLLQVLVVCVLQVVPVVNVVSCVVSVHDNFFPLLVQLCCCQQVPVNLVSNLVSVVVCLVVCQLVVVLLPFFWAKFKDFLFAWDPVLVVCVQVLDDFPPQADFDPQWDDALFAPDGRDDPDPPPPPPPVVPPVPCVVPDDDPPWADHFFFQWEWAADLVQQKIKIAWGDALPDIAGWIWMARPVVSGIDTLGRAQVVQAADHRFGQKYWDAQNVQGKIKIWAGDDTPVRLDPVNFATWIKMARPVVSHIDTLGRHVVVQVADTHWGQWYWDAQNVQQKIKIAWGWRDDNDPVCSVPTFIAHIKIQRPVVRHIDGLGGQDDPDQADHHFGLWEWDAQNVQQKIWIAWHDDDQDTFGWIKIARPPPRDIHTPGGDDDDCDQAPSWNKAKEAQNVQQKIKIWTFFHPPPPGFGWTWIWMARPVVRDIDTNDIGGQPPSPDPDDDDDDPPDSDDQRFHSWYWYANNVVRKIKIAKGANCSSSCRSHMTGIMMIMHIDGDDSVNVSLVLQLLSLLLSLLLQLLDPPSLVVSVVSLVPVNVVSFDCVDPVSVVVSVVSNVSNVVPNPCPPPDQDDHHDDPVNVVVVLQVLQPDLDPPCVVVVVVVQVPPPDPPRDPDDDDDRSDHPDPPPDDPPPPPPPPPSVSSRSSVVSVVSSVVSCVSGDCNRHRHPDHPCVVDDD/DVVPFDKDWFDKAWDDWFAFDPQQDCRLQADDDQADPSSKGKGDQPTPFTKTKMFTPAKFQWFKKKFAFHQAFDQQEFQWKWKWFAQDPVDTDTFDIHGDDRGRDMDMDTTRQADPVGAGGIGGMMMMTRQATNDDRRMHIGRYMIIMGGDDPVSVVVRVVVVVLVVVLQVLLQVLVVCVLQVVPVVNVVSCVVSVHDNFFPLLVQLCCCCQVPVNLVSNLVSVVVCLVVCQLVVVLLPFFWAKFKDFLFAWDPVLVCCVQVLDDFPPQACFDPQWDDALFAPDGRDDPDPPPPPPPPVPPCPCPVPDPDPPWADHFFFQWEWAAQLVQQKIKIAWGDALPDIAGWIWMARPVVSGIDTLGRAQVVQAADHRFGQKYWDAQNVQGKIKIWAGDDTPVRLDPVNFATWIKMARPVVSHIDTLGRHVVVQVADTHWGQWYWDAQNVQRKIKIAWGWRDDNDPVCSVPTFIAHIKIQRPVVRHIDGLGGQDDPDQADHHFGLWEWAAQNVQQKIWIAWHDDDQDTFGWIKIARPPPRDIHTPGGDDDDCDQARSWNKAKEAQNVQQKIKIWTFFHPPPPGFGWTWIWMARPVVRDIDTNDIGGQPPSPDPDDDDDDPPPSDDQRFHSWYWYANNVVRKIKIAKGANCSPSCRSHMTGIMMIMHIDGDDSVNVSLVLQLLSLLLSLLLQLLDPPSLVVSVVSLVPVNVVSFDCVDPVSVVVSVVSNVSNVVPNPCPPPDQDDHHDDPVNVVVVLQVLQPPLDPPCVVVVVVVQVPPPDPPRDPDDDDDRSDHPDPPPDDPPPPPPPPPSVSSSSSVVSVVSSVVSCVSGDCNRHRHPDHPCVVDDD

Organism: Bombyx mori (NCBI:txid7091)

Secondary structure (DSSP, 8-state):
-TTTS--EEEPEEEEEES---TT--GGGGGS--TT-TTSSEE--TT-SS--EEEEEEEEEEEEEEEEE--SS--TTSEEEEEEEEEEETTEEEEEEEE---SSSS-EEEEPP-B-TTS-B--EEEEEEEEEEESS-TT--EE-EEEEEEE--HHHHHHHHHHHHHHHHHHHHHHHHHHHHHTT-HHHHHHHHHHH----S-HHHHHHHIIIIIT--HHHHHHHHHHHHHTTTTHHHHHTPPPEEEEEEEEPPPHHHHHHHHS-----------TT----TTT------S------GGGGS---TTS-SSSGGGS--S-BS-EEEEETTTTEEEEE--B-SSSBB--EEEEETTTTEEEEEES-GGGGTSPPSBSS-EEEEETTTTEEEEE-----GGG--GGG----EEEEETTTTEEEEEES-TTTTTS--SEES-EEEEETTTTEEEEE--EEPPSSHHHHHS-EE--EEEEETTTTEEEEEE-SS--SSSPPP-BS-EEEEETTTTEEEEEEEEETTEEEEEEEEEETTT--EEEEE---SS--S-TT--EEEEEETTTTEEEEEEEE--SSS--EEEEEEEEETTTTEEEEEEEEE---------SS-----SSPPP-BS-EEEEETTTTEEEEE--B---TT-TT-----EEEEEEE---HHHHHHHHHHHHHHHHHHHHHHSTT-HHHHHHHIIIIIHHHS-TTSHHHHHHHHHHHHTTTS---------------HHHHHHHHHHHTT---STHHHHHHHHHHT---SS-PPPPP----PPP----S--------S-HHHHHHHHHHHHHHHHHHTTS-GGGS--S--GGGG---/-TTTS--EEEPEEEEEES---TT--GGGGGS--TT-TTSSEE--TT-SS--EEEEEEEEEEEEEEEEE--SS--TTSEEEEEEEEEEETTEEEEEEEE---SSSS-EEEEPP-B-TTS-B--EEEEEEEEEEESS-TT--EE-EEEEEEE--HHHHHHHHHHHHHHHHHHHHHHHHHHHHHTT-HHHHHHHHHHH----S-HHHHHHHIIIIIT--HHHHHHHHHHHHHTTTTHHHHHTPPPEEEEEEEEPPPHHHHHHHHS-----------TT----TTT-------------GGGGS---TTS-SSSGGGS--S-BS-EEEEETTTTEEEEEEEE-SSSEEEEEEEEETTTTEEEEEES-GGGGTSPPSBSS-EEEEETTTTEEEEE-----GGG--GGG----EEEEETTTTEEEEEES-TTTTTS--SEES-EEEEETTTTEEEEE--EEPPSSHHHHHS-EE--EEEEETTTTEEEEEE-SS--SSSPPP-BS-EEEEETTTTEEEEEEEEETTEEEEEEEEEETTT--EEEEE---SS--S-TT--EEEEEETTTTEEEEEEEE--SSS--EEEEEEEEETTTTEEEEEEEEE---------SS-----SSPPP-BS-EEEEETTTTEEEEE--B---TT-TT-----EEEEEEE---HHHHHHHHHHHHHHHHHHHHHHSTT-HHHHHHHIIIIIHHHS-TTSHHHHHHHHHHHHTTTS---------------HHHHHHHHHHHHT---STTHHHHHHHHHT---SS---PPP----PPP----S--------S-HHHHHHHHHHHHHHHHHHTTS-GGGS--S--GGGG---

pLDDT: mean 81.32, std 19.84, range [24.97, 98.5]

Sequence (1684 aa):
MEDKYETVQLSYSIHKCSSHSSGYVPENIIVNQPSDPLSRWFTDCCVSPQFIVIKLDSPSIVETIKFGKYIKALVSDLKKFQVYGGTEDSNMSLLLTAGLKKDSTPETFRLRHRTQEGFYFPVEYLKIVPLQSWGPPYNYTIWYIELHGKNQAELLNEALETIYLRKEEEAVRLLLKHLRRRRYKDAFEALSRESGVQLEGPTQTKLWNALVENGDYQAAEKIFEQAVNDGELEWYMSWQPYRPEWREMSACSAQVEERLRSGDAHVAGPPAAPHDLLCADREPRPDAAGAAPVSNELFETCDLACGLTACCNKPGPRGGHQLVVDSTTGTLYLFGGWNGTEDLDDLWSYSTKGERWTLLCRHSSLVGGPTPRSCHKMVFDPVHRRLYTLGRYLDNAQRVPSNMNSDLYMYDVWTGEWYLVCSDTASAGGPRLVFDHQMCIDADTQTIYVFGGRVLPANTEEVVSPQYSGLYAYYISTGTWQLLLADKHDEDAPQPRVSHSMLFHPVQRRLYIFAGQRNKEHLLDLWWYEVGSGACGALCRCGAAPPPAAGFTQRATLDPDTDQMFVLSGMSKEKEKRVYNTLWVLSLRTRTWSCLYRAHAPPAPAPAPGGPAPTSRAPTPRFAHQLVYDPNTKIHYLFGGNPGIQSSPRLRLDDLWSLRLVQPSLEQVWGEARAILREACYREMATQPGATVQALSYLRNELSSVMDHTDPAQVSRFQKLATLLFSGGDEGAALPSPRALSPRRTRALLRARTHHASHAHIADALAQVLGAEEPQPELTLPFEEAGEPQPETWEVGVDEDMTPDTQWHARQPRLALYDTLAQYFRPSTVPPRGDVTDLVALMEDKYETVQLSYSIHKCSSHSSGYVPENIIVNQPSDPLSRWFTDCCVSPQFIVIKLDSPSIVETIKFGKYIKALVSDLKKFQVYGGTEDSNMSLLLTAGLKKDSTPETFRLRHRTQEGFYFPVEYLKIVPLQSWGPPYNYTIWYIELHGKNQAELLNEALETIYLRKEEEAVRLLLKHLRRRRYKDAFEALSRESGVQLEGPTQTKLWNALVENGDYQAAEKIFEQAVNDGELEWYMSWQPYRPEWREMSACSAQVEERLRSGDAHVAGPPAAPHDLLCADREPRPDAAGAAPVSNELFETCDLACGLTACCNKPGPRGGHQLVVDSTTGTLYLFGGWNGTEDLDDLWSYSTKGERWTLLCRHSSLVGGPTPRSCHKMVFDPVHRRLYTLGRYLDNAQRVPSNMNSDLYMYDVWTGEWYLVCSDTASAGGPRLVFDHQMCIDADTQTIYVFGGRVLPANTEEVVSPQYSGLYAYYISTGTWQLLLADKHDEDAPQPRVSHSMLFHPVQRRLYIFAGQRNKEHLLDLWWYEVGSGACGALCRCGAAPPPAAGFTQRATLDPDTDQMFVLSGMSKEKEKRVYNTLWVLSLRTRTWSCLYRAHAPPAPAPAPGGPAPTSRAPTPRFAHQLVYDPNTKIHYLFGGNPGIQSSPRLRLDDLWSLRLVQPSLEQVWGEARAILREACYREMATQPGATVQALSYLRNELSSVMDHTDPAQVSRFQKLATLLFSGGDEGAALPSPRALSPRRTRALLRARTHHASHAHIADALAQVLGAEEPQPELTLPFEEAGEPQPETWEVGVDEDMTPDTQWHARQPRLALYDTLAQYFRPSTVPPRGDVTDLVAL

InterPro domains:
  IPR006594 LIS1 homology motif [PS50896] (167-199)
  IPR006594 LIS1 homology motif [SM00667] (167-199)
  IPR006652 Kelch repeat type 1 [PF01344] (327-359)
  IPR008979 Galactose-binding-like domain superfamily [SSF49785] (12-149)
  IPR010565 Muskelin, N-terminal [PF06588] (9-201)
  IPR015915 Kelch-type beta-propeller [G3DSA:2.120.10.80] (296-465)
  IPR015915 Kelch-type beta-propeller [G3DSA:2.120.10.80] (466-674)
  IPR015915 Kelch-type beta-propeller [SSF117281] (312-599)
  IPR052456 CTLH complex component protein [PTHR15526] (7-841)

Radius of gyration: 42.67 Å; Cα contacts (8 Å, |Δi|>4): 3539; chains: 2; bounding box: 96×132×88 Å

Nearest PDB structures (foldseek):
  8ttq-assembly1_B  TM=7.325E-01  e=2.241E-69  Homo sapiens
  4oyu-assembly1_A  TM=9.592E-01  e=6.530E-21  Rattus norvegicus
  4pqq-assembly1_A  TM=9.737E-01  e=4.638E-20  Mus musculus
  4lqr-assembly1_A  TM=8.348E-01  e=3.125E-08  Clostridium perfringens ATCC 13124
  1gqp-assembly1_B  TM=7.561E-01  e=9.281E-07  Saccharomyces cerevisiae